Protein 2BUD (pdb70)

CATH classification: 2.30.30.140

Structure (mmCIF, N/CA/C/O backbone):
data_2BUD
#
_entry.id   2BUD
#
_cell.length_a   1.000
_cell.length_b   1.000
_cell.length_c   1.000
_cell.angle_alpha   90.00
_cell.angle_beta   90.00
_cell.angle_gamma   90.00
#
_symmetry.space_group_name_H-M   'P 1'
#
loop_
_atom_site.group_PDB
_atom_site.id
_atom_site.type_symbol
_atom_site.label_atom_id
_atom_site.label_alt_id
_atom_site.label_comp_id
_atom_site.label_asym_id
_atom_site.label_entity_id
_atom_site.label_seq_id
_atom_site.pdbx_PDB_ins_code
_atom_site.Cartn_x
_atom_site.Cartn_y
_atom_site.Cartn_z
_atom_site.occupancy
_atom_site.B_iso_or_equiv
_atom_site.auth_seq_id
_atom_site.auth_comp_id
_atom_site.auth_asym_id
_atom_site.auth_atom_id
_atom_site.pdbx_PDB_model_num
ATOM 1 N N . GLY A 1 1 ? 1.623 -20.108 -0.519 1.00 11.64 363 GLY A N 1
ATOM 2 C CA . GLY A 1 1 ? 0.903 -20.002 -1.820 1.00 11.03 363 GLY A CA 1
ATOM 3 C C . GLY A 1 1 ? -0.093 -21.126 -2.026 1.00 10.23 363 GLY A C 1
ATOM 4 O O . GLY A 1 1 ? -0.168 -21.706 -3.110 1.00 10.21 363 GLY A O 1
ATOM 10 N N . SER A 1 2 ? -0.862 -21.434 -0.984 1.00 9.80 364 SER A N 1
ATOM 11 C CA . SER A 1 2 ? -1.861 -22.495 -1.052 1.00 9.25 364 SER A CA 1
ATOM 12 C C . SER A 1 2 ? -2.717 -22.512 0.210 1.00 8.36 364 SER A C 1
ATOM 13 O O . SER A 1 2 ? -2.194 -22.491 1.324 1.00 8.24 364 SER A O 1
ATOM 21 N N . HIS A 1 3 ? -4.034 -22.549 0.020 1.00 7.98 365 HIS A N 1
ATOM 22 C CA . HIS A 1 3 ? -4.978 -22.566 1.135 1.00 7.35 365 HIS A CA 1
ATOM 23 C C . HIS A 1 3 ? -4.812 -21.329 2.014 1.00 6.30 365 HIS A C 1
ATOM 24 O O . HIS A 1 3 ? -3.818 -21.189 2.726 1.00 6.44 365 HIS A O 1
ATOM 39 N N . MET A 1 4 ? -5.798 -20.439 1.965 1.00 5.51 366 MET A N 1
ATOM 40 C CA . MET A 1 4 ? -5.761 -19.220 2.762 1.00 4.67 366 MET A CA 1
ATOM 41 C C . MET A 1 4 ? -5.985 -19.531 4.237 1.00 4.56 366 MET A C 1
ATOM 42 O O . MET A 1 4 ? -6.929 -20.235 4.597 1.00 4.71 366 MET A O 1
ATOM 56 N N . ASP A 1 5 ? -5.112 -19.000 5.087 1.00 4.67 367 ASP A N 1
ATOM 57 C CA . ASP A 1 5 ? -5.212 -19.215 6.527 1.00 4.80 367 ASP A CA 1
ATOM 58 C C . ASP A 1 5 ? -6.545 -18.690 7.057 1.00 4.50 367 ASP A C 1
ATOM 59 O O . ASP A 1 5 ? -7.116 -17.756 6.494 1.00 4.10 367 ASP A O 1
ATOM 68 N N . PRO A 1 6 ? -7.066 -19.293 8.145 1.00 4.98 368 PRO A N 1
ATOM 69 C CA . PRO A 1 6 ? -8.343 -18.881 8.743 1.00 5.12 368 PRO A CA 1
ATOM 70 C C . PRO A 1 6 ? -8.246 -17.551 9.489 1.00 5.15 368 PRO A C 1
ATOM 71 O O . PRO A 1 6 ? -8.858 -17.374 10.542 1.00 5.66 368 PRO A O 1
ATOM 82 N N . LEU A 1 7 ? -7.477 -16.620 8.933 1.00 4.84 369 LEU A N 1
ATOM 83 C CA . LEU A 1 7 ? -7.295 -15.307 9.532 1.00 5.12 369 LEU A CA 1
ATOM 84 C C . LEU A 1 7 ? -6.569 -14.379 8.569 1.00 4.61 369 LEU A C 1
ATOM 85 O O . LEU A 1 7 ? -6.911 -13.202 8.449 1.00 4.91 369 LEU A O 1
ATOM 101 N N . MET A 1 8 ? -5.567 -14.916 7.882 1.00 4.12 370 MET A N 1
ATOM 102 C CA . MET A 1 8 ? -4.794 -14.135 6.925 1.00 3.87 370 MET A CA 1
ATOM 103 C C . MET A 1 8 ? -5.572 -13.964 5.617 1.00 3.02 370 MET A C 1
ATOM 104 O O . MET A 1 8 ? -4.991 -13.930 4.532 1.00 3.06 370 MET A O 1
ATOM 118 N N . GLN A 1 9 ? -6.893 -13.854 5.732 1.00 2.80 371 GLN A N 1
ATOM 119 C CA . GLN A 1 9 ? -7.756 -13.680 4.569 1.00 2.63 371 GLN A CA 1
ATOM 120 C C . GLN A 1 9 ? -7.768 -12.223 4.122 1.00 2.21 371 GLN A C 1
ATOM 121 O O . GLN A 1 9 ? -8.808 -11.569 4.167 1.00 2.80 371 GLN A O 1
ATOM 135 N N . LYS A 1 10 ? -6.593 -11.734 3.709 1.00 1.82 372 LYS A N 1
ATOM 136 C CA . LYS A 1 10 ? -6.403 -10.350 3.253 1.00 1.77 372 LYS A CA 1
ATOM 137 C C . LYS A 1 10 ? -6.912 -9.327 4.273 1.00 1.50 372 LYS A C 1
ATOM 138 O O . LYS A 1 10 ? -7.964 -9.500 4.886 1.00 1.89 372 LYS A O 1
ATOM 157 N N . ILE A 1 11 ? -6.133 -8.263 4.459 1.00 1.42 373 ILE A N 1
ATOM 158 C CA . ILE A 1 11 ? -6.469 -7.207 5.411 1.00 1.22 373 ILE A CA 1
ATOM 159 C C . ILE A 1 11 ? -7.910 -6.728 5.254 1.00 1.13 373 ILE A C 1
ATOM 160 O O . ILE A 1 11 ? -8.349 -6.387 4.155 1.00 1.20 373 ILE A O 1
ATOM 176 N N . ASP A 1 12 ? -8.632 -6.694 6.372 1.00 1.16 374 ASP A N 1
ATOM 177 C CA . ASP A 1 12 ? -10.019 -6.242 6.380 1.00 1.17 374 ASP A CA 1
ATOM 178 C C . ASP A 1 12 ? -10.094 -4.738 6.618 1.00 1.03 374 ASP A C 1
ATOM 179 O O . ASP A 1 12 ? -9.473 -4.217 7.543 1.00 1.25 374 ASP A O 1
ATOM 188 N N . ILE A 1 13 ? -10.855 -4.045 5.781 1.00 0.84 375 ILE A N 1
ATOM 189 C CA . ILE A 1 13 ? -11.006 -2.602 5.911 1.00 0.76 375 ILE A CA 1
ATOM 190 C C . ILE A 1 13 ? -12.043 -2.245 6.967 1.00 0.76 375 ILE A C 1
ATOM 191 O O . ILE A 1 13 ? -11.834 -1.337 7.769 1.00 0.79 375 ILE A O 1
ATOM 207 N N . SER A 1 14 ? -13.164 -2.959 6.947 1.00 0.79 376 SER A N 1
ATOM 208 C CA . SER A 1 14 ? -14.250 -2.722 7.893 1.00 0.87 376 SER A CA 1
ATOM 209 C C . SER A 1 14 ? -13.821 -3.049 9.318 1.00 0.96 376 SER A C 1
ATOM 210 O O . SER A 1 14 ? -14.221 -4.066 9.885 1.00 1.54 376 SER A O 1
ATOM 218 N N . GLU A 1 15 ? -13.004 -2.172 9.885 1.00 0.93 377 GLU A N 1
ATOM 219 C CA . GLU A 1 15 ? -12.506 -2.341 11.239 1.00 1.03 377 GLU A CA 1
ATOM 220 C C . GLU A 1 15 ? -11.721 -1.109 11.661 1.00 0.87 377 GLU A C 1
ATOM 221 O O . GLU A 1 15 ? -11.631 -0.784 12.845 1.00 0.93 377 GLU A O 1
ATOM 233 N N . ASN A 1 16 ? -11.157 -0.427 10.671 1.00 0.71 378 ASN A N 1
ATOM 234 C CA . ASN A 1 16 ? -10.373 0.780 10.916 1.00 0.61 378 ASN A CA 1
ATOM 235 C C . ASN A 1 16 ? -10.135 1.563 9.623 1.00 0.58 378 ASN A C 1
ATOM 236 O O . ASN A 1 16 ? -8.991 1.816 9.246 1.00 0.59 378 ASN A O 1
ATOM 247 N N . PRO A 1 17 ? -11.214 1.967 8.923 1.00 0.62 379 PRO A N 1
ATOM 248 C CA . PRO A 1 17 ? -11.097 2.728 7.675 1.00 0.65 379 PRO A CA 1
ATOM 249 C C . PRO A 1 17 ? -10.235 3.972 7.855 1.00 0.61 379 PRO A C 1
ATOM 250 O O . PRO A 1 17 ? -9.443 4.326 6.980 1.00 0.62 379 PRO A O 1
ATOM 261 N N . ASP A 1 18 ? -10.394 4.623 9.001 1.00 0.62 380 ASP A N 1
ATOM 262 C CA . ASP A 1 18 ? -9.634 5.824 9.319 1.00 0.64 380 ASP A CA 1
ATOM 263 C C . ASP A 1 18 ? -8.141 5.517 9.410 1.00 0.55 380 ASP A C 1
ATOM 264 O O . ASP A 1 18 ? -7.306 6.362 9.088 1.00 0.55 380 ASP A O 1
ATOM 273 N N . LYS A 1 19 ? -7.815 4.305 9.857 1.00 0.51 381 LYS A N 1
ATOM 274 C CA . LYS A 1 19 ? -6.422 3.888 9.997 1.00 0.47 381 LYS A CA 1
ATOM 275 C C . LYS A 1 19 ? -5.636 4.159 8.718 1.00 0.39 381 LYS A C 1
ATOM 276 O O . LYS A 1 19 ? -6.033 3.738 7.632 1.00 0.37 381 LYS A O 1
ATOM 295 N N . ILE A 1 20 ? -4.514 4.861 8.857 1.00 0.40 382 ILE A N 1
ATOM 296 C CA . ILE A 1 20 ? -3.668 5.184 7.715 1.00 0.35 382 ILE A CA 1
ATOM 297 C C . ILE A 1 20 ? -2.731 4.025 7.392 1.00 0.34 382 ILE A C 1
ATOM 298 O O . ILE A 1 20 ? -2.012 3.541 8.265 1.00 0.41 382 ILE A O 1
ATOM 314 N N . TYR A 1 21 ? -2.732 3.587 6.136 1.00 0.30 383 TYR A N 1
ATOM 315 C CA . TYR A 1 21 ? -1.866 2.491 5.723 1.00 0.30 383 TYR A CA 1
ATOM 316 C C . TYR A 1 21 ? -0.652 3.019 4.968 1.00 0.28 383 TYR A C 1
ATOM 317 O O . TYR A 1 21 ? -0.752 3.984 4.213 1.00 0.25 383 TYR A O 1
ATOM 335 N N . PHE A 1 22 ? 0.493 2.382 5.178 1.00 0.31 384 PHE A N 1
ATOM 336 C CA . PHE A 1 22 ? 1.726 2.789 4.514 1.00 0.30 384 PHE A CA 1
ATOM 337 C C . PHE A 1 22 ? 1.908 2.012 3.215 1.00 0.28 384 PHE A C 1
ATOM 338 O O . PHE A 1 22 ? 1.622 0.816 3.157 1.00 0.33 384 PHE A O 1
ATOM 355 N N . ILE A 1 23 ? 2.377 2.690 2.172 1.00 0.26 385 ILE A N 1
ATOM 356 C CA . ILE A 1 23 ? 2.583 2.042 0.881 1.00 0.27 385 ILE A CA 1
ATOM 357 C C . ILE A 1 23 ? 3.943 2.401 0.298 1.00 0.24 385 ILE A C 1
ATOM 358 O O . ILE A 1 23 ? 4.282 3.576 0.165 1.00 0.30 385 ILE A O 1
ATOM 374 N N . ARG A 1 24 ? 4.711 1.380 -0.058 1.00 0.29 386 ARG A N 1
ATOM 375 C CA . ARG A 1 24 ? 6.030 1.580 -0.640 1.00 0.30 386 ARG A CA 1
ATOM 376 C C . ARG A 1 24 ? 5.912 1.922 -2.120 1.00 0.33 386 ARG A C 1
ATOM 377 O O . ARG A 1 24 ? 5.437 1.108 -2.912 1.00 0.42 386 ARG A O 1
ATOM 398 N N . ARG A 1 25 ? 6.348 3.121 -2.498 1.00 0.41 387 ARG A N 1
ATOM 399 C CA . ARG A 1 25 ? 6.281 3.530 -3.895 1.00 0.51 387 ARG A CA 1
ATOM 400 C C . ARG A 1 25 ? 7.281 2.736 -4.724 1.00 0.49 387 ARG A C 1
ATOM 401 O O . ARG A 1 25 ? 8.267 2.224 -4.196 1.00 0.47 387 ARG A O 1
ATOM 422 N N . GLU A 1 26 ? 7.010 2.617 -6.020 1.00 0.64 388 GLU A N 1
ATOM 423 C CA . GLU A 1 26 ? 7.880 1.862 -6.915 1.00 0.69 388 GLU A CA 1
ATOM 424 C C . GLU A 1 26 ? 9.333 2.300 -6.784 1.00 0.61 388 GLU A C 1
ATOM 425 O O . GLU A 1 26 ? 10.227 1.459 -6.692 1.00 0.63 388 GLU A O 1
ATOM 437 N N . ASP A 1 27 ? 9.570 3.608 -6.755 1.00 0.65 389 ASP A N 1
ATOM 438 C CA . ASP A 1 27 ? 10.930 4.113 -6.611 1.00 0.69 389 ASP A CA 1
ATOM 439 C C . ASP A 1 27 ? 11.539 3.546 -5.337 1.00 0.64 389 ASP A C 1
ATOM 440 O O . ASP A 1 27 ? 12.733 3.250 -5.278 1.00 0.91 389 ASP A O 1
ATOM 449 N N . GLY A 1 28 ? 10.693 3.378 -4.323 1.00 0.55 390 GLY A N 1
ATOM 450 C CA . GLY A 1 28 ? 11.139 2.822 -3.063 1.00 0.53 390 GLY A CA 1
ATOM 451 C C . GLY A 1 28 ? 10.664 3.621 -1.862 1.00 0.55 390 GLY A C 1
ATOM 452 O O . GLY A 1 28 ? 10.351 3.054 -0.816 1.00 1.03 390 GLY A O 1
ATOM 456 N N . THR A 1 29 ? 10.623 4.942 -2.012 1.00 0.57 391 THR A N 1
ATOM 457 C CA . THR A 1 29 ? 10.201 5.830 -0.932 1.00 0.54 391 THR A CA 1
ATOM 458 C C . THR A 1 29 ? 8.778 5.534 -0.466 1.00 0.41 391 THR A C 1
ATOM 459 O O . THR A 1 29 ? 7.810 5.746 -1.198 1.00 0.44 391 THR A O 1
ATOM 470 N N . VAL A 1 30 ? 8.664 5.047 0.767 1.00 0.37 392 VAL A N 1
ATOM 471 C CA . VAL A 1 30 ? 7.368 4.727 1.356 1.00 0.33 392 VAL A CA 1
ATOM 472 C C . VAL A 1 30 ? 6.614 6.003 1.728 1.00 0.32 392 VAL A C 1
ATOM 473 O O . VAL A 1 30 ? 7.214 6.976 2.183 1.00 0.41 392 VAL A O 1
ATOM 486 N N . HIS A 1 31 ? 5.298 5.992 1.532 1.00 0.29 393 HIS A N 1
ATOM 487 C CA . HIS A 1 31 ? 4.467 7.153 1.845 1.00 0.31 393 HIS A CA 1
ATOM 488 C C . HIS A 1 31 ? 3.071 6.729 2.297 1.00 0.27 393 HIS A C 1
ATOM 489 O O . HIS A 1 31 ? 2.517 5.746 1.802 1.00 0.26 393 HIS A O 1
ATOM 504 N N . ARG A 1 32 ? 2.516 7.476 3.248 1.00 0.29 394 ARG A N 1
ATOM 505 C CA . ARG A 1 32 ? 1.189 7.188 3.787 1.00 0.28 394 ARG A CA 1
ATOM 506 C C . ARG A 1 32 ? 0.130 7.136 2.689 1.00 0.26 394 ARG A C 1
ATOM 507 O O . ARG A 1 32 ? 0.283 7.749 1.632 1.00 0.32 394 ARG A O 1
ATOM 528 N N . GLY A 1 33 ? -0.944 6.398 2.958 1.00 0.23 395 GLY A N 1
ATOM 529 C CA . GLY A 1 33 ? -2.027 6.267 2.002 1.00 0.25 395 GLY A CA 1
ATOM 530 C C . GLY A 1 33 ? -3.233 5.559 2.591 1.00 0.23 395 GLY A C 1
ATOM 531 O O . GLY A 1 33 ? -3.102 4.486 3.182 1.00 0.26 395 GLY A O 1
ATOM 535 N N . GLN A 1 34 ? -4.410 6.157 2.434 1.00 0.29 396 GLN A N 1
ATOM 536 C CA . GLN A 1 34 ? -5.636 5.567 2.958 1.00 0.34 396 GLN A CA 1
ATOM 537 C C . GLN A 1 34 ? -6.213 4.556 1.973 1.00 0.35 396 GLN A C 1
ATOM 538 O O . GLN A 1 34 ? -6.410 4.864 0.799 1.00 0.46 396 GLN A O 1
ATOM 552 N N . VAL A 1 35 ? -6.499 3.355 2.457 1.00 0.33 397 VAL A N 1
ATOM 553 C CA . VAL A 1 35 ? -7.065 2.311 1.615 1.00 0.33 397 VAL A CA 1
ATOM 554 C C . VAL A 1 35 ? -8.584 2.261 1.776 1.00 0.33 397 VAL A C 1
ATOM 555 O O . VAL A 1 35 ? -9.100 2.340 2.892 1.00 0.37 397 VAL A O 1
ATOM 568 N N . LEU A 1 36 ? -9.299 2.171 0.655 1.00 0.36 398 LEU A N 1
ATOM 569 C CA . LEU A 1 36 ? -10.760 2.158 0.688 1.00 0.40 398 LEU A CA 1
ATOM 570 C C . LEU A 1 36 ? -11.360 0.890 0.076 1.00 0.41 398 LEU A C 1
ATOM 571 O O . LEU A 1 36 ? -12.310 0.329 0.622 1.00 0.47 398 LEU A O 1
ATOM 587 N N . GLN A 1 37 ? -10.832 0.457 -1.067 1.00 0.39 399 GLN A N 1
ATOM 588 C CA . GLN A 1 37 ? -11.363 -0.728 -1.742 1.00 0.43 399 GLN A CA 1
ATOM 589 C C . GLN A 1 37 ? -10.297 -1.798 -1.953 1.00 0.38 399 GLN A C 1
ATOM 590 O O . GLN A 1 37 ? -9.120 -1.588 -1.665 1.00 0.35 399 GLN A O 1
ATOM 604 N N . SER A 1 38 ? -10.732 -2.948 -2.464 1.00 0.42 400 SER A N 1
ATOM 605 C CA . SER A 1 38 ? -9.836 -4.068 -2.732 1.00 0.41 400 SER A CA 1
ATOM 606 C C . SER A 1 38 ? -10.525 -5.109 -3.613 1.00 0.47 400 SER A C 1
ATOM 607 O O . SER A 1 38 ? -11.731 -5.327 -3.496 1.00 0.54 400 SER A O 1
ATOM 615 N N . ARG A 1 39 ? -9.759 -5.746 -4.496 1.00 0.51 401 ARG A N 1
ATOM 616 C CA . ARG A 1 39 ? -10.311 -6.761 -5.394 1.00 0.60 401 ARG A CA 1
ATOM 617 C C . ARG A 1 39 ? -9.310 -7.896 -5.613 1.00 0.73 401 ARG A C 1
ATOM 618 O O . ARG A 1 39 ? -8.124 -7.656 -5.836 1.00 0.86 401 ARG A O 1
ATOM 639 N N . THR A 1 40 ? -9.795 -9.134 -5.537 1.00 0.82 402 THR A N 1
ATOM 640 C CA . THR A 1 40 ? -8.943 -10.304 -5.718 1.00 0.99 402 THR A CA 1
ATOM 641 C C . THR A 1 40 ? -9.044 -10.875 -7.130 1.00 1.16 402 THR A C 1
ATOM 642 O O . THR A 1 40 ? -9.011 -12.093 -7.316 1.00 1.79 402 THR A O 1
ATOM 653 N N . THR A 1 41 ? -9.149 -9.990 -8.117 1.00 1.43 403 THR A N 1
ATOM 654 C CA . THR A 1 41 ? -9.244 -10.393 -9.522 1.00 1.62 403 THR A CA 1
ATOM 655 C C . THR A 1 41 ? -10.282 -11.510 -9.712 1.00 1.84 403 THR A C 1
ATOM 656 O O . THR A 1 41 ? -11.004 -11.866 -8.780 1.00 1.85 403 THR A O 1
ATOM 667 N N . GLU A 1 42 ? -10.363 -12.050 -10.925 1.00 2.08 404 GLU A N 1
ATOM 668 C CA . GLU A 1 42 ? -11.314 -13.114 -11.232 1.00 2.34 404 GLU A CA 1
ATOM 669 C C . GLU A 1 42 ? -10.946 -14.413 -10.519 1.00 2.30 404 GLU A C 1
ATOM 670 O O . GLU A 1 42 ? -11.815 -15.121 -10.011 1.00 2.37 404 GLU A O 1
ATOM 682 N N . ASN A 1 43 ? -9.652 -14.727 -10.502 1.00 2.26 405 ASN A N 1
ATOM 683 C CA . ASN A 1 43 ? -9.163 -15.950 -9.869 1.00 2.30 405 ASN A CA 1
ATOM 684 C C . ASN A 1 43 ? -9.625 -16.046 -8.415 1.00 2.07 405 ASN A C 1
ATOM 685 O O . ASN A 1 43 ? -10.206 -17.052 -8.008 1.00 2.40 405 ASN A O 1
ATOM 696 N N . ALA A 1 44 ? -9.370 -14.994 -7.644 1.00 1.82 406 ALA A N 1
ATOM 697 C CA . ALA A 1 44 ? -9.768 -14.955 -6.237 1.00 1.67 406 ALA A CA 1
ATOM 698 C C . ALA A 1 44 ? -9.211 -16.147 -5.457 1.00 1.85 406 ALA A C 1
ATOM 699 O O . ALA A 1 44 ? -9.964 -16.936 -4.885 1.00 2.18 406 ALA A O 1
ATOM 706 N N . ALA A 1 45 ? -7.889 -16.262 -5.438 1.00 1.91 407 ALA A N 1
ATOM 707 C CA . ALA A 1 45 ? -7.215 -17.344 -4.729 1.00 2.19 407 ALA A CA 1
ATOM 708 C C . ALA A 1 45 ? -5.745 -17.004 -4.536 1.00 2.37 407 ALA A C 1
ATOM 709 O O . ALA A 1 45 ? -4.937 -17.846 -4.146 1.00 2.77 407 ALA A O 1
ATOM 716 N N . ALA A 1 46 ? -5.422 -15.749 -4.820 1.00 2.15 408 ALA A N 1
ATOM 717 C CA . ALA A 1 46 ? -4.065 -15.235 -4.700 1.00 2.35 408 ALA A CA 1
ATOM 718 C C . ALA A 1 46 ? -4.032 -13.743 -5.041 1.00 2.05 408 ALA A C 1
ATOM 719 O O . ALA A 1 46 ? -3.488 -12.943 -4.280 1.00 1.99 408 ALA A O 1
ATOM 726 N N . PRO A 1 47 ? -4.624 -13.341 -6.189 1.00 1.99 409 PRO A N 1
ATOM 727 C CA . PRO A 1 47 ? -4.662 -11.935 -6.603 1.00 1.80 409 PRO A CA 1
ATOM 728 C C . PRO A 1 47 ? -5.422 -11.062 -5.620 1.00 1.41 409 PRO A C 1
ATOM 729 O O . PRO A 1 47 ? -6.394 -11.503 -5.015 1.00 1.86 409 PRO A O 1
ATOM 740 N N . ASP A 1 48 ? -4.966 -9.820 -5.467 1.00 0.92 410 ASP A N 1
ATOM 741 C CA . ASP A 1 48 ? -5.601 -8.871 -4.559 1.00 0.79 410 ASP A CA 1
ATOM 742 C C . ASP A 1 48 ? -4.897 -7.519 -4.611 1.00 0.68 410 ASP A C 1
ATOM 743 O O . ASP A 1 48 ? -3.687 -7.426 -4.399 1.00 0.93 410 ASP A O 1
ATOM 752 N N . GLU A 1 49 ? -5.667 -6.473 -4.891 1.00 0.54 411 GLU A N 1
ATOM 753 C CA . GLU A 1 49 ? -5.132 -5.117 -4.969 1.00 0.45 411 GLU A CA 1
ATOM 754 C C . GLU A 1 49 ? -5.976 -4.171 -4.124 1.00 0.40 411 GLU A C 1
ATOM 755 O O . GLU A 1 49 ? -7.203 -4.258 -4.125 1.00 0.42 411 GLU A O 1
ATOM 767 N N . TYR A 1 50 ? -5.317 -3.279 -3.395 1.00 0.38 412 TYR A N 1
ATOM 768 C CA . TYR A 1 50 ? -6.019 -2.331 -2.536 1.00 0.35 412 TYR A CA 1
ATOM 769 C C . TYR A 1 50 ? -5.931 -0.908 -3.078 1.00 0.33 412 TYR A C 1
ATOM 770 O O . TYR A 1 50 ? -4.855 -0.436 -3.440 1.00 0.34 412 TYR A O 1
ATOM 788 N N . TYR A 1 51 ? -7.069 -0.221 -3.104 1.00 0.33 413 TYR A N 1
ATOM 789 C CA . TYR A 1 51 ? -7.117 1.159 -3.569 1.00 0.32 413 TYR A CA 1
ATOM 790 C C . TYR A 1 51 ? -6.482 2.068 -2.525 1.00 0.32 413 TYR A C 1
ATOM 791 O O . TYR A 1 51 ? -6.929 2.106 -1.380 1.00 0.40 413 TYR A O 1
ATOM 809 N N . VAL A 1 52 ? -5.435 2.789 -2.908 1.00 0.33 414 VAL A N 1
ATOM 810 C CA . VAL A 1 52 ? -4.752 3.670 -1.969 1.00 0.33 414 VAL A CA 1
ATOM 811 C C . VAL A 1 52 ? -4.926 5.145 -2.317 1.00 0.29 414 VAL A C 1
ATOM 812 O O . VAL A 1 52 ? -4.845 5.542 -3.480 1.00 0.38 414 VAL A O 1
ATOM 825 N N . HIS A 1 53 ? -5.142 5.949 -1.282 1.00 0.33 415 HIS A N 1
ATOM 826 C CA . HIS A 1 53 ? -5.302 7.388 -1.431 1.00 0.32 415 HIS A CA 1
ATOM 827 C C . HIS A 1 53 ? -4.230 8.104 -0.617 1.00 0.32 415 HIS A C 1
ATOM 828 O O . HIS A 1 53 ? -4.434 8.414 0.557 1.00 0.34 415 HIS A O 1
ATOM 843 N N . TYR A 1 54 ? -3.079 8.345 -1.240 1.00 0.37 416 TYR A N 1
ATOM 844 C CA . TYR A 1 54 ? -1.966 9.002 -0.564 1.00 0.40 416 TYR A CA 1
ATOM 845 C C . TYR A 1 54 ? -2.403 10.315 0.075 1.00 0.45 416 TYR A C 1
ATOM 846 O O . TYR A 1 54 ? -2.809 11.251 -0.615 1.00 0.57 416 TYR A O 1
ATOM 864 N N . VAL A 1 55 ? -2.320 10.371 1.401 1.00 0.45 417 VAL A N 1
ATOM 865 C CA . VAL A 1 55 ? -2.707 11.562 2.146 1.00 0.55 417 VAL A CA 1
ATOM 866 C C . VAL A 1 55 ? -1.842 12.757 1.770 1.00 0.66 417 VAL A C 1
ATOM 867 O O . VAL A 1 55 ? -0.615 12.681 1.793 1.00 1.34 417 VAL A O 1
ATOM 880 N N . GLY A 1 56 ? -2.497 13.862 1.440 1.00 0.71 418 GLY A N 1
ATOM 881 C CA . GLY A 1 56 ? -1.783 15.073 1.071 1.00 0.82 418 GLY A CA 1
ATOM 882 C C . GLY A 1 56 ? -1.228 15.038 -0.345 1.00 0.72 418 GLY A C 1
ATOM 883 O O . GLY A 1 56 ? -1.307 16.030 -1.069 1.00 0.76 418 GLY A O 1
ATOM 887 N N . LEU A 1 57 ? -0.658 13.901 -0.737 1.00 0.66 419 LEU A N 1
ATOM 888 C CA . LEU A 1 57 ? -0.080 13.753 -2.072 1.00 0.60 419 LEU A CA 1
ATOM 889 C C . LEU A 1 57 ? -1.123 13.981 -3.164 1.00 0.59 419 LEU A C 1
ATOM 890 O O . LEU A 1 57 ? -2.327 13.915 -2.915 1.00 0.76 419 LEU A O 1
ATOM 906 N N . ASN A 1 58 ? -0.637 14.256 -4.373 1.00 0.61 420 ASN A N 1
ATOM 907 C CA . ASN A 1 58 ? -1.500 14.503 -5.525 1.00 0.63 420 ASN A CA 1
ATOM 908 C C . ASN A 1 58 ? -2.561 13.420 -5.684 1.00 0.56 420 ASN A C 1
ATOM 909 O O . ASN A 1 58 ? -2.292 12.236 -5.480 1.00 0.56 420 ASN A O 1
ATOM 920 N N . ARG A 1 59 ? -3.766 13.839 -6.058 1.00 0.62 421 ARG A N 1
ATOM 921 C CA . ARG A 1 59 ? -4.875 12.914 -6.259 1.00 0.67 421 ARG A CA 1
ATOM 922 C C . ARG A 1 59 ? -4.594 11.976 -7.430 1.00 0.66 421 ARG A C 1
ATOM 923 O O . ARG A 1 59 ? -4.958 10.801 -7.396 1.00 0.69 421 ARG A O 1
ATOM 944 N N . ARG A 1 60 ? -3.942 12.503 -8.464 1.00 0.71 422 ARG A N 1
ATOM 945 C CA . ARG A 1 60 ? -3.608 11.712 -9.644 1.00 0.83 422 ARG A CA 1
ATOM 946 C C . ARG A 1 60 ? -2.807 10.472 -9.252 1.00 0.72 422 ARG A C 1
ATOM 947 O O . ARG A 1 60 ? -2.956 9.407 -9.851 1.00 0.77 422 ARG A O 1
ATOM 968 N N . LEU A 1 61 ? -1.958 10.628 -8.242 1.00 0.65 423 LEU A N 1
ATOM 969 C CA . LEU A 1 61 ? -1.122 9.534 -7.753 1.00 0.62 423 LEU A CA 1
ATOM 970 C C . LEU A 1 61 ? -1.969 8.352 -7.284 1.00 0.52 423 LEU A C 1
ATOM 971 O O . LEU A 1 61 ? -1.572 7.196 -7.429 1.00 0.53 423 LEU A O 1
ATOM 987 N N . ASP A 1 62 ? -3.127 8.655 -6.704 1.00 0.49 424 ASP A N 1
ATOM 988 C CA . ASP A 1 62 ? -4.027 7.625 -6.189 1.00 0.50 424 ASP A CA 1
ATOM 989 C C . ASP A 1 62 ? -4.380 6.592 -7.256 1.00 0.45 424 ASP A C 1
ATOM 990 O O . ASP A 1 62 ? -4.615 6.928 -8.416 1.00 0.49 424 ASP A O 1
ATOM 999 N N . GLY A 1 63 ? -4.423 5.329 -6.838 1.00 0.44 425 GLY A N 1
ATOM 1000 C CA . GLY A 1 63 ? -4.757 4.245 -7.744 1.00 0.50 425 GLY A CA 1
ATOM 1001 C C . GLY A 1 63 ? -4.730 2.898 -7.047 1.00 0.45 425 GLY A C 1
ATOM 1002 O O . GLY A 1 63 ? -4.928 2.819 -5.836 1.00 0.70 425 GLY A O 1
ATOM 1006 N N . TRP A 1 64 ? -4.475 1.838 -7.807 1.00 0.50 426 TRP A N 1
ATOM 1007 C CA . TRP A 1 64 ? -4.415 0.495 -7.241 1.00 0.44 426 TRP A CA 1
ATOM 1008 C C . TRP A 1 64 ? -2.980 0.107 -6.900 1.00 0.45 426 TRP A C 1
ATOM 1009 O O . TRP A 1 64 ? -2.049 0.416 -7.644 1.00 0.57 426 TRP A O 1
ATOM 1030 N N . VAL A 1 65 ? -2.812 -0.570 -5.769 1.00 0.39 427 VAL A N 1
ATOM 1031 C CA . VAL A 1 65 ? -1.494 -1.000 -5.321 1.00 0.46 427 VAL A CA 1
ATOM 1032 C C . VAL A 1 65 ? -1.534 -2.413 -4.751 1.00 0.51 427 VAL A C 1
ATOM 1033 O O . VAL A 1 65 ? -2.446 -2.770 -4.005 1.00 0.70 427 VAL A O 1
ATOM 1046 N N . GLY A 1 66 ? -0.532 -3.209 -5.107 1.00 0.52 428 GLY A N 1
ATOM 1047 C CA . GLY A 1 66 ? -0.457 -4.575 -4.629 1.00 0.65 428 GLY A CA 1
ATOM 1048 C C . GLY A 1 66 ? -0.330 -4.658 -3.121 1.00 0.79 428 GLY A C 1
ATOM 1049 O O . GLY A 1 66 ? 0.228 -3.761 -2.487 1.00 1.72 428 GLY A O 1
ATOM 1053 N N . ARG A 1 67 ? -0.851 -5.738 -2.549 1.00 0.54 429 ARG A N 1
ATOM 1054 C CA . ARG A 1 67 ? -0.802 -5.951 -1.107 1.00 0.54 429 ARG A CA 1
ATOM 1055 C C . ARG A 1 67 ? 0.628 -5.843 -0.578 1.00 0.49 429 ARG A C 1
ATOM 1056 O O . ARG A 1 67 ? 0.857 -5.318 0.511 1.00 0.53 429 ARG A O 1
ATOM 1077 N N . HIS A 1 68 ? 1.585 -6.350 -1.350 1.00 0.49 430 HIS A N 1
ATOM 1078 C CA . HIS A 1 68 ? 2.990 -6.314 -0.953 1.00 0.53 430 HIS A CA 1
ATOM 1079 C C . HIS A 1 68 ? 3.476 -4.890 -0.705 1.00 0.47 430 HIS A C 1
ATOM 1080 O O . HIS A 1 68 ? 4.375 -4.667 0.106 1.00 0.49 430 HIS A O 1
ATOM 1095 N N . ARG A 1 69 ? 2.889 -3.931 -1.410 1.00 0.43 431 ARG A N 1
ATOM 1096 C CA . ARG A 1 69 ? 3.281 -2.533 -1.264 1.00 0.41 431 ARG A CA 1
ATOM 1097 C C . ARG A 1 69 ? 2.683 -1.921 -0.001 1.00 0.37 431 ARG A C 1
ATOM 1098 O O . ARG A 1 69 ? 3.318 -1.099 0.658 1.00 0.57 431 ARG A O 1
ATOM 1119 N N . ILE A 1 70 ? 1.462 -2.322 0.334 1.00 0.39 432 ILE A N 1
ATOM 1120 C CA . ILE A 1 70 ? 0.793 -1.807 1.523 1.00 0.36 432 ILE A CA 1
ATOM 1121 C C . ILE A 1 70 ? 1.110 -2.655 2.750 1.00 0.38 432 ILE A C 1
ATOM 1122 O O . ILE A 1 70 ? 1.161 -3.883 2.675 1.00 0.44 432 ILE A O 1
ATOM 1138 N N . SER A 1 71 ? 1.320 -1.988 3.880 1.00 0.34 433 SER A N 1
ATOM 1139 C CA . SER A 1 71 ? 1.634 -2.667 5.133 1.00 0.38 433 SER A CA 1
ATOM 1140 C C . SER A 1 71 ? 1.366 -1.752 6.322 1.00 0.36 433 SER A C 1
ATOM 1141 O O . SER A 1 71 ? 1.656 -0.557 6.276 1.00 0.34 433 SER A O 1
ATOM 1149 N N . ASP A 1 72 ? 0.805 -2.322 7.382 1.00 0.43 434 ASP A N 1
ATOM 1150 C CA . ASP A 1 72 ? 0.490 -1.559 8.584 1.00 0.48 434 ASP A CA 1
ATOM 1151 C C . ASP A 1 72 ? 1.755 -1.013 9.241 1.00 0.48 434 ASP A C 1
ATOM 1152 O O . ASP A 1 72 ? 1.715 0.005 9.931 1.00 0.74 434 ASP A O 1
ATOM 1161 N N . ASN A 1 73 ? 2.878 -1.693 9.023 1.00 0.43 435 ASN A N 1
ATOM 1162 C CA . ASN A 1 73 ? 4.149 -1.263 9.598 1.00 0.47 435 ASN A CA 1
ATOM 1163 C C . ASN A 1 73 ? 5.079 -0.729 8.512 1.00 0.39 435 ASN A C 1
ATOM 1164 O O . ASN A 1 73 ? 5.221 -1.332 7.448 1.00 0.38 435 ASN A O 1
ATOM 1175 N N . ALA A 1 74 ? 5.697 0.415 8.785 1.00 0.49 436 ALA A N 1
ATOM 1176 C CA . ALA A 1 74 ? 6.601 1.051 7.834 1.00 0.55 436 ALA A CA 1
ATOM 1177 C C . ALA A 1 74 ? 7.935 0.315 7.722 1.00 0.55 436 ALA A C 1
ATOM 1178 O O . ALA A 1 74 ? 8.490 0.190 6.629 1.00 0.54 436 ALA A O 1
ATOM 1185 N N . ASP A 1 75 ? 8.455 -0.151 8.855 1.00 0.65 437 ASP A N 1
ATOM 1186 C CA . ASP A 1 75 ? 9.739 -0.854 8.882 1.00 0.75 437 ASP A CA 1
ATOM 1187 C C . ASP A 1 75 ? 9.801 -1.962 7.832 1.00 0.71 437 ASP A C 1
ATOM 1188 O O . ASP A 1 75 ? 10.826 -2.144 7.175 1.00 0.78 437 ASP A O 1
ATOM 1197 N N . ASP A 1 76 ? 8.704 -2.695 7.674 1.00 0.68 438 ASP A N 1
ATOM 1198 C CA . ASP A 1 76 ? 8.648 -3.778 6.696 1.00 0.73 438 ASP A CA 1
ATOM 1199 C C . ASP A 1 76 ? 8.760 -3.236 5.274 1.00 0.73 438 ASP A C 1
ATOM 1200 O O . ASP A 1 76 ? 9.436 -3.820 4.428 1.00 1.35 438 ASP A O 1
ATOM 1209 N N . LEU A 1 77 ? 8.087 -2.119 5.020 1.00 0.54 439 LEU A N 1
ATOM 1210 C CA . LEU A 1 77 ? 8.101 -1.497 3.702 1.00 0.53 439 LEU A CA 1
ATOM 1211 C C . LEU A 1 77 ? 9.498 -0.998 3.331 1.00 0.61 439 LEU A C 1
ATOM 1212 O O . LEU A 1 77 ? 10.241 -1.686 2.629 1.00 0.86 439 LEU A O 1
ATOM 1228 N N . GLY A 1 78 ? 9.850 0.203 3.792 1.00 0.59 440 GLY A N 1
ATOM 1229 C CA . GLY A 1 78 ? 11.154 0.759 3.479 1.00 0.77 440 GLY A CA 1
ATOM 1230 C C . GLY A 1 78 ? 11.805 1.451 4.662 1.00 0.96 440 GLY A C 1
ATOM 1231 O O . GLY A 1 78 ? 12.520 2.436 4.488 1.00 1.36 440 GLY A O 1
ATOM 1235 N N . GLY A 1 79 ? 11.569 0.923 5.863 1.00 0.93 441 GLY A N 1
ATOM 1236 C CA . GLY A 1 79 ? 12.156 1.491 7.070 1.00 1.24 441 GLY A CA 1
ATOM 1237 C C . GLY A 1 79 ? 12.095 3.006 7.124 1.00 1.14 441 GLY A C 1
ATOM 1238 O O . GLY A 1 79 ? 13.070 3.657 7.496 1.00 1.83 441 GLY A O 1
ATOM 1242 N N . ILE A 1 80 ? 10.946 3.556 6.765 1.00 1.10 442 ILE A N 1
ATOM 1243 C CA . ILE A 1 80 ? 10.734 4.997 6.774 1.00 1.03 442 ILE A CA 1
ATOM 1244 C C . ILE A 1 80 ? 11.520 5.687 5.653 1.00 1.05 442 ILE A C 1
ATOM 1245 O O . ILE A 1 80 ? 12.514 6.375 5.892 1.00 1.39 442 ILE A O 1
ATOM 1261 N N . THR A 1 81 ? 11.035 5.505 4.427 1.00 1.13 443 THR A N 1
ATOM 1262 C CA . THR A 1 81 ? 11.627 6.105 3.238 1.00 1.36 443 THR A CA 1
ATOM 1263 C C . THR A 1 81 ? 13.148 5.981 3.184 1.00 1.47 443 THR A C 1
ATOM 1264 O O . THR A 1 81 ? 13.869 6.977 3.100 1.00 2.20 443 THR A O 1
ATOM 1275 N N . VAL A 1 82 ? 13.625 4.748 3.204 1.00 1.90 444 VAL A N 1
ATOM 1276 C CA . VAL A 1 82 ? 15.037 4.469 3.125 1.00 2.70 444 VAL A CA 1
ATOM 1277 C C . VAL A 1 82 ? 15.267 3.104 2.486 1.00 3.02 444 VAL A C 1
ATOM 1278 O O . VAL A 1 82 ? 14.690 2.104 2.912 1.00 3.60 444 VAL A O 1
ATOM 1291 N N . LEU A 1 83 ? 16.102 3.068 1.455 1.00 3.13 445 LEU A N 1
ATOM 1292 C CA . LEU A 1 83 ? 16.388 1.820 0.759 1.00 3.83 445 LEU A CA 1
ATOM 1293 C C . LEU A 1 83 ? 17.344 0.942 1.564 1.00 4.75 445 LEU A C 1
ATOM 1294 O O . LEU A 1 83 ? 18.427 1.382 1.948 1.00 4.99 445 LEU A O 1
ATOM 1310 N N . PRO A 1 84 ? 16.956 -0.321 1.825 1.00 5.56 446 PRO A N 1
ATOM 1311 C CA . PRO A 1 84 ? 17.787 -1.263 2.583 1.00 6.59 446 PRO A CA 1
ATOM 1312 C C . PRO A 1 84 ? 18.997 -1.732 1.782 1.00 7.07 446 PRO A C 1
ATOM 1313 O O . PRO A 1 84 ? 18.896 -1.978 0.580 1.00 7.26 446 PRO A O 1
ATOM 1324 N N . ALA A 1 85 ? 20.139 -1.853 2.454 1.00 7.52 447 ALA A N 1
ATOM 1325 C CA . ALA A 1 85 ? 21.365 -2.292 1.797 1.00 8.19 447 ALA A CA 1
ATOM 1326 C C . ALA A 1 85 ? 21.155 -3.627 1.083 1.00 8.83 447 ALA A C 1
ATOM 1327 O O . ALA A 1 85 ? 20.667 -4.587 1.680 1.00 9.06 447 ALA A O 1
ATOM 1334 N N . PRO A 1 86 ? 21.517 -3.704 -0.213 1.00 9.38 448 PRO A N 1
ATOM 1335 C CA . PRO A 1 86 ? 21.357 -4.929 -1.006 1.00 10.23 448 PRO A CA 1
ATOM 1336 C C . PRO A 1 86 ? 22.147 -6.103 -0.431 1.00 10.87 448 PRO A C 1
ATOM 1337 O O . PRO A 1 86 ? 23.332 -5.973 -0.124 1.00 11.06 448 PRO A O 1
ATOM 1348 N N . PRO A 1 87 ? 21.500 -7.274 -0.281 1.00 11.41 449 PRO A N 1
ATOM 1349 C CA . PRO A 1 87 ? 22.150 -8.473 0.258 1.00 12.23 449 PRO A CA 1
ATOM 1350 C C . PRO A 1 87 ? 23.267 -8.978 -0.648 1.00 13.10 449 PRO A C 1
ATOM 1351 O O . PRO A 1 87 ? 23.090 -9.092 -1.862 1.00 13.50 449 PRO A O 1
ATOM 1362 N N . LEU A 1 88 ? 24.415 -9.283 -0.052 1.00 13.55 450 LEU A N 1
ATOM 1363 C CA . LEU A 1 88 ? 25.561 -9.782 -0.806 1.00 14.50 450 LEU A CA 1
ATOM 1364 C C . LEU A 1 88 ? 25.422 -11.278 -1.087 1.00 14.96 450 LEU A C 1
ATOM 1365 O O . LEU A 1 88 ? 26.364 -12.046 -0.886 1.00 15.17 450 LEU A O 1
ATOM 1381 N N . ALA A 1 89 ? 24.240 -11.685 -1.549 1.00 15.28 451 ALA A N 1
ATOM 1382 C CA . ALA A 1 89 ? 23.977 -13.089 -1.853 1.00 15.91 451 ALA A CA 1
ATOM 1383 C C . ALA A 1 89 ? 24.206 -13.966 -0.623 1.00 16.47 451 ALA A C 1
ATOM 1384 O O . ALA A 1 89 ? 25.085 -14.828 -0.618 1.00 16.74 451 ALA A O 1
ATOM 1391 N N . PRO A 1 90 ? 23.416 -13.750 0.446 1.00 16.82 452 PRO A N 1
ATOM 1392 C CA . PRO A 1 90 ? 23.542 -14.520 1.688 1.00 17.52 452 PRO A CA 1
ATOM 1393 C C . PRO A 1 90 ? 23.188 -15.991 1.505 1.00 18.21 452 PRO A C 1
ATOM 1394 O O . PRO A 1 90 ? 22.186 -16.327 0.872 1.00 18.53 452 PRO A O 1
ATOM 1405 N N . ASP A 1 91 ? 24.018 -16.863 2.071 1.00 18.57 453 ASP A N 1
ATOM 1406 C CA . ASP A 1 91 ? 23.804 -18.303 1.984 1.00 19.36 453 ASP A CA 1
ATOM 1407 C C . ASP A 1 91 ? 24.786 -19.045 2.886 1.00 19.52 453 ASP A C 1
ATOM 1408 O O . ASP A 1 91 ? 25.995 -18.822 2.818 1.00 19.55 453 ASP A O 1
ATOM 1417 N N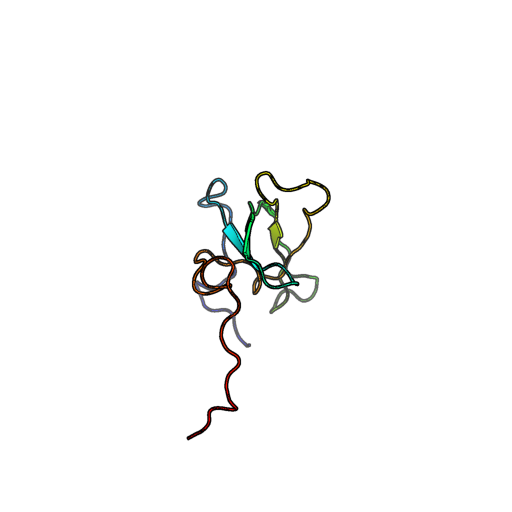 . GLN A 1 92 ? 24.258 -19.924 3.731 1.00 19.77 454 GLN A N 1
ATOM 1418 C CA . GLN A 1 92 ? 25.087 -20.698 4.647 1.00 20.09 454 GLN A CA 1
ATOM 1419 C C . GLN A 1 92 ? 25.927 -21.721 3.889 1.00 20.37 454 GLN A C 1
ATOM 1420 O O . GLN A 1 92 ? 25.336 -22.553 3.169 1.00 20.63 454 GLN A O 1
ATOM 1435 N N . GLY A 1 1 ? -17.794 -7.866 -1.116 1.00 11.64 363 GLY A N 2
ATOM 1436 C CA . GLY A 1 1 ? -16.769 -7.711 -0.046 1.00 11.03 363 GLY A CA 2
ATOM 1437 C C . GLY A 1 1 ? -15.509 -8.504 -0.332 1.00 10.23 363 GLY A C 2
ATOM 1438 O O . GLY A 1 1 ? -14.400 -7.993 -0.174 1.00 10.21 363 GLY A O 2
ATOM 1444 N N . SER A 1 2 ? -15.686 -9.755 -0.754 1.00 9.80 364 SER A N 2
ATOM 1445 C CA . SER A 1 2 ? -14.564 -10.639 -1.069 1.00 9.25 364 SER A CA 2
ATOM 1446 C C . SER A 1 2 ? -13.726 -10.935 0.173 1.00 8.36 364 SER A C 2
ATOM 1447 O O . SER A 1 2 ? -13.351 -10.027 0.915 1.00 8.24 364 SER A O 2
ATOM 1455 N N . HIS A 1 3 ? -13.436 -12.215 0.392 1.00 7.98 365 HIS A N 2
ATOM 1456 C CA . HIS A 1 3 ? -12.644 -12.638 1.543 1.00 7.35 365 HIS A CA 2
ATOM 1457 C C . HIS A 1 3 ? -12.350 -14.135 1.469 1.00 6.30 365 HIS A C 2
ATOM 1458 O O . HIS A 1 3 ? -12.717 -14.898 2.363 1.00 6.44 365 HIS A O 2
ATOM 1473 N N . MET A 1 4 ? -11.690 -14.550 0.391 1.00 5.51 366 MET A N 2
ATOM 1474 C CA . MET A 1 4 ? -11.349 -15.955 0.198 1.00 4.67 366 MET A CA 2
ATOM 1475 C C . MET A 1 4 ? -10.493 -16.469 1.352 1.00 4.56 366 MET A C 2
ATOM 1476 O O . MET A 1 4 ? -9.614 -15.762 1.842 1.00 4.71 366 MET A O 2
ATOM 1490 N N . ASP A 1 5 ? -10.761 -17.704 1.773 1.00 4.67 367 ASP A N 2
ATOM 1491 C CA . ASP A 1 5 ? -10.029 -18.332 2.867 1.00 4.80 367 ASP A CA 2
ATOM 1492 C C . ASP A 1 5 ? -10.188 -17.549 4.173 1.00 4.50 367 ASP A C 2
ATOM 1493 O O . ASP A 1 5 ? -9.823 -16.376 4.253 1.00 4.10 367 ASP A O 2
ATOM 1502 N N . PRO A 1 6 ? -10.737 -18.193 5.221 1.00 4.98 368 PRO A N 2
ATOM 1503 C CA . PRO A 1 6 ? -10.941 -17.554 6.522 1.00 5.12 368 PRO A CA 2
ATOM 1504 C C . PRO A 1 6 ? -9.681 -17.542 7.380 1.00 5.15 368 PRO A C 2
ATOM 1505 O O . PRO A 1 6 ? -9.715 -17.924 8.551 1.00 5.66 368 PRO A O 2
ATOM 1516 N N . LEU A 1 7 ? -8.567 -17.110 6.799 1.00 4.84 369 LEU A N 2
ATOM 1517 C CA . LEU A 1 7 ? -7.305 -17.063 7.523 1.00 5.12 369 LEU A CA 2
ATOM 1518 C C . LEU A 1 7 ? -6.354 -16.029 6.927 1.00 4.61 369 LEU A C 2
ATOM 1519 O O . LEU A 1 7 ? -5.572 -15.409 7.648 1.00 4.91 369 LEU A O 2
ATOM 1535 N N . MET A 1 8 ? -6.419 -15.849 5.611 1.00 4.12 370 MET A N 2
ATOM 1536 C CA . MET A 1 8 ? -5.558 -14.889 4.928 1.00 3.87 370 MET A CA 2
ATOM 1537 C C . MET A 1 8 ? -6.071 -13.459 5.097 1.00 3.02 370 MET A C 2
ATOM 1538 O O . MET A 1 8 ? -6.078 -12.679 4.143 1.00 3.06 370 MET A O 2
ATOM 1552 N N . GLN A 1 9 ? -6.494 -13.117 6.311 1.00 2.80 371 GLN A N 2
ATOM 1553 C CA . GLN A 1 9 ? -6.998 -11.776 6.590 1.00 2.63 371 GLN A CA 2
ATOM 1554 C C . GLN A 1 9 ? -5.955 -10.726 6.219 1.00 2.21 371 GLN A C 2
ATOM 1555 O O . GLN A 1 9 ? -4.776 -10.870 6.544 1.00 2.80 371 GLN A O 2
ATOM 1569 N N . LYS A 1 10 ? -6.391 -9.675 5.529 1.00 1.82 372 LYS A N 2
ATOM 1570 C CA . LYS A 1 10 ? -5.487 -8.608 5.106 1.00 1.77 372 LYS A CA 2
ATOM 1571 C C . LYS A 1 10 ? -6.183 -7.250 5.123 1.00 1.50 372 LYS A C 2
ATOM 1572 O O . LYS A 1 10 ? -7.307 -7.115 4.642 1.00 1.89 372 LYS A O 2
ATOM 1591 N N . ILE A 1 11 ? -5.488 -6.249 5.662 1.00 1.42 373 ILE A N 2
ATOM 1592 C CA . ILE A 1 11 ? -6.001 -4.886 5.742 1.00 1.22 373 ILE A CA 2
ATOM 1593 C C . ILE A 1 11 ? -7.332 -4.806 6.491 1.00 1.13 373 ILE A C 2
ATOM 1594 O O . ILE A 1 11 ? -8.287 -5.514 6.175 1.00 1.20 373 ILE A O 2
ATOM 1610 N N . ASP A 1 12 ? -7.382 -3.926 7.485 1.00 1.16 374 ASP A N 2
ATOM 1611 C CA . ASP A 1 12 ? -8.586 -3.734 8.286 1.00 1.17 374 ASP A CA 2
ATOM 1612 C C . ASP A 1 12 ? -9.270 -2.417 7.917 1.00 1.03 374 ASP A C 2
ATOM 1613 O O . ASP A 1 12 ? -9.272 -1.464 8.696 1.00 1.25 374 ASP A O 2
ATOM 1622 N N . ILE A 1 13 ? -9.830 -2.372 6.711 1.00 0.84 375 ILE A N 2
ATOM 1623 C CA . ILE A 1 13 ? -10.500 -1.175 6.208 1.00 0.76 375 ILE A CA 2
ATOM 1624 C C . ILE A 1 13 ? -11.691 -0.749 7.069 1.00 0.76 375 ILE A C 2
ATOM 1625 O O . ILE A 1 13 ? -11.579 0.162 7.887 1.00 0.79 375 ILE A O 2
ATOM 1641 N N . SER A 1 14 ? -12.836 -1.390 6.844 1.00 0.79 376 SER A N 2
ATOM 1642 C CA . SER A 1 14 ? -14.066 -1.064 7.560 1.00 0.87 376 SER A CA 2
ATOM 1643 C C . SER A 1 14 ? -13.848 -1.013 9.062 1.00 0.96 376 SER A C 2
ATOM 1644 O O . SER A 1 14 ? -14.544 -0.295 9.781 1.00 1.54 376 SER A O 2
ATOM 1652 N N . GLU A 1 15 ? -12.888 -1.785 9.526 1.00 0.93 377 GLU A N 2
ATOM 1653 C CA . GLU A 1 15 ? -12.579 -1.847 10.945 1.00 1.03 377 GLU A CA 2
ATOM 1654 C C . GLU A 1 15 ? -11.930 -0.552 11.424 1.00 0.87 377 GLU A C 2
ATOM 1655 O O . GLU A 1 15 ? -12.196 -0.086 12.532 1.00 0.93 377 GLU A O 2
ATOM 1667 N N . ASN A 1 16 ? -11.073 0.021 10.585 1.00 0.71 378 ASN A N 2
ATOM 1668 C CA . ASN A 1 16 ? -10.380 1.259 10.925 1.00 0.61 378 ASN A CA 2
ATOM 1669 C C . ASN A 1 16 ? -10.158 2.136 9.697 1.00 0.58 378 ASN A C 2
ATOM 1670 O O . ASN A 1 16 ? -9.020 2.364 9.282 1.00 0.59 378 ASN A O 2
ATOM 1681 N N . PRO A 1 17 ? -11.248 2.649 9.102 1.00 0.62 379 PRO A N 2
ATOM 1682 C CA . PRO A 1 17 ? -11.172 3.516 7.920 1.00 0.65 379 PRO A CA 2
ATOM 1683 C C . PRO A 1 17 ? -10.236 4.701 8.133 1.00 0.61 379 PRO A C 2
ATOM 1684 O O . PRO A 1 17 ? -9.479 5.079 7.238 1.00 0.62 379 PRO A O 2
ATOM 1695 N N . ASP A 1 18 ? -10.299 5.283 9.326 1.00 0.62 380 ASP A N 2
ATOM 1696 C CA . ASP A 1 18 ? -9.465 6.430 9.671 1.00 0.64 380 ASP A CA 2
ATOM 1697 C C . ASP A 1 18 ? -7.990 6.049 9.717 1.00 0.55 380 ASP A C 2
ATOM 1698 O O . ASP A 1 18 ? -7.126 6.837 9.330 1.00 0.55 380 ASP A O 2
ATOM 1707 N N . LYS A 1 19 ? -7.707 4.843 10.203 1.00 0.51 381 LYS A N 2
ATOM 1708 C CA . LYS A 1 19 ? -6.333 4.361 10.312 1.00 0.47 381 LYS A CA 2
ATOM 1709 C C . LYS A 1 19 ? -5.587 4.521 8.989 1.00 0.39 381 LYS A C 2
ATOM 1710 O O . LYS A 1 19 ? -6.041 4.051 7.946 1.00 0.37 381 LYS A O 2
ATOM 1729 N N . ILE A 1 20 ? -4.441 5.195 9.044 1.00 0.40 382 ILE A N 2
ATOM 1730 C CA . ILE A 1 20 ? -3.628 5.430 7.857 1.00 0.35 382 ILE A CA 2
ATOM 1731 C C . ILE A 1 20 ? -2.664 4.272 7.601 1.00 0.34 382 ILE A C 2
ATOM 1732 O O . ILE A 1 20 ? -1.975 3.815 8.513 1.00 0.41 382 ILE A O 2
ATOM 1748 N N . TYR A 1 21 ? -2.611 3.812 6.354 1.00 0.30 383 TYR A N 2
ATOM 1749 C CA . TYR A 1 21 ? -1.717 2.718 5.981 1.00 0.30 383 TYR A CA 2
ATOM 1750 C C . TYR A 1 21 ? -0.548 3.246 5.154 1.00 0.28 383 TYR A C 2
ATOM 1751 O O . TYR A 1 21 ? -0.712 4.160 4.352 1.00 0.25 383 TYR A O 2
ATOM 1769 N N . PHE A 1 22 ? 0.631 2.667 5.352 1.00 0.31 384 PHE A N 2
ATOM 1770 C CA . PHE A 1 22 ? 1.818 3.090 4.613 1.00 0.30 384 PHE A CA 2
ATOM 1771 C C . PHE A 1 22 ? 1.995 2.248 3.351 1.00 0.28 384 PHE A C 2
ATOM 1772 O O . PHE A 1 22 ? 1.798 1.034 3.374 1.00 0.33 384 PHE A O 2
ATOM 1789 N N . ILE A 1 23 ? 2.360 2.900 2.247 1.00 0.26 385 ILE A N 2
ATOM 1790 C CA . ILE A 1 23 ? 2.551 2.203 0.979 1.00 0.27 385 ILE A CA 2
ATOM 1791 C C . ILE A 1 23 ? 3.957 2.428 0.430 1.00 0.24 385 ILE A C 2
ATOM 1792 O O . ILE A 1 23 ? 4.462 3.549 0.428 1.00 0.30 385 ILE A O 2
ATOM 1808 N N . ARG A 1 24 ? 4.578 1.352 -0.041 1.00 0.29 386 ARG A N 2
ATOM 1809 C CA . ARG A 1 24 ? 5.923 1.426 -0.601 1.00 0.30 386 ARG A CA 2
ATOM 1810 C C . ARG A 1 24 ? 5.881 1.641 -2.112 1.00 0.33 386 ARG A C 2
ATOM 1811 O O . ARG A 1 24 ? 5.321 0.826 -2.845 1.00 0.42 386 ARG A O 2
ATOM 1832 N N . ARG A 1 25 ? 6.494 2.726 -2.575 1.00 0.41 387 ARG A N 2
ATOM 1833 C CA . ARG A 1 25 ? 6.537 3.021 -4.003 1.00 0.51 387 ARG A CA 2
ATOM 1834 C C . ARG A 1 25 ? 7.615 2.187 -4.686 1.00 0.49 387 ARG A C 2
ATOM 1835 O O . ARG A 1 25 ? 8.561 1.734 -4.040 1.00 0.47 387 ARG A O 2
ATOM 1856 N N . GLU A 1 26 ? 7.464 1.980 -5.991 1.00 0.64 388 GLU A N 2
ATOM 1857 C CA . GLU A 1 26 ? 8.427 1.194 -6.756 1.00 0.69 388 GLU A CA 2
ATOM 1858 C C . GLU A 1 26 ? 9.847 1.692 -6.523 1.00 0.61 388 GLU A C 2
ATOM 1859 O O . GLU A 1 26 ? 10.762 0.901 -6.296 1.00 0.63 388 GLU A O 2
ATOM 1871 N N . ASP A 1 27 ? 10.026 3.008 -6.567 1.00 0.65 389 ASP A N 2
ATOM 1872 C CA . ASP A 1 27 ? 11.335 3.606 -6.345 1.00 0.69 389 ASP A CA 2
ATOM 1873 C C . ASP A 1 27 ? 11.859 3.234 -4.961 1.00 0.64 389 ASP A C 2
ATOM 1874 O O . ASP A 1 27 ? 13.064 3.077 -4.762 1.00 0.91 389 ASP A O 2
ATOM 1883 N N . GLY A 1 28 ? 10.938 3.083 -4.012 1.00 0.55 390 GLY A N 2
ATOM 1884 C CA . GLY A 1 28 ? 11.309 2.719 -2.657 1.00 0.53 390 GLY A CA 2
ATOM 1885 C C . GLY A 1 28 ? 11.058 3.834 -1.658 1.00 0.55 390 GLY A C 2
ATOM 1886 O O . GLY A 1 28 ? 11.841 4.031 -0.728 1.00 1.03 390 GLY A O 2
ATOM 1890 N N . THR A 1 29 ? 9.960 4.561 -1.846 1.00 0.57 391 THR A N 2
ATOM 1891 C CA . THR A 1 29 ? 9.604 5.657 -0.951 1.00 0.54 391 THR A CA 2
ATOM 1892 C C . THR A 1 29 ? 8.240 5.429 -0.310 1.00 0.41 391 THR A C 2
ATOM 1893 O O . THR A 1 29 ? 7.211 5.452 -0.988 1.00 0.44 391 THR A O 2
ATOM 1904 N N . VAL A 1 30 ? 8.240 5.205 1.000 1.00 0.37 392 VAL A N 2
ATOM 1905 C CA . VAL A 1 30 ? 7.007 4.972 1.741 1.00 0.33 392 VAL A CA 2
ATOM 1906 C C . VAL A 1 30 ? 6.165 6.244 1.827 1.00 0.32 392 VAL A C 2
ATOM 1907 O O . VAL A 1 30 ? 6.692 7.336 2.037 1.00 0.41 392 VAL A O 2
ATOM 1920 N N . HIS A 1 31 ? 4.852 6.090 1.664 1.00 0.29 393 HIS A N 2
ATOM 1921 C CA . HIS A 1 31 ? 3.927 7.218 1.721 1.00 0.31 393 HIS A CA 2
ATOM 1922 C C . HIS A 1 31 ? 2.565 6.781 2.250 1.00 0.27 393 HIS A C 2
ATOM 1923 O O . HIS A 1 31 ? 2.064 5.714 1.898 1.00 0.26 393 HIS A O 2
ATOM 1938 N N . ARG A 1 32 ? 1.978 7.612 3.104 1.00 0.29 394 ARG A N 2
ATOM 1939 C CA . ARG A 1 32 ? 0.678 7.321 3.699 1.00 0.28 394 ARG A CA 2
ATOM 1940 C C . ARG A 1 32 ? -0.397 7.102 2.635 1.00 0.26 394 ARG A C 2
ATOM 1941 O O . ARG A 1 32 ? -0.331 7.661 1.541 1.00 0.32 394 ARG A O 2
ATOM 1962 N N . GLY A 1 33 ? -1.382 6.274 2.975 1.00 0.23 395 GLY A N 2
ATOM 1963 C CA . GLY A 1 33 ? -2.468 5.969 2.059 1.00 0.25 395 GLY A CA 2
ATOM 1964 C C . GLY A 1 33 ? -3.523 5.086 2.706 1.00 0.23 395 GLY A C 2
ATOM 1965 O O . GLY A 1 33 ? -3.194 4.092 3.354 1.00 0.26 395 GLY A O 2
ATOM 1969 N N . GLN A 1 34 ? -4.792 5.452 2.542 1.00 0.29 396 GLN A N 2
ATOM 1970 C CA . GLN A 1 34 ? -5.892 4.688 3.130 1.00 0.34 396 GLN A CA 2
ATOM 1971 C C . GLN A 1 34 ? -6.481 3.684 2.139 1.00 0.35 396 GLN A C 2
ATOM 1972 O O . GLN A 1 34 ? -6.825 4.040 1.013 1.00 0.46 396 GLN A O 2
ATOM 1986 N N . VAL A 1 35 ? -6.618 2.433 2.576 1.00 0.33 397 VAL A N 2
ATOM 1987 C CA . VAL A 1 35 ? -7.194 1.387 1.735 1.00 0.33 397 VAL A CA 2
ATOM 1988 C C . VAL A 1 35 ? -8.715 1.399 1.858 1.00 0.33 397 VAL A C 2
ATOM 1989 O O . VAL A 1 35 ? -9.250 1.464 2.965 1.00 0.37 397 VAL A O 2
ATOM 2002 N N . LEU A 1 36 ? -9.413 1.357 0.727 1.00 0.36 398 LEU A N 2
ATOM 2003 C CA . LEU A 1 36 ? -10.873 1.385 0.740 1.00 0.40 398 LEU A CA 2
ATOM 2004 C C . LEU A 1 36 ? -11.489 0.154 0.078 1.00 0.41 398 LEU A C 2
ATOM 2005 O O . LEU A 1 36 ? -12.491 -0.376 0.558 1.00 0.47 398 LEU A O 2
ATOM 2021 N N . GLN A 1 37 ? -10.911 -0.286 -1.037 1.00 0.39 399 GLN A N 2
ATOM 2022 C CA . GLN A 1 37 ? -11.444 -1.438 -1.762 1.00 0.43 399 GLN A CA 2
ATOM 2023 C C . GLN A 1 37 ? -10.344 -2.388 -2.226 1.00 0.38 399 GLN A C 2
ATOM 2024 O O . GLN A 1 37 ? -9.157 -2.127 -2.042 1.00 0.35 399 GLN A O 2
ATOM 2038 N N . SER A 1 38 ? -10.765 -3.496 -2.829 1.00 0.42 400 SER A N 2
ATOM 2039 C CA . SER A 1 38 ? -9.848 -4.510 -3.337 1.00 0.41 400 SER A CA 2
ATOM 2040 C C . SER A 1 38 ? -10.538 -5.344 -4.412 1.00 0.47 400 SER A C 2
ATOM 2041 O O . SER A 1 38 ? -11.721 -5.662 -4.290 1.00 0.54 400 SER A O 2
ATOM 2049 N N . ARG A 1 39 ? -9.811 -5.682 -5.476 1.00 0.51 401 ARG A N 2
ATOM 2050 C CA . ARG A 1 39 ? -10.394 -6.459 -6.567 1.00 0.60 401 ARG A CA 2
ATOM 2051 C C . ARG A 1 39 ? -9.405 -7.471 -7.142 1.00 0.73 401 ARG A C 2
ATOM 2052 O O . ARG A 1 39 ? -8.237 -7.159 -7.368 1.00 0.86 401 ARG A O 2
ATOM 2073 N N . THR A 1 40 ? -9.895 -8.680 -7.397 1.00 0.82 402 THR A N 2
ATOM 2074 C CA . THR A 1 40 ? -9.078 -9.740 -7.975 1.00 0.99 402 THR A CA 2
ATOM 2075 C C . THR A 1 40 ? -8.901 -9.515 -9.471 1.00 1.16 402 THR A C 2
ATOM 2076 O O . THR A 1 40 ? -9.853 -9.165 -10.169 1.00 1.79 402 THR A O 2
ATOM 2087 N N . THR A 1 41 ? -7.686 -9.722 -9.960 1.00 1.43 403 THR A N 2
ATOM 2088 C CA . THR A 1 41 ? -7.395 -9.545 -11.377 1.00 1.62 403 THR A CA 2
ATOM 2089 C C . THR A 1 41 ? -8.219 -10.532 -12.209 1.00 1.84 403 THR A C 2
ATOM 2090 O O . THR A 1 41 ? -9.065 -11.246 -11.671 1.00 1.85 403 THR A O 2
ATOM 2101 N N . GLU A 1 42 ? -7.974 -10.570 -13.517 1.00 2.08 404 GLU A N 2
ATOM 2102 C CA . GLU A 1 42 ? -8.701 -11.473 -14.406 1.00 2.34 404 GLU A CA 2
ATOM 2103 C C . GLU A 1 42 ? -8.729 -12.887 -13.833 1.00 2.30 404 GLU A C 2
ATOM 2104 O O . GLU A 1 42 ? -9.751 -13.571 -13.892 1.00 2.37 404 GLU A O 2
ATOM 2116 N N . ASN A 1 43 ? -7.601 -13.310 -13.271 1.00 2.26 405 ASN A N 2
ATOM 2117 C CA . ASN A 1 43 ? -7.491 -14.637 -12.673 1.00 2.30 405 ASN A CA 2
ATOM 2118 C C . ASN A 1 43 ? -8.096 -14.648 -11.270 1.00 2.07 405 ASN A C 2
ATOM 2119 O O . ASN A 1 43 ? -7.434 -15.032 -10.307 1.00 2.40 405 ASN A O 2
ATOM 2130 N N . ALA A 1 44 ? -9.351 -14.216 -11.158 1.00 1.82 406 ALA A N 2
ATOM 2131 C CA . ALA A 1 44 ? -10.029 -14.174 -9.866 1.00 1.67 406 ALA A CA 2
ATOM 2132 C C . ALA A 1 44 ? -9.926 -15.517 -9.151 1.00 1.85 406 ALA A C 2
ATOM 2133 O O . ALA A 1 44 ? -10.685 -16.445 -9.428 1.00 2.18 406 ALA A O 2
ATOM 2140 N N . ALA A 1 45 ? -8.966 -15.603 -8.236 1.00 1.91 407 ALA A N 2
ATOM 2141 C CA . ALA A 1 45 ? -8.720 -16.818 -7.470 1.00 2.19 407 ALA A CA 2
ATOM 2142 C C . ALA A 1 45 ? -7.605 -16.580 -6.461 1.00 2.37 407 ALA A C 2
ATOM 2143 O O . ALA A 1 45 ? -7.566 -17.192 -5.394 1.00 2.77 407 ALA A O 2
ATOM 2150 N N . ALA A 1 46 ? -6.698 -15.680 -6.825 1.00 2.15 408 ALA A N 2
ATOM 2151 C CA . ALA A 1 46 ? -5.562 -15.336 -5.977 1.00 2.35 408 ALA A CA 2
ATOM 2152 C C . ALA A 1 46 ? -5.193 -13.854 -6.116 1.00 2.05 408 ALA A C 2
ATOM 2153 O O . ALA A 1 46 ? -5.073 -13.151 -5.113 1.00 1.99 408 ALA A O 2
ATOM 2160 N N . PRO A 1 47 ? -5.011 -13.350 -7.359 1.00 1.99 409 PRO A N 2
ATOM 2161 C CA . PRO A 1 47 ? -4.662 -11.942 -7.596 1.00 1.80 409 PRO A CA 2
ATOM 2162 C C . PRO A 1 47 ? -5.656 -10.985 -6.959 1.00 1.41 409 PRO A C 2
ATOM 2163 O O . PRO A 1 47 ? -6.846 -11.277 -6.890 1.00 1.86 409 PRO A O 2
ATOM 2174 N N . ASP A 1 48 ? -5.156 -9.844 -6.490 1.00 0.92 410 ASP A N 2
ATOM 2175 C CA . ASP A 1 48 ? -6.005 -8.844 -5.853 1.00 0.79 410 ASP A CA 2
ATOM 2176 C C . ASP A 1 48 ? -5.229 -7.563 -5.559 1.00 0.68 410 ASP A C 2
ATOM 2177 O O . ASP A 1 48 ? -4.158 -7.592 -4.951 1.00 0.93 410 ASP A O 2
ATOM 2186 N N . GLU A 1 49 ? -5.789 -6.437 -5.996 1.00 0.54 411 GLU A N 2
ATOM 2187 C CA . GLU A 1 49 ? -5.174 -5.130 -5.790 1.00 0.45 411 GLU A CA 2
ATOM 2188 C C . GLU A 1 49 ? -5.968 -4.338 -4.761 1.00 0.40 411 GLU A C 2
ATOM 2189 O O . GLU A 1 49 ? -7.191 -4.448 -4.697 1.00 0.42 411 GLU A O 2
ATOM 2201 N N . TYR A 1 50 ? -5.271 -3.557 -3.944 1.00 0.38 412 TYR A N 2
ATOM 2202 C CA . TYR A 1 50 ? -5.930 -2.775 -2.906 1.00 0.35 412 TYR A CA 2
ATOM 2203 C C . TYR A 1 50 ? -5.914 -1.284 -3.223 1.00 0.33 412 TYR A C 2
ATOM 2204 O O . TYR A 1 50 ? -4.855 -0.687 -3.418 1.00 0.34 412 TYR A O 2
ATOM 2222 N N . TYR A 1 51 ? -7.103 -0.690 -3.248 1.00 0.33 413 TYR A N 2
ATOM 2223 C CA . TYR A 1 51 ? -7.251 0.734 -3.512 1.00 0.32 413 TYR A CA 2
ATOM 2224 C C . TYR A 1 51 ? -6.581 1.526 -2.397 1.00 0.32 413 TYR A C 2
ATOM 2225 O O . TYR A 1 51 ? -6.512 1.059 -1.260 1.00 0.40 413 TYR A O 2
ATOM 2243 N N . VAL A 1 52 ? -6.073 2.711 -2.714 1.00 0.33 414 VAL A N 2
ATOM 2244 C CA . VAL A 1 52 ? -5.401 3.518 -1.707 1.00 0.33 414 VAL A CA 2
ATOM 2245 C C . VAL A 1 52 ? -5.457 5.009 -2.026 1.00 0.29 414 VAL A C 2
ATOM 2246 O O . VAL A 1 52 ? -5.258 5.425 -3.168 1.00 0.38 414 VAL A O 2
ATOM 2259 N N . HIS A 1 53 ? -5.717 5.804 -0.993 1.00 0.33 415 HIS A N 2
ATOM 2260 C CA . HIS A 1 53 ? -5.786 7.253 -1.125 1.00 0.32 415 HIS A CA 2
ATOM 2261 C C . HIS A 1 53 ? -4.713 7.896 -0.255 1.00 0.32 415 HIS A C 2
ATOM 2262 O O . HIS A 1 53 ? -4.818 7.901 0.972 1.00 0.34 415 HIS A O 2
ATOM 2277 N N . TYR A 1 54 ? -3.673 8.425 -0.890 1.00 0.37 416 TYR A N 2
ATOM 2278 C CA . TYR A 1 54 ? -2.576 9.049 -0.161 1.00 0.40 416 TYR A CA 2
ATOM 2279 C C . TYR A 1 54 ? -3.059 10.254 0.637 1.00 0.45 416 TYR A C 2
ATOM 2280 O O . TYR A 1 54 ? -3.723 11.144 0.105 1.00 0.57 416 TYR A O 2
ATOM 2298 N N . VAL A 1 55 ? -2.730 10.257 1.926 1.00 0.45 417 VAL A N 2
ATOM 2299 C CA . VAL A 1 55 ? -3.132 11.329 2.830 1.00 0.55 417 VAL A CA 2
ATOM 2300 C C . VAL A 1 55 ? -2.187 12.520 2.728 1.00 0.66 417 VAL A C 2
ATOM 2301 O O . VAL A 1 55 ? -1.924 13.210 3.713 1.00 1.34 417 VAL A O 2
ATOM 2314 N N . GLY A 1 56 ? -1.684 12.751 1.527 1.00 0.71 418 GLY A N 2
ATOM 2315 C CA . GLY A 1 56 ? -0.772 13.859 1.304 1.00 0.82 418 GLY A CA 2
ATOM 2316 C C . GLY A 1 56 ? -0.368 14.003 -0.149 1.00 0.72 418 GLY A C 2
ATOM 2317 O O . GLY A 1 56 ? -0.419 15.100 -0.708 1.00 0.76 418 GLY A O 2
ATOM 2321 N N . LEU A 1 57 ? 0.032 12.895 -0.764 1.00 0.66 419 LEU A N 2
ATOM 2322 C CA . LEU A 1 57 ? 0.444 12.904 -2.163 1.00 0.60 419 LEU A CA 2
ATOM 2323 C C . LEU A 1 57 ? -0.712 13.313 -3.068 1.00 0.59 419 LEU A C 2
ATOM 2324 O O . LEU A 1 57 ? -1.877 13.079 -2.748 1.00 0.76 419 LEU A O 2
ATOM 2340 N N . ASN A 1 58 ? -0.377 13.936 -4.194 1.00 0.61 420 ASN A N 2
ATOM 2341 C CA . ASN A 1 58 ? -1.379 14.394 -5.151 1.00 0.63 420 ASN A CA 2
ATOM 2342 C C . ASN A 1 58 ? -2.323 13.259 -5.547 1.00 0.56 420 ASN A C 2
ATOM 2343 O O . ASN A 1 58 ? -2.048 12.086 -5.290 1.00 0.56 420 ASN A O 2
ATOM 2354 N N . ARG A 1 59 ? -3.436 13.620 -6.177 1.00 0.62 421 ARG A N 2
ATOM 2355 C CA . ARG A 1 59 ? -4.426 12.643 -6.612 1.00 0.67 421 ARG A CA 2
ATOM 2356 C C . ARG A 1 59 ? -3.837 11.720 -7.667 1.00 0.66 421 ARG A C 2
ATOM 2357 O O . ARG A 1 59 ? -4.257 10.570 -7.808 1.00 0.69 421 ARG A O 2
ATOM 2378 N N . ARG A 1 60 ? -2.859 12.233 -8.402 1.00 0.71 422 ARG A N 2
ATOM 2379 C CA . ARG A 1 60 ? -2.198 11.471 -9.440 1.00 0.83 422 ARG A CA 2
ATOM 2380 C C . ARG A 1 60 ? -1.676 10.146 -8.898 1.00 0.72 422 ARG A C 2
ATOM 2381 O O . ARG A 1 60 ? -1.761 9.115 -9.566 1.00 0.77 422 ARG A O 2
ATOM 2402 N N . LEU A 1 61 ? -1.142 10.180 -7.686 1.00 0.65 423 LEU A N 2
ATOM 2403 C CA . LEU A 1 61 ? -0.612 8.981 -7.055 1.00 0.62 423 LEU A CA 2
ATOM 2404 C C . LEU A 1 61 ? -1.745 8.040 -6.660 1.00 0.52 423 LEU A C 2
ATOM 2405 O O . LEU A 1 61 ? -1.600 6.819 -6.710 1.00 0.53 423 LEU A O 2
ATOM 2421 N N . ASP A 1 62 ? -2.870 8.625 -6.259 1.00 0.49 424 ASP A N 2
ATOM 2422 C CA . ASP A 1 62 ? -4.036 7.853 -5.842 1.00 0.50 424 ASP A CA 2
ATOM 2423 C C . ASP A 1 62 ? -4.444 6.847 -6.912 1.00 0.45 424 ASP A C 2
ATOM 2424 O O . ASP A 1 62 ? -4.565 7.188 -8.089 1.00 0.49 424 ASP A O 2
ATOM 2433 N N . GLY A 1 63 ? -4.659 5.606 -6.489 1.00 0.44 425 GLY A N 2
ATOM 2434 C CA . GLY A 1 63 ? -5.058 4.560 -7.411 1.00 0.50 425 GLY A CA 2
ATOM 2435 C C . GLY A 1 63 ? -5.007 3.186 -6.775 1.00 0.45 425 GLY A C 2
ATOM 2436 O O . GLY A 1 63 ? -5.260 3.041 -5.578 1.00 0.70 425 GLY A O 2
ATOM 2440 N N . TRP A 1 64 ? -4.670 2.177 -7.570 1.00 0.50 426 TRP A N 2
ATOM 2441 C CA . TRP A 1 64 ? -4.579 0.811 -7.071 1.00 0.44 426 TRP A CA 2
ATOM 2442 C C . TRP A 1 64 ? -3.122 0.400 -6.886 1.00 0.45 426 TRP A C 2
ATOM 2443 O O . TRP A 1 64 ? -2.265 0.732 -7.704 1.00 0.57 426 TRP A O 2
ATOM 2464 N N . VAL A 1 65 ? -2.850 -0.320 -5.803 1.00 0.39 427 VAL A N 2
ATOM 2465 C CA . VAL A 1 65 ? -1.497 -0.775 -5.507 1.00 0.46 427 VAL A CA 2
ATOM 2466 C C . VAL A 1 65 ? -1.506 -2.189 -4.936 1.00 0.51 427 VAL A C 2
ATOM 2467 O O . VAL A 1 65 ? -2.417 -2.569 -4.200 1.00 0.70 427 VAL A O 2
ATOM 2480 N N . GLY A 1 66 ? -0.484 -2.962 -5.286 1.00 0.52 428 GLY A N 2
ATOM 2481 C CA . GLY A 1 66 ? -0.383 -4.329 -4.807 1.00 0.65 428 GLY A CA 2
ATOM 2482 C C . GLY A 1 66 ? -0.343 -4.421 -3.293 1.00 0.79 428 GLY A C 2
ATOM 2483 O O . GLY A 1 66 ? 0.167 -3.524 -2.622 1.00 1.72 428 GLY A O 2
ATOM 2487 N N . ARG A 1 67 ? -0.882 -5.515 -2.762 1.00 0.54 429 ARG A N 2
ATOM 2488 C CA . ARG A 1 67 ? -0.912 -5.749 -1.321 1.00 0.54 429 ARG A CA 2
ATOM 2489 C C . ARG A 1 67 ? 0.479 -5.601 -0.705 1.00 0.49 429 ARG A C 2
ATOM 2490 O O . ARG A 1 67 ? 0.629 -5.053 0.387 1.00 0.53 429 ARG A O 2
ATOM 2511 N N . HIS A 1 68 ? 1.490 -6.094 -1.411 1.00 0.49 430 HIS A N 2
ATOM 2512 C CA . HIS A 1 68 ? 2.867 -6.021 -0.933 1.00 0.53 430 HIS A CA 2
ATOM 2513 C C . HIS A 1 68 ? 3.299 -4.583 -0.652 1.00 0.47 430 HIS A C 2
ATOM 2514 O O . HIS A 1 68 ? 4.174 -4.344 0.181 1.00 0.49 430 HIS A O 2
ATOM 2529 N N . ARG A 1 69 ? 2.694 -3.630 -1.352 1.00 0.43 431 ARG A N 2
ATOM 2530 C CA . ARG A 1 69 ? 3.038 -2.224 -1.173 1.00 0.41 431 ARG A CA 2
ATOM 2531 C C . ARG A 1 69 ? 2.391 -1.641 0.083 1.00 0.37 431 ARG A C 2
ATOM 2532 O O . ARG A 1 69 ? 3.011 -0.849 0.791 1.00 0.57 431 ARG A O 2
ATOM 2553 N N . ILE A 1 70 ? 1.151 -2.030 0.362 1.00 0.39 432 ILE A N 2
ATOM 2554 C CA . ILE A 1 70 ? 0.455 -1.524 1.542 1.00 0.36 432 ILE A CA 2
ATOM 2555 C C . ILE A 1 70 ? 0.751 -2.392 2.760 1.00 0.38 432 ILE A C 2
ATOM 2556 O O . ILE A 1 70 ? 0.676 -3.618 2.697 1.00 0.44 432 ILE A O 2
ATOM 2572 N N . SER A 1 71 ? 1.103 -1.741 3.866 1.00 0.34 433 SER A N 2
ATOM 2573 C CA . SER A 1 71 ? 1.432 -2.441 5.103 1.00 0.38 433 SER A CA 2
ATOM 2574 C C . SER A 1 71 ? 1.345 -1.503 6.305 1.00 0.36 433 SER A C 2
ATOM 2575 O O . SER A 1 71 ? 1.743 -0.341 6.228 1.00 0.34 433 SER A O 2
ATOM 2583 N N . ASP A 1 72 ? 0.817 -2.019 7.411 1.00 0.43 434 ASP A N 2
ATOM 2584 C CA . ASP A 1 72 ? 0.669 -1.235 8.635 1.00 0.48 434 ASP A CA 2
ATOM 2585 C C . ASP A 1 72 ? 2.022 -0.740 9.141 1.00 0.48 434 ASP A C 2
ATOM 2586 O O . ASP A 1 72 ? 2.098 0.258 9.858 1.00 0.74 434 ASP A O 2
ATOM 2595 N N . ASN A 1 73 ? 3.087 -1.447 8.771 1.00 0.43 435 ASN A N 2
ATOM 2596 C CA . ASN A 1 73 ? 4.434 -1.080 9.199 1.00 0.47 435 ASN A CA 2
ATOM 2597 C C . ASN A 1 73 ? 5.242 -0.513 8.033 1.00 0.39 435 ASN A C 2
ATOM 2598 O O . ASN A 1 73 ? 5.314 -1.117 6.962 1.00 0.38 435 ASN A O 2
ATOM 2609 N N . ALA A 1 74 ? 5.839 0.656 8.251 1.00 0.49 436 ALA A N 2
ATOM 2610 C CA . ALA A 1 74 ? 6.635 1.323 7.223 1.00 0.55 436 ALA A CA 2
ATOM 2611 C C . ALA A 1 74 ? 8.064 0.790 7.169 1.00 0.55 436 ALA A C 2
ATOM 2612 O O . ALA A 1 74 ? 8.633 0.631 6.089 1.00 0.54 436 ALA A O 2
ATOM 2619 N N . ASP A 1 75 ? 8.646 0.535 8.339 1.00 0.65 437 ASP A N 2
ATOM 2620 C CA . ASP A 1 75 ? 10.017 0.036 8.427 1.00 0.75 437 ASP A CA 2
ATOM 2621 C C . ASP A 1 75 ? 10.246 -1.134 7.473 1.00 0.71 437 ASP A C 2
ATOM 2622 O O . ASP A 1 75 ? 11.293 -1.228 6.832 1.00 0.78 437 ASP A O 2
ATOM 2631 N N . ASP A 1 76 ? 9.260 -2.019 7.382 1.00 0.68 438 ASP A N 2
ATOM 2632 C CA . ASP A 1 76 ? 9.351 -3.181 6.504 1.00 0.73 438 ASP A CA 2
ATOM 2633 C C . ASP A 1 76 ? 9.268 -2.764 5.039 1.00 0.73 438 ASP A C 2
ATOM 2634 O O . ASP A 1 76 ? 9.932 -3.341 4.178 1.00 1.35 438 ASP A O 2
ATOM 2643 N N . LEU A 1 77 ? 8.435 -1.764 4.765 1.00 0.54 439 LEU A N 2
ATOM 2644 C CA . LEU A 1 77 ? 8.242 -1.267 3.407 1.00 0.53 439 LEU A CA 2
ATOM 2645 C C . LEU A 1 77 ? 9.560 -0.806 2.778 1.00 0.61 439 LEU A C 2
ATOM 2646 O O . LEU A 1 77 ? 10.201 -1.564 2.050 1.00 0.86 439 LEU A O 2
ATOM 2662 N N . GLY A 1 78 ? 9.960 0.437 3.052 1.00 0.59 440 GLY A N 2
ATOM 2663 C CA . GLY A 1 78 ? 11.195 0.957 2.487 1.00 0.77 440 GLY A CA 2
ATOM 2664 C C . GLY A 1 78 ? 11.582 2.308 3.058 1.00 0.96 440 GLY A C 2
ATOM 2665 O O . GLY A 1 78 ? 12.047 3.185 2.328 1.00 1.36 440 GLY A O 2
ATOM 2669 N N . GLY A 1 79 ? 11.402 2.475 4.367 1.00 0.93 441 GLY A N 2
ATOM 2670 C CA . GLY A 1 79 ? 11.749 3.731 5.012 1.00 1.24 441 GLY A CA 2
ATOM 2671 C C . GLY A 1 79 ? 10.866 4.883 4.572 1.00 1.14 441 GLY A C 2
ATOM 2672 O O . GLY A 1 79 ? 10.479 4.967 3.407 1.00 1.83 441 GLY A O 2
ATOM 2676 N N . ILE A 1 80 ? 10.553 5.780 5.506 1.00 1.10 442 ILE A N 2
ATOM 2677 C CA . ILE A 1 80 ? 9.719 6.937 5.204 1.00 1.03 442 ILE A CA 2
ATOM 2678 C C . ILE A 1 80 ? 10.448 7.877 4.254 1.00 1.05 442 ILE A C 2
ATOM 2679 O O . ILE A 1 80 ? 11.060 8.856 4.683 1.00 1.39 442 ILE A O 2
ATOM 2695 N N . THR A 1 81 ? 10.388 7.561 2.962 1.00 1.13 443 THR A N 2
ATOM 2696 C CA . THR A 1 81 ? 11.051 8.356 1.943 1.00 1.36 443 THR A CA 2
ATOM 2697 C C . THR A 1 81 ? 12.558 8.350 2.150 1.00 1.47 443 THR A C 2
ATOM 2698 O O . THR A 1 81 ? 13.040 8.541 3.263 1.00 2.20 443 THR A O 2
ATOM 2709 N N . VAL A 1 82 ? 13.281 8.122 1.060 1.00 1.90 444 VAL A N 2
ATOM 2710 C CA . VAL A 1 82 ? 14.737 8.071 1.066 1.00 2.70 444 VAL A CA 2
ATOM 2711 C C . VAL A 1 82 ? 15.262 7.008 2.033 1.00 3.02 444 VAL A C 2
ATOM 2712 O O . VAL A 1 82 ? 14.826 6.909 3.180 1.00 3.60 444 VAL A O 2
ATOM 2725 N N . LEU A 1 83 ? 16.201 6.208 1.552 1.00 3.13 445 LEU A N 2
ATOM 2726 C CA . LEU A 1 83 ? 16.790 5.150 2.363 1.00 3.83 445 LEU A CA 2
ATOM 2727 C C . LEU A 1 83 ? 18.211 4.833 1.899 1.00 4.75 445 LEU A C 2
ATOM 2728 O O . LEU A 1 83 ? 18.489 4.795 0.700 1.00 4.99 445 LEU A O 2
ATOM 2744 N N . PRO A 1 84 ? 19.135 4.607 2.852 1.00 5.56 446 PRO A N 2
ATOM 2745 C CA . PRO A 1 84 ? 20.536 4.298 2.542 1.00 6.59 446 PRO A CA 2
ATOM 2746 C C . PRO A 1 84 ? 20.710 2.925 1.901 1.00 7.07 446 PRO A C 2
ATOM 2747 O O . PRO A 1 84 ? 20.002 1.975 2.237 1.00 7.26 446 PRO A O 2
ATOM 2758 N N . ALA A 1 85 ? 21.662 2.833 0.976 1.00 7.52 447 ALA A N 2
ATOM 2759 C CA . ALA A 1 85 ? 21.945 1.584 0.279 1.00 8.19 447 ALA A CA 2
ATOM 2760 C C . ALA A 1 85 ? 23.240 1.692 -0.522 1.00 8.83 447 ALA A C 2
ATOM 2761 O O . ALA A 1 85 ? 23.505 2.721 -1.146 1.00 9.06 447 ALA A O 2
ATOM 2768 N N . PRO A 1 86 ? 24.070 0.631 -0.518 1.00 9.38 448 PRO A N 2
ATOM 2769 C CA . PRO A 1 86 ? 25.343 0.622 -1.250 1.00 10.23 448 PRO A CA 2
ATOM 2770 C C . PRO A 1 86 ? 25.160 0.982 -2.724 1.00 10.87 448 PRO A C 2
ATOM 2771 O O . PRO A 1 86 ? 24.236 0.495 -3.376 1.00 11.06 448 PRO A O 2
ATOM 2782 N N . PRO A 1 87 ? 26.039 1.843 -3.272 1.00 11.41 449 PRO A N 2
ATOM 2783 C CA . PRO A 1 87 ? 25.955 2.260 -4.677 1.00 12.23 449 PRO A CA 2
ATOM 2784 C C . PRO A 1 87 ? 26.113 1.087 -5.636 1.00 13.10 449 PRO A C 2
ATOM 2785 O O . PRO A 1 87 ? 27.146 0.418 -5.650 1.00 13.50 449 PRO A O 2
ATOM 2796 N N . LEU A 1 88 ? 25.077 0.849 -6.438 1.00 13.55 450 LEU A N 2
ATOM 2797 C CA . LEU A 1 88 ? 25.079 -0.239 -7.408 1.00 14.50 450 LEU A CA 2
ATOM 2798 C C . LEU A 1 88 ? 23.751 -0.268 -8.161 1.00 14.96 450 LEU A C 2
ATOM 2799 O O . LEU A 1 88 ? 23.150 -1.325 -8.354 1.00 15.17 450 LEU A O 2
ATOM 2815 N N . ALA A 1 89 ? 23.293 0.910 -8.575 1.00 15.28 451 ALA A N 2
ATOM 2816 C CA . ALA A 1 89 ? 22.032 1.036 -9.298 1.00 15.91 451 ALA A CA 2
ATOM 2817 C C . ALA A 1 89 ? 21.825 2.469 -9.779 1.00 16.47 451 ALA A C 2
ATOM 2818 O O . ALA A 1 89 ? 22.307 3.415 -9.155 1.00 16.74 451 ALA A O 2
ATOM 2825 N N . PRO A 1 90 ? 21.107 2.654 -10.904 1.00 16.82 452 PRO A N 2
ATOM 2826 C CA . PRO A 1 90 ? 20.848 3.986 -11.462 1.00 17.52 452 PRO A CA 2
ATOM 2827 C C . PRO A 1 90 ? 19.844 4.790 -10.635 1.00 18.21 452 PRO A C 2
ATOM 2828 O O . PRO A 1 90 ? 19.115 5.627 -11.171 1.00 18.53 452 PRO A O 2
ATOM 2839 N N . ASP A 1 91 ? 19.816 4.540 -9.329 1.00 18.57 453 ASP A N 2
ATOM 2840 C CA . ASP A 1 91 ? 18.911 5.248 -8.431 1.00 19.36 453 ASP A CA 2
ATOM 2841 C C . ASP A 1 91 ? 19.419 6.660 -8.160 1.00 19.52 453 ASP A C 2
ATOM 2842 O O . ASP A 1 91 ? 20.625 6.901 -8.149 1.00 19.55 453 ASP A O 2
ATOM 2851 N N . GLN A 1 92 ? 18.489 7.590 -7.949 1.00 19.77 454 GLN A N 2
ATOM 2852 C CA . GLN A 1 92 ? 18.842 8.983 -7.681 1.00 20.09 454 GLN A CA 2
ATOM 2853 C C . GLN A 1 92 ? 19.569 9.600 -8.872 1.00 20.37 454 GLN A C 2
ATOM 2854 O O . GLN A 1 92 ? 18.903 10.270 -9.688 1.00 20.63 454 GLN A O 2
ATOM 2869 N N . GLY A 1 1 ? 10.996 -12.079 -3.858 1.00 11.64 363 GLY A N 3
ATOM 2870 C CA . GLY A 1 1 ? 10.281 -13.027 -2.959 1.00 11.03 363 GLY A CA 3
ATOM 2871 C C . GLY A 1 1 ? 9.049 -12.409 -2.328 1.00 10.23 363 GLY A C 3
ATOM 2872 O O . GLY A 1 1 ? 8.804 -12.582 -1.134 1.00 10.21 363 GLY A O 3
ATOM 2878 N N . SER A 1 2 ? 8.274 -11.688 -3.132 1.00 9.80 364 SER A N 3
ATOM 2879 C CA . SER A 1 2 ? 7.057 -11.041 -2.650 1.00 9.25 364 SER A CA 3
ATOM 2880 C C . SER A 1 2 ? 5.903 -12.039 -2.566 1.00 8.36 364 SER A C 3
ATOM 2881 O O . SER A 1 2 ? 4.789 -11.752 -3.007 1.00 8.24 364 SER A O 3
ATOM 2889 N N . HIS A 1 3 ? 6.178 -13.211 -2.003 1.00 7.98 365 HIS A N 3
ATOM 2890 C CA . HIS A 1 3 ? 5.165 -14.252 -1.866 1.00 7.35 365 HIS A CA 3
ATOM 2891 C C . HIS A 1 3 ? 4.023 -13.792 -0.964 1.00 6.30 365 HIS A C 3
ATOM 2892 O O . HIS A 1 3 ? 4.248 -13.125 0.046 1.00 6.44 365 HIS A O 3
ATOM 2907 N N . MET A 1 4 ? 2.798 -14.157 -1.330 1.00 5.51 366 MET A N 3
ATOM 2908 C CA . MET A 1 4 ? 1.627 -13.787 -0.544 1.00 4.67 366 MET A CA 3
ATOM 2909 C C . MET A 1 4 ? 1.638 -14.509 0.800 1.00 4.56 366 MET A C 3
ATOM 2910 O O . MET A 1 4 ? 1.925 -15.704 0.870 1.00 4.71 366 MET A O 3
ATOM 2924 N N . ASP A 1 5 ? 1.329 -13.778 1.867 1.00 4.67 367 ASP A N 3
ATOM 2925 C CA . ASP A 1 5 ? 1.310 -14.356 3.207 1.00 4.80 367 ASP A CA 3
ATOM 2926 C C . ASP A 1 5 ? 0.260 -15.461 3.311 1.00 4.50 367 ASP A C 3
ATOM 2927 O O . ASP A 1 5 ? -0.923 -15.224 3.073 1.00 4.10 367 ASP A O 3
ATOM 2936 N N . PRO A 1 6 ? 0.678 -16.689 3.677 1.00 4.98 368 PRO A N 3
ATOM 2937 C CA . PRO A 1 6 ? -0.241 -17.822 3.814 1.00 5.12 368 PRO A CA 3
ATOM 2938 C C . PRO A 1 6 ? -1.031 -17.770 5.119 1.00 5.15 368 PRO A C 3
ATOM 2939 O O . PRO A 1 6 ? -1.300 -18.801 5.738 1.00 5.66 368 PRO A O 3
ATOM 2950 N N . LEU A 1 7 ? -1.392 -16.560 5.534 1.00 4.84 369 LEU A N 3
ATOM 2951 C CA . LEU A 1 7 ? -2.137 -16.357 6.760 1.00 5.12 369 LEU A CA 3
ATOM 2952 C C . LEU A 1 7 ? -2.969 -15.077 6.693 1.00 4.61 369 LEU A C 3
ATOM 2953 O O . LEU A 1 7 ? -4.048 -14.997 7.281 1.00 4.91 369 LEU A O 3
ATOM 2969 N N . MET A 1 8 ? -2.460 -14.087 5.967 1.00 4.12 370 MET A N 3
ATOM 2970 C CA . MET A 1 8 ? -3.144 -12.806 5.807 1.00 3.87 370 MET A CA 3
ATOM 2971 C C . MET A 1 8 ? -2.719 -12.141 4.501 1.00 3.02 370 MET A C 3
ATOM 2972 O O . MET A 1 8 ? -2.238 -11.007 4.494 1.00 3.06 370 MET A O 3
ATOM 2986 N N . GLN A 1 9 ? -2.888 -12.864 3.395 1.00 2.80 371 GLN A N 3
ATOM 2987 C CA . GLN A 1 9 ? -2.512 -12.354 2.079 1.00 2.63 371 GLN A CA 3
ATOM 2988 C C . GLN A 1 9 ? -3.509 -11.324 1.565 1.00 2.21 371 GLN A C 3
ATOM 2989 O O . GLN A 1 9 ? -3.697 -11.178 0.358 1.00 2.80 371 GLN A O 3
ATOM 3003 N N . LYS A 1 10 ? -4.121 -10.605 2.493 1.00 1.82 372 LYS A N 3
ATOM 3004 C CA . LYS A 1 10 ? -5.096 -9.564 2.174 1.00 1.77 372 LYS A CA 3
ATOM 3005 C C . LYS A 1 10 ? -5.342 -8.675 3.388 1.00 1.50 372 LYS A C 3
ATOM 3006 O O . LYS A 1 10 ? -5.530 -9.167 4.501 1.00 1.89 372 LYS A O 3
ATOM 3025 N N . ILE A 1 11 ? -5.341 -7.367 3.166 1.00 1.42 373 ILE A N 3
ATOM 3026 C CA . ILE A 1 11 ? -5.566 -6.407 4.240 1.00 1.22 373 ILE A CA 3
ATOM 3027 C C . ILE A 1 11 ? -7.049 -6.304 4.586 1.00 1.13 373 ILE A C 3
ATOM 3028 O O . ILE A 1 11 ? -7.900 -6.251 3.698 1.00 1.20 373 ILE A O 3
ATOM 3044 N N . ASP A 1 12 ? -7.353 -6.274 5.879 1.00 1.16 374 ASP A N 3
ATOM 3045 C CA . ASP A 1 12 ? -8.734 -6.174 6.335 1.00 1.17 374 ASP A CA 3
ATOM 3046 C C . ASP A 1 12 ? -9.156 -4.714 6.481 1.00 1.03 374 ASP A C 3
ATOM 3047 O O . ASP A 1 12 ? -8.463 -3.919 7.117 1.00 1.25 374 ASP A O 3
ATOM 3056 N N . ILE A 1 13 ? -10.298 -4.370 5.892 1.00 0.84 375 ILE A N 3
ATOM 3057 C CA . ILE A 1 13 ? -10.815 -3.006 5.957 1.00 0.76 375 ILE A CA 3
ATOM 3058 C C . ILE A 1 13 ? -11.824 -2.845 7.082 1.00 0.76 375 ILE A C 3
ATOM 3059 O O . ILE A 1 13 ? -11.785 -1.871 7.831 1.00 0.79 375 ILE A O 3
ATOM 3075 N N . SER A 1 14 ? -12.739 -3.802 7.167 1.00 0.79 376 SER A N 3
ATOM 3076 C CA . SER A 1 14 ? -13.792 -3.786 8.175 1.00 0.87 376 SER A CA 3
ATOM 3077 C C . SER A 1 14 ? -13.224 -3.921 9.584 1.00 0.96 376 SER A C 3
ATOM 3078 O O . SER A 1 14 ? -13.361 -4.966 10.223 1.00 1.54 376 SER A O 3
ATOM 3086 N N . GLU A 1 15 ? -12.591 -2.857 10.063 1.00 0.93 377 GLU A N 3
ATOM 3087 C CA . GLU A 1 15 ? -12.005 -2.849 11.394 1.00 1.03 377 GLU A CA 3
ATOM 3088 C C . GLU A 1 15 ? -11.450 -1.471 11.732 1.00 0.87 377 GLU A C 3
ATOM 3089 O O . GLU A 1 15 ? -11.479 -1.045 12.887 1.00 0.93 377 GLU A O 3
ATOM 3101 N N . ASN A 1 16 ? -10.941 -0.782 10.716 1.00 0.71 378 ASN A N 3
ATOM 3102 C CA . ASN A 1 16 ? -10.372 0.549 10.903 1.00 0.61 378 ASN A CA 3
ATOM 3103 C C . ASN A 1 16 ? -10.114 1.243 9.566 1.00 0.58 378 ASN A C 3
ATOM 3104 O O . ASN A 1 16 ? -8.977 1.595 9.253 1.00 0.59 378 ASN A O 3
ATOM 3115 N N . PRO A 1 17 ? -11.168 1.456 8.756 1.00 0.62 379 PRO A N 3
ATOM 3116 C CA . PRO A 1 17 ? -11.035 2.121 7.456 1.00 0.65 379 PRO A CA 3
ATOM 3117 C C . PRO A 1 17 ? -10.324 3.463 7.584 1.00 0.61 379 PRO A C 3
ATOM 3118 O O . PRO A 1 17 ? -9.524 3.842 6.727 1.00 0.62 379 PRO A O 3
ATOM 3129 N N . ASP A 1 18 ? -10.618 4.172 8.670 1.00 0.62 380 ASP A N 3
ATOM 3130 C CA . ASP A 1 18 ? -10.009 5.469 8.932 1.00 0.64 380 ASP A CA 3
ATOM 3131 C C . ASP A 1 18 ? -8.498 5.336 9.103 1.00 0.55 380 ASP A C 3
ATOM 3132 O O . ASP A 1 18 ? -7.742 6.235 8.736 1.00 0.55 380 ASP A O 3
ATOM 3141 N N . LYS A 1 19 ? -8.069 4.208 9.667 1.00 0.51 381 LYS A N 3
ATOM 3142 C CA . LYS A 1 19 ? -6.650 3.952 9.895 1.00 0.47 381 LYS A CA 3
ATOM 3143 C C . LYS A 1 19 ? -5.836 4.169 8.622 1.00 0.39 381 LYS A C 3
ATOM 3144 O O . LYS A 1 19 ? -6.219 3.719 7.542 1.00 0.37 381 LYS A O 3
ATOM 3163 N N . ILE A 1 20 ? -4.712 4.865 8.760 1.00 0.40 382 ILE A N 3
ATOM 3164 C CA . ILE A 1 20 ? -3.836 5.150 7.628 1.00 0.35 382 ILE A CA 3
ATOM 3165 C C . ILE A 1 20 ? -2.903 3.977 7.341 1.00 0.34 382 ILE A C 3
ATOM 3166 O O . ILE A 1 20 ? -2.321 3.401 8.260 1.00 0.41 382 ILE A O 3
ATOM 3182 N N . TYR A 1 21 ? -2.749 3.638 6.063 1.00 0.30 383 TYR A N 3
ATOM 3183 C CA . TYR A 1 21 ? -1.866 2.545 5.671 1.00 0.30 383 TYR A CA 3
ATOM 3184 C C . TYR A 1 21 ? -0.691 3.075 4.859 1.00 0.28 383 TYR A C 3
ATOM 3185 O O . TYR A 1 21 ? -0.839 4.014 4.082 1.00 0.25 383 TYR A O 3
ATOM 3203 N N . PHE A 1 22 ? 0.477 2.473 5.049 1.00 0.31 384 PHE A N 3
ATOM 3204 C CA . PHE A 1 22 ? 1.676 2.894 4.334 1.00 0.30 384 PHE A CA 3
ATOM 3205 C C . PHE A 1 22 ? 1.818 2.129 3.020 1.00 0.28 384 PHE A C 3
ATOM 3206 O O . PHE A 1 22 ? 1.626 0.915 2.977 1.00 0.33 384 PHE A O 3
ATOM 3223 N N . ILE A 1 23 ? 2.149 2.848 1.949 1.00 0.26 385 ILE A N 3
ATOM 3224 C CA . ILE A 1 23 ? 2.309 2.234 0.632 1.00 0.27 385 ILE A CA 3
ATOM 3225 C C . ILE A 1 23 ? 3.731 2.416 0.114 1.00 0.24 385 ILE A C 3
ATOM 3226 O O . ILE A 1 23 ? 4.260 3.527 0.112 1.00 0.30 385 ILE A O 3
ATOM 3242 N N . ARG A 1 24 ? 4.340 1.326 -0.339 1.00 0.29 386 ARG A N 3
ATOM 3243 C CA . ARG A 1 24 ? 5.696 1.384 -0.873 1.00 0.30 386 ARG A CA 3
ATOM 3244 C C . ARG A 1 24 ? 5.675 1.643 -2.376 1.00 0.33 386 ARG A C 3
ATOM 3245 O O . ARG A 1 24 ? 5.102 0.867 -3.140 1.00 0.42 386 ARG A O 3
ATOM 3266 N N . ARG A 1 25 ? 6.318 2.726 -2.796 1.00 0.41 387 ARG A N 3
ATOM 3267 C CA . ARG A 1 25 ? 6.389 3.069 -4.211 1.00 0.51 387 ARG A CA 3
ATOM 3268 C C . ARG A 1 25 ? 7.449 2.226 -4.908 1.00 0.49 387 ARG A C 3
ATOM 3269 O O . ARG A 1 25 ? 8.302 1.628 -4.252 1.00 0.47 387 ARG A O 3
ATOM 3290 N N . GLU A 1 26 ? 7.391 2.173 -6.235 1.00 0.64 388 GLU A N 3
ATOM 3291 C CA . GLU A 1 26 ? 8.353 1.395 -7.007 1.00 0.69 388 GLU A CA 3
ATOM 3292 C C . GLU A 1 26 ? 9.779 1.849 -6.713 1.00 0.61 388 GLU A C 3
ATOM 3293 O O . GLU A 1 26 ? 10.678 1.024 -6.544 1.00 0.63 388 GLU A O 3
ATOM 3305 N N . ASP A 1 27 ? 9.979 3.162 -6.638 1.00 0.65 389 ASP A N 3
ATOM 3306 C CA . ASP A 1 27 ? 11.296 3.715 -6.345 1.00 0.69 389 ASP A CA 3
ATOM 3307 C C . ASP A 1 27 ? 11.775 3.230 -4.981 1.00 0.64 389 ASP A C 3
ATOM 3308 O O . ASP A 1 27 ? 12.961 3.307 -4.657 1.00 0.91 389 ASP A O 3
ATOM 3317 N N . GLY A 1 28 ? 10.832 2.727 -4.191 1.00 0.55 390 GLY A N 3
ATOM 3318 C CA . GLY A 1 28 ? 11.144 2.226 -2.866 1.00 0.53 390 GLY A CA 3
ATOM 3319 C C . GLY A 1 28 ? 11.004 3.289 -1.796 1.00 0.55 390 GLY A C 3
ATOM 3320 O O . GLY A 1 28 ? 11.827 3.376 -0.885 1.00 1.03 390 GLY A O 3
ATOM 3324 N N . THR A 1 29 ? 9.957 4.102 -1.909 1.00 0.57 391 THR A N 3
ATOM 3325 C CA . THR A 1 29 ? 9.709 5.168 -0.946 1.00 0.54 391 THR A CA 3
ATOM 3326 C C . THR A 1 29 ? 8.349 5.007 -0.274 1.00 0.41 391 THR A C 3
ATOM 3327 O O . THR A 1 29 ? 7.308 5.168 -0.910 1.00 0.44 391 THR A O 3
ATOM 3338 N N . VAL A 1 30 ? 8.367 4.690 1.017 1.00 0.37 392 VAL A N 3
ATOM 3339 C CA . VAL A 1 30 ? 7.137 4.512 1.780 1.00 0.33 392 VAL A CA 3
ATOM 3340 C C . VAL A 1 30 ? 6.420 5.845 1.981 1.00 0.32 392 VAL A C 3
ATOM 3341 O O . VAL A 1 30 ? 7.048 6.852 2.306 1.00 0.41 392 VAL A O 3
ATOM 3354 N N . HIS A 1 31 ? 5.104 5.841 1.787 1.00 0.29 393 HIS A N 3
ATOM 3355 C CA . HIS A 1 31 ? 4.299 7.052 1.947 1.00 0.31 393 HIS A CA 3
ATOM 3356 C C . HIS A 1 31 ? 2.883 6.706 2.399 1.00 0.27 393 HIS A C 3
ATOM 3357 O O . HIS A 1 31 ? 2.288 5.740 1.924 1.00 0.26 393 HIS A O 3
ATOM 3372 N N . ARG A 1 32 ? 2.353 7.501 3.325 1.00 0.29 394 ARG A N 3
ATOM 3373 C CA . ARG A 1 32 ? 1.008 7.279 3.851 1.00 0.28 394 ARG A CA 3
ATOM 3374 C C . ARG A 1 32 ? -0.038 7.260 2.741 1.00 0.26 394 ARG A C 3
ATOM 3375 O O . ARG A 1 32 ? 0.099 7.943 1.725 1.00 0.32 394 ARG A O 3
ATOM 3396 N N . GLY A 1 33 ? -1.085 6.470 2.956 1.00 0.23 395 GLY A N 3
ATOM 3397 C CA . GLY A 1 33 ? -2.159 6.354 1.987 1.00 0.25 395 GLY A CA 3
ATOM 3398 C C . GLY A 1 33 ? -3.331 5.564 2.538 1.00 0.23 395 GLY A C 3
ATOM 3399 O O . GLY A 1 33 ? -3.154 4.456 3.048 1.00 0.26 395 GLY A O 3
ATOM 3403 N N . GLN A 1 34 ? -4.529 6.131 2.450 1.00 0.29 396 GLN A N 3
ATOM 3404 C CA . GLN A 1 34 ? -5.720 5.461 2.958 1.00 0.34 396 GLN A CA 3
ATOM 3405 C C . GLN A 1 34 ? -6.249 4.441 1.955 1.00 0.35 396 GLN A C 3
ATOM 3406 O O . GLN A 1 34 ? -6.474 4.761 0.790 1.00 0.46 396 GLN A O 3
ATOM 3420 N N . VAL A 1 35 ? -6.471 3.217 2.419 1.00 0.33 397 VAL A N 3
ATOM 3421 C CA . VAL A 1 35 ? -7.001 2.166 1.563 1.00 0.33 397 VAL A CA 3
ATOM 3422 C C . VAL A 1 35 ? -8.494 1.985 1.831 1.00 0.33 397 VAL A C 3
ATOM 3423 O O . VAL A 1 35 ? -8.914 1.828 2.980 1.00 0.37 397 VAL A O 3
ATOM 3436 N N . LEU A 1 36 ? -9.296 2.062 0.773 1.00 0.36 398 LEU A N 3
ATOM 3437 C CA . LEU A 1 36 ? -10.746 1.958 0.905 1.00 0.40 398 LEU A CA 3
ATOM 3438 C C . LEU A 1 36 ? -11.328 0.796 0.104 1.00 0.41 398 LEU A C 3
ATOM 3439 O O . LEU A 1 36 ? -12.317 0.188 0.515 1.00 0.47 398 LEU A O 3
ATOM 3455 N N . GLN A 1 37 ? -10.737 0.508 -1.051 1.00 0.39 399 GLN A N 3
ATOM 3456 C CA . GLN A 1 37 ? -11.238 -0.564 -1.907 1.00 0.43 399 GLN A CA 3
ATOM 3457 C C . GLN A 1 37 ? -10.197 -1.657 -2.113 1.00 0.38 399 GLN A C 3
ATOM 3458 O O . GLN A 1 37 ? -9.022 -1.482 -1.794 1.00 0.35 399 GLN A O 3
ATOM 3472 N N . SER A 1 38 ? -10.648 -2.790 -2.648 1.00 0.42 400 SER A N 3
ATOM 3473 C CA . SER A 1 38 ? -9.768 -3.925 -2.904 1.00 0.41 400 SER A CA 3
ATOM 3474 C C . SER A 1 38 ? -10.447 -4.939 -3.820 1.00 0.47 400 SER A C 3
ATOM 3475 O O . SER A 1 38 ? -11.673 -5.052 -3.833 1.00 0.54 400 SER A O 3
ATOM 3483 N N . ARG A 1 39 ? -9.646 -5.675 -4.587 1.00 0.51 401 ARG A N 3
ATOM 3484 C CA . ARG A 1 39 ? -10.181 -6.675 -5.504 1.00 0.60 401 ARG A CA 3
ATOM 3485 C C . ARG A 1 39 ? -9.108 -7.681 -5.916 1.00 0.73 401 ARG A C 3
ATOM 3486 O O . ARG A 1 39 ? -7.986 -7.305 -6.257 1.00 0.86 401 ARG A O 3
ATOM 3507 N N . THR A 1 40 ? -9.467 -8.961 -5.893 1.00 0.82 402 THR A N 3
ATOM 3508 C CA . THR A 1 40 ? -8.547 -10.023 -6.275 1.00 0.99 402 THR A CA 3
ATOM 3509 C C . THR A 1 40 ? -8.838 -10.501 -7.693 1.00 1.16 402 THR A C 3
ATOM 3510 O O . THR A 1 40 ? -8.773 -11.696 -7.982 1.00 1.79 402 THR A O 3
ATOM 3521 N N . THR A 1 41 ? -9.159 -9.549 -8.567 1.00 1.43 403 THR A N 3
ATOM 3522 C CA . THR A 1 41 ? -9.472 -9.836 -9.966 1.00 1.62 403 THR A CA 3
ATOM 3523 C C . THR A 1 41 ? -10.462 -11.004 -10.080 1.00 1.84 403 THR A C 3
ATOM 3524 O O . THR A 1 41 ? -10.975 -11.496 -9.074 1.00 1.85 403 THR A O 3
ATOM 3535 N N . GLU A 1 42 ? -10.739 -11.441 -11.304 1.00 2.08 404 GLU A N 3
ATOM 3536 C CA . GLU A 1 42 ? -11.670 -12.543 -11.527 1.00 2.34 404 GLU A CA 3
ATOM 3537 C C . GLU A 1 42 ? -11.009 -13.887 -11.227 1.00 2.30 404 GLU A C 3
ATOM 3538 O O . GLU A 1 42 ? -11.629 -14.779 -10.649 1.00 2.37 404 GLU A O 3
ATOM 3550 N N . ASN A 1 43 ? -9.749 -14.023 -11.634 1.00 2.26 405 ASN A N 3
ATOM 3551 C CA . ASN A 1 43 ? -8.999 -15.258 -11.421 1.00 2.30 405 ASN A CA 3
ATOM 3552 C C . ASN A 1 43 ? -8.919 -15.609 -9.936 1.00 2.07 405 ASN A C 3
ATOM 3553 O O . ASN A 1 43 ? -9.221 -16.736 -9.539 1.00 2.40 405 ASN A O 3
ATOM 3564 N N . ALA A 1 44 ? -8.496 -14.643 -9.124 1.00 1.82 406 ALA A N 3
ATOM 3565 C CA . ALA A 1 44 ? -8.356 -14.838 -7.694 1.00 1.67 406 ALA A CA 3
ATOM 3566 C C . ALA A 1 44 ? -7.265 -15.848 -7.404 1.00 1.85 406 ALA A C 3
ATOM 3567 O O . ALA A 1 44 ? -6.574 -16.313 -8.311 1.00 2.18 406 ALA A O 3
ATOM 3574 N N . ALA A 1 45 ? -7.118 -16.180 -6.136 1.00 1.91 407 ALA A N 3
ATOM 3575 C CA . ALA A 1 45 ? -6.116 -17.133 -5.705 1.00 2.19 407 ALA A CA 3
ATOM 3576 C C . ALA A 1 45 ? -4.698 -16.651 -6.008 1.00 2.37 407 ALA A C 3
ATOM 3577 O O . ALA A 1 45 ? -3.738 -17.413 -5.891 1.00 2.77 407 ALA A O 3
ATOM 3584 N N . ALA A 1 46 ? -4.571 -15.380 -6.385 1.00 2.15 408 ALA A N 3
ATOM 3585 C CA . ALA A 1 46 ? -3.266 -14.800 -6.690 1.00 2.35 408 ALA A CA 3
ATOM 3586 C C . ALA A 1 46 ? -3.353 -13.276 -6.825 1.00 2.05 408 ALA A C 3
ATOM 3587 O O . ALA A 1 46 ? -2.632 -12.550 -6.139 1.00 1.99 408 ALA A O 3
ATOM 3594 N N . PRO A 1 47 ? -4.242 -12.761 -7.701 1.00 1.99 409 PRO A N 3
ATOM 3595 C CA . PRO A 1 47 ? -4.409 -11.315 -7.897 1.00 1.80 409 PRO A CA 3
ATOM 3596 C C . PRO A 1 47 ? -5.011 -10.631 -6.679 1.00 1.41 409 PRO A C 3
ATOM 3597 O O . PRO A 1 47 ? -5.798 -11.226 -5.949 1.00 1.86 409 PRO A O 3
ATOM 3608 N N . ASP A 1 48 ? -4.627 -9.374 -6.469 1.00 0.92 410 ASP A N 3
ATOM 3609 C CA . ASP A 1 48 ? -5.122 -8.590 -5.341 1.00 0.79 410 ASP A CA 3
ATOM 3610 C C . ASP A 1 48 ? -4.602 -7.156 -5.412 1.00 0.68 410 ASP A C 3
ATOM 3611 O O . ASP A 1 48 ? -3.413 -6.928 -5.632 1.00 0.93 410 ASP A O 3
ATOM 3620 N N . GLU A 1 49 ? -5.503 -6.194 -5.230 1.00 0.54 411 GLU A N 3
ATOM 3621 C CA . GLU A 1 49 ? -5.137 -4.779 -5.280 1.00 0.45 411 GLU A CA 3
ATOM 3622 C C . GLU A 1 49 ? -6.057 -3.941 -4.403 1.00 0.40 411 GLU A C 3
ATOM 3623 O O . GLU A 1 49 ? -7.269 -4.138 -4.395 1.00 0.42 411 GLU A O 3
ATOM 3635 N N . TYR A 1 50 ? -5.467 -3.004 -3.664 1.00 0.38 412 TYR A N 3
ATOM 3636 C CA . TYR A 1 50 ? -6.234 -2.135 -2.778 1.00 0.35 412 TYR A CA 3
ATOM 3637 C C . TYR A 1 50 ? -6.130 -0.668 -3.195 1.00 0.33 412 TYR A C 3
ATOM 3638 O O . TYR A 1 50 ? -5.034 -0.136 -3.372 1.00 0.34 412 TYR A O 3
ATOM 3656 N N . TYR A 1 51 ? -7.285 -0.017 -3.331 1.00 0.33 413 TYR A N 3
ATOM 3657 C CA . TYR A 1 51 ? -7.341 1.394 -3.704 1.00 0.32 413 TYR A CA 3
ATOM 3658 C C . TYR A 1 51 ? -6.696 2.245 -2.619 1.00 0.32 413 TYR A C 3
ATOM 3659 O O . TYR A 1 51 ? -6.929 2.019 -1.436 1.00 0.40 413 TYR A O 3
ATOM 3677 N N . VAL A 1 52 ? -5.875 3.213 -3.013 1.00 0.33 414 VAL A N 3
ATOM 3678 C CA . VAL A 1 52 ? -5.198 4.058 -2.037 1.00 0.33 414 VAL A CA 3
ATOM 3679 C C . VAL A 1 52 ? -5.364 5.546 -2.327 1.00 0.29 414 VAL A C 3
ATOM 3680 O O . VAL A 1 52 ? -5.281 5.990 -3.472 1.00 0.38 414 VAL A O 3
ATOM 3693 N N . HIS A 1 53 ? -5.570 6.309 -1.257 1.00 0.33 415 HIS A N 3
ATOM 3694 C CA . HIS A 1 53 ? -5.716 7.754 -1.341 1.00 0.32 415 HIS A CA 3
ATOM 3695 C C . HIS A 1 53 ? -4.625 8.416 -0.507 1.00 0.32 415 HIS A C 3
ATOM 3696 O O . HIS A 1 53 ? -4.804 8.666 0.685 1.00 0.34 415 HIS A O 3
ATOM 3711 N N . TYR A 1 54 ? -3.487 8.672 -1.140 1.00 0.37 416 TYR A N 3
ATOM 3712 C CA . TYR A 1 54 ? -2.349 9.279 -0.459 1.00 0.40 416 TYR A CA 3
ATOM 3713 C C . TYR A 1 54 ? -2.742 10.586 0.222 1.00 0.45 416 TYR A C 3
ATOM 3714 O O . TYR A 1 54 ? -3.126 11.552 -0.436 1.00 0.57 416 TYR A O 3
ATOM 3732 N N . VAL A 1 55 ? -2.646 10.599 1.550 1.00 0.45 417 VAL A N 3
ATOM 3733 C CA . VAL A 1 55 ? -2.994 11.778 2.334 1.00 0.55 417 VAL A CA 3
ATOM 3734 C C . VAL A 1 55 ? -2.107 12.960 1.975 1.00 0.66 417 VAL A C 3
ATOM 3735 O O . VAL A 1 55 ? -0.883 12.870 2.025 1.00 1.34 417 VAL A O 3
ATOM 3748 N N . GLY A 1 56 ? -2.741 14.070 1.624 1.00 0.71 418 GLY A N 3
ATOM 3749 C CA . GLY A 1 56 ? -2.007 15.272 1.264 1.00 0.82 418 GLY A CA 3
ATOM 3750 C C . GLY A 1 56 ? -1.407 15.209 -0.131 1.00 0.72 418 GLY A C 3
ATOM 3751 O O . GLY A 1 56 ? -1.475 16.182 -0.882 1.00 0.76 418 GLY A O 3
ATOM 3755 N N . LEU A 1 57 ? -0.815 14.068 -0.479 1.00 0.66 419 LEU A N 3
ATOM 3756 C CA . LEU A 1 57 ? -0.198 13.890 -1.789 1.00 0.60 419 LEU A CA 3
ATOM 3757 C C . LEU A 1 57 ? -1.215 14.073 -2.913 1.00 0.59 419 LEU A C 3
ATOM 3758 O O . LEU A 1 57 ? -2.411 13.845 -2.729 1.00 0.76 419 LEU A O 3
ATOM 3774 N N . ASN A 1 58 ? -0.721 14.502 -4.074 1.00 0.61 420 ASN A N 3
ATOM 3775 C CA . ASN A 1 58 ? -1.566 14.741 -5.242 1.00 0.63 420 ASN A CA 3
ATOM 3776 C C . ASN A 1 58 ? -2.474 13.549 -5.540 1.00 0.56 420 ASN A C 3
ATOM 3777 O O . ASN A 1 58 ? -2.086 12.394 -5.359 1.00 0.56 420 ASN A O 3
ATOM 3788 N N . ARG A 1 59 ? -3.686 13.850 -5.998 1.00 0.62 421 ARG A N 3
ATOM 3789 C CA . ARG A 1 59 ? -4.672 12.824 -6.329 1.00 0.67 421 ARG A CA 3
ATOM 3790 C C . ARG A 1 59 ? -4.146 11.868 -7.397 1.00 0.66 421 ARG A C 3
ATOM 3791 O O . ARG A 1 59 ? -4.462 10.680 -7.387 1.00 0.69 421 ARG A O 3
ATOM 3812 N N . ARG A 1 60 ? -3.357 12.399 -8.327 1.00 0.71 422 ARG A N 3
ATOM 3813 C CA . ARG A 1 60 ? -2.798 11.597 -9.413 1.00 0.83 422 ARG A CA 3
ATOM 3814 C C . ARG A 1 60 ? -2.102 10.341 -8.886 1.00 0.72 422 ARG A C 3
ATOM 3815 O O . ARG A 1 60 ? -2.175 9.278 -9.502 1.00 0.77 422 ARG A O 3
ATOM 3836 N N . LEU A 1 61 ? -1.434 10.468 -7.742 1.00 0.65 423 LEU A N 3
ATOM 3837 C CA . LEU A 1 61 ? -0.733 9.337 -7.134 1.00 0.62 423 LEU A CA 3
ATOM 3838 C C . LEU A 1 61 ? -1.704 8.209 -6.789 1.00 0.52 423 LEU A C 3
ATOM 3839 O O . LEU A 1 61 ? -1.350 7.032 -6.866 1.00 0.53 423 LEU A O 3
ATOM 3855 N N . ASP A 1 62 ? -2.924 8.579 -6.407 1.00 0.49 424 ASP A N 3
ATOM 3856 C CA . ASP A 1 62 ? -3.950 7.601 -6.048 1.00 0.50 424 ASP A CA 3
ATOM 3857 C C . ASP A 1 62 ? -4.061 6.509 -7.107 1.00 0.45 424 ASP A C 3
ATOM 3858 O O . ASP A 1 62 ? -4.020 6.789 -8.305 1.00 0.49 424 ASP A O 3
ATOM 3867 N N . GLY A 1 63 ? -4.203 5.266 -6.658 1.00 0.44 425 GLY A N 3
ATOM 3868 C CA . GLY A 1 63 ? -4.317 4.154 -7.583 1.00 0.50 425 GLY A CA 3
ATOM 3869 C C . GLY A 1 63 ? -4.564 2.833 -6.882 1.00 0.45 425 GLY A C 3
ATOM 3870 O O . GLY A 1 63 ? -5.358 2.757 -5.945 1.00 0.70 425 GLY A O 3
ATOM 3874 N N . TRP A 1 64 ? -3.884 1.787 -7.343 1.00 0.50 426 TRP A N 3
ATOM 3875 C CA . TRP A 1 64 ? -4.034 0.457 -6.761 1.00 0.44 426 TRP A CA 3
ATOM 3876 C C . TRP A 1 64 ? -2.674 -0.158 -6.452 1.00 0.45 426 TRP A C 3
ATOM 3877 O O . TRP A 1 64 ? -1.716 0.006 -7.208 1.00 0.57 426 TRP A O 3
ATOM 3898 N N . VAL A 1 65 ? -2.601 -0.856 -5.326 1.00 0.39 427 VAL A N 3
ATOM 3899 C CA . VAL A 1 65 ? -1.366 -1.491 -4.888 1.00 0.46 427 VAL A CA 3
ATOM 3900 C C . VAL A 1 65 ? -1.451 -3.004 -5.037 1.00 0.51 427 VAL A C 3
ATOM 3901 O O . VAL A 1 65 ? -2.539 -3.571 -5.036 1.00 0.70 427 VAL A O 3
ATOM 3914 N N . GLY A 1 66 ? -0.300 -3.659 -5.138 1.00 0.52 428 GLY A N 3
ATOM 3915 C CA . GLY A 1 66 ? -0.286 -5.106 -5.252 1.00 0.65 428 GLY A CA 3
ATOM 3916 C C . GLY A 1 66 ? -0.489 -5.773 -3.902 1.00 0.79 428 GLY A C 3
ATOM 3917 O O . GLY A 1 66 ? 0.095 -6.821 -3.628 1.00 1.72 428 GLY A O 3
ATOM 3921 N N . ARG A 1 67 ? -1.317 -5.146 -3.060 1.00 0.54 429 ARG A N 3
ATOM 3922 C CA . ARG A 1 67 ? -1.615 -5.644 -1.716 1.00 0.54 429 ARG A CA 3
ATOM 3923 C C . ARG A 1 67 ? -0.366 -5.595 -0.833 1.00 0.49 429 ARG A C 3
ATOM 3924 O O . ARG A 1 67 ? -0.265 -4.755 0.062 1.00 0.53 429 ARG A O 3
ATOM 3945 N N . HIS A 1 68 ? 0.575 -6.504 -1.083 1.00 0.49 430 HIS A N 3
ATOM 3946 C CA . HIS A 1 68 ? 1.810 -6.570 -0.306 1.00 0.53 430 HIS A CA 3
ATOM 3947 C C . HIS A 1 68 ? 2.517 -5.213 -0.252 1.00 0.47 430 HIS A C 3
ATOM 3948 O O . HIS A 1 68 ? 3.362 -4.984 0.613 1.00 0.49 430 HIS A O 3
ATOM 3963 N N . ARG A 1 69 ? 2.165 -4.315 -1.171 1.00 0.43 431 ARG A N 3
ATOM 3964 C CA . ARG A 1 69 ? 2.770 -2.984 -1.206 1.00 0.41 431 ARG A CA 3
ATOM 3965 C C . ARG A 1 69 ? 2.152 -2.073 -0.148 1.00 0.37 431 ARG A C 3
ATOM 3966 O O . ARG A 1 69 ? 2.113 -0.854 -0.316 1.00 0.57 431 ARG A O 3
ATOM 3987 N N . ILE A 1 70 ? 1.679 -2.668 0.944 1.00 0.39 432 ILE A N 3
ATOM 3988 C CA . ILE A 1 70 ? 1.071 -1.910 2.030 1.00 0.36 432 ILE A CA 3
ATOM 3989 C C . ILE A 1 70 ? 1.277 -2.610 3.368 1.00 0.38 432 ILE A C 3
ATOM 3990 O O . ILE A 1 70 ? 1.157 -3.832 3.466 1.00 0.44 432 ILE A O 3
ATOM 4006 N N . SER A 1 71 ? 1.581 -1.826 4.398 1.00 0.34 433 SER A N 3
ATOM 4007 C CA . SER A 1 71 ? 1.800 -2.361 5.738 1.00 0.38 433 SER A CA 3
ATOM 4008 C C . SER A 1 71 ? 1.739 -1.251 6.780 1.00 0.36 433 SER A C 3
ATOM 4009 O O . SER A 1 71 ? 2.228 -0.144 6.552 1.00 0.34 433 SER A O 3
ATOM 4017 N N . ASP A 1 72 ? 1.133 -1.557 7.921 1.00 0.43 434 ASP A N 3
ATOM 4018 C CA . ASP A 1 72 ? 1.002 -0.592 9.005 1.00 0.48 434 ASP A CA 3
ATOM 4019 C C . ASP A 1 72 ? 2.364 -0.038 9.422 1.00 0.48 434 ASP A C 3
ATOM 4020 O O . ASP A 1 72 ? 2.454 1.061 9.968 1.00 0.74 434 ASP A O 3
ATOM 4029 N N . ASN A 1 73 ? 3.422 -0.803 9.160 1.00 0.43 435 ASN A N 3
ATOM 4030 C CA . ASN A 1 73 ? 4.773 -0.376 9.510 1.00 0.47 435 ASN A CA 3
ATOM 4031 C C . ASN A 1 73 ? 5.575 -0.016 8.261 1.00 0.39 435 ASN A C 3
ATOM 4032 O O . ASN A 1 73 ? 5.623 -0.776 7.296 1.00 0.38 435 ASN A O 3
ATOM 4043 N N . ALA A 1 74 ? 6.193 1.162 8.290 1.00 0.49 436 ALA A N 3
ATOM 4044 C CA . ALA A 1 74 ? 6.988 1.645 7.166 1.00 0.55 436 ALA A CA 3
ATOM 4045 C C . ALA A 1 74 ? 8.324 0.914 7.066 1.00 0.55 436 ALA A C 3
ATOM 4046 O O . ALA A 1 74 ? 8.856 0.732 5.973 1.00 0.54 436 ALA A O 3
ATOM 4053 N N . ASP A 1 75 ? 8.860 0.514 8.215 1.00 0.65 437 ASP A N 3
ATOM 4054 C CA . ASP A 1 75 ? 10.142 -0.188 8.275 1.00 0.75 437 ASP A CA 3
ATOM 4055 C C . ASP A 1 75 ? 10.240 -1.279 7.210 1.00 0.71 437 ASP A C 3
ATOM 4056 O O . ASP A 1 75 ? 10.904 -1.101 6.188 1.00 0.78 437 ASP A O 3
ATOM 4065 N N . ASP A 1 76 ? 9.588 -2.408 7.465 1.00 0.68 438 ASP A N 3
ATOM 4066 C CA . ASP A 1 76 ? 9.606 -3.539 6.539 1.00 0.73 438 ASP A CA 3
ATOM 4067 C C . ASP A 1 76 ? 9.331 -3.100 5.101 1.00 0.73 438 ASP A C 3
ATOM 4068 O O . ASP A 1 76 ? 9.928 -3.625 4.161 1.00 1.35 438 ASP A O 3
ATOM 4077 N N . LEU A 1 77 ? 8.419 -2.147 4.932 1.00 0.54 439 LEU A N 3
ATOM 4078 C CA . LEU A 1 77 ? 8.065 -1.658 3.602 1.00 0.53 439 LEU A CA 3
ATOM 4079 C C . LEU A 1 77 ? 9.261 -1.036 2.888 1.00 0.61 439 LEU A C 3
ATOM 4080 O O . LEU A 1 77 ? 9.468 -1.267 1.699 1.00 0.86 439 LEU A O 3
ATOM 4096 N N . GLY A 1 78 ? 10.049 -0.251 3.613 1.00 0.59 440 GLY A N 3
ATOM 4097 C CA . GLY A 1 78 ? 11.208 0.380 3.012 1.00 0.77 440 GLY A CA 3
ATOM 4098 C C . GLY A 1 78 ? 11.774 1.504 3.860 1.00 0.96 440 GLY A C 3
ATOM 4099 O O . GLY A 1 78 ? 12.475 2.377 3.349 1.00 1.36 440 GLY A O 3
ATOM 4103 N N . GLY A 1 79 ? 11.473 1.485 5.157 1.00 0.93 441 GLY A N 3
ATOM 4104 C CA . GLY A 1 79 ? 11.969 2.520 6.048 1.00 1.24 441 GLY A CA 3
ATOM 4105 C C . GLY A 1 79 ? 11.422 3.894 5.703 1.00 1.14 441 GLY A C 3
ATOM 4106 O O . GLY A 1 79 ? 11.069 4.154 4.555 1.00 1.83 441 GLY A O 3
ATOM 4110 N N . ILE A 1 80 ? 11.353 4.773 6.700 1.00 1.10 442 ILE A N 3
ATOM 4111 C CA . ILE A 1 80 ? 10.850 6.129 6.493 1.00 1.03 442 ILE A CA 3
ATOM 4112 C C . ILE A 1 80 ? 11.680 6.850 5.433 1.00 1.05 442 ILE A C 3
ATOM 4113 O O . ILE A 1 80 ? 12.621 7.573 5.758 1.00 1.39 442 ILE A O 3
ATOM 4129 N N . THR A 1 81 ? 11.329 6.626 4.164 1.00 1.13 443 THR A N 3
ATOM 4130 C CA . THR A 1 81 ? 12.035 7.225 3.028 1.00 1.36 443 THR A CA 3
ATOM 4131 C C . THR A 1 81 ? 13.542 7.141 3.205 1.00 1.47 443 THR A C 3
ATOM 4132 O O . THR A 1 81 ? 14.293 8.035 2.810 1.00 2.20 443 THR A O 3
ATOM 4143 N N . VAL A 1 82 ? 13.964 6.041 3.798 1.00 1.90 444 VAL A N 3
ATOM 4144 C CA . VAL A 1 82 ? 15.379 5.779 4.048 1.00 2.70 444 VAL A CA 3
ATOM 4145 C C . VAL A 1 82 ? 15.958 4.843 2.986 1.00 3.02 444 VAL A C 3
ATOM 4146 O O . VAL A 1 82 ? 16.351 3.714 3.284 1.00 3.60 444 VAL A O 3
ATOM 4159 N N . LEU A 1 83 ? 16.004 5.312 1.744 1.00 3.13 445 LEU A N 3
ATOM 4160 C CA . LEU A 1 83 ? 16.535 4.506 0.650 1.00 3.83 445 LEU A CA 3
ATOM 4161 C C . LEU A 1 83 ? 18.025 4.229 0.851 1.00 4.75 445 LEU A C 3
ATOM 4162 O O . LEU A 1 83 ? 18.787 5.127 1.211 1.00 4.99 445 LEU A O 3
ATOM 4178 N N . PRO A 1 84 ? 18.458 2.975 0.623 1.00 5.56 446 PRO A N 3
ATOM 4179 C CA . PRO A 1 84 ? 19.863 2.578 0.784 1.00 6.59 446 PRO A CA 3
ATOM 4180 C C . PRO A 1 84 ? 20.802 3.355 -0.131 1.00 7.07 446 PRO A C 3
ATOM 4181 O O . PRO A 1 84 ? 20.499 3.580 -1.303 1.00 7.26 446 PRO A O 3
ATOM 4192 N N . ALA A 1 85 ? 21.947 3.758 0.416 1.00 7.52 447 ALA A N 3
ATOM 4193 C CA . ALA A 1 85 ? 22.943 4.508 -0.342 1.00 8.19 447 ALA A CA 3
ATOM 4194 C C . ALA A 1 85 ? 24.229 4.673 0.466 1.00 8.83 447 ALA A C 3
ATOM 4195 O O . ALA A 1 85 ? 24.188 5.049 1.638 1.00 9.06 447 ALA A O 3
ATOM 4202 N N . PRO A 1 86 ? 25.394 4.392 -0.149 1.00 9.38 448 PRO A N 3
ATOM 4203 C CA . PRO A 1 86 ? 26.690 4.509 0.528 1.00 10.23 448 PRO A CA 3
ATOM 4204 C C . PRO A 1 86 ? 27.076 5.960 0.809 1.00 10.87 448 PRO A C 3
ATOM 4205 O O . PRO A 1 86 ? 26.973 6.821 -0.065 1.00 11.06 448 PRO A O 3
ATOM 4216 N N . PRO A 1 87 ? 27.529 6.252 2.044 1.00 11.41 449 PRO A N 3
ATOM 4217 C CA . PRO A 1 87 ? 27.934 7.605 2.442 1.00 12.23 449 PRO A CA 3
ATOM 4218 C C . PRO A 1 87 ? 29.113 8.120 1.623 1.00 13.10 449 PRO A C 3
ATOM 4219 O O . PRO A 1 87 ? 30.042 7.370 1.322 1.00 13.50 449 PRO A O 3
ATOM 4230 N N . LEU A 1 88 ? 29.067 9.402 1.267 1.00 13.55 450 LEU A N 3
ATOM 4231 C CA . LEU A 1 88 ? 30.133 10.019 0.484 1.00 14.50 450 LEU A CA 3
ATOM 4232 C C . LEU A 1 88 ? 30.284 9.330 -0.870 1.00 14.96 450 LEU A C 3
ATOM 4233 O O . LEU A 1 88 ? 31.334 8.766 -1.178 1.00 15.17 450 LEU A O 3
ATOM 4249 N N . ALA A 1 89 ? 29.225 9.381 -1.673 1.00 15.28 451 ALA A N 3
ATOM 4250 C CA . ALA A 1 89 ? 29.235 8.761 -2.993 1.00 15.91 451 ALA A CA 3
ATOM 4251 C C . ALA A 1 89 ? 28.355 9.537 -3.971 1.00 16.47 451 ALA A C 3
ATOM 4252 O O . ALA A 1 89 ? 27.238 9.930 -3.634 1.00 16.74 451 ALA A O 3
ATOM 4259 N N . PRO A 1 90 ? 28.849 9.769 -5.201 1.00 16.82 452 PRO A N 3
ATOM 4260 C CA . PRO A 1 90 ? 28.101 10.504 -6.229 1.00 17.52 452 PRO A CA 3
ATOM 4261 C C . PRO A 1 90 ? 26.827 9.778 -6.650 1.00 18.21 452 PRO A C 3
ATOM 4262 O O . PRO A 1 90 ? 26.840 8.569 -6.882 1.00 18.53 452 PRO A O 3
ATOM 4273 N N . ASP A 1 91 ? 25.732 10.531 -6.748 1.00 18.57 453 ASP A N 3
ATOM 4274 C CA . ASP A 1 91 ? 24.436 9.977 -7.141 1.00 19.36 453 ASP A CA 3
ATOM 4275 C C . ASP A 1 91 ? 23.925 8.973 -6.111 1.00 19.52 453 ASP A C 3
ATOM 4276 O O . ASP A 1 91 ? 24.675 8.127 -5.624 1.00 19.55 453 ASP A O 3
ATOM 4285 N N . GLN A 1 92 ? 22.640 9.074 -5.783 1.00 19.77 454 GLN A N 3
ATOM 4286 C CA . GLN A 1 92 ? 22.024 8.177 -4.810 1.00 20.09 454 GLN A CA 3
ATOM 4287 C C . GLN A 1 92 ? 22.104 6.727 -5.279 1.00 20.37 454 GLN A C 3
ATOM 4288 O O . GLN A 1 92 ? 21.697 6.456 -6.429 1.00 20.63 454 GLN A O 3
ATOM 4303 N N . GLY A 1 1 ? 4.539 -22.596 1.481 1.00 11.64 363 GLY A N 4
ATOM 4304 C CA . GLY A 1 1 ? 3.451 -22.748 2.486 1.00 11.03 363 GLY A CA 4
ATOM 4305 C C . GLY A 1 1 ? 2.198 -21.982 2.105 1.00 10.23 363 GLY A C 4
ATOM 4306 O O . GLY A 1 1 ? 1.086 -22.499 2.229 1.00 10.21 363 GLY A O 4
ATOM 4312 N N . SER A 1 2 ? 2.380 -20.747 1.644 1.00 9.80 364 SER A N 4
ATOM 4313 C CA . SER A 1 2 ? 1.259 -19.900 1.244 1.00 9.25 364 SER A CA 4
ATOM 4314 C C . SER A 1 2 ? 0.285 -19.708 2.407 1.00 8.36 364 SER A C 4
ATOM 4315 O O . SER A 1 2 ? 0.708 -19.581 3.556 1.00 8.24 364 SER A O 4
ATOM 4323 N N . HIS A 1 3 ? -1.016 -19.689 2.103 1.00 7.98 365 HIS A N 4
ATOM 4324 C CA . HIS A 1 3 ? -2.048 -19.514 3.124 1.00 7.35 365 HIS A CA 4
ATOM 4325 C C . HIS A 1 3 ? -1.943 -18.133 3.773 1.00 6.30 365 HIS A C 4
ATOM 4326 O O . HIS A 1 3 ? -0.847 -17.643 4.041 1.00 6.44 365 HIS A O 4
ATOM 4341 N N . MET A 1 4 ? -3.091 -17.507 4.022 1.00 5.51 366 MET A N 4
ATOM 4342 C CA . MET A 1 4 ? -3.120 -16.183 4.636 1.00 4.67 366 MET A CA 4
ATOM 4343 C C . MET A 1 4 ? -4.343 -16.014 5.535 1.00 4.56 366 MET A C 4
ATOM 4344 O O . MET A 1 4 ? -5.134 -15.085 5.361 1.00 4.71 366 MET A O 4
ATOM 4358 N N . ASP A 1 5 ? -4.472 -16.915 6.508 1.00 4.67 367 ASP A N 4
ATOM 4359 C CA . ASP A 1 5 ? -5.570 -16.890 7.467 1.00 4.80 367 ASP A CA 4
ATOM 4360 C C . ASP A 1 5 ? -6.931 -17.068 6.795 1.00 4.50 367 ASP A C 4
ATOM 4361 O O . ASP A 1 5 ? -7.309 -16.295 5.914 1.00 4.10 367 ASP A O 4
ATOM 4370 N N . PRO A 1 6 ? -7.696 -18.095 7.217 1.00 4.98 368 PRO A N 4
ATOM 4371 C CA . PRO A 1 6 ? -9.021 -18.376 6.670 1.00 5.12 368 PRO A CA 4
ATOM 4372 C C . PRO A 1 6 ? -10.115 -17.560 7.355 1.00 5.15 368 PRO A C 4
ATOM 4373 O O . PRO A 1 6 ? -11.134 -18.104 7.781 1.00 5.66 368 PRO A O 4
ATOM 4384 N N . LEU A 1 7 ? -9.893 -16.255 7.463 1.00 4.84 369 LEU A N 4
ATOM 4385 C CA . LEU A 1 7 ? -10.856 -15.367 8.104 1.00 5.12 369 LEU A CA 4
ATOM 4386 C C . LEU A 1 7 ? -10.645 -13.927 7.653 1.00 4.61 369 LEU A C 4
ATOM 4387 O O . LEU A 1 7 ? -11.570 -13.279 7.162 1.00 4.91 369 LEU A O 4
ATOM 4403 N N . MET A 1 8 ? -9.425 -13.434 7.818 1.00 4.12 370 MET A N 4
ATOM 4404 C CA . MET A 1 8 ? -9.093 -12.074 7.420 1.00 3.87 370 MET A CA 4
ATOM 4405 C C . MET A 1 8 ? -8.781 -12.021 5.927 1.00 3.02 370 MET A C 4
ATOM 4406 O O . MET A 1 8 ? -7.694 -11.607 5.520 1.00 3.06 370 MET A O 4
ATOM 4420 N N . GLN A 1 9 ? -9.739 -12.464 5.117 1.00 2.80 371 GLN A N 4
ATOM 4421 C CA . GLN A 1 9 ? -9.574 -12.487 3.667 1.00 2.63 371 GLN A CA 4
ATOM 4422 C C . GLN A 1 9 ? -9.076 -11.143 3.146 1.00 2.21 371 GLN A C 4
ATOM 4423 O O . GLN A 1 9 ? -9.730 -10.115 3.320 1.00 2.80 371 GLN A O 4
ATOM 4437 N N . LYS A 1 10 ? -7.910 -11.177 2.502 1.00 1.82 372 LYS A N 4
ATOM 4438 C CA . LYS A 1 10 ? -7.275 -9.987 1.933 1.00 1.77 372 LYS A CA 4
ATOM 4439 C C . LYS A 1 10 ? -7.520 -8.734 2.768 1.00 1.50 372 LYS A C 4
ATOM 4440 O O . LYS A 1 10 ? -8.010 -7.727 2.259 1.00 1.89 372 LYS A O 4
ATOM 4459 N N . ILE A 1 11 ? -7.133 -8.798 4.038 1.00 1.42 373 ILE A N 4
ATOM 4460 C CA . ILE A 1 11 ? -7.262 -7.667 4.960 1.00 1.22 373 ILE A CA 4
ATOM 4461 C C . ILE A 1 11 ? -8.673 -7.076 5.001 1.00 1.13 373 ILE A C 4
ATOM 4462 O O . ILE A 1 11 ? -9.225 -6.670 3.979 1.00 1.20 373 ILE A O 4
ATOM 4478 N N . ASP A 1 12 ? -9.232 -6.984 6.203 1.00 1.16 374 ASP A N 4
ATOM 4479 C CA . ASP A 1 12 ? -10.553 -6.394 6.382 1.00 1.17 374 ASP A CA 4
ATOM 4480 C C . ASP A 1 12 ? -10.408 -4.893 6.620 1.00 1.03 374 ASP A C 4
ATOM 4481 O O . ASP A 1 12 ? -9.606 -4.467 7.450 1.00 1.25 374 ASP A O 4
ATOM 4490 N N . ILE A 1 13 ? -11.160 -4.093 5.873 1.00 0.84 375 ILE A N 4
ATOM 4491 C CA . ILE A 1 13 ? -11.078 -2.641 6.001 1.00 0.76 375 ILE A CA 4
ATOM 4492 C C . ILE A 1 13 ? -11.955 -2.101 7.125 1.00 0.76 375 ILE A C 4
ATOM 4493 O O . ILE A 1 13 ? -11.551 -1.190 7.849 1.00 0.79 375 ILE A O 4
ATOM 4509 N N . SER A 1 14 ? -13.157 -2.648 7.255 1.00 0.79 376 SER A N 4
ATOM 4510 C CA . SER A 1 14 ? -14.097 -2.206 8.284 1.00 0.87 376 SER A CA 4
ATOM 4511 C C . SER A 1 14 ? -13.430 -2.150 9.653 1.00 0.96 376 SER A C 4
ATOM 4512 O O . SER A 1 14 ? -13.931 -1.509 10.577 1.00 1.54 376 SER A O 4
ATOM 4520 N N . GLU A 1 15 ? -12.300 -2.827 9.764 1.00 0.93 377 GLU A N 4
ATOM 4521 C CA . GLU A 1 15 ? -11.539 -2.877 11.002 1.00 1.03 377 GLU A CA 4
ATOM 4522 C C . GLU A 1 15 ? -11.174 -1.478 11.491 1.00 0.87 377 GLU A C 4
ATOM 4523 O O . GLU A 1 15 ? -11.273 -1.181 12.682 1.00 0.93 377 GLU A O 4
ATOM 4535 N N . ASN A 1 16 ? -10.736 -0.630 10.565 1.00 0.71 378 ASN A N 4
ATOM 4536 C CA . ASN A 1 16 ? -10.333 0.734 10.899 1.00 0.61 378 ASN A CA 4
ATOM 4537 C C . ASN A 1 16 ? -10.081 1.564 9.642 1.00 0.58 378 ASN A C 4
ATOM 4538 O O . ASN A 1 16 ? -8.941 1.924 9.347 1.00 0.59 378 ASN A O 4
ATOM 4549 N N . PRO A 1 17 ? -11.144 1.884 8.882 1.00 0.62 379 PRO A N 4
ATOM 4550 C CA . PRO A 1 17 ? -11.023 2.680 7.656 1.00 0.65 379 PRO A CA 4
ATOM 4551 C C . PRO A 1 17 ? -10.239 3.969 7.885 1.00 0.61 379 PRO A C 4
ATOM 4552 O O . PRO A 1 17 ? -9.429 4.372 7.049 1.00 0.62 379 PRO A O 4
ATOM 4563 N N . ASP A 1 18 ? -10.483 4.607 9.027 1.00 0.62 380 ASP A N 4
ATOM 4564 C CA . ASP A 1 18 ? -9.799 5.848 9.376 1.00 0.64 380 ASP A CA 4
ATOM 4565 C C . ASP A 1 18 ? -8.290 5.632 9.458 1.00 0.55 380 ASP A C 4
ATOM 4566 O O . ASP A 1 18 ? -7.508 6.507 9.085 1.00 0.55 380 ASP A O 4
ATOM 4575 N N . LYS A 1 19 ? -7.890 4.461 9.950 1.00 0.51 381 LYS A N 4
ATOM 4576 C CA . LYS A 1 19 ? -6.476 4.125 10.083 1.00 0.47 381 LYS A CA 4
ATOM 4577 C C . LYS A 1 19 ? -5.726 4.338 8.770 1.00 0.39 381 LYS A C 4
ATOM 4578 O O . LYS A 1 19 ? -6.177 3.910 7.708 1.00 0.37 381 LYS A O 4
ATOM 4597 N N . ILE A 1 20 ? -4.576 5.001 8.856 1.00 0.40 382 ILE A N 4
ATOM 4598 C CA . ILE A 1 20 ? -3.754 5.274 7.682 1.00 0.35 382 ILE A CA 4
ATOM 4599 C C . ILE A 1 20 ? -2.812 4.109 7.390 1.00 0.34 382 ILE A C 4
ATOM 4600 O O . ILE A 1 20 ? -2.123 3.622 8.286 1.00 0.41 382 ILE A O 4
ATOM 4616 N N . TYR A 1 21 ? -2.776 3.674 6.133 1.00 0.30 383 TYR A N 4
ATOM 4617 C CA . TYR A 1 21 ? -1.901 2.574 5.738 1.00 0.30 383 TYR A CA 4
ATOM 4618 C C . TYR A 1 21 ? -0.704 3.097 4.953 1.00 0.28 383 TYR A C 4
ATOM 4619 O O . TYR A 1 21 ? -0.829 4.034 4.169 1.00 0.25 383 TYR A O 4
ATOM 4637 N N . PHE A 1 22 ? 0.453 2.482 5.164 1.00 0.31 384 PHE A N 4
ATOM 4638 C CA . PHE A 1 22 ? 1.672 2.886 4.470 1.00 0.30 384 PHE A CA 4
ATOM 4639 C C . PHE A 1 22 ? 1.855 2.070 3.194 1.00 0.28 384 PHE A C 4
ATOM 4640 O O . PHE A 1 22 ? 1.585 0.869 3.176 1.00 0.33 384 PHE A O 4
ATOM 4657 N N . ILE A 1 23 ? 2.309 2.724 2.128 1.00 0.26 385 ILE A N 4
ATOM 4658 C CA . ILE A 1 23 ? 2.515 2.041 0.855 1.00 0.27 385 ILE A CA 4
ATOM 4659 C C . ILE A 1 23 ? 3.876 2.392 0.259 1.00 0.24 385 ILE A C 4
ATOM 4660 O O . ILE A 1 23 ? 4.220 3.567 0.123 1.00 0.30 385 ILE A O 4
ATOM 4676 N N . ARG A 1 24 ? 4.644 1.367 -0.098 1.00 0.29 386 ARG A N 4
ATOM 4677 C CA . ARG A 1 24 ? 5.964 1.568 -0.686 1.00 0.30 386 ARG A CA 4
ATOM 4678 C C . ARG A 1 24 ? 5.861 1.758 -2.197 1.00 0.33 386 ARG A C 4
ATOM 4679 O O . ARG A 1 24 ? 5.360 0.886 -2.909 1.00 0.42 386 ARG A O 4
ATOM 4700 N N . ARG A 1 25 ? 6.347 2.895 -2.682 1.00 0.41 387 ARG A N 4
ATOM 4701 C CA . ARG A 1 25 ? 6.319 3.193 -4.110 1.00 0.51 387 ARG A CA 4
ATOM 4702 C C . ARG A 1 25 ? 7.347 2.349 -4.856 1.00 0.49 387 ARG A C 4
ATOM 4703 O O . ARG A 1 25 ? 8.294 1.839 -4.257 1.00 0.47 387 ARG A O 4
ATOM 4724 N N . GLU A 1 26 ? 7.151 2.192 -6.163 1.00 0.64 388 GLU A N 4
ATOM 4725 C CA . GLU A 1 26 ? 8.060 1.396 -6.982 1.00 0.69 388 GLU A CA 4
ATOM 4726 C C . GLU A 1 26 ? 9.497 1.881 -6.846 1.00 0.61 388 GLU A C 4
ATOM 4727 O O . GLU A 1 26 ? 10.413 1.077 -6.666 1.00 0.63 388 GLU A O 4
ATOM 4739 N N . ASP A 1 27 ? 9.694 3.195 -6.911 1.00 0.65 389 ASP A N 4
ATOM 4740 C CA . ASP A 1 27 ? 11.030 3.760 -6.771 1.00 0.69 389 ASP A CA 4
ATOM 4741 C C . ASP A 1 27 ? 11.616 3.338 -5.430 1.00 0.64 389 ASP A C 4
ATOM 4742 O O . ASP A 1 27 ? 12.829 3.188 -5.283 1.00 0.91 389 ASP A O 4
ATOM 4751 N N . GLY A 1 28 ? 10.728 3.124 -4.464 1.00 0.55 390 GLY A N 4
ATOM 4752 C CA . GLY A 1 28 ? 11.140 2.690 -3.145 1.00 0.53 390 GLY A CA 4
ATOM 4753 C C . GLY A 1 28 ? 10.941 3.749 -2.076 1.00 0.55 390 GLY A C 4
ATOM 4754 O O . GLY A 1 28 ? 11.756 3.874 -1.162 1.00 1.03 390 GLY A O 4
ATOM 4758 N N . THR A 1 29 ? 9.853 4.507 -2.183 1.00 0.57 391 THR A N 4
ATOM 4759 C CA . THR A 1 29 ? 9.555 5.551 -1.207 1.00 0.54 391 THR A CA 4
ATOM 4760 C C . THR A 1 29 ? 8.205 5.322 -0.536 1.00 0.41 391 THR A C 4
ATOM 4761 O O . THR A 1 29 ? 7.157 5.452 -1.166 1.00 0.44 391 THR A O 4
ATOM 4772 N N . VAL A 1 30 ? 8.242 4.990 0.751 1.00 0.37 392 VAL A N 4
ATOM 4773 C CA . VAL A 1 30 ? 7.024 4.750 1.516 1.00 0.33 392 VAL A CA 4
ATOM 4774 C C . VAL A 1 30 ? 6.269 6.053 1.766 1.00 0.32 392 VAL A C 4
ATOM 4775 O O . VAL A 1 30 ? 6.872 7.079 2.084 1.00 0.41 392 VAL A O 4
ATOM 4788 N N . HIS A 1 31 ? 4.948 6.002 1.623 1.00 0.29 393 HIS A N 4
ATOM 4789 C CA . HIS A 1 31 ? 4.102 7.173 1.834 1.00 0.31 393 HIS A CA 4
ATOM 4790 C C . HIS A 1 31 ? 2.716 6.764 2.319 1.00 0.27 393 HIS A C 4
ATOM 4791 O O . HIS A 1 31 ? 2.147 5.780 1.849 1.00 0.26 393 HIS A O 4
ATOM 4806 N N . ARG A 1 32 ? 2.185 7.530 3.268 1.00 0.29 394 ARG A N 4
ATOM 4807 C CA . ARG A 1 32 ? 0.869 7.257 3.831 1.00 0.28 394 ARG A CA 4
ATOM 4808 C C . ARG A 1 32 ? -0.204 7.216 2.748 1.00 0.26 394 ARG A C 4
ATOM 4809 O O . ARG A 1 32 ? -0.119 7.924 1.743 1.00 0.32 394 ARG A O 4
ATOM 4830 N N . GLY A 1 33 ? -1.213 6.378 2.964 1.00 0.23 395 GLY A N 4
ATOM 4831 C CA . GLY A 1 33 ? -2.295 6.245 2.009 1.00 0.25 395 GLY A CA 4
ATOM 4832 C C . GLY A 1 33 ? -3.497 5.533 2.599 1.00 0.23 395 GLY A C 4
ATOM 4833 O O . GLY A 1 33 ? -3.367 4.451 3.172 1.00 0.26 395 GLY A O 4
ATOM 4837 N N . GLN A 1 34 ? -4.671 6.144 2.464 1.00 0.29 396 GLN A N 4
ATOM 4838 C CA . GLN A 1 34 ? -5.900 5.561 2.992 1.00 0.34 396 GLN A CA 4
ATOM 4839 C C . GLN A 1 34 ? -6.493 4.539 2.028 1.00 0.35 396 GLN A C 4
ATOM 4840 O O . GLN A 1 34 ? -7.010 4.899 0.971 1.00 0.46 396 GLN A O 4
ATOM 4854 N N . VAL A 1 35 ? -6.436 3.267 2.410 1.00 0.33 397 VAL A N 4
ATOM 4855 C CA . VAL A 1 35 ? -6.992 2.200 1.588 1.00 0.33 397 VAL A CA 4
ATOM 4856 C C . VAL A 1 35 ? -8.511 2.142 1.764 1.00 0.33 397 VAL A C 4
ATOM 4857 O O . VAL A 1 35 ? -9.016 2.246 2.883 1.00 0.37 397 VAL A O 4
ATOM 4870 N N . LEU A 1 36 ? -9.240 2.015 0.656 1.00 0.36 398 LEU A N 4
ATOM 4871 C CA . LEU A 1 36 ? -10.701 1.988 0.709 1.00 0.40 398 LEU A CA 4
ATOM 4872 C C . LEU A 1 36 ? -11.290 0.695 0.146 1.00 0.41 398 LEU A C 4
ATOM 4873 O O . LEU A 1 36 ? -12.350 0.252 0.590 1.00 0.47 398 LEU A O 4
ATOM 4889 N N . GLN A 1 37 ? -10.625 0.101 -0.842 1.00 0.39 399 GLN A N 4
ATOM 4890 C CA . GLN A 1 37 ? -11.131 -1.126 -1.457 1.00 0.43 399 GLN A CA 4
ATOM 4891 C C . GLN A 1 37 ? -10.010 -2.117 -1.758 1.00 0.38 399 GLN A C 4
ATOM 4892 O O . GLN A 1 37 ? -8.831 -1.820 -1.566 1.00 0.35 399 GLN A O 4
ATOM 4906 N N . SER A 1 38 ? -10.399 -3.301 -2.230 1.00 0.42 400 SER A N 4
ATOM 4907 C CA . SER A 1 38 ? -9.446 -4.355 -2.565 1.00 0.41 400 SER A CA 4
ATOM 4908 C C . SER A 1 38 ? -10.119 -5.441 -3.402 1.00 0.47 400 SER A C 4
ATOM 4909 O O . SER A 1 38 ? -11.317 -5.684 -3.261 1.00 0.54 400 SER A O 4
ATOM 4917 N N . ARG A 1 39 ? -9.350 -6.086 -4.281 1.00 0.51 401 ARG A N 4
ATOM 4918 C CA . ARG A 1 39 ? -9.899 -7.134 -5.137 1.00 0.60 401 ARG A CA 4
ATOM 4919 C C . ARG A 1 39 ? -8.813 -8.078 -5.651 1.00 0.73 401 ARG A C 4
ATOM 4920 O O . ARG A 1 39 ? -7.736 -7.645 -6.058 1.00 0.86 401 ARG A O 4
ATOM 4941 N N . THR A 1 40 ? -9.121 -9.371 -5.656 1.00 0.82 402 THR A N 4
ATOM 4942 C CA . THR A 1 40 ? -8.193 -10.380 -6.154 1.00 0.99 402 THR A CA 4
ATOM 4943 C C . THR A 1 40 ? -8.151 -10.353 -7.675 1.00 1.16 402 THR A C 4
ATOM 4944 O O . THR A 1 40 ? -9.185 -10.205 -8.329 1.00 1.79 402 THR A O 4
ATOM 4955 N N . THR A 1 41 ? -6.958 -10.498 -8.237 1.00 1.43 403 THR A N 4
ATOM 4956 C CA . THR A 1 41 ? -6.795 -10.491 -9.685 1.00 1.62 403 THR A CA 4
ATOM 4957 C C . THR A 1 41 ? -7.570 -11.655 -10.312 1.00 1.84 403 THR A C 4
ATOM 4958 O O . THR A 1 41 ? -8.298 -12.366 -9.620 1.00 1.85 403 THR A O 4
ATOM 4969 N N . GLU A 1 42 ? -7.420 -11.843 -11.619 1.00 2.08 404 GLU A N 4
ATOM 4970 C CA . GLU A 1 42 ? -8.116 -12.914 -12.326 1.00 2.34 404 GLU A CA 4
ATOM 4971 C C . GLU A 1 42 ? -7.847 -14.274 -11.689 1.00 2.30 404 GLU A C 4
ATOM 4972 O O . GLU A 1 42 ? -8.768 -15.065 -11.485 1.00 2.37 404 GLU A O 4
ATOM 4984 N N . ASN A 1 43 ? -6.583 -14.543 -11.381 1.00 2.26 405 ASN A N 4
ATOM 4985 C CA . ASN A 1 43 ? -6.200 -15.814 -10.771 1.00 2.30 405 ASN A CA 4
ATOM 4986 C C . ASN A 1 43 ? -6.911 -16.012 -9.436 1.00 2.07 405 ASN A C 4
ATOM 4987 O O . ASN A 1 43 ? -7.461 -17.081 -9.168 1.00 2.40 405 ASN A O 4
ATOM 4998 N N . ALA A 1 44 ? -6.888 -14.975 -8.603 1.00 1.82 406 ALA A N 4
ATOM 4999 C CA . ALA A 1 44 ? -7.515 -15.013 -7.297 1.00 1.67 406 ALA A CA 4
ATOM 5000 C C . ALA A 1 44 ? -6.846 -16.041 -6.407 1.00 1.85 406 ALA A C 4
ATOM 5001 O O . ALA A 1 44 ? -5.866 -16.678 -6.795 1.00 2.18 406 ALA A O 4
ATOM 5008 N N . ALA A 1 45 ? -7.386 -16.193 -5.214 1.00 1.91 407 ALA A N 4
ATOM 5009 C CA . ALA A 1 45 ? -6.865 -17.135 -4.246 1.00 2.19 407 ALA A CA 4
ATOM 5010 C C . ALA A 1 45 ? -5.442 -16.789 -3.815 1.00 2.37 407 ALA A C 4
ATOM 5011 O O . ALA A 1 45 ? -4.778 -17.585 -3.151 1.00 2.77 407 ALA A O 4
ATOM 5018 N N . ALA A 1 46 ? -4.982 -15.596 -4.184 1.00 2.15 408 ALA A N 4
ATOM 5019 C CA . ALA A 1 46 ? -3.639 -15.151 -3.822 1.00 2.35 408 ALA A CA 4
ATOM 5020 C C . ALA A 1 46 ? -3.422 -13.673 -4.161 1.00 2.05 408 ALA A C 4
ATOM 5021 O O . ALA A 1 46 ? -3.026 -12.892 -3.296 1.00 1.99 408 ALA A O 4
ATOM 5028 N N . PRO A 1 47 ? -3.683 -13.258 -5.418 1.00 1.99 409 PRO A N 4
ATOM 5029 C CA . PRO A 1 47 ? -3.512 -11.863 -5.833 1.00 1.80 409 PRO A CA 4
ATOM 5030 C C . PRO A 1 47 ? -4.581 -10.959 -5.246 1.00 1.41 409 PRO A C 4
ATOM 5031 O O . PRO A 1 47 ? -5.699 -11.395 -4.994 1.00 1.86 409 PRO A O 4
ATOM 5042 N N . ASP A 1 48 ? -4.224 -9.700 -5.017 1.00 0.92 410 ASP A N 4
ATOM 5043 C CA . ASP A 1 48 ? -5.158 -8.739 -4.448 1.00 0.79 410 ASP A CA 4
ATOM 5044 C C . ASP A 1 48 ? -4.600 -7.318 -4.500 1.00 0.68 410 ASP A C 4
ATOM 5045 O O . ASP A 1 48 ? -3.500 -7.049 -4.019 1.00 0.93 410 ASP A O 4
ATOM 5054 N N . GLU A 1 49 ? -5.382 -6.417 -5.088 1.00 0.54 411 GLU A N 4
ATOM 5055 C CA . GLU A 1 49 ? -4.999 -5.016 -5.219 1.00 0.45 411 GLU A CA 4
ATOM 5056 C C . GLU A 1 49 ? -5.858 -4.145 -4.309 1.00 0.40 411 GLU A C 4
ATOM 5057 O O . GLU A 1 49 ? -7.073 -4.315 -4.253 1.00 0.42 411 GLU A O 4
ATOM 5069 N N . TYR A 1 50 ? -5.225 -3.219 -3.593 1.00 0.38 412 TYR A N 4
ATOM 5070 C CA . TYR A 1 50 ? -5.953 -2.340 -2.682 1.00 0.35 412 TYR A CA 4
ATOM 5071 C C . TYR A 1 50 ? -5.934 -0.890 -3.155 1.00 0.33 412 TYR A C 4
ATOM 5072 O O . TYR A 1 50 ? -4.874 -0.328 -3.424 1.00 0.34 412 TYR A O 4
ATOM 5090 N N . TYR A 1 51 ? -7.114 -0.284 -3.212 1.00 0.33 413 TYR A N 4
ATOM 5091 C CA . TYR A 1 51 ? -7.239 1.112 -3.604 1.00 0.32 413 TYR A CA 4
ATOM 5092 C C . TYR A 1 51 ? -6.645 1.986 -2.510 1.00 0.32 413 TYR A C 4
ATOM 5093 O O . TYR A 1 51 ? -6.972 1.809 -1.340 1.00 0.40 413 TYR A O 4
ATOM 5111 N N . VAL A 1 52 ? -5.766 2.913 -2.870 1.00 0.33 414 VAL A N 4
ATOM 5112 C CA . VAL A 1 52 ? -5.146 3.763 -1.862 1.00 0.33 414 VAL A CA 4
ATOM 5113 C C . VAL A 1 52 ? -5.199 5.245 -2.224 1.00 0.29 414 VAL A C 4
ATOM 5114 O O . VAL A 1 52 ? -4.938 5.638 -3.362 1.00 0.38 414 VAL A O 4
ATOM 5127 N N . HIS A 1 53 ? -5.525 6.057 -1.223 1.00 0.33 415 HIS A N 4
ATOM 5128 C CA . HIS A 1 53 ? -5.607 7.503 -1.379 1.00 0.32 415 HIS A CA 4
ATOM 5129 C C . HIS A 1 53 ? -4.529 8.171 -0.530 1.00 0.32 415 HIS A C 4
ATOM 5130 O O . HIS A 1 53 ? -4.755 8.484 0.639 1.00 0.34 415 HIS A O 4
ATOM 5145 N N . TYR A 1 54 ? -3.353 8.370 -1.117 1.00 0.37 416 TYR A N 4
ATOM 5146 C CA . TYR A 1 54 ? -2.237 8.982 -0.403 1.00 0.40 416 TYR A CA 4
ATOM 5147 C C . TYR A 1 54 ? -2.638 10.321 0.204 1.00 0.45 416 TYR A C 4
ATOM 5148 O O . TYR A 1 54 ? -3.173 11.192 -0.484 1.00 0.57 416 TYR A O 4
ATOM 5166 N N . VAL A 1 55 ? -2.376 10.476 1.499 1.00 0.45 417 VAL A N 4
ATOM 5167 C CA . VAL A 1 55 ? -2.709 11.705 2.209 1.00 0.55 417 VAL A CA 4
ATOM 5168 C C . VAL A 1 55 ? -1.787 12.847 1.800 1.00 0.66 417 VAL A C 4
ATOM 5169 O O . VAL A 1 55 ? -0.565 12.719 1.847 1.00 1.34 417 VAL A O 4
ATOM 5182 N N . GLY A 1 56 ? -2.386 13.967 1.416 1.00 0.71 418 GLY A N 4
ATOM 5183 C CA . GLY A 1 56 ? -1.609 15.128 1.016 1.00 0.82 418 GLY A CA 4
ATOM 5184 C C . GLY A 1 56 ? -1.031 15.010 -0.386 1.00 0.72 418 GLY A C 4
ATOM 5185 O O . GLY A 1 56 ? -0.959 16.001 -1.114 1.00 0.76 418 GLY A O 4
ATOM 5189 N N . LEU A 1 57 ? -0.607 13.806 -0.764 1.00 0.66 419 LEU A N 4
ATOM 5190 C CA . LEU A 1 57 ? -0.022 13.579 -2.084 1.00 0.60 419 LEU A CA 4
ATOM 5191 C C . LEU A 1 57 ? -0.993 13.940 -3.204 1.00 0.59 419 LEU A C 4
ATOM 5192 O O . LEU A 1 57 ? -2.205 14.015 -2.999 1.00 0.76 419 LEU A O 4
ATOM 5208 N N . ASN A 1 58 ? -0.431 14.169 -4.389 1.00 0.61 420 ASN A N 4
ATOM 5209 C CA . ASN A 1 58 ? -1.210 14.532 -5.570 1.00 0.63 420 ASN A CA 4
ATOM 5210 C C . ASN A 1 58 ? -2.369 13.565 -5.805 1.00 0.56 420 ASN A C 4
ATOM 5211 O O . ASN A 1 58 ? -2.230 12.354 -5.626 1.00 0.56 420 ASN A O 4
ATOM 5222 N N . ARG A 1 59 ? -3.509 14.116 -6.211 1.00 0.62 421 ARG A N 4
ATOM 5223 C CA . ARG A 1 59 ? -4.702 13.319 -6.482 1.00 0.67 421 ARG A CA 4
ATOM 5224 C C . ARG A 1 59 ? -4.434 12.305 -7.591 1.00 0.66 421 ARG A C 4
ATOM 5225 O O . ARG A 1 59 ? -4.914 11.174 -7.539 1.00 0.69 421 ARG A O 4
ATOM 5246 N N . ARG A 1 60 ? -3.668 12.722 -8.594 1.00 0.71 422 ARG A N 4
ATOM 5247 C CA . ARG A 1 60 ? -3.333 11.855 -9.719 1.00 0.83 422 ARG A CA 4
ATOM 5248 C C . ARG A 1 60 ? -2.582 10.612 -9.247 1.00 0.72 422 ARG A C 4
ATOM 5249 O O . ARG A 1 60 ? -2.795 9.514 -9.762 1.00 0.77 422 ARG A O 4
ATOM 5270 N N . LEU A 1 61 ? -1.703 10.797 -8.267 1.00 0.65 423 LEU A N 4
ATOM 5271 C CA . LEU A 1 61 ? -0.915 9.700 -7.718 1.00 0.62 423 LEU A CA 4
ATOM 5272 C C . LEU A 1 61 ? -1.818 8.582 -7.205 1.00 0.52 423 LEU A C 4
ATOM 5273 O O . LEU A 1 61 ? -1.444 7.408 -7.229 1.00 0.53 423 LEU A O 4
ATOM 5289 N N . ASP A 1 62 ? -3.001 8.961 -6.733 1.00 0.49 424 ASP A N 4
ATOM 5290 C CA . ASP A 1 62 ? -3.966 8.003 -6.202 1.00 0.50 424 ASP A CA 4
ATOM 5291 C C . ASP A 1 62 ? -4.221 6.870 -7.193 1.00 0.45 424 ASP A C 4
ATOM 5292 O O . ASP A 1 62 ? -4.412 7.106 -8.387 1.00 0.49 424 ASP A O 4
ATOM 5301 N N . GLY A 1 63 ? -4.222 5.641 -6.687 1.00 0.44 425 GLY A N 4
ATOM 5302 C CA . GLY A 1 63 ? -4.451 4.483 -7.533 1.00 0.50 425 GLY A CA 4
ATOM 5303 C C . GLY A 1 63 ? -4.339 3.178 -6.768 1.00 0.45 425 GLY A C 4
ATOM 5304 O O . GLY A 1 63 ? -4.019 3.176 -5.581 1.00 0.70 425 GLY A O 4
ATOM 5308 N N . TRP A 1 64 ? -4.604 2.066 -7.447 1.00 0.50 426 TRP A N 4
ATOM 5309 C CA . TRP A 1 64 ? -4.527 0.753 -6.817 1.00 0.44 426 TRP A CA 4
ATOM 5310 C C . TRP A 1 64 ? -3.077 0.322 -6.628 1.00 0.45 426 TRP A C 4
ATOM 5311 O O . TRP A 1 64 ? -2.229 0.555 -7.489 1.00 0.57 426 TRP A O 4
ATOM 5332 N N . VAL A 1 65 ? -2.800 -0.301 -5.488 1.00 0.39 427 VAL A N 4
ATOM 5333 C CA . VAL A 1 65 ? -1.454 -0.760 -5.168 1.00 0.46 427 VAL A CA 4
ATOM 5334 C C . VAL A 1 65 ? -1.466 -2.191 -4.640 1.00 0.51 427 VAL A C 4
ATOM 5335 O O . VAL A 1 65 ? -2.332 -2.565 -3.850 1.00 0.70 427 VAL A O 4
ATOM 5348 N N . GLY A 1 66 ? -0.495 -2.984 -5.081 1.00 0.52 428 GLY A N 4
ATOM 5349 C CA . GLY A 1 66 ? -0.405 -4.366 -4.643 1.00 0.65 428 GLY A CA 4
ATOM 5350 C C . GLY A 1 66 ? -0.197 -4.485 -3.147 1.00 0.79 428 GLY A C 4
ATOM 5351 O O . GLY A 1 66 ? 0.435 -3.625 -2.532 1.00 1.72 428 GLY A O 4
ATOM 5355 N N . ARG A 1 67 ? -0.738 -5.549 -2.559 1.00 0.54 429 ARG A N 4
ATOM 5356 C CA . ARG A 1 67 ? -0.617 -5.782 -1.123 1.00 0.54 429 ARG A CA 4
ATOM 5357 C C . ARG A 1 67 ? 0.836 -5.699 -0.656 1.00 0.49 429 ARG A C 4
ATOM 5358 O O . ARG A 1 67 ? 1.118 -5.161 0.414 1.00 0.53 429 ARG A O 4
ATOM 5379 N N . HIS A 1 68 ? 1.754 -6.237 -1.453 1.00 0.49 430 HIS A N 4
ATOM 5380 C CA . HIS A 1 68 ? 3.173 -6.223 -1.099 1.00 0.53 430 HIS A CA 4
ATOM 5381 C C . HIS A 1 68 ? 3.654 -4.811 -0.775 1.00 0.47 430 HIS A C 4
ATOM 5382 O O . HIS A 1 68 ? 4.564 -4.626 0.032 1.00 0.49 430 HIS A O 4
ATOM 5397 N N . ARG A 1 69 ? 3.044 -3.824 -1.417 1.00 0.43 431 ARG A N 4
ATOM 5398 C CA . ARG A 1 69 ? 3.416 -2.431 -1.207 1.00 0.41 431 ARG A CA 4
ATOM 5399 C C . ARG A 1 69 ? 2.805 -1.874 0.078 1.00 0.37 431 ARG A C 4
ATOM 5400 O O . ARG A 1 69 ? 3.417 -1.050 0.756 1.00 0.57 431 ARG A O 4
ATOM 5421 N N . ILE A 1 70 ? 1.594 -2.315 0.406 1.00 0.39 432 ILE A N 4
ATOM 5422 C CA . ILE A 1 70 ? 0.911 -1.842 1.606 1.00 0.36 432 ILE A CA 4
ATOM 5423 C C . ILE A 1 70 ? 1.249 -2.690 2.828 1.00 0.38 432 ILE A C 4
ATOM 5424 O O . ILE A 1 70 ? 1.348 -3.914 2.744 1.00 0.44 432 ILE A O 4
ATOM 5440 N N . SER A 1 71 ? 1.417 -2.021 3.965 1.00 0.34 433 SER A N 4
ATOM 5441 C CA . SER A 1 71 ? 1.738 -2.690 5.221 1.00 0.38 433 SER A CA 4
ATOM 5442 C C . SER A 1 71 ? 1.390 -1.794 6.405 1.00 0.36 433 SER A C 4
ATOM 5443 O O . SER A 1 71 ? 1.610 -0.583 6.365 1.00 0.34 433 SER A O 4
ATOM 5451 N N . ASP A 1 72 ? 0.841 -2.396 7.456 1.00 0.43 434 ASP A N 4
ATOM 5452 C CA . ASP A 1 72 ? 0.452 -1.655 8.655 1.00 0.48 434 ASP A CA 4
ATOM 5453 C C . ASP A 1 72 ? 1.670 -1.173 9.444 1.00 0.48 434 ASP A C 4
ATOM 5454 O O . ASP A 1 72 ? 1.551 -0.803 10.613 1.00 0.74 434 ASP A O 4
ATOM 5463 N N . ASN A 1 73 ? 2.838 -1.175 8.806 1.00 0.43 435 ASN A N 4
ATOM 5464 C CA . ASN A 1 73 ? 4.065 -0.734 9.460 1.00 0.47 435 ASN A CA 4
ATOM 5465 C C . ASN A 1 73 ? 5.153 -0.425 8.434 1.00 0.39 435 ASN A C 4
ATOM 5466 O O . ASN A 1 73 ? 5.358 -1.178 7.481 1.00 0.38 435 ASN A O 4
ATOM 5477 N N . ALA A 1 74 ? 5.839 0.695 8.636 1.00 0.49 436 ALA A N 4
ATOM 5478 C CA . ALA A 1 74 ? 6.903 1.124 7.734 1.00 0.55 436 ALA A CA 4
ATOM 5479 C C . ALA A 1 74 ? 8.082 0.157 7.755 1.00 0.55 436 ALA A C 4
ATOM 5480 O O . ALA A 1 74 ? 8.769 -0.017 6.748 1.00 0.54 436 ALA A O 4
ATOM 5487 N N . ASP A 1 75 ? 8.319 -0.458 8.910 1.00 0.65 437 ASP A N 4
ATOM 5488 C CA . ASP A 1 75 ? 9.426 -1.398 9.071 1.00 0.75 437 ASP A CA 4
ATOM 5489 C C . ASP A 1 75 ? 9.440 -2.439 7.955 1.00 0.71 437 ASP A C 4
ATOM 5490 O O . ASP A 1 75 ? 10.502 -2.796 7.441 1.00 0.78 437 ASP A O 4
ATOM 5499 N N . ASP A 1 76 ? 8.261 -2.925 7.585 1.00 0.68 438 ASP A N 4
ATOM 5500 C CA . ASP A 1 76 ? 8.146 -3.926 6.529 1.00 0.73 438 ASP A CA 4
ATOM 5501 C C . ASP A 1 76 ? 7.804 -3.278 5.190 1.00 0.73 438 ASP A C 4
ATOM 5502 O O . ASP A 1 76 ? 6.880 -3.709 4.500 1.00 1.35 438 ASP A O 4
ATOM 5511 N N . LEU A 1 77 ? 8.555 -2.239 4.826 1.00 0.54 439 LEU A N 4
ATOM 5512 C CA . LEU A 1 77 ? 8.325 -1.533 3.569 1.00 0.53 439 LEU A CA 4
ATOM 5513 C C . LEU A 1 77 ? 9.628 -0.975 3.000 1.00 0.61 439 LEU A C 4
ATOM 5514 O O . LEU A 1 77 ? 10.263 -1.606 2.154 1.00 0.86 439 LEU A O 4
ATOM 5530 N N . GLY A 1 78 ? 10.022 0.208 3.464 1.00 0.59 440 GLY A N 4
ATOM 5531 C CA . GLY A 1 78 ? 11.246 0.820 2.981 1.00 0.77 440 GLY A CA 4
ATOM 5532 C C . GLY A 1 78 ? 11.637 2.048 3.776 1.00 0.96 440 GLY A C 4
ATOM 5533 O O . GLY A 1 78 ? 12.248 2.972 3.237 1.00 1.36 440 GLY A O 4
ATOM 5537 N N . GLY A 1 79 ? 11.289 2.060 5.061 1.00 0.93 441 GLY A N 4
ATOM 5538 C CA . GLY A 1 79 ? 11.620 3.191 5.909 1.00 1.24 441 GLY A CA 4
ATOM 5539 C C . GLY A 1 79 ? 10.929 4.468 5.471 1.00 1.14 441 GLY A C 4
ATOM 5540 O O . GLY A 1 79 ? 10.636 4.644 4.290 1.00 1.83 441 GLY A O 4
ATOM 5544 N N . ILE A 1 80 ? 10.671 5.360 6.423 1.00 1.10 442 ILE A N 4
ATOM 5545 C CA . ILE A 1 80 ? 10.019 6.629 6.124 1.00 1.03 442 ILE A CA 4
ATOM 5546 C C . ILE A 1 80 ? 10.902 7.482 5.213 1.00 1.05 442 ILE A C 4
ATOM 5547 O O . ILE A 1 80 ? 11.591 8.392 5.678 1.00 1.39 442 ILE A O 4
ATOM 5563 N N . THR A 1 81 ? 10.882 7.159 3.918 1.00 1.13 443 THR A N 4
ATOM 5564 C CA . THR A 1 81 ? 11.679 7.861 2.911 1.00 1.36 443 THR A CA 4
ATOM 5565 C C . THR A 1 81 ? 13.067 8.178 3.418 1.00 1.47 443 THR A C 4
ATOM 5566 O O . THR A 1 81 ? 13.596 9.274 3.230 1.00 2.20 443 THR A O 4
ATOM 5577 N N . VAL A 1 82 ? 13.644 7.185 4.051 1.00 1.90 444 VAL A N 4
ATOM 5578 C CA . VAL A 1 82 ? 14.976 7.288 4.600 1.00 2.70 444 VAL A CA 4
ATOM 5579 C C . VAL A 1 82 ? 16.016 6.754 3.626 1.00 3.02 444 VAL A C 4
ATOM 5580 O O . VAL A 1 82 ? 16.877 5.950 3.986 1.00 3.60 444 VAL A O 4
ATOM 5593 N N . LEU A 1 83 ? 15.924 7.212 2.388 1.00 3.13 445 LEU A N 4
ATOM 5594 C CA . LEU A 1 83 ? 16.852 6.792 1.344 1.00 3.83 445 LEU A CA 4
ATOM 5595 C C . LEU A 1 83 ? 17.992 7.795 1.158 1.00 4.75 445 LEU A C 4
ATOM 5596 O O . LEU A 1 83 ? 17.793 9.004 1.275 1.00 4.99 445 LEU A O 4
ATOM 5612 N N . PRO A 1 84 ? 19.210 7.301 0.867 1.00 5.56 446 PRO A N 4
ATOM 5613 C CA . PRO A 1 84 ? 20.382 8.158 0.661 1.00 6.59 446 PRO A CA 4
ATOM 5614 C C . PRO A 1 84 ? 20.227 9.046 -0.569 1.00 7.07 446 PRO A C 4
ATOM 5615 O O . PRO A 1 84 ? 19.582 8.658 -1.544 1.00 7.26 446 PRO A O 4
ATOM 5626 N N . ALA A 1 85 ? 20.815 10.238 -0.513 1.00 7.52 447 ALA A N 4
ATOM 5627 C CA . ALA A 1 85 ? 20.738 11.184 -1.622 1.00 8.19 447 ALA A CA 4
ATOM 5628 C C . ALA A 1 85 ? 21.092 10.510 -2.947 1.00 8.83 447 ALA A C 4
ATOM 5629 O O . ALA A 1 85 ? 22.084 9.787 -3.037 1.00 9.06 447 ALA A O 4
ATOM 5636 N N . PRO A 1 86 ? 20.277 10.733 -3.995 1.00 9.38 448 PRO A N 4
ATOM 5637 C CA . PRO A 1 86 ? 20.506 10.137 -5.316 1.00 10.23 448 PRO A CA 4
ATOM 5638 C C . PRO A 1 86 ? 21.871 10.502 -5.892 1.00 10.87 448 PRO A C 4
ATOM 5639 O O . PRO A 1 86 ? 22.291 11.659 -5.831 1.00 11.06 448 PRO A O 4
ATOM 5650 N N . PRO A 1 87 ? 22.588 9.516 -6.463 1.00 11.41 449 PRO A N 4
ATOM 5651 C CA . PRO A 1 87 ? 23.913 9.738 -7.052 1.00 12.23 449 PRO A CA 4
ATOM 5652 C C . PRO A 1 87 ? 23.884 10.780 -8.166 1.00 13.10 449 PRO A C 4
ATOM 5653 O O . PRO A 1 87 ? 22.978 10.782 -9.000 1.00 13.50 449 PRO A O 4
ATOM 5664 N N . LEU A 1 88 ? 24.886 11.659 -8.171 1.00 13.55 450 LEU A N 4
ATOM 5665 C CA . LEU A 1 88 ? 24.992 12.712 -9.180 1.00 14.50 450 LEU A CA 4
ATOM 5666 C C . LEU A 1 88 ? 23.837 13.705 -9.076 1.00 14.96 450 LEU A C 4
ATOM 5667 O O . LEU A 1 88 ? 22.701 13.331 -8.784 1.00 15.17 450 LEU A O 4
ATOM 5683 N N . ALA A 1 89 ? 24.140 14.977 -9.321 1.00 15.28 451 ALA A N 4
ATOM 5684 C CA . ALA A 1 89 ? 23.136 16.030 -9.262 1.00 15.91 451 ALA A CA 4
ATOM 5685 C C . ALA A 1 89 ? 23.633 17.298 -9.957 1.00 16.47 451 ALA A C 4
ATOM 5686 O O . ALA A 1 89 ? 24.717 17.798 -9.652 1.00 16.74 451 ALA A O 4
ATOM 5693 N N . PRO A 1 90 ? 22.843 17.838 -10.905 1.00 16.82 452 PRO A N 4
ATOM 5694 C CA . PRO A 1 90 ? 23.208 19.051 -11.644 1.00 17.52 452 PRO A CA 4
ATOM 5695 C C . PRO A 1 90 ? 23.286 20.283 -10.748 1.00 18.21 452 PRO A C 4
ATOM 5696 O O . PRO A 1 90 ? 22.433 20.486 -9.883 1.00 18.53 452 PRO A O 4
ATOM 5707 N N . ASP A 1 91 ? 24.316 21.102 -10.968 1.00 18.57 453 ASP A N 4
ATOM 5708 C CA . ASP A 1 91 ? 24.522 22.324 -10.192 1.00 19.36 453 ASP A CA 4
ATOM 5709 C C . ASP A 1 91 ? 24.815 22.013 -8.725 1.00 19.52 453 ASP A C 4
ATOM 5710 O O . ASP A 1 91 ? 24.155 21.173 -8.112 1.00 19.55 453 ASP A O 4
ATOM 5719 N N . GLN A 1 92 ? 25.810 22.701 -8.170 1.00 19.77 454 GLN A N 4
ATOM 5720 C CA . GLN A 1 92 ? 26.198 22.508 -6.776 1.00 20.09 454 GLN A CA 4
ATOM 5721 C C . GLN A 1 92 ? 26.561 21.050 -6.505 1.00 20.37 454 GLN A C 4
ATOM 5722 O O . GLN A 1 92 ? 25.708 20.321 -5.952 1.00 20.63 454 GLN A O 4
ATOM 5737 N N . GLY A 1 1 ? -14.851 -14.712 6.311 1.00 11.64 363 GLY A N 5
ATOM 5738 C CA . GLY A 1 1 ? -13.810 -15.729 6.623 1.00 11.03 363 GLY A CA 5
ATOM 5739 C C . GLY A 1 1 ? -13.314 -16.450 5.385 1.00 10.23 363 GLY A C 5
ATOM 5740 O O . GLY A 1 1 ? -13.181 -17.675 5.383 1.00 10.21 363 GLY A O 5
ATOM 5746 N N . SER A 1 2 ? -13.040 -15.688 4.330 1.00 9.80 364 SER A N 5
ATOM 5747 C CA . SER A 1 2 ? -12.554 -16.259 3.080 1.00 9.25 364 SER A CA 5
ATOM 5748 C C . SER A 1 2 ? -11.217 -16.962 3.287 1.00 8.36 364 SER A C 5
ATOM 5749 O O . SER A 1 2 ? -10.982 -18.040 2.740 1.00 8.24 364 SER A O 5
ATOM 5757 N N . HIS A 1 3 ? -10.346 -16.340 4.083 1.00 7.98 365 HIS A N 5
ATOM 5758 C CA . HIS A 1 3 ? -9.025 -16.895 4.375 1.00 7.35 365 HIS A CA 5
ATOM 5759 C C . HIS A 1 3 ? -8.154 -16.942 3.122 1.00 6.30 365 HIS A C 5
ATOM 5760 O O . HIS A 1 3 ? -8.623 -17.281 2.035 1.00 6.44 365 HIS A O 5
ATOM 5775 N N . MET A 1 4 ? -6.881 -16.599 3.287 1.00 5.51 366 MET A N 5
ATOM 5776 C CA . MET A 1 4 ? -5.937 -16.601 2.177 1.00 4.67 366 MET A CA 5
ATOM 5777 C C . MET A 1 4 ? -4.504 -16.499 2.691 1.00 4.56 366 MET A C 5
ATOM 5778 O O . MET A 1 4 ? -4.181 -15.606 3.474 1.00 4.71 366 MET A O 5
ATOM 5792 N N . ASP A 1 5 ? -3.654 -17.420 2.238 1.00 4.67 367 ASP A N 5
ATOM 5793 C CA . ASP A 1 5 ? -2.252 -17.454 2.637 1.00 4.80 367 ASP A CA 5
ATOM 5794 C C . ASP A 1 5 ? -2.102 -17.621 4.151 1.00 4.50 367 ASP A C 5
ATOM 5795 O O . ASP A 1 5 ? -2.558 -16.784 4.928 1.00 4.10 367 ASP A O 5
ATOM 5804 N N . PRO A 1 6 ? -1.450 -18.715 4.592 1.00 4.98 368 PRO A N 5
ATOM 5805 C CA . PRO A 1 6 ? -1.242 -18.988 6.016 1.00 5.12 368 PRO A CA 5
ATOM 5806 C C . PRO A 1 6 ? -0.086 -18.187 6.608 1.00 5.15 368 PRO A C 5
ATOM 5807 O O . PRO A 1 6 ? 0.713 -18.717 7.382 1.00 5.66 368 PRO A O 5
ATOM 5818 N N . LEU A 1 7 ? 0.007 -16.911 6.241 1.00 4.84 369 LEU A N 5
ATOM 5819 C CA . LEU A 1 7 ? 1.074 -16.053 6.740 1.00 5.12 369 LEU A CA 5
ATOM 5820 C C . LEU A 1 7 ? 0.825 -14.594 6.375 1.00 4.61 369 LEU A C 5
ATOM 5821 O O . LEU A 1 7 ? 1.313 -13.685 7.048 1.00 4.91 369 LEU A O 5
ATOM 5837 N N . MET A 1 8 ? 0.080 -14.374 5.297 1.00 4.12 370 MET A N 5
ATOM 5838 C CA . MET A 1 8 ? -0.211 -13.023 4.838 1.00 3.87 370 MET A CA 5
ATOM 5839 C C . MET A 1 8 ? -1.687 -12.866 4.474 1.00 3.02 370 MET A C 5
ATOM 5840 O O . MET A 1 8 ? -2.028 -12.598 3.322 1.00 3.06 370 MET A O 5
ATOM 5854 N N . GLN A 1 9 ? -2.560 -13.032 5.463 1.00 2.80 371 GLN A N 5
ATOM 5855 C CA . GLN A 1 9 ? -3.995 -12.901 5.237 1.00 2.63 371 GLN A CA 5
ATOM 5856 C C . GLN A 1 9 ? -4.328 -11.505 4.721 1.00 2.21 371 GLN A C 5
ATOM 5857 O O . GLN A 1 9 ? -3.790 -10.510 5.208 1.00 2.80 371 GLN A O 5
ATOM 5871 N N . LYS A 1 10 ? -5.210 -11.443 3.727 1.00 1.82 372 LYS A N 5
ATOM 5872 C CA . LYS A 1 10 ? -5.613 -10.172 3.133 1.00 1.77 372 LYS A CA 5
ATOM 5873 C C . LYS A 1 10 ? -6.017 -9.159 4.202 1.00 1.50 372 LYS A C 5
ATOM 5874 O O . LYS A 1 10 ? -6.811 -9.461 5.094 1.00 1.89 372 LYS A O 5
ATOM 5893 N N . ILE A 1 11 ? -5.456 -7.955 4.105 1.00 1.42 373 ILE A N 5
ATOM 5894 C CA . ILE A 1 11 ? -5.743 -6.888 5.059 1.00 1.22 373 ILE A CA 5
ATOM 5895 C C . ILE A 1 11 ? -7.182 -6.396 4.934 1.00 1.13 373 ILE A C 5
ATOM 5896 O O . ILE A 1 11 ? -7.638 -6.050 3.843 1.00 1.20 373 ILE A O 5
ATOM 5912 N N . ASP A 1 12 ? -7.887 -6.354 6.061 1.00 1.16 374 ASP A N 5
ATOM 5913 C CA . ASP A 1 12 ? -9.266 -5.890 6.089 1.00 1.17 374 ASP A CA 5
ATOM 5914 C C . ASP A 1 12 ? -9.323 -4.404 6.430 1.00 1.03 374 ASP A C 5
ATOM 5915 O O . ASP A 1 12 ? -8.694 -3.959 7.388 1.00 1.25 374 ASP A O 5
ATOM 5924 N N . ILE A 1 13 ? -10.065 -3.638 5.638 1.00 0.84 375 ILE A N 5
ATOM 5925 C CA . ILE A 1 13 ? -10.185 -2.204 5.863 1.00 0.76 375 ILE A CA 5
ATOM 5926 C C . ILE A 1 13 ? -11.325 -1.866 6.816 1.00 0.76 375 ILE A C 5
ATOM 5927 O O . ILE A 1 13 ? -11.197 -0.981 7.660 1.00 0.79 375 ILE A O 5
ATOM 5943 N N . SER A 1 14 ? -12.446 -2.554 6.649 1.00 0.79 376 SER A N 5
ATOM 5944 C CA . SER A 1 14 ? -13.629 -2.316 7.468 1.00 0.87 376 SER A CA 5
ATOM 5945 C C . SER A 1 14 ? -13.292 -2.249 8.953 1.00 0.96 376 SER A C 5
ATOM 5946 O O . SER A 1 14 ? -14.005 -1.616 9.732 1.00 1.54 376 SER A O 5
ATOM 5954 N N . GLU A 1 15 ? -12.216 -2.911 9.337 1.00 0.93 377 GLU A N 5
ATOM 5955 C CA . GLU A 1 15 ? -11.794 -2.936 10.732 1.00 1.03 377 GLU A CA 5
ATOM 5956 C C . GLU A 1 15 ? -11.322 -1.564 11.209 1.00 0.87 377 GLU A C 5
ATOM 5957 O O . GLU A 1 15 ? -11.590 -1.170 12.343 1.00 0.93 377 GLU A O 5
ATOM 5969 N N . ASN A 1 16 ? -10.609 -0.843 10.347 1.00 0.71 378 ASN A N 5
ATOM 5970 C CA . ASN A 1 16 ? -10.096 0.478 10.702 1.00 0.61 378 ASN A CA 5
ATOM 5971 C C . ASN A 1 16 ? -9.939 1.380 9.481 1.00 0.58 378 ASN A C 5
ATOM 5972 O O . ASN A 1 16 ? -8.823 1.736 9.099 1.00 0.59 378 ASN A O 5
ATOM 5983 N N . PRO A 1 17 ? -11.062 1.768 8.855 1.00 0.62 379 PRO A N 5
ATOM 5984 C CA . PRO A 1 17 ? -11.052 2.644 7.677 1.00 0.65 379 PRO A CA 5
ATOM 5985 C C . PRO A 1 17 ? -10.235 3.915 7.903 1.00 0.61 379 PRO A C 5
ATOM 5986 O O . PRO A 1 17 ? -9.501 4.360 7.020 1.00 0.62 379 PRO A O 5
ATOM 5997 N N . ASP A 1 18 ? -10.374 4.493 9.093 1.00 0.62 380 ASP A N 5
ATOM 5998 C CA . ASP A 1 18 ? -9.658 5.717 9.446 1.00 0.64 380 ASP A CA 5
ATOM 5999 C C . ASP A 1 18 ? -8.155 5.473 9.540 1.00 0.55 380 ASP A C 5
ATOM 6000 O O . ASP A 1 18 ? -7.355 6.322 9.147 1.00 0.55 380 ASP A O 5
ATOM 6009 N N . LYS A 1 19 ? -7.782 4.313 10.073 1.00 0.51 381 LYS A N 5
ATOM 6010 C CA . LYS A 1 19 ? -6.376 3.950 10.234 1.00 0.47 381 LYS A CA 5
ATOM 6011 C C . LYS A 1 19 ? -5.598 4.182 8.942 1.00 0.39 381 LYS A C 5
ATOM 6012 O O . LYS A 1 19 ? -5.987 3.706 7.876 1.00 0.37 381 LYS A O 5
ATOM 6031 N N . ILE A 1 20 ? -4.501 4.926 9.048 1.00 0.40 382 ILE A N 5
ATOM 6032 C CA . ILE A 1 20 ? -3.665 5.234 7.893 1.00 0.35 382 ILE A CA 5
ATOM 6033 C C . ILE A 1 20 ? -2.636 4.133 7.648 1.00 0.34 382 ILE A C 5
ATOM 6034 O O . ILE A 1 20 ? -1.878 3.770 8.546 1.00 0.41 382 ILE A O 5
ATOM 6050 N N . TYR A 1 21 ? -2.607 3.615 6.423 1.00 0.30 383 TYR A N 5
ATOM 6051 C CA . TYR A 1 21 ? -1.660 2.565 6.060 1.00 0.30 383 TYR A CA 5
ATOM 6052 C C . TYR A 1 21 ? -0.542 3.141 5.199 1.00 0.28 383 TYR A C 5
ATOM 6053 O O . TYR A 1 21 ? -0.781 4.028 4.386 1.00 0.25 383 TYR A O 5
ATOM 6071 N N . PHE A 1 22 ? 0.675 2.636 5.374 1.00 0.31 384 PHE A N 5
ATOM 6072 C CA . PHE A 1 22 ? 1.807 3.117 4.588 1.00 0.30 384 PHE A CA 5
ATOM 6073 C C . PHE A 1 22 ? 1.952 2.304 3.305 1.00 0.28 384 PHE A C 5
ATOM 6074 O O . PHE A 1 22 ? 1.821 1.081 3.319 1.00 0.33 384 PHE A O 5
ATOM 6091 N N . ILE A 1 23 ? 2.216 2.992 2.197 1.00 0.26 385 ILE A N 5
ATOM 6092 C CA . ILE A 1 23 ? 2.368 2.326 0.908 1.00 0.27 385 ILE A CA 5
ATOM 6093 C C . ILE A 1 23 ? 3.724 2.632 0.286 1.00 0.24 385 ILE A C 5
ATOM 6094 O O . ILE A 1 23 ? 4.087 3.793 0.104 1.00 0.30 385 ILE A O 5
ATOM 6110 N N . ARG A 1 24 ? 4.460 1.581 -0.055 1.00 0.29 386 ARG A N 5
ATOM 6111 C CA . ARG A 1 24 ? 5.767 1.736 -0.678 1.00 0.30 386 ARG A CA 5
ATOM 6112 C C . ARG A 1 24 ? 5.615 1.933 -2.181 1.00 0.33 386 ARG A C 5
ATOM 6113 O O . ARG A 1 24 ? 5.132 1.043 -2.882 1.00 0.42 386 ARG A O 5
ATOM 6134 N N . ARG A 1 25 ? 6.031 3.093 -2.678 1.00 0.41 387 ARG A N 5
ATOM 6135 C CA . ARG A 1 25 ? 5.934 3.375 -4.105 1.00 0.51 387 ARG A CA 5
ATOM 6136 C C . ARG A 1 25 ? 6.949 2.549 -4.888 1.00 0.49 387 ARG A C 5
ATOM 6137 O O . ARG A 1 25 ? 7.885 1.994 -4.311 1.00 0.47 387 ARG A O 5
ATOM 6158 N N . GLU A 1 26 ? 6.750 2.460 -6.201 1.00 0.64 388 GLU A N 5
ATOM 6159 C CA . GLU A 1 26 ? 7.640 1.688 -7.063 1.00 0.69 388 GLU A CA 5
ATOM 6160 C C . GLU A 1 26 ? 9.103 2.048 -6.811 1.00 0.61 388 GLU A C 5
ATOM 6161 O O . GLU A 1 26 ? 9.971 1.174 -6.803 1.00 0.63 388 GLU A O 5
ATOM 6173 N N . ASP A 1 27 ? 9.370 3.334 -6.606 1.00 0.65 389 ASP A N 5
ATOM 6174 C CA . ASP A 1 27 ? 10.729 3.795 -6.351 1.00 0.69 389 ASP A CA 5
ATOM 6175 C C . ASP A 1 27 ? 11.255 3.257 -5.021 1.00 0.64 389 ASP A C 5
ATOM 6176 O O . ASP A 1 27 ? 12.441 2.956 -4.892 1.00 0.91 389 ASP A O 5
ATOM 6185 N N . GLY A 1 28 ? 10.367 3.135 -4.037 1.00 0.55 390 GLY A N 5
ATOM 6186 C CA . GLY A 1 28 ? 10.767 2.631 -2.735 1.00 0.53 390 GLY A CA 5
ATOM 6187 C C . GLY A 1 28 ? 10.313 3.528 -1.600 1.00 0.55 390 GLY A C 5
ATOM 6188 O O . GLY A 1 28 ? 10.048 3.056 -0.493 1.00 1.03 390 GLY A O 5
ATOM 6192 N N . THR A 1 29 ? 10.238 4.825 -1.875 1.00 0.57 391 THR A N 5
ATOM 6193 C CA . THR A 1 29 ? 9.829 5.806 -0.878 1.00 0.54 391 THR A CA 5
ATOM 6194 C C . THR A 1 29 ? 8.429 5.528 -0.338 1.00 0.41 391 THR A C 5
ATOM 6195 O O . THR A 1 29 ? 7.435 5.635 -1.060 1.00 0.44 391 THR A O 5
ATOM 6206 N N . VAL A 1 30 ? 8.368 5.171 0.941 1.00 0.37 392 VAL A N 5
ATOM 6207 C CA . VAL A 1 30 ? 7.103 4.882 1.606 1.00 0.33 392 VAL A CA 5
ATOM 6208 C C . VAL A 1 30 ? 6.295 6.161 1.820 1.00 0.32 392 VAL A C 5
ATOM 6209 O O . VAL A 1 30 ? 6.855 7.211 2.142 1.00 0.41 392 VAL A O 5
ATOM 6222 N N . HIS A 1 31 ? 4.980 6.068 1.645 1.00 0.29 393 HIS A N 5
ATOM 6223 C CA . HIS A 1 31 ? 4.093 7.216 1.823 1.00 0.31 393 HIS A CA 5
ATOM 6224 C C . HIS A 1 31 ? 2.721 6.769 2.318 1.00 0.27 393 HIS A C 5
ATOM 6225 O O . HIS A 1 31 ? 2.154 5.803 1.810 1.00 0.26 393 HIS A O 5
ATOM 6240 N N . ARG A 1 32 ? 2.196 7.477 3.318 1.00 0.29 394 ARG A N 5
ATOM 6241 C CA . ARG A 1 32 ? 0.893 7.150 3.890 1.00 0.28 394 ARG A CA 5
ATOM 6242 C C . ARG A 1 32 ? -0.189 7.089 2.817 1.00 0.26 394 ARG A C 5
ATOM 6243 O O . ARG A 1 32 ? -0.089 7.741 1.778 1.00 0.32 394 ARG A O 5
ATOM 6264 N N . GLY A 1 33 ? -1.221 6.296 3.085 1.00 0.23 395 GLY A N 5
ATOM 6265 C CA . GLY A 1 33 ? -2.318 6.145 2.147 1.00 0.25 395 GLY A CA 5
ATOM 6266 C C . GLY A 1 33 ? -3.498 5.419 2.762 1.00 0.23 395 GLY A C 5
ATOM 6267 O O . GLY A 1 33 ? -3.326 4.415 3.455 1.00 0.26 395 GLY A O 5
ATOM 6271 N N . GLN A 1 34 ? -4.698 5.933 2.520 1.00 0.29 396 GLN A N 5
ATOM 6272 C CA . GLN A 1 34 ? -5.910 5.332 3.064 1.00 0.34 396 GLN A CA 5
ATOM 6273 C C . GLN A 1 34 ? -6.454 4.236 2.154 1.00 0.35 396 GLN A C 5
ATOM 6274 O O . GLN A 1 34 ? -6.980 4.518 1.076 1.00 0.46 396 GLN A O 5
ATOM 6288 N N . VAL A 1 35 ? -6.361 2.987 2.604 1.00 0.33 397 VAL A N 5
ATOM 6289 C CA . VAL A 1 35 ? -6.885 1.866 1.833 1.00 0.33 397 VAL A CA 5
ATOM 6290 C C . VAL A 1 35 ? -8.398 1.819 2.003 1.00 0.33 397 VAL A C 5
ATOM 6291 O O . VAL A 1 35 ? -8.897 1.869 3.126 1.00 0.37 397 VAL A O 5
ATOM 6304 N N . LEU A 1 36 ? -9.129 1.773 0.896 1.00 0.36 398 LEU A N 5
ATOM 6305 C CA . LEU A 1 36 ? -10.586 1.776 0.962 1.00 0.40 398 LEU A CA 5
ATOM 6306 C C . LEU A 1 36 ? -11.216 0.542 0.316 1.00 0.41 398 LEU A C 5
ATOM 6307 O O . LEU A 1 36 ? -12.221 0.028 0.806 1.00 0.47 398 LEU A O 5
ATOM 6323 N N . GLN A 1 37 ? -10.646 0.086 -0.795 1.00 0.39 399 GLN A N 5
ATOM 6324 C CA . GLN A 1 37 ? -11.192 -1.070 -1.503 1.00 0.43 399 GLN A CA 5
ATOM 6325 C C . GLN A 1 37 ? -10.106 -2.066 -1.896 1.00 0.38 399 GLN A C 5
ATOM 6326 O O . GLN A 1 37 ? -8.919 -1.833 -1.670 1.00 0.35 399 GLN A O 5
ATOM 6340 N N . SER A 1 38 ? -10.532 -3.182 -2.482 1.00 0.42 400 SER A N 5
ATOM 6341 C CA . SER A 1 38 ? -9.615 -4.232 -2.914 1.00 0.41 400 SER A CA 5
ATOM 6342 C C . SER A 1 38 ? -10.301 -5.156 -3.920 1.00 0.47 400 SER A C 5
ATOM 6343 O O . SER A 1 38 ? -11.513 -5.360 -3.856 1.00 0.54 400 SER A O 5
ATOM 6351 N N . ARG A 1 39 ? -9.526 -5.699 -4.859 1.00 0.51 401 ARG A N 5
ATOM 6352 C CA . ARG A 1 39 ? -10.082 -6.582 -5.883 1.00 0.60 401 ARG A CA 5
ATOM 6353 C C . ARG A 1 39 ? -8.995 -7.426 -6.546 1.00 0.73 401 ARG A C 5
ATOM 6354 O O . ARG A 1 39 ? -7.911 -6.931 -6.855 1.00 0.86 401 ARG A O 5
ATOM 6375 N N . THR A 1 40 ? -9.303 -8.695 -6.790 1.00 0.82 402 THR A N 5
ATOM 6376 C CA . THR A 1 40 ? -8.364 -9.590 -7.450 1.00 0.99 402 THR A CA 5
ATOM 6377 C C . THR A 1 40 ? -8.272 -9.243 -8.937 1.00 1.16 402 THR A C 5
ATOM 6378 O O . THR A 1 40 ? -8.013 -8.093 -9.292 1.00 1.79 402 THR A O 5
ATOM 6389 N N . THR A 1 41 ? -8.497 -10.227 -9.806 1.00 1.43 403 THR A N 5
ATOM 6390 C CA . THR A 1 41 ? -8.445 -10.003 -11.247 1.00 1.62 403 THR A CA 5
ATOM 6391 C C . THR A 1 41 ? -9.113 -11.169 -11.976 1.00 1.84 403 THR A C 5
ATOM 6392 O O . THR A 1 41 ? -9.704 -12.042 -11.339 1.00 1.85 403 THR A O 5
ATOM 6403 N N . GLU A 1 42 ? -9.029 -11.177 -13.304 1.00 2.08 404 GLU A N 5
ATOM 6404 C CA . GLU A 1 42 ? -9.637 -12.234 -14.108 1.00 2.34 404 GLU A CA 5
ATOM 6405 C C . GLU A 1 42 ? -9.328 -13.615 -13.533 1.00 2.30 404 GLU A C 5
ATOM 6406 O O . GLU A 1 42 ? -10.209 -14.472 -13.448 1.00 2.37 404 GLU A O 5
ATOM 6418 N N . ASN A 1 43 ? -8.076 -13.826 -13.138 1.00 2.26 405 ASN A N 5
ATOM 6419 C CA . ASN A 1 43 ? -7.663 -15.105 -12.569 1.00 2.30 405 ASN A CA 5
ATOM 6420 C C . ASN A 1 43 ? -8.320 -15.331 -11.210 1.00 2.07 405 ASN A C 5
ATOM 6421 O O . ASN A 1 43 ? -8.945 -16.365 -10.976 1.00 2.40 405 ASN A O 5
ATOM 6432 N N . ALA A 1 44 ? -8.175 -14.350 -10.321 1.00 1.82 406 ALA A N 5
ATOM 6433 C CA . ALA A 1 44 ? -8.755 -14.426 -8.983 1.00 1.67 406 ALA A CA 5
ATOM 6434 C C . ALA A 1 44 ? -8.336 -15.703 -8.259 1.00 1.85 406 ALA A C 5
ATOM 6435 O O . ALA A 1 44 ? -9.176 -16.467 -7.781 1.00 2.18 406 ALA A O 5
ATOM 6442 N N . ALA A 1 45 ? -7.030 -15.919 -8.179 1.00 1.91 407 ALA A N 5
ATOM 6443 C CA . ALA A 1 45 ? -6.472 -17.089 -7.512 1.00 2.19 407 ALA A CA 5
ATOM 6444 C C . ALA A 1 45 ? -5.120 -16.742 -6.912 1.00 2.37 407 ALA A C 5
ATOM 6445 O O . ALA A 1 45 ? -4.368 -17.613 -6.472 1.00 2.77 407 ALA A O 5
ATOM 6452 N N . ALA A 1 46 ? -4.831 -15.447 -6.912 1.00 2.15 408 ALA A N 5
ATOM 6453 C CA . ALA A 1 46 ? -3.583 -14.910 -6.389 1.00 2.35 408 ALA A CA 5
ATOM 6454 C C . ALA A 1 46 ? -3.569 -13.387 -6.525 1.00 2.05 408 ALA A C 5
ATOM 6455 O O . ALA A 1 46 ? -3.246 -12.679 -5.571 1.00 1.99 408 ALA A O 5
ATOM 6462 N N . PRO A 1 47 ? -3.927 -12.856 -7.716 1.00 1.99 409 PRO A N 5
ATOM 6463 C CA . PRO A 1 47 ? -3.957 -11.410 -7.957 1.00 1.80 409 PRO A CA 5
ATOM 6464 C C . PRO A 1 47 ? -4.871 -10.676 -6.990 1.00 1.41 409 PRO A C 5
ATOM 6465 O O . PRO A 1 47 ? -5.894 -11.205 -6.564 1.00 1.86 409 PRO A O 5
ATOM 6476 N N . ASP A 1 48 ? -4.489 -9.449 -6.651 1.00 0.92 410 ASP A N 5
ATOM 6477 C CA . ASP A 1 48 ? -5.266 -8.623 -5.738 1.00 0.79 410 ASP A CA 5
ATOM 6478 C C . ASP A 1 48 ? -4.667 -7.223 -5.640 1.00 0.68 410 ASP A C 5
ATOM 6479 O O . ASP A 1 48 ? -3.449 -7.059 -5.579 1.00 0.93 410 ASP A O 5
ATOM 6488 N N . GLU A 1 49 ? -5.535 -6.216 -5.636 1.00 0.54 411 GLU A N 5
ATOM 6489 C CA . GLU A 1 49 ? -5.100 -4.827 -5.555 1.00 0.45 411 GLU A CA 5
ATOM 6490 C C . GLU A 1 49 ? -5.983 -4.051 -4.590 1.00 0.40 411 GLU A C 5
ATOM 6491 O O . GLU A 1 49 ? -7.205 -4.170 -4.626 1.00 0.42 411 GLU A O 5
ATOM 6503 N N . TYR A 1 50 ? -5.361 -3.263 -3.723 1.00 0.38 412 TYR A N 5
ATOM 6504 C CA . TYR A 1 50 ? -6.105 -2.483 -2.745 1.00 0.35 412 TYR A CA 5
ATOM 6505 C C . TYR A 1 50 ? -6.052 -0.993 -3.062 1.00 0.33 412 TYR A C 5
ATOM 6506 O O . TYR A 1 50 ? -4.973 -0.412 -3.189 1.00 0.34 412 TYR A O 5
ATOM 6524 N N . TYR A 1 51 ? -7.226 -0.377 -3.163 1.00 0.33 413 TYR A N 5
ATOM 6525 C CA . TYR A 1 51 ? -7.323 1.048 -3.437 1.00 0.32 413 TYR A CA 5
ATOM 6526 C C . TYR A 1 51 ? -6.612 1.826 -2.340 1.00 0.32 413 TYR A C 5
ATOM 6527 O O . TYR A 1 51 ? -6.592 1.397 -1.187 1.00 0.40 413 TYR A O 5
ATOM 6545 N N . VAL A 1 52 ? -6.019 2.959 -2.694 1.00 0.33 414 VAL A N 5
ATOM 6546 C CA . VAL A 1 52 ? -5.306 3.761 -1.713 1.00 0.33 414 VAL A CA 5
ATOM 6547 C C . VAL A 1 52 ? -5.263 5.232 -2.100 1.00 0.29 414 VAL A C 5
ATOM 6548 O O . VAL A 1 52 ? -4.976 5.583 -3.245 1.00 0.38 414 VAL A O 5
ATOM 6561 N N . HIS A 1 53 ? -5.542 6.087 -1.124 1.00 0.33 415 HIS A N 5
ATOM 6562 C CA . HIS A 1 53 ? -5.530 7.527 -1.329 1.00 0.32 415 HIS A CA 5
ATOM 6563 C C . HIS A 1 53 ? -4.511 8.175 -0.399 1.00 0.32 415 HIS A C 5
ATOM 6564 O O . HIS A 1 53 ? -4.772 8.346 0.791 1.00 0.34 415 HIS A O 5
ATOM 6579 N N . TYR A 1 54 ? -3.346 8.526 -0.940 1.00 0.37 416 TYR A N 5
ATOM 6580 C CA . TYR A 1 54 ? -2.299 9.141 -0.141 1.00 0.40 416 TYR A CA 5
ATOM 6581 C C . TYR A 1 54 ? -2.788 10.446 0.474 1.00 0.45 416 TYR A C 5
ATOM 6582 O O . TYR A 1 54 ? -3.340 11.303 -0.217 1.00 0.57 416 TYR A O 5
ATOM 6600 N N . VAL A 1 55 ? -2.593 10.580 1.780 1.00 0.45 417 VAL A N 5
ATOM 6601 C CA . VAL A 1 55 ? -3.023 11.769 2.504 1.00 0.55 417 VAL A CA 5
ATOM 6602 C C . VAL A 1 55 ? -2.035 12.912 2.317 1.00 0.66 417 VAL A C 5
ATOM 6603 O O . VAL A 1 55 ? -1.768 13.678 3.244 1.00 1.34 417 VAL A O 5
ATOM 6616 N N . GLY A 1 56 ? -1.492 13.019 1.115 1.00 0.71 418 GLY A N 5
ATOM 6617 C CA . GLY A 1 56 ? -0.533 14.075 0.836 1.00 0.82 418 GLY A CA 5
ATOM 6618 C C . GLY A 1 56 ? -0.085 14.130 -0.613 1.00 0.72 418 GLY A C 5
ATOM 6619 O O . GLY A 1 56 ? 0.158 15.215 -1.144 1.00 0.76 418 GLY A O 5
ATOM 6623 N N . LEU A 1 57 ? 0.053 12.972 -1.251 1.00 0.66 419 LEU A N 5
ATOM 6624 C CA . LEU A 1 57 ? 0.506 12.924 -2.640 1.00 0.60 419 LEU A CA 5
ATOM 6625 C C . LEU A 1 57 ? -0.460 13.621 -3.593 1.00 0.59 419 LEU A C 5
ATOM 6626 O O . LEU A 1 57 ? -1.369 14.341 -3.181 1.00 0.76 419 LEU A O 5
ATOM 6642 N N . ASN A 1 58 ? -0.231 13.386 -4.881 1.00 0.61 420 ASN A N 5
ATOM 6643 C CA . ASN A 1 58 ? -1.035 13.961 -5.950 1.00 0.63 420 ASN A CA 5
ATOM 6644 C C . ASN A 1 58 ? -2.321 13.166 -6.156 1.00 0.56 420 ASN A C 5
ATOM 6645 O O . ASN A 1 58 ? -2.354 11.955 -5.930 1.00 0.56 420 ASN A O 5
ATOM 6656 N N . ARG A 1 59 ? -3.376 13.847 -6.595 1.00 0.62 421 ARG A N 5
ATOM 6657 C CA . ARG A 1 59 ? -4.660 13.196 -6.840 1.00 0.67 421 ARG A CA 5
ATOM 6658 C C . ARG A 1 59 ? -4.517 12.092 -7.886 1.00 0.66 421 ARG A C 5
ATOM 6659 O O . ARG A 1 59 ? -5.099 11.016 -7.753 1.00 0.69 421 ARG A O 5
ATOM 6680 N N . ARG A 1 60 ? -3.734 12.370 -8.926 1.00 0.71 422 ARG A N 5
ATOM 6681 C CA . ARG A 1 60 ? -3.507 11.405 -9.998 1.00 0.83 422 ARG A CA 5
ATOM 6682 C C . ARG A 1 60 ? -2.674 10.227 -9.501 1.00 0.72 422 ARG A C 5
ATOM 6683 O O . ARG A 1 60 ? -2.871 9.089 -9.928 1.00 0.77 422 ARG A O 5
ATOM 6704 N N . LEU A 1 61 ? -1.744 10.515 -8.596 1.00 0.65 423 LEU A N 5
ATOM 6705 C CA . LEU A 1 61 ? -0.874 9.505 -8.027 1.00 0.62 423 LEU A CA 5
ATOM 6706 C C . LEU A 1 61 ? -1.681 8.382 -7.380 1.00 0.52 423 LEU A C 5
ATOM 6707 O O . LEU A 1 61 ? -1.285 7.217 -7.420 1.00 0.53 423 LEU A O 5
ATOM 6723 N N . ASP A 1 62 ? -2.815 8.743 -6.790 1.00 0.49 424 ASP A N 5
ATOM 6724 C CA . ASP A 1 62 ? -3.683 7.768 -6.138 1.00 0.50 424 ASP A CA 5
ATOM 6725 C C . ASP A 1 62 ? -4.140 6.702 -7.130 1.00 0.45 424 ASP A C 5
ATOM 6726 O O . ASP A 1 62 ? -4.491 7.011 -8.269 1.00 0.49 424 ASP A O 5
ATOM 6735 N N . GLY A 1 63 ? -4.136 5.445 -6.693 1.00 0.44 425 GLY A N 5
ATOM 6736 C CA . GLY A 1 63 ? -4.554 4.358 -7.562 1.00 0.50 425 GLY A CA 5
ATOM 6737 C C . GLY A 1 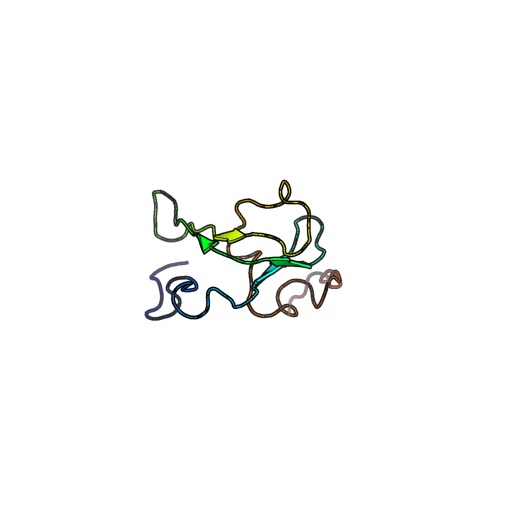63 ? -4.699 3.043 -6.823 1.00 0.45 425 GLY A C 5
ATOM 6738 O O . GLY A 1 63 ? -5.185 3.010 -5.693 1.00 0.70 425 GLY A O 5
ATOM 6742 N N . TRP A 1 64 ? -4.280 1.953 -7.463 1.00 0.50 426 TRP A N 5
ATOM 6743 C CA . TRP A 1 64 ? -4.371 0.631 -6.856 1.00 0.44 426 TRP A CA 5
ATOM 6744 C C . TRP A 1 64 ? -2.987 0.000 -6.720 1.00 0.45 426 TRP A C 5
ATOM 6745 O O . TRP A 1 64 ? -2.176 0.049 -7.645 1.00 0.57 426 TRP A O 5
ATOM 6766 N N . VAL A 1 65 ? -2.722 -0.578 -5.551 1.00 0.39 427 VAL A N 5
ATOM 6767 C CA . VAL A 1 65 ? -1.433 -1.206 -5.272 1.00 0.46 427 VAL A CA 5
ATOM 6768 C C . VAL A 1 65 ? -1.548 -2.725 -5.200 1.00 0.51 427 VAL A C 5
ATOM 6769 O O . VAL A 1 65 ? -2.618 -3.266 -4.923 1.00 0.70 427 VAL A O 5
ATOM 6782 N N . GLY A 1 66 ? -0.434 -3.406 -5.461 1.00 0.52 428 GLY A N 5
ATOM 6783 C CA . GLY A 1 66 ? -0.418 -4.859 -5.436 1.00 0.65 428 GLY A CA 5
ATOM 6784 C C . GLY A 1 66 ? -0.461 -5.454 -4.034 1.00 0.79 428 GLY A C 5
ATOM 6785 O O . GLY A 1 66 ? -0.016 -6.583 -3.832 1.00 1.72 428 GLY A O 5
ATOM 6789 N N . ARG A 1 67 ? -1.013 -4.702 -3.079 1.00 0.54 429 ARG A N 5
ATOM 6790 C CA . ARG A 1 67 ? -1.135 -5.155 -1.686 1.00 0.54 429 ARG A CA 5
ATOM 6791 C C . ARG A 1 67 ? 0.213 -5.202 -0.960 1.00 0.49 429 ARG A C 5
ATOM 6792 O O . ARG A 1 67 ? 0.324 -4.732 0.172 1.00 0.53 429 ARG A O 5
ATOM 6813 N N . HIS A 1 68 ? 1.232 -5.768 -1.602 1.00 0.49 430 HIS A N 5
ATOM 6814 C CA . HIS A 1 68 ? 2.555 -5.867 -0.992 1.00 0.53 430 HIS A CA 5
ATOM 6815 C C . HIS A 1 68 ? 3.094 -4.487 -0.635 1.00 0.47 430 HIS A C 5
ATOM 6816 O O . HIS A 1 68 ? 4.003 -4.355 0.185 1.00 0.49 430 HIS A O 5
ATOM 6831 N N . ARG A 1 69 ? 2.532 -3.466 -1.268 1.00 0.43 431 ARG A N 5
ATOM 6832 C CA . ARG A 1 69 ? 2.951 -2.092 -1.038 1.00 0.41 431 ARG A CA 5
ATOM 6833 C C . ARG A 1 69 ? 2.360 -1.536 0.260 1.00 0.37 431 ARG A C 5
ATOM 6834 O O . ARG A 1 69 ? 2.972 -0.692 0.914 1.00 0.57 431 ARG A O 5
ATOM 6855 N N . ILE A 1 70 ? 1.175 -2.015 0.636 1.00 0.39 432 ILE A N 5
ATOM 6856 C CA . ILE A 1 70 ? 0.524 -1.555 1.862 1.00 0.36 432 ILE A CA 5
ATOM 6857 C C . ILE A 1 70 ? 0.973 -2.390 3.058 1.00 0.38 432 ILE A C 5
ATOM 6858 O O . ILE A 1 70 ? 1.075 -3.614 2.969 1.00 0.44 432 ILE A O 5
ATOM 6874 N N . SER A 1 71 ? 1.241 -1.718 4.175 1.00 0.34 433 SER A N 5
ATOM 6875 C CA . SER A 1 71 ? 1.683 -2.394 5.391 1.00 0.38 433 SER A CA 5
ATOM 6876 C C . SER A 1 71 ? 1.456 -1.518 6.619 1.00 0.36 433 SER A C 5
ATOM 6877 O O . SER A 1 71 ? 1.678 -0.308 6.581 1.00 0.34 433 SER A O 5
ATOM 6885 N N . ASP A 1 72 ? 1.013 -2.140 7.707 1.00 0.43 434 ASP A N 5
ATOM 6886 C CA . ASP A 1 72 ? 0.753 -1.427 8.953 1.00 0.48 434 ASP A CA 5
ATOM 6887 C C . ASP A 1 72 ? 2.048 -0.940 9.599 1.00 0.48 434 ASP A C 5
ATOM 6888 O O . ASP A 1 72 ? 2.041 0.005 10.389 1.00 0.74 434 ASP A O 5
ATOM 6897 N N . ASN A 1 73 ? 3.159 -1.596 9.269 1.00 0.43 435 ASN A N 5
ATOM 6898 C CA . ASN A 1 73 ? 4.457 -1.230 9.831 1.00 0.47 435 ASN A CA 5
ATOM 6899 C C . ASN A 1 73 ? 5.341 -0.560 8.783 1.00 0.39 435 ASN A C 5
ATOM 6900 O O . ASN A 1 73 ? 5.455 -1.037 7.654 1.00 0.38 435 ASN A O 5
ATOM 6911 N N . ALA A 1 74 ? 5.962 0.551 9.168 1.00 0.49 436 ALA A N 5
ATOM 6912 C CA . ALA A 1 74 ? 6.836 1.298 8.271 1.00 0.55 436 ALA A CA 5
ATOM 6913 C C . ALA A 1 74 ? 8.103 0.511 7.946 1.00 0.55 436 ALA A C 5
ATOM 6914 O O . ALA A 1 74 ? 8.536 0.463 6.795 1.00 0.54 436 ALA A O 5
ATOM 6921 N N . ASP A 1 75 ? 8.695 -0.098 8.970 1.00 0.65 437 ASP A N 5
ATOM 6922 C CA . ASP A 1 75 ? 9.918 -0.878 8.797 1.00 0.75 437 ASP A CA 5
ATOM 6923 C C . ASP A 1 75 ? 9.734 -1.955 7.732 1.00 0.71 437 ASP A C 5
ATOM 6924 O O . ASP A 1 75 ? 10.634 -2.210 6.932 1.00 0.78 437 ASP A O 5
ATOM 6933 N N . ASP A 1 76 ? 8.562 -2.583 7.730 1.00 0.68 438 ASP A N 5
ATOM 6934 C CA . ASP A 1 76 ? 8.252 -3.631 6.763 1.00 0.73 438 ASP A CA 5
ATOM 6935 C C . ASP A 1 76 ? 7.867 -3.031 5.412 1.00 0.73 438 ASP A C 5
ATOM 6936 O O . ASP A 1 76 ? 6.830 -3.375 4.843 1.00 1.35 438 ASP A O 5
ATOM 6945 N N . LEU A 1 77 ? 8.706 -2.130 4.907 1.00 0.54 439 LEU A N 5
ATOM 6946 C CA . LEU A 1 77 ? 8.448 -1.475 3.629 1.00 0.53 439 LEU A CA 5
ATOM 6947 C C . LEU A 1 77 ? 9.755 -1.103 2.927 1.00 0.61 439 LEU A C 5
ATOM 6948 O O . LEU A 1 77 ? 10.330 -1.918 2.205 1.00 0.86 439 LEU A O 5
ATOM 6964 N N . GLY A 1 78 ? 10.222 0.126 3.138 1.00 0.59 440 GLY A N 5
ATOM 6965 C CA . GLY A 1 78 ? 11.456 0.566 2.511 1.00 0.77 440 GLY A CA 5
ATOM 6966 C C . GLY A 1 78 ? 11.859 1.967 2.929 1.00 0.96 440 GLY A C 5
ATOM 6967 O O . GLY A 1 78 ? 12.189 2.802 2.087 1.00 1.36 440 GLY A O 5
ATOM 6971 N N . GLY A 1 79 ? 11.834 2.223 4.234 1.00 0.93 441 GLY A N 5
ATOM 6972 C CA . GLY A 1 79 ? 12.206 3.531 4.743 1.00 1.24 441 GLY A CA 5
ATOM 6973 C C . GLY A 1 79 ? 11.189 4.604 4.408 1.00 1.14 441 GLY A C 5
ATOM 6974 O O . GLY A 1 79 ? 10.760 4.725 3.260 1.00 1.83 441 GLY A O 5
ATOM 6978 N N . ILE A 1 80 ? 10.813 5.391 5.410 1.00 1.10 442 ILE A N 5
ATOM 6979 C CA . ILE A 1 80 ? 9.853 6.467 5.215 1.00 1.03 442 ILE A CA 5
ATOM 6980 C C . ILE A 1 80 ? 10.452 7.554 4.335 1.00 1.05 442 ILE A C 5
ATOM 6981 O O . ILE A 1 80 ? 11.333 8.294 4.772 1.00 1.39 442 ILE A O 5
ATOM 6997 N N . THR A 1 81 ? 9.967 7.639 3.098 1.00 1.13 443 THR A N 5
ATOM 6998 C CA . THR A 1 81 ? 10.441 8.629 2.131 1.00 1.36 443 THR A CA 5
ATOM 6999 C C . THR A 1 81 ? 11.948 8.809 2.202 1.00 1.47 443 THR A C 5
ATOM 7000 O O . THR A 1 81 ? 12.471 9.922 2.118 1.00 2.20 443 THR A O 5
ATOM 7011 N N . VAL A 1 82 ? 12.633 7.693 2.348 1.00 1.90 444 VAL A N 5
ATOM 7012 C CA . VAL A 1 82 ? 14.090 7.680 2.425 1.00 2.70 444 VAL A CA 5
ATOM 7013 C C . VAL A 1 82 ? 14.663 6.427 1.772 1.00 3.02 444 VAL A C 5
ATOM 7014 O O . VAL A 1 82 ? 14.211 5.312 2.033 1.00 3.60 444 VAL A O 5
ATOM 7027 N N . LEU A 1 83 ? 15.664 6.626 0.923 1.00 3.13 445 LEU A N 5
ATOM 7028 C CA . LEU A 1 83 ? 16.319 5.525 0.223 1.00 3.83 445 LEU A CA 5
ATOM 7029 C C . LEU A 1 83 ? 17.805 5.825 0.027 1.00 4.75 445 LEU A C 5
ATOM 7030 O O . LEU A 1 83 ? 18.179 6.956 -0.283 1.00 4.99 445 LEU A O 5
ATOM 7046 N N . PRO A 1 84 ? 18.674 4.813 0.213 1.00 5.56 446 PRO A N 5
ATOM 7047 C CA . PRO A 1 84 ? 20.125 4.980 0.062 1.00 6.59 446 PRO A CA 5
ATOM 7048 C C . PRO A 1 84 ? 20.510 5.581 -1.286 1.00 7.07 446 PRO A C 5
ATOM 7049 O O . PRO A 1 84 ? 20.049 5.129 -2.334 1.00 7.26 446 PRO A O 5
ATOM 7060 N N . ALA A 1 85 ? 21.361 6.603 -1.247 1.00 7.52 447 ALA A N 5
ATOM 7061 C CA . ALA A 1 85 ? 21.817 7.274 -2.459 1.00 8.19 447 ALA A CA 5
ATOM 7062 C C . ALA A 1 85 ? 22.705 6.355 -3.296 1.00 8.83 447 ALA A C 5
ATOM 7063 O O . ALA A 1 85 ? 23.471 5.560 -2.751 1.00 9.06 447 ALA A O 5
ATOM 7070 N N . PRO A 1 86 ? 22.617 6.452 -4.637 1.00 9.38 448 PRO A N 5
ATOM 7071 C CA . PRO A 1 86 ? 23.421 5.623 -5.540 1.00 10.23 448 PRO A CA 5
ATOM 7072 C C . PRO A 1 86 ? 24.915 5.717 -5.233 1.00 10.87 448 PRO A C 5
ATOM 7073 O O . PRO A 1 86 ? 25.449 6.811 -5.045 1.00 11.06 448 PRO A O 5
ATOM 7084 N N . PRO A 1 87 ? 25.612 4.567 -5.175 1.00 11.41 449 PRO A N 5
ATOM 7085 C CA . PRO A 1 87 ? 27.049 4.532 -4.885 1.00 12.23 449 PRO A CA 5
ATOM 7086 C C . PRO A 1 87 ? 27.886 5.152 -5.999 1.00 13.10 449 PRO A C 5
ATOM 7087 O O . PRO A 1 87 ? 27.715 4.820 -7.173 1.00 13.50 449 PRO A O 5
ATOM 7098 N N . LEU A 1 88 ? 28.795 6.045 -5.614 1.00 13.55 450 LEU A N 5
ATOM 7099 C CA . LEU A 1 88 ? 29.681 6.720 -6.562 1.00 14.50 450 LEU A CA 5
ATOM 7100 C C . LEU A 1 88 ? 28.895 7.574 -7.558 1.00 14.96 450 LEU A C 5
ATOM 7101 O O . LEU A 1 88 ? 27.978 7.092 -8.221 1.00 15.17 450 LEU A O 5
ATOM 7117 N N . ALA A 1 89 ? 29.279 8.845 -7.664 1.00 15.28 451 ALA A N 5
ATOM 7118 C CA . ALA A 1 89 ? 28.632 9.775 -8.584 1.00 15.91 451 ALA A CA 5
ATOM 7119 C C . ALA A 1 89 ? 27.117 9.813 -8.381 1.00 16.47 451 ALA A C 5
ATOM 7120 O O . ALA A 1 89 ? 26.378 9.077 -9.034 1.00 16.74 451 ALA A O 5
ATOM 7127 N N . PRO A 1 90 ? 26.628 10.681 -7.475 1.00 16.82 452 PRO A N 5
ATOM 7128 C CA . PRO A 1 90 ? 25.192 10.811 -7.203 1.00 17.52 452 PRO A CA 5
ATOM 7129 C C . PRO A 1 90 ? 24.441 11.462 -8.360 1.00 18.21 452 PRO A C 5
ATOM 7130 O O . PRO A 1 90 ? 24.843 12.514 -8.858 1.00 18.53 452 PRO A O 5
ATOM 7141 N N . ASP A 1 91 ? 23.346 10.834 -8.779 1.00 18.57 453 ASP A N 5
ATOM 7142 C CA . ASP A 1 91 ? 22.533 11.352 -9.877 1.00 19.36 453 ASP A CA 5
ATOM 7143 C C . ASP A 1 91 ? 21.284 10.501 -10.077 1.00 19.52 453 ASP A C 5
ATOM 7144 O O . ASP A 1 91 ? 21.337 9.274 -9.989 1.00 19.55 453 ASP A O 5
ATOM 7153 N N . GLN A 1 92 ? 20.160 11.160 -10.347 1.00 19.77 454 GLN A N 5
ATOM 7154 C CA . GLN A 1 92 ? 18.896 10.466 -10.559 1.00 20.09 454 GLN A CA 5
ATOM 7155 C C . GLN A 1 92 ? 18.994 9.506 -11.740 1.00 20.37 454 GLN A C 5
ATOM 7156 O O . GLN A 1 92 ? 19.162 8.292 -11.503 1.00 20.63 454 GLN A O 5
ATOM 7171 N N . GLY A 1 1 ? -0.219 -24.396 -0.762 1.00 11.64 363 GLY A N 6
ATOM 7172 C CA . GLY A 1 1 ? -0.458 -23.022 -0.241 1.00 11.03 363 GLY A CA 6
ATOM 7173 C C . GLY A 1 1 ? -1.693 -22.941 0.634 1.00 10.23 363 GLY A C 6
ATOM 7174 O O . GLY A 1 1 ? -2.748 -23.465 0.279 1.00 10.21 363 GLY A O 6
ATOM 7180 N N . SER A 1 2 ? -1.561 -22.284 1.781 1.00 9.80 364 SER A N 6
ATOM 7181 C CA . SER A 1 2 ? -2.675 -22.138 2.711 1.00 9.25 364 SER A CA 6
ATOM 7182 C C . SER A 1 2 ? -3.797 -21.311 2.090 1.00 8.36 364 SER A C 6
ATOM 7183 O O . SER A 1 2 ? -3.573 -20.197 1.618 1.00 8.24 364 SER A O 6
ATOM 7191 N N . HIS A 1 3 ? -5.007 -21.864 2.100 1.00 7.98 365 HIS A N 6
ATOM 7192 C CA . HIS A 1 3 ? -6.166 -21.176 1.543 1.00 7.35 365 HIS A CA 6
ATOM 7193 C C . HIS A 1 3 ? -6.604 -20.032 2.451 1.00 6.30 365 HIS A C 6
ATOM 7194 O O . HIS A 1 3 ? -6.594 -20.162 3.676 1.00 6.44 365 HIS A O 6
ATOM 7209 N N . MET A 1 4 ? -6.984 -18.912 1.848 1.00 5.51 366 MET A N 6
ATOM 7210 C CA . MET A 1 4 ? -7.423 -17.752 2.613 1.00 4.67 366 MET A CA 6
ATOM 7211 C C . MET A 1 4 ? -8.690 -18.077 3.398 1.00 4.56 366 MET A C 6
ATOM 7212 O O . MET A 1 4 ? -9.725 -18.406 2.818 1.00 4.71 366 MET A O 6
ATOM 7226 N N . ASP A 1 5 ? -8.597 -17.985 4.720 1.00 4.67 367 ASP A N 6
ATOM 7227 C CA . ASP A 1 5 ? -9.730 -18.271 5.592 1.00 4.80 367 ASP A CA 6
ATOM 7228 C C . ASP A 1 5 ? -10.737 -17.122 5.583 1.00 4.50 367 ASP A C 6
ATOM 7229 O O . ASP A 1 5 ? -10.352 -15.953 5.609 1.00 4.10 367 ASP A O 6
ATOM 7238 N N . PRO A 1 6 ? -12.045 -17.441 5.551 1.00 4.98 368 PRO A N 6
ATOM 7239 C CA . PRO A 1 6 ? -13.103 -16.429 5.547 1.00 5.12 368 PRO A CA 6
ATOM 7240 C C . PRO A 1 6 ? -13.315 -15.807 6.924 1.00 5.15 368 PRO A C 6
ATOM 7241 O O . PRO A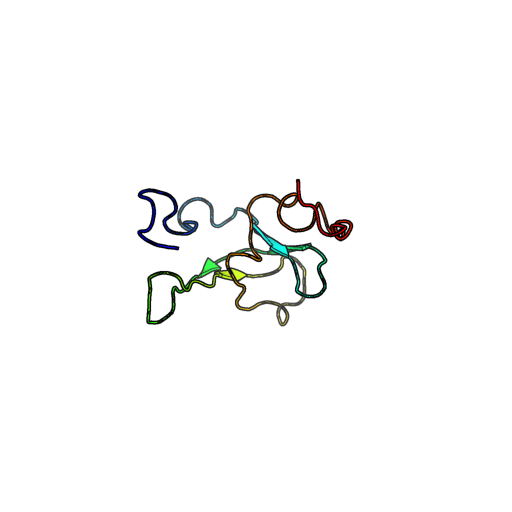 1 6 ? -14.445 -15.537 7.327 1.00 5.66 368 PRO A O 6
ATOM 7252 N N . LEU A 1 7 ? -12.220 -15.593 7.646 1.00 4.84 369 LEU A N 6
ATOM 7253 C CA . LEU A 1 7 ? -12.281 -15.019 8.976 1.00 5.12 369 LEU A CA 6
ATOM 7254 C C . LEU A 1 7 ? -10.997 -14.267 9.307 1.00 4.61 369 LEU A C 6
ATOM 7255 O O . LEU A 1 7 ? -10.617 -14.140 10.471 1.00 4.91 369 LEU A O 6
ATOM 7271 N N . MET A 1 8 ? -10.338 -13.765 8.269 1.00 4.12 370 MET A N 6
ATOM 7272 C CA . MET A 1 8 ? -9.096 -13.024 8.437 1.00 3.87 370 MET A CA 6
ATOM 7273 C C . MET A 1 8 ? -8.684 -12.377 7.119 1.00 3.02 370 MET A C 6
ATOM 7274 O O . MET A 1 8 ? -7.542 -12.508 6.677 1.00 3.06 370 MET A O 6
ATOM 7288 N N . GLN A 1 9 ? -9.627 -11.681 6.490 1.00 2.80 371 GLN A N 6
ATOM 7289 C CA . GLN A 1 9 ? -9.370 -11.016 5.219 1.00 2.63 371 GLN A CA 6
ATOM 7290 C C . GLN A 1 9 ? -8.166 -10.089 5.330 1.00 2.21 371 GLN A C 6
ATOM 7291 O O . GLN A 1 9 ? -8.054 -9.314 6.281 1.00 2.80 371 GLN A O 6
ATOM 7305 N N . LYS A 1 10 ? -7.265 -10.176 4.355 1.00 1.82 372 LYS A N 6
ATOM 7306 C CA . LYS A 1 10 ? -6.067 -9.347 4.347 1.00 1.77 372 LYS A CA 6
ATOM 7307 C C . LYS A 1 10 ? -6.427 -7.865 4.400 1.00 1.50 372 LYS A C 6
ATOM 7308 O O . LYS A 1 10 ? -7.295 -7.400 3.661 1.00 1.89 372 LYS A O 6
ATOM 7327 N N . ILE A 1 11 ? -5.749 -7.135 5.281 1.00 1.42 373 ILE A N 6
ATOM 7328 C CA . ILE A 1 11 ? -5.982 -5.706 5.448 1.00 1.22 373 ILE A CA 6
ATOM 7329 C C . ILE A 1 11 ? -7.433 -5.412 5.817 1.00 1.13 373 ILE A C 6
ATOM 7330 O O . ILE A 1 11 ? -8.312 -5.392 4.955 1.00 1.20 373 ILE A O 6
ATOM 7346 N N . ASP A 1 12 ? -7.673 -5.165 7.099 1.00 1.16 374 ASP A N 6
ATOM 7347 C CA . ASP A 1 12 ? -8.993 -4.852 7.582 1.00 1.17 374 ASP A CA 6
ATOM 7348 C C . ASP A 1 12 ? -9.230 -3.348 7.513 1.00 1.03 374 ASP A C 6
ATOM 7349 O O . ASP A 1 12 ? -8.401 -2.564 7.975 1.00 1.25 374 ASP A O 6
ATOM 7358 N N . ILE A 1 13 ? -10.349 -2.945 6.924 1.00 0.84 375 ILE A N 6
ATOM 7359 C CA . ILE A 1 13 ? -10.662 -1.527 6.787 1.00 0.76 375 ILE A CA 6
ATOM 7360 C C . ILE A 1 13 ? -11.974 -1.163 7.465 1.00 0.76 375 ILE A C 6
ATOM 7361 O O . ILE A 1 13 ? -12.072 -0.133 8.127 1.00 0.79 375 ILE A O 6
ATOM 7377 N N . SER A 1 14 ? -12.983 -2.003 7.280 1.00 0.79 376 SER A N 6
ATOM 7378 C CA . SER A 1 14 ? -14.298 -1.758 7.864 1.00 0.87 376 SER A CA 6
ATOM 7379 C C . SER A 1 14 ? -14.187 -1.415 9.342 1.00 0.96 376 SER A C 6
ATOM 7380 O O . SER A 1 14 ? -15.006 -0.672 9.885 1.00 1.54 376 SER A O 6
ATOM 7388 N N . GLU A 1 15 ? -13.171 -1.964 9.984 1.00 0.93 377 GLU A N 6
ATOM 7389 C CA . GLU A 1 15 ? -12.942 -1.726 11.403 1.00 1.03 377 GLU A CA 6
ATOM 7390 C C . GLU A 1 15 ? -12.262 -0.381 11.650 1.00 0.87 377 GLU A C 6
ATOM 7391 O O . GLU A 1 15 ? -12.550 0.293 12.640 1.00 0.93 377 GLU A O 6
ATOM 7403 N N . ASN A 1 16 ? -11.354 0.001 10.758 1.00 0.71 378 ASN A N 6
ATOM 7404 C CA . ASN A 1 16 ? -10.631 1.262 10.898 1.00 0.61 378 ASN A CA 6
ATOM 7405 C C . ASN A 1 16 ? -10.324 1.883 9.538 1.00 0.58 378 ASN A C 6
ATOM 7406 O O . ASN A 1 16 ? -9.175 1.904 9.095 1.00 0.59 378 ASN A O 6
ATOM 7417 N N . PRO A 1 17 ? -11.351 2.413 8.861 1.00 0.62 379 PRO A N 6
ATOM 7418 C CA . PRO A 1 17 ? -11.177 3.044 7.555 1.00 0.65 379 PRO A CA 6
ATOM 7419 C C . PRO A 1 17 ? -10.291 4.277 7.651 1.00 0.61 379 PRO A C 6
ATOM 7420 O O . PRO A 1 17 ? -9.490 4.557 6.759 1.00 0.62 379 PRO A O 6
ATOM 7431 N N . ASP A 1 18 ? -10.437 5.001 8.755 1.00 0.62 380 ASP A N 6
ATOM 7432 C CA . ASP A 1 18 ? -9.651 6.202 9.003 1.00 0.64 380 ASP A CA 6
ATOM 7433 C C . ASP A 1 18 ? -8.169 5.862 9.140 1.00 0.55 380 ASP A C 6
ATOM 7434 O O . ASP A 1 18 ? -7.304 6.671 8.800 1.00 0.55 380 ASP A O 6
ATOM 7443 N N . LYS A 1 19 ? -7.888 4.666 9.653 1.00 0.51 381 LYS A N 6
ATOM 7444 C CA . LYS A 1 19 ? -6.515 4.213 9.853 1.00 0.47 381 LYS A CA 6
ATOM 7445 C C . LYS A 1 19 ? -5.671 4.418 8.596 1.00 0.39 381 LYS A C 6
ATOM 7446 O O . LYS A 1 19 ? -6.073 4.044 7.495 1.00 0.37 381 LYS A O 6
ATOM 7465 N N . ILE A 1 20 ? -4.499 5.022 8.778 1.00 0.40 382 ILE A N 6
ATOM 7466 C CA . ILE A 1 20 ? -3.586 5.289 7.671 1.00 0.35 382 ILE A CA 6
ATOM 7467 C C . ILE A 1 20 ? -2.642 4.109 7.439 1.00 0.34 382 ILE A C 6
ATOM 7468 O O . ILE A 1 20 ? -2.087 3.555 8.388 1.00 0.41 382 ILE A O 6
ATOM 7484 N N . TYR A 1 21 ? -2.457 3.735 6.175 1.00 0.30 383 TYR A N 6
ATOM 7485 C CA . TYR A 1 21 ? -1.571 2.627 5.829 1.00 0.30 383 TYR A CA 6
ATOM 7486 C C . TYR A 1 21 ? -0.411 3.113 4.969 1.00 0.28 383 TYR A C 6
ATOM 7487 O O . TYR A 1 21 ? -0.579 3.999 4.136 1.00 0.25 383 TYR A O 6
ATOM 7505 N N . PHE A 1 22 ? 0.765 2.531 5.173 1.00 0.31 384 PHE A N 6
ATOM 7506 C CA . PHE A 1 22 ? 1.946 2.917 4.405 1.00 0.30 384 PHE A CA 6
ATOM 7507 C C . PHE A 1 22 ? 2.063 2.095 3.126 1.00 0.28 384 PHE A C 6
ATOM 7508 O O . PHE A 1 22 ? 1.683 0.925 3.091 1.00 0.33 384 PHE A O 6
ATOM 7525 N N . ILE A 1 23 ? 2.595 2.714 2.074 1.00 0.26 385 ILE A N 6
ATOM 7526 C CA . ILE A 1 23 ? 2.766 2.036 0.794 1.00 0.27 385 ILE A CA 6
ATOM 7527 C C . ILE A 1 23 ? 4.170 2.262 0.247 1.00 0.24 385 ILE A C 6
ATOM 7528 O O . ILE A 1 23 ? 4.655 3.393 0.208 1.00 0.30 385 ILE A O 6
ATOM 7544 N N . ARG A 1 24 ? 4.816 1.183 -0.175 1.00 0.29 386 ARG A N 6
ATOM 7545 C CA . ARG A 1 24 ? 6.164 1.266 -0.720 1.00 0.30 386 ARG A CA 6
ATOM 7546 C C . ARG A 1 24 ? 6.138 1.612 -2.208 1.00 0.33 386 ARG A C 6
ATOM 7547 O O . ARG A 1 24 ? 5.531 0.901 -3.008 1.00 0.42 386 ARG A O 6
ATOM 7568 N N . ARG A 1 25 ? 6.818 2.696 -2.573 1.00 0.41 387 ARG A N 6
ATOM 7569 C CA . ARG A 1 25 ? 6.888 3.117 -3.969 1.00 0.51 387 ARG A CA 6
ATOM 7570 C C . ARG A 1 25 ? 7.990 2.358 -4.700 1.00 0.49 387 ARG A C 6
ATOM 7571 O O . ARG A 1 25 ? 8.819 1.701 -4.072 1.00 0.47 387 ARG A O 6
ATOM 7592 N N . GLU A 1 26 ? 7.993 2.448 -6.028 1.00 0.64 388 GLU A N 6
ATOM 7593 C CA . GLU A 1 26 ? 8.998 1.763 -6.835 1.00 0.69 388 GLU A CA 6
ATOM 7594 C C . GLU A 1 26 ? 10.406 2.206 -6.450 1.00 0.61 388 GLU A C 6
ATOM 7595 O O . GLU A 1 26 ? 11.313 1.381 -6.330 1.00 0.63 388 GLU A O 6
ATOM 7607 N N . ASP A 1 27 ? 10.585 3.508 -6.244 1.00 0.65 389 ASP A N 6
ATOM 7608 C CA . ASP A 1 27 ? 11.885 4.048 -5.859 1.00 0.69 389 ASP A CA 6
ATOM 7609 C C . ASP A 1 27 ? 12.238 3.632 -4.433 1.00 0.64 389 ASP A C 6
ATOM 7610 O O . ASP A 1 27 ? 13.256 4.054 -3.884 1.00 0.91 389 ASP A O 6
ATOM 7619 N N . GLY A 1 28 ? 11.390 2.793 -3.846 1.00 0.55 390 GLY A N 6
ATOM 7620 C CA . GLY A 1 28 ? 11.615 2.318 -2.494 1.00 0.53 390 GLY A CA 6
ATOM 7621 C C . GLY A 1 28 ? 11.409 3.396 -1.446 1.00 0.55 390 GLY A C 6
ATOM 7622 O O . GLY A 1 28 ? 12.191 3.507 -0.502 1.00 1.03 390 GLY A O 6
ATOM 7626 N N . THR A 1 29 ? 10.352 4.187 -1.608 1.00 0.57 391 THR A N 6
ATOM 7627 C CA . THR A 1 29 ? 10.046 5.254 -0.660 1.00 0.54 391 THR A CA 6
ATOM 7628 C C . THR A 1 29 ? 8.668 5.060 -0.040 1.00 0.41 391 THR A C 6
ATOM 7629 O O . THR A 1 29 ? 7.646 5.180 -0.717 1.00 0.44 391 THR A O 6
ATOM 7640 N N . VAL A 1 30 ? 8.650 4.752 1.251 1.00 0.37 392 VAL A N 6
ATOM 7641 C CA . VAL A 1 30 ? 7.403 4.533 1.974 1.00 0.33 392 VAL A CA 6
ATOM 7642 C C . VAL A 1 30 ? 6.627 5.837 2.150 1.00 0.32 392 VAL A C 6
ATOM 7643 O O . VAL A 1 30 ? 7.200 6.867 2.504 1.00 0.41 392 VAL A O 6
ATOM 7656 N N . HIS A 1 31 ? 5.320 5.782 1.904 1.00 0.29 393 HIS A N 6
ATOM 7657 C CA . HIS A 1 31 ? 4.459 6.957 2.036 1.00 0.31 393 HIS A CA 6
ATOM 7658 C C . HIS A 1 31 ? 3.047 6.549 2.447 1.00 0.27 393 HIS A C 6
ATOM 7659 O O . HIS A 1 31 ? 2.521 5.543 1.974 1.00 0.26 393 HIS A O 6
ATOM 7674 N N . ARG A 1 32 ? 2.448 7.330 3.341 1.00 0.29 394 ARG A N 6
ATOM 7675 C CA . ARG A 1 32 ? 1.102 7.043 3.831 1.00 0.28 394 ARG A CA 6
ATOM 7676 C C . ARG A 1 32 ? 0.091 6.935 2.696 1.00 0.26 394 ARG A C 6
ATOM 7677 O O . ARG A 1 32 ? 0.299 7.459 1.602 1.00 0.32 394 ARG A O 6
ATOM 7698 N N . GLY A 1 33 ? -1.008 6.245 2.983 1.00 0.23 395 GLY A N 6
ATOM 7699 C CA . GLY A 1 33 ? -2.066 6.054 2.009 1.00 0.25 395 GLY A CA 6
ATOM 7700 C C . GLY A 1 33 ? -3.223 5.263 2.594 1.00 0.23 395 GLY A C 6
ATOM 7701 O O . GLY A 1 33 ? -3.025 4.178 3.142 1.00 0.26 395 GLY A O 6
ATOM 7705 N N . GLN A 1 34 ? -4.431 5.809 2.493 1.00 0.29 396 GLN A N 6
ATOM 7706 C CA . GLN A 1 34 ? -5.615 5.145 3.032 1.00 0.34 396 GLN A CA 6
ATOM 7707 C C . GLN A 1 34 ? -6.175 4.109 2.061 1.00 0.35 396 GLN A C 6
ATOM 7708 O O . GLN A 1 34 ? -6.418 4.407 0.892 1.00 0.46 396 GLN A O 6
ATOM 7722 N N . VAL A 1 35 ? -6.406 2.895 2.559 1.00 0.33 397 VAL A N 6
ATOM 7723 C CA . VAL A 1 35 ? -6.970 1.829 1.738 1.00 0.33 397 VAL A CA 6
ATOM 7724 C C . VAL A 1 35 ? -8.493 1.882 1.810 1.00 0.33 397 VAL A C 6
ATOM 7725 O O . VAL A 1 35 ? -9.059 2.054 2.890 1.00 0.37 397 VAL A O 6
ATOM 7738 N N . LEU A 1 36 ? -9.155 1.765 0.663 1.00 0.36 398 LEU A N 6
ATOM 7739 C CA . LEU A 1 36 ? -10.613 1.838 0.624 1.00 0.40 398 LEU A CA 6
ATOM 7740 C C . LEU A 1 36 ? -11.249 0.566 0.066 1.00 0.41 398 LEU A C 6
ATOM 7741 O O . LEU A 1 36 ? -12.304 0.139 0.538 1.00 0.47 398 LEU A O 6
ATOM 7757 N N . GLN A 1 37 ? -10.627 -0.026 -0.949 1.00 0.39 399 GLN A N 6
ATOM 7758 C CA . GLN A 1 37 ? -11.169 -1.234 -1.568 1.00 0.43 399 GLN A CA 6
ATOM 7759 C C . GLN A 1 37 ? -10.067 -2.220 -1.948 1.00 0.38 399 GLN A C 6
ATOM 7760 O O . GLN A 1 37 ? -8.882 -1.938 -1.789 1.00 0.35 399 GLN A O 6
ATOM 7774 N N . SER A 1 38 ? -10.482 -3.383 -2.445 1.00 0.42 400 SER A N 6
ATOM 7775 C CA . SER A 1 38 ? -9.550 -4.431 -2.851 1.00 0.41 400 SER A CA 6
ATOM 7776 C C . SER A 1 38 ? -10.201 -5.341 -3.892 1.00 0.47 400 SER A C 6
ATOM 7777 O O . SER A 1 38 ? -11.420 -5.513 -3.895 1.00 0.54 400 SER A O 6
ATOM 7785 N N . ARG A 1 39 ? -9.393 -5.908 -4.791 1.00 0.51 401 ARG A N 6
ATOM 7786 C CA . ARG A 1 39 ? -9.927 -6.775 -5.838 1.00 0.60 401 ARG A CA 6
ATOM 7787 C C . ARG A 1 39 ? -8.934 -7.862 -6.252 1.00 0.73 401 ARG A C 6
ATOM 7788 O O . ARG A 1 39 ? -7.757 -7.596 -6.479 1.00 0.86 401 ARG A O 6
ATOM 7809 N N . THR A 1 40 ? -9.435 -9.087 -6.376 1.00 0.82 402 THR A N 6
ATOM 7810 C CA . THR A 1 40 ? -8.618 -10.217 -6.796 1.00 0.99 402 THR A CA 6
ATOM 7811 C C . THR A 1 40 ? -8.723 -10.406 -8.304 1.00 1.16 402 THR A C 6
ATOM 7812 O O . THR A 1 40 ? -9.808 -10.297 -8.873 1.00 1.79 402 THR A O 6
ATOM 7823 N N . THR A 1 41 ? -7.597 -10.684 -8.949 1.00 1.43 403 THR A N 6
ATOM 7824 C CA . THR A 1 41 ? -7.578 -10.882 -10.394 1.00 1.62 403 THR A CA 6
ATOM 7825 C C . THR A 1 41 ? -8.456 -12.077 -10.783 1.00 1.84 403 THR A C 6
ATOM 7826 O O . THR A 1 41 ? -9.138 -12.655 -9.936 1.00 1.85 403 THR A O 6
ATOM 7837 N N . GLU A 1 42 ? -8.443 -12.439 -12.063 1.00 2.08 404 GLU A N 6
ATOM 7838 C CA . GLU A 1 42 ? -9.244 -13.554 -12.558 1.00 2.34 404 GLU A CA 6
ATOM 7839 C C . GLU A 1 42 ? -8.982 -14.830 -11.762 1.00 2.30 404 GLU A C 6
ATOM 7840 O O . GLU A 1 42 ? -9.905 -15.598 -11.488 1.00 2.37 404 GLU A O 6
ATOM 7852 N N . ASN A 1 43 ? -7.722 -15.054 -11.401 1.00 2.26 405 ASN A N 6
ATOM 7853 C CA . ASN A 1 43 ? -7.348 -16.244 -10.642 1.00 2.30 405 ASN A CA 6
ATOM 7854 C C . ASN A 1 43 ? -8.138 -16.332 -9.339 1.00 2.07 405 ASN A C 6
ATOM 7855 O O . ASN A 1 43 ? -8.719 -17.371 -9.025 1.00 2.40 405 ASN A O 6
ATOM 7866 N N . ALA A 1 44 ? -8.159 -15.232 -8.588 1.00 1.82 406 ALA A N 6
ATOM 7867 C CA . ALA A 1 44 ? -8.883 -15.179 -7.320 1.00 1.67 406 ALA A CA 6
ATOM 7868 C C . ALA A 1 44 ? -8.458 -16.308 -6.386 1.00 1.85 406 ALA A C 6
ATOM 7869 O O . ALA A 1 44 ? -9.291 -17.058 -5.877 1.00 2.18 406 ALA A O 6
ATOM 7876 N N . ALA A 1 45 ? -7.154 -16.416 -6.165 1.00 1.91 407 ALA A N 6
ATOM 7877 C CA . ALA A 1 45 ? -6.599 -17.444 -5.292 1.00 2.19 407 ALA A CA 6
ATOM 7878 C C . ALA A 1 45 ? -5.240 -17.008 -4.768 1.00 2.37 407 ALA A C 6
ATOM 7879 O O . ALA A 1 45 ? -4.501 -17.797 -4.177 1.00 2.77 407 ALA A O 6
ATOM 7886 N N . ALA A 1 46 ? -4.927 -15.739 -4.999 1.00 2.15 408 ALA A N 6
ATOM 7887 C CA . ALA A 1 46 ? -3.665 -15.151 -4.572 1.00 2.35 408 ALA A CA 6
ATOM 7888 C C . ALA A 1 46 ? -3.612 -13.666 -4.940 1.00 2.05 408 ALA A C 6
ATOM 7889 O O . ALA A 1 46 ? -3.272 -12.832 -4.104 1.00 1.99 408 ALA A O 6
ATOM 7896 N N . PRO A 1 47 ? -3.952 -13.311 -6.200 1.00 1.99 409 PRO A N 6
ATOM 7897 C CA . PRO A 1 47 ? -3.943 -11.917 -6.658 1.00 1.80 409 PRO A CA 6
ATOM 7898 C C . PRO A 1 47 ? -4.953 -11.057 -5.916 1.00 1.41 409 PRO A C 6
ATOM 7899 O O . PRO A 1 47 ? -6.067 -11.494 -5.640 1.00 1.86 409 PRO A O 6
ATOM 7910 N N . ASP A 1 48 ? -4.552 -9.831 -5.598 1.00 0.92 410 ASP A N 6
ATOM 7911 C CA . ASP A 1 48 ? -5.418 -8.900 -4.886 1.00 0.79 410 ASP A CA 6
ATOM 7912 C C . ASP A 1 48 ? -4.771 -7.521 -4.783 1.00 0.68 410 ASP A C 6
ATOM 7913 O O . ASP A 1 48 ? -3.670 -7.376 -4.252 1.00 0.93 410 ASP A O 6
ATOM 7922 N N . GLU A 1 49 ? -5.469 -6.511 -5.294 1.00 0.54 411 GLU A N 6
ATOM 7923 C CA . GLU A 1 49 ? -4.978 -5.140 -5.264 1.00 0.45 411 GLU A CA 6
ATOM 7924 C C . GLU A 1 49 ? -5.859 -4.277 -4.369 1.00 0.40 411 GLU A C 6
ATOM 7925 O O . GLU A 1 49 ? -7.083 -4.341 -4.450 1.00 0.42 411 GLU A O 6
ATOM 7937 N N . TYR A 1 50 ? -5.234 -3.473 -3.515 1.00 0.38 412 TYR A N 6
ATOM 7938 C CA . TYR A 1 50 ? -5.974 -2.607 -2.605 1.00 0.35 412 TYR A CA 6
ATOM 7939 C C . TYR A 1 50 ? -5.843 -1.139 -2.997 1.00 0.33 412 TYR A C 6
ATOM 7940 O O . TYR A 1 50 ? -4.737 -0.612 -3.107 1.00 0.34 412 TYR A O 6
ATOM 7958 N N . TYR A 1 51 ? -6.984 -0.481 -3.182 1.00 0.33 413 TYR A N 6
ATOM 7959 C CA . TYR A 1 51 ? -7.007 0.932 -3.539 1.00 0.32 413 TYR A CA 6
ATOM 7960 C C . TYR A 1 51 ? -6.341 1.761 -2.450 1.00 0.32 413 TYR A C 6
ATOM 7961 O O . TYR A 1 51 ? -6.523 1.492 -1.263 1.00 0.40 413 TYR A O 6
ATOM 7979 N N . VAL A 1 52 ? -5.564 2.763 -2.849 1.00 0.33 414 VAL A N 6
ATOM 7980 C CA . VAL A 1 52 ? -4.881 3.607 -1.877 1.00 0.33 414 VAL A CA 6
ATOM 7981 C C . VAL A 1 52 ? -5.021 5.088 -2.211 1.00 0.29 414 VAL A C 6
ATOM 7982 O O . VAL A 1 52 ? -4.900 5.496 -3.367 1.00 0.38 414 VAL A O 6
ATOM 7995 N N . HIS A 1 53 ? -5.266 5.886 -1.178 1.00 0.33 415 HIS A N 6
ATOM 7996 C CA . HIS A 1 53 ? -5.411 7.326 -1.325 1.00 0.32 415 HIS A CA 6
ATOM 7997 C C . HIS A 1 53 ? -4.347 8.041 -0.501 1.00 0.32 415 HIS A C 6
ATOM 7998 O O . HIS A 1 53 ? -4.509 8.235 0.704 1.00 0.34 415 HIS A O 6
ATOM 8013 N N . TYR A 1 54 ? -3.255 8.415 -1.155 1.00 0.37 416 TYR A N 6
ATOM 8014 C CA . TYR A 1 54 ? -2.157 9.093 -0.479 1.00 0.40 416 TYR A CA 6
ATOM 8015 C C . TYR A 1 54 ? -2.629 10.392 0.163 1.00 0.45 416 TYR A C 6
ATOM 8016 O O . TYR A 1 54 ? -3.199 11.257 -0.503 1.00 0.57 416 TYR A O 6
ATOM 8034 N N . VAL A 1 55 ? -2.390 10.517 1.466 1.00 0.45 417 VAL A N 6
ATOM 8035 C CA . VAL A 1 55 ? -2.794 11.706 2.207 1.00 0.55 417 VAL A CA 6
ATOM 8036 C C . VAL A 1 55 ? -1.962 12.917 1.810 1.00 0.66 417 VAL A C 6
ATOM 8037 O O . VAL A 1 55 ? -0.734 12.872 1.821 1.00 1.34 417 VAL A O 6
ATOM 8050 N N . GLY A 1 56 ? -2.646 14.003 1.473 1.00 0.71 418 GLY A N 6
ATOM 8051 C CA . GLY A 1 56 ? -1.962 15.225 1.084 1.00 0.82 418 GLY A CA 6
ATOM 8052 C C . GLY A 1 56 ? -1.438 15.186 -0.341 1.00 0.72 418 GLY A C 6
ATOM 8053 O O . GLY A 1 56 ? -1.522 16.179 -1.064 1.00 0.76 418 GLY A O 6
ATOM 8057 N N . LEU A 1 57 ? -0.891 14.042 -0.745 1.00 0.66 419 LEU A N 6
ATOM 8058 C CA . LEU A 1 57 ? -0.348 13.884 -2.089 1.00 0.60 419 LEU A CA 6
ATOM 8059 C C . LEU A 1 57 ? -1.417 14.126 -3.150 1.00 0.59 419 LEU A C 6
ATOM 8060 O O . LEU A 1 57 ? -2.611 13.955 -2.898 1.00 0.76 419 LEU A O 6
ATOM 8076 N N . ASN A 1 58 ? -0.972 14.539 -4.335 1.00 0.61 420 ASN A N 6
ATOM 8077 C CA . ASN A 1 58 ? -1.869 14.829 -5.452 1.00 0.63 420 ASN A CA 6
ATOM 8078 C C . ASN A 1 58 ? -2.872 13.700 -5.694 1.00 0.56 420 ASN A C 6
ATOM 8079 O O . ASN A 1 58 ? -2.550 12.520 -5.557 1.00 0.56 420 ASN A O 6
ATOM 8090 N N . ARG A 1 59 ? -4.098 14.088 -6.044 1.00 0.62 421 ARG A N 6
ATOM 8091 C CA . ARG A 1 59 ? -5.178 13.137 -6.302 1.00 0.67 421 ARG A CA 6
ATOM 8092 C C . ARG A 1 59 ? -4.846 12.196 -7.456 1.00 0.66 421 ARG A C 6
ATOM 8093 O O . ARG A 1 59 ? -5.211 11.021 -7.427 1.00 0.69 421 ARG A O 6
ATOM 8114 N N . ARG A 1 60 ? -4.167 12.713 -8.476 1.00 0.71 422 ARG A N 6
ATOM 8115 C CA . ARG A 1 60 ? -3.806 11.903 -9.637 1.00 0.83 422 ARG A CA 6
ATOM 8116 C C . ARG A 1 60 ? -3.062 10.640 -9.206 1.00 0.72 422 ARG A C 6
ATOM 8117 O O . ARG A 1 60 ? -3.132 9.606 -9.872 1.00 0.77 422 ARG A O 6
ATOM 8138 N N . LEU A 1 61 ? -2.358 10.733 -8.083 1.00 0.65 423 LEU A N 6
ATOM 8139 C CA . LEU A 1 61 ? -1.604 9.609 -7.542 1.00 0.62 423 LEU A CA 6
ATOM 8140 C C . LEU A 1 61 ? -2.527 8.455 -7.159 1.00 0.52 423 LEU A C 6
ATOM 8141 O O . LEU A 1 61 ? -2.147 7.288 -7.258 1.00 0.53 423 LEU A O 6
ATOM 8157 N N . ASP A 1 62 ? -3.735 8.793 -6.707 1.00 0.49 424 ASP A N 6
ATOM 8158 C CA . ASP A 1 62 ? -4.717 7.794 -6.291 1.00 0.50 424 ASP A CA 6
ATOM 8159 C C . ASP A 1 62 ? -4.800 6.645 -7.291 1.00 0.45 424 ASP A C 6
ATOM 8160 O O . ASP A 1 62 ? -4.862 6.860 -8.502 1.00 0.49 424 ASP A O 6
ATOM 8169 N N . GLY A 1 63 ? -4.793 5.422 -6.769 1.00 0.44 425 GLY A N 6
ATOM 8170 C CA . GLY A 1 63 ? -4.860 4.246 -7.615 1.00 0.50 425 GLY A CA 6
ATOM 8171 C C . GLY A 1 63 ? -4.701 2.965 -6.822 1.00 0.45 425 GLY A C 6
ATOM 8172 O O . GLY A 1 63 ? -4.100 2.966 -5.747 1.00 0.70 425 GLY A O 6
ATOM 8176 N N . TRP A 1 64 ? -5.242 1.867 -7.343 1.00 0.50 426 TRP A N 6
ATOM 8177 C CA . TRP A 1 64 ? -5.146 0.583 -6.662 1.00 0.44 426 TRP A CA 6
ATOM 8178 C C . TRP A 1 64 ? -3.704 0.084 -6.674 1.00 0.45 426 TRP A C 6
ATOM 8179 O O . TRP A 1 64 ? -3.031 0.125 -7.704 1.00 0.57 426 TRP A O 6
ATOM 8200 N N . VAL A 1 65 ? -3.236 -0.382 -5.521 1.00 0.39 427 VAL A N 6
ATOM 8201 C CA . VAL A 1 65 ? -1.872 -0.882 -5.394 1.00 0.46 427 VAL A CA 6
ATOM 8202 C C . VAL A 1 65 ? -1.851 -2.284 -4.795 1.00 0.51 427 VAL A C 6
ATOM 8203 O O . VAL A 1 65 ? -2.646 -2.603 -3.912 1.00 0.70 427 VAL A O 6
ATOM 8216 N N . GLY A 1 66 ? -0.934 -3.112 -5.283 1.00 0.52 428 GLY A N 6
ATOM 8217 C CA . GLY A 1 66 ? -0.817 -4.473 -4.791 1.00 0.65 428 GLY A CA 6
ATOM 8218 C C . GLY A 1 66 ? -0.701 -4.547 -3.279 1.00 0.79 428 GLY A C 6
ATOM 8219 O O . GLY A 1 66 ? -0.135 -3.656 -2.647 1.00 1.72 428 GLY A O 6
ATOM 8223 N N . ARG A 1 67 ? -1.242 -5.618 -2.706 1.00 0.54 429 ARG A N 6
ATOM 8224 C CA . ARG A 1 67 ? -1.209 -5.832 -1.260 1.00 0.54 429 ARG A CA 6
ATOM 8225 C C . ARG A 1 67 ? 0.212 -5.707 -0.709 1.00 0.49 429 ARG A C 6
ATOM 8226 O O . ARG A 1 67 ? 0.425 -5.112 0.347 1.00 0.53 429 ARG A O 6
ATOM 8247 N N . HIS A 1 68 ? 1.178 -6.270 -1.426 1.00 0.49 430 HIS A N 6
ATOM 8248 C CA . HIS A 1 68 ? 2.574 -6.220 -1.001 1.00 0.53 430 HIS A CA 6
ATOM 8249 C C . HIS A 1 68 ? 3.058 -4.787 -0.798 1.00 0.47 430 HIS A C 6
ATOM 8250 O O . HIS A 1 68 ? 3.992 -4.544 -0.034 1.00 0.49 430 HIS A O 6
ATOM 8265 N N . ARG A 1 69 ? 2.433 -3.842 -1.492 1.00 0.43 431 ARG A N 6
ATOM 8266 C CA . ARG A 1 69 ? 2.823 -2.442 -1.386 1.00 0.41 431 ARG A CA 6
ATOM 8267 C C . ARG A 1 69 ? 2.285 -1.805 -0.104 1.00 0.37 431 ARG A C 6
ATOM 8268 O O . ARG A 1 69 ? 2.986 -1.034 0.549 1.00 0.57 431 ARG A O 6
ATOM 8289 N N . ILE A 1 70 ? 1.045 -2.127 0.259 1.00 0.39 432 ILE A N 6
ATOM 8290 C CA . ILE A 1 70 ? 0.445 -1.572 1.470 1.00 0.36 432 ILE A CA 6
ATOM 8291 C C . ILE A 1 70 ? 0.752 -2.447 2.681 1.00 0.38 432 ILE A C 6
ATOM 8292 O O . ILE A 1 70 ? 0.678 -3.673 2.610 1.00 0.44 432 ILE A O 6
ATOM 8308 N N . SER A 1 71 ? 1.105 -1.803 3.790 1.00 0.34 433 SER A N 6
ATOM 8309 C CA . SER A 1 71 ? 1.436 -2.511 5.022 1.00 0.38 433 SER A CA 6
ATOM 8310 C C . SER A 1 71 ? 1.354 -1.574 6.222 1.00 0.36 433 SER A C 6
ATOM 8311 O O . SER A 1 71 ? 1.765 -0.416 6.148 1.00 0.34 433 SER A O 6
ATOM 8319 N N . ASP A 1 72 ? 0.818 -2.083 7.328 1.00 0.43 434 ASP A N 6
ATOM 8320 C CA . ASP A 1 72 ? 0.680 -1.294 8.548 1.00 0.48 434 ASP A CA 6
ATOM 8321 C C . ASP A 1 72 ? 2.018 -1.160 9.273 1.00 0.48 434 ASP A C 6
ATOM 8322 O O . ASP A 1 72 ? 2.061 -0.794 10.447 1.00 0.74 434 ASP A O 6
ATOM 8331 N N . ASN A 1 73 ? 3.106 -1.457 8.567 1.00 0.43 435 ASN A N 6
ATOM 8332 C CA . ASN A 1 73 ? 4.443 -1.367 9.143 1.00 0.47 435 ASN A CA 6
ATOM 8333 C C . ASN A 1 73 ? 5.399 -0.668 8.182 1.00 0.39 435 ASN A C 6
ATOM 8334 O O . ASN A 1 73 ? 5.670 -1.165 7.090 1.00 0.38 435 ASN A O 6
ATOM 8345 N N . ALA A 1 74 ? 5.901 0.489 8.598 1.00 0.49 436 ALA A N 6
ATOM 8346 C CA . ALA A 1 74 ? 6.824 1.267 7.779 1.00 0.55 436 ALA A CA 6
ATOM 8347 C C . ALA A 1 74 ? 8.126 0.512 7.529 1.00 0.55 436 ALA A C 6
ATOM 8348 O O . ALA A 1 74 ? 8.644 0.508 6.411 1.00 0.54 436 ALA A O 6
ATOM 8355 N N . ASP A 1 75 ? 8.654 -0.117 8.575 1.00 0.65 437 ASP A N 6
ATOM 8356 C CA . ASP A 1 75 ? 9.903 -0.868 8.466 1.00 0.75 437 ASP A CA 6
ATOM 8357 C C . ASP A 1 75 ? 9.803 -1.949 7.394 1.00 0.71 437 ASP A C 6
ATOM 8358 O O . ASP A 1 75 ? 10.744 -2.165 6.630 1.00 0.78 437 ASP A O 6
ATOM 8367 N N . ASP A 1 76 ? 8.659 -2.623 7.341 1.00 0.68 438 ASP A N 6
ATOM 8368 C CA . ASP A 1 76 ? 8.439 -3.678 6.358 1.00 0.73 438 ASP A CA 6
ATOM 8369 C C . ASP A 1 76 ? 7.992 -3.094 5.018 1.00 0.73 438 ASP A C 6
ATOM 8370 O O . ASP A 1 76 ? 7.054 -3.594 4.397 1.00 1.35 438 ASP A O 6
ATOM 8379 N N . LEU A 1 77 ? 8.671 -2.036 4.582 1.00 0.54 439 LEU A N 6
ATOM 8380 C CA . LEU A 1 77 ? 8.344 -1.381 3.318 1.00 0.53 439 LEU A CA 6
ATOM 8381 C C . LEU A 1 77 ? 9.560 -0.660 2.745 1.00 0.61 439 LEU A C 6
ATOM 8382 O O . LEU A 1 77 ? 9.812 -0.707 1.543 1.00 0.86 439 LEU A O 6
ATOM 8398 N N . GLY A 1 78 ? 10.312 0.006 3.613 1.00 0.59 440 GLY A N 6
ATOM 8399 C CA . GLY A 1 78 ? 11.491 0.728 3.171 1.00 0.77 440 GLY A CA 6
ATOM 8400 C C . GLY A 1 78 ? 11.889 1.819 4.142 1.00 0.96 440 GLY A C 6
ATOM 8401 O O . GLY A 1 78 ? 12.263 2.919 3.732 1.00 1.36 440 GLY A O 6
ATOM 8405 N N . GLY A 1 79 ? 11.804 1.519 5.435 1.00 0.93 441 GLY A N 6
ATOM 8406 C CA . GLY A 1 79 ? 12.155 2.498 6.445 1.00 1.24 441 GLY A CA 6
ATOM 8407 C C . GLY A 1 79 ? 11.255 3.717 6.395 1.00 1.14 441 GLY A C 6
ATOM 8408 O O . GLY A 1 79 ? 10.030 3.592 6.389 1.00 1.83 441 GLY A O 6
ATOM 8412 N N . ILE A 1 80 ? 11.864 4.896 6.352 1.00 1.10 442 ILE A N 6
ATOM 8413 C CA . ILE A 1 80 ? 11.114 6.145 6.296 1.00 1.03 442 ILE A CA 6
ATOM 8414 C C . ILE A 1 80 ? 11.570 6.988 5.108 1.00 1.05 442 ILE A C 6
ATOM 8415 O O . ILE A 1 80 ? 12.236 8.011 5.272 1.00 1.39 442 ILE A O 6
ATOM 8431 N N . THR A 1 81 ? 11.206 6.538 3.911 1.00 1.13 443 THR A N 6
ATOM 8432 C CA . THR A 1 81 ? 11.565 7.226 2.685 1.00 1.36 443 THR A CA 6
ATOM 8433 C C . THR A 1 81 ? 13.072 7.485 2.631 1.00 1.47 443 THR A C 6
ATOM 8434 O O . THR A 1 81 ? 13.524 8.582 2.302 1.00 2.20 443 THR A O 6
ATOM 8445 N N . VAL A 1 82 ? 13.847 6.456 2.963 1.00 1.90 444 VAL A N 6
ATOM 8446 C CA . VAL A 1 82 ? 15.305 6.553 2.959 1.00 2.70 444 VAL A CA 6
ATOM 8447 C C . VAL A 1 82 ? 15.943 5.198 2.664 1.00 3.02 444 VAL A C 6
ATOM 8448 O O . VAL A 1 82 ? 15.736 4.231 3.398 1.00 3.60 444 VAL A O 6
ATOM 8461 N N . LEU A 1 83 ? 16.733 5.140 1.596 1.00 3.13 445 LEU A N 6
ATOM 8462 C CA . LEU A 1 83 ? 17.417 3.909 1.214 1.00 3.83 445 LEU A CA 6
ATOM 8463 C C . LEU A 1 83 ? 18.804 3.846 1.851 1.00 4.75 445 LEU A C 6
ATOM 8464 O O . LEU A 1 83 ? 19.573 4.804 1.771 1.00 4.99 445 LEU A O 6
ATOM 8480 N N . PRO A 1 84 ? 19.145 2.715 2.496 1.00 5.56 446 PRO A N 6
ATOM 8481 C CA . PRO A 1 84 ? 20.449 2.542 3.145 1.00 6.59 446 PRO A CA 6
ATOM 8482 C C . PRO A 1 84 ? 21.593 2.485 2.140 1.00 7.07 446 PRO A C 6
ATOM 8483 O O . PRO A 1 84 ? 21.566 1.689 1.200 1.00 7.26 446 PRO A O 6
ATOM 8494 N N . ALA A 1 85 ? 22.600 3.329 2.350 1.00 7.52 447 ALA A N 6
ATOM 8495 C CA . ALA A 1 85 ? 23.763 3.375 1.468 1.00 8.19 447 ALA A CA 6
ATOM 8496 C C . ALA A 1 85 ? 23.351 3.571 0.009 1.00 8.83 447 ALA A C 6
ATOM 8497 O O . ALA A 1 85 ? 23.572 2.696 -0.829 1.00 9.06 447 ALA A O 6
ATOM 8504 N N . PRO A 1 86 ? 22.742 4.726 -0.316 1.00 9.38 448 PRO A N 6
ATOM 8505 C CA . PRO A 1 86 ? 22.304 5.023 -1.682 1.00 10.23 448 PRO A CA 6
ATOM 8506 C C . PRO A 1 86 ? 23.480 5.278 -2.624 1.00 10.87 448 PRO A C 6
ATOM 8507 O O . PRO A 1 86 ? 24.376 6.062 -2.309 1.00 11.06 448 PRO A O 6
ATOM 8518 N N . PRO A 1 87 ? 23.496 4.613 -3.795 1.00 11.41 449 PRO A N 6
ATOM 8519 C CA . PRO A 1 87 ? 24.569 4.767 -4.780 1.00 12.23 449 PRO A CA 6
ATOM 8520 C C . PRO A 1 87 ? 24.442 6.053 -5.593 1.00 13.10 449 PRO A C 6
ATOM 8521 O O . PRO A 1 87 ? 24.431 6.021 -6.823 1.00 13.50 449 PRO A O 6
ATOM 8532 N N . LEU A 1 88 ? 24.342 7.183 -4.899 1.00 13.55 450 LEU A N 6
ATOM 8533 C CA . LEU A 1 88 ? 24.213 8.472 -5.559 1.00 14.50 450 LEU A CA 6
ATOM 8534 C C . LEU A 1 88 ? 24.480 9.613 -4.581 1.00 14.96 450 LEU A C 6
ATOM 8535 O O . LEU A 1 88 ? 23.838 9.713 -3.535 1.00 15.17 450 LEU A O 6
ATOM 8551 N N . ALA A 1 89 ? 25.430 10.475 -4.936 1.00 15.28 451 ALA A N 6
ATOM 8552 C CA . ALA A 1 89 ? 25.786 11.615 -4.099 1.00 15.91 451 ALA A CA 6
ATOM 8553 C C . ALA A 1 89 ? 24.747 12.728 -4.216 1.00 16.47 451 ALA A C 6
ATOM 8554 O O . ALA A 1 89 ? 24.215 12.972 -5.298 1.00 16.74 451 ALA A O 6
ATOM 8561 N N . PRO A 1 90 ? 24.441 13.417 -3.101 1.00 16.82 452 PRO A N 6
ATOM 8562 C CA . PRO A 1 90 ? 23.455 14.507 -3.087 1.00 17.52 452 PRO A CA 6
ATOM 8563 C C . PRO A 1 90 ? 23.847 15.667 -4.002 1.00 18.21 452 PRO A C 6
ATOM 8564 O O . PRO A 1 90 ? 24.455 15.466 -5.054 1.00 18.53 452 PRO A O 6
ATOM 8575 N N . ASP A 1 91 ? 23.491 16.885 -3.596 1.00 18.57 453 ASP A N 6
ATOM 8576 C CA . ASP A 1 91 ? 23.802 18.075 -4.378 1.00 19.36 453 ASP A CA 6
ATOM 8577 C C . ASP A 1 91 ? 25.307 18.218 -4.584 1.00 19.52 453 ASP A C 6
ATOM 8578 O O . ASP A 1 91 ? 25.769 18.440 -5.703 1.00 19.55 453 ASP A O 6
ATOM 8587 N N . GLN A 1 92 ? 26.064 18.089 -3.496 1.00 19.77 454 GLN A N 6
ATOM 8588 C CA . GLN A 1 92 ? 27.518 18.205 -3.552 1.00 20.09 454 GLN A CA 6
ATOM 8589 C C . GLN A 1 92 ? 27.938 19.552 -4.137 1.00 20.37 454 GLN A C 6
ATOM 8590 O O . GLN A 1 92 ? 28.108 20.508 -3.352 1.00 20.63 454 GLN A O 6
ATOM 8605 N N . GLY A 1 1 ? -11.293 -27.217 -2.624 1.00 11.64 363 GLY A N 7
ATOM 8606 C CA . GLY A 1 1 ? -11.723 -26.038 -3.424 1.00 11.03 363 GLY A CA 7
ATOM 8607 C C . GLY A 1 1 ? -12.249 -24.911 -2.557 1.00 10.23 363 GLY A C 7
ATOM 8608 O O . GLY A 1 1 ? -13.290 -24.326 -2.854 1.00 10.21 363 GLY A O 7
ATOM 8614 N N . SER A 1 2 ? -11.527 -24.608 -1.481 1.00 9.80 364 SER A N 7
ATOM 8615 C CA . SER A 1 2 ? -11.928 -23.545 -0.567 1.00 9.25 364 SER A CA 7
ATOM 8616 C C . SER A 1 2 ? -11.967 -22.198 -1.281 1.00 8.36 364 SER A C 7
ATOM 8617 O O . SER A 1 2 ? -11.018 -21.822 -1.968 1.00 8.24 364 SER A O 7
ATOM 8625 N N . HIS A 1 3 ? -13.073 -21.480 -1.115 1.00 7.98 365 HIS A N 7
ATOM 8626 C CA . HIS A 1 3 ? -13.240 -20.174 -1.744 1.00 7.35 365 HIS A CA 7
ATOM 8627 C C . HIS A 1 3 ? -12.538 -19.079 -0.944 1.00 6.30 365 HIS A C 7
ATOM 8628 O O . HIS A 1 3 ? -13.037 -17.959 -0.843 1.00 6.44 365 HIS A O 7
ATOM 8643 N N . MET A 1 4 ? -11.374 -19.411 -0.386 1.00 5.51 366 MET A N 7
ATOM 8644 C CA . MET A 1 4 ? -10.591 -18.460 0.402 1.00 4.67 366 MET A CA 7
ATOM 8645 C C . MET A 1 4 ? -11.356 -18.023 1.652 1.00 4.56 366 MET A C 7
ATOM 8646 O O . MET A 1 4 ? -12.583 -17.929 1.641 1.00 4.71 366 MET A O 7
ATOM 8660 N N . ASP A 1 5 ? -10.623 -17.773 2.733 1.00 4.67 367 ASP A N 7
ATOM 8661 C CA . ASP A 1 5 ? -11.232 -17.361 3.995 1.00 4.80 367 ASP A CA 7
ATOM 8662 C C . ASP A 1 5 ? -12.186 -16.183 3.793 1.00 4.50 367 ASP A C 7
ATOM 8663 O O . ASP A 1 5 ? -11.805 -15.156 3.232 1.00 4.10 367 ASP A O 7
ATOM 8672 N N . PRO A 1 6 ? -13.447 -16.320 4.249 1.00 4.98 368 PRO A N 7
ATOM 8673 C CA . PRO A 1 6 ? -14.457 -15.264 4.115 1.00 5.12 368 PRO A CA 7
ATOM 8674 C C . PRO A 1 6 ? -14.290 -14.153 5.144 1.00 5.15 368 PRO A C 7
ATOM 8675 O O . PRO A 1 6 ? -15.275 -13.615 5.652 1.00 5.66 368 PRO A O 7
ATOM 8686 N N . LEU A 1 7 ? -13.043 -13.813 5.442 1.00 4.84 369 LEU A N 7
ATOM 8687 C CA . LEU A 1 7 ? -12.743 -12.766 6.410 1.00 5.12 369 LEU A CA 7
ATOM 8688 C C . LEU A 1 7 ? -11.239 -12.561 6.521 1.00 4.61 369 LEU A C 7
ATOM 8689 O O . LEU A 1 7 ? -10.746 -11.440 6.399 1.00 4.91 369 LEU A O 7
ATOM 8705 N N . MET A 1 8 ? -10.512 -13.651 6.738 1.00 4.12 370 MET A N 7
ATOM 8706 C CA . MET A 1 8 ? -9.062 -13.585 6.845 1.00 3.87 370 MET A CA 7
ATOM 8707 C C . MET A 1 8 ? -8.438 -13.583 5.450 1.00 3.02 370 MET A C 7
ATOM 8708 O O . MET A 1 8 ? -7.357 -14.131 5.234 1.00 3.06 370 MET A O 7
ATOM 8722 N N . GLN A 1 9 ? -9.138 -12.962 4.503 1.00 2.80 371 GLN A N 7
ATOM 8723 C CA . GLN A 1 9 ? -8.669 -12.881 3.126 1.00 2.63 371 GLN A CA 7
ATOM 8724 C C . GLN A 1 9 ? -7.638 -11.768 2.962 1.00 2.21 371 GLN A C 7
ATOM 8725 O O . GLN A 1 9 ? -7.727 -10.954 2.042 1.00 2.80 371 GLN A O 7
ATOM 8739 N N . LYS A 1 10 ? -6.653 -11.755 3.858 1.00 1.82 372 LYS A N 7
ATOM 8740 C CA . LYS A 1 10 ? -5.583 -10.769 3.835 1.00 1.77 372 LYS A CA 7
ATOM 8741 C C . LYS A 1 10 ? -6.116 -9.344 3.980 1.00 1.50 372 LYS A C 7
ATOM 8742 O O . LYS A 1 10 ? -6.825 -8.846 3.110 1.00 1.89 372 LYS A O 7
ATOM 8761 N N . ILE A 1 11 ? -5.734 -8.694 5.078 1.00 1.42 373 ILE A N 7
ATOM 8762 C CA . ILE A 1 11 ? -6.130 -7.316 5.359 1.00 1.22 373 ILE A CA 7
ATOM 8763 C C . ILE A 1 11 ? -7.647 -7.113 5.344 1.00 1.13 373 ILE A C 7
ATOM 8764 O O . ILE A 1 11 ? -8.361 -7.654 4.502 1.00 1.20 373 ILE A O 7
ATOM 8780 N N . ASP A 1 12 ? -8.125 -6.303 6.283 1.00 1.16 374 ASP A N 7
ATOM 8781 C CA . ASP A 1 12 ? -9.544 -5.989 6.386 1.00 1.17 374 ASP A CA 7
ATOM 8782 C C . ASP A 1 12 ? -9.725 -4.509 6.704 1.00 1.03 374 ASP A C 7
ATOM 8783 O O . ASP A 1 12 ? -9.053 -3.968 7.581 1.00 1.25 374 ASP A O 7
ATOM 8792 N N . ILE A 1 13 ? -10.617 -3.852 5.974 1.00 0.84 375 ILE A N 7
ATOM 8793 C CA . ILE A 1 13 ? -10.863 -2.429 6.175 1.00 0.76 375 ILE A CA 7
ATOM 8794 C C . ILE A 1 13 ? -11.741 -2.166 7.390 1.00 0.76 375 ILE A C 7
ATOM 8795 O O . ILE A 1 13 ? -11.504 -1.220 8.141 1.00 0.79 375 ILE A O 7
ATOM 8811 N N . SER A 1 14 ? -12.762 -2.996 7.567 1.00 0.79 376 SER A N 7
ATOM 8812 C CA . SER A 1 14 ? -13.688 -2.849 8.686 1.00 0.87 376 SER A CA 7
ATOM 8813 C C . SER A 1 14 ? -12.933 -2.661 9.992 1.00 0.96 376 SER A C 7
ATOM 8814 O O . SER A 1 14 ? -13.465 -2.131 10.967 1.00 1.54 376 SER A O 7
ATOM 8822 N N . GLU A 1 15 ? -11.686 -3.099 9.989 1.00 0.93 377 GLU A N 7
ATOM 8823 C CA . GLU A 1 15 ? -10.819 -2.991 11.152 1.00 1.03 377 GLU A CA 7
ATOM 8824 C C . GLU A 1 15 ? -10.671 -1.539 11.588 1.00 0.87 377 GLU A C 7
ATOM 8825 O O . GLU A 1 15 ? -10.797 -1.221 12.770 1.00 0.93 377 GLU A O 7
ATOM 8837 N N . ASN A 1 16 ? -10.398 -0.669 10.620 1.00 0.71 378 ASN A N 7
ATOM 8838 C CA . ASN A 1 16 ? -10.218 0.756 10.886 1.00 0.61 378 ASN A CA 7
ATOM 8839 C C . ASN A 1 16 ? -10.277 1.573 9.596 1.00 0.58 378 ASN A C 7
ATOM 8840 O O . ASN A 1 16 ? -9.379 1.489 8.757 1.00 0.59 378 ASN A O 7
ATOM 8851 N N . PRO A 1 17 ? -11.337 2.383 9.424 1.00 0.62 379 PRO A N 7
ATOM 8852 C CA . PRO A 1 17 ? -11.513 3.223 8.237 1.00 0.65 379 PRO A CA 7
ATOM 8853 C C . PRO A 1 17 ? -10.581 4.432 8.242 1.00 0.61 379 PRO A C 7
ATOM 8854 O O . PRO A 1 17 ? -10.021 4.803 7.209 1.00 0.62 379 PRO A O 7
ATOM 8865 N N . ASP A 1 18 ? -10.429 5.046 9.412 1.00 0.62 380 ASP A N 7
ATOM 8866 C CA . ASP A 1 18 ? -9.578 6.221 9.566 1.00 0.64 380 ASP A CA 7
ATOM 8867 C C . ASP A 1 18 ? -8.098 5.850 9.555 1.00 0.55 380 ASP A C 7
ATOM 8868 O O . ASP A 1 18 ? -7.259 6.632 9.106 1.00 0.55 380 ASP A O 7
ATOM 8877 N N . LYS A 1 19 ? -7.783 4.662 10.068 1.00 0.51 381 LYS A N 7
ATOM 8878 C CA . LYS A 1 19 ? -6.401 4.192 10.134 1.00 0.47 381 LYS A CA 7
ATOM 8879 C C . LYS A 1 19 ? -5.669 4.417 8.815 1.00 0.39 381 LYS A C 7
ATOM 8880 O O . LYS A 1 19 ? -6.156 4.042 7.748 1.00 0.37 381 LYS A O 7
ATOM 8899 N N . ILE A 1 20 ? -4.493 5.032 8.901 1.00 0.40 382 ILE A N 7
ATOM 8900 C CA . ILE A 1 20 ? -3.681 5.315 7.723 1.00 0.35 382 ILE A CA 7
ATOM 8901 C C . ILE A 1 20 ? -2.764 4.141 7.387 1.00 0.34 382 ILE A C 7
ATOM 8902 O O . ILE A 1 20 ? -1.992 3.687 8.233 1.00 0.41 382 ILE A O 7
ATOM 8918 N N . TYR A 1 21 ? -2.837 3.667 6.147 1.00 0.30 383 TYR A N 7
ATOM 8919 C CA . TYR A 1 21 ? -1.993 2.561 5.706 1.00 0.30 383 TYR A CA 7
ATOM 8920 C C . TYR A 1 21 ? -0.798 3.094 4.921 1.00 0.28 383 TYR A C 7
ATOM 8921 O O . TYR A 1 21 ? -0.922 4.069 4.182 1.00 0.25 383 TYR A O 7
ATOM 8939 N N . PHE A 1 22 ? 0.360 2.463 5.089 1.00 0.31 384 PHE A N 7
ATOM 8940 C CA . PHE A 1 22 ? 1.569 2.898 4.393 1.00 0.30 384 PHE A CA 7
ATOM 8941 C C . PHE A 1 22 ? 1.749 2.151 3.077 1.00 0.28 384 PHE A C 7
ATOM 8942 O O . PHE A 1 22 ? 1.565 0.935 3.009 1.00 0.33 384 PHE A O 7
ATOM 8959 N N . ILE A 1 23 ? 2.110 2.889 2.030 1.00 0.26 385 ILE A N 7
ATOM 8960 C CA . ILE A 1 23 ? 2.317 2.304 0.711 1.00 0.27 385 ILE A CA 7
ATOM 8961 C C . ILE A 1 23 ? 3.772 2.454 0.275 1.00 0.24 385 ILE A C 7
ATOM 8962 O O . ILE A 1 23 ? 4.336 3.546 0.328 1.00 0.30 385 ILE A O 7
ATOM 8978 N N . ARG A 1 24 ? 4.374 1.351 -0.156 1.00 0.29 386 ARG A N 7
ATOM 8979 C CA . ARG A 1 24 ? 5.762 1.360 -0.600 1.00 0.30 386 ARG A CA 7
ATOM 8980 C C . ARG A 1 24 ? 5.829 1.466 -2.123 1.00 0.33 386 ARG A C 7
ATOM 8981 O O . ARG A 1 24 ? 5.472 0.525 -2.834 1.00 0.42 386 ARG A O 7
ATOM 9002 N N . ARG A 1 25 ? 6.285 2.614 -2.619 1.00 0.41 387 ARG A N 7
ATOM 9003 C CA . ARG A 1 25 ? 6.394 2.832 -4.059 1.00 0.51 387 ARG A CA 7
ATOM 9004 C C . ARG A 1 25 ? 7.623 2.130 -4.626 1.00 0.49 387 ARG A C 7
ATOM 9005 O O . ARG A 1 25 ? 8.557 1.815 -3.893 1.00 0.47 387 ARG A O 7
ATOM 9026 N N . GLU A 1 26 ? 7.612 1.877 -5.932 1.00 0.64 388 GLU A N 7
ATOM 9027 C CA . GLU A 1 26 ? 8.726 1.201 -6.594 1.00 0.69 388 GLU A CA 7
ATOM 9028 C C . GLU A 1 26 ? 10.050 1.909 -6.321 1.00 0.61 388 GLU A C 7
ATOM 9029 O O . GLU A 1 26 ? 11.068 1.261 -6.077 1.00 0.63 388 GLU A O 7
ATOM 9041 N N . ASP A 1 27 ? 10.033 3.240 -6.358 1.00 0.65 389 ASP A N 7
ATOM 9042 C CA . ASP A 1 27 ? 11.238 4.026 -6.109 1.00 0.69 389 ASP A CA 7
ATOM 9043 C C . ASP A 1 27 ? 11.782 3.755 -4.708 1.00 0.64 389 ASP A C 7
ATOM 9044 O O . ASP A 1 27 ? 12.888 4.173 -4.367 1.00 0.91 389 ASP A O 7
ATOM 9053 N N . GLY A 1 28 ? 10.991 3.051 -3.903 1.00 0.55 390 GLY A N 7
ATOM 9054 C CA . GLY A 1 28 ? 11.391 2.728 -2.549 1.00 0.53 390 GLY A CA 7
ATOM 9055 C C . GLY A 1 28 ? 11.093 3.850 -1.575 1.00 0.55 390 GLY A C 7
ATOM 9056 O O . GLY A 1 28 ? 11.855 4.087 -0.638 1.00 1.03 390 GLY A O 7
ATOM 9060 N N . THR A 1 29 ? 9.977 4.536 -1.797 1.00 0.57 391 THR A N 7
ATOM 9061 C CA . THR A 1 29 ? 9.571 5.634 -0.930 1.00 0.54 391 THR A CA 7
ATOM 9062 C C . THR A 1 29 ? 8.201 5.372 -0.316 1.00 0.41 391 THR A C 7
ATOM 9063 O O . THR A 1 29 ? 7.187 5.365 -1.017 1.00 0.44 391 THR A O 7
ATOM 9074 N N . VAL A 1 30 ? 8.177 5.155 0.994 1.00 0.37 392 VAL A N 7
ATOM 9075 C CA . VAL A 1 30 ? 6.930 4.899 1.700 1.00 0.33 392 VAL A CA 7
ATOM 9076 C C . VAL A 1 30 ? 6.117 6.181 1.831 1.00 0.32 392 VAL A C 7
ATOM 9077 O O . VAL A 1 30 ? 6.652 7.231 2.187 1.00 0.41 392 VAL A O 7
ATOM 9090 N N . HIS A 1 31 ? 4.826 6.092 1.544 1.00 0.29 393 HIS A N 7
ATOM 9091 C CA . HIS A 1 31 ? 3.944 7.248 1.630 1.00 0.31 393 HIS A CA 7
ATOM 9092 C C . HIS A 1 31 ? 2.576 6.844 2.158 1.00 0.27 393 HIS A C 7
ATOM 9093 O O . HIS A 1 31 ? 2.013 5.831 1.746 1.00 0.26 393 HIS A O 7
ATOM 9108 N N . ARG A 1 32 ? 2.049 7.644 3.078 1.00 0.29 394 ARG A N 7
ATOM 9109 C CA . ARG A 1 32 ? 0.748 7.375 3.674 1.00 0.28 394 ARG A CA 7
ATOM 9110 C C . ARG A 1 32 ? -0.336 7.267 2.610 1.00 0.26 394 ARG A C 7
ATOM 9111 O O . ARG A 1 32 ? -0.287 7.941 1.583 1.00 0.32 394 ARG A O 7
ATOM 9132 N N . GLY A 1 33 ? -1.313 6.406 2.871 1.00 0.23 395 GLY A N 7
ATOM 9133 C CA . GLY A 1 33 ? -2.403 6.206 1.939 1.00 0.25 395 GLY A CA 7
ATOM 9134 C C . GLY A 1 33 ? -3.578 5.496 2.581 1.00 0.23 395 GLY A C 7
ATOM 9135 O O . GLY A 1 33 ? -3.408 4.461 3.226 1.00 0.26 395 GLY A O 7
ATOM 9139 N N . GLN A 1 34 ? -4.770 6.055 2.413 1.00 0.29 396 GLN A N 7
ATOM 9140 C CA . GLN A 1 34 ? -5.972 5.468 2.989 1.00 0.34 396 GLN A CA 7
ATOM 9141 C C . GLN A 1 34 ? -6.601 4.449 2.044 1.00 0.35 396 GLN A C 7
ATOM 9142 O O . GLN A 1 34 ? -7.243 4.816 1.060 1.00 0.46 396 GLN A O 7
ATOM 9156 N N . VAL A 1 35 ? -6.434 3.167 2.361 1.00 0.33 397 VAL A N 7
ATOM 9157 C CA . VAL A 1 35 ? -7.010 2.102 1.549 1.00 0.33 397 VAL A CA 7
ATOM 9158 C C . VAL A 1 35 ? -8.529 2.077 1.722 1.00 0.33 397 VAL A C 7
ATOM 9159 O O . VAL A 1 35 ? -9.036 2.110 2.844 1.00 0.37 397 VAL A O 7
ATOM 9172 N N . LEU A 1 36 ? -9.253 2.062 0.603 1.00 0.36 398 LEU A N 7
ATOM 9173 C CA . LEU A 1 36 ? -10.712 2.079 0.643 1.00 0.40 398 LEU A CA 7
ATOM 9174 C C . LEU A 1 36 ? -11.334 0.864 -0.041 1.00 0.41 398 LEU A C 7
ATOM 9175 O O . LEU A 1 36 ? -12.391 0.390 0.374 1.00 0.47 398 LEU A O 7
ATOM 9191 N N . GLN A 1 37 ? -10.700 0.376 -1.104 1.00 0.39 399 GLN A N 7
ATOM 9192 C CA . GLN A 1 37 ? -11.238 -0.766 -1.842 1.00 0.43 399 GLN A CA 7
ATOM 9193 C C . GLN A 1 37 ? -10.192 -1.858 -2.043 1.00 0.38 399 GLN A C 7
ATOM 9194 O O . GLN A 1 37 ? -9.029 -1.696 -1.680 1.00 0.35 399 GLN A O 7
ATOM 9208 N N . SER A 1 38 ? -10.629 -2.974 -2.625 1.00 0.42 400 SER A N 7
ATOM 9209 C CA . SER A 1 38 ? -9.747 -4.106 -2.886 1.00 0.41 400 SER A CA 7
ATOM 9210 C C . SER A 1 38 ? -10.411 -5.097 -3.843 1.00 0.47 400 SER A C 7
ATOM 9211 O O . SER A 1 38 ? -11.634 -5.243 -3.843 1.00 0.54 400 SER A O 7
ATOM 9219 N N . ARG A 1 39 ? -9.605 -5.776 -4.655 1.00 0.51 401 ARG A N 7
ATOM 9220 C CA . ARG A 1 39 ? -10.130 -6.748 -5.611 1.00 0.60 401 ARG A CA 7
ATOM 9221 C C . ARG A 1 39 ? -9.068 -7.783 -5.976 1.00 0.73 401 ARG A C 7
ATOM 9222 O O . ARG A 1 39 ? -7.925 -7.437 -6.258 1.00 0.86 401 ARG A O 7
ATOM 9243 N N . THR A 1 40 ? -9.455 -9.053 -5.986 1.00 0.82 402 THR A N 7
ATOM 9244 C CA . THR A 1 40 ? -8.530 -10.123 -6.335 1.00 0.99 402 THR A CA 7
ATOM 9245 C C . THR A 1 40 ? -8.231 -10.106 -7.837 1.00 1.16 402 THR A C 7
ATOM 9246 O O . THR A 1 40 ? -7.936 -9.051 -8.398 1.00 1.79 402 THR A O 7
ATOM 9257 N N . THR A 1 41 ? -8.302 -11.265 -8.490 1.00 1.43 403 THR A N 7
ATOM 9258 C CA . THR A 1 41 ? -8.030 -11.355 -9.918 1.00 1.62 403 THR A CA 7
ATOM 9259 C C . THR A 1 41 ? -8.587 -12.667 -10.471 1.00 1.84 403 THR A C 7
ATOM 9260 O O . THR A 1 41 ? -9.270 -13.399 -9.755 1.00 1.85 403 THR A O 7
ATOM 9271 N N . GLU A 1 42 ? -8.302 -12.956 -11.739 1.00 2.08 404 GLU A N 7
ATOM 9272 C CA . GLU A 1 42 ? -8.781 -14.179 -12.377 1.00 2.34 404 GLU A CA 7
ATOM 9273 C C . GLU A 1 42 ? -8.598 -15.387 -11.461 1.00 2.30 404 GLU A C 7
ATOM 9274 O O . GLU A 1 42 ? -9.456 -16.267 -11.401 1.00 2.37 404 GLU A O 7
ATOM 9286 N N . ASN A 1 43 ? -7.478 -15.418 -10.746 1.00 2.26 405 ASN A N 7
ATOM 9287 C CA . ASN A 1 43 ? -7.186 -16.515 -9.829 1.00 2.30 405 ASN A CA 7
ATOM 9288 C C . ASN A 1 43 ? -8.184 -16.533 -8.672 1.00 2.07 405 ASN A C 7
ATOM 9289 O O . ASN A 1 43 ? -8.818 -17.554 -8.402 1.00 2.40 405 ASN A O 7
ATOM 9300 N N . ALA A 1 44 ? -8.325 -15.391 -7.999 1.00 1.82 406 ALA A N 7
ATOM 9301 C CA . ALA A 1 44 ? -9.253 -15.261 -6.878 1.00 1.67 406 ALA A CA 7
ATOM 9302 C C . ALA A 1 44 ? -9.000 -16.318 -5.803 1.00 1.85 406 ALA A C 7
ATOM 9303 O O . ALA A 1 44 ? -9.869 -17.141 -5.510 1.00 2.18 406 ALA A O 7
ATOM 9310 N N . ALA A 1 45 ? -7.810 -16.282 -5.214 1.00 1.91 407 ALA A N 7
ATOM 9311 C CA . ALA A 1 45 ? -7.439 -17.228 -4.166 1.00 2.19 407 ALA A CA 7
ATOM 9312 C C . ALA A 1 45 ? -6.199 -16.748 -3.421 1.00 2.37 407 ALA A C 7
ATOM 9313 O O . ALA A 1 45 ? -5.692 -17.429 -2.529 1.00 2.77 407 ALA A O 7
ATOM 9320 N N . ALA A 1 46 ? -5.725 -15.566 -3.800 1.00 2.15 408 ALA A N 7
ATOM 9321 C CA . ALA A 1 46 ? -4.546 -14.966 -3.185 1.00 2.35 408 ALA A CA 7
ATOM 9322 C C . ALA A 1 46 ? -4.294 -13.563 -3.744 1.00 2.05 408 ALA A C 7
ATOM 9323 O O . ALA A 1 46 ? -4.120 -12.613 -2.981 1.00 1.99 408 ALA A O 7
ATOM 9330 N N . PRO A 1 47 ? -4.280 -13.404 -5.086 1.00 1.99 409 PRO A N 7
ATOM 9331 C CA . PRO A 1 47 ? -4.058 -12.100 -5.719 1.00 1.80 409 PRO A CA 7
ATOM 9332 C C . PRO A 1 47 ? -5.134 -11.099 -5.352 1.00 1.41 409 PRO A C 7
ATOM 9333 O O . PRO A 1 47 ? -6.296 -11.463 -5.220 1.00 1.86 409 PRO A O 7
ATOM 9344 N N . ASP A 1 48 ? -4.736 -9.839 -5.179 1.00 0.92 410 ASP A N 7
ATOM 9345 C CA . ASP A 1 48 ? -5.677 -8.785 -4.818 1.00 0.79 410 ASP A CA 7
ATOM 9346 C C . ASP A 1 48 ? -4.991 -7.426 -4.679 1.00 0.68 410 ASP A C 7
ATOM 9347 O O . ASP A 1 48 ? -3.969 -7.293 -4.007 1.00 0.93 410 ASP A O 7
ATOM 9356 N N . GLU A 1 49 ? -5.587 -6.416 -5.308 1.00 0.54 411 GLU A N 7
ATOM 9357 C CA . GLU A 1 49 ? -5.078 -5.051 -5.257 1.00 0.45 411 GLU A CA 7
ATOM 9358 C C . GLU A 1 49 ? -6.017 -4.195 -4.419 1.00 0.40 411 GLU A C 7
ATOM 9359 O O . GLU A 1 49 ? -7.235 -4.294 -4.552 1.00 0.42 411 GLU A O 7
ATOM 9371 N N . TYR A 1 50 ? -5.457 -3.370 -3.545 1.00 0.38 412 TYR A N 7
ATOM 9372 C CA . TYR A 1 50 ? -6.275 -2.529 -2.679 1.00 0.35 412 TYR A CA 7
ATOM 9373 C C . TYR A 1 50 ? -6.185 -1.058 -3.076 1.00 0.33 412 TYR A C 7
ATOM 9374 O O . TYR A 1 50 ? -5.099 -0.492 -3.159 1.00 0.34 412 TYR A O 7
ATOM 9392 N N . TYR A 1 51 ? -7.342 -0.442 -3.297 1.00 0.33 413 TYR A N 7
ATOM 9393 C CA . TYR A 1 51 ? -7.408 0.971 -3.657 1.00 0.32 413 TYR A CA 7
ATOM 9394 C C . TYR A 1 51 ? -6.840 1.814 -2.527 1.00 0.32 413 TYR A C 7
ATOM 9395 O O . TYR A 1 51 ? -7.143 1.568 -1.364 1.00 0.40 413 TYR A O 7
ATOM 9413 N N . VAL A 1 52 ? -6.017 2.805 -2.855 1.00 0.33 414 VAL A N 7
ATOM 9414 C CA . VAL A 1 52 ? -5.426 3.646 -1.823 1.00 0.33 414 VAL A CA 7
ATOM 9415 C C . VAL A 1 52 ? -5.377 5.118 -2.224 1.00 0.29 414 VAL A C 7
ATOM 9416 O O . VAL A 1 52 ? -5.036 5.462 -3.355 1.00 0.38 414 VAL A O 7
ATOM 9429 N N . HIS A 1 53 ? -5.712 5.978 -1.265 1.00 0.33 415 HIS A N 7
ATOM 9430 C CA . HIS A 1 53 ? -5.706 7.421 -1.470 1.00 0.32 415 HIS A CA 7
ATOM 9431 C C . HIS A 1 53 ? -4.599 8.057 -0.632 1.00 0.32 415 HIS A C 7
ATOM 9432 O O . HIS A 1 53 ? -4.777 8.297 0.562 1.00 0.34 415 HIS A O 7
ATOM 9447 N N . TYR A 1 54 ? -3.451 8.313 -1.256 1.00 0.37 416 TYR A N 7
ATOM 9448 C CA . TYR A 1 54 ? -2.316 8.903 -0.550 1.00 0.40 416 TYR A CA 7
ATOM 9449 C C . TYR A 1 54 ? -2.698 10.234 0.090 1.00 0.45 416 TYR A C 7
ATOM 9450 O O . TYR A 1 54 ? -3.218 11.128 -0.577 1.00 0.57 416 TYR A O 7
ATOM 9468 N N . VAL A 1 55 ? -2.431 10.356 1.388 1.00 0.45 417 VAL A N 7
ATOM 9469 C CA . VAL A 1 55 ? -2.741 11.579 2.120 1.00 0.55 417 VAL A CA 7
ATOM 9470 C C . VAL A 1 55 ? -1.794 12.705 1.729 1.00 0.66 417 VAL A C 7
ATOM 9471 O O . VAL A 1 55 ? -0.576 12.537 1.741 1.00 1.34 417 VAL A O 7
ATOM 9484 N N . GLY A 1 56 ? -2.365 13.855 1.391 1.00 0.71 418 GLY A N 7
ATOM 9485 C CA . GLY A 1 56 ? -1.560 15.000 1.003 1.00 0.82 418 GLY A CA 7
ATOM 9486 C C . GLY A 1 56 ? -1.030 14.896 -0.417 1.00 0.72 418 GLY A C 7
ATOM 9487 O O . GLY A 1 56 ? -1.059 15.873 -1.166 1.00 0.76 418 GLY A O 7
ATOM 9491 N N . LEU A 1 57 ? -0.546 13.713 -0.791 1.00 0.66 419 LEU A N 7
ATOM 9492 C CA . LEU A 1 57 ? -0.011 13.493 -2.130 1.00 0.60 419 LEU A CA 7
ATOM 9493 C C . LEU A 1 57 ? -1.069 13.754 -3.196 1.00 0.59 419 LEU A C 7
ATOM 9494 O O . LEU A 1 57 ? -2.269 13.666 -2.931 1.00 0.76 419 LEU A O 7
ATOM 9510 N N . ASN A 1 58 ? -0.609 14.081 -4.400 1.00 0.61 420 ASN A N 7
ATOM 9511 C CA . ASN A 1 58 ? -1.497 14.362 -5.521 1.00 0.63 420 ASN A CA 7
ATOM 9512 C C . ASN A 1 58 ? -2.518 13.237 -5.698 1.00 0.56 420 ASN A C 7
ATOM 9513 O O . ASN A 1 58 ? -2.187 12.061 -5.551 1.00 0.56 420 ASN A O 7
ATOM 9524 N N . ARG A 1 59 ? -3.755 13.606 -6.016 1.00 0.62 421 ARG A N 7
ATOM 9525 C CA . ARG A 1 59 ? -4.819 12.625 -6.214 1.00 0.67 421 ARG A CA 7
ATOM 9526 C C . ARG A 1 59 ? -4.483 11.707 -7.383 1.00 0.66 421 ARG A C 7
ATOM 9527 O O . ARG A 1 59 ? -4.757 10.508 -7.347 1.00 0.69 421 ARG A O 7
ATOM 9548 N N . ARG A 1 60 ? -3.877 12.288 -8.410 1.00 0.71 422 ARG A N 7
ATOM 9549 C CA . ARG A 1 60 ? -3.478 11.550 -9.592 1.00 0.83 422 ARG A CA 7
ATOM 9550 C C . ARG A 1 60 ? -2.577 10.377 -9.217 1.00 0.72 422 ARG A C 7
ATOM 9551 O O . ARG A 1 60 ? -2.703 9.280 -9.765 1.00 0.77 422 ARG A O 7
ATOM 9572 N N . LEU A 1 61 ? -1.677 10.616 -8.270 1.00 0.65 423 LEU A N 7
ATOM 9573 C CA . LEU A 1 61 ? -0.757 9.587 -7.800 1.00 0.62 423 LEU A CA 7
ATOM 9574 C C . LEU A 1 61 ? -1.523 8.434 -7.164 1.00 0.52 423 LEU A C 7
ATOM 9575 O O . LEU A 1 61 ? -1.129 7.273 -7.272 1.00 0.53 423 LEU A O 7
ATOM 9591 N N . ASP A 1 62 ? -2.614 8.774 -6.489 1.00 0.49 424 ASP A N 7
ATOM 9592 C CA . ASP A 1 62 ? -3.444 7.786 -5.810 1.00 0.50 424 ASP A CA 7
ATOM 9593 C C . ASP A 1 62 ? -4.099 6.827 -6.799 1.00 0.45 424 ASP A C 7
ATOM 9594 O O . ASP A 1 62 ? -4.584 7.236 -7.854 1.00 0.49 424 ASP A O 7
ATOM 9603 N N . GLY A 1 63 ? -4.112 5.548 -6.439 1.00 0.44 425 GLY A N 7
ATOM 9604 C CA . GLY A 1 63 ? -4.712 4.534 -7.286 1.00 0.50 425 GLY A CA 7
ATOM 9605 C C . GLY A 1 63 ? -4.655 3.160 -6.650 1.00 0.45 425 GLY A C 7
ATOM 9606 O O . GLY A 1 63 ? -4.649 3.040 -5.426 1.00 0.70 425 GLY A O 7
ATOM 9610 N N . TRP A 1 64 ? -4.606 2.119 -7.475 1.00 0.50 426 TRP A N 7
ATOM 9611 C CA . TRP A 1 64 ? -4.543 0.755 -6.966 1.00 0.44 426 TRP A CA 7
ATOM 9612 C C . TRP A 1 64 ? -3.108 0.373 -6.620 1.00 0.45 426 TRP A C 7
ATOM 9613 O O . TRP A 1 64 ? -2.174 0.688 -7.359 1.00 0.57 426 TRP A O 7
ATOM 9634 N N . VAL A 1 65 ? -2.942 -0.291 -5.482 1.00 0.39 427 VAL A N 7
ATOM 9635 C CA . VAL A 1 65 ? -1.623 -0.702 -5.014 1.00 0.46 427 VAL A CA 7
ATOM 9636 C C . VAL A 1 65 ? -1.577 -2.192 -4.693 1.00 0.51 427 VAL A C 7
ATOM 9637 O O . VAL A 1 65 ? -2.516 -2.748 -4.123 1.00 0.70 427 VAL A O 7
ATOM 9650 N N . GLY A 1 66 ? -0.468 -2.827 -5.061 1.00 0.52 428 GLY A N 7
ATOM 9651 C CA . GLY A 1 66 ? -0.294 -4.243 -4.805 1.00 0.65 428 GLY A CA 7
ATOM 9652 C C . GLY A 1 66 ? -0.235 -4.564 -3.324 1.00 0.79 428 GLY A C 7
ATOM 9653 O O . GLY A 1 66 ? 0.256 -3.764 -2.527 1.00 1.72 428 GLY A O 7
ATOM 9657 N N . ARG A 1 67 ? -0.736 -5.739 -2.962 1.00 0.54 429 ARG A N 7
ATOM 9658 C CA . ARG A 1 67 ? -0.747 -6.187 -1.572 1.00 0.54 429 ARG A CA 7
ATOM 9659 C C . ARG A 1 67 ? 0.646 -6.100 -0.948 1.00 0.49 429 ARG A C 7
ATOM 9660 O O . ARG A 1 67 ? 0.792 -5.740 0.221 1.00 0.53 429 ARG A O 7
ATOM 9681 N N . HIS A 1 68 ? 1.661 -6.447 -1.732 1.00 0.49 430 HIS A N 7
ATOM 9682 C CA . HIS A 1 68 ? 3.045 -6.426 -1.265 1.00 0.53 430 HIS A CA 7
ATOM 9683 C C . HIS A 1 68 ? 3.524 -5.015 -0.921 1.00 0.47 430 HIS A C 7
ATOM 9684 O O . HIS A 1 68 ? 4.417 -4.844 -0.089 1.00 0.49 430 HIS A O 7
ATOM 9699 N N . ARG A 1 69 ? 2.951 -4.007 -1.573 1.00 0.43 431 ARG A N 7
ATOM 9700 C CA . ARG A 1 69 ? 3.355 -2.622 -1.334 1.00 0.41 431 ARG A CA 7
ATOM 9701 C C . ARG A 1 69 ? 2.748 -2.057 -0.048 1.00 0.37 431 ARG A C 7
ATOM 9702 O O . ARG A 1 69 ? 3.343 -1.191 0.591 1.00 0.57 431 ARG A O 7
ATOM 9723 N N . ILE A 1 70 ? 1.564 -2.536 0.329 1.00 0.39 432 ILE A N 7
ATOM 9724 C CA . ILE A 1 70 ? 0.904 -2.044 1.538 1.00 0.36 432 ILE A CA 7
ATOM 9725 C C . ILE A 1 70 ? 1.338 -2.822 2.777 1.00 0.38 432 ILE A C 7
ATOM 9726 O O . ILE A 1 70 ? 1.486 -4.044 2.740 1.00 0.44 432 ILE A O 7
ATOM 9742 N N . SER A 1 71 ? 1.527 -2.094 3.874 1.00 0.34 433 SER A N 7
ATOM 9743 C CA . SER A 1 71 ? 1.934 -2.689 5.143 1.00 0.38 433 SER A CA 7
ATOM 9744 C C . SER A 1 71 ? 1.636 -1.733 6.295 1.00 0.36 433 SER A C 7
ATOM 9745 O O . SER A 1 71 ? 1.833 -0.524 6.177 1.00 0.34 433 SER A O 7
ATOM 9753 N N . ASP A 1 72 ? 1.151 -2.284 7.403 1.00 0.43 434 ASP A N 7
ATOM 9754 C CA . ASP A 1 72 ? 0.812 -1.483 8.577 1.00 0.48 434 ASP A CA 7
ATOM 9755 C C . ASP A 1 72 ? 2.059 -1.020 9.332 1.00 0.48 434 ASP A C 7
ATOM 9756 O O . ASP A 1 72 ? 1.968 -0.605 10.488 1.00 0.74 434 ASP A O 7
ATOM 9765 N N . ASN A 1 73 ? 3.218 -1.090 8.683 1.00 0.43 435 ASN A N 7
ATOM 9766 C CA . ASN A 1 73 ? 4.465 -0.672 9.316 1.00 0.47 435 ASN A CA 7
ATOM 9767 C C . ASN A 1 73 ? 5.539 -0.366 8.277 1.00 0.39 435 ASN A C 7
ATOM 9768 O O . ASN A 1 73 ? 5.716 -1.107 7.309 1.00 0.38 435 ASN A O 7
ATOM 9779 N N . ALA A 1 74 ? 6.251 0.736 8.491 1.00 0.49 436 ALA A N 7
ATOM 9780 C CA . ALA A 1 74 ? 7.313 1.162 7.585 1.00 0.55 436 ALA A CA 7
ATOM 9781 C C . ALA A 1 74 ? 8.474 0.173 7.577 1.00 0.55 436 ALA A C 7
ATOM 9782 O O . ALA A 1 74 ? 9.147 0.006 6.560 1.00 0.54 436 ALA A O 7
ATOM 9789 N N . ASP A 1 75 ? 8.709 -0.470 8.719 1.00 0.65 437 ASP A N 7
ATOM 9790 C CA . ASP A 1 75 ? 9.798 -1.436 8.847 1.00 0.75 437 ASP A CA 7
ATOM 9791 C C . ASP A 1 75 ? 9.779 -2.446 7.703 1.00 0.71 437 ASP A C 7
ATOM 9792 O O . ASP A 1 75 ? 10.825 -2.799 7.158 1.00 0.78 437 ASP A O 7
ATOM 9801 N N . ASP A 1 76 ? 8.585 -2.899 7.335 1.00 0.68 438 ASP A N 7
ATOM 9802 C CA . ASP A 1 76 ? 8.434 -3.858 6.247 1.00 0.73 438 ASP A CA 7
ATOM 9803 C C . ASP A 1 76 ? 8.062 -3.146 4.950 1.00 0.73 438 ASP A C 7
ATOM 9804 O O . ASP A 1 76 ? 7.193 -3.604 4.208 1.00 1.35 438 ASP A O 7
ATOM 9813 N N . LEU A 1 77 ? 8.726 -2.023 4.687 1.00 0.54 439 LEU A N 7
ATOM 9814 C CA . LEU A 1 77 ? 8.463 -1.237 3.484 1.00 0.53 439 LEU A CA 7
ATOM 9815 C C . LEU A 1 77 ? 9.719 -0.492 3.031 1.00 0.61 439 LEU A C 7
ATOM 9816 O O . LEU A 1 77 ? 10.451 -0.964 2.161 1.00 0.86 439 LEU A O 7
ATOM 9832 N N . GLY A 1 78 ? 9.962 0.676 3.624 1.00 0.59 440 GLY A N 7
ATOM 9833 C CA . GLY A 1 78 ? 11.124 1.469 3.269 1.00 0.77 440 GLY A CA 7
ATOM 9834 C C . GLY A 1 78 ? 11.283 2.680 4.167 1.00 0.96 440 GLY A C 7
ATOM 9835 O O . GLY A 1 78 ? 11.608 3.771 3.697 1.00 1.36 440 GLY A O 7
ATOM 9839 N N . GLY A 1 79 ? 11.048 2.487 5.462 1.00 0.93 441 GLY A N 7
ATOM 9840 C CA . GLY A 1 79 ? 11.166 3.577 6.410 1.00 1.24 441 GLY A CA 7
ATOM 9841 C C . GLY A 1 79 ? 10.201 4.708 6.115 1.00 1.14 441 GLY A C 7
ATOM 9842 O O . GLY A 1 79 ? 9.044 4.470 5.768 1.00 1.83 441 GLY A O 7
ATOM 9846 N N . ILE A 1 80 ? 10.680 5.940 6.247 1.00 1.10 442 ILE A N 7
ATOM 9847 C CA . ILE A 1 80 ? 9.857 7.115 5.987 1.00 1.03 442 ILE A CA 7
ATOM 9848 C C . ILE A 1 80 ? 10.466 7.952 4.866 1.00 1.05 442 ILE A C 7
ATOM 9849 O O . ILE A 1 80 ? 10.830 9.112 5.061 1.00 1.39 442 ILE A O 7
ATOM 9865 N N . THR A 1 81 ? 10.573 7.341 3.691 1.00 1.13 443 THR A N 7
ATOM 9866 C CA . THR A 1 81 ? 11.131 7.996 2.521 1.00 1.36 443 THR A CA 7
ATOM 9867 C C . THR A 1 81 ? 12.459 8.683 2.860 1.00 1.47 443 THR A C 7
ATOM 9868 O O . THR A 1 81 ? 12.701 9.831 2.486 1.00 2.20 443 THR A O 7
ATOM 9879 N N . VAL A 1 82 ? 13.316 7.967 3.580 1.00 1.90 444 VAL A N 7
ATOM 9880 C CA . VAL A 1 82 ? 14.617 8.499 3.973 1.00 2.70 444 VAL A CA 7
ATOM 9881 C C . VAL A 1 82 ? 15.702 8.049 2.999 1.00 3.02 444 VAL A C 7
ATOM 9882 O O . VAL A 1 82 ? 16.738 7.514 3.396 1.00 3.60 444 VAL A O 7
ATOM 9895 N N . LEU A 1 83 ? 15.445 8.268 1.720 1.00 3.13 445 LEU A N 7
ATOM 9896 C CA . LEU A 1 83 ? 16.384 7.889 0.670 1.00 3.83 445 LEU A CA 7
ATOM 9897 C C . LEU A 1 83 ? 17.464 8.954 0.483 1.00 4.75 445 LEU A C 7
ATOM 9898 O O . LEU A 1 83 ? 17.168 10.148 0.441 1.00 4.99 445 LEU A O 7
ATOM 9914 N N . PRO A 1 84 ? 18.739 8.532 0.363 1.00 5.56 446 PRO A N 7
ATOM 9915 C CA . PRO A 1 84 ? 19.862 9.456 0.175 1.00 6.59 446 PRO A CA 7
ATOM 9916 C C . PRO A 1 84 ? 19.881 10.071 -1.220 1.00 7.07 446 PRO A C 7
ATOM 9917 O O . PRO A 1 84 ? 19.659 9.381 -2.216 1.00 7.26 446 PRO A O 7
ATOM 9928 N N . ALA A 1 85 ? 20.152 11.372 -1.286 1.00 7.52 447 ALA A N 7
ATOM 9929 C CA . ALA A 1 85 ? 20.206 12.081 -2.560 1.00 8.19 447 ALA A CA 7
ATOM 9930 C C . ALA A 1 85 ? 20.770 13.489 -2.380 1.00 8.83 447 ALA A C 7
ATOM 9931 O O . ALA A 1 85 ? 20.252 14.275 -1.586 1.00 9.06 447 ALA A O 7
ATOM 9938 N N . PRO A 1 86 ? 21.846 13.827 -3.115 1.00 9.38 448 PRO A N 7
ATOM 9939 C CA . PRO A 1 86 ? 22.479 15.148 -3.029 1.00 10.23 448 PRO A CA 7
ATOM 9940 C C . PRO A 1 86 ? 21.580 16.257 -3.574 1.00 10.87 448 PRO A C 7
ATOM 9941 O O . PRO A 1 86 ? 21.063 16.152 -4.686 1.00 11.06 448 PRO A O 7
ATOM 9952 N N . PRO A 1 87 ? 21.381 17.338 -2.796 1.00 11.41 449 PRO A N 7
ATOM 9953 C CA . PRO A 1 87 ? 20.542 18.465 -3.208 1.00 12.23 449 PRO A CA 7
ATOM 9954 C C . PRO A 1 87 ? 21.263 19.411 -4.165 1.00 13.10 449 PRO A C 7
ATOM 9955 O O . PRO A 1 87 ? 21.278 20.625 -3.960 1.00 13.50 449 PRO A O 7
ATOM 9966 N N . LEU A 1 88 ? 21.857 18.846 -5.210 1.00 13.55 450 LEU A N 7
ATOM 9967 C CA . LEU A 1 88 ? 22.581 19.635 -6.202 1.00 14.50 450 LEU A CA 7
ATOM 9968 C C . LEU A 1 88 ? 22.972 18.782 -7.403 1.00 14.96 450 LEU A C 7
ATOM 9969 O O . LEU A 1 88 ? 23.423 17.646 -7.252 1.00 15.17 450 LEU A O 7
ATOM 9985 N N . ALA A 1 89 ? 22.801 19.341 -8.598 1.00 15.28 451 ALA A N 7
ATOM 9986 C CA . ALA A 1 89 ? 23.138 18.638 -9.829 1.00 15.91 451 ALA A CA 7
ATOM 9987 C C . ALA A 1 89 ? 24.639 18.362 -9.909 1.00 16.47 451 ALA A C 7
ATOM 9988 O O . ALA A 1 89 ? 25.453 19.225 -9.576 1.00 16.74 451 ALA A O 7
ATOM 9995 N N . PRO A 1 90 ? 25.029 17.152 -10.355 1.00 16.82 452 PRO A N 7
ATOM 9996 C CA . PRO A 1 90 ? 26.440 16.771 -10.478 1.00 17.52 452 PRO A CA 7
ATOM 9997 C C . PRO A 1 90 ? 27.190 17.638 -11.484 1.00 18.21 452 PRO A C 7
ATOM 9998 O O . PRO A 1 90 ? 26.662 17.969 -12.547 1.00 18.53 452 PRO A O 7
ATOM 10009 N N . ASP A 1 91 ? 28.422 18.003 -11.141 1.00 18.57 453 ASP A N 7
ATOM 10010 C CA . ASP A 1 91 ? 29.248 18.834 -12.013 1.00 19.36 453 ASP A CA 7
ATOM 10011 C C . ASP A 1 91 ? 30.682 18.916 -11.496 1.00 19.52 453 ASP A C 7
ATOM 10012 O O . ASP A 1 91 ? 30.914 19.069 -10.296 1.00 19.55 453 ASP A O 7
ATOM 10021 N N . GLN A 1 92 ? 31.641 18.811 -12.411 1.00 19.77 454 GLN A N 7
ATOM 10022 C CA . GLN A 1 92 ? 33.053 18.872 -12.048 1.00 20.09 454 GLN A CA 7
ATOM 10023 C C . GLN A 1 92 ? 33.398 20.229 -11.444 1.00 20.37 454 GLN A C 7
ATOM 10024 O O . GLN A 1 92 ? 32.873 21.247 -11.939 1.00 20.63 454 GLN A O 7
ATOM 10039 N N . GLY A 1 1 ? -8.377 -22.397 -7.039 1.00 11.64 363 GLY A N 8
ATOM 10040 C CA . GLY A 1 1 ? -7.795 -23.708 -6.638 1.00 11.03 363 GLY A CA 8
ATOM 10041 C C . GLY A 1 1 ? -8.656 -24.437 -5.627 1.00 10.23 363 GLY A C 8
ATOM 10042 O O . GLY A 1 1 ? -9.872 -24.532 -5.791 1.00 10.21 363 GLY A O 8
ATOM 10048 N N . SER A 1 2 ? -8.023 -24.952 -4.577 1.00 9.80 364 SER A N 8
ATOM 10049 C CA . SER A 1 2 ? -8.738 -25.676 -3.533 1.00 9.25 364 SER A CA 8
ATOM 10050 C C . SER A 1 2 ? -9.758 -24.774 -2.844 1.00 8.36 364 SER A C 8
ATOM 10051 O O . SER A 1 2 ? -10.923 -25.143 -2.692 1.00 8.24 364 SER A O 8
ATOM 10059 N N . HIS A 1 3 ? -9.309 -23.591 -2.432 1.00 7.98 365 HIS A N 8
ATOM 10060 C CA . HIS A 1 3 ? -10.176 -22.629 -1.760 1.00 7.35 365 HIS A CA 8
ATOM 10061 C C . HIS A 1 3 ? -9.431 -21.326 -1.479 1.00 6.30 365 HIS A C 8
ATOM 10062 O O . HIS A 1 3 ? -9.631 -20.700 -0.437 1.00 6.44 365 HIS A O 8
ATOM 10077 N N . MET A 1 4 ? -8.576 -20.925 -2.420 1.00 5.51 366 MET A N 8
ATOM 10078 C CA . MET A 1 4 ? -7.795 -19.696 -2.289 1.00 4.67 366 MET A CA 8
ATOM 10079 C C . MET A 1 4 ? -6.805 -19.806 -1.129 1.00 4.56 366 MET A C 8
ATOM 10080 O O . MET A 1 4 ? -7.116 -20.382 -0.087 1.00 4.71 366 MET A O 8
ATOM 10094 N N . ASP A 1 5 ? -5.607 -19.258 -1.325 1.00 4.67 367 ASP A N 8
ATOM 10095 C CA . ASP A 1 5 ? -4.561 -19.296 -0.306 1.00 4.80 367 ASP A CA 8
ATOM 10096 C C . ASP A 1 5 ? -5.105 -18.884 1.065 1.00 4.50 367 ASP A C 8
ATOM 10097 O O . ASP A 1 5 ? -5.755 -17.847 1.197 1.00 4.10 367 ASP A O 8
ATOM 10106 N N . PRO A 1 6 ? -4.855 -19.705 2.104 1.00 4.98 368 PRO A N 8
ATOM 10107 C CA . PRO A 1 6 ? -5.330 -19.435 3.464 1.00 5.12 368 PRO A CA 8
ATOM 10108 C C . PRO A 1 6 ? -4.437 -18.470 4.243 1.00 5.15 368 PRO A C 8
ATOM 10109 O O . PRO A 1 6 ? -4.113 -18.717 5.405 1.00 5.66 368 PRO A O 8
ATOM 10120 N N . LEU A 1 7 ? -4.044 -17.369 3.609 1.00 4.84 369 LEU A N 8
ATOM 10121 C CA . LEU A 1 7 ? -3.196 -16.380 4.262 1.00 5.12 369 LEU A CA 8
ATOM 10122 C C . LEU A 1 7 ? -3.261 -15.038 3.541 1.00 4.61 369 LEU A C 8
ATOM 10123 O O . LEU A 1 7 ? -3.054 -13.987 4.150 1.00 4.91 369 LEU A O 8
ATOM 10139 N N . MET A 1 8 ? -3.541 -15.078 2.241 1.00 4.12 370 MET A N 8
ATOM 10140 C CA . MET A 1 8 ? -3.627 -13.860 1.439 1.00 3.87 370 MET A CA 8
ATOM 10141 C C . MET A 1 8 ? -4.933 -13.107 1.718 1.00 3.02 370 MET A C 8
ATOM 10142 O O . MET A 1 8 ? -5.488 -12.450 0.837 1.00 3.06 370 MET A O 8
ATOM 10156 N N . GLN A 1 9 ? -5.413 -13.201 2.954 1.00 2.80 371 GLN A N 8
ATOM 10157 C CA . GLN A 1 9 ? -6.637 -12.530 3.362 1.00 2.63 371 GLN A CA 8
ATOM 10158 C C . GLN A 1 9 ? -6.314 -11.413 4.341 1.00 2.21 371 GLN A C 8
ATOM 10159 O O . GLN A 1 9 ? -7.002 -11.221 5.344 1.00 2.80 371 GLN A O 8
ATOM 10173 N N . LYS A 1 10 ? -5.243 -10.697 4.046 1.00 1.82 372 LYS A N 8
ATOM 10174 C CA . LYS A 1 10 ? -4.779 -9.608 4.891 1.00 1.77 372 LYS A CA 8
ATOM 10175 C C . LYS A 1 10 ? -5.606 -8.342 4.694 1.00 1.50 372 LYS A C 8
ATOM 10176 O O . LYS A 1 10 ? -6.387 -8.235 3.748 1.00 1.89 372 LYS A O 8
ATOM 10195 N N . ILE A 1 11 ? -5.426 -7.390 5.610 1.00 1.42 373 ILE A N 8
ATOM 10196 C CA . ILE A 1 11 ? -6.141 -6.120 5.579 1.00 1.22 373 ILE A CA 8
ATOM 10197 C C . ILE A 1 11 ? -7.628 -6.304 5.871 1.00 1.13 373 ILE A C 8
ATOM 10198 O O . ILE A 1 11 ? -8.271 -7.220 5.357 1.00 1.20 373 ILE A O 8
ATOM 10214 N N . ASP A 1 12 ? -8.160 -5.414 6.703 1.00 1.16 374 ASP A N 8
ATOM 10215 C CA . ASP A 1 12 ? -9.567 -5.443 7.082 1.00 1.17 374 ASP A CA 8
ATOM 10216 C C . ASP A 1 12 ? -10.054 -4.029 7.379 1.00 1.03 374 ASP A C 8
ATOM 10217 O O . ASP A 1 12 ? -10.330 -3.682 8.524 1.00 1.25 374 ASP A O 8
ATOM 10226 N N . ILE A 1 13 ? -10.137 -3.221 6.331 1.00 0.84 375 ILE A N 8
ATOM 10227 C CA . ILE A 1 13 ? -10.570 -1.829 6.440 1.00 0.76 375 ILE A CA 8
ATOM 10228 C C . ILE A 1 13 ? -11.809 -1.672 7.314 1.00 0.76 375 ILE A C 8
ATOM 10229 O O . ILE A 1 13 ? -11.960 -0.672 8.017 1.00 0.79 375 ILE A O 8
ATOM 10245 N N . SER A 1 14 ? -12.704 -2.647 7.239 1.00 0.79 376 SER A N 8
ATOM 10246 C CA . SER A 1 14 ? -13.950 -2.611 7.996 1.00 0.87 376 SER A CA 8
ATOM 10247 C C . SER A 1 14 ? -13.736 -2.206 9.449 1.00 0.96 376 SER A C 8
ATOM 10248 O O . SER A 1 14 ? -14.573 -1.525 10.043 1.00 1.54 376 SER A O 8
ATOM 10256 N N . GLU A 1 15 ? -12.625 -2.637 10.020 1.00 0.93 377 GLU A N 8
ATOM 10257 C CA . GLU A 1 15 ? -12.320 -2.330 11.415 1.00 1.03 377 GLU A CA 8
ATOM 10258 C C . GLU A 1 15 ? -11.774 -0.913 11.586 1.00 0.87 377 GLU A C 8
ATOM 10259 O O . GLU A 1 15 ? -12.069 -0.250 12.580 1.00 0.93 377 GLU A O 8
ATOM 10271 N N . ASN A 1 16 ? -10.970 -0.454 10.630 1.00 0.71 378 ASN A N 8
ATOM 10272 C CA . ASN A 1 16 ? -10.388 0.884 10.718 1.00 0.61 378 ASN A CA 8
ATOM 10273 C C . ASN A 1 16 ? -10.245 1.546 9.350 1.00 0.58 378 ASN A C 8
ATOM 10274 O O . ASN A 1 16 ? -9.176 1.516 8.740 1.00 0.59 378 ASN A O 8
ATOM 10285 N N . PRO A 1 17 ? -11.331 2.165 8.860 1.00 0.62 379 PRO A N 8
ATOM 10286 C CA . PRO A 1 17 ? -11.343 2.853 7.562 1.00 0.65 379 PRO A CA 8
ATOM 10287 C C . PRO A 1 17 ? -10.398 4.053 7.517 1.00 0.61 379 PRO A C 8
ATOM 10288 O O . PRO A 1 17 ? -9.722 4.285 6.515 1.00 0.62 379 PRO A O 8
ATOM 10299 N N . ASP A 1 18 ? -10.372 4.823 8.602 1.00 0.62 380 ASP A N 8
ATOM 10300 C CA . ASP A 1 18 ? -9.527 6.014 8.684 1.00 0.64 380 ASP A CA 8
ATOM 10301 C C . ASP A 1 18 ? -8.055 5.663 8.884 1.00 0.55 380 ASP A C 8
ATOM 10302 O O . ASP A 1 18 ? -7.175 6.394 8.429 1.00 0.55 380 ASP A O 8
ATOM 10311 N N . LYS A 1 19 ? -7.795 4.556 9.581 1.00 0.51 381 LYS A N 8
ATOM 10312 C CA . LYS A 1 19 ? -6.423 4.125 9.854 1.00 0.47 381 LYS A CA 8
ATOM 10313 C C . LYS A 1 19 ? -5.531 4.315 8.631 1.00 0.39 381 LYS A C 8
ATOM 10314 O O . LYS A 1 19 ? -5.879 3.908 7.523 1.00 0.37 381 LYS A O 8
ATOM 10333 N N . ILE A 1 20 ? -4.388 4.958 8.846 1.00 0.40 382 ILE A N 8
ATOM 10334 C CA . ILE A 1 20 ? -3.443 5.233 7.771 1.00 0.35 382 ILE A CA 8
ATOM 10335 C C . ILE A 1 20 ? -2.535 4.039 7.490 1.00 0.34 382 ILE A C 8
ATOM 10336 O O . ILE A 1 20 ? -1.956 3.456 8.407 1.00 0.41 382 ILE A O 8
ATOM 10352 N N . TYR A 1 21 ? -2.395 3.700 6.211 1.00 0.30 383 TYR A N 8
ATOM 10353 C CA . TYR A 1 21 ? -1.534 2.598 5.795 1.00 0.30 383 TYR A CA 8
ATOM 10354 C C . TYR A 1 21 ? -0.354 3.140 4.999 1.00 0.28 383 TYR A C 8
ATOM 10355 O O . TYR A 1 21 ? -0.499 4.099 4.245 1.00 0.25 383 TYR A O 8
ATOM 10373 N N . PHE A 1 22 ? 0.814 2.536 5.171 1.00 0.31 384 PHE A N 8
ATOM 10374 C CA . PHE A 1 22 ? 2.007 2.983 4.463 1.00 0.30 384 PHE A CA 8
ATOM 10375 C C . PHE A 1 22 ? 2.203 2.196 3.167 1.00 0.28 384 PHE A C 8
ATOM 10376 O O . PHE A 1 22 ? 2.150 0.966 3.165 1.00 0.33 384 PHE A O 8
ATOM 10393 N N . ILE A 1 23 ? 2.425 2.915 2.065 1.00 0.26 385 ILE A N 8
ATOM 10394 C CA . ILE A 1 23 ? 2.620 2.281 0.761 1.00 0.27 385 ILE A CA 8
ATOM 10395 C C . ILE A 1 23 ? 4.011 2.580 0.212 1.00 0.24 385 ILE A C 8
ATOM 10396 O O . ILE A 1 23 ? 4.440 3.730 0.186 1.00 0.30 385 ILE A O 8
ATOM 10412 N N . ARG A 1 24 ? 4.709 1.543 -0.234 1.00 0.29 386 ARG A N 8
ATOM 10413 C CA . ARG A 1 24 ? 6.049 1.709 -0.786 1.00 0.30 386 ARG A CA 8
ATOM 10414 C C . ARG A 1 24 ? 5.989 2.083 -2.263 1.00 0.33 386 ARG A C 8
ATOM 10415 O O . ARG A 1 24 ? 5.399 1.362 -3.068 1.00 0.42 386 ARG A O 8
ATOM 10436 N N . ARG A 1 25 ? 6.612 3.204 -2.623 1.00 0.41 387 ARG A N 8
ATOM 10437 C CA . ARG A 1 25 ? 6.627 3.645 -4.013 1.00 0.51 387 ARG A CA 8
ATOM 10438 C C . ARG A 1 25 ? 7.559 2.770 -4.845 1.00 0.49 387 ARG A C 8
ATOM 10439 O O . ARG A 1 25 ? 8.103 1.782 -4.352 1.00 0.47 387 ARG A O 8
ATOM 10460 N N . GLU A 1 26 ? 7.737 3.138 -6.110 1.00 0.64 388 GLU A N 8
ATOM 10461 C CA . GLU A 1 26 ? 8.603 2.385 -7.010 1.00 0.69 388 GLU A CA 8
ATOM 10462 C C . GLU A 1 26 ? 10.063 2.491 -6.586 1.00 0.61 388 GLU A C 8
ATOM 10463 O O . GLU A 1 26 ? 10.787 1.496 -6.560 1.00 0.63 388 GLU A O 8
ATOM 10475 N N . ASP A 1 27 ? 10.494 3.708 -6.264 1.00 0.65 389 ASP A N 8
ATOM 10476 C CA . ASP A 1 27 ? 11.874 3.944 -5.852 1.00 0.69 389 ASP A CA 8
ATOM 10477 C C . ASP A 1 27 ? 12.160 3.364 -4.467 1.00 0.64 389 ASP A C 8
ATOM 10478 O O . ASP A 1 27 ? 13.256 2.867 -4.212 1.00 0.91 389 ASP A O 8
ATOM 10487 N N . GLY A 1 28 ? 11.174 3.430 -3.574 1.00 0.55 390 GLY A N 8
ATOM 10488 C CA . GLY A 1 28 ? 11.360 2.905 -2.232 1.00 0.53 390 GLY A CA 8
ATOM 10489 C C . GLY A 1 28 ? 10.707 3.767 -1.169 1.00 0.55 390 GLY A C 8
ATOM 10490 O O . GLY A 1 28 ? 10.241 3.260 -0.149 1.00 1.03 390 GLY A O 8
ATOM 10494 N N . THR A 1 29 ? 10.684 5.076 -1.405 1.00 0.57 391 THR A N 8
ATOM 10495 C CA . THR A 1 29 ? 10.098 6.017 -0.457 1.00 0.54 391 THR A CA 8
ATOM 10496 C C . THR A 1 29 ? 8.629 5.709 -0.196 1.00 0.41 391 THR A C 8
ATOM 10497 O O . THR A 1 29 ? 7.782 5.830 -1.083 1.00 0.44 391 THR A O 8
ATOM 10508 N N . VAL A 1 30 ? 8.346 5.291 1.031 1.00 0.37 392 VAL A N 8
ATOM 10509 C CA . VAL A 1 30 ? 6.992 4.943 1.439 1.00 0.33 392 VAL A CA 8
ATOM 10510 C C . VAL A 1 30 ? 6.154 6.184 1.748 1.00 0.32 392 VAL A C 8
ATOM 10511 O O . VAL A 1 30 ? 6.579 7.063 2.499 1.00 0.41 392 VAL A O 8
ATOM 10524 N N . HIS A 1 31 ? 4.952 6.233 1.178 1.00 0.29 393 HIS A N 8
ATOM 10525 C CA . HIS A 1 31 ? 4.033 7.346 1.398 1.00 0.31 393 HIS A CA 8
ATOM 10526 C C . HIS A 1 31 ? 2.706 6.838 1.958 1.00 0.27 393 HIS A C 8
ATOM 10527 O O . HIS A 1 31 ? 2.193 5.808 1.524 1.00 0.26 393 HIS A O 8
ATOM 10542 N N . ARG A 1 32 ? 2.165 7.562 2.932 1.00 0.29 394 ARG A N 8
ATOM 10543 C CA . ARG A 1 32 ? 0.905 7.184 3.565 1.00 0.28 394 ARG A CA 8
ATOM 10544 C C . ARG A 1 32 ? -0.238 7.096 2.556 1.00 0.26 394 ARG A C 8
ATOM 10545 O O . ARG A 1 32 ? -0.218 7.749 1.513 1.00 0.32 394 ARG A O 8
ATOM 10566 N N . GLY A 1 33 ? -1.231 6.272 2.885 1.00 0.23 395 GLY A N 8
ATOM 10567 C CA . GLY A 1 33 ? -2.382 6.080 2.019 1.00 0.25 395 GLY A CA 8
ATOM 10568 C C . GLY A 1 33 ? -3.439 5.203 2.670 1.00 0.23 395 GLY A C 8
ATOM 10569 O O . GLY A 1 33 ? -3.119 4.149 3.220 1.00 0.26 395 GLY A O 8
ATOM 10573 N N . GLN A 1 34 ? -4.696 5.638 2.622 1.00 0.29 396 GLN A N 8
ATOM 10574 C CA . GLN A 1 34 ? -5.789 4.876 3.224 1.00 0.34 396 GLN A CA 8
ATOM 10575 C C . GLN A 1 34 ? -6.426 3.914 2.224 1.00 0.35 396 GLN A C 8
ATOM 10576 O O . GLN A 1 34 ? -6.802 4.310 1.121 1.00 0.46 396 GLN A O 8
ATOM 10590 N N . VAL A 1 35 ? -6.570 2.653 2.628 1.00 0.33 397 VAL A N 8
ATOM 10591 C CA . VAL A 1 35 ? -7.189 1.644 1.775 1.00 0.33 397 VAL A CA 8
ATOM 10592 C C . VAL A 1 35 ? -8.707 1.700 1.925 1.00 0.33 397 VAL A C 8
ATOM 10593 O O . VAL A 1 35 ? -9.217 1.824 3.039 1.00 0.37 397 VAL A O 8
ATOM 10606 N N . LEU A 1 36 ? -9.429 1.628 0.810 1.00 0.36 398 LEU A N 8
ATOM 10607 C CA . LEU A 1 36 ? -10.888 1.693 0.853 1.00 0.40 398 LEU A CA 8
ATOM 10608 C C . LEU A 1 36 ? -11.537 0.438 0.272 1.00 0.41 398 LEU A C 8
ATOM 10609 O O . LEU A 1 36 ? -12.468 -0.112 0.859 1.00 0.47 398 LEU A O 8
ATOM 10625 N N . GLN A 1 37 ? -11.059 0.000 -0.889 1.00 0.39 399 GLN A N 8
ATOM 10626 C CA . GLN A 1 37 ? -11.621 -1.179 -1.543 1.00 0.43 399 GLN A CA 8
ATOM 10627 C C . GLN A 1 37 ? -10.550 -2.220 -1.853 1.00 0.38 399 GLN A C 8
ATOM 10628 O O . GLN A 1 37 ? -9.361 -1.997 -1.630 1.00 0.35 399 GLN A O 8
ATOM 10642 N N . SER A 1 38 ? -10.996 -3.364 -2.370 1.00 0.42 400 SER A N 8
ATOM 10643 C CA . SER A 1 38 ? -10.100 -4.461 -2.720 1.00 0.41 400 SER A CA 8
ATOM 10644 C C . SER A 1 38 ? -10.823 -5.474 -3.604 1.00 0.47 400 SER A C 8
ATOM 10645 O O . SER A 1 38 ? -12.022 -5.701 -3.442 1.00 0.54 400 SER A O 8
ATOM 10653 N N . ARG A 1 39 ? -10.097 -6.078 -4.543 1.00 0.51 401 ARG A N 8
ATOM 10654 C CA . ARG A 1 39 ? -10.695 -7.057 -5.445 1.00 0.60 401 ARG A CA 8
ATOM 10655 C C . ARG A 1 39 ? -9.708 -8.165 -5.803 1.00 0.73 401 ARG A C 8
ATOM 10656 O O . ARG A 1 39 ? -8.541 -7.906 -6.092 1.00 0.86 401 ARG A O 8
ATOM 10677 N N . THR A 1 40 ? -10.196 -9.401 -5.791 1.00 0.82 402 THR A N 8
ATOM 10678 C CA . THR A 1 40 ? -9.374 -10.554 -6.126 1.00 0.99 402 THR A CA 8
ATOM 10679 C C . THR A 1 40 ? -9.660 -11.037 -7.544 1.00 1.16 402 THR A C 8
ATOM 10680 O O . THR A 1 40 ? -9.665 -12.238 -7.809 1.00 1.79 402 THR A O 8
ATOM 10691 N N . THR A 1 41 ? -9.897 -10.090 -8.451 1.00 1.43 403 THR A N 8
ATOM 10692 C CA . THR A 1 41 ? -10.190 -10.407 -9.848 1.00 1.62 403 THR A CA 8
ATOM 10693 C C . THR A 1 41 ? -11.283 -11.482 -9.942 1.00 1.84 403 THR A C 8
ATOM 10694 O O . THR A 1 41 ? -11.879 -11.859 -8.932 1.00 1.85 403 THR A O 8
ATOM 10705 N N . GLU A 1 42 ? -11.554 -11.966 -11.150 1.00 2.08 404 GLU A N 8
ATOM 10706 C CA . GLU A 1 42 ? -12.577 -12.986 -11.351 1.00 2.34 404 GLU A CA 8
ATOM 10707 C C . GLU A 1 42 ? -12.192 -14.294 -10.668 1.00 2.30 404 GLU A C 8
ATOM 10708 O O . GLU A 1 42 ? -13.035 -14.963 -10.068 1.00 2.37 404 GLU A O 8
ATOM 10720 N N . ASN A 1 43 ? -10.917 -14.656 -10.768 1.00 2.26 405 ASN A N 8
ATOM 10721 C CA . ASN A 1 43 ? -10.419 -15.887 -10.163 1.00 2.30 405 ASN A CA 8
ATOM 10722 C C . ASN A 1 43 ? -10.681 -15.934 -8.666 1.00 2.07 405 ASN A C 8
ATOM 10723 O O . ASN A 1 43 ? -11.267 -16.890 -8.158 1.00 2.40 405 ASN A O 8
ATOM 10734 N N . ALA A 1 44 ? -10.216 -14.909 -7.958 1.00 1.82 406 ALA A N 8
ATOM 10735 C CA . ALA A 1 44 ? -10.372 -14.848 -6.512 1.00 1.67 406 ALA A CA 8
ATOM 10736 C C . ALA A 1 44 ? -9.774 -16.096 -5.875 1.00 1.85 406 ALA A C 8
ATOM 10737 O O . ALA A 1 44 ? -10.342 -16.679 -4.951 1.00 2.18 406 ALA A O 8
ATOM 10744 N N . ALA A 1 45 ? -8.619 -16.494 -6.395 1.00 1.91 407 ALA A N 8
ATOM 10745 C CA . ALA A 1 45 ? -7.909 -17.671 -5.915 1.00 2.19 407 ALA A CA 8
ATOM 10746 C C . ALA A 1 45 ? -6.414 -17.393 -5.864 1.00 2.37 407 ALA A C 8
ATOM 10747 O O . ALA A 1 45 ? -5.601 -18.298 -5.670 1.00 2.77 407 ALA A O 8
ATOM 10754 N N . ALA A 1 46 ? -6.073 -16.124 -6.047 1.00 2.15 408 ALA A N 8
ATOM 10755 C CA . ALA A 1 46 ? -4.690 -15.666 -6.042 1.00 2.35 408 ALA A CA 8
ATOM 10756 C C . ALA A 1 46 ? -4.634 -14.155 -6.277 1.00 2.05 408 ALA A C 8
ATOM 10757 O O . ALA A 1 46 ? -3.986 -13.430 -5.522 1.00 1.99 408 ALA A O 8
ATOM 10764 N N . PRO A 1 47 ? -5.327 -13.652 -7.325 1.00 1.99 409 PRO A N 8
ATOM 10765 C CA . PRO A 1 47 ? -5.356 -12.219 -7.634 1.00 1.80 409 PRO A CA 8
ATOM 10766 C C . PRO A 1 47 ? -5.927 -11.398 -6.490 1.00 1.41 409 PRO A C 8
ATOM 10767 O O . PRO A 1 47 ? -6.793 -11.868 -5.757 1.00 1.86 409 PRO A O 8
ATOM 10778 N N . ASP A 1 48 ? -5.429 -10.174 -6.338 1.00 0.92 410 ASP A N 8
ATOM 10779 C CA . ASP A 1 48 ? -5.886 -9.284 -5.276 1.00 0.79 410 ASP A CA 8
ATOM 10780 C C . ASP A 1 48 ? -5.209 -7.920 -5.377 1.00 0.68 410 ASP A C 8
ATOM 10781 O O . ASP A 1 48 ? -3.997 -7.827 -5.568 1.00 0.93 410 ASP A O 8
ATOM 10790 N N . GLU A 1 49 ? -6.007 -6.866 -5.237 1.00 0.54 411 GLU A N 8
ATOM 10791 C CA . GLU A 1 49 ? -5.504 -5.498 -5.301 1.00 0.45 411 GLU A CA 8
ATOM 10792 C C . GLU A 1 49 ? -6.295 -4.607 -4.352 1.00 0.40 411 GLU A C 8
ATOM 10793 O O . GLU A 1 49 ? -7.522 -4.679 -4.302 1.00 0.42 411 GLU A O 8
ATOM 10805 N N . TYR A 1 50 ? -5.589 -3.783 -3.584 1.00 0.38 412 TYR A N 8
ATOM 10806 C CA . TYR A 1 50 ? -6.240 -2.899 -2.625 1.00 0.35 412 TYR A CA 8
ATOM 10807 C C . TYR A 1 50 ? -6.096 -1.433 -3.020 1.00 0.33 412 TYR A C 8
ATOM 10808 O O . TYR A 1 50 ? -4.992 -0.950 -3.270 1.00 0.34 412 TYR A O 8
ATOM 10826 N N . TYR A 1 51 ? -7.222 -0.725 -3.049 1.00 0.33 413 TYR A N 8
ATOM 10827 C CA . TYR A 1 51 ? -7.234 0.695 -3.385 1.00 0.32 413 TYR A CA 8
ATOM 10828 C C . TYR A 1 51 ? -6.541 1.491 -2.285 1.00 0.32 413 TYR A C 8
ATOM 10829 O O . TYR A 1 51 ? -6.549 1.084 -1.126 1.00 0.40 413 TYR A O 8
ATOM 10847 N N . VAL A 1 52 ? -5.933 2.614 -2.645 1.00 0.33 414 VAL A N 8
ATOM 10848 C CA . VAL A 1 52 ? -5.236 3.433 -1.661 1.00 0.33 414 VAL A CA 8
ATOM 10849 C C . VAL A 1 52 ? -5.294 4.917 -2.006 1.00 0.29 414 VAL A C 8
ATOM 10850 O O . VAL A 1 52 ? -5.124 5.310 -3.160 1.00 0.38 414 VAL A O 8
ATOM 10863 N N . HIS A 1 53 ? -5.527 5.733 -0.984 1.00 0.33 415 HIS A N 8
ATOM 10864 C CA . HIS A 1 53 ? -5.602 7.178 -1.146 1.00 0.32 415 HIS A CA 8
ATOM 10865 C C . HIS A 1 53 ? -4.470 7.856 -0.381 1.00 0.32 415 HIS A C 8
ATOM 10866 O O . HIS A 1 53 ? -4.542 8.013 0.838 1.00 0.34 415 HIS A O 8
ATOM 10881 N N . TYR A 1 54 ? -3.425 8.254 -1.100 1.00 0.37 416 TYR A N 8
ATOM 10882 C CA . TYR A 1 54 ? -2.283 8.910 -0.476 1.00 0.40 416 TYR A CA 8
ATOM 10883 C C . TYR A 1 54 ? -2.700 10.237 0.145 1.00 0.45 416 TYR A C 8
ATOM 10884 O O . TYR A 1 54 ? -3.258 11.102 -0.531 1.00 0.57 416 TYR A O 8
ATOM 10902 N N . VAL A 1 55 ? -2.425 10.390 1.437 1.00 0.45 417 VAL A N 8
ATOM 10903 C CA . VAL A 1 55 ? -2.773 11.612 2.149 1.00 0.55 417 VAL A CA 8
ATOM 10904 C C . VAL A 1 55 ? -1.826 12.744 1.783 1.00 0.66 417 VAL A C 8
ATOM 10905 O O . VAL A 1 55 ? -0.607 12.594 1.850 1.00 1.34 417 VAL A O 8
ATOM 10918 N N . GLY A 1 56 ? -2.400 13.876 1.398 1.00 0.71 418 GLY A N 8
ATOM 10919 C CA . GLY A 1 56 ? -1.599 15.028 1.021 1.00 0.82 418 GLY A CA 8
ATOM 10920 C C . GLY A 1 56 ? -0.994 14.899 -0.367 1.00 0.72 418 GLY A C 8
ATOM 10921 O O . GLY A 1 56 ? -0.956 15.869 -1.124 1.00 0.76 418 GLY A O 8
ATOM 10925 N N . LEU A 1 57 ? -0.512 13.702 -0.698 1.00 0.66 419 LEU A N 8
ATOM 10926 C CA . LEU A 1 57 ? 0.104 13.446 -1.993 1.00 0.60 419 LEU A CA 8
ATOM 10927 C C . LEU A 1 57 ? -0.856 13.722 -3.147 1.00 0.59 419 LEU A C 8
ATOM 10928 O O . LEU A 1 57 ? -2.075 13.717 -2.978 1.00 0.76 419 LEU A O 8
ATOM 10944 N N . ASN A 1 58 ? -0.276 13.968 -4.317 1.00 0.61 420 ASN A N 8
ATOM 10945 C CA . ASN A 1 58 ? -1.037 14.258 -5.528 1.00 0.63 420 ASN A CA 8
ATOM 10946 C C . ASN A 1 58 ? -2.097 13.195 -5.799 1.00 0.56 420 ASN A C 8
ATOM 10947 O O . ASN A 1 58 ? -1.900 12.016 -5.504 1.00 0.56 420 ASN A O 8
ATOM 10958 N N . ARG A 1 59 ? -3.216 13.623 -6.380 1.00 0.62 421 ARG A N 8
ATOM 10959 C CA . ARG A 1 59 ? -4.305 12.712 -6.713 1.00 0.67 421 ARG A CA 8
ATOM 10960 C C . ARG A 1 59 ? -3.836 11.659 -7.712 1.00 0.66 421 ARG A C 8
ATOM 10961 O O . ARG A 1 59 ? -4.223 10.494 -7.628 1.00 0.69 421 ARG A O 8
ATOM 10982 N N . ARG A 1 60 ? -2.997 12.083 -8.654 1.00 0.71 422 ARG A N 8
ATOM 10983 C CA . ARG A 1 60 ? -2.463 11.183 -9.672 1.00 0.83 422 ARG A CA 8
ATOM 10984 C C . ARG A 1 60 ? -1.798 9.986 -9.009 1.00 0.72 422 ARG A C 8
ATOM 10985 O O . ARG A 1 60 ? -1.926 8.850 -9.466 1.00 0.77 422 ARG A O 8
ATOM 11006 N N . LEU A 1 61 ? -1.101 10.262 -7.915 1.00 0.65 423 LEU A N 8
ATOM 11007 C CA . LEU A 1 61 ? -0.418 9.229 -7.151 1.00 0.62 423 LEU A CA 8
ATOM 11008 C C . LEU A 1 61 ? -1.428 8.244 -6.571 1.00 0.52 423 LEU A C 8
ATOM 11009 O O . LEU A 1 61 ? -1.164 7.045 -6.473 1.00 0.53 423 LEU A O 8
ATOM 11025 N N . ASP A 1 62 ? -2.586 8.771 -6.185 1.00 0.49 424 ASP A N 8
ATOM 11026 C CA . ASP A 1 62 ? -3.652 7.964 -5.606 1.00 0.50 424 ASP A CA 8
ATOM 11027 C C . ASP A 1 62 ? -4.215 6.977 -6.625 1.00 0.45 424 ASP A C 8
ATOM 11028 O O . ASP A 1 62 ? -4.510 7.342 -7.762 1.00 0.49 424 ASP A O 8
ATOM 11037 N N . GLY A 1 63 ? -4.371 5.727 -6.201 1.00 0.44 425 GLY A N 8
ATOM 11038 C CA . GLY A 1 63 ? -4.909 4.703 -7.079 1.00 0.50 425 GLY A CA 8
ATOM 11039 C C . GLY A 1 63 ? -4.866 3.326 -6.446 1.00 0.45 425 GLY A C 8
ATOM 11040 O O . GLY A 1 63 ? -4.892 3.200 -5.223 1.00 0.70 425 GLY A O 8
ATOM 11044 N N . TRP A 1 64 ? -4.792 2.292 -7.276 1.00 0.50 426 TRP A N 8
ATOM 11045 C CA . TRP A 1 64 ? -4.736 0.922 -6.781 1.00 0.44 426 TRP A CA 8
ATOM 11046 C C . TRP A 1 64 ? -3.297 0.428 -6.706 1.00 0.45 426 TRP A C 8
ATOM 11047 O O . TRP A 1 64 ? -2.486 0.709 -7.589 1.00 0.57 426 TRP A O 8
ATOM 11068 N N . VAL A 1 65 ? -2.986 -0.303 -5.640 1.00 0.39 427 VAL A N 8
ATOM 11069 C CA . VAL A 1 65 ? -1.642 -0.831 -5.439 1.00 0.46 427 VAL A CA 8
ATOM 11070 C C . VAL A 1 65 ? -1.689 -2.221 -4.810 1.00 0.51 427 VAL A C 8
ATOM 11071 O O . VAL A 1 65 ? -2.555 -2.511 -3.985 1.00 0.70 427 VAL A O 8
ATOM 11084 N N . GLY A 1 66 ? -0.752 -3.074 -5.208 1.00 0.52 428 GLY A N 8
ATOM 11085 C CA . GLY A 1 66 ? -0.699 -4.422 -4.675 1.00 0.65 428 GLY A CA 8
ATOM 11086 C C . GLY A 1 66 ? -0.538 -4.442 -3.167 1.00 0.79 428 GLY A C 8
ATOM 11087 O O . GLY A 1 66 ? 0.036 -3.522 -2.585 1.00 1.72 428 GLY A O 8
ATOM 11091 N N . ARG A 1 67 ? -1.054 -5.493 -2.536 1.00 0.54 429 ARG A N 8
ATOM 11092 C CA . ARG A 1 67 ? -0.977 -5.642 -1.086 1.00 0.54 429 ARG A CA 8
ATOM 11093 C C . ARG A 1 67 ? 0.454 -5.469 -0.573 1.00 0.49 429 ARG A C 8
ATOM 11094 O O . ARG A 1 67 ? 0.672 -4.859 0.474 1.00 0.53 429 ARG A O 8
ATOM 11115 N N . HIS A 1 68 ? 1.424 -6.011 -1.303 1.00 0.49 430 HIS A N 8
ATOM 11116 C CA . HIS A 1 68 ? 2.825 -5.917 -0.900 1.00 0.53 430 HIS A CA 8
ATOM 11117 C C . HIS A 1 68 ? 3.224 -4.473 -0.601 1.00 0.47 430 HIS A C 8
ATOM 11118 O O . HIS A 1 68 ? 4.092 -4.222 0.236 1.00 0.49 430 HIS A O 8
ATOM 11133 N N . ARG A 1 69 ? 2.595 -3.532 -1.294 1.00 0.43 431 ARG A N 8
ATOM 11134 C CA . ARG A 1 69 ? 2.894 -2.117 -1.105 1.00 0.41 431 ARG A CA 8
ATOM 11135 C C . ARG A 1 69 ? 2.196 -1.545 0.128 1.00 0.37 431 ARG A C 8
ATOM 11136 O O . ARG A 1 69 ? 2.774 -0.732 0.843 1.00 0.57 431 ARG A O 8
ATOM 11157 N N . ILE A 1 70 ? 0.959 -1.962 0.380 1.00 0.39 432 ILE A N 8
ATOM 11158 C CA . ILE A 1 70 ? 0.225 -1.459 1.539 1.00 0.36 432 ILE A CA 8
ATOM 11159 C C . ILE A 1 70 ? 0.511 -2.311 2.771 1.00 0.38 432 ILE A C 8
ATOM 11160 O O . ILE A 1 70 ? 0.470 -3.538 2.715 1.00 0.44 432 ILE A O 8
ATOM 11176 N N . SER A 1 71 ? 0.816 -1.641 3.881 1.00 0.34 433 SER A N 8
ATOM 11177 C CA . SER A 1 71 ? 1.130 -2.324 5.132 1.00 0.38 433 SER A CA 8
ATOM 11178 C C . SER A 1 71 ? 1.041 -1.369 6.318 1.00 0.36 433 SER A C 8
ATOM 11179 O O . SER A 1 71 ? 1.404 -0.197 6.214 1.00 0.34 433 SER A O 8
ATOM 11187 N N . ASP A 1 72 ? 0.563 -1.881 7.448 1.00 0.43 434 ASP A N 8
ATOM 11188 C CA . ASP A 1 72 ? 0.431 -1.081 8.661 1.00 0.48 434 ASP A CA 8
ATOM 11189 C C . ASP A 1 72 ? 1.793 -0.825 9.306 1.00 0.48 434 ASP A C 8
ATOM 11190 O O . ASP A 1 72 ? 1.872 -0.440 10.474 1.00 0.74 434 ASP A O 8
ATOM 11199 N N . ASN A 1 73 ? 2.862 -1.041 8.543 1.00 0.43 435 ASN A N 8
ATOM 11200 C CA . ASN A 1 73 ? 4.217 -0.833 9.044 1.00 0.47 435 ASN A CA 8
ATOM 11201 C C . ASN A 1 73 ? 5.164 -0.474 7.902 1.00 0.39 435 ASN A C 8
ATOM 11202 O O . ASN A 1 73 ? 5.159 -1.113 6.851 1.00 0.38 435 ASN A O 8
ATOM 11213 N N . ALA A 1 74 ? 5.961 0.570 8.114 1.00 0.49 436 ALA A N 8
ATOM 11214 C CA . ALA A 1 74 ? 6.904 1.044 7.103 1.00 0.55 436 ALA A CA 8
ATOM 11215 C C . ALA A 1 74 ? 8.173 0.198 7.044 1.00 0.55 436 ALA A C 8
ATOM 11216 O O . ALA A 1 74 ? 8.750 0.014 5.972 1.00 0.54 436 ALA A O 8
ATOM 11223 N N . ASP A 1 75 ? 8.619 -0.294 8.197 1.00 0.65 437 ASP A N 8
ATOM 11224 C CA . ASP A 1 75 ? 9.838 -1.101 8.268 1.00 0.75 437 ASP A CA 8
ATOM 11225 C C . ASP A 1 75 ? 9.837 -2.210 7.218 1.00 0.71 437 ASP A C 8
ATOM 11226 O O . ASP A 1 75 ? 10.862 -2.487 6.597 1.00 0.78 437 ASP A O 8
ATOM 11235 N N . ASP A 1 76 ? 8.682 -2.836 7.022 1.00 0.68 438 ASP A N 8
ATOM 11236 C CA . ASP A 1 76 ? 8.547 -3.911 6.043 1.00 0.73 438 ASP A CA 8
ATOM 11237 C C . ASP A 1 76 ? 8.811 -3.404 4.634 1.00 0.73 438 ASP A C 8
ATOM 11238 O O . ASP A 1 76 ? 9.326 -4.132 3.785 1.00 1.35 438 ASP A O 8
ATOM 11247 N N . LEU A 1 77 ? 8.435 -2.161 4.389 1.00 0.54 439 LEU A N 8
ATOM 11248 C CA . LEU A 1 77 ? 8.602 -1.553 3.080 1.00 0.53 439 LEU A CA 8
ATOM 11249 C C . LEU A 1 77 ? 9.991 -0.945 2.889 1.00 0.61 439 LEU A C 8
ATOM 11250 O O . LEU A 1 77 ? 10.889 -1.592 2.351 1.00 0.86 439 LEU A O 8
ATOM 11266 N N . GLY A 1 78 ? 10.159 0.307 3.315 1.00 0.59 440 GLY A N 8
ATOM 11267 C CA . GLY A 1 78 ? 11.440 0.974 3.156 1.00 0.77 440 GLY A CA 8
ATOM 11268 C C . GLY A 1 78 ? 11.543 2.260 3.954 1.00 0.96 440 GLY A C 8
ATOM 11269 O O . GLY A 1 78 ? 11.876 3.312 3.408 1.00 1.36 440 GLY A O 8
ATOM 11273 N N . GLY A 1 79 ? 11.261 2.175 5.250 1.00 0.93 441 GLY A N 8
ATOM 11274 C CA . GLY A 1 79 ? 11.334 3.346 6.106 1.00 1.24 441 GLY A CA 8
ATOM 11275 C C . GLY A 1 79 ? 10.218 4.330 5.846 1.00 1.14 441 GLY A C 8
ATOM 11276 O O . GLY A 1 79 ? 9.111 3.944 5.467 1.00 1.83 441 GLY A O 8
ATOM 11280 N N . ILE A 1 80 ? 10.514 5.610 6.042 1.00 1.10 442 ILE A N 8
ATOM 11281 C CA . ILE A 1 80 ? 9.535 6.662 5.820 1.00 1.03 442 ILE A CA 8
ATOM 11282 C C . ILE A 1 80 ? 10.009 7.606 4.725 1.00 1.05 442 ILE A C 8
ATOM 11283 O O . ILE A 1 80 ? 10.943 8.380 4.931 1.00 1.39 442 ILE A O 8
ATOM 11299 N N . THR A 1 81 ? 9.352 7.533 3.569 1.00 1.13 443 THR A N 8
ATOM 11300 C CA . THR A 1 81 ? 9.679 8.376 2.418 1.00 1.36 443 THR A CA 8
ATOM 11301 C C . THR A 1 81 ? 11.179 8.585 2.270 1.00 1.47 443 THR A C 8
ATOM 11302 O O . THR A 1 81 ? 11.644 9.670 1.921 1.00 2.20 443 THR A O 8
ATOM 11313 N N . VAL A 1 82 ? 11.919 7.526 2.528 1.00 1.90 444 VAL A N 8
ATOM 11314 C CA . VAL A 1 82 ? 13.378 7.552 2.427 1.00 2.70 444 VAL A CA 8
ATOM 11315 C C . VAL A 1 82 ? 13.931 6.185 2.033 1.00 3.02 444 VAL A C 8
ATOM 11316 O O . VAL A 1 82 ? 13.709 5.192 2.728 1.00 3.60 444 VAL A O 8
ATOM 11329 N N . LEU A 1 83 ? 14.663 6.154 0.921 1.00 3.13 445 LEU A N 8
ATOM 11330 C CA . LEU A 1 83 ? 15.273 4.923 0.417 1.00 3.83 445 LEU A CA 8
ATOM 11331 C C . LEU A 1 83 ? 15.949 5.180 -0.931 1.00 4.75 445 LEU A C 8
ATOM 11332 O O . LEU A 1 83 ? 15.492 4.694 -1.968 1.00 4.99 445 LEU A O 8
ATOM 11348 N N . PRO A 1 84 ? 17.043 5.964 -0.935 1.00 5.56 446 PRO A N 8
ATOM 11349 C CA . PRO A 1 84 ? 17.776 6.300 -2.162 1.00 6.59 446 PRO A CA 8
ATOM 11350 C C . PRO A 1 84 ? 18.165 5.070 -2.977 1.00 7.07 446 PRO A C 8
ATOM 11351 O O . PRO A 1 84 ? 18.641 4.073 -2.433 1.00 7.26 446 PRO A O 8
ATOM 11362 N N . ALA A 1 85 ? 17.959 5.158 -4.289 1.00 7.52 447 ALA A N 8
ATOM 11363 C CA . ALA A 1 85 ? 18.284 4.067 -5.201 1.00 8.19 447 ALA A CA 8
ATOM 11364 C C . ALA A 1 85 ? 18.100 4.507 -6.652 1.00 8.83 447 ALA A C 8
ATOM 11365 O O . ALA A 1 85 ? 17.104 5.149 -6.989 1.00 9.06 447 ALA A O 8
ATOM 11372 N N . PRO A 1 86 ? 19.060 4.173 -7.535 1.00 9.38 448 PRO A N 8
ATOM 11373 C CA . PRO A 1 86 ? 18.990 4.547 -8.952 1.00 10.23 448 PRO A CA 8
ATOM 11374 C C . PRO A 1 86 ? 17.693 4.079 -9.609 1.00 10.87 448 PRO A C 8
ATOM 11375 O O . PRO A 1 86 ? 17.256 2.948 -9.397 1.00 11.06 448 PRO A O 8
ATOM 11386 N N . PRO A 1 87 ? 17.056 4.945 -10.421 1.00 11.41 449 PRO A N 8
ATOM 11387 C CA . PRO A 1 87 ? 15.804 4.608 -11.106 1.00 12.23 449 PRO A CA 8
ATOM 11388 C C . PRO A 1 87 ? 15.973 3.445 -12.078 1.00 13.10 449 PRO A C 8
ATOM 11389 O O . PRO A 1 87 ? 16.909 3.425 -12.878 1.00 13.50 449 PRO A O 8
ATOM 11400 N N . LEU A 1 88 ? 15.065 2.478 -12.000 1.00 13.55 450 LEU A N 8
ATOM 11401 C CA . LEU A 1 88 ? 15.118 1.310 -12.872 1.00 14.50 450 LEU A CA 8
ATOM 11402 C C . LEU A 1 88 ? 14.977 1.718 -14.336 1.00 14.96 450 LEU A C 8
ATOM 11403 O O . LEU A 1 88 ? 14.078 2.476 -14.698 1.00 15.17 450 LEU A O 8
ATOM 11419 N N . ALA A 1 89 ? 15.874 1.207 -15.173 1.00 15.28 451 ALA A N 8
ATOM 11420 C CA . ALA A 1 89 ? 15.851 1.515 -16.598 1.00 15.91 451 ALA A CA 8
ATOM 11421 C C . ALA A 1 89 ? 14.660 0.848 -17.282 1.00 16.47 451 ALA A C 8
ATOM 11422 O O . ALA A 1 89 ? 14.419 -0.344 -17.094 1.00 16.74 451 ALA A O 8
ATOM 11429 N N . PRO A 1 90 ? 13.896 1.608 -18.087 1.00 16.82 452 PRO A N 8
ATOM 11430 C CA . PRO A 1 90 ? 12.728 1.073 -18.797 1.00 17.52 452 PRO A CA 8
ATOM 11431 C C . PRO A 1 90 ? 13.098 -0.085 -19.714 1.00 18.21 452 PRO A C 8
ATOM 11432 O O . PRO A 1 90 ? 14.039 0.018 -20.501 1.00 18.53 452 PRO A O 8
ATOM 11443 N N . ASP A 1 91 ? 12.345 -1.183 -19.604 1.00 18.57 453 ASP A N 8
ATOM 11444 C CA . ASP A 1 91 ? 12.572 -2.381 -20.417 1.00 19.36 453 ASP A CA 8
ATOM 11445 C C . ASP A 1 91 ? 13.809 -3.150 -19.949 1.00 19.52 453 ASP A C 8
ATOM 11446 O O . ASP A 1 91 ? 13.767 -4.371 -19.804 1.00 19.55 453 ASP A O 8
ATOM 11455 N N . GLN A 1 92 ? 14.906 -2.432 -19.715 1.00 19.77 454 GLN A N 8
ATOM 11456 C CA . GLN A 1 92 ? 16.151 -3.048 -19.266 1.00 20.09 454 GLN A CA 8
ATOM 11457 C C . GLN A 1 92 ? 16.609 -4.107 -20.268 1.00 20.37 454 GLN A C 8
ATOM 11458 O O . GLN A 1 92 ? 16.310 -5.300 -20.046 1.00 20.63 454 GLN A O 8
ATOM 11473 N N . GLY A 1 1 ? 4.628 -21.035 -5.011 1.00 11.64 363 GLY A N 9
ATOM 11474 C CA . GLY A 1 1 ? 3.752 -20.839 -3.823 1.00 11.03 363 GLY A CA 9
ATOM 11475 C C . GLY A 1 1 ? 2.365 -20.361 -4.201 1.00 10.23 363 GLY A C 9
ATOM 11476 O O . GLY A 1 1 ? 2.216 -19.473 -5.042 1.00 10.21 363 GLY A O 9
ATOM 11482 N N . SER A 1 2 ? 1.346 -20.951 -3.581 1.00 9.80 364 SER A N 9
ATOM 11483 C CA . SER A 1 2 ? -0.039 -20.581 -3.856 1.00 9.25 364 SER A CA 9
ATOM 11484 C C . SER A 1 2 ? -0.956 -21.024 -2.720 1.00 8.36 364 SER A C 9
ATOM 11485 O O . SER A 1 2 ? -2.058 -21.522 -2.956 1.00 8.24 364 SER A O 9
ATOM 11493 N N . HIS A 1 3 ? -0.494 -20.838 -1.488 1.00 7.98 365 HIS A N 9
ATOM 11494 C CA . HIS A 1 3 ? -1.271 -21.212 -0.312 1.00 7.35 365 HIS A CA 9
ATOM 11495 C C . HIS A 1 3 ? -2.501 -20.323 -0.178 1.00 6.30 365 HIS A C 9
ATOM 11496 O O . HIS A 1 3 ? -3.517 -20.725 0.390 1.00 6.44 365 HIS A O 9
ATOM 11511 N N . MET A 1 4 ? -2.389 -19.113 -0.711 1.00 5.51 366 MET A N 9
ATOM 11512 C CA . MET A 1 4 ? -3.476 -18.135 -0.672 1.00 4.67 366 MET A CA 9
ATOM 11513 C C . MET A 1 4 ? -3.769 -17.687 0.758 1.00 4.56 366 MET A C 9
ATOM 11514 O O . MET A 1 4 ? -4.919 -17.706 1.200 1.00 4.71 366 MET A O 9
ATOM 11528 N N . ASP A 1 5 ? -2.720 -17.272 1.470 1.00 4.67 367 ASP A N 9
ATOM 11529 C CA . ASP A 1 5 ? -2.850 -16.801 2.843 1.00 4.80 367 ASP A CA 9
ATOM 11530 C C . ASP A 1 5 ? -3.381 -17.895 3.771 1.00 4.50 367 ASP A C 9
ATOM 11531 O O . ASP A 1 5 ? -4.071 -18.814 3.332 1.00 4.10 367 ASP A O 9
ATOM 11540 N N . PRO A 1 6 ? -3.058 -17.809 5.078 1.00 4.98 368 PRO A N 9
ATOM 11541 C CA . PRO A 1 6 ? -3.506 -18.794 6.070 1.00 5.12 368 PRO A CA 9
ATOM 11542 C C . PRO A 1 6 ? -5.000 -19.040 6.006 1.00 5.15 368 PRO A C 9
ATOM 11543 O O . PRO A 1 6 ? -5.505 -20.067 6.462 1.00 5.66 368 PRO A O 9
ATOM 11554 N N . LEU A 1 7 ? -5.681 -18.082 5.421 1.00 4.84 369 LEU A N 9
ATOM 11555 C CA . LEU A 1 7 ? -7.129 -18.124 5.246 1.00 5.12 369 LEU A CA 9
ATOM 11556 C C . LEU A 1 7 ? -7.607 -16.849 4.561 1.00 4.61 369 LEU A C 9
ATOM 11557 O O . LEU A 1 7 ? -8.300 -16.897 3.544 1.00 4.91 369 LEU A O 9
ATOM 11573 N N . MET A 1 8 ? -7.217 -15.713 5.121 1.00 4.12 370 MET A N 9
ATOM 11574 C CA . MET A 1 8 ? -7.584 -14.420 4.568 1.00 3.87 370 MET A CA 9
ATOM 11575 C C . MET A 1 8 ? -6.805 -13.317 5.282 1.00 3.02 370 MET A C 9
ATOM 11576 O O . MET A 1 8 ? -7.301 -12.208 5.479 1.00 3.06 370 MET A O 9
ATOM 11590 N N . GLN A 1 9 ? -5.579 -13.644 5.679 1.00 2.80 371 GLN A N 9
ATOM 11591 C CA . GLN A 1 9 ? -4.725 -12.696 6.383 1.00 2.63 371 GLN A CA 9
ATOM 11592 C C . GLN A 1 9 ? -4.244 -11.591 5.445 1.00 2.21 371 GLN A C 9
ATOM 11593 O O . GLN A 1 9 ? -3.371 -11.817 4.608 1.00 2.80 371 GLN A O 9
ATOM 11607 N N . LYS A 1 10 ? -4.812 -10.395 5.603 1.00 1.82 372 LYS A N 9
ATOM 11608 C CA . LYS A 1 10 ? -4.444 -9.242 4.779 1.00 1.77 372 LYS A CA 9
ATOM 11609 C C . LYS A 1 10 ? -4.848 -7.935 5.456 1.00 1.50 372 LYS A C 9
ATOM 11610 O O . LYS A 1 10 ? -5.390 -7.936 6.561 1.00 1.89 372 LYS A O 9
ATOM 11629 N N . ILE A 1 11 ? -4.568 -6.820 4.786 1.00 1.42 373 ILE A N 9
ATOM 11630 C CA . ILE A 1 11 ? -4.889 -5.499 5.316 1.00 1.22 373 ILE A CA 9
ATOM 11631 C C . ILE A 1 11 ? -6.386 -5.334 5.565 1.00 1.13 373 ILE A C 9
ATOM 11632 O O . ILE A 1 11 ? -7.209 -5.634 4.700 1.00 1.20 373 ILE A O 9
ATOM 11648 N N . ASP A 1 12 ? -6.725 -4.843 6.753 1.00 1.16 374 ASP A N 9
ATOM 11649 C CA . ASP A 1 12 ? -8.114 -4.615 7.130 1.00 1.17 374 ASP A CA 9
ATOM 11650 C C . ASP A 1 12 ? -8.547 -3.203 6.742 1.00 1.03 374 ASP A C 9
ATOM 11651 O O . ASP A 1 12 ? -7.769 -2.257 6.865 1.00 1.25 374 ASP A O 9
ATOM 11660 N N . ILE A 1 13 ? -9.781 -3.064 6.263 1.00 0.84 375 ILE A N 9
ATOM 11661 C CA . ILE A 1 13 ? -10.291 -1.760 5.848 1.00 0.76 375 ILE A CA 9
ATOM 11662 C C . ILE A 1 13 ? -11.399 -1.245 6.769 1.00 0.76 375 ILE A C 9
ATOM 11663 O O . ILE A 1 13 ? -11.157 -0.401 7.629 1.00 0.79 375 ILE A O 9
ATOM 11679 N N . SER A 1 14 ? -12.617 -1.744 6.561 1.00 0.79 376 SER A N 9
ATOM 11680 C CA . SER A 1 14 ? -13.772 -1.324 7.355 1.00 0.87 376 SER A CA 9
ATOM 11681 C C . SER A 1 14 ? -13.482 -1.453 8.839 1.00 0.96 376 SER A C 9
ATOM 11682 O O . SER A 1 14 ? -14.111 -0.804 9.675 1.00 1.54 376 SER A O 9
ATOM 11690 N N . GLU A 1 15 ? -12.523 -2.303 9.145 1.00 0.93 377 GLU A N 9
ATOM 11691 C CA . GLU A 1 15 ? -12.112 -2.558 10.513 1.00 1.03 377 GLU A CA 9
ATOM 11692 C C . GLU A 1 15 ? -11.555 -1.295 11.165 1.00 0.87 377 GLU A C 9
ATOM 11693 O O . GLU A 1 15 ? -11.803 -1.028 12.341 1.00 0.93 377 GLU A O 9
ATOM 11705 N N . ASN A 1 16 ? -10.794 -0.525 10.391 1.00 0.71 378 ASN A N 9
ATOM 11706 C CA . ASN A 1 16 ? -10.191 0.708 10.885 1.00 0.61 378 ASN A CA 9
ATOM 11707 C C . ASN A 1 16 ? -9.902 1.678 9.738 1.00 0.58 378 ASN A C 9
ATOM 11708 O O . ASN A 1 16 ? -8.745 1.995 9.460 1.00 0.59 378 ASN A O 9
ATOM 11719 N N . PRO A 1 17 ? -10.957 2.159 9.049 1.00 0.62 379 PRO A N 9
ATOM 11720 C CA . PRO A 1 17 ? -10.806 3.093 7.927 1.00 0.65 379 PRO A CA 9
ATOM 11721 C C . PRO A 1 17 ? -9.939 4.295 8.288 1.00 0.61 379 PRO A C 9
ATOM 11722 O O . PRO A 1 17 ? -9.120 4.746 7.487 1.00 0.62 379 PRO A O 9
ATOM 11733 N N . ASP A 1 18 ? -10.124 4.806 9.502 1.00 0.62 380 ASP A N 9
ATOM 11734 C CA . ASP A 1 18 ? -9.359 5.952 9.978 1.00 0.64 380 ASP A CA 9
ATOM 11735 C C . ASP A 1 18 ? -7.864 5.644 9.987 1.00 0.55 380 ASP A C 9
ATOM 11736 O O . ASP A 1 18 ? -7.040 6.512 9.699 1.00 0.55 380 ASP A O 9
ATOM 11745 N N . LYS A 1 19 ? -7.525 4.404 10.327 1.00 0.51 381 LYS A N 9
ATOM 11746 C CA . LYS A 1 19 ? -6.130 3.976 10.382 1.00 0.47 381 LYS A CA 9
ATOM 11747 C C . LYS A 1 19 ? -5.412 4.248 9.061 1.00 0.39 381 LYS A C 9
ATOM 11748 O O . LYS A 1 19 ? -5.900 3.886 7.993 1.00 0.37 381 LYS A O 9
ATOM 11767 N N . ILE A 1 20 ? -4.246 4.885 9.148 1.00 0.40 382 ILE A N 9
ATOM 11768 C CA . ILE A 1 20 ? -3.451 5.203 7.964 1.00 0.35 382 ILE A CA 9
ATOM 11769 C C . ILE A 1 20 ? -2.525 4.042 7.609 1.00 0.34 382 ILE A C 9
ATOM 11770 O O . ILE A 1 20 ? -1.897 3.451 8.487 1.00 0.41 382 ILE A O 9
ATOM 11786 N N . TYR A 1 21 ? -2.441 3.718 6.320 1.00 0.30 383 TYR A N 9
ATOM 11787 C CA . TYR A 1 21 ? -1.586 2.625 5.869 1.00 0.30 383 TYR A CA 9
ATOM 11788 C C . TYR A 1 21 ? -0.398 3.159 5.077 1.00 0.28 383 TYR A C 9
ATOM 11789 O O . TYR A 1 21 ? -0.521 4.136 4.343 1.00 0.25 383 TYR A O 9
ATOM 11807 N N . PHE A 1 22 ? 0.753 2.514 5.232 1.00 0.31 384 PHE A N 9
ATOM 11808 C CA . PHE A 1 22 ? 1.960 2.932 4.528 1.00 0.30 384 PHE A CA 9
ATOM 11809 C C . PHE A 1 22 ? 2.108 2.180 3.208 1.00 0.28 384 PHE A C 9
ATOM 11810 O O . PHE A 1 22 ? 1.962 0.959 3.159 1.00 0.33 384 PHE A O 9
ATOM 11827 N N . ILE A 1 23 ? 2.398 2.918 2.138 1.00 0.26 385 ILE A N 9
ATOM 11828 C CA . ILE A 1 23 ? 2.564 2.320 0.816 1.00 0.27 385 ILE A CA 9
ATOM 11829 C C . ILE A 1 23 ? 4.004 2.459 0.329 1.00 0.24 385 ILE A C 9
ATOM 11830 O O . ILE A 1 23 ? 4.534 3.565 0.238 1.00 0.30 385 ILE A O 9
ATOM 11846 N N . ARG A 1 24 ? 4.627 1.330 0.009 1.00 0.29 386 ARG A N 9
ATOM 11847 C CA . ARG A 1 24 ? 6.002 1.328 -0.477 1.00 0.30 386 ARG A CA 9
ATOM 11848 C C . ARG A 1 24 ? 6.024 1.388 -2.002 1.00 0.33 386 ARG A C 9
ATOM 11849 O O . ARG A 1 24 ? 5.654 0.425 -2.676 1.00 0.42 386 ARG A O 9
ATOM 11870 N N . ARG A 1 25 ? 6.463 2.523 -2.541 1.00 0.41 387 ARG A N 9
ATOM 11871 C CA . ARG A 1 25 ? 6.535 2.705 -3.988 1.00 0.51 387 ARG A CA 9
ATOM 11872 C C . ARG A 1 25 ? 7.697 1.912 -4.578 1.00 0.49 387 ARG A C 9
ATOM 11873 O O . ARG A 1 25 ? 8.679 1.634 -3.893 1.00 0.47 387 ARG A O 9
ATOM 11894 N N . GLU A 1 26 ? 7.571 1.542 -5.849 1.00 0.64 388 GLU A N 9
ATOM 11895 C CA . GLU A 1 26 ? 8.603 0.768 -6.532 1.00 0.69 388 GLU A CA 9
ATOM 11896 C C . GLU A 1 26 ? 9.969 1.442 -6.437 1.00 0.61 388 GLU A C 9
ATOM 11897 O O . GLU A 1 26 ? 10.979 0.775 -6.215 1.00 0.63 388 GLU A O 9
ATOM 11909 N N . ASP A 1 27 ? 10.001 2.765 -6.592 1.00 0.65 389 ASP A N 9
ATOM 11910 C CA . ASP A 1 27 ? 11.257 3.506 -6.509 1.00 0.69 389 ASP A CA 9
ATOM 11911 C C . ASP A 1 27 ? 11.822 3.452 -5.088 1.00 0.64 389 ASP A C 9
ATOM 11912 O O . ASP A 1 27 ? 12.838 4.076 -4.784 1.00 0.91 389 ASP A O 9
ATOM 11921 N N . GLY A 1 28 ? 11.156 2.677 -4.236 1.00 0.55 390 GLY A N 9
ATOM 11922 C CA . GLY A 1 28 ? 11.586 2.508 -2.862 1.00 0.53 390 GLY A CA 9
ATOM 11923 C C . GLY A 1 28 ? 11.292 3.708 -1.978 1.00 0.55 390 GLY A C 9
ATOM 11924 O O . GLY A 1 28 ? 12.067 4.019 -1.074 1.00 1.03 390 GLY A O 9
ATOM 11928 N N . THR A 1 29 ? 10.168 4.375 -2.222 1.00 0.57 391 THR A N 9
ATOM 11929 C CA . THR A 1 29 ? 9.784 5.531 -1.417 1.00 0.54 391 THR A CA 9
ATOM 11930 C C . THR A 1 29 ? 8.426 5.317 -0.758 1.00 0.41 391 THR A C 9
ATOM 11931 O O . THR A 1 29 ? 7.395 5.289 -1.430 1.00 0.44 391 THR A O 9
ATOM 11942 N N . VAL A 1 30 ? 8.435 5.165 0.562 1.00 0.37 392 VAL A N 9
ATOM 11943 C CA . VAL A 1 30 ? 7.208 4.948 1.320 1.00 0.33 392 VAL A CA 9
ATOM 11944 C C . VAL A 1 30 ? 6.388 6.231 1.431 1.00 0.32 392 VAL A C 9
ATOM 11945 O O . VAL A 1 30 ? 6.936 7.317 1.619 1.00 0.41 392 VAL A O 9
ATOM 11958 N N . HIS A 1 31 ? 5.069 6.090 1.323 1.00 0.29 393 HIS A N 9
ATOM 11959 C CA . HIS A 1 31 ? 4.157 7.225 1.418 1.00 0.31 393 HIS A CA 9
ATOM 11960 C C . HIS A 1 31 ? 2.807 6.779 1.977 1.00 0.27 393 HIS A C 9
ATOM 11961 O O . HIS A 1 31 ? 2.280 5.736 1.590 1.00 0.26 393 HIS A O 9
ATOM 11976 N N . ARG A 1 32 ? 2.257 7.569 2.896 1.00 0.29 394 ARG A N 9
ATOM 11977 C CA . ARG A 1 32 ? 0.974 7.250 3.521 1.00 0.28 394 ARG A CA 9
ATOM 11978 C C . ARG A 1 32 ? -0.138 7.076 2.489 1.00 0.26 394 ARG A C 9
ATOM 11979 O O . ARG A 1 32 ? -0.089 7.648 1.400 1.00 0.32 394 ARG A O 9
ATOM 12000 N N . GLY A 1 33 ? -1.138 6.274 2.851 1.00 0.23 395 GLY A N 9
ATOM 12001 C CA . GLY A 1 33 ? -2.261 6.016 1.967 1.00 0.25 395 GLY A CA 9
ATOM 12002 C C . GLY A 1 33 ? -3.351 5.206 2.649 1.00 0.23 395 GLY A C 9
ATOM 12003 O O . GLY A 1 33 ? -3.062 4.225 3.336 1.00 0.26 395 GLY A O 9
ATOM 12007 N N . GLN A 1 34 ? -4.603 5.619 2.471 1.00 0.29 396 GLN A N 9
ATOM 12008 C CA . GLN A 1 34 ? -5.732 4.923 3.086 1.00 0.34 396 GLN A CA 9
ATOM 12009 C C . GLN A 1 34 ? -6.359 3.915 2.124 1.00 0.35 396 GLN A C 9
ATOM 12010 O O . GLN A 1 34 ? -6.686 4.251 0.987 1.00 0.46 396 GLN A O 9
ATOM 12024 N N . VAL A 1 35 ? -6.539 2.682 2.594 1.00 0.33 397 VAL A N 9
ATOM 12025 C CA . VAL A 1 35 ? -7.144 1.635 1.776 1.00 0.33 397 VAL A CA 9
ATOM 12026 C C . VAL A 1 35 ? -8.661 1.642 1.943 1.00 0.33 397 VAL A C 9
ATOM 12027 O O . VAL A 1 35 ? -9.166 1.632 3.066 1.00 0.37 397 VAL A O 9
ATOM 12040 N N . LEU A 1 36 ? -9.384 1.671 0.829 1.00 0.36 398 LEU A N 9
ATOM 12041 C CA . LEU A 1 36 ? -10.843 1.692 0.875 1.00 0.40 398 LEU A CA 9
ATOM 12042 C C . LEU A 1 36 ? -11.458 0.504 0.139 1.00 0.41 398 LEU A C 9
ATOM 12043 O O . LEU A 1 36 ? -12.455 -0.064 0.586 1.00 0.47 398 LEU A O 9
ATOM 12059 N N . GLN A 1 37 ? -10.878 0.148 -1.004 1.00 0.39 399 GLN A N 9
ATOM 12060 C CA . GLN A 1 37 ? -11.399 -0.953 -1.811 1.00 0.43 399 GLN A CA 9
ATOM 12061 C C . GLN A 1 37 ? -10.317 -1.979 -2.143 1.00 0.38 399 GLN A C 9
ATOM 12062 O O . GLN A 1 37 ? -9.145 -1.796 -1.813 1.00 0.35 399 GLN A O 9
ATOM 12076 N N . SER A 1 38 ? -10.731 -3.058 -2.801 1.00 0.42 400 SER A N 9
ATOM 12077 C CA . SER A 1 38 ? -9.822 -4.129 -3.197 1.00 0.41 400 SER A CA 9
ATOM 12078 C C . SER A 1 38 ? -10.494 -5.036 -4.226 1.00 0.47 400 SER A C 9
ATOM 12079 O O . SER A 1 38 ? -11.715 -5.198 -4.209 1.00 0.54 400 SER A O 9
ATOM 12087 N N . ARG A 1 39 ? -9.705 -5.615 -5.132 1.00 0.51 401 ARG A N 9
ATOM 12088 C CA . ARG A 1 39 ? -10.264 -6.485 -6.165 1.00 0.60 401 ARG A CA 9
ATOM 12089 C C . ARG A 1 39 ? -9.191 -7.351 -6.830 1.00 0.73 401 ARG A C 9
ATOM 12090 O O . ARG A 1 39 ? -8.124 -6.866 -7.198 1.00 0.86 401 ARG A O 9
ATOM 12111 N N . THR A 1 40 ? -9.505 -8.629 -7.014 1.00 0.82 402 THR A N 9
ATOM 12112 C CA . THR A 1 40 ? -8.595 -9.557 -7.675 1.00 0.99 402 THR A CA 9
ATOM 12113 C C . THR A 1 40 ? -8.589 -9.293 -9.174 1.00 1.16 402 THR A C 9
ATOM 12114 O O . THR A 1 40 ? -9.637 -9.030 -9.766 1.00 1.79 402 THR A O 9
ATOM 12125 N N . THR A 1 41 ? -7.416 -9.359 -9.787 1.00 1.43 403 THR A N 9
ATOM 12126 C CA . THR A 1 41 ? -7.296 -9.122 -11.219 1.00 1.62 403 THR A CA 9
ATOM 12127 C C . THR A 1 41 ? -8.118 -10.154 -11.999 1.00 1.84 403 THR A C 9
ATOM 12128 O O . THR A 1 41 ? -8.838 -10.958 -11.405 1.00 1.85 403 THR A O 9
ATOM 12139 N N . GLU A 1 42 ? -8.018 -10.125 -13.325 1.00 2.08 404 GLU A N 9
ATOM 12140 C CA . GLU A 1 42 ? -8.762 -11.052 -14.174 1.00 2.34 404 GLU A CA 9
ATOM 12141 C C . GLU A 1 42 ? -8.588 -12.498 -13.720 1.00 2.30 404 GLU A C 9
ATOM 12142 O O . GLU A 1 42 ? -9.544 -13.276 -13.730 1.00 2.37 404 GLU A O 9
ATOM 12154 N N . ASN A 1 43 ? -7.370 -12.859 -13.327 1.00 2.26 405 ASN A N 9
ATOM 12155 C CA . ASN A 1 43 ? -7.087 -14.219 -12.877 1.00 2.30 405 ASN A CA 9
ATOM 12156 C C . ASN A 1 43 ? -7.994 -14.604 -11.712 1.00 2.07 405 ASN A C 9
ATOM 12157 O O . ASN A 1 43 ? -8.619 -15.665 -11.724 1.00 2.40 405 ASN A O 9
ATOM 12168 N N . ALA A 1 44 ? -8.065 -13.731 -10.711 1.00 1.82 406 ALA A N 9
ATOM 12169 C CA . ALA A 1 44 ? -8.901 -13.969 -9.538 1.00 1.67 406 ALA A CA 9
ATOM 12170 C C . ALA A 1 44 ? -8.581 -15.313 -8.887 1.00 1.85 406 ALA A C 9
ATOM 12171 O O . ALA A 1 44 ? -9.464 -16.149 -8.697 1.00 2.18 406 ALA A O 9
ATOM 12178 N N . ALA A 1 45 ? -7.314 -15.507 -8.547 1.00 1.91 407 ALA A N 9
ATOM 12179 C CA . ALA A 1 45 ? -6.865 -16.741 -7.914 1.00 2.19 407 ALA A CA 9
ATOM 12180 C C . ALA A 1 45 ? -5.555 -16.506 -7.178 1.00 2.37 407 ALA A C 9
ATOM 12181 O O . ALA A 1 45 ? -4.902 -17.445 -6.720 1.00 2.77 407 ALA A O 9
ATOM 12188 N N . ALA A 1 46 ? -5.189 -15.235 -7.075 1.00 2.15 408 ALA A N 9
ATOM 12189 C CA . ALA A 1 46 ? -3.965 -14.817 -6.406 1.00 2.35 408 ALA A CA 9
ATOM 12190 C C . ALA A 1 46 ? -3.821 -13.296 -6.470 1.00 2.05 408 ALA A C 9
ATOM 12191 O O . ALA A 1 46 ? -3.561 -12.650 -5.454 1.00 1.99 408 ALA A O 9
ATOM 12198 N N . PRO A 1 47 ? -3.993 -12.695 -7.670 1.00 1.99 409 PRO A N 9
ATOM 12199 C CA . PRO A 1 47 ? -3.888 -11.246 -7.848 1.00 1.80 409 PRO A CA 9
ATOM 12200 C C . PRO A 1 47 ? -4.975 -10.490 -7.109 1.00 1.41 409 PRO A C 9
ATOM 12201 O O . PRO A 1 47 ? -6.105 -10.956 -7.007 1.00 1.86 409 PRO A O 9
ATOM 12212 N N . ASP A 1 48 ? -4.617 -9.320 -6.596 1.00 0.92 410 ASP A N 9
ATOM 12213 C CA . ASP A 1 48 ? -5.555 -8.484 -5.863 1.00 0.79 410 ASP A CA 9
ATOM 12214 C C . ASP A 1 48 ? -4.960 -7.102 -5.616 1.00 0.68 410 ASP A C 9
ATOM 12215 O O . ASP A 1 48 ? -3.830 -6.972 -5.143 1.00 0.93 410 ASP A O 9
ATOM 12224 N N . GLU A 1 49 ? -5.723 -6.072 -5.956 1.00 0.54 411 GLU A N 9
ATOM 12225 C CA . GLU A 1 49 ? -5.276 -4.698 -5.786 1.00 0.45 411 GLU A CA 9
ATOM 12226 C C . GLU A 1 49 ? -6.149 -3.967 -4.778 1.00 0.40 411 GLU A C 9
ATOM 12227 O O . GLU A 1 49 ? -7.373 -4.057 -4.826 1.00 0.42 411 GLU A O 9
ATOM 12239 N N . TYR A 1 50 ? -5.514 -3.237 -3.869 1.00 0.38 412 TYR A N 9
ATOM 12240 C CA . TYR A 1 50 ? -6.241 -2.487 -2.855 1.00 0.35 412 TYR A CA 9
ATOM 12241 C C . TYR A 1 50 ? -6.150 -0.991 -3.126 1.00 0.33 412 TYR A C 9
ATOM 12242 O O . TYR A 1 50 ? -5.056 -0.432 -3.215 1.00 0.34 412 TYR A O 9
ATOM 12260 N N . TYR A 1 51 ? -7.306 -0.348 -3.249 1.00 0.33 413 TYR A N 9
ATOM 12261 C CA . TYR A 1 51 ? -7.365 1.086 -3.501 1.00 0.32 413 TYR A CA 9
ATOM 12262 C C . TYR A 1 51 ? -6.601 1.842 -2.421 1.00 0.32 413 TYR A C 9
ATOM 12263 O O . TYR A 1 51 ? -6.617 1.450 -1.255 1.00 0.40 413 TYR A O 9
ATOM 12281 N N . VAL A 1 52 ? -5.923 2.916 -2.811 1.00 0.33 414 VAL A N 9
ATOM 12282 C CA . VAL A 1 52 ? -5.148 3.701 -1.857 1.00 0.33 414 VAL A CA 9
ATOM 12283 C C . VAL A 1 52 ? -5.345 5.199 -2.063 1.00 0.29 414 VAL A C 9
ATOM 12284 O O . VAL A 1 52 ? -5.340 5.693 -3.191 1.00 0.38 414 VAL A O 9
ATOM 12297 N N . HIS A 1 53 ? -5.504 5.916 -0.955 1.00 0.33 415 HIS A N 9
ATOM 12298 C CA . HIS A 1 53 ? -5.688 7.361 -0.986 1.00 0.32 415 HIS A CA 9
ATOM 12299 C C . HIS A 1 53 ? -4.533 8.052 -0.266 1.00 0.32 415 HIS A C 9
ATOM 12300 O O . HIS A 1 53 ? -4.586 8.270 0.945 1.00 0.34 415 HIS A O 9
ATOM 12315 N N . TYR A 1 54 ? -3.487 8.384 -1.016 1.00 0.37 416 TYR A N 9
ATOM 12316 C CA . TYR A 1 54 ? -2.317 9.038 -0.443 1.00 0.40 416 TYR A CA 9
ATOM 12317 C C . TYR A 1 54 ? -2.701 10.367 0.196 1.00 0.45 416 TYR A C 9
ATOM 12318 O O . TYR A 1 54 ? -3.140 11.293 -0.485 1.00 0.57 416 TYR A O 9
ATOM 12336 N N . VAL A 1 55 ? -2.533 10.451 1.514 1.00 0.45 417 VAL A N 9
ATOM 12337 C CA . VAL A 1 55 ? -2.864 11.665 2.249 1.00 0.55 417 VAL A CA 9
ATOM 12338 C C . VAL A 1 55 ? -1.983 12.826 1.810 1.00 0.66 417 VAL A C 9
ATOM 12339 O O . VAL A 1 55 ? -0.762 12.700 1.738 1.00 1.34 417 VAL A O 9
ATOM 12352 N N . GLY A 1 56 ? -2.616 13.956 1.520 1.00 0.71 418 GLY A N 9
ATOM 12353 C CA . GLY A 1 56 ? -1.882 15.132 1.088 1.00 0.82 418 GLY A CA 9
ATOM 12354 C C . GLY A 1 56 ? -1.483 15.065 -0.375 1.00 0.72 418 GLY A C 9
ATOM 12355 O O . GLY A 1 56 ? -1.649 16.036 -1.113 1.00 0.76 418 GLY A O 9
ATOM 12359 N N . LEU A 1 57 ? -0.958 13.916 -0.797 1.00 0.66 419 LEU A N 9
ATOM 12360 C CA . LEU A 1 57 ? -0.538 13.727 -2.181 1.00 0.60 419 LEU A CA 9
ATOM 12361 C C . LEU A 1 57 ? -1.716 13.876 -3.138 1.00 0.59 419 LEU A C 9
ATOM 12362 O O . LEU A 1 57 ? -2.839 13.478 -2.827 1.00 0.76 419 LEU A O 9
ATOM 12378 N N . ASN A 1 58 ? -1.447 14.459 -4.303 1.00 0.61 420 ASN A N 9
ATOM 12379 C CA . ASN A 1 58 ? -2.473 14.674 -5.320 1.00 0.63 420 ASN A CA 9
ATOM 12380 C C . ASN A 1 58 ? -3.155 13.363 -5.707 1.00 0.56 420 ASN A C 9
ATOM 12381 O O . ASN A 1 58 ? -2.627 12.278 -5.460 1.00 0.56 420 ASN A O 9
ATOM 12392 N N . ARG A 1 59 ? -4.332 13.475 -6.318 1.00 0.62 421 ARG A N 9
ATOM 12393 C CA . ARG A 1 59 ? -5.097 12.308 -6.746 1.00 0.67 421 ARG A CA 9
ATOM 12394 C C . ARG A 1 59 ? -4.301 11.475 -7.742 1.00 0.66 421 ARG A C 9
ATOM 12395 O O . ARG A 1 59 ? -4.471 10.260 -7.830 1.00 0.69 421 ARG A O 9
ATOM 12416 N N . ARG A 1 60 ? -3.431 12.145 -8.488 1.00 0.71 422 ARG A N 9
ATOM 12417 C CA . ARG A 1 60 ? -2.600 11.491 -9.478 1.00 0.83 422 ARG A CA 9
ATOM 12418 C C . ARG A 1 60 ? -1.826 10.328 -8.870 1.00 0.72 422 ARG A C 9
ATOM 12419 O O . ARG A 1 60 ? -1.675 9.276 -9.493 1.00 0.77 422 ARG A O 9
ATOM 12440 N N . LEU A 1 61 ? -1.344 10.519 -7.651 1.00 0.65 423 LEU A N 9
ATOM 12441 C CA . LEU A 1 61 ? -0.594 9.480 -6.961 1.00 0.62 423 LEU A CA 9
ATOM 12442 C C . LEU A 1 61 ? -1.512 8.326 -6.573 1.00 0.52 423 LEU A C 9
ATOM 12443 O O . LEU A 1 61 ? -1.110 7.162 -6.597 1.00 0.53 423 LEU A O 9
ATOM 12459 N N . ASP A 1 62 ? -2.747 8.663 -6.215 1.00 0.49 424 ASP A N 9
ATOM 12460 C CA . ASP A 1 62 ? -3.736 7.667 -5.818 1.00 0.50 424 ASP A CA 9
ATOM 12461 C C . ASP A 1 62 ? -4.007 6.681 -6.950 1.00 0.45 424 ASP A C 9
ATOM 12462 O O . ASP A 1 62 ? -4.115 7.069 -8.114 1.00 0.49 424 ASP A O 9
ATOM 12471 N N . GLY A 1 63 ? -4.119 5.403 -6.599 1.00 0.44 425 GLY A N 9
ATOM 12472 C CA . GLY A 1 63 ? -4.380 4.378 -7.593 1.00 0.50 425 GLY A CA 9
ATOM 12473 C C . GLY A 1 63 ? -4.632 3.018 -6.971 1.00 0.45 425 GLY A C 9
ATOM 12474 O O . GLY A 1 63 ? -5.332 2.911 -5.963 1.00 0.70 425 GLY A O 9
ATOM 12478 N N . TRP A 1 64 ? -4.061 1.977 -7.572 1.00 0.50 426 TRP A N 9
ATOM 12479 C CA . TRP A 1 64 ? -4.229 0.618 -7.069 1.00 0.44 426 TRP A CA 9
ATOM 12480 C C . TRP A 1 64 ? -2.877 -0.075 -6.908 1.00 0.45 426 TRP A C 9
ATOM 12481 O O . TRP A 1 64 ? -2.035 -0.031 -7.804 1.00 0.57 426 TRP A O 9
ATOM 12502 N N . VAL A 1 65 ? -2.680 -0.713 -5.757 1.00 0.39 427 VAL A N 9
ATOM 12503 C CA . VAL A 1 65 ? -1.435 -1.419 -5.469 1.00 0.46 427 VAL A CA 9
ATOM 12504 C C . VAL A 1 65 ? -1.678 -2.917 -5.319 1.00 0.51 427 VAL A C 9
ATOM 12505 O O . VAL A 1 65 ? -2.759 -3.339 -4.912 1.00 0.70 427 VAL A O 9
ATOM 12518 N N . GLY A 1 66 ? -0.670 -3.718 -5.659 1.00 0.52 428 GLY A N 9
ATOM 12519 C CA . GLY A 1 66 ? -0.802 -5.163 -5.563 1.00 0.65 428 GLY A CA 9
ATOM 12520 C C . GLY A 1 66 ? -0.752 -5.688 -4.135 1.00 0.79 428 GLY A C 9
ATOM 12521 O O . GLY A 1 66 ? -0.281 -6.801 -3.905 1.00 1.72 428 GLY A O 9
ATOM 12525 N N . ARG A 1 67 ? -1.259 -4.895 -3.185 1.00 0.54 429 ARG A N 9
ATOM 12526 C CA . ARG A 1 67 ? -1.294 -5.279 -1.768 1.00 0.54 429 ARG A CA 9
ATOM 12527 C C . ARG A 1 67 ? 0.093 -5.268 -1.118 1.00 0.49 429 ARG A C 9
ATOM 12528 O O . ARG A 1 67 ? 0.255 -4.759 -0.009 1.00 0.53 429 ARG A O 9
ATOM 12549 N N . HIS A 1 68 ? 1.083 -5.837 -1.796 1.00 0.49 430 HIS A N 9
ATOM 12550 C CA . HIS A 1 68 ? 2.442 -5.899 -1.264 1.00 0.53 430 HIS A CA 9
ATOM 12551 C C . HIS A 1 68 ? 2.965 -4.515 -0.878 1.00 0.47 430 HIS A C 9
ATOM 12552 O O . HIS A 1 68 ? 3.879 -4.398 -0.060 1.00 0.49 430 HIS A O 9
ATOM 12567 N N . ARG A 1 69 ? 2.391 -3.476 -1.470 1.00 0.43 431 ARG A N 9
ATOM 12568 C CA . ARG A 1 69 ? 2.811 -2.105 -1.189 1.00 0.41 431 ARG A CA 9
ATOM 12569 C C . ARG A 1 69 ? 2.224 -1.576 0.122 1.00 0.37 431 ARG A C 9
ATOM 12570 O O . ARG A 1 69 ? 2.849 -0.762 0.798 1.00 0.57 431 ARG A O 9
ATOM 12591 N N . ILE A 1 70 ? 1.024 -2.029 0.479 1.00 0.39 432 ILE A N 9
ATOM 12592 C CA . ILE A 1 70 ? 0.382 -1.571 1.711 1.00 0.36 432 ILE A CA 9
ATOM 12593 C C . ILE A 1 70 ? 0.801 -2.423 2.905 1.00 0.38 432 ILE A C 9
ATOM 12594 O O . ILE A 1 70 ? 0.869 -3.649 2.813 1.00 0.44 432 ILE A O 9
ATOM 12610 N N . SER A 1 71 ? 1.085 -1.759 4.025 1.00 0.34 433 SER A N 9
ATOM 12611 C CA . SER A 1 71 ? 1.505 -2.445 5.244 1.00 0.38 433 SER A CA 9
ATOM 12612 C C . SER A 1 71 ? 1.263 -1.572 6.472 1.00 0.36 433 SER A C 9
ATOM 12613 O O . SER A 1 71 ? 1.468 -0.358 6.436 1.00 0.34 433 SER A O 9
ATOM 12621 N N . ASP A 1 72 ? 0.817 -2.201 7.556 1.00 0.43 434 ASP A N 9
ATOM 12622 C CA . ASP A 1 72 ? 0.534 -1.492 8.801 1.00 0.48 434 ASP A CA 9
ATOM 12623 C C . ASP A 1 72 ? 1.813 -1.098 9.542 1.00 0.48 434 ASP A C 9
ATOM 12624 O O . ASP A 1 72 ? 1.771 -0.780 10.731 1.00 0.74 434 ASP A O 9
ATOM 12633 N N . ASN A 1 73 ? 2.947 -1.119 8.845 1.00 0.43 435 ASN A N 9
ATOM 12634 C CA . ASN A 1 73 ? 4.221 -0.759 9.464 1.00 0.47 435 ASN A CA 9
ATOM 12635 C C . ASN A 1 73 ? 5.227 -0.279 8.419 1.00 0.39 435 ASN A C 9
ATOM 12636 O O . ASN A 1 73 ? 5.412 -0.912 7.380 1.00 0.38 435 ASN A O 9
ATOM 12647 N N . ALA A 1 74 ? 5.867 0.853 8.706 1.00 0.49 436 ALA A N 9
ATOM 12648 C CA . ALA A 1 74 ? 6.848 1.442 7.799 1.00 0.55 436 ALA A CA 9
ATOM 12649 C C . ALA A 1 74 ? 8.162 0.664 7.787 1.00 0.55 436 ALA A C 9
ATOM 12650 O O . ALA A 1 74 ? 8.766 0.474 6.731 1.00 0.54 436 ALA A O 9
ATOM 12657 N N . ASP A 1 75 ? 8.608 0.233 8.965 1.00 0.65 437 ASP A N 9
ATOM 12658 C CA . ASP A 1 75 ? 9.863 -0.507 9.087 1.00 0.75 437 ASP A CA 9
ATOM 12659 C C . ASP A 1 75 ? 9.937 -1.648 8.076 1.00 0.71 437 ASP A C 9
ATOM 12660 O O . ASP A 1 75 ? 10.987 -1.893 7.482 1.00 0.78 437 ASP A O 9
ATOM 12669 N N . ASP A 1 76 ? 8.819 -2.339 7.880 1.00 0.68 438 ASP A N 9
ATOM 12670 C CA . ASP A 1 76 ? 8.768 -3.447 6.933 1.00 0.73 438 ASP A CA 9
ATOM 12671 C C . ASP A 1 76 ? 8.979 -2.954 5.505 1.00 0.73 438 ASP A C 9
ATOM 12672 O O . ASP A 1 76 ? 9.727 -3.556 4.734 1.00 1.35 438 ASP A O 9
ATOM 12681 N N . LEU A 1 77 ? 8.314 -1.854 5.158 1.00 0.54 439 LEU A N 9
ATOM 12682 C CA . LEU A 1 77 ? 8.425 -1.281 3.821 1.00 0.53 439 LEU A CA 9
ATOM 12683 C C . LEU A 1 77 ? 9.856 -0.823 3.533 1.00 0.61 439 LEU A C 9
ATOM 12684 O O . LEU A 1 77 ? 10.633 -1.550 2.913 1.00 0.86 439 LEU A O 9
ATOM 12700 N N . GLY A 1 78 ? 10.203 0.385 3.980 1.00 0.59 440 GLY A N 9
ATOM 12701 C CA . GLY A 1 78 ? 11.540 0.900 3.748 1.00 0.77 440 GLY A CA 9
ATOM 12702 C C . GLY A 1 78 ? 11.931 1.988 4.732 1.00 0.96 440 GLY A C 9
ATOM 12703 O O . GLY A 1 78 ? 12.687 2.896 4.388 1.00 1.36 440 GLY A O 9
ATOM 12707 N N . GLY A 1 79 ? 11.419 1.891 5.959 1.00 0.93 441 GLY A N 9
ATOM 12708 C CA . GLY A 1 79 ? 11.734 2.878 6.981 1.00 1.24 441 GLY A CA 9
ATOM 12709 C C . GLY A 1 79 ? 11.559 4.297 6.489 1.00 1.14 441 GLY A C 9
ATOM 12710 O O . GLY A 1 79 ? 12.377 5.169 6.780 1.00 1.83 441 GLY A O 9
ATOM 12714 N N . ILE A 1 80 ? 10.492 4.516 5.734 1.00 1.10 442 ILE A N 9
ATOM 12715 C CA . ILE A 1 80 ? 10.190 5.820 5.173 1.00 1.03 442 ILE A CA 9
ATOM 12716 C C . ILE A 1 80 ? 11.353 6.307 4.321 1.00 1.05 442 ILE A C 9
ATOM 12717 O O . ILE A 1 80 ? 12.365 6.758 4.853 1.00 1.39 442 ILE A O 9
ATOM 12733 N N . THR A 1 81 ? 11.205 6.200 2.997 1.00 1.13 443 THR A N 9
ATOM 12734 C CA . THR A 1 81 ? 12.255 6.617 2.066 1.00 1.36 443 THR A CA 9
ATOM 12735 C C . THR A 1 81 ? 13.628 6.190 2.578 1.00 1.47 443 THR A C 9
ATOM 12736 O O . THR A 1 81 ? 13.765 5.144 3.214 1.00 2.20 443 THR A O 9
ATOM 12747 N N . VAL A 1 82 ? 14.631 7.007 2.317 1.00 1.90 444 VAL A N 9
ATOM 12748 C CA . VAL A 1 82 ? 15.983 6.744 2.762 1.00 2.70 444 VAL A CA 9
ATOM 12749 C C . VAL A 1 82 ? 16.511 5.416 2.224 1.00 3.02 444 VAL A C 9
ATOM 12750 O O . VAL A 1 82 ? 16.800 4.498 2.992 1.00 3.60 444 VAL A O 9
ATOM 12763 N N . LEU A 1 83 ? 16.643 5.319 0.907 1.00 3.13 445 LEU A N 9
ATOM 12764 C CA . LEU A 1 83 ? 17.146 4.098 0.285 1.00 3.83 445 LEU A CA 9
ATOM 12765 C C . LEU A 1 83 ? 18.150 4.416 -0.823 1.00 4.75 445 LEU A C 9
ATOM 12766 O O . LEU A 1 83 ? 17.887 5.249 -1.691 1.00 4.99 445 LEU A O 9
ATOM 12782 N N . PRO A 1 84 ? 19.322 3.751 -0.805 1.00 5.56 446 PRO A N 9
ATOM 12783 C CA . PRO A 1 84 ? 20.373 3.964 -1.809 1.00 6.59 446 PRO A CA 9
ATOM 12784 C C . PRO A 1 84 ? 19.996 3.410 -3.180 1.00 7.07 446 PRO A C 9
ATOM 12785 O O . PRO A 1 84 ? 19.316 2.388 -3.283 1.00 7.26 446 PRO A O 9
ATOM 12796 N N . ALA A 1 85 ? 20.447 4.093 -4.230 1.00 7.52 447 ALA A N 9
ATOM 12797 C CA . ALA A 1 85 ? 20.166 3.678 -5.600 1.00 8.19 447 ALA A CA 9
ATOM 12798 C C . ALA A 1 85 ? 20.591 2.229 -5.836 1.00 8.83 447 ALA A C 9
ATOM 12799 O O . ALA A 1 85 ? 21.597 1.775 -5.291 1.00 9.06 447 ALA A O 9
ATOM 12806 N N . PRO A 1 86 ? 19.823 1.479 -6.650 1.00 9.38 448 PRO A N 9
ATOM 12807 C CA . PRO A 1 86 ? 20.126 0.075 -6.950 1.00 10.23 448 PRO A CA 9
ATOM 12808 C C . PRO A 1 86 ? 21.554 -0.116 -7.459 1.00 10.87 448 PRO A C 9
ATOM 12809 O O . PRO A 1 86 ? 22.036 0.663 -8.281 1.00 11.06 448 PRO A O 9
ATOM 12820 N N . PRO A 1 87 ? 22.255 -1.159 -6.973 1.00 11.41 449 PRO A N 9
ATOM 12821 C CA . PRO A 1 87 ? 23.637 -1.444 -7.384 1.00 12.23 449 PRO A CA 9
ATOM 12822 C C . PRO A 1 87 ? 23.751 -1.713 -8.879 1.00 13.10 449 PRO A C 9
ATOM 12823 O O . PRO A 1 87 ? 22.939 -2.439 -9.453 1.00 13.50 449 PRO A O 9
ATOM 12834 N N . LEU A 1 88 ? 24.767 -1.124 -9.504 1.00 13.55 450 LEU A N 9
ATOM 12835 C CA . LEU A 1 88 ? 24.989 -1.302 -10.936 1.00 14.50 450 LEU A CA 9
ATOM 12836 C C . LEU A 1 88 ? 25.645 -2.650 -11.241 1.00 14.96 450 LEU A C 9
ATOM 12837 O O . LEU A 1 88 ? 26.432 -2.772 -12.181 1.00 15.17 450 LEU A O 9
ATOM 12853 N N . ALA A 1 89 ? 25.306 -3.662 -10.447 1.00 15.28 451 ALA A N 9
ATOM 12854 C CA . ALA A 1 89 ? 25.855 -5.001 -10.636 1.00 15.91 451 ALA A CA 9
ATOM 12855 C C . ALA A 1 89 ? 25.437 -5.582 -11.986 1.00 16.47 451 ALA A C 9
ATOM 12856 O O . ALA A 1 89 ? 24.283 -5.450 -12.394 1.00 16.74 451 ALA A O 9
ATOM 12863 N N . PRO A 1 90 ? 26.372 -6.238 -12.697 1.00 16.82 452 PRO A N 9
ATOM 12864 C CA . PRO A 1 90 ? 26.090 -6.843 -14.004 1.00 17.52 452 PRO A CA 9
ATOM 12865 C C . PRO A 1 90 ? 25.042 -7.948 -13.914 1.00 18.21 452 PRO A C 9
ATOM 12866 O O . PRO A 1 90 ? 25.055 -8.750 -12.981 1.00 18.53 452 PRO A O 9
ATOM 12877 N N . ASP A 1 91 ? 24.139 -7.977 -14.894 1.00 18.57 453 ASP A N 9
ATOM 12878 C CA . ASP A 1 91 ? 23.075 -8.978 -14.942 1.00 19.36 453 ASP A CA 9
ATOM 12879 C C . ASP A 1 91 ? 22.097 -8.799 -13.784 1.00 19.52 453 ASP A C 9
ATOM 12880 O O . ASP A 1 91 ? 22.501 -8.617 -12.636 1.00 19.55 453 ASP A O 9
ATOM 12889 N N . GLN A 1 92 ? 20.806 -8.851 -14.097 1.00 19.77 454 GLN A N 9
ATOM 12890 C CA . GLN A 1 92 ? 19.766 -8.694 -13.088 1.00 20.09 454 GLN A CA 9
ATOM 12891 C C . GLN A 1 92 ? 19.855 -9.798 -12.039 1.00 20.37 454 GLN A C 9
ATOM 12892 O O . GLN A 1 92 ? 19.987 -10.977 -12.430 1.00 20.63 454 GLN A O 9
ATOM 12907 N N . GLY A 1 1 ? -16.074 -6.390 3.127 1.00 11.64 363 GLY A N 10
ATOM 12908 C CA . GLY A 1 1 ? -15.000 -5.394 2.859 1.00 11.03 363 GLY A CA 10
ATOM 12909 C C . GLY A 1 1 ? -13.646 -6.044 2.650 1.00 10.23 363 GLY A C 10
ATOM 12910 O O . GLY A 1 1 ? -12.909 -5.679 1.736 1.00 10.21 363 GLY A O 10
ATOM 12916 N N . SER A 1 2 ? -13.323 -7.012 3.504 1.00 9.80 364 SER A N 10
ATOM 12917 C CA . SER A 1 2 ? -12.052 -7.722 3.417 1.00 9.25 364 SER A CA 10
ATOM 12918 C C . SER A 1 2 ? -11.987 -8.572 2.145 1.00 8.36 364 SER A C 10
ATOM 12919 O O . SER A 1 2 ? -12.165 -8.059 1.041 1.00 8.24 364 SER A O 10
ATOM 12927 N N . HIS A 1 3 ? -11.727 -9.869 2.303 1.00 7.98 365 HIS A N 10
ATOM 12928 C CA . HIS A 1 3 ? -11.638 -10.772 1.162 1.00 7.35 365 HIS A CA 10
ATOM 12929 C C . HIS A 1 3 ? -11.799 -12.227 1.620 1.00 6.30 365 HIS A C 10
ATOM 12930 O O . HIS A 1 3 ? -12.453 -12.488 2.631 1.00 6.44 365 HIS A O 10
ATOM 12945 N N . MET A 1 4 ? -11.217 -13.172 0.881 1.00 5.51 366 MET A N 10
ATOM 12946 C CA . MET A 1 4 ? -11.313 -14.587 1.232 1.00 4.67 366 MET A CA 10
ATOM 12947 C C . MET A 1 4 ? -10.355 -14.941 2.367 1.00 4.56 366 MET A C 10
ATOM 12948 O O . MET A 1 4 ? -9.638 -15.942 2.301 1.00 4.71 366 MET A O 10
ATOM 12962 N N . ASP A 1 5 ? -10.345 -14.117 3.410 1.00 4.67 367 ASP A N 10
ATOM 12963 C CA . ASP A 1 5 ? -9.473 -14.345 4.556 1.00 4.80 367 ASP A CA 10
ATOM 12964 C C . ASP A 1 5 ? -9.814 -15.656 5.267 1.00 4.50 367 ASP A C 10
ATOM 12965 O O . ASP A 1 5 ? -10.909 -15.815 5.804 1.00 4.10 367 ASP A O 10
ATOM 12974 N N . PRO A 1 6 ? -8.871 -16.619 5.273 1.00 4.98 368 PRO A N 10
ATOM 12975 C CA . PRO A 1 6 ? -9.067 -17.925 5.914 1.00 5.12 368 PRO A CA 10
ATOM 12976 C C . PRO A 1 6 ? -9.568 -17.818 7.343 1.00 5.15 368 PRO A C 10
ATOM 12977 O O . PRO A 1 6 ? -10.148 -18.756 7.892 1.00 5.66 368 PRO A O 10
ATOM 12988 N N . LEU A 1 7 ? -9.338 -16.667 7.923 1.00 4.84 369 LEU A N 10
ATOM 12989 C CA . LEU A 1 7 ? -9.749 -16.380 9.289 1.00 5.12 369 LEU A CA 10
ATOM 12990 C C . LEU A 1 7 ? -9.523 -14.908 9.611 1.00 4.61 369 LEU A C 10
ATOM 12991 O O . LEU A 1 7 ? -10.352 -14.266 10.258 1.00 4.91 369 LEU A O 10
ATOM 13007 N N . MET A 1 8 ? -8.395 -14.386 9.141 1.00 4.12 370 MET A N 10
ATOM 13008 C CA . MET A 1 8 ? -8.028 -12.997 9.350 1.00 3.87 370 MET A CA 10
ATOM 13009 C C . MET A 1 8 ? -6.666 -12.728 8.713 1.00 3.02 370 MET A C 10
ATOM 13010 O O . MET A 1 8 ? -5.842 -11.995 9.258 1.00 3.06 370 MET A O 10
ATOM 13024 N N . GLN A 1 9 ? -6.435 -13.338 7.555 1.00 2.80 371 GLN A N 10
ATOM 13025 C CA . GLN A 1 9 ? -5.173 -13.172 6.844 1.00 2.63 371 GLN A CA 10
ATOM 13026 C C . GLN A 1 9 ? -5.130 -11.834 6.110 1.00 2.21 371 GLN A C 10
ATOM 13027 O O . GLN A 1 9 ? -6.136 -11.390 5.555 1.00 2.80 371 GLN A O 10
ATOM 13041 N N . LYS A 1 10 ? -3.955 -11.205 6.107 1.00 1.82 372 LYS A N 10
ATOM 13042 C CA . LYS A 1 10 ? -3.756 -9.924 5.441 1.00 1.77 372 LYS A CA 10
ATOM 13043 C C . LYS A 1 10 ? -4.616 -8.824 6.067 1.00 1.50 372 LYS A C 10
ATOM 13044 O O . LYS A 1 10 ? -5.738 -9.070 6.508 1.00 1.89 372 LYS A O 10
ATOM 13063 N N . ILE A 1 11 ? -4.068 -7.611 6.112 1.00 1.42 373 ILE A N 10
ATOM 13064 C CA . ILE A 1 11 ? -4.764 -6.463 6.692 1.00 1.22 373 ILE A CA 10
ATOM 13065 C C . ILE A 1 11 ? -6.175 -6.312 6.131 1.00 1.13 373 ILE A C 10
ATOM 13066 O O . ILE A 1 11 ? -6.374 -6.291 4.917 1.00 1.20 373 ILE A O 10
ATOM 13082 N N . ASP A 1 12 ? -7.147 -6.182 7.031 1.00 1.16 374 ASP A N 10
ATOM 13083 C CA . ASP A 1 12 ? -8.538 -6.005 6.638 1.00 1.17 374 ASP A CA 10
ATOM 13084 C C . ASP A 1 12 ? -8.903 -4.523 6.659 1.00 1.03 374 ASP A C 10
ATOM 13085 O O . ASP A 1 12 ? -8.645 -3.828 7.643 1.00 1.25 374 ASP A O 10
ATOM 13094 N N . ILE A 1 13 ? -9.494 -4.043 5.571 1.00 0.84 375 ILE A N 10
ATOM 13095 C CA . ILE A 1 13 ? -9.881 -2.641 5.473 1.00 0.76 375 ILE A CA 10
ATOM 13096 C C . ILE A 1 13 ? -11.017 -2.300 6.424 1.00 0.76 375 ILE A C 10
ATOM 13097 O O . ILE A 1 13 ? -10.986 -1.270 7.094 1.00 0.79 375 ILE A O 10
ATOM 13113 N N . SER A 1 14 ? -12.023 -3.166 6.453 1.00 0.79 376 SER A N 10
ATOM 13114 C CA . SER A 1 14 ? -13.192 -2.973 7.304 1.00 0.87 376 SER A CA 10
ATOM 13115 C C . SER A 1 14 ? -12.831 -3.160 8.771 1.00 0.96 376 SER A C 10
ATOM 13116 O O . SER A 1 14 ? -13.338 -4.061 9.440 1.00 1.54 376 SER A O 10
ATOM 13124 N N . GLU A 1 15 ? -11.941 -2.307 9.258 1.00 0.93 377 GLU A N 10
ATOM 13125 C CA . GLU A 1 15 ? -11.483 -2.365 10.634 1.00 1.03 377 GLU A CA 10
ATOM 13126 C C . GLU A 1 15 ? -11.169 -0.965 11.137 1.00 0.87 377 GLU A C 10
ATOM 13127 O O . GLU A 1 15 ? -11.350 -0.653 12.314 1.00 0.93 377 GLU A O 10
ATOM 13139 N N . ASN A 1 16 ? -10.684 -0.133 10.223 1.00 0.71 378 ASN A N 10
ATOM 13140 C CA . ASN A 1 16 ? -10.319 1.241 10.543 1.00 0.61 378 ASN A CA 10
ATOM 13141 C C . ASN A 1 16 ? -9.955 2.019 9.278 1.00 0.58 378 ASN A C 10
ATOM 13142 O O . ASN A 1 16 ? -8.806 2.422 9.100 1.00 0.59 378 ASN A O 10
ATOM 13153 N N . PRO A 1 17 ? -10.932 2.239 8.377 1.00 0.62 379 PRO A N 10
ATOM 13154 C CA . PRO A 1 17 ? -10.701 2.973 7.130 1.00 0.65 379 PRO A CA 10
ATOM 13155 C C . PRO A 1 17 ? -10.003 4.307 7.377 1.00 0.61 379 PRO A C 10
ATOM 13156 O O . PRO A 1 17 ? -9.134 4.717 6.607 1.00 0.62 379 PRO A O 10
ATOM 13167 N N . ASP A 1 18 ? -10.383 4.973 8.463 1.00 0.62 380 ASP A N 10
ATOM 13168 C CA . ASP A 1 18 ? -9.790 6.254 8.826 1.00 0.64 380 ASP A CA 10
ATOM 13169 C C . ASP A 1 18 ? -8.297 6.097 9.095 1.00 0.55 380 ASP A C 10
ATOM 13170 O O . ASP A 1 18 ? -7.501 6.975 8.760 1.00 0.55 380 ASP A O 10
ATOM 13179 N N . LYS A 1 19 ? -7.928 4.970 9.701 1.00 0.51 381 LYS A N 10
ATOM 13180 C CA . LYS A 1 19 ? -6.531 4.687 10.015 1.00 0.47 381 LYS A CA 10
ATOM 13181 C C . LYS A 1 19 ? -5.651 4.862 8.781 1.00 0.39 381 LYS A C 10
ATOM 13182 O O . LYS A 1 19 ? -6.041 4.500 7.672 1.00 0.37 381 LYS A O 10
ATOM 13201 N N . ILE A 1 20 ? -4.466 5.428 8.982 1.00 0.40 382 ILE A N 10
ATOM 13202 C CA . ILE A 1 20 ? -3.532 5.660 7.887 1.00 0.35 382 ILE A CA 10
ATOM 13203 C C . ILE A 1 20 ? -2.660 4.433 7.624 1.00 0.34 382 ILE A C 10
ATOM 13204 O O . ILE A 1 20 ? -2.042 3.891 8.540 1.00 0.41 382 ILE A O 10
ATOM 13220 N N . TYR A 1 21 ? -2.608 4.010 6.363 1.00 0.30 383 TYR A N 10
ATOM 13221 C CA . TYR A 1 21 ? -1.803 2.857 5.968 1.00 0.30 383 TYR A CA 10
ATOM 13222 C C . TYR A 1 21 ? -0.547 3.313 5.233 1.00 0.28 383 TYR A C 10
ATOM 13223 O O . TYR A 1 21 ? -0.575 4.294 4.495 1.00 0.25 383 TYR A O 10
ATOM 13241 N N . PHE A 1 22 ? 0.551 2.596 5.438 1.00 0.31 384 PHE A N 10
ATOM 13242 C CA . PHE A 1 22 ? 1.816 2.929 4.786 1.00 0.30 384 PHE A CA 10
ATOM 13243 C C . PHE A 1 22 ? 1.942 2.198 3.450 1.00 0.28 384 PHE A C 10
ATOM 13244 O O . PHE A 1 22 ? 1.683 0.998 3.366 1.00 0.33 384 PHE A O 10
ATOM 13261 N N . ILE A 1 23 ? 2.344 2.923 2.402 1.00 0.26 385 ILE A N 10
ATOM 13262 C CA . ILE A 1 23 ? 2.501 2.320 1.079 1.00 0.27 385 ILE A CA 10
ATOM 13263 C C . ILE A 1 23 ? 3.868 2.640 0.488 1.00 0.24 385 ILE A C 10
ATOM 13264 O O . ILE A 1 23 ? 4.277 3.798 0.439 1.00 0.30 385 ILE A O 10
ATOM 13280 N N . ARG A 1 24 ? 4.568 1.607 0.036 1.00 0.29 386 ARG A N 10
ATOM 13281 C CA . ARG A 1 24 ? 5.889 1.782 -0.554 1.00 0.30 386 ARG A CA 10
ATOM 13282 C C . ARG A 1 24 ? 5.800 1.940 -2.068 1.00 0.33 386 ARG A C 10
ATOM 13283 O O . ARG A 1 24 ? 5.278 1.067 -2.761 1.00 0.42 386 ARG A O 10
ATOM 13304 N N . ARG A 1 25 ? 6.333 3.047 -2.579 1.00 0.41 387 ARG A N 10
ATOM 13305 C CA . ARG A 1 25 ? 6.328 3.294 -4.014 1.00 0.51 387 ARG A CA 10
ATOM 13306 C C . ARG A 1 25 ? 7.301 2.353 -4.712 1.00 0.49 387 ARG A C 10
ATOM 13307 O O . ARG A 1 25 ? 8.220 1.826 -4.085 1.00 0.47 387 ARG A O 10
ATOM 13328 N N . GLU A 1 26 ? 7.092 2.140 -6.007 1.00 0.64 388 GLU A N 10
ATOM 13329 C CA . GLU A 1 26 ? 7.953 1.255 -6.784 1.00 0.69 388 GLU A CA 10
ATOM 13330 C C . GLU A 1 26 ? 9.424 1.594 -6.559 1.00 0.61 388 GLU A C 10
ATOM 13331 O O . GLU A 1 26 ? 10.279 0.709 -6.530 1.00 0.63 388 GLU A O 10
ATOM 13343 N N . ASP A 1 27 ? 9.710 2.883 -6.397 1.00 0.65 389 ASP A N 10
ATOM 13344 C CA . ASP A 1 27 ? 11.076 3.340 -6.171 1.00 0.69 389 ASP A CA 10
ATOM 13345 C C . ASP A 1 27 ? 11.570 2.973 -4.770 1.00 0.64 389 ASP A C 10
ATOM 13346 O O . ASP A 1 27 ? 12.743 2.645 -4.590 1.00 0.91 389 ASP A O 10
ATOM 13355 N N . GLY A 1 28 ? 10.677 3.024 -3.782 1.00 0.55 390 GLY A N 10
ATOM 13356 C CA . GLY A 1 28 ? 11.066 2.688 -2.420 1.00 0.53 390 GLY A CA 10
ATOM 13357 C C . GLY A 1 28 ? 10.521 3.658 -1.388 1.00 0.55 390 GLY A C 10
ATOM 13358 O O . GLY A 1 28 ? 10.196 3.263 -0.267 1.00 1.03 390 GLY A O 10
ATOM 13362 N N . THR A 1 29 ? 10.440 4.932 -1.760 1.00 0.57 391 THR A N 10
ATOM 13363 C CA . THR A 1 29 ? 9.955 5.970 -0.857 1.00 0.54 391 THR A CA 10
ATOM 13364 C C . THR A 1 29 ? 8.538 5.691 -0.366 1.00 0.41 391 THR A C 10
ATOM 13365 O O . THR A 1 29 ? 7.575 5.731 -1.134 1.00 0.44 391 THR A O 10
ATOM 13376 N N . VAL A 1 30 ? 8.433 5.411 0.929 1.00 0.37 392 VAL A N 10
ATOM 13377 C CA . VAL A 1 30 ? 7.151 5.127 1.563 1.00 0.33 392 VAL A CA 10
ATOM 13378 C C . VAL A 1 30 ? 6.308 6.394 1.698 1.00 0.32 392 VAL A C 10
ATOM 13379 O O . VAL A 1 30 ? 6.838 7.481 1.931 1.00 0.41 392 VAL A O 10
ATOM 13392 N N . HIS A 1 31 ? 4.993 6.242 1.556 1.00 0.29 393 HIS A N 10
ATOM 13393 C CA . HIS A 1 31 ? 4.066 7.366 1.664 1.00 0.31 393 HIS A CA 10
ATOM 13394 C C . HIS A 1 31 ? 2.705 6.904 2.181 1.00 0.27 393 HIS A C 10
ATOM 13395 O O . HIS A 1 31 ? 2.212 5.841 1.803 1.00 0.26 393 HIS A O 10
ATOM 13410 N N . ARG A 1 32 ? 2.114 7.709 3.057 1.00 0.29 394 ARG A N 10
ATOM 13411 C CA . ARG A 1 32 ? 0.815 7.397 3.650 1.00 0.28 394 ARG A CA 10
ATOM 13412 C C . ARG A 1 32 ? -0.283 7.261 2.595 1.00 0.26 394 ARG A C 10
ATOM 13413 O O . ARG A 1 32 ? -0.224 7.877 1.532 1.00 0.32 394 ARG A O 10
ATOM 13434 N N . GLY A 1 33 ? -1.284 6.440 2.913 1.00 0.23 395 GLY A N 10
ATOM 13435 C CA . GLY A 1 33 ? -2.399 6.211 2.007 1.00 0.25 395 GLY A CA 10
ATOM 13436 C C . GLY A 1 33 ? -3.527 5.447 2.681 1.00 0.23 395 GLY A C 10
ATOM 13437 O O . GLY A 1 33 ? -3.283 4.474 3.395 1.00 0.26 395 GLY A O 10
ATOM 13441 N N . GLN A 1 34 ? -4.762 5.899 2.473 1.00 0.29 396 GLN A N 10
ATOM 13442 C CA . GLN A 1 34 ? -5.929 5.263 3.086 1.00 0.34 396 GLN A CA 10
ATOM 13443 C C . GLN A 1 34 ? -6.545 4.189 2.186 1.00 0.35 396 GLN A C 10
ATOM 13444 O O . GLN A 1 34 ? -7.128 4.500 1.147 1.00 0.46 396 GLN A O 10
ATOM 13458 N N . VAL A 1 35 ? -6.431 2.928 2.602 1.00 0.33 397 VAL A N 10
ATOM 13459 C CA . VAL A 1 35 ? -6.999 1.816 1.839 1.00 0.33 397 VAL A CA 10
ATOM 13460 C C . VAL A 1 35 ? -8.512 1.753 2.037 1.00 0.33 397 VAL A C 10
ATOM 13461 O O . VAL A 1 35 ? -8.998 1.847 3.164 1.00 0.37 397 VAL A O 10
ATOM 13474 N N . LEU A 1 36 ? -9.254 1.612 0.941 1.00 0.36 398 LEU A N 10
ATOM 13475 C CA . LEU A 1 36 ? -10.712 1.559 1.020 1.00 0.40 398 LEU A CA 10
ATOM 13476 C C . LEU A 1 36 ? -11.289 0.264 0.443 1.00 0.41 398 LEU A C 10
ATOM 13477 O O . LEU A 1 36 ? -12.214 -0.314 1.014 1.00 0.47 398 LEU A O 10
ATOM 13493 N N . GLN A 1 37 ? -10.766 -0.174 -0.701 1.00 0.39 399 GLN A N 10
ATOM 13494 C CA . GLN A 1 37 ? -11.273 -1.382 -1.356 1.00 0.43 399 GLN A CA 10
ATOM 13495 C C . GLN A 1 37 ? -10.154 -2.361 -1.708 1.00 0.38 399 GLN A C 10
ATOM 13496 O O . GLN A 1 37 ? -8.976 -2.089 -1.485 1.00 0.35 399 GLN A O 10
ATOM 13510 N N . SER A 1 38 ? -10.549 -3.508 -2.260 1.00 0.42 400 SER A N 10
ATOM 13511 C CA . SER A 1 38 ? -9.610 -4.554 -2.657 1.00 0.41 400 SER A CA 10
ATOM 13512 C C . SER A 1 38 ? -10.204 -5.388 -3.793 1.00 0.47 400 SER A C 10
ATOM 13513 O O . SER A 1 38 ? -11.422 -5.415 -3.968 1.00 0.54 400 SER A O 10
ATOM 13521 N N . ARG A 1 39 ? -9.351 -6.054 -4.574 1.00 0.51 401 ARG A N 10
ATOM 13522 C CA . ARG A 1 39 ? -9.839 -6.860 -5.693 1.00 0.60 401 ARG A CA 10
ATOM 13523 C C . ARG A 1 39 ? -8.877 -7.995 -6.053 1.00 0.73 401 ARG A C 10
ATOM 13524 O O . ARG A 1 39 ? -7.667 -7.801 -6.126 1.00 0.86 401 ARG A O 10
ATOM 13545 N N . THR A 1 40 ? -9.437 -9.173 -6.307 1.00 0.82 402 THR A N 10
ATOM 13546 C CA . THR A 1 40 ? -8.648 -10.337 -6.697 1.00 0.99 402 THR A CA 10
ATOM 13547 C C . THR A 1 40 ? -8.639 -10.477 -8.214 1.00 1.16 402 THR A C 10
ATOM 13548 O O . THR A 1 40 ? -9.674 -10.326 -8.864 1.00 1.79 402 THR A O 10
ATOM 13559 N N . THR A 1 41 ? -7.470 -10.758 -8.775 1.00 1.43 403 THR A N 10
ATOM 13560 C CA . THR A 1 41 ? -7.336 -10.912 -10.218 1.00 1.62 403 THR A CA 10
ATOM 13561 C C . THR A 1 41 ? -8.175 -12.095 -10.715 1.00 1.84 403 THR A C 10
ATOM 13562 O O . THR A 1 41 ? -8.925 -12.698 -9.947 1.00 1.85 403 THR A O 10
ATOM 13573 N N . GLU A 1 42 ? -8.053 -12.415 -12.001 1.00 2.08 404 GLU A N 10
ATOM 13574 C CA . GLU A 1 42 ? -8.806 -13.513 -12.602 1.00 2.34 404 GLU A CA 10
ATOM 13575 C C . GLU A 1 42 ? -8.624 -14.815 -11.825 1.00 2.30 404 GLU A C 10
ATOM 13576 O O . GLU A 1 42 ? -9.574 -15.578 -11.649 1.00 2.37 404 GLU A O 10
ATOM 13588 N N . ASN A 1 43 ? -7.400 -15.068 -11.372 1.00 2.26 405 ASN A N 10
ATOM 13589 C CA . ASN A 1 43 ? -7.099 -16.283 -10.623 1.00 2.30 405 ASN A CA 10
ATOM 13590 C C . ASN A 1 43 ? -8.006 -16.411 -9.400 1.00 2.07 405 ASN A C 10
ATOM 13591 O O . ASN A 1 43 ? -8.637 -17.448 -9.191 1.00 2.40 405 ASN A O 10
ATOM 13602 N N . ALA A 1 44 ? -8.072 -15.348 -8.604 1.00 1.82 406 ALA A N 10
ATOM 13603 C CA . ALA A 1 44 ? -8.908 -15.326 -7.405 1.00 1.67 406 ALA A CA 10
ATOM 13604 C C . ALA A 1 44 ? -8.617 -16.511 -6.486 1.00 1.85 406 ALA A C 10
ATOM 13605 O O . ALA A 1 44 ? -9.515 -17.275 -6.130 1.00 2.18 406 ALA A O 10
ATOM 13612 N N . ALA A 1 45 ? -7.356 -16.643 -6.099 1.00 1.91 407 ALA A N 10
ATOM 13613 C CA . ALA A 1 45 ? -6.919 -17.717 -5.211 1.00 2.19 407 ALA A CA 10
ATOM 13614 C C . ALA A 1 45 ? -5.588 -17.341 -4.578 1.00 2.37 407 ALA A C 10
ATOM 13615 O O . ALA A 1 45 ? -4.921 -18.162 -3.948 1.00 2.77 407 ALA A O 10
ATOM 13622 N N . ALA A 1 46 ? -5.224 -16.078 -4.765 1.00 2.15 408 ALA A N 10
ATOM 13623 C CA . ALA A 1 46 ? -3.984 -15.522 -4.242 1.00 2.35 408 ALA A CA 10
ATOM 13624 C C . ALA A 1 46 ? -3.877 -14.038 -4.601 1.00 2.05 408 ALA A C 10
ATOM 13625 O O . ALA A 1 46 ? -3.579 -13.211 -3.741 1.00 1.99 408 ALA A O 10
ATOM 13632 N N . PRO A 1 47 ? -4.122 -13.674 -5.882 1.00 1.99 409 PRO A N 10
ATOM 13633 C CA . PRO A 1 47 ? -4.056 -12.279 -6.338 1.00 1.80 409 PRO A CA 10
ATOM 13634 C C . PRO A 1 47 ? -5.052 -11.381 -5.624 1.00 1.41 409 PRO A C 10
ATOM 13635 O O . PRO A 1 47 ? -6.200 -11.762 -5.407 1.00 1.86 409 PRO A O 10
ATOM 13646 N N . ASP A 1 48 ? -4.600 -10.182 -5.264 1.00 0.92 410 ASP A N 10
ATOM 13647 C CA . ASP A 1 48 ? -5.449 -9.219 -4.574 1.00 0.79 410 ASP A CA 10
ATOM 13648 C C . ASP A 1 48 ? -4.742 -7.872 -4.422 1.00 0.68 410 ASP A C 10
ATOM 13649 O O . ASP A 1 48 ? -3.654 -7.789 -3.852 1.00 0.93 410 ASP A O 10
ATOM 13658 N N . GLU A 1 49 ? -5.379 -6.824 -4.934 1.00 0.54 411 GLU A N 10
ATOM 13659 C CA . GLU A 1 49 ? -4.837 -5.473 -4.861 1.00 0.45 411 GLU A CA 10
ATOM 13660 C C . GLU A 1 49 ? -5.697 -4.608 -3.951 1.00 0.40 411 GLU A C 10
ATOM 13661 O O . GLU A 1 49 ? -6.918 -4.741 -3.934 1.00 0.42 411 GLU A O 10
ATOM 13673 N N . TYR A 1 50 ? -5.058 -3.732 -3.184 1.00 0.38 412 TYR A N 10
ATOM 13674 C CA . TYR A 1 50 ? -5.784 -2.868 -2.264 1.00 0.35 412 TYR A CA 10
ATOM 13675 C C . TYR A 1 50 ? -5.784 -1.416 -2.731 1.00 0.33 412 TYR A C 10
ATOM 13676 O O . TYR A 1 50 ? -4.729 -0.812 -2.925 1.00 0.34 412 TYR A O 10
ATOM 13694 N N . TYR A 1 51 ? -6.981 -0.856 -2.874 1.00 0.33 413 TYR A N 10
ATOM 13695 C CA . TYR A 1 51 ? -7.141 0.533 -3.279 1.00 0.32 413 TYR A CA 10
ATOM 13696 C C . TYR A 1 51 ? -6.509 1.441 -2.233 1.00 0.32 413 TYR A C 10
ATOM 13697 O O . TYR A 1 51 ? -6.459 1.087 -1.056 1.00 0.40 413 TYR A O 10
ATOM 13715 N N . VAL A 1 52 ? -6.015 2.597 -2.651 1.00 0.33 414 VAL A N 10
ATOM 13716 C CA . VAL A 1 52 ? -5.383 3.513 -1.714 1.00 0.33 414 VAL A CA 10
ATOM 13717 C C . VAL A 1 52 ? -5.521 4.968 -2.149 1.00 0.29 414 VAL A C 10
ATOM 13718 O O . VAL A 1 52 ? -5.259 5.319 -3.300 1.00 0.38 414 VAL A O 10
ATOM 13731 N N . HIS A 1 53 ? -5.926 5.807 -1.202 1.00 0.33 415 HIS A N 10
ATOM 13732 C CA . HIS A 1 53 ? -6.093 7.233 -1.447 1.00 0.32 415 HIS A CA 10
ATOM 13733 C C . HIS A 1 53 ? -5.022 8.010 -0.692 1.00 0.32 415 HIS A C 10
ATOM 13734 O O . HIS A 1 53 ? -5.209 8.367 0.472 1.00 0.34 415 HIS A O 10
ATOM 13749 N N . TYR A 1 54 ? -3.892 8.251 -1.351 1.00 0.37 416 TYR A N 10
ATOM 13750 C CA . TYR A 1 54 ? -2.784 8.968 -0.726 1.00 0.40 416 TYR A CA 10
ATOM 13751 C C . TYR A 1 54 ? -3.246 10.298 -0.142 1.00 0.45 416 TYR A C 10
ATOM 13752 O O . TYR A 1 54 ? -4.001 11.040 -0.770 1.00 0.57 416 TYR A O 10
ATOM 13770 N N . VAL A 1 55 ? -2.786 10.579 1.072 1.00 0.45 417 VAL A N 10
ATOM 13771 C CA . VAL A 1 55 ? -3.137 11.807 1.778 1.00 0.55 417 VAL A CA 10
ATOM 13772 C C . VAL A 1 55 ? -2.616 13.049 1.037 1.00 0.66 417 VAL A C 10
ATOM 13773 O O . VAL A 1 55 ? -2.946 13.260 -0.130 1.00 1.34 417 VAL A O 10
ATOM 13786 N N . GLY A 1 56 ? -1.831 13.873 1.723 1.00 0.71 418 GLY A N 10
ATOM 13787 C CA . GLY A 1 56 ? -1.292 15.094 1.140 1.00 0.82 418 GLY A CA 10
ATOM 13788 C C . GLY A 1 56 ? -0.845 14.951 -0.306 1.00 0.72 418 GLY A C 10
ATOM 13789 O O . GLY A 1 56 ? -0.885 15.921 -1.063 1.00 0.76 418 GLY A O 10
ATOM 13793 N N . LEU A 1 57 ? -0.416 13.754 -0.695 1.00 0.66 419 LEU A N 10
ATOM 13794 C CA . LEU A 1 57 ? 0.038 13.522 -2.063 1.00 0.60 419 LEU A CA 10
ATOM 13795 C C . LEU A 1 57 ? -1.067 13.840 -3.066 1.00 0.59 419 LEU A C 10
ATOM 13796 O O . LEU A 1 57 ? -2.242 13.565 -2.818 1.00 0.76 419 LEU A O 10
ATOM 13812 N N . ASN A 1 58 ? -0.679 14.435 -4.191 1.00 0.61 420 ASN A N 10
ATOM 13813 C CA . ASN A 1 58 ? -1.629 14.812 -5.232 1.00 0.63 420 ASN A CA 10
ATOM 13814 C C . ASN A 1 58 ? -2.456 13.613 -5.688 1.00 0.56 420 ASN A C 10
ATOM 13815 O O . ASN A 1 58 ? -2.036 12.463 -5.555 1.00 0.56 420 ASN A O 10
ATOM 13826 N N . ARG A 1 59 ? -3.643 13.898 -6.208 1.00 0.62 421 ARG A N 10
ATOM 13827 C CA . ARG A 1 59 ? -4.562 12.864 -6.675 1.00 0.67 421 ARG A CA 10
ATOM 13828 C C . ARG A 1 59 ? -3.900 11.912 -7.675 1.00 0.66 421 ARG A C 10
ATOM 13829 O O . ARG A 1 59 ? -4.282 10.745 -7.770 1.00 0.69 421 ARG A O 10
ATOM 13850 N N . ARG A 1 60 ? -2.926 12.415 -8.431 1.00 0.71 422 ARG A N 10
ATOM 13851 C CA . ARG A 1 60 ? -2.237 11.600 -9.433 1.00 0.83 422 ARG A CA 10
ATOM 13852 C C . ARG A 1 60 ? -1.700 10.303 -8.841 1.00 0.72 422 ARG A C 10
ATOM 13853 O O . ARG A 1 60 ? -1.775 9.248 -9.472 1.00 0.77 422 ARG A O 10
ATOM 13874 N N . LEU A 1 61 ? -1.153 10.383 -7.635 1.00 0.65 423 LEU A N 10
ATOM 13875 C CA . LEU A 1 61 ? -0.600 9.208 -6.979 1.00 0.62 423 LEU A CA 10
ATOM 13876 C C . LEU A 1 61 ? -1.707 8.256 -6.537 1.00 0.52 423 LEU A C 10
ATOM 13877 O O . LEU A 1 61 ? -1.534 7.036 -6.559 1.00 0.53 423 LEU A O 10
ATOM 13893 N N . ASP A 1 62 ? -2.837 8.820 -6.125 1.00 0.49 424 ASP A N 10
ATOM 13894 C CA . ASP A 1 62 ? -3.969 8.025 -5.662 1.00 0.50 424 ASP A CA 10
ATOM 13895 C C . ASP A 1 62 ? -4.430 7.036 -6.730 1.00 0.45 424 ASP A C 10
ATOM 13896 O O . ASP A 1 62 ? -4.643 7.404 -7.885 1.00 0.49 424 ASP A O 10
ATOM 13905 N N . GLY A 1 63 ? -4.587 5.779 -6.325 1.00 0.44 425 GLY A N 10
ATOM 13906 C CA . GLY A 1 63 ? -5.027 4.743 -7.241 1.00 0.50 425 GLY A CA 10
ATOM 13907 C C . GLY A 1 63 ? -4.919 3.360 -6.629 1.00 0.45 425 GLY A C 10
ATOM 13908 O O . GLY A 1 63 ? -5.110 3.191 -5.426 1.00 0.70 425 GLY A O 10
ATOM 13912 N N . TRP A 1 64 ? -4.601 2.368 -7.456 1.00 0.50 426 TRP A N 10
ATOM 13913 C CA . TRP A 1 64 ? -4.458 0.998 -6.981 1.00 0.44 426 TRP A CA 10
ATOM 13914 C C . TRP A 1 64 ? -2.988 0.637 -6.792 1.00 0.45 426 TRP A C 10
ATOM 13915 O O . TRP A 1 64 ? -2.137 1.015 -7.598 1.00 0.57 426 TRP A O 10
ATOM 13936 N N . VAL A 1 65 ? -2.698 -0.095 -5.721 1.00 0.39 427 VAL A N 10
ATOM 13937 C CA . VAL A 1 65 ? -1.331 -0.508 -5.421 1.00 0.46 427 VAL A CA 10
ATOM 13938 C C . VAL A 1 65 ? -1.296 -1.939 -4.897 1.00 0.51 427 VAL A C 10
ATOM 13939 O O . VAL A 1 65 ? -2.214 -2.384 -4.207 1.00 0.70 427 VAL A O 10
ATOM 13952 N N . GLY A 1 66 ? -0.233 -2.656 -5.239 1.00 0.52 428 GLY A N 10
ATOM 13953 C CA . GLY A 1 66 ? -0.089 -4.034 -4.810 1.00 0.65 428 GLY A CA 10
ATOM 13954 C C . GLY A 1 66 ? -0.073 -4.196 -3.301 1.00 0.79 428 GLY A C 10
ATOM 13955 O O . GLY A 1 66 ? 0.410 -3.325 -2.577 1.00 1.72 428 GLY A O 10
ATOM 13959 N N . ARG A 1 67 ? -0.602 -5.325 -2.839 1.00 0.54 429 ARG A N 10
ATOM 13960 C CA . ARG A 1 67 ? -0.659 -5.644 -1.413 1.00 0.54 429 ARG A CA 10
ATOM 13961 C C . ARG A 1 67 ? 0.706 -5.480 -0.741 1.00 0.49 429 ARG A C 10
ATOM 13962 O O . ARG A 1 67 ? 0.792 -5.016 0.397 1.00 0.53 429 ARG A O 10
ATOM 13983 N N . HIS A 1 68 ? 1.764 -5.873 -1.443 1.00 0.49 430 HIS A N 10
ATOM 13984 C CA . HIS A 1 68 ? 3.121 -5.779 -0.906 1.00 0.53 430 HIS A CA 10
ATOM 13985 C C . HIS A 1 68 ? 3.486 -4.350 -0.516 1.00 0.47 430 HIS A C 10
ATOM 13986 O O . HIS A 1 68 ? 4.313 -4.132 0.369 1.00 0.49 430 HIS A O 10
ATOM 14001 N N . ARG A 1 69 ? 2.889 -3.381 -1.197 1.00 0.43 431 ARG A N 10
ATOM 14002 C CA . ARG A 1 69 ? 3.179 -1.977 -0.936 1.00 0.41 431 ARG A CA 10
ATOM 14003 C C . ARG A 1 69 ? 2.461 -1.467 0.312 1.00 0.37 431 ARG A C 10
ATOM 14004 O O . ARG A 1 69 ? 3.026 -0.684 1.077 1.00 0.57 431 ARG A O 10
ATOM 14025 N N . ILE A 1 70 ? 1.222 -1.903 0.522 1.00 0.39 432 ILE A N 10
ATOM 14026 C CA . ILE A 1 70 ? 0.459 -1.467 1.688 1.00 0.36 432 ILE A CA 10
ATOM 14027 C C . ILE A 1 70 ? 0.726 -2.375 2.883 1.00 0.38 432 ILE A C 10
ATOM 14028 O O . ILE A 1 70 ? 0.716 -3.599 2.761 1.00 0.44 432 ILE A O 10
ATOM 14044 N N . SER A 1 71 ? 0.976 -1.756 4.035 1.00 0.34 433 SER A N 10
ATOM 14045 C CA . SER A 1 71 ? 1.267 -2.491 5.263 1.00 0.38 433 SER A CA 10
ATOM 14046 C C . SER A 1 71 ? 1.151 -1.579 6.481 1.00 0.36 433 SER A C 10
ATOM 14047 O O . SER A 1 71 ? 1.466 -0.391 6.411 1.00 0.34 433 SER A O 10
ATOM 14055 N N . ASP A 1 72 ? 0.695 -2.143 7.595 1.00 0.43 434 ASP A N 10
ATOM 14056 C CA . ASP A 1 72 ? 0.531 -1.383 8.833 1.00 0.48 434 ASP A CA 10
ATOM 14057 C C . ASP A 1 72 ? 1.879 -1.022 9.465 1.00 0.48 434 ASP A C 10
ATOM 14058 O O . ASP A 1 72 ? 1.939 -0.651 10.637 1.00 0.74 434 ASP A O 10
ATOM 14067 N N . ASN A 1 73 ? 2.954 -1.123 8.686 1.00 0.43 435 ASN A N 10
ATOM 14068 C CA . ASN A 1 73 ? 4.289 -0.798 9.180 1.00 0.47 435 ASN A CA 10
ATOM 14069 C C . ASN A 1 73 ? 5.282 -0.656 8.028 1.00 0.39 435 ASN A C 10
ATOM 14070 O O . ASN A 1 73 ? 5.316 -1.481 7.116 1.00 0.38 435 ASN A O 10
ATOM 14081 N N . ALA A 1 74 ? 6.080 0.406 8.078 1.00 0.49 436 ALA A N 10
ATOM 14082 C CA . ALA A 1 74 ? 7.072 0.678 7.042 1.00 0.55 436 ALA A CA 10
ATOM 14083 C C . ALA A 1 74 ? 8.206 -0.343 7.056 1.00 0.55 436 ALA A C 10
ATOM 14084 O O . ALA A 1 74 ? 9.000 -0.408 6.117 1.00 0.54 436 ALA A O 10
ATOM 14091 N N . ASP A 1 75 ? 8.287 -1.129 8.125 1.00 0.65 437 ASP A N 10
ATOM 14092 C CA . ASP A 1 75 ? 9.336 -2.137 8.258 1.00 0.75 437 ASP A CA 10
ATOM 14093 C C . ASP A 1 75 ? 9.346 -3.091 7.064 1.00 0.71 437 ASP A C 10
ATOM 14094 O O . ASP A 1 75 ? 10.409 -3.461 6.564 1.00 0.78 437 ASP A O 10
ATOM 14103 N N . ASP A 1 76 ? 8.160 -3.486 6.613 1.00 0.68 438 ASP A N 10
ATOM 14104 C CA . ASP A 1 76 ? 8.033 -4.399 5.479 1.00 0.73 438 ASP A CA 10
ATOM 14105 C C . ASP A 1 76 ? 8.163 -3.663 4.154 1.00 0.73 438 ASP A C 10
ATOM 14106 O O . ASP A 1 76 ? 8.199 -4.282 3.091 1.00 1.35 438 ASP A O 10
ATOM 14115 N N . LEU A 1 77 ? 8.231 -2.342 4.222 1.00 0.54 439 LEU A N 10
ATOM 14116 C CA . LEU A 1 77 ? 8.352 -1.525 3.024 1.00 0.53 439 LEU A CA 10
ATOM 14117 C C . LEU A 1 77 ? 9.805 -1.150 2.744 1.00 0.61 439 LEU A C 10
ATOM 14118 O O . LEU A 1 77 ? 10.533 -1.897 2.089 1.00 0.86 439 LEU A O 10
ATOM 14134 N N . GLY A 1 78 ? 10.222 0.014 3.238 1.00 0.59 440 GLY A N 10
ATOM 14135 C CA . GLY A 1 78 ? 11.584 0.468 3.021 1.00 0.77 440 GLY A CA 10
ATOM 14136 C C . GLY A 1 78 ? 11.918 1.707 3.829 1.00 0.96 440 GLY A C 10
ATOM 14137 O O . GLY A 1 78 ? 12.620 2.595 3.350 1.00 1.36 440 GLY A O 10
ATOM 14141 N N . GLY A 1 79 ? 11.414 1.764 5.059 1.00 0.93 441 GLY A N 10
ATOM 14142 C CA . GLY A 1 79 ? 11.672 2.907 5.918 1.00 1.24 441 GLY A CA 10
ATOM 14143 C C . GLY A 1 79 ? 11.026 4.176 5.414 1.00 1.14 441 GLY A C 10
ATOM 14144 O O . GLY A 1 79 ? 11.051 4.465 4.217 1.00 1.83 441 GLY A O 10
ATOM 14148 N N . ILE A 1 80 ? 10.465 4.950 6.332 1.00 1.10 442 ILE A N 10
ATOM 14149 C CA . ILE A 1 80 ? 9.839 6.204 5.977 1.00 1.03 442 ILE A CA 10
ATOM 14150 C C . ILE A 1 80 ? 10.888 7.142 5.422 1.00 1.05 442 ILE A C 10
ATOM 14151 O O . ILE A 1 80 ? 11.912 7.378 6.062 1.00 1.39 442 ILE A O 10
ATOM 14167 N N . THR A 1 81 ? 10.629 7.655 4.227 1.00 1.13 443 THR A N 10
ATOM 14168 C CA . THR A 1 81 ? 11.544 8.566 3.556 1.00 1.36 443 THR A CA 10
ATOM 14169 C C . THR A 1 81 ? 13.000 8.120 3.705 1.00 1.47 443 THR A C 10
ATOM 14170 O O . THR A 1 81 ? 13.282 6.931 3.852 1.00 2.20 443 THR A O 10
ATOM 14181 N N . VAL A 1 82 ? 13.908 9.089 3.662 1.00 1.90 444 VAL A N 10
ATOM 14182 C CA . VAL A 1 82 ? 15.338 8.849 3.793 1.00 2.70 444 VAL A CA 10
ATOM 14183 C C . VAL A 1 82 ? 15.808 7.661 2.950 1.00 3.02 444 VAL A C 10
ATOM 14184 O O . VAL A 1 82 ? 16.388 6.699 3.456 1.00 3.60 444 VAL A O 10
ATOM 14197 N N . LEU A 1 83 ? 15.564 7.751 1.647 1.00 3.13 445 LEU A N 10
ATOM 14198 C CA . LEU A 1 83 ? 15.966 6.703 0.714 1.00 3.83 445 LEU A CA 10
ATOM 14199 C C . LEU A 1 83 ? 16.634 7.309 -0.518 1.00 4.75 445 LEU A C 10
ATOM 14200 O O . LEU A 1 83 ? 16.220 8.364 -0.998 1.00 4.99 445 LEU A O 10
ATOM 14216 N N . PRO A 1 84 ? 17.689 6.655 -1.041 1.00 5.56 446 PRO A N 10
ATOM 14217 C CA . PRO A 1 84 ? 18.419 7.140 -2.217 1.00 6.59 446 PRO A CA 10
ATOM 14218 C C . PRO A 1 84 ? 17.663 6.907 -3.522 1.00 7.07 446 PRO A C 10
ATOM 14219 O O . PRO A 1 84 ? 18.238 6.446 -4.508 1.00 7.26 446 PRO A O 10
ATOM 14230 N N . ALA A 1 85 ? 16.374 7.231 -3.524 1.00 7.52 447 ALA A N 10
ATOM 14231 C CA . ALA A 1 85 ? 15.546 7.059 -4.711 1.00 8.19 447 ALA A CA 10
ATOM 14232 C C . ALA A 1 85 ? 16.063 7.922 -5.861 1.00 8.83 447 ALA A C 10
ATOM 14233 O O . ALA A 1 85 ? 16.395 9.092 -5.664 1.00 9.06 447 ALA A O 10
ATOM 14240 N N . PRO A 1 86 ? 16.138 7.362 -7.082 1.00 9.38 448 PRO A N 10
ATOM 14241 C CA . PRO A 1 86 ? 16.618 8.099 -8.255 1.00 10.23 448 PRO A CA 10
ATOM 14242 C C . PRO A 1 86 ? 15.702 9.269 -8.610 1.00 10.87 448 PRO A C 10
ATOM 14243 O O . PRO A 1 86 ? 14.487 9.102 -8.713 1.00 11.06 448 PRO A O 10
ATOM 14254 N N . PRO A 1 87 ? 16.271 10.474 -8.801 1.00 11.41 449 PRO A N 10
ATOM 14255 C CA . PRO A 1 87 ? 15.488 11.667 -9.143 1.00 12.23 449 PRO A CA 10
ATOM 14256 C C . PRO A 1 87 ? 14.881 11.581 -10.539 1.00 13.10 449 PRO A C 10
ATOM 14257 O O . PRO A 1 87 ? 15.591 11.377 -11.523 1.00 13.50 449 PRO A O 10
ATOM 14268 N N . LEU A 1 88 ? 13.564 11.741 -10.615 1.00 13.55 450 LEU A N 10
ATOM 14269 C CA . LEU A 1 88 ? 12.857 11.685 -11.889 1.00 14.50 450 LEU A CA 10
ATOM 14270 C C . LEU A 1 88 ? 12.808 13.060 -12.549 1.00 14.96 450 LEU A C 10
ATOM 14271 O O . LEU A 1 88 ? 12.547 14.066 -11.889 1.00 15.17 450 LEU A O 10
ATOM 14287 N N . ALA A 1 89 ? 13.055 13.094 -13.854 1.00 15.28 451 ALA A N 10
ATOM 14288 C CA . ALA A 1 89 ? 13.033 14.343 -14.606 1.00 15.91 451 ALA A CA 10
ATOM 14289 C C . ALA A 1 89 ? 11.651 14.992 -14.541 1.00 16.47 451 ALA A C 10
ATOM 14290 O O . ALA A 1 89 ? 10.633 14.311 -14.664 1.00 16.74 451 ALA A O 10
ATOM 14297 N N . PRO A 1 90 ? 11.593 16.323 -14.349 1.00 16.82 452 PRO A N 10
ATOM 14298 C CA . PRO A 1 90 ? 10.322 17.052 -14.271 1.00 17.52 452 PRO A CA 10
ATOM 14299 C C . PRO A 1 90 ? 9.511 16.937 -15.557 1.00 18.21 452 PRO A C 10
ATOM 14300 O O . PRO A 1 90 ? 10.032 17.152 -16.652 1.00 18.53 452 PRO A O 10
ATOM 14311 N N . ASP A 1 91 ? 8.231 16.598 -15.415 1.00 18.57 453 ASP A N 10
ATOM 14312 C CA . ASP A 1 91 ? 7.340 16.452 -16.564 1.00 19.36 453 ASP A CA 10
ATOM 14313 C C . ASP A 1 91 ? 5.911 16.154 -16.114 1.00 19.52 453 ASP A C 10
ATOM 14314 O O . ASP A 1 91 ? 5.245 15.280 -16.669 1.00 19.55 453 ASP A O 10
ATOM 14323 N N . GLN A 1 92 ? 5.446 16.890 -15.109 1.00 19.77 454 GLN A N 10
ATOM 14324 C CA . GLN A 1 92 ? 4.095 16.707 -14.588 1.00 20.09 454 GLN A CA 10
ATOM 14325 C C . GLN A 1 92 ? 3.054 16.964 -15.673 1.00 20.37 454 GLN A C 10
ATOM 14326 O O . GLN A 1 92 ? 1.946 16.395 -15.576 1.00 20.63 454 GLN A O 10
ATOM 14341 N N . GLY A 1 1 ? 5.325 -11.965 7.531 1.00 11.64 363 GLY A N 11
ATOM 14342 C CA . GLY A 1 1 ? 5.331 -13.300 6.871 1.00 11.03 363 GLY A CA 11
ATOM 14343 C C . GLY A 1 1 ? 5.082 -13.211 5.379 1.00 10.23 363 GLY A C 11
ATOM 14344 O O . GLY A 1 1 ? 5.622 -12.333 4.706 1.00 10.21 363 GLY A O 11
ATOM 14350 N N . SER A 1 2 ? 4.258 -14.120 4.863 1.00 9.80 364 SER A N 11
ATOM 14351 C CA . SER A 1 2 ? 3.934 -14.146 3.440 1.00 9.25 364 SER A CA 11
ATOM 14352 C C . SER A 1 2 ? 2.700 -15.005 3.180 1.00 8.36 364 SER A C 11
ATOM 14353 O O . SER A 1 2 ? 1.802 -14.610 2.436 1.00 8.24 364 SER A O 11
ATOM 14361 N N . HIS A 1 3 ? 2.664 -16.182 3.798 1.00 7.98 365 HIS A N 11
ATOM 14362 C CA . HIS A 1 3 ? 1.542 -17.099 3.634 1.00 7.35 365 HIS A CA 11
ATOM 14363 C C . HIS A 1 3 ? 0.251 -16.472 4.149 1.00 6.30 365 HIS A C 11
ATOM 14364 O O . HIS A 1 3 ? 0.245 -15.806 5.185 1.00 6.44 365 HIS A O 11
ATOM 14379 N N . MET A 1 4 ? -0.840 -16.688 3.424 1.00 5.51 366 MET A N 11
ATOM 14380 C CA . MET A 1 4 ? -2.131 -16.142 3.821 1.00 4.67 366 MET A CA 11
ATOM 14381 C C . MET A 1 4 ? -2.615 -16.803 5.106 1.00 4.56 366 MET A C 11
ATOM 14382 O O . MET A 1 4 ? -2.660 -18.031 5.204 1.00 4.71 366 MET A O 11
ATOM 14396 N N . ASP A 1 5 ? -2.976 -15.987 6.089 1.00 4.67 367 ASP A N 11
ATOM 14397 C CA . ASP A 1 5 ? -3.458 -16.499 7.365 1.00 4.80 367 ASP A CA 11
ATOM 14398 C C . ASP A 1 5 ? -4.792 -17.219 7.190 1.00 4.50 367 ASP A C 11
ATOM 14399 O O . ASP A 1 5 ? -5.675 -16.732 6.485 1.00 4.10 367 ASP A O 11
ATOM 14408 N N . PRO A 1 6 ? -4.959 -18.393 7.828 1.00 4.98 368 PRO A N 11
ATOM 14409 C CA . PRO A 1 6 ? -6.199 -19.172 7.733 1.00 5.12 368 PRO A CA 11
ATOM 14410 C C . PRO A 1 6 ? -7.336 -18.557 8.546 1.00 5.15 368 PRO A C 11
ATOM 14411 O O . PRO A 1 6 ? -8.132 -19.271 9.155 1.00 5.66 368 PRO A O 11
ATOM 14422 N N . LEU A 1 7 ? -7.396 -17.229 8.558 1.00 4.84 369 LEU A N 11
ATOM 14423 C CA . LEU A 1 7 ? -8.415 -16.513 9.299 1.00 5.12 369 LEU A CA 11
ATOM 14424 C C . LEU A 1 7 ? -8.519 -15.062 8.834 1.00 4.61 369 LEU A C 11
ATOM 14425 O O . LEU A 1 7 ? -9.317 -14.287 9.364 1.00 4.91 369 LEU A O 11
ATOM 14441 N N . MET A 1 8 ? -7.702 -14.703 7.847 1.00 4.12 370 MET A N 11
ATOM 14442 C CA . MET A 1 8 ? -7.691 -13.344 7.315 1.00 3.87 370 MET A CA 11
ATOM 14443 C C . MET A 1 8 ? -6.763 -13.244 6.105 1.00 3.02 370 MET A C 11
ATOM 14444 O O . MET A 1 8 ? -5.727 -12.579 6.158 1.00 3.06 370 MET A O 11
ATOM 14458 N N . GLN A 1 9 ? -7.134 -13.915 5.017 1.00 2.80 371 GLN A N 11
ATOM 14459 C CA . GLN A 1 9 ? -6.328 -13.902 3.799 1.00 2.63 371 GLN A CA 11
ATOM 14460 C C . GLN A 1 9 ? -6.522 -12.603 3.024 1.00 2.21 371 GLN A C 11
ATOM 14461 O O . GLN A 1 9 ? -6.512 -12.592 1.792 1.00 2.80 371 GLN A O 11
ATOM 14475 N N . LYS A 1 10 ? -6.691 -11.512 3.764 1.00 1.82 372 LYS A N 11
ATOM 14476 C CA . LYS A 1 10 ? -6.888 -10.192 3.185 1.00 1.77 372 LYS A CA 11
ATOM 14477 C C . LYS A 1 10 ? -7.118 -9.161 4.286 1.00 1.50 372 LYS A C 11
ATOM 14478 O O . LYS A 1 10 ? -7.783 -9.447 5.283 1.00 1.89 372 LYS A O 11
ATOM 14497 N N . ILE A 1 11 ? -6.565 -7.967 4.109 1.00 1.42 373 ILE A N 11
ATOM 14498 C CA . ILE A 1 11 ? -6.723 -6.909 5.099 1.00 1.22 373 ILE A CA 11
ATOM 14499 C C . ILE A 1 11 ? -8.193 -6.539 5.265 1.00 1.13 373 ILE A C 11
ATOM 14500 O O . ILE A 1 11 ? -8.898 -6.300 4.284 1.00 1.20 373 ILE A O 11
ATOM 14516 N N . ASP A 1 12 ? -8.649 -6.497 6.512 1.00 1.16 374 ASP A N 11
ATOM 14517 C CA . ASP A 1 12 ? -10.016 -6.166 6.820 1.00 1.17 374 ASP A CA 11
ATOM 14518 C C . ASP A 1 12 ? -10.188 -4.659 6.975 1.00 1.03 374 ASP A C 11
ATOM 14519 O O . ASP A 1 12 ? -10.405 -4.161 8.078 1.00 1.25 374 ASP A O 11
ATOM 14528 N N . ILE A 1 13 ? -10.079 -3.944 5.860 1.00 0.84 375 ILE A N 11
ATOM 14529 C CA . ILE A 1 13 ? -10.211 -2.488 5.852 1.00 0.76 375 ILE A CA 11
ATOM 14530 C C . ILE A 1 13 ? -11.412 -2.027 6.666 1.00 0.76 375 ILE A C 11
ATOM 14531 O O . ILE A 1 13 ? -11.321 -1.067 7.429 1.00 0.79 375 ILE A O 11
ATOM 14547 N N . SER A 1 14 ? -12.532 -2.712 6.479 1.00 0.79 376 SER A N 11
ATOM 14548 C CA . SER A 1 14 ? -13.772 -2.386 7.174 1.00 0.87 376 SER A CA 11
ATOM 14549 C C . SER A 1 14 ? -13.631 -2.560 8.685 1.00 0.96 376 SER A C 11
ATOM 14550 O O . SER A 1 14 ? -14.160 -3.510 9.263 1.00 1.54 376 SER A O 11
ATOM 14558 N N . GLU A 1 15 ? -12.920 -1.632 9.318 1.00 0.93 377 GLU A N 11
ATOM 14559 C CA . GLU A 1 15 ? -12.711 -1.673 10.759 1.00 1.03 377 GLU A CA 11
ATOM 14560 C C . GLU A 1 15 ? -11.992 -0.416 11.229 1.00 0.87 377 GLU A C 11
ATOM 14561 O O . GLU A 1 15 ? -12.200 0.051 12.350 1.00 0.93 377 GLU A O 11
ATOM 14573 N N . ASN A 1 16 ? -11.139 0.125 10.366 1.00 0.71 378 ASN A N 11
ATOM 14574 C CA . ASN A 1 16 ? -10.382 1.327 10.694 1.00 0.61 378 ASN A CA 11
ATOM 14575 C C . ASN A 1 16 ? -10.014 2.121 9.439 1.00 0.58 378 ASN A C 11
ATOM 14576 O O . ASN A 1 16 ? -8.837 2.367 9.177 1.00 0.59 378 ASN A O 11
ATOM 14587 N N . PRO A 1 17 ? -11.017 2.542 8.644 1.00 0.62 379 PRO A N 11
ATOM 14588 C CA . PRO A 1 17 ? -10.776 3.317 7.424 1.00 0.65 379 PRO A CA 11
ATOM 14589 C C . PRO A 1 17 ? -9.914 4.543 7.702 1.00 0.61 379 PRO A C 11
ATOM 14590 O O . PRO A 1 17 ? -9.056 4.911 6.899 1.00 0.62 379 PRO A O 11
ATOM 14601 N N . ASP A 1 18 ? -10.146 5.161 8.855 1.00 0.62 380 ASP A N 11
ATOM 14602 C CA . ASP A 1 18 ? -9.394 6.340 9.262 1.00 0.64 380 ASP A CA 11
ATOM 14603 C C . ASP A 1 18 ? -7.913 6.009 9.413 1.00 0.55 380 ASP A C 11
ATOM 14604 O O . ASP A 1 18 ? -7.050 6.843 9.138 1.00 0.55 380 ASP A O 11
ATOM 14613 N N . LYS A 1 19 ? -7.626 4.786 9.858 1.00 0.51 381 LYS A N 11
ATOM 14614 C CA . LYS A 1 19 ? -6.248 4.346 10.050 1.00 0.47 381 LYS A CA 11
ATOM 14615 C C . LYS A 1 19 ? -5.430 4.556 8.778 1.00 0.39 381 LYS A C 11
ATOM 14616 O O . LYS A 1 19 ? -5.782 4.058 7.709 1.00 0.37 381 LYS A O 11
ATOM 14635 N N . ILE A 1 20 ? -4.340 5.308 8.904 1.00 0.40 382 ILE A N 11
ATOM 14636 C CA . ILE A 1 20 ? -3.468 5.603 7.771 1.00 0.35 382 ILE A CA 11
ATOM 14637 C C . ILE A 1 20 ? -2.445 4.490 7.551 1.00 0.34 382 ILE A C 11
ATOM 14638 O O . ILE A 1 20 ? -1.738 4.095 8.478 1.00 0.41 382 ILE A O 11
ATOM 14654 N N . TYR A 1 21 ? -2.356 4.002 6.315 1.00 0.30 383 TYR A N 11
ATOM 14655 C CA . TYR A 1 21 ? -1.399 2.951 5.977 1.00 0.30 383 TYR A CA 11
ATOM 14656 C C . TYR A 1 21 ? -0.256 3.530 5.154 1.00 0.28 383 TYR A C 11
ATOM 14657 O O . TYR A 1 21 ? -0.472 4.406 4.323 1.00 0.25 383 TYR A O 11
ATOM 14675 N N . PHE A 1 22 ? 0.958 3.037 5.373 1.00 0.31 384 PHE A N 11
ATOM 14676 C CA . PHE A 1 22 ? 2.109 3.525 4.622 1.00 0.30 384 PHE A CA 11
ATOM 14677 C C . PHE A 1 22 ? 2.295 2.702 3.348 1.00 0.28 384 PHE A C 11
ATOM 14678 O O . PHE A 1 22 ? 2.122 1.479 3.357 1.00 0.33 384 PHE A O 11
ATOM 14695 N N . ILE A 1 23 ? 2.627 3.381 2.251 1.00 0.26 385 ILE A N 11
ATOM 14696 C CA . ILE A 1 23 ? 2.816 2.717 0.964 1.00 0.27 385 ILE A CA 11
ATOM 14697 C C . ILE A 1 23 ? 4.260 2.821 0.478 1.00 0.24 385 ILE A C 11
ATOM 14698 O O . ILE A 1 23 ? 4.833 3.909 0.424 1.00 0.30 385 ILE A O 11
ATOM 14714 N N . ARG A 1 24 ? 4.830 1.679 0.104 1.00 0.29 386 ARG A N 11
ATOM 14715 C CA . ARG A 1 24 ? 6.196 1.623 -0.406 1.00 0.30 386 ARG A CA 11
ATOM 14716 C C . ARG A 1 24 ? 6.203 1.838 -1.917 1.00 0.33 386 ARG A C 11
ATOM 14717 O O . ARG A 1 24 ? 6.101 0.880 -2.684 1.00 0.42 386 ARG A O 11
ATOM 14738 N N . ARG A 1 25 ? 6.319 3.092 -2.343 1.00 0.41 387 ARG A N 11
ATOM 14739 C CA . ARG A 1 25 ? 6.333 3.410 -3.767 1.00 0.51 387 ARG A CA 11
ATOM 14740 C C . ARG A 1 25 ? 7.436 2.638 -4.484 1.00 0.49 387 ARG A C 11
ATOM 14741 O O . ARG A 1 25 ? 8.433 2.254 -3.874 1.00 0.47 387 ARG A O 11
ATOM 14762 N N . GLU A 1 26 ? 7.239 2.397 -5.780 1.00 0.64 388 GLU A N 11
ATOM 14763 C CA . GLU A 1 26 ? 8.211 1.655 -6.578 1.00 0.69 388 GLU A CA 11
ATOM 14764 C C . GLU A 1 26 ? 9.592 2.297 -6.507 1.00 0.61 388 GLU A C 11
ATOM 14765 O O . GLU A 1 26 ? 10.594 1.605 -6.325 1.00 0.63 388 GLU A O 11
ATOM 14777 N N . ASP A 1 27 ? 9.644 3.621 -6.634 1.00 0.65 389 ASP A N 11
ATOM 14778 C CA . ASP A 1 27 ? 10.912 4.339 -6.560 1.00 0.69 389 ASP A CA 11
ATOM 14779 C C . ASP A 1 27 ? 11.584 4.061 -5.220 1.00 0.64 389 ASP A C 11
ATOM 14780 O O . ASP A 1 27 ? 12.773 4.325 -5.034 1.00 0.91 389 ASP A O 11
ATOM 14789 N N . GLY A 1 28 ? 10.799 3.517 -4.296 1.00 0.55 390 GLY A N 11
ATOM 14790 C CA . GLY A 1 28 ? 11.294 3.187 -2.976 1.00 0.53 390 GLY A CA 11
ATOM 14791 C C . GLY A 1 28 ? 11.103 4.317 -1.984 1.00 0.55 390 GLY A C 11
ATOM 14792 O O . GLY A 1 28 ? 11.975 4.576 -1.154 1.00 1.03 390 GLY A O 11
ATOM 14796 N N . THR A 1 29 ? 9.955 4.987 -2.068 1.00 0.57 391 THR A N 11
ATOM 14797 C CA . THR A 1 29 ? 9.642 6.088 -1.164 1.00 0.54 391 THR A CA 11
ATOM 14798 C C . THR A 1 29 ? 8.349 5.814 -0.398 1.00 0.41 391 THR A C 11
ATOM 14799 O O . THR A 1 29 ? 7.263 5.828 -0.977 1.00 0.44 391 THR A O 11
ATOM 14810 N N . VAL A 1 30 ? 8.467 5.568 0.907 1.00 0.37 392 VAL A N 11
ATOM 14811 C CA . VAL A 1 30 ? 7.299 5.299 1.737 1.00 0.33 392 VAL A CA 11
ATOM 14812 C C . VAL A 1 30 ? 6.479 6.570 1.926 1.00 0.32 392 VAL A C 11
ATOM 14813 O O . VAL A 1 30 ? 7.024 7.626 2.248 1.00 0.41 392 VAL A O 11
ATOM 14826 N N . HIS A 1 31 ? 5.170 6.462 1.737 1.00 0.29 393 HIS A N 11
ATOM 14827 C CA . HIS A 1 31 ? 4.276 7.602 1.896 1.00 0.31 393 HIS A CA 11
ATOM 14828 C C . HIS A 1 31 ? 2.888 7.139 2.322 1.00 0.27 393 HIS A C 11
ATOM 14829 O O . HIS A 1 31 ? 2.353 6.171 1.785 1.00 0.26 393 HIS A O 11
ATOM 14844 N N . ARG A 1 32 ? 2.320 7.835 3.300 1.00 0.29 394 ARG A N 11
ATOM 14845 C CA . ARG A 1 32 ? 1.002 7.499 3.821 1.00 0.28 394 ARG A CA 11
ATOM 14846 C C . ARG A 1 32 ? -0.045 7.398 2.715 1.00 0.26 394 ARG A C 11
ATOM 14847 O O . ARG A 1 32 ? 0.062 8.043 1.671 1.00 0.32 394 ARG A O 11
ATOM 14868 N N . GLY A 1 33 ? -1.055 6.573 2.966 1.00 0.23 395 GLY A N 11
ATOM 14869 C CA . GLY A 1 33 ? -2.130 6.362 2.015 1.00 0.25 395 GLY A CA 11
ATOM 14870 C C . GLY A 1 33 ? -3.268 5.570 2.632 1.00 0.23 395 GLY A C 11
ATOM 14871 O O . GLY A 1 33 ? -3.038 4.543 3.273 1.00 0.26 395 GLY A O 11
ATOM 14875 N N . GLN A 1 34 ? -4.492 6.054 2.460 1.00 0.29 396 GLN A N 11
ATOM 14876 C CA . GLN A 1 34 ? -5.659 5.383 3.026 1.00 0.34 396 GLN A CA 11
ATOM 14877 C C . GLN A 1 34 ? -6.204 4.310 2.088 1.00 0.35 396 GLN A C 11
ATOM 14878 O O . GLN A 1 34 ? -6.468 4.574 0.915 1.00 0.46 396 GLN A O 11
ATOM 14892 N N . VAL A 1 35 ? -6.400 3.105 2.617 1.00 0.33 397 VAL A N 11
ATOM 14893 C CA . VAL A 1 35 ? -6.945 2.008 1.826 1.00 0.33 397 VAL A CA 11
ATOM 14894 C C . VAL A 1 35 ? -8.466 2.015 1.928 1.00 0.33 397 VAL A C 11
ATOM 14895 O O . VAL A 1 35 ? -9.017 2.157 3.020 1.00 0.37 397 VAL A O 11
ATOM 14908 N N . LEU A 1 36 ? -9.143 1.893 0.792 1.00 0.36 398 LEU A N 11
ATOM 14909 C CA . LEU A 1 36 ? -10.602 1.925 0.781 1.00 0.40 398 LEU A CA 11
ATOM 14910 C C . LEU A 1 36 ? -11.211 0.643 0.215 1.00 0.41 398 LEU A C 11
ATOM 14911 O O . LEU A 1 36 ? -12.256 0.192 0.685 1.00 0.47 398 LEU A O 11
ATOM 14927 N N . GLN A 1 37 ? -10.578 0.070 -0.805 1.00 0.39 399 GLN A N 11
ATOM 14928 C CA . GLN A 1 37 ? -11.101 -1.143 -1.428 1.00 0.43 399 GLN A CA 11
ATOM 14929 C C . GLN A 1 37 ? -9.995 -2.136 -1.770 1.00 0.38 399 GLN A C 11
ATOM 14930 O O . GLN A 1 37 ? -8.810 -1.857 -1.585 1.00 0.35 399 GLN A O 11
ATOM 14944 N N . SER A 1 38 ? -10.403 -3.303 -2.265 1.00 0.42 400 SER A N 11
ATOM 14945 C CA . SER A 1 38 ? -9.468 -4.360 -2.637 1.00 0.41 400 SER A CA 11
ATOM 14946 C C . SER A 1 38 ? -10.160 -5.393 -3.525 1.00 0.47 400 SER A C 11
ATOM 14947 O O . SER A 1 38 ? -11.367 -5.611 -3.408 1.00 0.54 400 SER A O 11
ATOM 14955 N N . ARG A 1 39 ? -9.399 -6.018 -4.422 1.00 0.51 401 ARG A N 11
ATOM 14956 C CA . ARG A 1 39 ? -9.962 -7.012 -5.333 1.00 0.60 401 ARG A CA 11
ATOM 14957 C C . ARG A 1 39 ? -8.885 -7.955 -5.868 1.00 0.73 401 ARG A C 11
ATOM 14958 O O . ARG A 1 39 ? -7.802 -7.520 -6.258 1.00 0.86 401 ARG A O 11
ATOM 14979 N N . THR A 1 40 ? -9.198 -9.244 -5.909 1.00 0.82 402 THR A N 11
ATOM 14980 C CA . THR A 1 40 ? -8.269 -10.238 -6.428 1.00 0.99 402 THR A CA 11
ATOM 14981 C C . THR A 1 40 ? -8.266 -10.202 -7.958 1.00 1.16 402 THR A C 11
ATOM 14982 O O . THR A 1 40 ? -8.106 -9.135 -8.551 1.00 1.79 402 THR A O 11
ATOM 14993 N N . THR A 1 41 ? -8.452 -11.355 -8.600 1.00 1.43 403 THR A N 11
ATOM 14994 C CA . THR A 1 41 ? -8.475 -11.421 -10.058 1.00 1.62 403 THR A CA 11
ATOM 14995 C C . THR A 1 41 ? -9.067 -12.753 -10.517 1.00 1.84 403 THR A C 11
ATOM 14996 O O . THR A 1 41 ? -9.562 -13.529 -9.699 1.00 1.85 403 THR A O 11
ATOM 15007 N N . GLU A 1 42 ? -9.025 -13.007 -11.824 1.00 2.08 404 GLU A N 11
ATOM 15008 C CA . GLU A 1 42 ? -9.569 -14.242 -12.389 1.00 2.34 404 GLU A CA 11
ATOM 15009 C C . GLU A 1 42 ? -9.157 -15.464 -11.570 1.00 2.30 404 GLU A C 11
ATOM 15010 O O . GLU A 1 42 ? -9.981 -16.331 -11.278 1.00 2.37 404 GLU A O 11
ATOM 15022 N N . ASN A 1 43 ? -7.879 -15.530 -11.202 1.00 2.26 405 ASN A N 11
ATOM 15023 C CA . ASN A 1 43 ? -7.371 -16.653 -10.420 1.00 2.30 405 ASN A CA 11
ATOM 15024 C C . ASN A 1 43 ? -7.980 -16.663 -9.019 1.00 2.07 405 ASN A C 11
ATOM 15025 O O . ASN A 1 43 ? -8.508 -17.681 -8.571 1.00 2.40 405 ASN A O 11
ATOM 15036 N N . ALA A 1 44 ? -7.903 -15.523 -8.337 1.00 1.82 406 ALA A N 11
ATOM 15037 C CA . ALA A 1 44 ? -8.447 -15.392 -6.988 1.00 1.67 406 ALA A CA 11
ATOM 15038 C C . ALA A 1 44 ? -7.916 -16.484 -6.063 1.00 1.85 406 ALA A C 11
ATOM 15039 O O . ALA A 1 44 ? -8.682 -17.190 -5.406 1.00 2.18 406 ALA A O 11
ATOM 15046 N N . ALA A 1 45 ? -6.597 -16.607 -6.017 1.00 1.91 407 ALA A N 11
ATOM 15047 C CA . ALA A 1 45 ? -5.935 -17.599 -5.176 1.00 2.19 407 ALA A CA 11
ATOM 15048 C C . ALA A 1 45 ? -4.567 -17.085 -4.758 1.00 2.37 407 ALA A C 11
ATOM 15049 O O . ALA A 1 45 ? -3.742 -17.821 -4.215 1.00 2.77 407 ALA A O 11
ATOM 15056 N N . ALA A 1 46 ? -4.351 -15.806 -5.032 1.00 2.15 408 ALA A N 11
ATOM 15057 C CA . ALA A 1 46 ? -3.103 -15.128 -4.717 1.00 2.35 408 ALA A CA 11
ATOM 15058 C C . ALA A 1 46 ? -3.188 -13.657 -5.125 1.00 2.05 408 ALA A C 11
ATOM 15059 O O . ALA A 1 46 ? -2.842 -12.771 -4.343 1.00 1.99 408 ALA A O 11
ATOM 15066 N N . PRO A 1 47 ? -3.664 -13.368 -6.361 1.00 1.99 409 PRO A N 11
ATOM 15067 C CA . PRO A 1 47 ? -3.799 -11.994 -6.850 1.00 1.80 409 PRO A CA 11
ATOM 15068 C C . PRO A 1 47 ? -4.709 -11.152 -5.971 1.00 1.41 409 PRO A C 11
ATOM 15069 O O . PRO A 1 47 ? -5.702 -11.643 -5.441 1.00 1.86 409 PRO A O 11
ATOM 15080 N N . ASP A 1 48 ? -4.354 -9.880 -5.822 1.00 0.92 410 ASP A N 11
ATOM 15081 C CA . ASP A 1 48 ? -5.128 -8.954 -5.007 1.00 0.79 410 ASP A CA 11
ATOM 15082 C C . ASP A 1 48 ? -4.547 -7.546 -5.087 1.00 0.68 410 ASP A C 11
ATOM 15083 O O . ASP A 1 48 ? -3.332 -7.357 -5.017 1.00 0.93 410 ASP A O 11
ATOM 15092 N N . GLU A 1 49 ? -5.423 -6.559 -5.235 1.00 0.54 411 GLU A N 11
ATOM 15093 C CA . GLU A 1 49 ? -5.005 -5.167 -5.324 1.00 0.45 411 GLU A CA 11
ATOM 15094 C C . GLU A 1 49 ? -5.824 -4.307 -4.373 1.00 0.40 411 GLU A C 11
ATOM 15095 O O . GLU A 1 49 ? -7.045 -4.438 -4.303 1.00 0.42 411 GLU A O 11
ATOM 15107 N N . TYR A 1 50 ? -5.148 -3.435 -3.634 1.00 0.38 412 TYR A N 11
ATOM 15108 C CA . TYR A 1 50 ? -5.824 -2.569 -2.677 1.00 0.35 412 TYR A CA 11
ATOM 15109 C C . TYR A 1 50 ? -5.767 -1.107 -3.103 1.00 0.33 412 TYR A C 11
ATOM 15110 O O . TYR A 1 50 ? -4.692 -0.565 -3.360 1.00 0.34 412 TYR A O 11
ATOM 15128 N N . TYR A 1 51 ? -6.931 -0.468 -3.148 1.00 0.33 413 TYR A N 11
ATOM 15129 C CA . TYR A 1 51 ? -7.016 0.939 -3.509 1.00 0.32 413 TYR A CA 11
ATOM 15130 C C . TYR A 1 51 ? -6.306 1.776 -2.455 1.00 0.32 413 TYR A C 11
ATOM 15131 O O . TYR A 1 51 ? -6.337 1.439 -1.271 1.00 0.40 413 TYR A O 11
ATOM 15149 N N . VAL A 1 52 ? -5.660 2.856 -2.872 1.00 0.33 414 VAL A N 11
ATOM 15150 C CA . VAL A 1 52 ? -4.949 3.698 -1.923 1.00 0.33 414 VAL A CA 11
ATOM 15151 C C . VAL A 1 52 ? -5.029 5.179 -2.278 1.00 0.29 414 VAL A C 11
ATOM 15152 O O . VAL A 1 52 ? -4.739 5.586 -3.403 1.00 0.38 414 VAL A O 11
ATOM 15165 N N . HIS A 1 53 ? -5.403 5.974 -1.282 1.00 0.33 415 HIS A N 11
ATOM 15166 C CA . HIS A 1 53 ? -5.504 7.416 -1.430 1.00 0.32 415 HIS A CA 11
ATOM 15167 C C . HIS A 1 53 ? -4.420 8.080 -0.594 1.00 0.32 415 HIS A C 11
ATOM 15168 O O . HIS A 1 53 ? -4.628 8.386 0.582 1.00 0.34 415 HIS A O 11
ATOM 15183 N N . TYR A 1 54 ? -3.254 8.277 -1.199 1.00 0.37 416 TYR A N 11
ATOM 15184 C CA . TYR A 1 54 ? -2.127 8.881 -0.503 1.00 0.40 416 TYR A CA 11
ATOM 15185 C C . TYR A 1 54 ? -2.530 10.199 0.144 1.00 0.45 416 TYR A C 11
ATOM 15186 O O . TYR A 1 54 ? -2.881 11.159 -0.542 1.00 0.57 416 TYR A O 11
ATOM 15204 N N . VAL A 1 55 ? -2.477 10.233 1.471 1.00 0.45 417 VAL A N 11
ATOM 15205 C CA . VAL A 1 55 ? -2.838 11.429 2.218 1.00 0.55 417 VAL A CA 11
ATOM 15206 C C . VAL A 1 55 ? -1.908 12.584 1.875 1.00 0.66 417 VAL A C 11
ATOM 15207 O O . VAL A 1 55 ? -0.686 12.438 1.894 1.00 1.34 417 VAL A O 11
ATOM 15220 N N . GLY A 1 56 ? -2.498 13.729 1.559 1.00 0.71 418 GLY A N 11
ATOM 15221 C CA . GLY A 1 56 ? -1.715 14.902 1.207 1.00 0.82 418 GLY A CA 11
ATOM 15222 C C . GLY A 1 56 ? -1.216 14.868 -0.228 1.00 0.72 418 GLY A C 11
ATOM 15223 O O . GLY A 1 56 ? -1.259 15.880 -0.928 1.00 0.76 418 GLY A O 11
ATOM 15227 N N . LEU A 1 57 ? -0.740 13.704 -0.668 1.00 0.66 419 LEU A N 11
ATOM 15228 C CA . LEU A 1 57 ? -0.228 13.536 -2.022 1.00 0.60 419 LEU A CA 11
ATOM 15229 C C . LEU A 1 57 ? -1.293 13.848 -3.070 1.00 0.59 419 LEU A C 11
ATOM 15230 O O . LEU A 1 57 ? -2.491 13.824 -2.782 1.00 0.76 419 LEU A O 11
ATOM 15246 N N . ASN A 1 58 ? -0.840 14.139 -4.287 1.00 0.61 420 ASN A N 11
ATOM 15247 C CA . ASN A 1 58 ? -1.735 14.459 -5.395 1.00 0.63 420 ASN A CA 11
ATOM 15248 C C . ASN A 1 58 ? -2.785 13.369 -5.595 1.00 0.56 420 ASN A C 11
ATOM 15249 O O . ASN A 1 58 ? -2.500 12.182 -5.437 1.00 0.56 420 ASN A O 11
ATOM 15260 N N . ARG A 1 59 ? -3.999 13.785 -5.943 1.00 0.62 421 ARG A N 11
ATOM 15261 C CA . ARG A 1 59 ? -5.099 12.852 -6.170 1.00 0.67 421 ARG A CA 11
ATOM 15262 C C . ARG A 1 59 ? -4.777 11.885 -7.307 1.00 0.66 421 ARG A C 11
ATOM 15263 O O . ARG A 1 59 ? -5.146 10.713 -7.259 1.00 0.69 421 ARG A O 11
ATOM 15284 N N . ARG A 1 60 ? -4.089 12.385 -8.331 1.00 0.71 422 ARG A N 11
ATOM 15285 C CA . ARG A 1 60 ? -3.721 11.563 -9.481 1.00 0.83 422 ARG A CA 11
ATOM 15286 C C . ARG A 1 60 ? -2.924 10.336 -9.044 1.00 0.72 422 ARG A C 11
ATOM 15287 O O . ARG A 1 60 ? -3.010 9.275 -9.662 1.00 0.77 422 ARG A O 11
ATOM 15308 N N . LEU A 1 61 ? -2.149 10.493 -7.975 1.00 0.65 423 LEU A N 11
ATOM 15309 C CA . LEU A 1 61 ? -1.332 9.413 -7.444 1.00 0.62 423 LEU A CA 11
ATOM 15310 C C . LEU A 1 61 ? -2.180 8.187 -7.109 1.00 0.52 423 LEU A C 11
ATOM 15311 O O . LEU A 1 61 ? -1.698 7.055 -7.170 1.00 0.53 423 LEU A O 11
ATOM 15327 N N . ASP A 1 62 ? -3.439 8.423 -6.748 1.00 0.49 424 ASP A N 11
ATOM 15328 C CA . ASP A 1 62 ? -4.358 7.343 -6.395 1.00 0.50 424 ASP A CA 11
ATOM 15329 C C . ASP A 1 62 ? -4.360 6.235 -7.443 1.00 0.45 424 ASP A C 11
ATOM 15330 O O . ASP A 1 62 ? -4.317 6.497 -8.645 1.00 0.49 424 ASP A O 11
ATOM 15339 N N . GLY A 1 63 ? -4.420 4.993 -6.969 1.00 0.44 425 GLY A N 11
ATOM 15340 C CA . GLY A 1 63 ? -4.438 3.849 -7.861 1.00 0.50 425 GLY A CA 11
ATOM 15341 C C . GLY A 1 63 ? -4.635 2.546 -7.113 1.00 0.45 425 GLY A C 11
ATOM 15342 O O . GLY A 1 63 ? -5.276 2.520 -6.061 1.00 0.70 425 GLY A O 11
ATOM 15346 N N . TRP A 1 64 ? -4.080 1.463 -7.648 1.00 0.50 426 TRP A N 11
ATOM 15347 C CA . TRP A 1 64 ? -4.201 0.156 -7.012 1.00 0.44 426 TRP A CA 11
ATOM 15348 C C . TRP A 1 64 ? -2.829 -0.487 -6.829 1.00 0.45 426 TRP A C 11
ATOM 15349 O O . TRP A 1 64 ? -2.009 -0.501 -7.748 1.00 0.57 426 TRP A O 11
ATOM 15370 N N . VAL A 1 65 ? -2.586 -1.009 -5.630 1.00 0.39 427 VAL A N 11
ATOM 15371 C CA . VAL A 1 65 ? -1.312 -1.646 -5.309 1.00 0.46 427 VAL A CA 11
ATOM 15372 C C . VAL A 1 65 ? -1.475 -3.155 -5.166 1.00 0.51 427 VAL A C 11
ATOM 15373 O O . VAL A 1 65 ? -2.549 -3.638 -4.817 1.00 0.70 427 VAL A O 11
ATOM 15386 N N . GLY A 1 66 ? -0.402 -3.894 -5.422 1.00 0.52 428 GLY A N 11
ATOM 15387 C CA . GLY A 1 66 ? -0.457 -5.339 -5.295 1.00 0.65 428 GLY A CA 11
ATOM 15388 C C . GLY A 1 66 ? -0.401 -5.797 -3.847 1.00 0.79 428 GLY A C 11
ATOM 15389 O O . GLY A 1 66 ? 0.094 -6.887 -3.559 1.00 1.72 428 GLY A O 11
ATOM 15393 N N . ARG A 1 67 ? -0.919 -4.960 -2.940 1.00 0.54 429 ARG A N 11
ATOM 15394 C CA . ARG A 1 67 ? -0.943 -5.263 -1.505 1.00 0.54 429 ARG A CA 11
ATOM 15395 C C . ARG A 1 67 ? 0.450 -5.180 -0.873 1.00 0.49 429 ARG A C 11
ATOM 15396 O O . ARG A 1 67 ? 0.591 -4.736 0.266 1.00 0.53 429 ARG A O 11
ATOM 15417 N N . HIS A 1 68 ? 1.471 -5.613 -1.605 1.00 0.49 430 HIS A N 11
ATOM 15418 C CA . HIS A 1 68 ? 2.841 -5.588 -1.099 1.00 0.53 430 HIS A CA 11
ATOM 15419 C C . HIS A 1 68 ? 3.280 -4.173 -0.726 1.00 0.47 430 HIS A C 11
ATOM 15420 O O . HIS A 1 68 ? 4.146 -3.993 0.131 1.00 0.49 430 HIS A O 11
ATOM 15435 N N . ARG A 1 69 ? 2.693 -3.174 -1.379 1.00 0.43 431 ARG A N 11
ATOM 15436 C CA . ARG A 1 69 ? 3.047 -1.782 -1.116 1.00 0.41 431 ARG A CA 11
ATOM 15437 C C . ARG A 1 69 ? 2.391 -1.257 0.160 1.00 0.37 431 ARG A C 11
ATOM 15438 O O . ARG A 1 69 ? 3.008 -0.505 0.909 1.00 0.57 431 ARG A O 11
ATOM 15459 N N . ILE A 1 70 ? 1.146 -1.651 0.410 1.00 0.39 432 ILE A N 11
ATOM 15460 C CA . ILE A 1 70 ? 0.446 -1.203 1.611 1.00 0.36 432 ILE A CA 11
ATOM 15461 C C . ILE A 1 70 ? 0.724 -2.150 2.771 1.00 0.38 432 ILE A C 11
ATOM 15462 O O . ILE A 1 70 ? 0.621 -3.368 2.627 1.00 0.44 432 ILE A O 11
ATOM 15478 N N . SER A 1 71 ? 1.086 -1.588 3.922 1.00 0.34 433 SER A N 11
ATOM 15479 C CA . SER A 1 71 ? 1.386 -2.402 5.096 1.00 0.38 433 SER A CA 11
ATOM 15480 C C . SER A 1 71 ? 1.173 -1.624 6.388 1.00 0.36 433 SER A C 11
ATOM 15481 O O . SER A 1 71 ? 1.523 -0.448 6.485 1.00 0.34 433 SER A O 11
ATOM 15489 N N . ASP A 1 72 ? 0.606 -2.299 7.385 1.00 0.43 434 ASP A N 11
ATOM 15490 C CA . ASP A 1 72 ? 0.354 -1.686 8.683 1.00 0.48 434 ASP A CA 11
ATOM 15491 C C . ASP A 1 72 ? 1.670 -1.335 9.368 1.00 0.48 434 ASP A C 11
ATOM 15492 O O . ASP A 1 72 ? 1.727 -0.432 10.203 1.00 0.74 434 ASP A O 11
ATOM 15501 N N . ASN A 1 73 ? 2.725 -2.058 9.002 1.00 0.43 435 ASN A N 11
ATOM 15502 C CA . ASN A 1 73 ? 4.047 -1.827 9.572 1.00 0.47 435 ASN A CA 11
ATOM 15503 C C . ASN A 1 73 ? 4.965 -1.187 8.536 1.00 0.39 435 ASN A C 11
ATOM 15504 O O . ASN A 1 73 ? 5.005 -1.608 7.380 1.00 0.38 435 ASN A O 11
ATOM 15515 N N . ALA A 1 74 ? 5.685 -0.155 8.955 1.00 0.49 436 ALA A N 11
ATOM 15516 C CA . ALA A 1 74 ? 6.589 0.566 8.067 1.00 0.55 436 ALA A CA 11
ATOM 15517 C C . ALA A 1 74 ? 7.803 -0.272 7.671 1.00 0.55 436 ALA A C 11
ATOM 15518 O O . ALA A 1 74 ? 8.217 -0.263 6.512 1.00 0.54 436 ALA A O 11
ATOM 15525 N N . ASP A 1 75 ? 8.383 -0.978 8.636 1.00 0.65 437 ASP A N 11
ATOM 15526 C CA . ASP A 1 75 ? 9.563 -1.800 8.376 1.00 0.75 437 ASP A CA 11
ATOM 15527 C C . ASP A 1 75 ? 9.296 -2.838 7.288 1.00 0.71 437 ASP A C 11
ATOM 15528 O O . ASP A 1 75 ? 10.149 -3.079 6.433 1.00 0.78 437 ASP A O 11
ATOM 15537 N N . ASP A 1 76 ? 8.113 -3.444 7.318 1.00 0.68 438 ASP A N 11
ATOM 15538 C CA . ASP A 1 76 ? 7.747 -4.448 6.321 1.00 0.73 438 ASP A CA 11
ATOM 15539 C C . ASP A 1 76 ? 7.864 -3.871 4.916 1.00 0.73 438 ASP A C 11
ATOM 15540 O O . ASP A 1 76 ? 8.238 -4.569 3.973 1.00 1.35 438 ASP A O 11
ATOM 15549 N N . LEU A 1 77 ? 7.544 -2.588 4.790 1.00 0.54 439 LEU A N 11
ATOM 15550 C CA . LEU A 1 77 ? 7.612 -1.894 3.511 1.00 0.53 439 LEU A CA 11
ATOM 15551 C C . LEU A 1 77 ? 9.016 -1.973 2.914 1.00 0.61 439 LEU A C 11
ATOM 15552 O O . LEU A 1 77 ? 9.293 -2.822 2.065 1.00 0.86 439 LEU A O 11
ATOM 15568 N N . GLY A 1 78 ? 9.898 -1.080 3.357 1.00 0.59 440 GLY A N 11
ATOM 15569 C CA . GLY A 1 78 ? 11.254 -1.057 2.853 1.00 0.77 440 GLY A CA 11
ATOM 15570 C C . GLY A 1 78 ? 12.157 -0.163 3.682 1.00 0.96 440 GLY A C 11
ATOM 15571 O O . GLY A 1 78 ? 13.367 -0.380 3.752 1.00 1.36 440 GLY A O 11
ATOM 15575 N N . GLY A 1 79 ? 11.560 0.852 4.304 1.00 0.93 441 GLY A N 11
ATOM 15576 C CA . GLY A 1 79 ? 12.320 1.784 5.120 1.00 1.24 441 GLY A CA 11
ATOM 15577 C C . GLY A 1 79 ? 11.646 3.139 5.217 1.00 1.14 441 GLY A C 11
ATOM 15578 O O . GLY A 1 79 ? 11.060 3.607 4.243 1.00 1.83 441 GLY A O 11
ATOM 15582 N N . ILE A 1 80 ? 11.732 3.771 6.387 1.00 1.10 442 ILE A N 11
ATOM 15583 C CA . ILE A 1 80 ? 11.128 5.083 6.601 1.00 1.03 442 ILE A CA 11
ATOM 15584 C C . ILE A 1 80 ? 11.757 6.129 5.681 1.00 1.05 442 ILE A C 11
ATOM 15585 O O . ILE A 1 80 ? 12.598 6.923 6.105 1.00 1.39 442 ILE A O 11
ATOM 15601 N N . THR A 1 81 ? 11.346 6.120 4.419 1.00 1.13 443 THR A N 11
ATOM 15602 C CA . THR A 1 81 ? 11.866 7.063 3.443 1.00 1.36 443 THR A CA 11
ATOM 15603 C C . THR A 1 81 ? 10.936 8.260 3.316 1.00 1.47 443 THR A C 11
ATOM 15604 O O . THR A 1 81 ? 10.454 8.585 2.230 1.00 2.20 443 THR A O 11
ATOM 15615 N N . VAL A 1 82 ? 10.670 8.899 4.444 1.00 1.90 444 VAL A N 11
ATOM 15616 C CA . VAL A 1 82 ? 9.789 10.046 4.483 1.00 2.70 444 VAL A CA 11
ATOM 15617 C C . VAL A 1 82 ? 10.560 11.349 4.266 1.00 3.02 444 VAL A C 11
ATOM 15618 O O . VAL A 1 82 ? 11.445 11.694 5.049 1.00 3.60 444 VAL A O 11
ATOM 15631 N N . LEU A 1 83 ? 10.213 12.069 3.204 1.00 3.13 445 LEU A N 11
ATOM 15632 C CA . LEU A 1 83 ? 10.860 13.332 2.885 1.00 3.83 445 LEU A CA 11
ATOM 15633 C C . LEU A 1 83 ? 9.916 14.276 2.132 1.00 4.75 445 LEU A C 11
ATOM 15634 O O . LEU A 1 83 ? 10.220 14.718 1.024 1.00 4.99 445 LEU A O 11
ATOM 15650 N N . PRO A 1 84 ? 8.758 14.605 2.735 1.00 5.56 446 PRO A N 11
ATOM 15651 C CA . PRO A 1 84 ? 7.770 15.505 2.128 1.00 6.59 446 PRO A CA 11
ATOM 15652 C C . PRO A 1 84 ? 8.281 16.938 2.039 1.00 7.07 446 PRO A C 11
ATOM 15653 O O . PRO A 1 84 ? 9.102 17.362 2.853 1.00 7.26 446 PRO A O 11
ATOM 15664 N N . ALA A 1 85 ? 7.791 17.679 1.047 1.00 7.52 447 ALA A N 11
ATOM 15665 C CA . ALA A 1 85 ? 8.199 19.068 0.857 1.00 8.19 447 ALA A CA 11
ATOM 15666 C C . ALA A 1 85 ? 8.098 19.849 2.166 1.00 8.83 447 ALA A C 11
ATOM 15667 O O . ALA A 1 85 ? 7.143 19.681 2.923 1.00 9.06 447 ALA A O 11
ATOM 15674 N N . PRO A 1 86 ? 9.093 20.708 2.458 1.00 9.38 448 PRO A N 11
ATOM 15675 C CA . PRO A 1 86 ? 9.110 21.503 3.692 1.00 10.23 448 PRO A CA 11
ATOM 15676 C C . PRO A 1 86 ? 7.867 22.378 3.844 1.00 10.87 448 PRO A C 11
ATOM 15677 O O . PRO A 1 86 ? 7.630 23.277 3.037 1.00 11.06 448 PRO A O 11
ATOM 15688 N N . PRO A 1 87 ? 7.056 22.127 4.889 1.00 11.41 449 PRO A N 11
ATOM 15689 C CA . PRO A 1 87 ? 5.842 22.887 5.156 1.00 12.23 449 PRO A CA 11
ATOM 15690 C C . PRO A 1 87 ? 6.113 24.135 5.986 1.00 13.10 449 PRO A C 11
ATOM 15691 O O . PRO A 1 87 ? 7.245 24.615 6.056 1.00 13.50 449 PRO A O 11
ATOM 15702 N N . LEU A 1 88 ? 5.066 24.651 6.618 1.00 13.55 450 LEU A N 11
ATOM 15703 C CA . LEU A 1 88 ? 5.183 25.839 7.456 1.00 14.50 450 LEU A CA 11
ATOM 15704 C C . LEU A 1 88 ? 5.618 25.460 8.870 1.00 14.96 450 LEU A C 11
ATOM 15705 O O . LEU A 1 88 ? 5.013 25.892 9.852 1.00 15.17 450 LEU A O 11
ATOM 15721 N N . ALA A 1 89 ? 6.667 24.643 8.959 1.00 15.28 451 ALA A N 11
ATOM 15722 C CA . ALA A 1 89 ? 7.194 24.185 10.242 1.00 15.91 451 ALA A CA 11
ATOM 15723 C C . ALA A 1 89 ? 6.198 23.265 10.953 1.00 16.47 451 ALA A C 11
ATOM 15724 O O . ALA A 1 89 ? 5.023 23.600 11.095 1.00 16.74 451 ALA A O 11
ATOM 15731 N N . PRO A 1 90 ? 6.660 22.084 11.407 1.00 16.82 452 PRO A N 11
ATOM 15732 C CA . PRO A 1 90 ? 5.804 21.112 12.100 1.00 17.52 452 PRO A CA 11
ATOM 15733 C C . PRO A 1 90 ? 5.377 21.581 13.489 1.00 18.21 452 PRO A C 11
ATOM 15734 O O . PRO A 1 90 ? 6.181 22.130 14.241 1.00 18.53 452 PRO A O 11
ATOM 15745 N N . ASP A 1 91 ? 4.105 21.348 13.819 1.00 18.57 453 ASP A N 11
ATOM 15746 C CA . ASP A 1 91 ? 3.551 21.730 15.119 1.00 19.36 453 ASP A CA 11
ATOM 15747 C C . ASP A 1 91 ? 3.556 23.245 15.308 1.00 19.52 453 ASP A C 11
ATOM 15748 O O . ASP A 1 91 ? 4.536 23.920 14.993 1.00 19.55 453 ASP A O 11
ATOM 15757 N N . GLN A 1 92 ? 2.450 23.770 15.831 1.00 19.77 454 GLN A N 11
ATOM 15758 C CA . GLN A 1 92 ? 2.315 25.204 16.073 1.00 20.09 454 GLN A CA 11
ATOM 15759 C C . GLN A 1 92 ? 2.512 25.998 14.784 1.00 20.37 454 GLN A C 11
ATOM 15760 O O . GLN A 1 92 ? 3.655 26.435 14.527 1.00 20.63 454 GLN A O 11
ATOM 15775 N N . GLY A 1 1 ? -17.808 -18.037 0.684 1.00 11.64 363 GLY A N 12
ATOM 15776 C CA . GLY A 1 1 ? -16.436 -17.468 0.575 1.00 11.03 363 GLY A CA 12
ATOM 15777 C C . GLY A 1 1 ? -15.483 -18.391 -0.157 1.00 10.23 363 GLY A C 12
ATOM 15778 O O . GLY A 1 1 ? -15.837 -18.972 -1.183 1.00 10.21 363 GLY A O 12
ATOM 15784 N N . SER A 1 2 ? -14.271 -18.530 0.375 1.00 9.80 364 SER A N 12
ATOM 15785 C CA . SER A 1 2 ? -13.259 -19.391 -0.230 1.00 9.25 364 SER A CA 12
ATOM 15786 C C . SER A 1 2 ? -12.019 -19.468 0.654 1.00 8.36 364 SER A C 12
ATOM 15787 O O . SER A 1 2 ? -11.488 -18.445 1.086 1.00 8.24 364 SER A O 12
ATOM 15795 N N . HIS A 1 3 ? -11.562 -20.687 0.920 1.00 7.98 365 HIS A N 12
ATOM 15796 C CA . HIS A 1 3 ? -10.383 -20.896 1.753 1.00 7.35 365 HIS A CA 12
ATOM 15797 C C . HIS A 1 3 ? -9.117 -20.470 1.017 1.00 6.30 365 HIS A C 12
ATOM 15798 O O . HIS A 1 3 ? -8.914 -20.827 -0.144 1.00 6.44 365 HIS A O 12
ATOM 15813 N N . MET A 1 4 ? -8.269 -19.708 1.701 1.00 5.51 366 MET A N 12
ATOM 15814 C CA . MET A 1 4 ? -7.018 -19.231 1.118 1.00 4.67 366 MET A CA 12
ATOM 15815 C C . MET A 1 4 ? -6.187 -18.495 2.164 1.00 4.56 366 MET A C 12
ATOM 15816 O O . MET A 1 4 ? -6.669 -17.558 2.801 1.00 4.71 366 MET A O 12
ATOM 15830 N N . ASP A 1 5 ? -4.937 -18.923 2.331 1.00 4.67 367 ASP A N 12
ATOM 15831 C CA . ASP A 1 5 ? -4.038 -18.306 3.294 1.00 4.80 367 ASP A CA 12
ATOM 15832 C C . ASP A 1 5 ? -4.703 -18.182 4.664 1.00 4.50 367 ASP A C 12
ATOM 15833 O O . ASP A 1 5 ? -5.172 -17.107 5.040 1.00 4.10 367 ASP A O 12
ATOM 15842 N N . PRO A 1 6 ? -4.766 -19.293 5.425 1.00 4.98 368 PRO A N 12
ATOM 15843 C CA . PRO A 1 6 ? -5.388 -19.310 6.755 1.00 5.12 368 PRO A CA 12
ATOM 15844 C C . PRO A 1 6 ? -4.539 -18.614 7.818 1.00 5.15 368 PRO A C 12
ATOM 15845 O O . PRO A 1 6 ? -4.444 -19.081 8.954 1.00 5.66 368 PRO A O 12
ATOM 15856 N N . LEU A 1 7 ? -3.930 -17.494 7.445 1.00 4.84 369 LEU A N 12
ATOM 15857 C CA . LEU A 1 7 ? -3.097 -16.729 8.361 1.00 5.12 369 LEU A CA 12
ATOM 15858 C C . LEU A 1 7 ? -2.761 -15.366 7.763 1.00 4.61 369 LEU A C 12
ATOM 15859 O O . LEU A 1 7 ? -2.789 -14.349 8.458 1.00 4.91 369 LEU A O 12
ATOM 15875 N N . MET A 1 8 ? -2.453 -15.354 6.470 1.00 4.12 370 MET A N 12
ATOM 15876 C CA . MET A 1 8 ? -2.123 -14.119 5.770 1.00 3.87 370 MET A CA 12
ATOM 15877 C C . MET A 1 8 ? -3.384 -13.500 5.168 1.00 3.02 370 MET A C 12
ATOM 15878 O O . MET A 1 8 ? -3.403 -13.090 4.007 1.00 3.06 370 MET A O 12
ATOM 15892 N N . GLN A 1 9 ? -4.447 -13.448 5.967 1.00 2.80 371 GLN A N 12
ATOM 15893 C CA . GLN A 1 9 ? -5.714 -12.891 5.513 1.00 2.63 371 GLN A CA 12
ATOM 15894 C C . GLN A 1 9 ? -5.573 -11.416 5.157 1.00 2.21 371 GLN A C 12
ATOM 15895 O O . GLN A 1 9 ? -4.862 -10.666 5.826 1.00 2.80 371 GLN A O 12
ATOM 15909 N N . LYS A 1 10 ? -6.260 -11.016 4.096 1.00 1.82 372 LYS A N 12
ATOM 15910 C CA . LYS A 1 10 ? -6.233 -9.637 3.625 1.00 1.77 372 LYS A CA 12
ATOM 15911 C C . LYS A 1 10 ? -6.636 -8.662 4.728 1.00 1.50 372 LYS A C 12
ATOM 15912 O O . LYS A 1 10 ? -7.543 -8.939 5.514 1.00 1.89 372 LYS A O 12
ATOM 15931 N N . ILE A 1 11 ? -5.960 -7.516 4.777 1.00 1.42 373 ILE A N 12
ATOM 15932 C CA . ILE A 1 11 ? -6.255 -6.496 5.780 1.00 1.22 373 ILE A CA 12
ATOM 15933 C C . ILE A 1 11 ? -7.699 -6.023 5.661 1.00 1.13 373 ILE A C 12
ATOM 15934 O O . ILE A 1 11 ? -8.175 -5.727 4.565 1.00 1.20 373 ILE A O 12
ATOM 15950 N N . ASP A 1 12 ? -8.388 -5.949 6.793 1.00 1.16 374 ASP A N 12
ATOM 15951 C CA . ASP A 1 12 ? -9.757 -5.514 6.820 1.00 1.17 374 ASP A CA 12
ATOM 15952 C C . ASP A 1 12 ? -9.839 -3.999 6.974 1.00 1.03 374 ASP A C 12
ATOM 15953 O O . ASP A 1 12 ? -9.224 -3.422 7.871 1.00 1.25 374 ASP A O 12
ATOM 15962 N N . ILE A 1 13 ? -10.606 -3.363 6.098 1.00 0.84 375 ILE A N 12
ATOM 15963 C CA . ILE A 1 13 ? -10.773 -1.917 6.140 1.00 0.76 375 ILE A CA 12
ATOM 15964 C C . ILE A 1 13 ? -11.978 -1.534 6.987 1.00 0.76 375 ILE A C 12
ATOM 15965 O O . ILE A 1 13 ? -11.975 -0.495 7.648 1.00 0.79 375 ILE A O 12
ATOM 15981 N N . SER A 1 14 ? -13.007 -2.376 6.953 1.00 0.79 376 SER A N 12
ATOM 15982 C CA . SER A 1 14 ? -14.230 -2.138 7.713 1.00 0.87 376 SER A CA 12
ATOM 15983 C C . SER A 1 14 ? -13.999 -2.354 9.204 1.00 0.96 376 SER A C 12
ATOM 15984 O O . SER A 1 14 ? -14.599 -3.236 9.820 1.00 1.54 376 SER A O 12
ATOM 15992 N N . GLU A 1 15 ? -13.118 -1.544 9.772 1.00 0.93 377 GLU A N 12
ATOM 15993 C CA . GLU A 1 15 ? -12.787 -1.630 11.183 1.00 1.03 377 GLU A CA 12
ATOM 15994 C C . GLU A 1 15 ? -11.985 -0.411 11.600 1.00 0.87 377 GLU A C 12
ATOM 15995 O O . GLU A 1 15 ? -12.010 0.003 12.759 1.00 0.93 377 GLU A O 12
ATOM 16007 N N . ASN A 1 16 ? -11.279 0.162 10.634 1.00 0.71 378 ASN A N 12
ATOM 16008 C CA . ASN A 1 16 ? -10.460 1.346 10.877 1.00 0.61 378 ASN A CA 12
ATOM 16009 C C . ASN A 1 16 ? -10.223 2.135 9.594 1.00 0.58 378 ASN A C 12
ATOM 16010 O O . ASN A 1 16 ? -9.086 2.291 9.147 1.00 0.59 378 ASN A O 12
ATOM 16021 N N . PRO A 1 17 ? -11.306 2.647 8.987 1.00 0.62 379 PRO A N 12
ATOM 16022 C CA . PRO A 1 17 ? -11.232 3.434 7.750 1.00 0.65 379 PRO A CA 12
ATOM 16023 C C . PRO A 1 17 ? -10.249 4.597 7.847 1.00 0.61 379 PRO A C 12
ATOM 16024 O O . PRO A 1 17 ? -9.514 4.881 6.902 1.00 0.62 379 PRO A O 12
ATOM 16035 N N . ASP A 1 18 ? -10.253 5.277 8.992 1.00 0.62 380 ASP A N 12
ATOM 16036 C CA . ASP A 1 18 ? -9.372 6.420 9.210 1.00 0.64 380 ASP A CA 12
ATOM 16037 C C . ASP A 1 18 ? -7.913 5.994 9.336 1.00 0.55 380 ASP A C 12
ATOM 16038 O O . ASP A 1 18 ? -7.011 6.733 8.943 1.00 0.55 380 ASP A O 12
ATOM 16047 N N . LYS A 1 19 ? -7.687 4.805 9.897 1.00 0.51 381 LYS A N 12
ATOM 16048 C CA . LYS A 1 19 ? -6.332 4.289 10.084 1.00 0.47 381 LYS A CA 12
ATOM 16049 C C . LYS A 1 19 ? -5.487 4.507 8.832 1.00 0.39 381 LYS A C 12
ATOM 16050 O O . LYS A 1 19 ? -5.885 4.137 7.728 1.00 0.37 381 LYS A O 12
ATOM 16069 N N . ILE A 1 20 ? -4.326 5.127 9.017 1.00 0.40 382 ILE A N 12
ATOM 16070 C CA . ILE A 1 20 ? -3.423 5.417 7.909 1.00 0.35 382 ILE A CA 12
ATOM 16071 C C . ILE A 1 20 ? -2.488 4.241 7.629 1.00 0.34 382 ILE A C 12
ATOM 16072 O O . ILE A 1 20 ? -1.799 3.757 8.527 1.00 0.41 382 ILE A O 12
ATOM 16088 N N . TYR A 1 21 ? -2.456 3.798 6.374 1.00 0.30 383 TYR A N 12
ATOM 16089 C CA . TYR A 1 21 ? -1.589 2.692 5.973 1.00 0.30 383 TYR A CA 12
ATOM 16090 C C . TYR A 1 21 ? -0.430 3.216 5.134 1.00 0.28 383 TYR A C 12
ATOM 16091 O O . TYR A 1 21 ? -0.597 4.151 4.355 1.00 0.25 383 TYR A O 12
ATOM 16109 N N . PHE A 1 22 ? 0.743 2.617 5.295 1.00 0.31 384 PHE A N 12
ATOM 16110 C CA . PHE A 1 22 ? 1.916 3.045 4.543 1.00 0.30 384 PHE A CA 12
ATOM 16111 C C . PHE A 1 22 ? 2.042 2.259 3.239 1.00 0.28 384 PHE A C 12
ATOM 16112 O O . PHE A 1 22 ? 1.825 1.047 3.214 1.00 0.33 384 PHE A O 12
ATOM 16129 N N . ILE A 1 23 ? 2.391 2.955 2.158 1.00 0.26 385 ILE A N 12
ATOM 16130 C CA . ILE A 1 23 ? 2.541 2.312 0.855 1.00 0.27 385 ILE A CA 12
ATOM 16131 C C . ILE A 1 23 ? 3.953 2.512 0.309 1.00 0.24 385 ILE A C 12
ATOM 16132 O O . ILE A 1 23 ? 4.439 3.639 0.218 1.00 0.30 385 ILE A O 12
ATOM 16148 N N . ARG A 1 24 ? 4.603 1.413 -0.060 1.00 0.29 386 ARG A N 12
ATOM 16149 C CA . ARG A 1 24 ? 5.958 1.470 -0.603 1.00 0.30 386 ARG A CA 12
ATOM 16150 C C . ARG A 1 24 ? 5.934 1.579 -2.123 1.00 0.33 386 ARG A C 12
ATOM 16151 O O . ARG A 1 24 ? 5.378 0.719 -2.805 1.00 0.42 386 ARG A O 12
ATOM 16172 N N . ARG A 1 25 ? 6.551 2.631 -2.653 1.00 0.41 387 ARG A N 12
ATOM 16173 C CA . ARG A 1 25 ? 6.606 2.829 -4.097 1.00 0.51 387 ARG A CA 12
ATOM 16174 C C . ARG A 1 25 ? 7.747 2.024 -4.708 1.00 0.49 387 ARG A C 12
ATOM 16175 O O . ARG A 1 25 ? 8.561 1.442 -3.991 1.00 0.47 387 ARG A O 12
ATOM 16196 N N . GLU A 1 26 ? 7.799 1.996 -6.036 1.00 0.64 388 GLU A N 12
ATOM 16197 C CA . GLU A 1 26 ? 8.839 1.262 -6.751 1.00 0.69 388 GLU A CA 12
ATOM 16198 C C . GLU A 1 26 ? 10.224 1.667 -6.268 1.00 0.61 388 GLU A C 12
ATOM 16199 O O . GLU A 1 26 ? 10.894 0.893 -5.584 1.00 0.63 388 GLU A O 12
ATOM 16211 N N . ASP A 1 27 ? 10.647 2.880 -6.625 1.00 0.65 389 ASP A N 12
ATOM 16212 C CA . ASP A 1 27 ? 11.954 3.392 -6.220 1.00 0.69 389 ASP A CA 12
ATOM 16213 C C . ASP A 1 27 ? 12.249 3.021 -4.770 1.00 0.64 389 ASP A C 12
ATOM 16214 O O . ASP A 1 27 ? 13.399 2.792 -4.394 1.00 0.91 389 ASP A O 12
ATOM 16223 N N . GLY A 1 28 ? 11.191 2.940 -3.966 1.00 0.55 390 GLY A N 12
ATOM 16224 C CA . GLY A 1 28 ? 11.337 2.571 -2.574 1.00 0.53 390 GLY A CA 12
ATOM 16225 C C . GLY A 1 28 ? 11.044 3.716 -1.624 1.00 0.55 390 GLY A C 12
ATOM 16226 O O . GLY A 1 28 ? 11.723 3.877 -0.610 1.00 1.03 390 GLY A O 12
ATOM 16230 N N . THR A 1 29 ? 10.026 4.507 -1.946 1.00 0.57 391 THR A N 12
ATOM 16231 C CA . THR A 1 29 ? 9.642 5.634 -1.105 1.00 0.54 391 THR A CA 12
ATOM 16232 C C . THR A 1 29 ? 8.263 5.415 -0.496 1.00 0.41 391 THR A C 12
ATOM 16233 O O . THR A 1 29 ? 7.252 5.421 -1.199 1.00 0.44 391 THR A O 12
ATOM 16244 N N . VAL A 1 30 ? 8.237 5.213 0.815 1.00 0.37 392 VAL A N 12
ATOM 16245 C CA . VAL A 1 30 ? 6.992 4.983 1.533 1.00 0.33 392 VAL A CA 12
ATOM 16246 C C . VAL A 1 30 ? 6.169 6.264 1.645 1.00 0.32 392 VAL A C 12
ATOM 16247 O O . VAL A 1 30 ? 6.712 7.347 1.862 1.00 0.41 392 VAL A O 12
ATOM 16260 N N . HIS A 1 31 ? 4.854 6.125 1.499 1.00 0.29 393 HIS A N 12
ATOM 16261 C CA . HIS A 1 31 ? 3.938 7.259 1.583 1.00 0.31 393 HIS A CA 12
ATOM 16262 C C . HIS A 1 31 ? 2.595 6.817 2.155 1.00 0.27 393 HIS A C 12
ATOM 16263 O O . HIS A 1 31 ? 2.052 5.787 1.757 1.00 0.26 393 HIS A O 12
ATOM 16278 N N . ARG A 1 32 ? 2.072 7.593 3.097 1.00 0.29 394 ARG A N 12
ATOM 16279 C CA . ARG A 1 32 ? 0.800 7.276 3.737 1.00 0.28 394 ARG A CA 12
ATOM 16280 C C . ARG A 1 32 ? -0.338 7.175 2.725 1.00 0.26 394 ARG A C 12
ATOM 16281 O O . ARG A 1 32 ? -0.322 7.831 1.683 1.00 0.32 394 ARG A O 12
ATOM 16302 N N . GLY A 1 33 ? -1.323 6.342 3.048 1.00 0.23 395 GLY A N 12
ATOM 16303 C CA . GLY A 1 33 ? -2.465 6.148 2.175 1.00 0.25 395 GLY A CA 12
ATOM 16304 C C . GLY A 1 33 ? -3.544 5.294 2.820 1.00 0.23 395 GLY A C 12
ATOM 16305 O O . GLY A 1 33 ? -3.252 4.235 3.379 1.00 0.26 395 GLY A O 12
ATOM 16309 N N . GLN A 1 34 ? -4.790 5.754 2.748 1.00 0.29 396 GLN A N 12
ATOM 16310 C CA . GLN A 1 34 ? -5.915 5.026 3.332 1.00 0.34 396 GLN A CA 12
ATOM 16311 C C . GLN A 1 34 ? -6.560 4.082 2.320 1.00 0.35 396 GLN A C 12
ATOM 16312 O O . GLN A 1 34 ? -7.193 4.528 1.362 1.00 0.46 396 GLN A O 12
ATOM 16326 N N . VAL A 1 35 ? -6.412 2.780 2.548 1.00 0.33 397 VAL A N 12
ATOM 16327 C CA . VAL A 1 35 ? -6.999 1.782 1.658 1.00 0.33 397 VAL A CA 12
ATOM 16328 C C . VAL A 1 35 ? -8.521 1.846 1.737 1.00 0.33 397 VAL A C 12
ATOM 16329 O O . VAL A 1 35 ? -9.088 1.926 2.828 1.00 0.37 397 VAL A O 12
ATOM 16342 N N . LEU A 1 36 ? -9.183 1.828 0.584 1.00 0.36 398 LEU A N 12
ATOM 16343 C CA . LEU A 1 36 ? -10.639 1.901 0.547 1.00 0.40 398 LEU A CA 12
ATOM 16344 C C . LEU A 1 36 ? -11.255 0.663 -0.099 1.00 0.41 398 LEU A C 12
ATOM 16345 O O . LEU A 1 36 ? -12.243 0.122 0.399 1.00 0.47 398 LEU A O 12
ATOM 16361 N N . GLN A 1 37 ? -10.683 0.229 -1.216 1.00 0.39 399 GLN A N 12
ATOM 16362 C CA . GLN A 1 37 ? -11.197 -0.936 -1.931 1.00 0.43 399 GLN A CA 12
ATOM 16363 C C . GLN A 1 37 ? -10.118 -1.995 -2.130 1.00 0.38 399 GLN A C 12
ATOM 16364 O O . GLN A 1 37 ? -8.951 -1.779 -1.806 1.00 0.35 399 GLN A O 12
ATOM 16378 N N . SER A 1 38 ? -10.525 -3.142 -2.669 1.00 0.42 400 SER A N 12
ATOM 16379 C CA . SER A 1 38 ? -9.606 -4.248 -2.921 1.00 0.41 400 SER A CA 12
ATOM 16380 C C . SER A 1 38 ? -10.254 -5.277 -3.845 1.00 0.47 400 SER A C 12
ATOM 16381 O O . SER A 1 38 ? -11.463 -5.506 -3.777 1.00 0.54 400 SER A O 12
ATOM 16389 N N . ARG A 1 39 ? -9.452 -5.893 -4.711 1.00 0.51 401 ARG A N 12
ATOM 16390 C CA . ARG A 1 39 ? -9.967 -6.889 -5.645 1.00 0.60 401 ARG A CA 12
ATOM 16391 C C . ARG A 1 39 ? -8.866 -7.835 -6.115 1.00 0.73 401 ARG A C 12
ATOM 16392 O O . ARG A 1 39 ? -7.769 -7.404 -6.472 1.00 0.86 401 ARG A O 12
ATOM 16413 N N . THR A 1 40 ? -9.175 -9.127 -6.125 1.00 0.82 402 THR A N 12
ATOM 16414 C CA . THR A 1 40 ? -8.226 -10.141 -6.566 1.00 0.99 402 THR A CA 12
ATOM 16415 C C . THR A 1 40 ? -8.285 -10.325 -8.077 1.00 1.16 402 THR A C 12
ATOM 16416 O O . THR A 1 40 ? -8.180 -11.444 -8.575 1.00 1.79 402 THR A O 12
ATOM 16427 N N . THR A 1 41 ? -8.454 -9.222 -8.805 1.00 1.43 403 THR A N 12
ATOM 16428 C CA . THR A 1 41 ? -8.530 -9.270 -10.263 1.00 1.62 403 THR A CA 12
ATOM 16429 C C . THR A 1 41 ? -9.574 -10.302 -10.707 1.00 1.84 403 THR A C 12
ATOM 16430 O O . THR A 1 41 ? -10.299 -10.851 -9.876 1.00 1.85 403 THR A O 12
ATOM 16441 N N . GLU A 1 42 ? -9.659 -10.564 -12.009 1.00 2.08 404 GLU A N 12
ATOM 16442 C CA . GLU A 1 42 ? -10.624 -11.533 -12.524 1.00 2.34 404 GLU A CA 12
ATOM 16443 C C . GLU A 1 42 ? -10.455 -12.882 -11.829 1.00 2.30 404 GLU A C 12
ATOM 16444 O O . GLU A 1 42 ? -11.425 -13.467 -11.347 1.00 2.37 404 GLU A O 12
ATOM 16456 N N . ASN A 1 43 ? -9.215 -13.366 -11.773 1.00 2.26 405 ASN A N 12
ATOM 16457 C CA . ASN A 1 43 ? -8.921 -14.642 -11.126 1.00 2.30 405 ASN A CA 12
ATOM 16458 C C . ASN A 1 43 ? -8.672 -14.446 -9.634 1.00 2.07 405 ASN A C 12
ATOM 16459 O O . ASN A 1 43 ? -7.703 -13.803 -9.241 1.00 2.40 405 ASN A O 12
ATOM 16470 N N . ALA A 1 44 ? -9.546 -15.008 -8.808 1.00 1.82 406 ALA A N 12
ATOM 16471 C CA . ALA A 1 44 ? -9.409 -14.891 -7.359 1.00 1.67 406 ALA A CA 12
ATOM 16472 C C . ALA A 1 44 ? -8.678 -16.094 -6.773 1.00 1.85 406 ALA A C 12
ATOM 16473 O O . ALA A 1 44 ? -9.160 -16.730 -5.834 1.00 2.18 406 ALA A O 12
ATOM 16480 N N . ALA A 1 45 ? -7.515 -16.404 -7.335 1.00 1.91 407 ALA A N 12
ATOM 16481 C CA . ALA A 1 45 ? -6.718 -17.534 -6.872 1.00 2.19 407 ALA A CA 12
ATOM 16482 C C . ALA A 1 45 ? -5.304 -17.099 -6.508 1.00 2.37 407 ALA A C 12
ATOM 16483 O O . ALA A 1 45 ? -4.543 -17.858 -5.909 1.00 2.77 407 ALA A O 12
ATOM 16490 N N . ALA A 1 46 ? -4.961 -15.875 -6.883 1.00 2.15 408 ALA A N 12
ATOM 16491 C CA . ALA A 1 46 ? -3.638 -15.327 -6.609 1.00 2.35 408 ALA A CA 12
ATOM 16492 C C . ALA A 1 46 ? -3.638 -13.802 -6.728 1.00 2.05 408 ALA A C 12
ATOM 16493 O O . ALA A 1 46 ? -3.175 -13.109 -5.821 1.00 1.99 408 ALA A O 12
ATOM 16500 N N . PRO A 1 47 ? -4.162 -13.250 -7.844 1.00 1.99 409 PRO A N 12
ATOM 16501 C CA . PRO A 1 47 ? -4.218 -11.800 -8.054 1.00 1.80 409 PRO A CA 12
ATOM 16502 C C . PRO A 1 47 ? -4.819 -11.059 -6.867 1.00 1.41 409 PRO A C 12
ATOM 16503 O O . PRO A 1 47 ? -5.624 -11.615 -6.128 1.00 1.86 409 PRO A O 12
ATOM 16514 N N . ASP A 1 48 ? -4.410 -9.804 -6.692 1.00 0.92 410 ASP A N 12
ATOM 16515 C CA . ASP A 1 48 ? -4.902 -8.980 -5.591 1.00 0.79 410 ASP A CA 12
ATOM 16516 C C . ASP A 1 48 ? -4.356 -7.556 -5.682 1.00 0.68 410 ASP A C 12
ATOM 16517 O O . ASP A 1 48 ? -3.177 -7.347 -5.967 1.00 0.93 410 ASP A O 12
ATOM 16526 N N . GLU A 1 49 ? -5.228 -6.582 -5.436 1.00 0.54 411 GLU A N 12
ATOM 16527 C CA . GLU A 1 49 ? -4.849 -5.172 -5.484 1.00 0.45 411 GLU A CA 12
ATOM 16528 C C . GLU A 1 49 ? -5.699 -4.358 -4.517 1.00 0.40 411 GLU A C 12
ATOM 16529 O O . GLU A 1 49 ? -6.913 -4.544 -4.436 1.00 0.42 411 GLU A O 12
ATOM 16541 N N . TYR A 1 50 ? -5.057 -3.461 -3.775 1.00 0.38 412 TYR A N 12
ATOM 16542 C CA . TYR A 1 50 ? -5.763 -2.630 -2.806 1.00 0.35 412 TYR A CA 12
ATOM 16543 C C . TYR A 1 50 ? -5.697 -1.151 -3.188 1.00 0.33 412 TYR A C 12
ATOM 16544 O O . TYR A 1 50 ? -4.617 -0.602 -3.390 1.00 0.34 412 TYR A O 12
ATOM 16562 N N . TYR A 1 51 ? -6.862 -0.512 -3.267 1.00 0.33 413 TYR A N 12
ATOM 16563 C CA . TYR A 1 51 ? -6.942 0.906 -3.607 1.00 0.32 413 TYR A CA 12
ATOM 16564 C C . TYR A 1 51 ? -6.303 1.751 -2.509 1.00 0.32 413 TYR A C 12
ATOM 16565 O O . TYR A 1 51 ? -6.413 1.424 -1.328 1.00 0.40 413 TYR A O 12
ATOM 16583 N N . VAL A 1 52 ? -5.618 2.826 -2.896 1.00 0.33 414 VAL A N 12
ATOM 16584 C CA . VAL A 1 52 ? -4.953 3.684 -1.921 1.00 0.33 414 VAL A CA 12
ATOM 16585 C C . VAL A 1 52 ? -5.316 5.152 -2.092 1.00 0.29 414 VAL A C 12
ATOM 16586 O O . VAL A 1 52 ? -5.337 5.674 -3.207 1.00 0.38 414 VAL A O 12
ATOM 16599 N N . HIS A 1 53 ? -5.566 5.820 -0.970 1.00 0.33 415 HIS A N 12
ATOM 16600 C CA . HIS A 1 53 ? -5.886 7.239 -0.981 1.00 0.32 415 HIS A CA 12
ATOM 16601 C C . HIS A 1 53 ? -4.868 8.008 -0.147 1.00 0.32 415 HIS A C 12
ATOM 16602 O O . HIS A 1 53 ? -5.048 8.189 1.058 1.00 0.34 415 HIS A O 12
ATOM 16617 N N . TYR A 1 54 ? -3.794 8.447 -0.794 1.00 0.37 416 TYR A N 12
ATOM 16618 C CA . TYR A 1 54 ? -2.735 9.184 -0.111 1.00 0.40 416 TYR A CA 12
ATOM 16619 C C . TYR A 1 54 ? -3.288 10.423 0.589 1.00 0.45 416 TYR A C 12
ATOM 16620 O O . TYR A 1 54 ? -4.008 11.222 -0.011 1.00 0.57 416 TYR A O 12
ATOM 16638 N N . VAL A 1 55 ? -2.949 10.565 1.867 1.00 0.45 417 VAL A N 12
ATOM 16639 C CA . VAL A 1 55 ? -3.409 11.696 2.671 1.00 0.55 417 VAL A CA 12
ATOM 16640 C C . VAL A 1 55 ? -2.531 12.921 2.454 1.00 0.66 417 VAL A C 12
ATOM 16641 O O . VAL A 1 55 ? -2.302 13.710 3.370 1.00 1.34 417 VAL A O 12
ATOM 16654 N N . GLY A 1 56 ? -2.043 13.073 1.233 1.00 0.71 418 GLY A N 12
ATOM 16655 C CA . GLY A 1 56 ? -1.192 14.207 0.916 1.00 0.82 418 GLY A CA 12
ATOM 16656 C C . GLY A 1 56 ? -0.759 14.238 -0.536 1.00 0.72 418 GLY A C 12
ATOM 16657 O O . GLY A 1 56 ? -0.732 15.301 -1.158 1.00 0.76 418 GLY A O 12
ATOM 16661 N N . LEU A 1 57 ? -0.413 13.076 -1.076 1.00 0.66 419 LEU A N 12
ATOM 16662 C CA . LEU A 1 57 ? 0.028 12.972 -2.458 1.00 0.60 419 LEU A CA 12
ATOM 16663 C C . LEU A 1 57 ? -1.052 13.459 -3.416 1.00 0.59 419 LEU A C 12
ATOM 16664 O O . LEU A 1 57 ? -2.236 13.478 -3.076 1.00 0.76 419 LEU A O 12
ATOM 16680 N N . ASN A 1 58 ? -0.632 13.863 -4.613 1.00 0.61 420 ASN A N 12
ATOM 16681 C CA . ASN A 1 58 ? -1.527 14.359 -5.627 1.00 0.63 420 ASN A CA 12
ATOM 16682 C C . ASN A 1 58 ? -2.713 13.422 -5.843 1.00 0.56 420 ASN A C 12
ATOM 16683 O O . ASN A 1 58 ? -2.579 12.203 -5.754 1.00 0.56 420 ASN A O 12
ATOM 16694 N N . ARG A 1 59 ? -3.873 14.009 -6.124 1.00 0.62 421 ARG A N 12
ATOM 16695 C CA . ARG A 1 59 ? -5.091 13.238 -6.352 1.00 0.67 421 ARG A CA 12
ATOM 16696 C C . ARG A 1 59 ? -4.900 12.231 -7.483 1.00 0.66 421 ARG A C 12
ATOM 16697 O O . ARG A 1 59 ? -5.381 11.101 -7.404 1.00 0.69 421 ARG A O 12
ATOM 16718 N N . ARG A 1 60 ? -4.192 12.643 -8.531 1.00 0.71 422 ARG A N 12
ATOM 16719 C CA . ARG A 1 60 ? -3.938 11.768 -9.671 1.00 0.83 422 ARG A CA 12
ATOM 16720 C C . ARG A 1 60 ? -3.130 10.547 -9.244 1.00 0.72 422 ARG A C 12
ATOM 16721 O O . ARG A 1 60 ? -3.285 9.460 -9.801 1.00 0.77 422 ARG A O 12
ATOM 16742 N N . LEU A 1 61 ? -2.267 10.738 -8.249 1.00 0.65 423 LEU A N 12
ATOM 16743 C CA . LEU A 1 61 ? -1.433 9.663 -7.738 1.00 0.62 423 LEU A CA 12
ATOM 16744 C C . LEU A 1 61 ? -2.285 8.534 -7.162 1.00 0.52 423 LEU A C 12
ATOM 16745 O O . LEU A 1 61 ? -1.903 7.365 -7.230 1.00 0.53 423 LEU A O 12
ATOM 16761 N N . ASP A 1 62 ? -3.439 8.893 -6.599 1.00 0.49 424 ASP A N 12
ATOM 16762 C CA . ASP A 1 62 ? -4.350 7.908 -6.015 1.00 0.50 424 ASP A CA 12
ATOM 16763 C C . ASP A 1 62 ? -4.569 6.748 -6.979 1.00 0.45 424 ASP A C 12
ATOM 16764 O O . ASP A 1 62 ? -4.883 6.954 -8.152 1.00 0.49 424 ASP A O 12
ATOM 16773 N N . GLY A 1 63 ? -4.393 5.529 -6.483 1.00 0.44 425 GLY A N 12
ATOM 16774 C CA . GLY A 1 63 ? -4.566 4.360 -7.323 1.00 0.50 425 GLY A CA 12
ATOM 16775 C C . GLY A 1 63 ? -4.370 3.066 -6.562 1.00 0.45 425 GLY A C 12
ATOM 16776 O O . GLY A 1 63 ? -3.847 3.065 -5.447 1.00 0.70 425 GLY A O 12
ATOM 16780 N N . TRP A 1 64 ? -4.794 1.962 -7.165 1.00 0.50 426 TRP A N 12
ATOM 16781 C CA . TRP A 1 64 ? -4.662 0.654 -6.538 1.00 0.44 426 TRP A CA 12
ATOM 16782 C C . TRP A 1 64 ? -3.212 0.182 -6.587 1.00 0.45 426 TRP A C 12
ATOM 16783 O O . TRP A 1 64 ? -2.587 0.179 -7.647 1.00 0.57 426 TRP A O 12
ATOM 16804 N N . VAL A 1 65 ? -2.680 -0.216 -5.435 1.00 0.39 427 VAL A N 12
ATOM 16805 C CA . VAL A 1 65 ? -1.304 -0.692 -5.353 1.00 0.46 427 VAL A CA 12
ATOM 16806 C C . VAL A 1 65 ? -1.257 -2.129 -4.845 1.00 0.51 427 VAL A C 12
ATOM 16807 O O . VAL A 1 65 ? -2.147 -2.568 -4.115 1.00 0.70 427 VAL A O 12
ATOM 16820 N N . GLY A 1 66 ? -0.216 -2.855 -5.234 1.00 0.52 428 GLY A N 12
ATOM 16821 C CA . GLY A 1 66 ? -0.068 -4.233 -4.810 1.00 0.65 428 GLY A CA 12
ATOM 16822 C C . GLY A 1 66 ? -0.061 -4.387 -3.299 1.00 0.79 428 GLY A C 12
ATOM 16823 O O . GLY A 1 66 ? 0.388 -3.496 -2.578 1.00 1.72 428 GLY A O 12
ATOM 16827 N N . ARG A 1 67 ? -0.567 -5.523 -2.831 1.00 0.54 429 ARG A N 12
ATOM 16828 C CA . ARG A 1 67 ? -0.634 -5.825 -1.402 1.00 0.54 429 ARG A CA 12
ATOM 16829 C C . ARG A 1 67 ? 0.714 -5.601 -0.708 1.00 0.49 429 ARG A C 12
ATOM 16830 O O . ARG A 1 67 ? 0.766 -5.065 0.400 1.00 0.53 429 ARG A O 12
ATOM 16851 N N . HIS A 1 68 ? 1.792 -6.023 -1.357 1.00 0.49 430 HIS A N 12
ATOM 16852 C CA . HIS A 1 68 ? 3.134 -5.882 -0.795 1.00 0.53 430 HIS A CA 12
ATOM 16853 C C . HIS A 1 68 ? 3.453 -4.439 -0.413 1.00 0.47 430 HIS A C 12
ATOM 16854 O O . HIS A 1 68 ? 4.265 -4.192 0.479 1.00 0.49 430 HIS A O 12
ATOM 16869 N N . ARG A 1 69 ? 2.841 -3.492 -1.109 1.00 0.43 431 ARG A N 12
ATOM 16870 C CA . ARG A 1 69 ? 3.094 -2.080 -0.858 1.00 0.41 431 ARG A CA 12
ATOM 16871 C C . ARG A 1 69 ? 2.350 -1.559 0.374 1.00 0.37 431 ARG A C 12
ATOM 16872 O O . ARG A 1 69 ? 2.894 -0.753 1.127 1.00 0.57 431 ARG A O 12
ATOM 16893 N N . ILE A 1 70 ? 1.116 -2.012 0.590 1.00 0.39 432 ILE A N 12
ATOM 16894 C CA . ILE A 1 70 ? 0.349 -1.559 1.750 1.00 0.36 432 ILE A CA 12
ATOM 16895 C C . ILE A 1 70 ? 0.618 -2.444 2.963 1.00 0.38 432 ILE A C 12
ATOM 16896 O O . ILE A 1 70 ? 0.557 -3.670 2.877 1.00 0.44 432 ILE A O 12
ATOM 16912 N N . SER A 1 71 ? 0.917 -1.805 4.093 1.00 0.34 433 SER A N 12
ATOM 16913 C CA . SER A 1 71 ? 1.207 -2.516 5.336 1.00 0.38 433 SER A CA 12
ATOM 16914 C C . SER A 1 71 ? 1.226 -1.556 6.522 1.00 0.36 433 SER A C 12
ATOM 16915 O O . SER A 1 71 ? 1.720 -0.434 6.418 1.00 0.34 433 SER A O 12
ATOM 16923 N N . ASP A 1 72 ? 0.680 -2.008 7.647 1.00 0.43 434 ASP A N 12
ATOM 16924 C CA . ASP A 1 72 ? 0.629 -1.193 8.858 1.00 0.48 434 ASP A CA 12
ATOM 16925 C C . ASP A 1 72 ? 2.031 -0.928 9.408 1.00 0.48 434 ASP A C 12
ATOM 16926 O O . ASP A 1 72 ? 2.220 -0.041 10.241 1.00 0.74 434 ASP A O 12
ATOM 16935 N N . ASN A 1 73 ? 3.010 -1.700 8.938 1.00 0.43 435 ASN A N 12
ATOM 16936 C CA . ASN A 1 73 ? 4.393 -1.539 9.387 1.00 0.47 435 ASN A CA 12
ATOM 16937 C C . ASN A 1 73 ? 5.255 -0.930 8.284 1.00 0.39 435 ASN A C 12
ATOM 16938 O O . ASN A 1 73 ? 5.228 -1.382 7.141 1.00 0.38 435 ASN A O 12
ATOM 16949 N N . ALA A 1 74 ? 6.013 0.104 8.638 1.00 0.49 436 ALA A N 12
ATOM 16950 C CA . ALA A 1 74 ? 6.883 0.790 7.688 1.00 0.55 436 ALA A CA 12
ATOM 16951 C C . ALA A 1 74 ? 8.131 -0.027 7.361 1.00 0.55 436 ALA A C 12
ATOM 16952 O O . ALA A 1 74 ? 8.633 0.017 6.238 1.00 0.54 436 ALA A O 12
ATOM 16959 N N . ASP A 1 75 ? 8.638 -0.756 8.352 1.00 0.65 437 ASP A N 12
ATOM 16960 C CA . ASP A 1 75 ? 9.839 -1.570 8.174 1.00 0.75 437 ASP A CA 12
ATOM 16961 C C . ASP A 1 75 ? 9.702 -2.525 6.989 1.00 0.71 437 ASP A C 12
ATOM 16962 O O . ASP A 1 75 ? 10.648 -2.721 6.226 1.00 0.78 437 ASP A O 12
ATOM 16971 N N . ASP A 1 76 ? 8.521 -3.116 6.841 1.00 0.68 438 ASP A N 12
ATOM 16972 C CA . ASP A 1 76 ? 8.261 -4.052 5.751 1.00 0.73 438 ASP A CA 12
ATOM 16973 C C . ASP A 1 76 ? 8.350 -3.364 4.396 1.00 0.73 438 ASP A C 12
ATOM 16974 O O . ASP A 1 76 ? 8.538 -4.016 3.370 1.00 1.35 438 ASP A O 12
ATOM 16983 N N . LEU A 1 77 ? 8.202 -2.049 4.400 1.00 0.54 439 LEU A N 12
ATOM 16984 C CA . LEU A 1 77 ? 8.256 -1.276 3.169 1.00 0.53 439 LEU A CA 12
ATOM 16985 C C . LEU A 1 77 ? 9.657 -0.735 2.897 1.00 0.61 439 LEU A C 12
ATOM 16986 O O . LEU A 1 77 ? 10.459 -1.373 2.215 1.00 0.86 439 LEU A O 12
ATOM 17002 N N . GLY A 1 78 ? 9.938 0.450 3.427 1.00 0.59 440 GLY A N 12
ATOM 17003 C CA . GLY A 1 78 ? 11.233 1.071 3.225 1.00 0.77 440 GLY A CA 12
ATOM 17004 C C . GLY A 1 78 ? 11.481 2.206 4.199 1.00 0.96 440 GLY A C 12
ATOM 17005 O O . GLY A 1 78 ? 11.857 3.306 3.796 1.00 1.36 440 GLY A O 12
ATOM 17009 N N . GLY A 1 79 ? 11.262 1.938 5.483 1.00 0.93 441 GLY A N 12
ATOM 17010 C CA . GLY A 1 79 ? 11.461 2.958 6.494 1.00 1.24 441 GLY A CA 12
ATOM 17011 C C . GLY A 1 79 ? 10.429 4.063 6.409 1.00 1.14 441 GLY A C 12
ATOM 17012 O O . GLY A 1 79 ? 9.227 3.796 6.359 1.00 1.83 441 GLY A O 12
ATOM 17016 N N . ILE A 1 80 ? 10.897 5.305 6.391 1.00 1.10 442 ILE A N 12
ATOM 17017 C CA . ILE A 1 80 ? 10.008 6.458 6.309 1.00 1.03 442 ILE A CA 12
ATOM 17018 C C . ILE A 1 80 ? 10.439 7.391 5.180 1.00 1.05 442 ILE A C 12
ATOM 17019 O O . ILE A 1 80 ? 10.868 8.520 5.423 1.00 1.39 442 ILE A O 12
ATOM 17035 N N . THR A 1 81 ? 10.331 6.895 3.945 1.00 1.13 443 THR A N 12
ATOM 17036 C CA . THR A 1 81 ? 10.707 7.658 2.755 1.00 1.36 443 THR A CA 12
ATOM 17037 C C . THR A 1 81 ? 11.972 8.466 2.987 1.00 1.47 443 THR A C 12
ATOM 17038 O O . THR A 1 81 ? 12.025 9.672 2.742 1.00 2.20 443 THR A O 12
ATOM 17049 N N . VAL A 1 82 ? 12.984 7.776 3.468 1.00 1.90 444 VAL A N 12
ATOM 17050 C CA . VAL A 1 82 ? 14.274 8.389 3.758 1.00 2.70 444 VAL A CA 12
ATOM 17051 C C . VAL A 1 82 ? 15.417 7.408 3.487 1.00 3.02 444 VAL A C 12
ATOM 17052 O O . VAL A 1 82 ? 16.191 7.057 4.378 1.00 3.60 444 VAL A O 12
ATOM 17065 N N . LEU A 1 83 ? 15.508 6.968 2.234 1.00 3.13 445 LEU A N 12
ATOM 17066 C CA . LEU A 1 83 ? 16.543 6.027 1.816 1.00 3.83 445 LEU A CA 12
ATOM 17067 C C . LEU A 1 83 ? 17.928 6.504 2.252 1.00 4.75 445 LEU A C 12
ATOM 17068 O O . LEU A 1 83 ? 18.191 7.706 2.298 1.00 4.99 445 LEU A O 12
ATOM 17084 N N . PRO A 1 84 ? 18.832 5.561 2.587 1.00 5.56 446 PRO A N 12
ATOM 17085 C CA . PRO A 1 84 ? 20.193 5.887 3.028 1.00 6.59 446 PRO A CA 12
ATOM 17086 C C . PRO A 1 84 ? 20.875 6.902 2.118 1.00 7.07 446 PRO A C 12
ATOM 17087 O O . PRO A 1 84 ? 20.699 6.879 0.899 1.00 7.26 446 PRO A O 12
ATOM 17098 N N . ALA A 1 85 ? 21.652 7.797 2.721 1.00 7.52 447 ALA A N 12
ATOM 17099 C CA . ALA A 1 85 ? 22.360 8.827 1.972 1.00 8.19 447 ALA A CA 12
ATOM 17100 C C . ALA A 1 85 ? 23.561 9.348 2.761 1.00 8.83 447 ALA A C 12
ATOM 17101 O O . ALA A 1 85 ? 23.476 9.551 3.973 1.00 9.06 447 ALA A O 12
ATOM 17108 N N . PRO A 1 86 ? 24.702 9.566 2.081 1.00 9.38 448 PRO A N 12
ATOM 17109 C CA . PRO A 1 86 ? 25.926 10.058 2.726 1.00 10.23 448 PRO A CA 12
ATOM 17110 C C . PRO A 1 86 ? 25.726 11.406 3.420 1.00 10.87 448 PRO A C 12
ATOM 17111 O O . PRO A 1 86 ? 25.177 12.340 2.834 1.00 11.06 448 PRO A O 12
ATOM 17122 N N . PRO A 1 87 ? 26.180 11.529 4.684 1.00 11.41 449 PRO A N 12
ATOM 17123 C CA . PRO A 1 87 ? 26.056 12.772 5.456 1.00 12.23 449 PRO A CA 12
ATOM 17124 C C . PRO A 1 87 ? 26.896 13.902 4.869 1.00 13.10 449 PRO A C 12
ATOM 17125 O O . PRO A 1 87 ? 27.986 13.668 4.345 1.00 13.50 449 PRO A O 12
ATOM 17136 N N . LEU A 1 88 ? 26.380 15.125 4.957 1.00 13.55 450 LEU A N 12
ATOM 17137 C CA . LEU A 1 88 ? 27.081 16.292 4.431 1.00 14.50 450 LEU A CA 12
ATOM 17138 C C . LEU A 1 88 ? 28.497 16.386 4.994 1.00 14.96 450 LEU A C 12
ATOM 17139 O O . LEU A 1 88 ? 28.751 15.989 6.132 1.00 15.17 450 LEU A O 12
ATOM 17155 N N . ALA A 1 89 ? 29.414 16.905 4.178 1.00 15.28 451 ALA A N 12
ATOM 17156 C CA . ALA A 1 89 ? 30.814 17.052 4.569 1.00 15.91 451 ALA A CA 12
ATOM 17157 C C . ALA A 1 89 ? 31.474 15.691 4.793 1.00 16.47 451 ALA A C 12
ATOM 17158 O O . ALA A 1 89 ? 30.945 14.845 5.513 1.00 16.74 451 ALA A O 12
ATOM 17165 N N . PRO A 1 90 ? 32.648 15.460 4.174 1.00 16.82 452 PRO A N 12
ATOM 17166 C CA . PRO A 1 90 ? 33.374 14.194 4.310 1.00 17.52 452 PRO A CA 12
ATOM 17167 C C . PRO A 1 90 ? 33.921 13.983 5.718 1.00 18.21 452 PRO A C 12
ATOM 17168 O O . PRO A 1 90 ? 34.527 14.884 6.300 1.00 18.53 452 PRO A O 12
ATOM 17179 N N . ASP A 1 91 ? 33.709 12.784 6.254 1.00 18.57 453 ASP A N 12
ATOM 17180 C CA . ASP A 1 91 ? 34.183 12.440 7.591 1.00 19.36 453 ASP A CA 12
ATOM 17181 C C . ASP A 1 91 ? 33.919 10.968 7.891 1.00 19.52 453 ASP A C 12
ATOM 17182 O O . ASP A 1 91 ? 32.789 10.494 7.771 1.00 19.55 453 ASP A O 12
ATOM 17191 N N . GLN A 1 92 ? 34.967 10.251 8.282 1.00 19.77 454 GLN A N 12
ATOM 17192 C CA . GLN A 1 92 ? 34.847 8.833 8.599 1.00 20.09 454 GLN A CA 12
ATOM 17193 C C . GLN A 1 92 ? 34.064 8.630 9.893 1.00 20.37 454 GLN A C 12
ATOM 17194 O O . GLN A 1 92 ? 34.677 8.733 10.978 1.00 20.63 454 GLN A O 12
ATOM 17209 N N . GLY A 1 1 ? -11.732 -18.396 4.483 1.00 11.64 363 GLY A N 13
ATOM 17210 C CA . GLY A 1 1 ? -11.709 -18.915 3.089 1.00 11.03 363 GLY A CA 13
ATOM 17211 C C . GLY A 1 1 ? -11.720 -17.805 2.058 1.00 10.23 363 GLY A C 13
ATOM 17212 O O . GLY A 1 1 ? -12.491 -17.845 1.100 1.00 10.21 363 GLY A O 13
ATOM 17218 N N . SER A 1 2 ? -10.859 -16.809 2.256 1.00 9.80 364 SER A N 13
ATOM 17219 C CA . SER A 1 2 ? -10.769 -15.677 1.341 1.00 9.25 364 SER A CA 13
ATOM 17220 C C . SER A 1 2 ? -9.428 -14.966 1.490 1.00 8.36 364 SER A C 13
ATOM 17221 O O . SER A 1 2 ? -9.364 -13.736 1.536 1.00 8.24 364 SER A O 13
ATOM 17229 N N . HIS A 1 3 ? -8.357 -15.751 1.560 1.00 7.98 365 HIS A N 13
ATOM 17230 C CA . HIS A 1 3 ? -7.011 -15.207 1.698 1.00 7.35 365 HIS A CA 13
ATOM 17231 C C . HIS A 1 3 ? -5.967 -16.304 1.502 1.00 6.30 365 HIS A C 13
ATOM 17232 O O . HIS A 1 3 ? -6.136 -17.427 1.975 1.00 6.44 365 HIS A O 13
ATOM 17247 N N . MET A 1 4 ? -4.897 -15.972 0.787 1.00 5.51 366 MET A N 13
ATOM 17248 C CA . MET A 1 4 ? -3.832 -16.931 0.513 1.00 4.67 366 MET A CA 13
ATOM 17249 C C . MET A 1 4 ? -3.123 -17.360 1.794 1.00 4.56 366 MET A C 13
ATOM 17250 O O . MET A 1 4 ? -2.693 -16.523 2.586 1.00 4.71 366 MET A O 13
ATOM 17264 N N . ASP A 1 5 ? -2.991 -18.675 1.969 1.00 4.67 367 ASP A N 13
ATOM 17265 C CA . ASP A 1 5 ? -2.323 -19.251 3.131 1.00 4.80 367 ASP A CA 13
ATOM 17266 C C . ASP A 1 5 ? -2.983 -18.829 4.447 1.00 4.50 367 ASP A C 13
ATOM 17267 O O . ASP A 1 5 ? -3.155 -17.640 4.715 1.00 4.10 367 ASP A O 13
ATOM 17276 N N . PRO A 1 6 ? -3.354 -19.807 5.295 1.00 4.98 368 PRO A N 13
ATOM 17277 C CA . PRO A 1 6 ? -3.986 -19.533 6.587 1.00 5.12 368 PRO A CA 13
ATOM 17278 C C . PRO A 1 6 ? -2.978 -19.104 7.649 1.00 5.15 368 PRO A C 13
ATOM 17279 O O . PRO A 1 6 ? -3.065 -19.521 8.804 1.00 5.66 368 PRO A O 13
ATOM 17290 N N . LEU A 1 7 ? -2.016 -18.280 7.249 1.00 4.84 369 LEU A N 13
ATOM 17291 C CA . LEU A 1 7 ? -0.989 -17.808 8.162 1.00 5.12 369 LEU A CA 13
ATOM 17292 C C . LEU A 1 7 ? -0.480 -16.431 7.756 1.00 4.61 369 LEU A C 13
ATOM 17293 O O . LEU A 1 7 ? 0.657 -16.061 8.056 1.00 4.91 369 LEU A O 13
ATOM 17309 N N . MET A 1 8 ? -1.330 -15.679 7.069 1.00 4.12 370 MET A N 13
ATOM 17310 C CA . MET A 1 8 ? -0.981 -14.346 6.610 1.00 3.87 370 MET A CA 13
ATOM 17311 C C . MET A 1 8 ? -2.201 -13.652 6.008 1.00 3.02 370 MET A C 13
ATOM 17312 O O . MET A 1 8 ? -2.262 -13.399 4.804 1.00 3.06 370 MET A O 13
ATOM 17326 N N . GLN A 1 9 ? -3.179 -13.362 6.858 1.00 2.80 371 GLN A N 13
ATOM 17327 C CA . GLN A 1 9 ? -4.404 -12.710 6.416 1.00 2.63 371 GLN A CA 13
ATOM 17328 C C . GLN A 1 9 ? -4.105 -11.361 5.767 1.00 2.21 371 GLN A C 13
ATOM 17329 O O . GLN A 1 9 ? -3.447 -10.506 6.359 1.00 2.80 371 GLN A O 13
ATOM 17343 N N . LYS A 1 10 ? -4.603 -11.181 4.548 1.00 1.82 372 LYS A N 13
ATOM 17344 C CA . LYS A 1 10 ? -4.405 -9.940 3.807 1.00 1.77 372 LYS A CA 13
ATOM 17345 C C . LYS A 1 10 ? -4.982 -8.752 4.570 1.00 1.50 372 LYS A C 13
ATOM 17346 O O . LYS A 1 10 ? -5.926 -8.901 5.348 1.00 1.89 372 LYS A O 13
ATOM 17365 N N . ILE A 1 11 ? -4.396 -7.575 4.354 1.00 1.42 373 ILE A N 13
ATOM 17366 C CA . ILE A 1 11 ? -4.831 -6.353 5.028 1.00 1.22 373 ILE A CA 13
ATOM 17367 C C . ILE A 1 11 ? -6.350 -6.198 5.004 1.00 1.13 373 ILE A C 13
ATOM 17368 O O . ILE A 1 11 ? -6.976 -6.272 3.947 1.00 1.20 373 ILE A O 13
ATOM 17384 N N . ASP A 1 12 ? -6.928 -5.962 6.177 1.00 1.16 374 ASP A N 13
ATOM 17385 C CA . ASP A 1 12 ? -8.367 -5.770 6.297 1.00 1.17 374 ASP A CA 13
ATOM 17386 C C . ASP A 1 12 ? -8.684 -4.286 6.454 1.00 1.03 374 ASP A C 13
ATOM 17387 O O . ASP A 1 12 ? -8.068 -3.598 7.267 1.00 1.25 374 ASP A O 13
ATOM 17396 N N . ILE A 1 13 ? -9.628 -3.794 5.663 1.00 0.84 375 ILE A N 13
ATOM 17397 C CA . ILE A 1 13 ? -10.001 -2.385 5.711 1.00 0.76 375 ILE A CA 13
ATOM 17398 C C . ILE A 1 13 ? -10.964 -2.077 6.852 1.00 0.76 375 ILE A C 13
ATOM 17399 O O . ILE A 1 13 ? -10.827 -1.058 7.528 1.00 0.79 375 ILE A O 13
ATOM 17415 N N . SER A 1 14 ? -11.942 -2.954 7.048 1.00 0.79 376 SER A N 13
ATOM 17416 C CA . SER A 1 14 ? -12.942 -2.772 8.098 1.00 0.87 376 SER A CA 13
ATOM 17417 C C . SER A 1 14 ? -12.291 -2.422 9.426 1.00 0.96 376 SER A C 13
ATOM 17418 O O . SER A 1 14 ? -12.919 -1.835 10.308 1.00 1.54 376 SER A O 13
ATOM 17426 N N . GLU A 1 15 ? -11.029 -2.788 9.552 1.00 0.93 377 GLU A N 13
ATOM 17427 C CA . GLU A 1 15 ? -10.265 -2.526 10.761 1.00 1.03 377 GLU A CA 13
ATOM 17428 C C . GLU A 1 15 ? -10.292 -1.046 11.117 1.00 0.87 377 GLU A C 13
ATOM 17429 O O . GLU A 1 15 ? -10.535 -0.681 12.266 1.00 0.93 377 GLU A O 13
ATOM 17441 N N . ASN A 1 16 ? -10.035 -0.205 10.119 1.00 0.71 378 ASN A N 13
ATOM 17442 C CA . ASN A 1 16 ? -10.015 1.242 10.309 1.00 0.61 378 ASN A CA 13
ATOM 17443 C C . ASN A 1 16 ? -10.014 1.970 8.966 1.00 0.58 378 ASN A C 13
ATOM 17444 O O . ASN A 1 16 ? -9.045 1.891 8.208 1.00 0.59 378 ASN A O 13
ATOM 17455 N N . PRO A 1 17 ? -11.105 2.688 8.648 1.00 0.62 379 PRO A N 13
ATOM 17456 C CA . PRO A 1 17 ? -11.229 3.430 7.390 1.00 0.65 379 PRO A CA 13
ATOM 17457 C C . PRO A 1 17 ? -10.333 4.666 7.344 1.00 0.61 379 PRO A C 13
ATOM 17458 O O . PRO A 1 17 ? -9.732 4.970 6.314 1.00 0.62 379 PRO A O 13
ATOM 17469 N N . ASP A 1 18 ? -10.261 5.384 8.463 1.00 0.62 380 ASP A N 13
ATOM 17470 C CA . ASP A 1 18 ? -9.453 6.599 8.547 1.00 0.64 380 ASP A CA 13
ATOM 17471 C C . ASP A 1 18 ? -7.975 6.292 8.784 1.00 0.55 380 ASP A C 13
ATOM 17472 O O . ASP A 1 18 ? -7.106 7.022 8.306 1.00 0.55 380 ASP A O 13
ATOM 17481 N N . LYS A 1 19 ? -7.695 5.231 9.539 1.00 0.51 381 LYS A N 13
ATOM 17482 C CA . LYS A 1 19 ? -6.316 4.854 9.852 1.00 0.47 381 LYS A CA 13
ATOM 17483 C C . LYS A 1 19 ? -5.427 4.918 8.615 1.00 0.39 381 LYS A C 13
ATOM 17484 O O . LYS A 1 19 ? -5.727 4.304 7.592 1.00 0.37 381 LYS A O 13
ATOM 17503 N N . ILE A 1 20 ? -4.341 5.675 8.714 1.00 0.40 382 ILE A N 13
ATOM 17504 C CA . ILE A 1 20 ? -3.410 5.832 7.609 1.00 0.35 382 ILE A CA 13
ATOM 17505 C C . ILE A 1 20 ? -2.488 4.617 7.463 1.00 0.34 382 ILE A C 13
ATOM 17506 O O . ILE A 1 20 ? -1.873 4.176 8.434 1.00 0.41 382 ILE A O 13
ATOM 17522 N N . TYR A 1 21 ? -2.374 4.103 6.239 1.00 0.30 383 TYR A N 13
ATOM 17523 C CA . TYR A 1 21 ? -1.498 2.965 5.956 1.00 0.30 383 TYR A CA 13
ATOM 17524 C C . TYR A 1 21 ? -0.324 3.419 5.095 1.00 0.28 383 TYR A C 13
ATOM 17525 O O . TYR A 1 21 ? -0.485 4.276 4.235 1.00 0.25 383 TYR A O 13
ATOM 17543 N N . PHE A 1 22 ? 0.852 2.847 5.319 1.00 0.31 384 PHE A N 13
ATOM 17544 C CA . PHE A 1 22 ? 2.028 3.220 4.536 1.00 0.30 384 PHE A CA 13
ATOM 17545 C C . PHE A 1 22 ? 2.150 2.348 3.286 1.00 0.28 384 PHE A C 13
ATOM 17546 O O . PHE A 1 22 ? 1.990 1.129 3.350 1.00 0.33 384 PHE A O 13
ATOM 17563 N N . ILE A 1 23 ? 2.429 2.984 2.148 1.00 0.26 385 ILE A N 13
ATOM 17564 C CA . ILE A 1 23 ? 2.567 2.271 0.880 1.00 0.27 385 ILE A CA 13
ATOM 17565 C C . ILE A 1 23 ? 3.961 2.464 0.297 1.00 0.24 385 ILE A C 13
ATOM 17566 O O . ILE A 1 23 ? 4.466 3.585 0.237 1.00 0.30 385 ILE A O 13
ATOM 17582 N N . ARG A 1 24 ? 4.582 1.372 -0.136 1.00 0.29 386 ARG A N 13
ATOM 17583 C CA . ARG A 1 24 ? 5.918 1.442 -0.714 1.00 0.30 386 ARG A CA 13
ATOM 17584 C C . ARG A 1 24 ? 5.846 1.560 -2.233 1.00 0.33 386 ARG A C 13
ATOM 17585 O O . ARG A 1 24 ? 5.382 0.644 -2.913 1.00 0.42 386 ARG A O 13
ATOM 17606 N N . ARG A 1 25 ? 6.315 2.685 -2.764 1.00 0.41 387 ARG A N 13
ATOM 17607 C CA . ARG A 1 25 ? 6.310 2.906 -4.206 1.00 0.51 387 ARG A CA 13
ATOM 17608 C C . ARG A 1 25 ? 7.433 2.119 -4.872 1.00 0.49 387 ARG A C 13
ATOM 17609 O O . ARG A 1 25 ? 8.417 1.764 -4.224 1.00 0.47 387 ARG A O 13
ATOM 17630 N N . GLU A 1 26 ? 7.279 1.839 -6.165 1.00 0.64 388 GLU A N 13
ATOM 17631 C CA . GLU A 1 26 ? 8.285 1.085 -6.908 1.00 0.69 388 GLU A CA 13
ATOM 17632 C C . GLU A 1 26 ? 9.660 1.723 -6.770 1.00 0.61 388 GLU A C 13
ATOM 17633 O O . GLU A 1 26 ? 10.649 1.031 -6.524 1.00 0.63 388 GLU A O 13
ATOM 17645 N N . ASP A 1 27 ? 9.717 3.043 -6.908 1.00 0.65 389 ASP A N 13
ATOM 17646 C CA . ASP A 1 27 ? 10.974 3.765 -6.775 1.00 0.69 389 ASP A CA 13
ATOM 17647 C C . ASP A 1 27 ? 11.613 3.436 -5.430 1.00 0.64 389 ASP A C 13
ATOM 17648 O O . ASP A 1 27 ? 12.835 3.472 -5.277 1.00 0.91 389 ASP A O 13
ATOM 17657 N N . GLY A 1 28 ? 10.764 3.093 -4.465 1.00 0.55 390 GLY A N 13
ATOM 17658 C CA . GLY A 1 28 ? 11.231 2.733 -3.141 1.00 0.53 390 GLY A CA 13
ATOM 17659 C C . GLY A 1 28 ? 11.036 3.837 -2.118 1.00 0.55 390 GLY A C 13
ATOM 17660 O O . GLY A 1 28 ? 11.885 4.043 -1.253 1.00 1.03 390 GLY A O 13
ATOM 17664 N N . THR A 1 29 ? 9.912 4.542 -2.210 1.00 0.57 391 THR A N 13
ATOM 17665 C CA . THR A 1 29 ? 9.608 5.622 -1.275 1.00 0.54 391 THR A CA 13
ATOM 17666 C C . THR A 1 29 ? 8.303 5.365 -0.532 1.00 0.41 391 THR A C 13
ATOM 17667 O O . THR A 1 29 ? 7.225 5.392 -1.125 1.00 0.44 391 THR A O 13
ATOM 17678 N N . VAL A 1 30 ? 8.408 5.123 0.770 1.00 0.37 392 VAL A N 13
ATOM 17679 C CA . VAL A 1 30 ? 7.233 4.875 1.593 1.00 0.33 392 VAL A CA 13
ATOM 17680 C C . VAL A 1 30 ? 6.409 6.150 1.739 1.00 0.32 392 VAL A C 13
ATOM 17681 O O . VAL A 1 30 ? 6.950 7.217 2.031 1.00 0.41 392 VAL A O 13
ATOM 17694 N N . HIS A 1 31 ? 5.103 6.036 1.530 1.00 0.29 393 HIS A N 13
ATOM 17695 C CA . HIS A 1 31 ? 4.211 7.185 1.632 1.00 0.31 393 HIS A CA 13
ATOM 17696 C C . HIS A 1 31 ? 2.841 6.775 2.163 1.00 0.27 393 HIS A C 13
ATOM 17697 O O . HIS A 1 31 ? 2.274 5.768 1.743 1.00 0.26 393 HIS A O 13
ATOM 17712 N N . ARG A 1 32 ? 2.321 7.570 3.091 1.00 0.29 394 ARG A N 13
ATOM 17713 C CA . ARG A 1 32 ? 1.019 7.311 3.697 1.00 0.28 394 ARG A CA 13
ATOM 17714 C C . ARG A 1 32 ? -0.077 7.148 2.644 1.00 0.26 394 ARG A C 13
ATOM 17715 O O . ARG A 1 32 ? 0.029 7.669 1.536 1.00 0.32 394 ARG A O 13
ATOM 17736 N N . GLY A 1 33 ? -1.123 6.402 3.006 1.00 0.23 395 GLY A N 13
ATOM 17737 C CA . GLY A 1 33 ? -2.232 6.153 2.097 1.00 0.25 395 GLY A CA 13
ATOM 17738 C C . GLY A 1 33 ? -3.312 5.286 2.731 1.00 0.23 395 GLY A C 13
ATOM 17739 O O . GLY A 1 33 ? -3.010 4.241 3.308 1.00 0.26 395 GLY A O 13
ATOM 17743 N N . GLN A 1 34 ? -4.569 5.717 2.632 1.00 0.29 396 GLN A N 13
ATOM 17744 C CA . GLN A 1 34 ? -5.687 4.967 3.210 1.00 0.34 396 GLN A CA 13
ATOM 17745 C C . GLN A 1 34 ? -6.300 3.992 2.204 1.00 0.35 396 GLN A C 13
ATOM 17746 O O . GLN A 1 34 ? -6.557 4.350 1.057 1.00 0.46 396 GLN A O 13
ATOM 17760 N N . VAL A 1 35 ? -6.542 2.761 2.650 1.00 0.33 397 VAL A N 13
ATOM 17761 C CA . VAL A 1 35 ? -7.137 1.734 1.796 1.00 0.33 397 VAL A CA 13
ATOM 17762 C C . VAL A 1 35 ? -8.663 1.804 1.849 1.00 0.33 397 VAL A C 13
ATOM 17763 O O . VAL A 1 35 ? -9.246 1.907 2.929 1.00 0.37 397 VAL A O 13
ATOM 17776 N N . LEU A 1 36 ? -9.307 1.758 0.686 1.00 0.36 398 LEU A N 13
ATOM 17777 C CA . LEU A 1 36 ? -10.767 1.828 0.623 1.00 0.40 398 LEU A CA 13
ATOM 17778 C C . LEU A 1 36 ? -11.373 0.596 -0.051 1.00 0.41 398 LEU A C 13
ATOM 17779 O O . LEU A 1 36 ? -12.343 0.023 0.444 1.00 0.47 398 LEU A O 13
ATOM 17795 N N . GLN A 1 37 ? -10.807 0.207 -1.190 1.00 0.39 399 GLN A N 13
ATOM 17796 C CA . GLN A 1 37 ? -11.306 -0.943 -1.944 1.00 0.43 399 GLN A CA 13
ATOM 17797 C C . GLN A 1 37 ? -10.196 -1.943 -2.244 1.00 0.38 399 GLN A C 13
ATOM 17798 O O . GLN A 1 37 ? -9.034 -1.716 -1.911 1.00 0.35 399 GLN A O 13
ATOM 17812 N N . SER A 1 38 ? -10.572 -3.054 -2.871 1.00 0.42 400 SER A N 13
ATOM 17813 C CA . SER A 1 38 ? -9.618 -4.100 -3.222 1.00 0.41 400 SER A CA 13
ATOM 17814 C C . SER A 1 38 ? -10.197 -5.032 -4.285 1.00 0.47 400 SER A C 13
ATOM 17815 O O . SER A 1 38 ? -11.374 -5.385 -4.240 1.00 0.54 400 SER A O 13
ATOM 17823 N N . ARG A 1 39 ? -9.356 -5.421 -5.241 1.00 0.51 401 ARG A N 13
ATOM 17824 C CA . ARG A 1 39 ? -9.774 -6.306 -6.324 1.00 0.60 401 ARG A CA 13
ATOM 17825 C C . ARG A 1 39 ? -8.617 -7.189 -6.783 1.00 0.73 401 ARG A C 13
ATOM 17826 O O . ARG A 1 39 ? -7.480 -6.733 -6.897 1.00 0.86 401 ARG A O 13
ATOM 17847 N N . THR A 1 40 ? -8.913 -8.458 -7.040 1.00 0.82 402 THR A N 13
ATOM 17848 C CA . THR A 1 40 ? -7.901 -9.406 -7.488 1.00 0.99 402 THR A CA 13
ATOM 17849 C C . THR A 1 40 ? -8.041 -9.653 -8.990 1.00 1.16 402 THR A C 13
ATOM 17850 O O . THR A 1 40 ? -7.944 -10.785 -9.459 1.00 1.79 402 THR A O 13
ATOM 17861 N N . THR A 1 41 ? -8.274 -8.574 -9.734 1.00 1.43 403 THR A N 13
ATOM 17862 C CA . THR A 1 41 ? -8.439 -8.649 -11.185 1.00 1.62 403 THR A CA 13
ATOM 17863 C C . THR A 1 41 ? -9.481 -9.713 -11.557 1.00 1.84 403 THR A C 13
ATOM 17864 O O . THR A 1 41 ? -10.145 -10.273 -10.683 1.00 1.85 403 THR A O 13
ATOM 17875 N N . GLU A 1 42 ? -9.630 -9.984 -12.850 1.00 2.08 404 GLU A N 13
ATOM 17876 C CA . GLU A 1 42 ? -10.593 -10.973 -13.320 1.00 2.34 404 GLU A CA 13
ATOM 17877 C C . GLU A 1 42 ? -10.227 -12.363 -12.815 1.00 2.30 404 GLU A C 13
ATOM 17878 O O . GLU A 1 42 ? -11.099 -13.163 -12.479 1.00 2.37 404 GLU A O 13
ATOM 17890 N N . ASN A 1 43 ? -8.928 -12.639 -12.766 1.00 2.26 405 ASN A N 13
ATOM 17891 C CA . ASN A 1 43 ? -8.430 -13.927 -12.304 1.00 2.30 405 ASN A CA 13
ATOM 17892 C C . ASN A 1 43 ? -8.934 -14.249 -10.899 1.00 2.07 405 ASN A C 13
ATOM 17893 O O . ASN A 1 43 ? -9.481 -15.326 -10.660 1.00 2.40 405 ASN A O 13
ATOM 17904 N N . ALA A 1 44 ? -8.739 -13.313 -9.976 1.00 1.82 406 ALA A N 13
ATOM 17905 C CA . ALA A 1 44 ? -9.165 -13.496 -8.593 1.00 1.67 406 ALA A CA 13
ATOM 17906 C C . ALA A 1 44 ? -8.550 -14.757 -7.998 1.00 1.85 406 ALA A C 13
ATOM 17907 O O . ALA A 1 44 ? -9.259 -15.648 -7.528 1.00 2.18 406 ALA A O 13
ATOM 17914 N N . ALA A 1 45 ? -7.223 -14.828 -8.032 1.00 1.91 407 ALA A N 13
ATOM 17915 C CA . ALA A 1 45 ? -6.499 -15.982 -7.511 1.00 2.19 407 ALA A CA 13
ATOM 17916 C C . ALA A 1 45 ? -5.037 -15.642 -7.260 1.00 2.37 407 ALA A C 13
ATOM 17917 O O . ALA A 1 45 ? -4.270 -16.467 -6.763 1.00 2.77 407 ALA A O 13
ATOM 17924 N N . ALA A 1 46 ? -4.660 -14.423 -7.620 1.00 2.15 408 ALA A N 13
ATOM 17925 C CA . ALA A 1 46 ? -3.288 -13.961 -7.456 1.00 2.35 408 ALA A CA 13
ATOM 17926 C C . ALA A 1 46 ? -3.166 -12.455 -7.702 1.00 2.05 408 ALA A C 13
ATOM 17927 O O . ALA A 1 46 ? -2.479 -11.764 -6.950 1.00 1.99 408 ALA A O 13
ATOM 17934 N N . PRO A 1 47 ? -3.804 -11.922 -8.775 1.00 1.99 409 PRO A N 13
ATOM 17935 C CA . PRO A 1 47 ? -3.737 -10.493 -9.113 1.00 1.80 409 PRO A CA 13
ATOM 17936 C C . PRO A 1 47 ? -4.482 -9.591 -8.133 1.00 1.41 409 PRO A C 13
ATOM 17937 O O . PRO A 1 47 ? -5.237 -8.710 -8.543 1.00 1.86 409 PRO A O 13
ATOM 17948 N N . ASP A 1 48 ? -4.251 -9.800 -6.842 1.00 0.92 410 ASP A N 13
ATOM 17949 C CA . ASP A 1 48 ? -4.886 -8.995 -5.809 1.00 0.79 410 ASP A CA 13
ATOM 17950 C C . ASP A 1 48 ? -4.357 -7.565 -5.832 1.00 0.68 410 ASP A C 13
ATOM 17951 O O . ASP A 1 48 ? -3.178 -7.331 -6.099 1.00 0.93 410 ASP A O 13
ATOM 17960 N N . GLU A 1 49 ? -5.241 -6.612 -5.556 1.00 0.54 411 GLU A N 13
ATOM 17961 C CA . GLU A 1 49 ? -4.879 -5.199 -5.548 1.00 0.45 411 GLU A CA 13
ATOM 17962 C C . GLU A 1 49 ? -5.722 -4.440 -4.531 1.00 0.40 411 GLU A C 13
ATOM 17963 O O . GLU A 1 49 ? -6.880 -4.780 -4.302 1.00 0.42 411 GLU A O 13
ATOM 17975 N N . TYR A 1 50 ? -5.139 -3.419 -3.914 1.00 0.38 412 TYR A N 13
ATOM 17976 C CA . TYR A 1 50 ? -5.856 -2.631 -2.917 1.00 0.35 412 TYR A CA 13
ATOM 17977 C C . TYR A 1 50 ? -5.804 -1.141 -3.233 1.00 0.33 412 TYR A C 13
ATOM 17978 O O . TYR A 1 50 ? -4.727 -0.562 -3.376 1.00 0.34 412 TYR A O 13
ATOM 17996 N N . TYR A 1 51 ? -6.979 -0.521 -3.313 1.00 0.33 413 TYR A N 13
ATOM 17997 C CA . TYR A 1 51 ? -7.078 0.908 -3.579 1.00 0.32 413 TYR A CA 13
ATOM 17998 C C . TYR A 1 51 ? -6.431 1.673 -2.432 1.00 0.32 413 TYR A C 13
ATOM 17999 O O . TYR A 1 51 ? -6.426 1.196 -1.297 1.00 0.40 413 TYR A O 13
ATOM 18017 N N . VAL A 1 52 ? -5.876 2.845 -2.711 1.00 0.33 414 VAL A N 13
ATOM 18018 C CA . VAL A 1 52 ? -5.231 3.614 -1.658 1.00 0.33 414 VAL A CA 13
ATOM 18019 C C . VAL A 1 52 ? -5.109 5.097 -1.992 1.00 0.29 414 VAL A C 13
ATOM 18020 O O . VAL A 1 52 ? -4.673 5.477 -3.080 1.00 0.38 414 VAL A O 13
ATOM 18033 N N . HIS A 1 53 ? -5.474 5.924 -1.019 1.00 0.33 415 HIS A N 13
ATOM 18034 C CA . HIS A 1 53 ? -5.393 7.371 -1.149 1.00 0.32 415 HIS A CA 13
ATOM 18035 C C . HIS A 1 53 ? -4.208 7.880 -0.340 1.00 0.32 415 HIS A C 13
ATOM 18036 O O . HIS A 1 53 ? -4.264 7.910 0.888 1.00 0.34 415 HIS A O 13
ATOM 18051 N N . TYR A 1 54 ? -3.133 8.274 -1.018 1.00 0.37 416 TYR A N 13
ATOM 18052 C CA . TYR A 1 54 ? -1.959 8.759 -0.328 1.00 0.40 416 TYR A CA 13
ATOM 18053 C C . TYR A 1 54 ? -2.301 10.010 0.458 1.00 0.45 416 TYR A C 13
ATOM 18054 O O . TYR A 1 54 ? -2.415 11.105 -0.092 1.00 0.57 416 TYR A O 13
ATOM 18072 N N . VAL A 1 55 ? -2.492 9.811 1.754 1.00 0.45 417 VAL A N 13
ATOM 18073 C CA . VAL A 1 55 ? -2.857 10.878 2.667 1.00 0.55 417 VAL A CA 13
ATOM 18074 C C . VAL A 1 55 ? -1.964 12.097 2.495 1.00 0.66 417 VAL A C 13
ATOM 18075 O O . VAL A 1 55 ? -0.740 12.013 2.597 1.00 1.34 417 VAL A O 13
ATOM 18088 N N . GLY A 1 56 ? -2.601 13.231 2.232 1.00 0.71 418 GLY A N 13
ATOM 18089 C CA . GLY A 1 56 ? -1.875 14.474 2.042 1.00 0.82 418 GLY A CA 13
ATOM 18090 C C . GLY A 1 56 ? -1.334 14.648 0.632 1.00 0.72 418 GLY A C 13
ATOM 18091 O O . GLY A 1 56 ? -1.245 15.771 0.136 1.00 0.76 418 GLY A O 13
ATOM 18095 N N . LEU A 1 57 ? -0.951 13.546 -0.012 1.00 0.66 419 LEU A N 13
ATOM 18096 C CA . LEU A 1 57 ? -0.393 13.609 -1.363 1.00 0.60 419 LEU A CA 13
ATOM 18097 C C . LEU A 1 57 ? -1.428 14.030 -2.402 1.00 0.59 419 LEU A C 13
ATOM 18098 O O . LEU A 1 57 ? -2.560 14.385 -2.073 1.00 0.76 419 LEU A O 13
ATOM 18114 N N . ASN A 1 58 ? -1.010 13.975 -3.667 1.00 0.61 420 ASN A N 13
ATOM 18115 C CA . ASN A 1 58 ? -1.864 14.334 -4.794 1.00 0.63 420 ASN A CA 13
ATOM 18116 C C . ASN A 1 58 ? -2.904 13.251 -5.060 1.00 0.56 420 ASN A C 13
ATOM 18117 O O . ASN A 1 58 ? -2.639 12.063 -4.878 1.00 0.56 420 ASN A O 13
ATOM 18128 N N . ARG A 1 59 ? -4.090 13.669 -5.495 1.00 0.62 421 ARG A N 13
ATOM 18129 C CA . ARG A 1 59 ? -5.170 12.734 -5.787 1.00 0.67 421 ARG A CA 13
ATOM 18130 C C . ARG A 1 59 ? -4.816 11.825 -6.963 1.00 0.66 421 ARG A C 13
ATOM 18131 O O . ARG A 1 59 ? -5.130 10.635 -6.953 1.00 0.69 421 ARG A O 13
ATOM 18152 N N . ARG A 1 60 ? -4.164 12.389 -7.977 1.00 0.71 422 ARG A N 13
ATOM 18153 C CA . ARG A 1 60 ? -3.776 11.618 -9.155 1.00 0.83 422 ARG A CA 13
ATOM 18154 C C . ARG A 1 60 ? -2.899 10.429 -8.770 1.00 0.72 422 ARG A C 13
ATOM 18155 O O . ARG A 1 60 ? -2.986 9.360 -9.376 1.00 0.77 422 ARG A O 13
ATOM 18176 N N . LEU A 1 61 ? -2.054 10.623 -7.762 1.00 0.65 423 LEU A N 13
ATOM 18177 C CA . LEU A 1 61 ? -1.158 9.569 -7.294 1.00 0.62 423 LEU A CA 13
ATOM 18178 C C . LEU A 1 61 ? -1.938 8.323 -6.886 1.00 0.52 423 LEU A C 13
ATOM 18179 O O . LEU A 1 61 ? -1.459 7.200 -7.043 1.00 0.53 423 LEU A O 13
ATOM 18195 N N . ASP A 1 62 ? -3.135 8.534 -6.345 1.00 0.49 424 ASP A N 13
ATOM 18196 C CA . ASP A 1 62 ? -3.981 7.433 -5.893 1.00 0.50 424 ASP A CA 13
ATOM 18197 C C . ASP A 1 62 ? -4.185 6.390 -6.988 1.00 0.45 424 ASP A C 13
ATOM 18198 O O . ASP A 1 62 ? -4.331 6.725 -8.164 1.00 0.49 424 ASP A O 13
ATOM 18207 N N . GLY A 1 63 ? -4.200 5.123 -6.581 1.00 0.44 425 GLY A N 13
ATOM 18208 C CA . GLY A 1 63 ? -4.391 4.033 -7.520 1.00 0.50 425 GLY A CA 13
ATOM 18209 C C . GLY A 1 63 ? -4.570 2.702 -6.815 1.00 0.45 425 GLY A C 13
ATOM 18210 O O . GLY A 1 63 ? -5.203 2.634 -5.761 1.00 0.70 425 GLY A O 13
ATOM 18214 N N . TRP A 1 64 ? -4.007 1.641 -7.387 1.00 0.50 426 TRP A N 13
ATOM 18215 C CA . TRP A 1 64 ? -4.110 0.313 -6.789 1.00 0.44 426 TRP A CA 13
ATOM 18216 C C . TRP A 1 64 ? -2.726 -0.286 -6.564 1.00 0.45 426 TRP A C 13
ATOM 18217 O O . TRP A 1 64 ? -1.835 -0.159 -7.405 1.00 0.57 426 TRP A O 13
ATOM 18238 N N . VAL A 1 65 ? -2.548 -0.921 -5.409 1.00 0.39 427 VAL A N 13
ATOM 18239 C CA . VAL A 1 65 ? -1.269 -1.523 -5.046 1.00 0.46 427 VAL A CA 13
ATOM 18240 C C . VAL A 1 65 ? -1.330 -3.045 -5.076 1.00 0.51 427 VAL A C 13
ATOM 18241 O O . VAL A 1 65 ? -2.405 -3.636 -4.982 1.00 0.70 427 VAL A O 13
ATOM 18254 N N . GLY A 1 66 ? -0.165 -3.671 -5.200 1.00 0.52 428 GLY A N 13
ATOM 18255 C CA . GLY A 1 66 ? -0.098 -5.118 -5.232 1.00 0.65 428 GLY A CA 13
ATOM 18256 C C . GLY A 1 66 ? -0.140 -5.746 -3.847 1.00 0.79 428 GLY A C 13
ATOM 18257 O O . GLY A 1 66 ? 0.569 -6.718 -3.588 1.00 1.72 428 GLY A O 13
ATOM 18261 N N . ARG A 1 67 ? -0.980 -5.196 -2.961 1.00 0.54 429 ARG A N 13
ATOM 18262 C CA . ARG A 1 67 ? -1.125 -5.714 -1.595 1.00 0.54 429 ARG A CA 13
ATOM 18263 C C . ARG A 1 67 ? 0.126 -5.480 -0.744 1.00 0.49 429 ARG A C 13
ATOM 18264 O O . ARG A 1 67 ? 0.113 -4.660 0.173 1.00 0.53 429 ARG A O 13
ATOM 18285 N N . HIS A 1 68 ? 1.185 -6.231 -1.031 1.00 0.49 430 HIS A N 13
ATOM 18286 C CA . HIS A 1 68 ? 2.442 -6.144 -0.283 1.00 0.53 430 HIS A CA 13
ATOM 18287 C C . HIS A 1 68 ? 2.916 -4.701 -0.071 1.00 0.47 430 HIS A C 13
ATOM 18288 O O . HIS A 1 68 ? 3.786 -4.451 0.764 1.00 0.49 430 HIS A O 13
ATOM 18303 N N . ARG A 1 69 ? 2.360 -3.758 -0.824 1.00 0.43 431 ARG A N 13
ATOM 18304 C CA . ARG A 1 69 ? 2.754 -2.356 -0.698 1.00 0.41 431 ARG A CA 13
ATOM 18305 C C . ARG A 1 69 ? 2.111 -1.695 0.521 1.00 0.37 431 ARG A C 13
ATOM 18306 O O . ARG A 1 69 ? 2.729 -0.850 1.168 1.00 0.57 431 ARG A O 13
ATOM 18327 N N . ILE A 1 70 ? 0.876 -2.075 0.836 1.00 0.39 432 ILE A N 13
ATOM 18328 C CA . ILE A 1 70 ? 0.177 -1.503 1.985 1.00 0.36 432 ILE A CA 13
ATOM 18329 C C . ILE A 1 70 ? 0.472 -2.291 3.257 1.00 0.38 432 ILE A C 13
ATOM 18330 O O . ILE A 1 70 ? 0.394 -3.520 3.271 1.00 0.44 432 ILE A O 13
ATOM 18346 N N . SER A 1 71 ? 0.808 -1.568 4.323 1.00 0.34 433 SER A N 13
ATOM 18347 C CA . SER A 1 71 ? 1.119 -2.184 5.609 1.00 0.38 433 SER A CA 13
ATOM 18348 C C . SER A 1 71 ? 1.131 -1.140 6.720 1.00 0.36 433 SER A C 13
ATOM 18349 O O . SER A 1 71 ? 1.632 -0.030 6.538 1.00 0.34 433 SER A O 13
ATOM 18357 N N . ASP A 1 72 ? 0.580 -1.507 7.874 1.00 0.43 434 ASP A N 13
ATOM 18358 C CA . ASP A 1 72 ? 0.530 -0.607 9.020 1.00 0.48 434 ASP A CA 13
ATOM 18359 C C . ASP A 1 72 ? 1.936 -0.230 9.485 1.00 0.48 434 ASP A C 13
ATOM 18360 O O . ASP A 1 72 ? 2.129 0.809 10.119 1.00 0.74 434 ASP A O 13
ATOM 18369 N N . ASN A 1 73 ? 2.915 -1.072 9.161 1.00 0.43 435 ASN A N 13
ATOM 18370 C CA . ASN A 1 73 ? 4.302 -0.814 9.544 1.00 0.47 435 ASN A CA 13
ATOM 18371 C C . ASN A 1 73 ? 5.141 -0.429 8.327 1.00 0.39 435 ASN A C 13
ATOM 18372 O O . ASN A 1 73 ? 5.092 -1.090 7.291 1.00 0.38 435 ASN A O 13
ATOM 18383 N N . ALA A 1 74 ? 5.903 0.651 8.466 1.00 0.49 436 ALA A N 13
ATOM 18384 C CA . ALA A 1 74 ? 6.753 1.142 7.386 1.00 0.55 436 ALA A CA 13
ATOM 18385 C C . ALA A 1 74 ? 8.008 0.288 7.215 1.00 0.55 436 ALA A C 13
ATOM 18386 O O . ALA A 1 74 ? 8.526 0.152 6.107 1.00 0.54 436 ALA A O 13
ATOM 18393 N N . ASP A 1 75 ? 8.502 -0.269 8.320 1.00 0.65 437 ASP A N 13
ATOM 18394 C CA . ASP A 1 75 ? 9.707 -1.097 8.291 1.00 0.75 437 ASP A CA 13
ATOM 18395 C C . ASP A 1 75 ? 9.596 -2.209 7.250 1.00 0.71 437 ASP A C 13
ATOM 18396 O O . ASP A 1 75 ? 10.559 -2.509 6.544 1.00 0.78 437 ASP A O 13
ATOM 18405 N N . ASP A 1 76 ? 8.416 -2.813 7.161 1.00 0.68 438 ASP A N 13
ATOM 18406 C CA . ASP A 1 76 ? 8.171 -3.890 6.208 1.00 0.73 438 ASP A CA 13
ATOM 18407 C C . ASP A 1 76 ? 8.342 -3.404 4.777 1.00 0.73 438 ASP A C 13
ATOM 18408 O O . ASP A 1 76 ? 8.586 -4.193 3.865 1.00 1.35 438 ASP A O 13
ATOM 18417 N N . LEU A 1 77 ? 8.189 -2.104 4.588 1.00 0.54 439 LEU A N 13
ATOM 18418 C CA . LEU A 1 77 ? 8.302 -1.506 3.268 1.00 0.53 439 LEU A CA 13
ATOM 18419 C C . LEU A 1 77 ? 9.723 -1.039 2.963 1.00 0.61 439 LEU A C 13
ATOM 18420 O O . LEU A 1 77 ? 10.495 -1.757 2.327 1.00 0.86 439 LEU A O 13
ATOM 18436 N N . GLY A 1 78 ? 10.060 0.170 3.404 1.00 0.59 440 GLY A N 13
ATOM 18437 C CA . GLY A 1 78 ? 11.384 0.705 3.145 1.00 0.77 440 GLY A CA 13
ATOM 18438 C C . GLY A 1 78 ? 11.775 1.810 4.107 1.00 0.96 440 GLY A C 13
ATOM 18439 O O . GLY A 1 78 ? 12.099 2.920 3.687 1.00 1.36 440 GLY A O 13
ATOM 18443 N N . GLY A 1 79 ? 11.751 1.504 5.401 1.00 0.93 441 GLY A N 13
ATOM 18444 C CA . GLY A 1 79 ? 12.117 2.490 6.401 1.00 1.24 441 GLY A CA 13
ATOM 18445 C C . GLY A 1 79 ? 11.138 3.644 6.475 1.00 1.14 441 GLY A C 13
ATOM 18446 O O . GLY A 1 79 ? 9.930 3.439 6.590 1.00 1.83 441 GLY A O 13
ATOM 18450 N N . ILE A 1 80 ? 11.666 4.863 6.415 1.00 1.10 442 ILE A N 13
ATOM 18451 C CA . ILE A 1 80 ? 10.842 6.063 6.485 1.00 1.03 442 ILE A CA 13
ATOM 18452 C C . ILE A 1 80 ? 11.286 7.090 5.447 1.00 1.05 442 ILE A C 13
ATOM 18453 O O . ILE A 1 80 ? 12.476 7.213 5.163 1.00 1.39 442 ILE A O 13
ATOM 18469 N N . THR A 1 81 ? 10.311 7.814 4.893 1.00 1.13 443 THR A N 13
ATOM 18470 C CA . THR A 1 81 ? 10.554 8.848 3.882 1.00 1.36 443 THR A CA 13
ATOM 18471 C C . THR A 1 81 ? 11.434 8.356 2.743 1.00 1.47 443 THR A C 13
ATOM 18472 O O . THR A 1 81 ? 11.856 7.202 2.711 1.00 2.20 443 THR A O 13
ATOM 18483 N N . VAL A 1 82 ? 11.678 9.248 1.795 1.00 1.90 444 VAL A N 13
ATOM 18484 C CA . VAL A 1 82 ? 12.476 8.938 0.628 1.00 2.70 444 VAL A CA 13
ATOM 18485 C C . VAL A 1 82 ? 13.874 8.449 0.998 1.00 3.02 444 VAL A C 13
ATOM 18486 O O . VAL A 1 82 ? 14.573 9.061 1.807 1.00 3.60 444 VAL A O 13
ATOM 18499 N N . LEU A 1 83 ? 14.270 7.342 0.383 1.00 3.13 445 LEU A N 13
ATOM 18500 C CA . LEU A 1 83 ? 15.583 6.751 0.618 1.00 3.83 445 LEU A CA 13
ATOM 18501 C C . LEU A 1 83 ? 16.095 6.062 -0.653 1.00 4.75 445 LEU A C 13
ATOM 18502 O O . LEU A 1 83 ? 16.337 4.855 -0.669 1.00 4.99 445 LEU A O 13
ATOM 18518 N N . PRO A 1 84 ? 16.262 6.832 -1.743 1.00 5.56 446 PRO A N 13
ATOM 18519 C CA . PRO A 1 84 ? 16.735 6.302 -3.020 1.00 6.59 446 PRO A CA 13
ATOM 18520 C C . PRO A 1 84 ? 18.253 6.161 -3.082 1.00 7.07 446 PRO A C 13
ATOM 18521 O O . PRO A 1 84 ? 18.986 7.074 -2.704 1.00 7.26 446 PRO A O 13
ATOM 18532 N N . ALA A 1 85 ? 18.709 5.010 -3.574 1.00 7.52 447 ALA A N 13
ATOM 18533 C CA . ALA A 1 85 ? 20.137 4.726 -3.710 1.00 8.19 447 ALA A CA 13
ATOM 18534 C C . ALA A 1 85 ? 20.844 4.696 -2.353 1.00 8.83 447 ALA A C 13
ATOM 18535 O O . ALA A 1 85 ? 20.706 5.618 -1.549 1.00 9.06 447 ALA A O 13
ATOM 18542 N N . PRO A 1 86 ? 21.627 3.633 -2.087 1.00 9.38 448 PRO A N 13
ATOM 18543 C CA . PRO A 1 86 ? 22.368 3.489 -0.829 1.00 10.23 448 PRO A CA 13
ATOM 18544 C C . PRO A 1 86 ? 23.542 4.463 -0.738 1.00 10.87 448 PRO A C 13
ATOM 18545 O O . PRO A 1 86 ? 24.168 4.783 -1.749 1.00 11.06 448 PRO A O 13
ATOM 18556 N N . PRO A 1 87 ? 23.859 4.950 0.475 1.00 11.41 449 PRO A N 13
ATOM 18557 C CA . PRO A 1 87 ? 24.967 5.891 0.682 1.00 12.23 449 PRO A CA 13
ATOM 18558 C C . PRO A 1 87 ? 26.316 5.283 0.313 1.00 13.10 449 PRO A C 13
ATOM 18559 O O . PRO A 1 87 ? 26.615 4.144 0.674 1.00 13.50 449 PRO A O 13
ATOM 18570 N N . LEU A 1 88 ? 27.126 6.053 -0.409 1.00 13.55 450 LEU A N 13
ATOM 18571 C CA . LEU A 1 88 ? 28.442 5.601 -0.831 1.00 14.50 450 LEU A CA 13
ATOM 18572 C C . LEU A 1 88 ? 29.201 6.742 -1.504 1.00 14.96 450 LEU A C 13
ATOM 18573 O O . LEU A 1 88 ? 28.609 7.561 -2.207 1.00 15.17 450 LEU A O 13
ATOM 18589 N N . ALA A 1 89 ? 30.511 6.790 -1.275 1.00 15.28 451 ALA A N 13
ATOM 18590 C CA . ALA A 1 89 ? 31.363 7.830 -1.846 1.00 15.91 451 ALA A CA 13
ATOM 18591 C C . ALA A 1 89 ? 31.077 8.037 -3.333 1.00 16.47 451 ALA A C 13
ATOM 18592 O O . ALA A 1 89 ? 30.782 7.085 -4.055 1.00 16.74 451 ALA A O 13
ATOM 18599 N N . PRO A 1 90 ? 31.151 9.296 -3.809 1.00 16.82 452 PRO A N 13
ATOM 18600 C CA . PRO A 1 90 ? 30.891 9.636 -5.215 1.00 17.52 452 PRO A CA 13
ATOM 18601 C C . PRO A 1 90 ? 32.028 9.227 -6.150 1.00 18.21 452 PRO A C 13
ATOM 18602 O O . PRO A 1 90 ? 32.410 9.987 -7.041 1.00 18.53 452 PRO A O 13
ATOM 18613 N N . ASP A 1 91 ? 32.563 8.029 -5.949 1.00 18.57 453 ASP A N 13
ATOM 18614 C CA . ASP A 1 91 ? 33.652 7.529 -6.783 1.00 19.36 453 ASP A CA 13
ATOM 18615 C C . ASP A 1 91 ? 33.117 6.790 -8.009 1.00 19.52 453 ASP A C 13
ATOM 18616 O O . ASP A 1 91 ? 33.647 6.939 -9.110 1.00 19.55 453 ASP A O 13
ATOM 18625 N N . GLN A 1 92 ? 32.075 5.987 -7.806 1.00 19.77 454 GLN A N 13
ATOM 18626 C CA . GLN A 1 92 ? 31.476 5.212 -8.893 1.00 20.09 454 GLN A CA 13
ATOM 18627 C C . GLN A 1 92 ? 32.503 4.275 -9.522 1.00 20.37 454 GLN A C 13
ATOM 18628 O O . GLN A 1 92 ? 33.503 3.955 -8.845 1.00 20.63 454 GLN A O 13
ATOM 18643 N N . GLY A 1 1 ? 4.185 -16.409 -0.670 1.00 11.64 363 GLY A N 14
ATOM 18644 C CA . GLY A 1 1 ? 3.471 -16.637 0.616 1.00 11.03 363 GLY A CA 14
ATOM 18645 C C . GLY A 1 1 ? 2.163 -15.876 0.694 1.00 10.23 363 GLY A C 14
ATOM 18646 O O . GLY A 1 1 ? 1.397 -15.848 -0.270 1.00 10.21 363 GLY A O 14
ATOM 18652 N N . SER A 1 2 ? 1.908 -15.258 1.844 1.00 9.80 364 SER A N 14
ATOM 18653 C CA . SER A 1 2 ? 0.684 -14.490 2.052 1.00 9.25 364 SER A CA 14
ATOM 18654 C C . SER A 1 2 ? -0.550 -15.353 1.805 1.00 8.36 364 SER A C 14
ATOM 18655 O O . SER A 1 2 ? -1.496 -14.926 1.140 1.00 8.24 364 SER A O 14
ATOM 18663 N N . HIS A 1 3 ? -0.534 -16.568 2.344 1.00 7.98 365 HIS A N 14
ATOM 18664 C CA . HIS A 1 3 ? -1.653 -17.492 2.183 1.00 7.35 365 HIS A CA 14
ATOM 18665 C C . HIS A 1 3 ? -2.934 -16.883 2.745 1.00 6.30 365 HIS A C 14
ATOM 18666 O O . HIS A 1 3 ? -2.926 -16.280 3.819 1.00 6.44 365 HIS A O 14
ATOM 18681 N N . MET A 1 4 ? -4.031 -17.035 2.008 1.00 5.51 366 MET A N 14
ATOM 18682 C CA . MET A 1 4 ? -5.317 -16.487 2.429 1.00 4.67 366 MET A CA 14
ATOM 18683 C C . MET A 1 4 ? -5.744 -17.052 3.780 1.00 4.56 366 MET A C 14
ATOM 18684 O O . MET A 1 4 ? -5.879 -18.264 3.948 1.00 4.71 366 MET A O 14
ATOM 18698 N N . ASP A 1 5 ? -5.956 -16.157 4.741 1.00 4.67 367 ASP A N 14
ATOM 18699 C CA . ASP A 1 5 ? -6.366 -16.546 6.086 1.00 4.80 367 ASP A CA 14
ATOM 18700 C C . ASP A 1 5 ? -7.860 -16.862 6.139 1.00 4.50 367 ASP A C 14
ATOM 18701 O O . ASP A 1 5 ? -8.670 -16.164 5.529 1.00 4.10 367 ASP A O 14
ATOM 18710 N N . PRO A 1 6 ? -8.247 -17.923 6.872 1.00 4.98 368 PRO A N 14
ATOM 18711 C CA . PRO A 1 6 ? -9.648 -18.324 7.003 1.00 5.12 368 PRO A CA 14
ATOM 18712 C C . PRO A 1 6 ? -10.409 -17.476 8.022 1.00 5.15 368 PRO A C 14
ATOM 18713 O O . PRO A 1 6 ? -11.195 -17.996 8.814 1.00 5.66 368 PRO A O 14
ATOM 18724 N N . LEU A 1 7 ? -10.172 -16.168 7.988 1.00 4.84 369 LEU A N 14
ATOM 18725 C CA . LEU A 1 7 ? -10.831 -15.238 8.898 1.00 5.12 369 LEU A CA 14
ATOM 18726 C C . LEU A 1 7 ? -10.520 -13.802 8.488 1.00 4.61 369 LEU A C 14
ATOM 18727 O O . LEU A 1 7 ? -11.420 -12.972 8.360 1.00 4.91 369 LEU A O 14
ATOM 18743 N N . MET A 1 8 ? -9.239 -13.525 8.273 1.00 4.12 370 MET A N 14
ATOM 18744 C CA . MET A 1 8 ? -8.798 -12.198 7.861 1.00 3.87 370 MET A CA 14
ATOM 18745 C C . MET A 1 8 ? -8.484 -12.184 6.368 1.00 3.02 370 MET A C 14
ATOM 18746 O O . MET A 1 8 ? -7.348 -11.931 5.963 1.00 3.06 370 MET A O 14
ATOM 18760 N N . GLN A 1 9 ? -9.495 -12.473 5.550 1.00 2.80 371 GLN A N 14
ATOM 18761 C CA . GLN A 1 9 ? -9.323 -12.505 4.101 1.00 2.63 371 GLN A CA 14
ATOM 18762 C C . GLN A 1 9 ? -8.680 -11.219 3.597 1.00 2.21 371 GLN A C 14
ATOM 18763 O O . GLN A 1 9 ? -9.340 -10.183 3.490 1.00 2.80 371 GLN A O 14
ATOM 18777 N N . LYS A 1 10 ? -7.393 -11.304 3.274 1.00 1.82 372 LYS A N 14
ATOM 18778 C CA . LYS A 1 10 ? -6.641 -10.166 2.763 1.00 1.77 372 LYS A CA 14
ATOM 18779 C C . LYS A 1 10 ? -6.928 -8.894 3.557 1.00 1.50 372 LYS A C 14
ATOM 18780 O O . LYS A 1 10 ? -7.377 -7.891 3.000 1.00 1.89 372 LYS A O 14
ATOM 18799 N N . ILE A 1 11 ? -6.652 -8.944 4.859 1.00 1.42 373 ILE A N 14
ATOM 18800 C CA . ILE A 1 11 ? -6.862 -7.805 5.744 1.00 1.22 373 ILE A CA 14
ATOM 18801 C C . ILE A 1 11 ? -8.336 -7.411 5.826 1.00 1.13 373 ILE A C 14
ATOM 18802 O O . ILE A 1 11 ? -9.014 -7.265 4.809 1.00 1.20 373 ILE A O 14
ATOM 18818 N N . ASP A 1 12 ? -8.822 -7.238 7.051 1.00 1.16 374 ASP A N 14
ATOM 18819 C CA . ASP A 1 12 ? -10.209 -6.858 7.286 1.00 1.17 374 ASP A CA 14
ATOM 18820 C C . ASP A 1 12 ? -10.361 -5.340 7.313 1.00 1.03 374 ASP A C 14
ATOM 18821 O O . ASP A 1 12 ? -10.472 -4.740 8.381 1.00 1.25 374 ASP A O 14
ATOM 18830 N N . ILE A 1 13 ? -10.358 -4.725 6.134 1.00 0.84 375 ILE A N 14
ATOM 18831 C CA . ILE A 1 13 ? -10.491 -3.276 6.023 1.00 0.76 375 ILE A CA 14
ATOM 18832 C C . ILE A 1 13 ? -11.650 -2.752 6.862 1.00 0.76 375 ILE A C 14
ATOM 18833 O O . ILE A 1 13 ? -11.541 -1.705 7.499 1.00 0.79 375 ILE A O 14
ATOM 18849 N N . SER A 1 14 ? -12.759 -3.479 6.840 1.00 0.79 376 SER A N 14
ATOM 18850 C CA . SER A 1 14 ? -13.951 -3.089 7.585 1.00 0.87 376 SER A CA 14
ATOM 18851 C C . SER A 1 14 ? -13.709 -3.117 9.090 1.00 0.96 376 SER A C 14
ATOM 18852 O O . SER A 1 14 ? -14.155 -4.031 9.787 1.00 1.54 376 SER A O 14
ATOM 18860 N N . GLU A 1 15 ? -13.007 -2.105 9.582 1.00 0.93 377 GLU A N 14
ATOM 18861 C CA . GLU A 1 15 ? -12.703 -1.991 10.999 1.00 1.03 377 GLU A CA 14
ATOM 18862 C C . GLU A 1 15 ? -12.004 -0.673 11.282 1.00 0.87 377 GLU A C 14
ATOM 18863 O O . GLU A 1 15 ? -12.087 -0.136 12.387 1.00 0.93 377 GLU A O 14
ATOM 18875 N N . ASN A 1 16 ? -11.304 -0.165 10.275 1.00 0.71 378 ASN A N 14
ATOM 18876 C CA . ASN A 1 16 ? -10.573 1.091 10.414 1.00 0.61 378 ASN A CA 14
ATOM 18877 C C . ASN A 1 16 ? -10.342 1.776 9.071 1.00 0.58 378 ASN A C 14
ATOM 18878 O O . ASN A 1 16 ? -9.201 1.977 8.652 1.00 0.59 378 ASN A O 14
ATOM 18889 N N . PRO A 1 17 ? -11.428 2.157 8.383 1.00 0.62 379 PRO A N 14
ATOM 18890 C CA . PRO A 1 17 ? -11.348 2.839 7.085 1.00 0.65 379 PRO A CA 14
ATOM 18891 C C . PRO A 1 17 ? -10.453 4.078 7.128 1.00 0.61 379 PRO A C 14
ATOM 18892 O O . PRO A 1 17 ? -9.690 4.340 6.198 1.00 0.62 379 PRO A O 14
ATOM 18903 N N . ASP A 1 18 ? -10.564 4.842 8.213 1.00 0.62 380 ASP A N 14
ATOM 18904 C CA . ASP A 1 18 ? -9.780 6.063 8.386 1.00 0.64 380 ASP A CA 14
ATOM 18905 C C . ASP A 1 18 ? -8.306 5.757 8.637 1.00 0.55 380 ASP A C 14
ATOM 18906 O O . ASP A 1 18 ? -7.432 6.514 8.210 1.00 0.55 380 ASP A O 14
ATOM 18915 N N . LYS A 1 19 ? -8.038 4.656 9.337 1.00 0.51 381 LYS A N 14
ATOM 18916 C CA . LYS A 1 19 ? -6.666 4.259 9.654 1.00 0.47 381 LYS A CA 14
ATOM 18917 C C . LYS A 1 19 ? -5.753 4.434 8.446 1.00 0.39 381 LYS A C 14
ATOM 18918 O O . LYS A 1 19 ? -6.066 3.983 7.345 1.00 0.37 381 LYS A O 14
ATOM 18937 N N . ILE A 1 20 ? -4.628 5.104 8.663 1.00 0.40 382 ILE A N 14
ATOM 18938 C CA . ILE A 1 20 ? -3.669 5.354 7.596 1.00 0.35 382 ILE A CA 14
ATOM 18939 C C . ILE A 1 20 ? -2.767 4.147 7.363 1.00 0.34 382 ILE A C 14
ATOM 18940 O O . ILE A 1 20 ? -2.078 3.692 8.277 1.00 0.41 382 ILE A O 14
ATOM 18956 N N . TYR A 1 21 ? -2.755 3.646 6.132 1.00 0.30 383 TYR A N 14
ATOM 18957 C CA . TYR A 1 21 ? -1.910 2.509 5.784 1.00 0.30 383 TYR A CA 14
ATOM 18958 C C . TYR A 1 21 ? -0.674 2.991 5.033 1.00 0.28 383 TYR A C 14
ATOM 18959 O O . TYR A 1 21 ? -0.749 3.934 4.249 1.00 0.25 383 TYR A O 14
ATOM 18977 N N . PHE A 1 22 ? 0.460 2.349 5.282 1.00 0.31 384 PHE A N 14
ATOM 18978 C CA . PHE A 1 22 ? 1.710 2.726 4.627 1.00 0.30 384 PHE A CA 14
ATOM 18979 C C . PHE A 1 22 ? 1.890 1.958 3.319 1.00 0.28 384 PHE A C 14
ATOM 18980 O O . PHE A 1 22 ? 1.594 0.766 3.248 1.00 0.33 384 PHE A O 14
ATOM 18997 N N . ILE A 1 23 ? 2.374 2.645 2.284 1.00 0.26 385 ILE A N 14
ATOM 18998 C CA . ILE A 1 23 ? 2.581 2.012 0.984 1.00 0.27 385 ILE A CA 14
ATOM 18999 C C . ILE A 1 23 ? 3.966 2.333 0.429 1.00 0.24 385 ILE A C 14
ATOM 19000 O O . ILE A 1 23 ? 4.393 3.487 0.435 1.00 0.30 385 ILE A O 14
ATOM 19016 N N . ARG A 1 24 ? 4.658 1.308 -0.060 1.00 0.29 386 ARG A N 14
ATOM 19017 C CA . ARG A 1 24 ? 5.989 1.489 -0.630 1.00 0.30 386 ARG A CA 14
ATOM 19018 C C . ARG A 1 24 ? 5.898 1.767 -2.128 1.00 0.33 386 ARG A C 14
ATOM 19019 O O . ARG A 1 24 ? 5.362 0.956 -2.885 1.00 0.42 386 ARG A O 14
ATOM 19040 N N . ARG A 1 25 ? 6.431 2.908 -2.554 1.00 0.41 387 ARG A N 14
ATOM 19041 C CA . ARG A 1 25 ? 6.414 3.276 -3.968 1.00 0.51 387 ARG A CA 14
ATOM 19042 C C . ARG A 1 25 ? 7.435 2.455 -4.747 1.00 0.49 387 ARG A C 14
ATOM 19043 O O . ARG A 1 25 ? 8.323 1.835 -4.160 1.00 0.47 387 ARG A O 14
ATOM 19064 N N . GLU A 1 26 ? 7.303 2.451 -6.069 1.00 0.64 388 GLU A N 14
ATOM 19065 C CA . GLU A 1 26 ? 8.217 1.701 -6.925 1.00 0.69 388 GLU A CA 14
ATOM 19066 C C . GLU A 1 26 ? 9.645 2.208 -6.768 1.00 0.61 388 GLU A C 14
ATOM 19067 O O . GLU A 1 26 ? 10.581 1.419 -6.630 1.00 0.63 388 GLU A O 14
ATOM 19079 N N . ASP A 1 27 ? 9.807 3.528 -6.774 1.00 0.65 389 ASP A N 14
ATOM 19080 C CA . ASP A 1 27 ? 11.122 4.135 -6.614 1.00 0.69 389 ASP A CA 14
ATOM 19081 C C . ASP A 1 27 ? 11.711 3.757 -5.260 1.00 0.64 389 ASP A C 14
ATOM 19082 O O . ASP A 1 27 ? 12.899 3.955 -5.005 1.00 0.91 389 ASP A O 14
ATOM 19091 N N . GLY A 1 28 ? 10.859 3.207 -4.401 1.00 0.55 390 GLY A N 14
ATOM 19092 C CA . GLY A 1 28 ? 11.284 2.796 -3.078 1.00 0.53 390 GLY A CA 14
ATOM 19093 C C . GLY A 1 28 ? 11.118 3.895 -2.047 1.00 0.55 390 GLY A C 14
ATOM 19094 O O . GLY A 1 28 ? 11.989 4.099 -1.200 1.00 1.03 390 GLY A O 14
ATOM 19098 N N . THR A 1 29 ? 9.996 4.603 -2.120 1.00 0.57 391 THR A N 14
ATOM 19099 C CA . THR A 1 29 ? 9.710 5.687 -1.188 1.00 0.54 391 THR A CA 14
ATOM 19100 C C . THR A 1 29 ? 8.413 5.437 -0.427 1.00 0.41 391 THR A C 14
ATOM 19101 O O . THR A 1 29 ? 7.330 5.454 -1.010 1.00 0.44 391 THR A O 14
ATOM 19112 N N . VAL A 1 30 ? 8.528 5.209 0.878 1.00 0.37 392 VAL A N 14
ATOM 19113 C CA . VAL A 1 30 ? 7.358 4.958 1.711 1.00 0.33 392 VAL A CA 14
ATOM 19114 C C . VAL A 1 30 ? 6.505 6.216 1.836 1.00 0.32 392 VAL A C 14
ATOM 19115 O O . VAL A 1 30 ? 7.024 7.308 2.070 1.00 0.41 392 VAL A O 14
ATOM 19128 N N . HIS A 1 31 ? 5.195 6.055 1.673 1.00 0.29 393 HIS A N 14
ATOM 19129 C CA . HIS A 1 31 ? 4.265 7.177 1.759 1.00 0.31 393 HIS A CA 14
ATOM 19130 C C . HIS A 1 31 ? 2.903 6.720 2.276 1.00 0.27 393 HIS A C 14
ATOM 19131 O O . HIS A 1 31 ? 2.394 5.672 1.877 1.00 0.26 393 HIS A O 14
ATOM 19146 N N . ARG A 1 32 ? 2.322 7.515 3.171 1.00 0.29 394 ARG A N 14
ATOM 19147 C CA . ARG A 1 32 ? 1.021 7.201 3.755 1.00 0.28 394 ARG A CA 14
ATOM 19148 C C . ARG A 1 32 ? -0.066 7.120 2.689 1.00 0.26 394 ARG A C 14
ATOM 19149 O O . ARG A 1 32 ? 0.024 7.758 1.640 1.00 0.32 394 ARG A O 14
ATOM 19170 N N . GLY A 1 33 ? -1.096 6.326 2.972 1.00 0.23 395 GLY A N 14
ATOM 19171 C CA . GLY A 1 33 ? -2.195 6.165 2.038 1.00 0.25 395 GLY A CA 14
ATOM 19172 C C . GLY A 1 33 ? -3.356 5.397 2.642 1.00 0.23 395 GLY A C 14
ATOM 19173 O O . GLY A 1 33 ? -3.175 4.290 3.150 1.00 0.26 395 GLY A O 14
ATOM 19177 N N . GLN A 1 34 ? -4.552 5.978 2.586 1.00 0.29 396 GLN A N 14
ATOM 19178 C CA . GLN A 1 34 ? -5.740 5.329 3.132 1.00 0.34 396 GLN A CA 14
ATOM 19179 C C . GLN A 1 34 ? -6.277 4.262 2.188 1.00 0.35 396 GLN A C 14
ATOM 19180 O O . GLN A 1 34 ? -6.489 4.519 1.007 1.00 0.46 396 GLN A O 14
ATOM 19194 N N . VAL A 1 35 ? -6.523 3.073 2.724 1.00 0.33 397 VAL A N 14
ATOM 19195 C CA . VAL A 1 35 ? -7.069 1.980 1.934 1.00 0.33 397 VAL A CA 14
ATOM 19196 C C . VAL A 1 35 ? -8.576 1.885 2.163 1.00 0.33 397 VAL A C 14
ATOM 19197 O O . VAL A 1 35 ? -9.039 1.859 3.304 1.00 0.37 397 VAL A O 14
ATOM 19210 N N . LEU A 1 36 ? -9.339 1.893 1.076 1.00 0.36 398 LEU A N 14
ATOM 19211 C CA . LEU A 1 36 ? -10.790 1.868 1.167 1.00 0.40 398 LEU A CA 14
ATOM 19212 C C . LEU A 1 36 ? -11.391 0.591 0.584 1.00 0.41 398 LEU A C 14
ATOM 19213 O O . LEU A 1 36 ? -12.264 -0.026 1.196 1.00 0.47 398 LEU A O 14
ATOM 19229 N N . GLN A 1 37 ? -10.943 0.208 -0.607 1.00 0.39 399 GLN A N 14
ATOM 19230 C CA . GLN A 1 37 ? -11.467 -0.984 -1.270 1.00 0.43 399 GLN A CA 14
ATOM 19231 C C . GLN A 1 37 ? -10.350 -1.928 -1.699 1.00 0.38 399 GLN A C 14
ATOM 19232 O O . GLN A 1 37 ? -9.169 -1.626 -1.536 1.00 0.35 399 GLN A O 14
ATOM 19246 N N . SER A 1 38 ? -10.741 -3.077 -2.246 1.00 0.42 400 SER A N 14
ATOM 19247 C CA . SER A 1 38 ? -9.782 -4.076 -2.701 1.00 0.41 400 SER A CA 14
ATOM 19248 C C . SER A 1 38 ? -10.457 -5.114 -3.596 1.00 0.47 400 SER A C 14
ATOM 19249 O O . SER A 1 38 ? -11.596 -5.513 -3.348 1.00 0.54 400 SER A O 14
ATOM 19257 N N . ARG A 1 39 ? -9.748 -5.548 -4.636 1.00 0.51 401 ARG A N 14
ATOM 19258 C CA . ARG A 1 39 ? -10.279 -6.539 -5.568 1.00 0.60 401 ARG A CA 14
ATOM 19259 C C . ARG A 1 39 ? -9.182 -7.496 -6.023 1.00 0.73 401 ARG A C 14
ATOM 19260 O O . ARG A 1 39 ? -8.073 -7.075 -6.349 1.00 0.86 401 ARG A O 14
ATOM 19281 N N . THR A 1 40 ? -9.497 -8.786 -6.037 1.00 0.82 402 THR A N 14
ATOM 19282 C CA . THR A 1 40 ? -8.539 -9.805 -6.447 1.00 0.99 402 THR A CA 14
ATOM 19283 C C . THR A 1 40 ? -8.462 -9.945 -7.963 1.00 1.16 402 THR A C 14
ATOM 19284 O O . THR A 1 40 ? -8.358 -11.056 -8.479 1.00 1.79 402 THR A O 14
ATOM 19295 N N . THR A 1 41 ? -8.504 -8.820 -8.675 1.00 1.43 403 THR A N 14
ATOM 19296 C CA . THR A 1 41 ? -8.432 -8.835 -10.135 1.00 1.62 403 THR A CA 14
ATOM 19297 C C . THR A 1 41 ? -9.450 -9.826 -10.713 1.00 1.84 403 THR A C 14
ATOM 19298 O O . THR A 1 41 ? -10.271 -10.377 -9.978 1.00 1.85 403 THR A O 14
ATOM 19309 N N . GLU A 1 42 ? -9.401 -10.052 -12.023 1.00 2.08 404 GLU A N 14
ATOM 19310 C CA . GLU A 1 42 ? -10.322 -10.982 -12.664 1.00 2.34 404 GLU A CA 14
ATOM 19311 C C . GLU A 1 42 ? -10.219 -12.363 -12.021 1.00 2.30 404 GLU A C 14
ATOM 19312 O O . GLU A 1 42 ? -11.227 -12.956 -11.638 1.00 2.37 404 GLU A O 14
ATOM 19324 N N . ASN A 1 43 ? -8.991 -12.864 -11.892 1.00 2.26 405 ASN A N 14
ATOM 19325 C CA . ASN A 1 43 ? -8.755 -14.169 -11.280 1.00 2.30 405 ASN A CA 14
ATOM 19326 C C . ASN A 1 43 ? -8.703 -14.048 -9.761 1.00 2.07 405 ASN A C 14
ATOM 19327 O O . ASN A 1 43 ? -7.833 -13.372 -9.218 1.00 2.40 405 ASN A O 14
ATOM 19338 N N . ALA A 1 44 ? -9.628 -14.710 -9.077 1.00 1.82 406 ALA A N 14
ATOM 19339 C CA . ALA A 1 44 ? -9.668 -14.667 -7.620 1.00 1.67 406 ALA A CA 14
ATOM 19340 C C . ALA A 1 44 ? -9.071 -15.932 -7.011 1.00 1.85 406 ALA A C 14
ATOM 19341 O O . ALA A 1 44 ? -9.794 -16.815 -6.550 1.00 2.18 406 ALA A O 14
ATOM 19348 N N . ALA A 1 45 ? -7.744 -16.009 -7.018 1.00 1.91 407 ALA A N 14
ATOM 19349 C CA . ALA A 1 45 ? -7.037 -17.160 -6.469 1.00 2.19 407 ALA A CA 14
ATOM 19350 C C . ALA A 1 45 ? -5.587 -16.806 -6.168 1.00 2.37 407 ALA A C 14
ATOM 19351 O O . ALA A 1 45 ? -4.770 -17.678 -5.873 1.00 2.77 407 ALA A O 14
ATOM 19358 N N . ALA A 1 46 ? -5.283 -15.514 -6.245 1.00 2.15 408 ALA A N 14
ATOM 19359 C CA . ALA A 1 46 ? -3.939 -15.012 -5.987 1.00 2.35 408 ALA A CA 14
ATOM 19360 C C . ALA A 1 46 ? -3.892 -13.487 -6.113 1.00 2.05 408 ALA A C 14
ATOM 19361 O O . ALA A 1 46 ? -3.412 -12.802 -5.210 1.00 1.99 408 ALA A O 14
ATOM 19368 N N . PRO A 1 47 ? -4.391 -12.930 -7.239 1.00 1.99 409 PRO A N 14
ATOM 19369 C CA . PRO A 1 47 ? -4.399 -11.481 -7.470 1.00 1.80 409 PRO A CA 14
ATOM 19370 C C . PRO A 1 47 ? -5.128 -10.710 -6.383 1.00 1.41 409 PRO A C 14
ATOM 19371 O O . PRO A 1 47 ? -6.009 -11.246 -5.716 1.00 1.86 409 PRO A O 14
ATOM 19382 N N . ASP A 1 48 ? -4.746 -9.446 -6.212 1.00 0.92 410 ASP A N 14
ATOM 19383 C CA . ASP A 1 48 ? -5.355 -8.580 -5.208 1.00 0.79 410 ASP A CA 14
ATOM 19384 C C . ASP A 1 48 ? -4.751 -7.177 -5.253 1.00 0.68 410 ASP A C 14
ATOM 19385 O O . ASP A 1 48 ? -3.531 -7.011 -5.254 1.00 0.93 410 ASP A O 14
ATOM 19394 N N . GLU A 1 49 ? -5.621 -6.172 -5.284 1.00 0.54 411 GLU A N 14
ATOM 19395 C CA . GLU A 1 49 ? -5.195 -4.776 -5.322 1.00 0.45 411 GLU A CA 14
ATOM 19396 C C . GLU A 1 49 ? -6.045 -3.948 -4.369 1.00 0.40 411 GLU A C 14
ATOM 19397 O O . GLU A 1 49 ? -7.264 -4.106 -4.318 1.00 0.42 411 GLU A O 14
ATOM 19409 N N . TYR A 1 50 ? -5.398 -3.082 -3.596 1.00 0.38 412 TYR A N 14
ATOM 19410 C CA . TYR A 1 50 ? -6.106 -2.257 -2.626 1.00 0.35 412 TYR A CA 14
ATOM 19411 C C . TYR A 1 50 ? -6.107 -0.783 -3.025 1.00 0.33 412 TYR A C 14
ATOM 19412 O O . TYR A 1 50 ? -5.059 -0.206 -3.309 1.00 0.34 412 TYR A O 14
ATOM 19430 N N . TYR A 1 51 ? -7.290 -0.172 -3.005 1.00 0.33 413 TYR A N 14
ATOM 19431 C CA . TYR A 1 51 ? -7.425 1.244 -3.321 1.00 0.32 413 TYR A CA 14
ATOM 19432 C C . TYR A 1 51 ? -6.693 2.049 -2.256 1.00 0.32 413 TYR A C 14
ATOM 19433 O O . TYR A 1 51 ? -6.721 1.678 -1.086 1.00 0.40 413 TYR A O 14
ATOM 19451 N N . VAL A 1 52 ? -6.021 3.127 -2.639 1.00 0.33 414 VAL A N 14
ATOM 19452 C CA . VAL A 1 52 ? -5.281 3.905 -1.655 1.00 0.33 414 VAL A CA 14
ATOM 19453 C C . VAL A 1 52 ? -5.229 5.400 -1.970 1.00 0.29 414 VAL A C 14
ATOM 19454 O O . VAL A 1 52 ? -4.553 5.834 -2.904 1.00 0.38 414 VAL A O 14
ATOM 19467 N N . HIS A 1 53 ? -5.924 6.185 -1.147 1.00 0.33 415 HIS A N 14
ATOM 19468 C CA . HIS A 1 53 ? -5.939 7.634 -1.291 1.00 0.32 415 HIS A CA 14
ATOM 19469 C C . HIS A 1 53 ? -4.749 8.229 -0.542 1.00 0.32 415 HIS A C 14
ATOM 19470 O O . HIS A 1 53 ? -4.843 8.516 0.653 1.00 0.34 415 HIS A O 14
ATOM 19485 N N . TYR A 1 54 ? -3.626 8.389 -1.236 1.00 0.37 416 TYR A N 14
ATOM 19486 C CA . TYR A 1 54 ? -2.417 8.925 -0.616 1.00 0.40 416 TYR A CA 14
ATOM 19487 C C . TYR A 1 54 ? -2.693 10.248 0.088 1.00 0.45 416 TYR A C 14
ATOM 19488 O O . TYR A 1 54 ? -3.262 11.171 -0.495 1.00 0.57 416 TYR A O 14
ATOM 19506 N N . VAL A 1 55 ? -2.278 10.329 1.350 1.00 0.45 417 VAL A N 14
ATOM 19507 C CA . VAL A 1 55 ? -2.472 11.534 2.145 1.00 0.55 417 VAL A CA 14
ATOM 19508 C C . VAL A 1 55 ? -1.529 12.643 1.701 1.00 0.66 417 VAL A C 14
ATOM 19509 O O . VAL A 1 55 ? -0.317 12.446 1.619 1.00 1.34 417 VAL A O 14
ATOM 19522 N N . GLY A 1 56 ? -2.094 13.811 1.426 1.00 0.71 418 GLY A N 14
ATOM 19523 C CA . GLY A 1 56 ? -1.294 14.947 0.996 1.00 0.82 418 GLY A CA 14
ATOM 19524 C C . GLY A 1 56 ? -0.870 14.858 -0.461 1.00 0.72 418 GLY A C 14
ATOM 19525 O O . GLY A 1 56 ? -0.959 15.842 -1.197 1.00 0.76 418 GLY A O 14
ATOM 19529 N N . LEU A 1 57 ? -0.408 13.682 -0.879 1.00 0.66 419 LEU A N 14
ATOM 19530 C CA . LEU A 1 57 ? 0.031 13.475 -2.256 1.00 0.60 419 LEU A CA 14
ATOM 19531 C C . LEU A 1 57 ? -1.101 13.743 -3.242 1.00 0.59 419 LEU A C 14
ATOM 19532 O O . LEU A 1 57 ? -2.274 13.538 -2.928 1.00 0.76 419 LEU A O 14
ATOM 19548 N N . ASN A 1 58 ? -0.737 14.211 -4.433 1.00 0.61 420 ASN A N 14
ATOM 19549 C CA . ASN A 1 58 ? -1.688 14.521 -5.471 1.00 0.63 420 ASN A CA 14
ATOM 19550 C C . ASN A 1 58 ? -2.594 13.334 -5.782 1.00 0.56 420 ASN A C 14
ATOM 19551 O O . ASN A 1 58 ? -2.142 12.191 -5.854 1.00 0.56 420 ASN A O 14
ATOM 19562 N N . ARG A 1 59 ? -3.880 13.622 -5.958 1.00 0.62 421 ARG A N 14
ATOM 19563 C CA . ARG A 1 59 ? -4.871 12.595 -6.256 1.00 0.67 421 ARG A CA 14
ATOM 19564 C C . ARG A 1 59 ? -4.459 11.758 -7.468 1.00 0.66 421 ARG A C 14
ATOM 19565 O O . ARG A 1 59 ? -4.770 10.570 -7.541 1.00 0.69 421 ARG A O 14
ATOM 19586 N N . ARG A 1 60 ? -3.763 12.382 -8.416 1.00 0.71 422 ARG A N 14
ATOM 19587 C CA . ARG A 1 60 ? -3.321 11.682 -9.619 1.00 0.83 422 ARG A CA 14
ATOM 19588 C C . ARG A 1 60 ? -2.516 10.437 -9.249 1.00 0.72 422 ARG A C 14
ATOM 19589 O O . ARG A 1 60 ? -2.651 9.389 -9.880 1.00 0.77 422 ARG A O 14
ATOM 19610 N N . LEU A 1 61 ? -1.694 10.555 -8.210 1.00 0.65 423 LEU A N 14
ATOM 19611 C CA . LEU A 1 61 ? -0.882 9.436 -7.740 1.00 0.62 423 LEU A CA 14
ATOM 19612 C C . LEU A 1 61 ? -1.770 8.323 -7.193 1.00 0.52 423 LEU A C 14
ATOM 19613 O O . LEU A 1 61 ? -1.461 7.139 -7.331 1.00 0.53 423 LEU A O 14
ATOM 19629 N N . ASP A 1 62 ? -2.868 8.722 -6.559 1.00 0.49 424 ASP A N 14
ATOM 19630 C CA . ASP A 1 62 ? -3.811 7.778 -5.968 1.00 0.50 424 ASP A CA 14
ATOM 19631 C C . ASP A 1 62 ? -4.298 6.757 -6.990 1.00 0.45 424 ASP A C 14
ATOM 19632 O O . ASP A 1 62 ? -4.589 7.096 -8.138 1.00 0.49 424 ASP A O 14
ATOM 19641 N N . GLY A 1 63 ? -4.387 5.504 -6.556 1.00 0.44 425 GLY A N 14
ATOM 19642 C CA . GLY A 1 63 ? -4.842 4.438 -7.427 1.00 0.50 425 GLY A CA 14
ATOM 19643 C C . GLY A 1 63 ? -4.875 3.100 -6.715 1.00 0.45 425 GLY A C 14
ATOM 19644 O O . GLY A 1 63 ? -5.226 3.027 -5.538 1.00 0.70 425 GLY A O 14
ATOM 19648 N N . TRP A 1 64 ? -4.500 2.041 -7.423 1.00 0.50 426 TRP A N 14
ATOM 19649 C CA . TRP A 1 64 ? -4.483 0.704 -6.841 1.00 0.44 426 TRP A CA 14
ATOM 19650 C C . TRP A 1 64 ? -3.052 0.252 -6.571 1.00 0.45 426 TRP A C 14
ATOM 19651 O O . TRP A 1 64 ? -2.145 0.520 -7.360 1.00 0.57 426 TRP A O 14
ATOM 19672 N N . VAL A 1 65 ? -2.854 -0.414 -5.439 1.00 0.39 427 VAL A N 14
ATOM 19673 C CA . VAL A 1 65 ? -1.529 -0.884 -5.047 1.00 0.46 427 VAL A CA 14
ATOM 19674 C C . VAL A 1 65 ? -1.553 -2.336 -4.586 1.00 0.51 427 VAL A C 14
ATOM 19675 O O . VAL A 1 65 ? -2.487 -2.772 -3.912 1.00 0.70 427 VAL A O 14
ATOM 19688 N N . GLY A 1 66 ? -0.511 -3.076 -4.948 1.00 0.52 428 GLY A N 14
ATOM 19689 C CA . GLY A 1 66 ? -0.413 -4.471 -4.560 1.00 0.65 428 GLY A CA 14
ATOM 19690 C C . GLY A 1 66 ? -0.283 -4.649 -3.059 1.00 0.79 428 GLY A C 14
ATOM 19691 O O . GLY A 1 66 ? 0.245 -3.779 -2.367 1.00 1.72 428 GLY A O 14
ATOM 19695 N N . ARG A 1 67 ? -0.771 -5.781 -2.560 1.00 0.54 429 ARG A N 14
ATOM 19696 C CA . ARG A 1 67 ? -0.715 -6.089 -1.131 1.00 0.54 429 ARG A CA 14
ATOM 19697 C C . ARG A 1 67 ? 0.704 -5.928 -0.584 1.00 0.49 429 ARG A C 14
ATOM 19698 O O . ARG A 1 67 ? 0.897 -5.462 0.539 1.00 0.53 429 ARG A O 14
ATOM 19719 N N . HIS A 1 68 ? 1.688 -6.324 -1.383 1.00 0.49 430 HIS A N 14
ATOM 19720 C CA . HIS A 1 68 ? 3.092 -6.238 -0.984 1.00 0.53 430 HIS A CA 14
ATOM 19721 C C . HIS A 1 68 ? 3.526 -4.805 -0.684 1.00 0.47 430 HIS A C 14
ATOM 19722 O O . HIS A 1 68 ? 4.432 -4.583 0.121 1.00 0.49 430 HIS A O 14
ATOM 19737 N N . ARG A 1 69 ? 2.894 -3.838 -1.336 1.00 0.43 431 ARG A N 14
ATOM 19738 C CA . ARG A 1 69 ? 3.243 -2.435 -1.135 1.00 0.41 431 ARG A CA 14
ATOM 19739 C C . ARG A 1 69 ? 2.649 -1.890 0.161 1.00 0.37 431 ARG A C 14
ATOM 19740 O O . ARG A 1 69 ? 3.265 -1.061 0.831 1.00 0.57 431 ARG A O 14
ATOM 19761 N N . ILE A 1 70 ? 1.451 -2.346 0.508 1.00 0.39 432 ILE A N 14
ATOM 19762 C CA . ILE A 1 70 ? 0.787 -1.882 1.722 1.00 0.36 432 ILE A CA 14
ATOM 19763 C C . ILE A 1 70 ? 1.164 -2.726 2.933 1.00 0.38 432 ILE A C 14
ATOM 19764 O O . ILE A 1 70 ? 1.262 -3.951 2.850 1.00 0.44 432 ILE A O 14
ATOM 19780 N N . SER A 1 71 ? 1.363 -2.051 4.062 1.00 0.34 433 SER A N 14
ATOM 19781 C CA . SER A 1 71 ? 1.720 -2.713 5.313 1.00 0.38 433 SER A CA 14
ATOM 19782 C C . SER A 1 71 ? 1.484 -1.776 6.495 1.00 0.36 433 SER A C 14
ATOM 19783 O O . SER A 1 71 ? 1.775 -0.583 6.419 1.00 0.34 433 SER A O 14
ATOM 19791 N N . ASP A 1 72 ? 0.951 -2.323 7.583 1.00 0.43 434 ASP A N 14
ATOM 19792 C CA . ASP A 1 72 ? 0.670 -1.534 8.780 1.00 0.48 434 ASP A CA 14
ATOM 19793 C C . ASP A 1 72 ? 1.950 -1.226 9.557 1.00 0.48 434 ASP A C 14
ATOM 19794 O O . ASP A 1 72 ? 1.899 -0.841 10.725 1.00 0.74 434 ASP A O 14
ATOM 19803 N N . ASN A 1 73 ? 3.096 -1.396 8.901 1.00 0.43 435 ASN A N 14
ATOM 19804 C CA . ASN A 1 73 ? 4.387 -1.133 9.529 1.00 0.47 435 ASN A CA 14
ATOM 19805 C C . ASN A 1 73 ? 5.395 -0.633 8.500 1.00 0.39 435 ASN A C 14
ATOM 19806 O O . ASN A 1 73 ? 5.550 -1.222 7.428 1.00 0.38 435 ASN A O 14
ATOM 19817 N N . ALA A 1 74 ? 6.069 0.464 8.829 1.00 0.49 436 ALA A N 14
ATOM 19818 C CA . ALA A 1 74 ? 7.057 1.062 7.937 1.00 0.55 436 ALA A CA 14
ATOM 19819 C C . ALA A 1 74 ? 8.307 0.197 7.811 1.00 0.55 436 ALA A C 14
ATOM 19820 O O . ALA A 1 74 ? 8.895 0.100 6.734 1.00 0.54 436 ALA A O 14
ATOM 19827 N N . ASP A 1 75 ? 8.715 -0.418 8.918 1.00 0.65 437 ASP A N 14
ATOM 19828 C CA . ASP A 1 75 ? 9.907 -1.263 8.930 1.00 0.75 437 ASP A CA 14
ATOM 19829 C C . ASP A 1 75 ? 9.872 -2.284 7.795 1.00 0.71 437 ASP A C 14
ATOM 19830 O O . ASP A 1 75 ? 10.888 -2.538 7.147 1.00 0.78 437 ASP A O 14
ATOM 19839 N N . ASP A 1 76 ? 8.699 -2.859 7.557 1.00 0.68 438 ASP A N 14
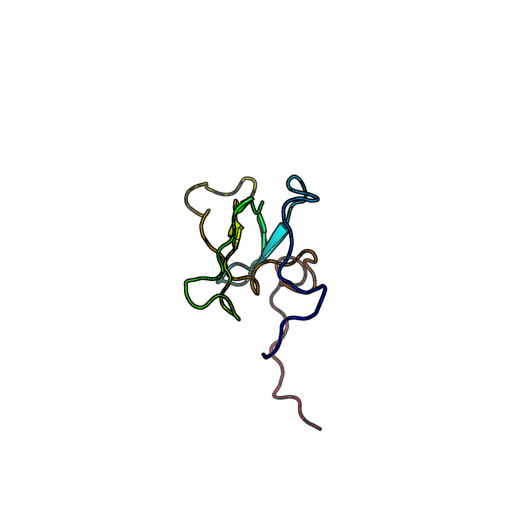ATOM 19840 C CA . ASP A 1 76 ? 8.534 -3.847 6.496 1.00 0.73 438 ASP A CA 14
ATOM 19841 C C . ASP A 1 76 ? 8.145 -3.177 5.180 1.00 0.73 438 ASP A C 14
ATOM 19842 O O . ASP A 1 76 ? 7.189 -3.592 4.524 1.00 1.35 438 ASP A O 14
ATOM 19851 N N . LEU A 1 77 ? 8.886 -2.138 4.800 1.00 0.54 439 LEU A N 14
ATOM 19852 C CA . LEU A 1 77 ? 8.607 -1.415 3.563 1.00 0.53 439 LEU A CA 14
ATOM 19853 C C . LEU A 1 77 ? 9.891 -0.913 2.905 1.00 0.61 439 LEU A C 14
ATOM 19854 O O . LEU A 1 77 ? 10.435 -1.571 2.019 1.00 0.86 439 LEU A O 14
ATOM 19870 N N . GLY A 1 78 ? 10.372 0.254 3.334 1.00 0.59 440 GLY A N 14
ATOM 19871 C CA . GLY A 1 78 ? 11.584 0.806 2.757 1.00 0.77 440 GLY A CA 14
ATOM 19872 C C . GLY A 1 78 ? 12.144 1.969 3.554 1.00 0.96 440 GLY A C 14
ATOM 19873 O O . GLY A 1 78 ? 12.609 2.953 2.977 1.00 1.36 440 GLY A O 14
ATOM 19877 N N . GLY A 1 79 ? 12.109 1.856 4.878 1.00 0.93 441 GLY A N 14
ATOM 19878 C CA . GLY A 1 79 ? 12.627 2.914 5.728 1.00 1.24 441 GLY A CA 14
ATOM 19879 C C . GLY A 1 79 ? 11.832 4.200 5.619 1.00 1.14 441 GLY A C 14
ATOM 19880 O O . GLY A 1 79 ? 11.356 4.554 4.542 1.00 1.83 441 GLY A O 14
ATOM 19884 N N . ILE A 1 80 ? 11.696 4.905 6.738 1.00 1.10 442 ILE A N 14
ATOM 19885 C CA . ILE A 1 80 ? 10.964 6.165 6.761 1.00 1.03 442 ILE A CA 14
ATOM 19886 C C . ILE A 1 80 ? 11.594 7.165 5.798 1.00 1.05 442 ILE A C 14
ATOM 19887 O O . ILE A 1 80 ? 12.497 7.912 6.176 1.00 1.39 442 ILE A O 14
ATOM 19903 N N . THR A 1 81 ? 11.114 7.162 4.552 1.00 1.13 443 THR A N 14
ATOM 19904 C CA . THR A 1 81 ? 11.618 8.057 3.509 1.00 1.36 443 THR A CA 14
ATOM 19905 C C . THR A 1 81 ? 13.129 8.213 3.586 1.00 1.47 443 THR A C 14
ATOM 19906 O O . THR A 1 81 ? 13.673 9.311 3.451 1.00 2.20 443 THR A O 14
ATOM 19917 N N . VAL A 1 82 ? 13.793 7.095 3.813 1.00 1.90 444 VAL A N 14
ATOM 19918 C CA . VAL A 1 82 ? 15.249 7.071 3.925 1.00 2.70 444 VAL A CA 14
ATOM 19919 C C . VAL A 1 82 ? 15.920 6.844 2.571 1.00 3.02 444 VAL A C 14
ATOM 19920 O O . VAL A 1 82 ? 16.782 5.977 2.425 1.00 3.60 444 VAL A O 14
ATOM 19933 N N . LEU A 1 83 ? 15.524 7.638 1.587 1.00 3.13 445 LEU A N 14
ATOM 19934 C CA . LEU A 1 83 ? 16.091 7.539 0.248 1.00 3.83 445 LEU A CA 14
ATOM 19935 C C . LEU A 1 83 ? 16.977 8.745 -0.067 1.00 4.75 445 LEU A C 14
ATOM 19936 O O . LEU A 1 83 ? 16.719 9.856 0.396 1.00 4.99 445 LEU A O 14
ATOM 19952 N N . PRO A 1 84 ? 18.048 8.536 -0.858 1.00 5.56 446 PRO A N 14
ATOM 19953 C CA . PRO A 1 84 ? 18.983 9.604 -1.233 1.00 6.59 446 PRO A CA 14
ATOM 19954 C C . PRO A 1 84 ? 18.278 10.828 -1.812 1.00 7.07 446 PRO A C 14
ATOM 19955 O O . PRO A 1 84 ? 17.235 10.711 -2.455 1.00 7.26 446 PRO A O 14
ATOM 19966 N N . ALA A 1 85 ? 18.859 12.002 -1.577 1.00 7.52 447 ALA A N 14
ATOM 19967 C CA . ALA A 1 85 ? 18.295 13.254 -2.068 1.00 8.19 447 ALA A CA 14
ATOM 19968 C C . ALA A 1 85 ? 19.368 14.337 -2.158 1.00 8.83 447 ALA A C 14
ATOM 19969 O O . ALA A 1 85 ? 20.258 14.407 -1.310 1.00 9.06 447 ALA A O 14
ATOM 19976 N N . PRO A 1 86 ? 19.307 15.192 -3.198 1.00 9.38 448 PRO A N 14
ATOM 19977 C CA . PRO A 1 86 ? 20.287 16.268 -3.402 1.00 10.23 448 PRO A CA 14
ATOM 19978 C C . PRO A 1 86 ? 20.536 17.093 -2.140 1.00 10.87 448 PRO A C 14
ATOM 19979 O O . PRO A 1 86 ? 19.595 17.562 -1.498 1.00 11.06 448 PRO A O 14
ATOM 19990 N N . PRO A 1 87 ? 21.818 17.280 -1.769 1.00 11.41 449 PRO A N 14
ATOM 19991 C CA . PRO A 1 87 ? 22.200 18.051 -0.581 1.00 12.23 449 PRO A CA 14
ATOM 19992 C C . PRO A 1 87 ? 22.079 19.557 -0.796 1.00 13.10 449 PRO A C 14
ATOM 19993 O O . PRO A 1 87 ? 22.221 20.045 -1.917 1.00 13.50 449 PRO A O 14
ATOM 20004 N N . LEU A 1 88 ? 21.822 20.286 0.291 1.00 13.55 450 LEU A N 14
ATOM 20005 C CA . LEU A 1 88 ? 21.687 21.741 0.236 1.00 14.50 450 LEU A CA 14
ATOM 20006 C C . LEU A 1 88 ? 20.465 22.159 -0.575 1.00 14.96 450 LEU A C 14
ATOM 20007 O O . LEU A 1 88 ? 20.069 21.482 -1.525 1.00 15.17 450 LEU A O 14
ATOM 20023 N N . ALA A 1 89 ? 19.869 23.282 -0.186 1.00 15.28 451 ALA A N 14
ATOM 20024 C CA . ALA A 1 89 ? 18.690 23.802 -0.867 1.00 15.91 451 ALA A CA 14
ATOM 20025 C C . ALA A 1 89 ? 18.536 25.300 -0.614 1.00 16.47 451 ALA A C 14
ATOM 20026 O O . ALA A 1 89 ? 18.742 25.772 0.505 1.00 16.74 451 ALA A O 14
ATOM 20033 N N . PRO A 1 90 ? 18.176 26.072 -1.657 1.00 16.82 452 PRO A N 14
ATOM 20034 C CA . PRO A 1 90 ? 18.003 27.524 -1.542 1.00 17.52 452 PRO A CA 14
ATOM 20035 C C . PRO A 1 90 ? 16.691 27.914 -0.863 1.00 18.21 452 PRO A C 14
ATOM 20036 O O . PRO A 1 90 ? 16.020 28.855 -1.287 1.00 18.53 452 PRO A O 14
ATOM 20047 N N . ASP A 1 91 ? 16.332 27.191 0.194 1.00 18.57 453 ASP A N 14
ATOM 20048 C CA . ASP A 1 91 ? 15.104 27.468 0.932 1.00 19.36 453 ASP A CA 14
ATOM 20049 C C . ASP A 1 91 ? 15.256 28.741 1.771 1.00 19.52 453 ASP A C 14
ATOM 20050 O O . ASP A 1 91 ? 15.813 29.734 1.301 1.00 19.55 453 ASP A O 14
ATOM 20059 N N . GLN A 1 92 ? 14.764 28.710 3.012 1.00 19.77 454 GLN A N 14
ATOM 20060 C CA . GLN A 1 92 ? 14.856 29.861 3.906 1.00 20.09 454 GLN A CA 14
ATOM 20061 C C . GLN A 1 92 ? 14.196 31.090 3.283 1.00 20.37 454 GLN A C 14
ATOM 20062 O O . GLN A 1 92 ? 12.968 31.248 3.449 1.00 20.63 454 GLN A O 14
ATOM 20077 N N . GLY A 1 1 ? 3.242 -11.596 1.915 1.00 11.64 363 GLY A N 15
ATOM 20078 C CA . GLY A 1 1 ? 2.769 -11.566 0.502 1.00 11.03 363 GLY A CA 15
ATOM 20079 C C . GLY A 1 1 ? 2.662 -12.952 -0.103 1.00 10.23 363 GLY A C 15
ATOM 20080 O O . GLY A 1 1 ? 1.682 -13.266 -0.781 1.00 10.21 363 GLY A O 15
ATOM 20086 N N . SER A 1 2 ? 3.671 -13.782 0.141 1.00 9.80 364 SER A N 15
ATOM 20087 C CA . SER A 1 2 ? 3.689 -15.143 -0.384 1.00 9.25 364 SER A CA 15
ATOM 20088 C C . SER A 1 2 ? 2.498 -15.941 0.136 1.00 8.36 364 SER A C 15
ATOM 20089 O O . SER A 1 2 ? 1.808 -16.616 -0.630 1.00 8.24 364 SER A O 15
ATOM 20097 N N . HIS A 1 3 ? 2.261 -15.856 1.442 1.00 7.98 365 HIS A N 15
ATOM 20098 C CA . HIS A 1 3 ? 1.152 -16.566 2.068 1.00 7.35 365 HIS A CA 15
ATOM 20099 C C . HIS A 1 3 ? -0.181 -15.932 1.644 1.00 6.30 365 HIS A C 15
ATOM 20100 O O . HIS A 1 3 ? -0.423 -15.741 0.453 1.00 6.44 365 HIS A O 15
ATOM 20115 N N . MET A 1 4 ? -1.041 -15.606 2.609 1.00 5.51 366 MET A N 15
ATOM 20116 C CA . MET A 1 4 ? -2.332 -14.998 2.308 1.00 4.67 366 MET A CA 15
ATOM 20117 C C . MET A 1 4 ? -3.012 -14.561 3.601 1.00 4.56 366 MET A C 15
ATOM 20118 O O . MET A 1 4 ? -4.195 -14.825 3.816 1.00 4.71 366 MET A O 15
ATOM 20132 N N . ASP A 1 5 ? -2.243 -13.895 4.462 1.00 4.67 367 ASP A N 15
ATOM 20133 C CA . ASP A 1 5 ? -2.738 -13.411 5.745 1.00 4.80 367 ASP A CA 15
ATOM 20134 C C . ASP A 1 5 ? -3.495 -14.504 6.497 1.00 4.50 367 ASP A C 15
ATOM 20135 O O . ASP A 1 5 ? -4.719 -14.591 6.409 1.00 4.10 367 ASP A O 15
ATOM 20144 N N . PRO A 1 6 ? -2.774 -15.358 7.248 1.00 4.98 368 PRO A N 15
ATOM 20145 C CA . PRO A 1 6 ? -3.387 -16.445 8.018 1.00 5.12 368 PRO A CA 15
ATOM 20146 C C . PRO A 1 6 ? -4.078 -15.941 9.283 1.00 5.15 368 PRO A C 15
ATOM 20147 O O . PRO A 1 6 ? -3.855 -16.466 10.375 1.00 5.66 368 PRO A O 15
ATOM 20158 N N . LEU A 1 7 ? -4.910 -14.916 9.130 1.00 4.84 369 LEU A N 15
ATOM 20159 C CA . LEU A 1 7 ? -5.627 -14.334 10.254 1.00 5.12 369 LEU A CA 15
ATOM 20160 C C . LEU A 1 7 ? -6.808 -13.503 9.761 1.00 4.61 369 LEU A C 15
ATOM 20161 O O . LEU A 1 7 ? -7.766 -13.268 10.500 1.00 4.91 369 LEU A O 15
ATOM 20177 N N . MET A 1 8 ? -6.732 -13.060 8.508 1.00 4.12 370 MET A N 15
ATOM 20178 C CA . MET A 1 8 ? -7.792 -12.252 7.918 1.00 3.87 370 MET A CA 15
ATOM 20179 C C . MET A 1 8 ? -7.758 -12.317 6.398 1.00 3.02 370 MET A C 15
ATOM 20180 O O . MET A 1 8 ? -8.409 -11.525 5.715 1.00 3.06 370 MET A O 15
ATOM 20194 N N . GLN A 1 9 ? -7.003 -13.280 5.890 1.00 2.80 371 GLN A N 15
ATOM 20195 C CA . GLN A 1 9 ? -6.854 -13.506 4.452 1.00 2.63 371 GLN A CA 15
ATOM 20196 C C . GLN A 1 9 ? -6.844 -12.205 3.655 1.00 2.21 371 GLN A C 15
ATOM 20197 O O . GLN A 1 9 ? -7.303 -12.178 2.514 1.00 2.80 371 GLN A O 15
ATOM 20211 N N . LYS A 1 10 ? -6.297 -11.153 4.281 1.00 1.82 372 LYS A N 15
ATOM 20212 C CA . LYS A 1 10 ? -6.175 -9.806 3.701 1.00 1.77 372 LYS A CA 15
ATOM 20213 C C . LYS A 1 10 ? -6.493 -8.743 4.748 1.00 1.50 372 LYS A C 15
ATOM 20214 O O . LYS A 1 10 ? -7.365 -8.940 5.595 1.00 1.89 372 LYS A O 15
ATOM 20233 N N . ILE A 1 11 ? -5.797 -7.611 4.681 1.00 1.42 373 ILE A N 15
ATOM 20234 C CA . ILE A 1 11 ? -6.033 -6.523 5.623 1.00 1.22 373 ILE A CA 15
ATOM 20235 C C . ILE A 1 11 ? -7.476 -6.040 5.524 1.00 1.13 373 ILE A C 15
ATOM 20236 O O . ILE A 1 11 ? -7.964 -5.737 4.434 1.00 1.20 373 ILE A O 15
ATOM 20252 N N . ASP A 1 12 ? -8.156 -5.973 6.663 1.00 1.16 374 ASP A N 15
ATOM 20253 C CA . ASP A 1 12 ? -9.544 -5.531 6.692 1.00 1.17 374 ASP A CA 15
ATOM 20254 C C . ASP A 1 12 ? -9.640 -4.021 6.869 1.00 1.03 374 ASP A C 15
ATOM 20255 O O . ASP A 1 12 ? -9.033 -3.451 7.777 1.00 1.25 374 ASP A O 15
ATOM 20264 N N . ILE A 1 13 ? -10.417 -3.380 6.002 1.00 0.84 375 ILE A N 15
ATOM 20265 C CA . ILE A 1 13 ? -10.608 -1.938 6.068 1.00 0.76 375 ILE A CA 15
ATOM 20266 C C . ILE A 1 13 ? -11.713 -1.583 7.054 1.00 0.76 375 ILE A C 15
ATOM 20267 O O . ILE A 1 13 ? -11.608 -0.603 7.788 1.00 0.79 375 ILE A O 15
ATOM 20283 N N . SER A 1 14 ? -12.771 -2.389 7.051 1.00 0.79 376 SER A N 15
ATOM 20284 C CA . SER A 1 14 ? -13.912 -2.176 7.938 1.00 0.87 376 SER A CA 15
ATOM 20285 C C . SER A 1 14 ? -13.519 -2.386 9.393 1.00 0.96 376 SER A C 15
ATOM 20286 O O . SER A 1 14 ? -13.884 -3.385 10.014 1.00 1.54 376 SER A O 15
ATOM 20294 N N . GLU A 1 15 ? -12.769 -1.433 9.925 1.00 0.93 377 GLU A N 15
ATOM 20295 C CA . GLU A 1 15 ? -12.305 -1.486 11.300 1.00 1.03 377 GLU A CA 15
ATOM 20296 C C . GLU A 1 15 ? -11.589 -0.191 11.648 1.00 0.87 377 GLU A C 15
ATOM 20297 O O . GLU A 1 15 ? -11.571 0.238 12.801 1.00 0.93 377 GLU A O 15
ATOM 20309 N N . ASN A 1 16 ? -11.005 0.424 10.627 1.00 0.71 378 ASN A N 15
ATOM 20310 C CA . ASN A 1 16 ? -10.281 1.682 10.793 1.00 0.61 378 ASN A CA 15
ATOM 20311 C C . ASN A 1 16 ? -9.876 2.266 9.438 1.00 0.58 378 ASN A C 15
ATOM 20312 O O . ASN A 1 16 ? -8.695 2.494 9.183 1.00 0.59 378 ASN A O 15
ATOM 20323 N N . PRO A 1 17 ? -10.855 2.518 8.544 1.00 0.62 379 PRO A N 15
ATOM 20324 C CA . PRO A 1 17 ? -10.579 3.080 7.216 1.00 0.65 379 PRO A CA 15
ATOM 20325 C C . PRO A 1 17 ? -9.752 4.355 7.300 1.00 0.61 379 PRO A C 15
ATOM 20326 O O . PRO A 1 17 ? -8.851 4.580 6.492 1.00 0.62 379 PRO A O 15
ATOM 20337 N N . ASP A 1 18 ? -10.065 5.187 8.289 1.00 0.62 380 ASP A N 15
ATOM 20338 C CA . ASP A 1 18 ? -9.351 6.441 8.490 1.00 0.64 380 ASP A CA 15
ATOM 20339 C C . ASP A 1 18 ? -7.881 6.185 8.804 1.00 0.55 380 ASP A C 15
ATOM 20340 O O . ASP A 1 18 ? -7.013 6.970 8.425 1.00 0.55 380 ASP A O 15
ATOM 20349 N N . LYS A 1 19 ? -7.612 5.084 9.507 1.00 0.51 381 LYS A N 15
ATOM 20350 C CA . LYS A 1 19 ? -6.246 4.728 9.877 1.00 0.47 381 LYS A CA 15
ATOM 20351 C C . LYS A 1 19 ? -5.320 4.801 8.666 1.00 0.39 381 LYS A C 15
ATOM 20352 O O . LYS A 1 19 ? -5.545 4.133 7.661 1.00 0.37 381 LYS A O 15
ATOM 20371 N N . ILE A 1 20 ? -4.290 5.634 8.768 1.00 0.40 382 ILE A N 15
ATOM 20372 C CA . ILE A 1 20 ? -3.336 5.817 7.687 1.00 0.35 382 ILE A CA 15
ATOM 20373 C C . ILE A 1 20 ? -2.456 4.582 7.484 1.00 0.34 382 ILE A C 15
ATOM 20374 O O . ILE A 1 20 ? -1.851 4.078 8.431 1.00 0.41 382 ILE A O 15
ATOM 20390 N N . TYR A 1 21 ? -2.370 4.117 6.238 1.00 0.30 383 TYR A N 15
ATOM 20391 C CA . TYR A 1 21 ? -1.540 2.960 5.903 1.00 0.30 383 TYR A CA 15
ATOM 20392 C C . TYR A 1 21 ? -0.330 3.398 5.087 1.00 0.28 383 TYR A C 15
ATOM 20393 O O . TYR A 1 21 ? -0.423 4.315 4.275 1.00 0.25 383 TYR A O 15
ATOM 20411 N N . PHE A 1 22 ? 0.802 2.741 5.300 1.00 0.31 384 PHE A N 15
ATOM 20412 C CA . PHE A 1 22 ? 2.020 3.072 4.567 1.00 0.30 384 PHE A CA 15
ATOM 20413 C C . PHE A 1 22 ? 2.067 2.336 3.227 1.00 0.28 384 PHE A C 15
ATOM 20414 O O . PHE A 1 22 ? 1.897 1.119 3.172 1.00 0.33 384 PHE A O 15
ATOM 20431 N N . ILE A 1 23 ? 2.300 3.086 2.151 1.00 0.26 385 ILE A N 15
ATOM 20432 C CA . ILE A 1 23 ? 2.376 2.512 0.806 1.00 0.27 385 ILE A CA 15
ATOM 20433 C C . ILE A 1 23 ? 3.792 2.629 0.250 1.00 0.24 385 ILE A C 15
ATOM 20434 O O . ILE A 1 23 ? 4.381 3.709 0.251 1.00 0.30 385 ILE A O 15
ATOM 20450 N N . ARG A 1 24 ? 4.336 1.512 -0.218 1.00 0.29 386 ARG A N 15
ATOM 20451 C CA . ARG A 1 24 ? 5.687 1.499 -0.766 1.00 0.30 386 ARG A CA 15
ATOM 20452 C C . ARG A 1 24 ? 5.667 1.578 -2.288 1.00 0.33 386 ARG A C 15
ATOM 20453 O O . ARG A 1 24 ? 5.102 0.713 -2.958 1.00 0.42 386 ARG A O 15
ATOM 20474 N N . ARG A 1 25 ? 6.298 2.615 -2.827 1.00 0.41 387 ARG A N 15
ATOM 20475 C CA . ARG A 1 25 ? 6.369 2.798 -4.270 1.00 0.51 387 ARG A CA 15
ATOM 20476 C C . ARG A 1 25 ? 7.506 1.974 -4.858 1.00 0.49 387 ARG A C 15
ATOM 20477 O O . ARG A 1 25 ? 8.448 1.612 -4.153 1.00 0.47 387 ARG A O 15
ATOM 20498 N N . GLU A 1 26 ? 7.409 1.672 -6.148 1.00 0.64 388 GLU A N 15
ATOM 20499 C CA . GLU A 1 26 ? 8.430 0.884 -6.828 1.00 0.69 388 GLU A CA 15
ATOM 20500 C C . GLU A 1 26 ? 9.813 1.518 -6.677 1.00 0.61 388 GLU A C 15
ATOM 20501 O O . GLU A 1 26 ? 10.809 0.818 -6.492 1.00 0.63 388 GLU A O 15
ATOM 20513 N N . ASP A 1 27 ? 9.869 2.846 -6.761 1.00 0.65 389 ASP A N 15
ATOM 20514 C CA . ASP A 1 27 ? 11.132 3.572 -6.640 1.00 0.69 389 ASP A CA 15
ATOM 20515 C C . ASP A 1 27 ? 11.660 3.553 -5.203 1.00 0.64 389 ASP A C 15
ATOM 20516 O O . ASP A 1 27 ? 12.671 4.188 -4.897 1.00 0.91 389 ASP A O 15
ATOM 20525 N N . GLY A 1 28 ? 10.982 2.810 -4.332 1.00 0.55 390 GLY A N 15
ATOM 20526 C CA . GLY A 1 28 ? 11.407 2.706 -2.945 1.00 0.53 390 GLY A CA 15
ATOM 20527 C C . GLY A 1 28 ? 11.122 3.951 -2.122 1.00 0.55 390 GLY A C 15
ATOM 20528 O O . GLY A 1 28 ? 11.969 4.389 -1.344 1.00 1.03 390 GLY A O 15
ATOM 20532 N N . THR A 1 29 ? 9.927 4.512 -2.277 1.00 0.57 391 THR A N 15
ATOM 20533 C CA . THR A 1 29 ? 9.538 5.700 -1.522 1.00 0.54 391 THR A CA 15
ATOM 20534 C C . THR A 1 29 ? 8.271 5.458 -0.706 1.00 0.41 391 THR A C 15
ATOM 20535 O O . THR A 1 29 ? 7.183 5.310 -1.266 1.00 0.44 391 THR A O 15
ATOM 20546 N N . VAL A 1 30 ? 8.409 5.434 0.619 1.00 0.37 392 VAL A N 15
ATOM 20547 C CA . VAL A 1 30 ? 7.264 5.228 1.500 1.00 0.33 392 VAL A CA 15
ATOM 20548 C C . VAL A 1 30 ? 6.341 6.441 1.465 1.00 0.32 392 VAL A C 15
ATOM 20549 O O . VAL A 1 30 ? 6.802 7.581 1.521 1.00 0.41 392 VAL A O 15
ATOM 20562 N N . HIS A 1 31 ? 5.039 6.191 1.376 1.00 0.29 393 HIS A N 15
ATOM 20563 C CA . HIS A 1 31 ? 4.058 7.268 1.338 1.00 0.31 393 HIS A CA 15
ATOM 20564 C C . HIS A 1 31 ? 2.723 6.815 1.926 1.00 0.27 393 HIS A C 15
ATOM 20565 O O . HIS A 1 31 ? 2.221 5.743 1.595 1.00 0.26 393 HIS A O 15
ATOM 20580 N N . ARG A 1 32 ? 2.156 7.642 2.797 1.00 0.29 394 ARG A N 15
ATOM 20581 C CA . ARG A 1 32 ? 0.879 7.337 3.442 1.00 0.28 394 ARG A CA 15
ATOM 20582 C C . ARG A 1 32 ? -0.245 7.138 2.424 1.00 0.26 394 ARG A C 15
ATOM 20583 O O . ARG A 1 32 ? -0.201 7.678 1.319 1.00 0.32 394 ARG A O 15
ATOM 20604 N N . GLY A 1 33 ? -1.251 6.350 2.815 1.00 0.23 395 GLY A N 15
ATOM 20605 C CA . GLY A 1 33 ? -2.382 6.074 1.942 1.00 0.25 395 GLY A CA 15
ATOM 20606 C C . GLY A 1 33 ? -3.461 5.245 2.629 1.00 0.23 395 GLY A C 15
ATOM 20607 O O . GLY A 1 33 ? -3.160 4.235 3.266 1.00 0.26 395 GLY A O 15
ATOM 20611 N N . GLN A 1 34 ? -4.718 5.673 2.501 1.00 0.29 396 GLN A N 15
ATOM 20612 C CA . GLN A 1 34 ? -5.845 4.967 3.117 1.00 0.34 396 GLN A CA 15
ATOM 20613 C C . GLN A 1 34 ? -6.524 4.016 2.133 1.00 0.35 396 GLN A C 15
ATOM 20614 O O . GLN A 1 34 ? -7.161 4.454 1.176 1.00 0.46 396 GLN A O 15
ATOM 20628 N N . VAL A 1 35 ? -6.400 2.715 2.380 1.00 0.33 397 VAL A N 15
ATOM 20629 C CA . VAL A 1 35 ? -7.023 1.715 1.515 1.00 0.33 397 VAL A CA 15
ATOM 20630 C C . VAL A 1 35 ? -8.543 1.856 1.555 1.00 0.33 397 VAL A C 15
ATOM 20631 O O . VAL A 1 35 ? -9.125 2.040 2.625 1.00 0.37 397 VAL A O 15
ATOM 20644 N N . LEU A 1 36 ? -9.183 1.784 0.392 1.00 0.36 398 LEU A N 15
ATOM 20645 C CA . LEU A 1 36 ? -10.634 1.923 0.316 1.00 0.40 398 LEU A CA 15
ATOM 20646 C C . LEU A 1 36 ? -11.301 0.685 -0.281 1.00 0.41 398 LEU A C 15
ATOM 20647 O O . LEU A 1 36 ? -12.378 0.282 0.157 1.00 0.47 398 LEU A O 15
ATOM 20663 N N . GLN A 1 37 ? -10.671 0.094 -1.293 1.00 0.39 399 GLN A N 15
ATOM 20664 C CA . GLN A 1 37 ? -11.232 -1.085 -1.951 1.00 0.43 399 GLN A CA 15
ATOM 20665 C C . GLN A 1 37 ? -10.151 -2.110 -2.284 1.00 0.38 399 GLN A C 15
ATOM 20666 O O . GLN A 1 37 ? -8.966 -1.879 -2.055 1.00 0.35 399 GLN A O 15
ATOM 20680 N N . SER A 1 38 ? -10.582 -3.250 -2.820 1.00 0.42 400 SER A N 15
ATOM 20681 C CA . SER A 1 38 ? -9.668 -4.326 -3.190 1.00 0.41 400 SER A CA 15
ATOM 20682 C C . SER A 1 38 ? -10.364 -5.312 -4.127 1.00 0.47 400 SER A C 15
ATOM 20683 O O . SER A 1 38 ? -11.584 -5.470 -4.072 1.00 0.54 400 SER A O 15
ATOM 20691 N N . ARG A 1 39 ? -9.592 -5.962 -4.997 1.00 0.51 401 ARG A N 15
ATOM 20692 C CA . ARG A 1 39 ? -10.160 -6.912 -5.948 1.00 0.60 401 ARG A CA 15
ATOM 20693 C C . ARG A 1 39 ? -9.125 -7.935 -6.418 1.00 0.73 401 ARG A C 15
ATOM 20694 O O . ARG A 1 39 ? -8.005 -7.579 -6.778 1.00 0.86 401 ARG A O 15
ATOM 20715 N N . THR A 1 40 ? -9.523 -9.203 -6.441 1.00 0.82 402 THR A N 15
ATOM 20716 C CA . THR A 1 40 ? -8.649 -10.277 -6.900 1.00 0.99 402 THR A CA 15
ATOM 20717 C C . THR A 1 40 ? -8.595 -10.300 -8.420 1.00 1.16 402 THR A C 15
ATOM 20718 O O . THR A 1 40 ? -9.619 -10.152 -9.088 1.00 1.79 402 THR A O 15
ATOM 20729 N N . THR A 1 41 ? -7.399 -10.477 -8.962 1.00 1.43 403 THR A N 15
ATOM 20730 C CA . THR A 1 41 ? -7.215 -10.510 -10.405 1.00 1.62 403 THR A CA 15
ATOM 20731 C C . THR A 1 41 ? -7.954 -11.703 -11.020 1.00 1.84 403 THR A C 15
ATOM 20732 O O . THR A 1 41 ? -8.688 -12.409 -10.330 1.00 1.85 403 THR A O 15
ATOM 20743 N N . GLU A 1 42 ? -7.770 -11.909 -12.322 1.00 2.08 404 GLU A N 15
ATOM 20744 C CA . GLU A 1 42 ? -8.429 -12.998 -13.042 1.00 2.34 404 GLU A CA 15
ATOM 20745 C C . GLU A 1 42 ? -8.289 -14.340 -12.323 1.00 2.30 404 GLU A C 15
ATOM 20746 O O . GLU A 1 42 ? -9.250 -15.107 -12.243 1.00 2.37 404 GLU A O 15
ATOM 20758 N N . ASN A 1 43 ? -7.093 -14.627 -11.819 1.00 2.26 405 ASN A N 15
ATOM 20759 C CA . ASN A 1 43 ? -6.840 -15.890 -11.126 1.00 2.30 405 ASN A CA 15
ATOM 20760 C C . ASN A 1 43 ? -7.811 -16.094 -9.963 1.00 2.07 405 ASN A C 15
ATOM 20761 O O . ASN A 1 43 ? -8.429 -17.152 -9.841 1.00 2.40 405 ASN A O 15
ATOM 20772 N N . ALA A 1 44 ? -7.944 -15.076 -9.116 1.00 1.82 406 ALA A N 15
ATOM 20773 C CA . ALA A 1 44 ? -8.845 -15.143 -7.966 1.00 1.67 406 ALA A CA 15
ATOM 20774 C C . ALA A 1 44 ? -8.506 -16.322 -7.056 1.00 1.85 406 ALA A C 15
ATOM 20775 O O . ALA A 1 44 ? -9.338 -17.199 -6.819 1.00 2.18 406 ALA A O 15
ATOM 20782 N N . ALA A 1 45 ? -7.280 -16.331 -6.549 1.00 1.91 407 ALA A N 15
ATOM 20783 C CA . ALA A 1 45 ? -6.814 -17.389 -5.660 1.00 2.19 407 ALA A CA 15
ATOM 20784 C C . ALA A 1 45 ? -5.692 -16.871 -4.772 1.00 2.37 407 ALA A C 15
ATOM 20785 O O . ALA A 1 45 ? -5.176 -17.583 -3.911 1.00 2.77 407 ALA A O 15
ATOM 20792 N N . ALA A 1 46 ? -5.333 -15.615 -5.003 1.00 2.15 408 ALA A N 15
ATOM 20793 C CA . ALA A 1 46 ? -4.278 -14.943 -4.258 1.00 2.35 408 ALA A CA 15
ATOM 20794 C C . ALA A 1 46 ? -4.133 -13.498 -4.736 1.00 2.05 408 ALA A C 15
ATOM 20795 O O . ALA A 1 46 ? -4.112 -12.573 -3.923 1.00 1.99 408 ALA A O 15
ATOM 20802 N N . PRO A 1 47 ? -4.040 -13.276 -6.069 1.00 1.99 409 PRO A N 15
ATOM 20803 C CA . PRO A 1 47 ? -3.912 -11.932 -6.634 1.00 1.80 409 PRO A CA 15
ATOM 20804 C C . PRO A 1 47 ? -5.020 -11.008 -6.175 1.00 1.41 409 PRO A C 15
ATOM 20805 O O . PRO A 1 47 ? -6.169 -11.422 -6.052 1.00 1.86 409 PRO A O 15
ATOM 20816 N N . ASP A 1 48 ? -4.660 -9.756 -5.921 1.00 0.92 410 ASP A N 15
ATOM 20817 C CA . ASP A 1 48 ? -5.619 -8.761 -5.472 1.00 0.79 410 ASP A CA 15
ATOM 20818 C C . ASP A 1 48 ? -4.961 -7.393 -5.323 1.00 0.68 410 ASP A C 15
ATOM 20819 O O . ASP A 1 48 ? -3.898 -7.263 -4.717 1.00 0.93 410 ASP A O 15
ATOM 20828 N N . GLU A 1 49 ? -5.610 -6.374 -5.875 1.00 0.54 411 GLU A N 15
ATOM 20829 C CA . GLU A 1 49 ? -5.105 -5.011 -5.799 1.00 0.45 411 GLU A CA 15
ATOM 20830 C C . GLU A 1 49 ? -5.975 -4.198 -4.853 1.00 0.40 411 GLU A C 15
ATOM 20831 O O . GLU A 1 49 ? -7.200 -4.294 -4.890 1.00 0.42 411 GLU A O 15
ATOM 20843 N N . TYR A 1 50 ? -5.340 -3.419 -3.988 1.00 0.38 412 TYR A N 15
ATOM 20844 C CA . TYR A 1 50 ? -6.071 -2.623 -3.016 1.00 0.35 412 TYR A CA 15
ATOM 20845 C C . TYR A 1 50 ? -6.016 -1.137 -3.348 1.00 0.33 412 TYR A C 15
ATOM 20846 O O . TYR A 1 50 ? -4.941 -0.539 -3.394 1.00 0.34 412 TYR A O 15
ATOM 20864 N N . TYR A 1 51 ? -7.189 -0.546 -3.548 1.00 0.33 413 TYR A N 15
ATOM 20865 C CA . TYR A 1 51 ? -7.291 0.875 -3.843 1.00 0.32 413 TYR A CA 15
ATOM 20866 C C . TYR A 1 51 ? -6.713 1.663 -2.678 1.00 0.32 413 TYR A C 15
ATOM 20867 O O . TYR A 1 51 ? -6.948 1.317 -1.521 1.00 0.40 413 TYR A O 15
ATOM 20885 N N . VAL A 1 52 ? -5.940 2.702 -2.966 1.00 0.33 414 VAL A N 15
ATOM 20886 C CA . VAL A 1 52 ? -5.336 3.479 -1.895 1.00 0.33 414 VAL A CA 15
ATOM 20887 C C . VAL A 1 52 ? -5.414 4.983 -2.136 1.00 0.29 414 VAL A C 15
ATOM 20888 O O . VAL A 1 52 ? -5.041 5.485 -3.196 1.00 0.38 414 VAL A O 15
ATOM 20901 N N . HIS A 1 53 ? -5.879 5.690 -1.111 1.00 0.33 415 HIS A N 15
ATOM 20902 C CA . HIS A 1 53 ? -5.991 7.142 -1.147 1.00 0.32 415 HIS A CA 15
ATOM 20903 C C . HIS A 1 53 ? -4.835 7.748 -0.365 1.00 0.32 415 HIS A C 15
ATOM 20904 O O . HIS A 1 53 ? -4.944 7.960 0.842 1.00 0.34 415 HIS A O 15
ATOM 20919 N N . TYR A 1 54 ? -3.722 8.002 -1.046 1.00 0.37 416 TYR A N 15
ATOM 20920 C CA . TYR A 1 54 ? -2.547 8.554 -0.385 1.00 0.40 416 TYR A CA 15
ATOM 20921 C C . TYR A 1 54 ? -2.925 9.719 0.516 1.00 0.45 416 TYR A C 15
ATOM 20922 O O . TYR A 1 54 ? -3.546 10.690 0.082 1.00 0.57 416 TYR A O 15
ATOM 20940 N N . VAL A 1 55 ? -2.553 9.595 1.783 1.00 0.45 417 VAL A N 15
ATOM 20941 C CA . VAL A 1 55 ? -2.849 10.611 2.780 1.00 0.55 417 VAL A CA 15
ATOM 20942 C C . VAL A 1 55 ? -1.950 11.822 2.607 1.00 0.66 417 VAL A C 15
ATOM 20943 O O . VAL A 1 55 ? -0.726 11.705 2.579 1.00 1.34 417 VAL A O 15
ATOM 20956 N N . GLY A 1 56 ? -2.574 12.985 2.481 1.00 0.71 418 GLY A N 15
ATOM 20957 C CA . GLY A 1 56 ? -1.826 14.214 2.295 1.00 0.82 418 GLY A CA 15
ATOM 20958 C C . GLY A 1 56 ? -1.368 14.398 0.857 1.00 0.72 418 GLY A C 15
ATOM 20959 O O . GLY A 1 56 ? -1.456 15.496 0.307 1.00 0.76 418 GLY A O 15
ATOM 20963 N N . LEU A 1 57 ? -0.877 13.320 0.247 1.00 0.66 419 LEU A N 15
ATOM 20964 C CA . LEU A 1 57 ? -0.404 13.365 -1.134 1.00 0.60 419 LEU A CA 15
ATOM 20965 C C . LEU A 1 57 ? -1.543 13.661 -2.104 1.00 0.59 419 LEU A C 15
ATOM 20966 O O . LEU A 1 57 ? -2.702 13.339 -1.837 1.00 0.76 419 LEU A O 15
ATOM 20982 N N . ASN A 1 58 ? -1.200 14.279 -3.229 1.00 0.61 420 ASN A N 15
ATOM 20983 C CA . ASN A 1 58 ? -2.180 14.628 -4.252 1.00 0.63 420 ASN A CA 15
ATOM 20984 C C . ASN A 1 58 ? -2.926 13.391 -4.748 1.00 0.56 420 ASN A C 15
ATOM 20985 O O . ASN A 1 58 ? -2.459 12.263 -4.586 1.00 0.56 420 ASN A O 15
ATOM 20996 N N . ARG A 1 59 ? -4.088 13.614 -5.353 1.00 0.62 421 ARG A N 15
ATOM 20997 C CA . ARG A 1 59 ? -4.911 12.530 -5.878 1.00 0.67 421 ARG A CA 15
ATOM 20998 C C . ARG A 1 59 ? -4.168 11.782 -6.977 1.00 0.66 421 ARG A C 15
ATOM 20999 O O . ARG A 1 59 ? -4.415 10.603 -7.226 1.00 0.69 421 ARG A O 15
ATOM 21020 N N . ARG A 1 60 ? -3.257 12.491 -7.628 1.00 0.71 422 ARG A N 15
ATOM 21021 C CA . ARG A 1 60 ? -2.458 11.939 -8.703 1.00 0.83 422 ARG A CA 15
ATOM 21022 C C . ARG A 1 60 ? -1.768 10.642 -8.289 1.00 0.72 422 ARG A C 15
ATOM 21023 O O . ARG A 1 60 ? -1.620 9.722 -9.094 1.00 0.77 422 ARG A O 15
ATOM 21044 N N . LEU A 1 61 ? -1.342 10.580 -7.036 1.00 0.65 423 LEU A N 15
ATOM 21045 C CA . LEU A 1 61 ? -0.660 9.402 -6.516 1.00 0.62 423 LEU A CA 15
ATOM 21046 C C . LEU A 1 61 ? -1.608 8.209 -6.400 1.00 0.52 423 LEU A C 15
ATOM 21047 O O . LEU A 1 61 ? -1.200 7.063 -6.592 1.00 0.53 423 LEU A O 15
ATOM 21063 N N . ASP A 1 62 ? -2.867 8.488 -6.071 1.00 0.49 424 ASP A N 15
ATOM 21064 C CA . ASP A 1 62 ? -3.881 7.446 -5.909 1.00 0.50 424 ASP A CA 15
ATOM 21065 C C . ASP A 1 62 ? -3.848 6.428 -7.048 1.00 0.45 424 ASP A C 15
ATOM 21066 O O . ASP A 1 62 ? -3.662 6.781 -8.212 1.00 0.49 424 ASP A O 15
ATOM 21075 N N . GLY A 1 63 ? -4.039 5.159 -6.691 1.00 0.44 425 GLY A N 15
ATOM 21076 C CA . GLY A 1 63 ? -4.037 4.092 -7.677 1.00 0.50 425 GLY A CA 15
ATOM 21077 C C . GLY A 1 63 ? -4.317 2.735 -7.054 1.00 0.45 425 GLY A C 15
ATOM 21078 O O . GLY A 1 63 ? -5.127 2.625 -6.131 1.00 0.70 425 GLY A O 15
ATOM 21082 N N . TRP A 1 64 ? -3.642 1.702 -7.553 1.00 0.50 426 TRP A N 15
ATOM 21083 C CA . TRP A 1 64 ? -3.821 0.349 -7.037 1.00 0.44 426 TRP A CA 15
ATOM 21084 C C . TRP A 1 64 ? -2.473 -0.292 -6.716 1.00 0.45 426 TRP A C 15
ATOM 21085 O O . TRP A 1 64 ? -1.508 -0.148 -7.468 1.00 0.57 426 TRP A O 15
ATOM 21106 N N . VAL A 1 65 ? -2.415 -0.992 -5.587 1.00 0.39 427 VAL A N 15
ATOM 21107 C CA . VAL A 1 65 ? -1.191 -1.652 -5.147 1.00 0.46 427 VAL A CA 15
ATOM 21108 C C . VAL A 1 65 ? -1.430 -3.136 -4.878 1.00 0.51 427 VAL A C 15
ATOM 21109 O O . VAL A 1 65 ? -2.533 -3.538 -4.512 1.00 0.70 427 VAL A O 15
ATOM 21122 N N . GLY A 1 66 ? -0.397 -3.948 -5.086 1.00 0.52 428 GLY A N 15
ATOM 21123 C CA . GLY A 1 66 ? -0.522 -5.381 -4.884 1.00 0.65 428 GLY A CA 15
ATOM 21124 C C . GLY A 1 66 ? -0.498 -5.817 -3.425 1.00 0.79 428 GLY A C 15
ATOM 21125 O O . GLY A 1 66 ? -0.087 -6.935 -3.133 1.00 1.72 428 GLY A O 15
ATOM 21129 N N . ARG A 1 67 ? -0.964 -4.954 -2.518 1.00 0.54 429 ARG A N 15
ATOM 21130 C CA . ARG A 1 67 ? -1.018 -5.274 -1.081 1.00 0.54 429 ARG A CA 15
ATOM 21131 C C . ARG A 1 67 ? 0.356 -5.220 -0.398 1.00 0.49 429 ARG A C 15
ATOM 21132 O O . ARG A 1 67 ? 0.477 -4.686 0.705 1.00 0.53 429 ARG A O 15
ATOM 21153 N N . HIS A 1 68 ? 1.381 -5.778 -1.038 1.00 0.49 430 HIS A N 15
ATOM 21154 C CA . HIS A 1 68 ? 2.735 -5.794 -0.464 1.00 0.53 430 HIS A CA 15
ATOM 21155 C C . HIS A 1 68 ? 3.149 -4.394 -0.056 1.00 0.47 430 HIS A C 15
ATOM 21156 O O . HIS A 1 68 ? 3.956 -4.196 0.854 1.00 0.49 430 HIS A O 15
ATOM 21171 N N . ARG A 1 69 ? 2.622 -3.437 -0.791 1.00 0.43 431 ARG A N 15
ATOM 21172 C CA . ARG A 1 69 ? 2.938 -2.038 -0.601 1.00 0.41 431 ARG A CA 15
ATOM 21173 C C . ARG A 1 69 ? 2.195 -1.424 0.585 1.00 0.37 431 ARG A C 15
ATOM 21174 O O . ARG A 1 69 ? 2.727 -0.540 1.257 1.00 0.57 431 ARG A O 15
ATOM 21195 N N . ILE A 1 70 ? 0.981 -1.897 0.860 1.00 0.39 432 ILE A N 15
ATOM 21196 C CA . ILE A 1 70 ? 0.214 -1.378 1.991 1.00 0.36 432 ILE A CA 15
ATOM 21197 C C . ILE A 1 70 ? 0.544 -2.160 3.261 1.00 0.38 432 ILE A C 15
ATOM 21198 O O . ILE A 1 70 ? 0.524 -3.390 3.264 1.00 0.44 432 ILE A O 15
ATOM 21214 N N . SER A 1 71 ? 0.860 -1.434 4.332 1.00 0.34 433 SER A N 15
ATOM 21215 C CA . SER A 1 71 ? 1.213 -2.051 5.608 1.00 0.38 433 SER A CA 15
ATOM 21216 C C . SER A 1 71 ? 1.167 -1.032 6.744 1.00 0.36 433 SER A C 15
ATOM 21217 O O . SER A 1 71 ? 1.519 0.133 6.562 1.00 0.34 433 SER A O 15
ATOM 21225 N N . ASP A 1 72 ? 0.729 -1.484 7.915 1.00 0.43 434 ASP A N 15
ATOM 21226 C CA . ASP A 1 72 ? 0.630 -0.621 9.090 1.00 0.48 434 ASP A CA 15
ATOM 21227 C C . ASP A 1 72 ? 2.006 -0.308 9.680 1.00 0.48 434 ASP A C 15
ATOM 21228 O O . ASP A 1 72 ? 2.110 0.141 10.822 1.00 0.74 434 ASP A O 15
ATOM 21237 N N . ASN A 1 73 ? 3.061 -0.545 8.901 1.00 0.43 435 ASN A N 15
ATOM 21238 C CA . ASN A 1 73 ? 4.421 -0.282 9.362 1.00 0.47 435 ASN A CA 15
ATOM 21239 C C . ASN A 1 73 ? 5.383 -0.135 8.184 1.00 0.39 435 ASN A C 15
ATOM 21240 O O . ASN A 1 73 ? 5.334 -0.907 7.227 1.00 0.38 435 ASN A O 15
ATOM 21251 N N . ALA A 1 74 ? 6.242 0.875 8.262 1.00 0.49 436 ALA A N 15
ATOM 21252 C CA . ALA A 1 74 ? 7.213 1.155 7.208 1.00 0.55 436 ALA A CA 15
ATOM 21253 C C . ALA A 1 74 ? 8.302 0.086 7.127 1.00 0.55 436 ALA A C 15
ATOM 21254 O O . ALA A 1 74 ? 8.904 -0.111 6.072 1.00 0.54 436 ALA A O 15
ATOM 21261 N N . ASP A 1 75 ? 8.564 -0.581 8.249 1.00 0.65 437 ASP A N 15
ATOM 21262 C CA . ASP A 1 75 ? 9.600 -1.614 8.309 1.00 0.75 437 ASP A CA 15
ATOM 21263 C C . ASP A 1 75 ? 9.506 -2.582 7.128 1.00 0.71 437 ASP A C 15
ATOM 21264 O O . ASP A 1 75 ? 10.523 -2.977 6.558 1.00 0.78 437 ASP A O 15
ATOM 21273 N N . ASP A 1 76 ? 8.285 -2.956 6.762 1.00 0.68 438 ASP A N 15
ATOM 21274 C CA . ASP A 1 76 ? 8.065 -3.873 5.646 1.00 0.73 438 ASP A CA 15
ATOM 21275 C C . ASP A 1 76 ? 8.327 -3.185 4.315 1.00 0.73 438 ASP A C 15
ATOM 21276 O O . ASP A 1 76 ? 8.775 -3.812 3.354 1.00 1.35 438 ASP A O 15
ATOM 21285 N N . LEU A 1 77 ? 8.031 -1.897 4.267 1.00 0.54 439 LEU A N 15
ATOM 21286 C CA . LEU A 1 77 ? 8.213 -1.109 3.058 1.00 0.53 439 LEU A CA 15
ATOM 21287 C C . LEU A 1 77 ? 9.677 -0.728 2.842 1.00 0.61 439 LEU A C 15
ATOM 21288 O O . LEU A 1 77 ? 10.399 -1.402 2.108 1.00 0.86 439 LEU A O 15
ATOM 21304 N N . GLY A 1 78 ? 10.110 0.358 3.478 1.00 0.59 440 GLY A N 15
ATOM 21305 C CA . GLY A 1 78 ? 11.484 0.804 3.331 1.00 0.77 440 GLY A CA 15
ATOM 21306 C C . GLY A 1 78 ? 12.011 1.482 4.579 1.00 0.96 440 GLY A C 15
ATOM 21307 O O . GLY A 1 78 ? 12.892 2.339 4.500 1.00 1.36 440 GLY A O 15
ATOM 21311 N N . GLY A 1 79 ? 11.478 1.088 5.734 1.00 0.93 441 GLY A N 15
ATOM 21312 C CA . GLY A 1 79 ? 11.915 1.665 6.994 1.00 1.24 441 GLY A CA 15
ATOM 21313 C C . GLY A 1 79 ? 11.957 3.176 6.959 1.00 1.14 441 GLY A C 15
ATOM 21314 O O . GLY A 1 79 ? 12.992 3.780 7.242 1.00 1.83 441 GLY A O 15
ATOM 21318 N N . ILE A 1 80 ? 10.831 3.780 6.605 1.00 1.10 442 ILE A N 15
ATOM 21319 C CA . ILE A 1 80 ? 10.727 5.231 6.519 1.00 1.03 442 ILE A CA 15
ATOM 21320 C C . ILE A 1 80 ? 11.674 5.767 5.448 1.00 1.05 442 ILE A C 15
ATOM 21321 O O . ILE A 1 80 ? 12.894 5.664 5.583 1.00 1.39 442 ILE A O 15
ATOM 21337 N N . THR A 1 81 ? 11.116 6.328 4.373 1.00 1.13 443 THR A N 15
ATOM 21338 C CA . THR A 1 81 ? 11.940 6.850 3.288 1.00 1.36 443 THR A CA 15
ATOM 21339 C C . THR A 1 81 ? 11.172 7.836 2.411 1.00 1.47 443 THR A C 15
ATOM 21340 O O . THR A 1 81 ? 10.061 7.551 1.964 1.00 2.20 443 THR A O 15
ATOM 21351 N N . VAL A 1 82 ? 11.790 8.991 2.158 1.00 1.90 444 VAL A N 15
ATOM 21352 C CA . VAL A 1 82 ? 11.190 10.027 1.323 1.00 2.70 444 VAL A CA 15
ATOM 21353 C C . VAL A 1 82 ? 9.750 10.308 1.740 1.00 3.02 444 VAL A C 15
ATOM 21354 O O . VAL A 1 82 ? 8.815 10.111 0.965 1.00 3.60 444 VAL A O 15
ATOM 21367 N N . LEU A 1 83 ? 9.576 10.760 2.975 1.00 3.13 445 LEU A N 15
ATOM 21368 C CA . LEU A 1 83 ? 8.247 11.059 3.492 1.00 3.83 445 LEU A CA 15
ATOM 21369 C C . LEU A 1 83 ? 7.856 12.507 3.203 1.00 4.75 445 LEU A C 15
ATOM 21370 O O . LEU A 1 83 ? 8.645 13.427 3.419 1.00 4.99 445 LEU A O 15
ATOM 21386 N N . PRO A 1 84 ? 6.626 12.722 2.708 1.00 5.56 446 PRO A N 15
ATOM 21387 C CA . PRO A 1 84 ? 6.121 14.062 2.385 1.00 6.59 446 PRO A CA 15
ATOM 21388 C C . PRO A 1 84 ? 6.151 15.002 3.584 1.00 7.07 446 PRO A C 15
ATOM 21389 O O . PRO A 1 84 ? 5.871 14.597 4.712 1.00 7.26 446 PRO A O 15
ATOM 21400 N N . ALA A 1 85 ? 6.488 16.263 3.329 1.00 7.52 447 ALA A N 15
ATOM 21401 C CA . ALA A 1 85 ? 6.550 17.270 4.382 1.00 8.19 447 ALA A CA 15
ATOM 21402 C C . ALA A 1 85 ? 6.667 18.671 3.786 1.00 8.83 447 ALA A C 15
ATOM 21403 O O . ALA A 1 85 ? 7.546 18.932 2.964 1.00 9.06 447 ALA A O 15
ATOM 21410 N N . PRO A 1 86 ? 5.777 19.596 4.192 1.00 9.38 448 PRO A N 15
ATOM 21411 C CA . PRO A 1 86 ? 5.787 20.974 3.690 1.00 10.23 448 PRO A CA 15
ATOM 21412 C C . PRO A 1 86 ? 6.984 21.773 4.204 1.00 10.87 448 PRO A C 15
ATOM 21413 O O . PRO A 1 86 ? 7.288 21.745 5.397 1.00 11.06 448 PRO A O 15
ATOM 21424 N N . PRO A 1 87 ? 7.681 22.501 3.310 1.00 11.41 449 PRO A N 15
ATOM 21425 C CA . PRO A 1 87 ? 8.845 23.308 3.690 1.00 12.23 449 PRO A CA 15
ATOM 21426 C C . PRO A 1 87 ? 8.476 24.400 4.689 1.00 13.10 449 PRO A C 15
ATOM 21427 O O . PRO A 1 87 ? 7.521 25.147 4.474 1.00 13.50 449 PRO A O 15
ATOM 21438 N N . LEU A 1 88 ? 9.236 24.482 5.780 1.00 13.55 450 LEU A N 15
ATOM 21439 C CA . LEU A 1 88 ? 8.993 25.476 6.824 1.00 14.50 450 LEU A CA 15
ATOM 21440 C C . LEU A 1 88 ? 7.640 25.247 7.495 1.00 14.96 450 LEU A C 15
ATOM 21441 O O . LEU A 1 88 ? 6.627 25.047 6.825 1.00 15.17 450 LEU A O 15
ATOM 21457 N N . ALA A 1 89 ? 7.634 25.275 8.824 1.00 15.28 451 ALA A N 15
ATOM 21458 C CA . ALA A 1 89 ? 6.408 25.066 9.586 1.00 15.91 451 ALA A CA 15
ATOM 21459 C C . ALA A 1 89 ? 5.368 26.140 9.269 1.00 16.47 451 ALA A C 15
ATOM 21460 O O . ALA A 1 89 ? 5.637 27.333 9.405 1.00 16.74 451 ALA A O 15
ATOM 21467 N N . PRO A 1 90 ? 4.158 25.729 8.841 1.00 16.82 452 PRO A N 15
ATOM 21468 C CA . PRO A 1 90 ? 3.076 26.652 8.506 1.00 17.52 452 PRO A CA 15
ATOM 21469 C C . PRO A 1 90 ? 2.360 27.179 9.747 1.00 18.21 452 PRO A C 15
ATOM 21470 O O . PRO A 1 90 ? 1.133 27.278 9.772 1.00 18.53 452 PRO A O 15
ATOM 21481 N N . ASP A 1 91 ? 3.134 27.513 10.776 1.00 18.57 453 ASP A N 15
ATOM 21482 C CA . ASP A 1 91 ? 2.575 28.026 12.024 1.00 19.36 453 ASP A CA 15
ATOM 21483 C C . ASP A 1 91 ? 3.582 28.914 12.746 1.00 19.52 453 ASP A C 15
ATOM 21484 O O . ASP A 1 91 ? 4.763 28.575 12.849 1.00 19.55 453 ASP A O 15
ATOM 21493 N N . GLN A 1 92 ? 3.108 30.053 13.243 1.00 19.77 454 GLN A N 15
ATOM 21494 C CA . GLN A 1 92 ? 3.964 30.997 13.957 1.00 20.09 454 GLN A CA 15
ATOM 21495 C C . GLN A 1 92 ? 3.140 32.135 14.552 1.00 20.37 454 GLN A C 15
ATOM 21496 O O . GLN A 1 92 ? 1.900 31.994 14.622 1.00 20.63 454 GLN A O 15
ATOM 21511 N N . GLY A 1 1 ? -9.371 -24.192 -5.849 1.00 11.64 363 GLY A N 16
ATOM 21512 C CA . GLY A 1 1 ? -8.371 -24.940 -5.038 1.00 11.03 363 GLY A CA 16
ATOM 21513 C C . GLY A 1 1 ? -8.958 -25.476 -3.746 1.00 10.23 363 GLY A C 16
ATOM 21514 O O . GLY A 1 1 ? -8.730 -26.632 -3.387 1.00 10.21 363 GLY A O 16
ATOM 21520 N N . SER A 1 2 ? -9.714 -24.633 -3.049 1.00 9.80 364 SER A N 16
ATOM 21521 C CA . SER A 1 2 ? -10.338 -25.023 -1.788 1.00 9.25 364 SER A CA 16
ATOM 21522 C C . SER A 1 2 ? -11.288 -23.933 -1.296 1.00 8.36 364 SER A C 16
ATOM 21523 O O . SER A 1 2 ? -11.291 -23.585 -0.114 1.00 8.24 364 SER A O 16
ATOM 21531 N N . HIS A 1 3 ? -12.090 -23.401 -2.213 1.00 7.98 365 HIS A N 16
ATOM 21532 C CA . HIS A 1 3 ? -13.045 -22.350 -1.885 1.00 7.35 365 HIS A CA 16
ATOM 21533 C C . HIS A 1 3 ? -12.325 -21.150 -1.274 1.00 6.30 365 HIS A C 16
ATOM 21534 O O . HIS A 1 3 ? -12.678 -20.680 -0.193 1.00 6.44 365 HIS A O 16
ATOM 21549 N N . MET A 1 4 ? -11.305 -20.666 -1.976 1.00 5.51 366 MET A N 16
ATOM 21550 C CA . MET A 1 4 ? -10.525 -19.525 -1.510 1.00 4.67 366 MET A CA 16
ATOM 21551 C C . MET A 1 4 ? -11.427 -18.316 -1.277 1.00 4.56 366 MET A C 16
ATOM 21552 O O . MET A 1 4 ? -12.204 -17.932 -2.151 1.00 4.71 366 MET A O 16
ATOM 21566 N N . ASP A 1 5 ? -11.324 -17.725 -0.090 1.00 4.67 367 ASP A N 16
ATOM 21567 C CA . ASP A 1 5 ? -12.136 -16.565 0.258 1.00 4.80 367 ASP A CA 16
ATOM 21568 C C . ASP A 1 5 ? -11.756 -15.348 -0.587 1.00 4.50 367 ASP A C 16
ATOM 21569 O O . ASP A 1 5 ? -10.607 -14.907 -0.577 1.00 4.10 367 ASP A O 16
ATOM 21578 N N . PRO A 1 6 ? -12.722 -14.790 -1.342 1.00 4.98 368 PRO A N 16
ATOM 21579 C CA . PRO A 1 6 ? -12.488 -13.631 -2.195 1.00 5.12 368 PRO A CA 16
ATOM 21580 C C . PRO A 1 6 ? -12.741 -12.310 -1.475 1.00 5.15 368 PRO A C 16
ATOM 21581 O O . PRO A 1 6 ? -13.366 -11.402 -2.027 1.00 5.66 368 PRO A O 16
ATOM 21592 N N . LEU A 1 7 ? -12.257 -12.203 -0.241 1.00 4.84 369 LEU A N 16
ATOM 21593 C CA . LEU A 1 7 ? -12.440 -10.989 0.542 1.00 5.12 369 LEU A CA 16
ATOM 21594 C C . LEU A 1 7 ? -11.490 -10.953 1.737 1.00 4.61 369 LEU A C 16
ATOM 21595 O O . LEU A 1 7 ? -10.911 -9.912 2.047 1.00 4.91 369 LEU A O 16
ATOM 21611 N N . MET A 1 8 ? -11.335 -12.093 2.404 1.00 4.12 370 MET A N 16
ATOM 21612 C CA . MET A 1 8 ? -10.457 -12.181 3.563 1.00 3.87 370 MET A CA 16
ATOM 21613 C C . MET A 1 8 ? -9.008 -12.382 3.122 1.00 3.02 370 MET A C 16
ATOM 21614 O O . MET A 1 8 ? -8.297 -13.239 3.647 1.00 3.06 370 MET A O 16
ATOM 21628 N N . GLN A 1 9 ? -8.575 -11.589 2.146 1.00 2.80 371 GLN A N 16
ATOM 21629 C CA . GLN A 1 9 ? -7.211 -11.683 1.636 1.00 2.63 371 GLN A CA 16
ATOM 21630 C C . GLN A 1 9 ? -6.243 -10.897 2.509 1.00 2.21 371 GLN A C 16
ATOM 21631 O O . GLN A 1 9 ? -5.366 -10.201 2.001 1.00 2.80 371 GLN A O 16
ATOM 21645 N N . LYS A 1 10 ? -6.397 -11.025 3.823 1.00 1.82 372 LYS A N 16
ATOM 21646 C CA . LYS A 1 10 ? -5.533 -10.340 4.773 1.00 1.77 372 LYS A CA 16
ATOM 21647 C C . LYS A 1 10 ? -5.733 -8.823 4.723 1.00 1.50 372 LYS A C 16
ATOM 21648 O O . LYS A 1 10 ? -5.880 -8.236 3.651 1.00 1.89 372 LYS A O 16
ATOM 21667 N N . ILE A 1 11 ? -5.737 -8.202 5.901 1.00 1.42 373 ILE A N 16
ATOM 21668 C CA . ILE A 1 11 ? -5.916 -6.760 6.027 1.00 1.22 373 ILE A CA 16
ATOM 21669 C C . ILE A 1 11 ? -7.203 -6.293 5.353 1.00 1.13 373 ILE A C 16
ATOM 21670 O O . ILE A 1 11 ? -7.216 -5.963 4.166 1.00 1.20 373 ILE A O 16
ATOM 21686 N N . ASP A 1 12 ? -8.282 -6.261 6.127 1.00 1.16 374 ASP A N 16
ATOM 21687 C CA . ASP A 1 12 ? -9.577 -5.828 5.628 1.00 1.17 374 ASP A CA 16
ATOM 21688 C C . ASP A 1 12 ? -9.738 -4.321 5.807 1.00 1.03 374 ASP A C 16
ATOM 21689 O O . ASP A 1 12 ? -9.283 -3.757 6.800 1.00 1.25 374 ASP A O 16
ATOM 21698 N N . ILE A 1 13 ? -10.374 -3.670 4.840 1.00 0.84 375 ILE A N 16
ATOM 21699 C CA . ILE A 1 13 ? -10.575 -2.229 4.910 1.00 0.76 375 ILE A CA 16
ATOM 21700 C C . ILE A 1 13 ? -11.604 -1.853 5.971 1.00 0.76 375 ILE A C 16
ATOM 21701 O O . ILE A 1 13 ? -11.410 -0.896 6.719 1.00 0.79 375 ILE A O 16
ATOM 21717 N N . SER A 1 14 ? -12.701 -2.602 6.019 1.00 0.79 376 SER A N 16
ATOM 21718 C CA . SER A 1 14 ? -13.777 -2.344 6.978 1.00 0.87 376 SER A CA 16
ATOM 21719 C C . SER A 1 14 ? -13.236 -2.176 8.394 1.00 0.96 376 SER A C 16
ATOM 21720 O O . SER A 1 14 ? -13.897 -1.606 9.261 1.00 1.54 376 SER A O 16
ATOM 21728 N N . GLU A 1 15 ? -12.036 -2.684 8.613 1.00 0.93 377 GLU A N 16
ATOM 21729 C CA . GLU A 1 15 ? -11.388 -2.608 9.916 1.00 1.03 377 GLU A CA 16
ATOM 21730 C C . GLU A 1 15 ? -11.223 -1.164 10.383 1.00 0.87 377 GLU A C 16
ATOM 21731 O O . GLU A 1 15 ? -11.540 -0.831 11.525 1.00 0.93 377 GLU A O 16
ATOM 21743 N N . ASN A 1 16 ? -10.709 -0.316 9.495 1.00 0.71 378 ASN A N 16
ATOM 21744 C CA . ASN A 1 16 ? -10.478 1.091 9.813 1.00 0.61 378 ASN A CA 16
ATOM 21745 C C . ASN A 1 16 ? -10.000 1.857 8.581 1.00 0.58 378 ASN A C 16
ATOM 21746 O O . ASN A 1 16 ? -8.824 2.205 8.474 1.00 0.59 378 ASN A O 16
ATOM 21757 N N . PRO A 1 17 ? -10.910 2.124 7.628 1.00 0.62 379 PRO A N 16
ATOM 21758 C CA . PRO A 1 17 ? -10.574 2.847 6.398 1.00 0.65 379 PRO A CA 16
ATOM 21759 C C . PRO A 1 17 ? -9.844 4.158 6.673 1.00 0.61 379 PRO A C 16
ATOM 21760 O O . PRO A 1 17 ? -8.903 4.515 5.964 1.00 0.62 379 PRO A O 16
ATOM 21771 N N . ASP A 1 18 ? -10.283 4.869 7.707 1.00 0.62 380 ASP A N 16
ATOM 21772 C CA . ASP A 1 18 ? -9.670 6.141 8.074 1.00 0.64 380 ASP A CA 16
ATOM 21773 C C . ASP A 1 18 ? -8.209 5.955 8.471 1.00 0.55 380 ASP A C 16
ATOM 21774 O O . ASP A 1 18 ? -7.365 6.799 8.167 1.00 0.55 380 ASP A O 16
ATOM 21783 N N . LYS A 1 19 ? -7.915 4.847 9.153 1.00 0.51 381 LYS A N 16
ATOM 21784 C CA . LYS A 1 19 ? -6.552 4.559 9.590 1.00 0.47 381 LYS A CA 16
ATOM 21785 C C . LYS A 1 19 ? -5.567 4.693 8.433 1.00 0.39 381 LYS A C 16
ATOM 21786 O O . LYS A 1 19 ? -5.759 4.109 7.367 1.00 0.37 381 LYS A O 16
ATOM 21805 N N . ILE A 1 20 ? -4.522 5.481 8.652 1.00 0.40 382 ILE A N 16
ATOM 21806 C CA . ILE A 1 20 ? -3.503 5.720 7.641 1.00 0.35 382 ILE A CA 16
ATOM 21807 C C . ILE A 1 20 ? -2.598 4.503 7.446 1.00 0.34 382 ILE A C 16
ATOM 21808 O O . ILE A 1 20 ? -2.096 3.928 8.411 1.00 0.41 382 ILE A O 16
ATOM 21824 N N . TYR A 1 21 ? -2.377 4.133 6.185 1.00 0.30 383 TYR A N 16
ATOM 21825 C CA . TYR A 1 21 ? -1.511 3.004 5.848 1.00 0.30 383 TYR A CA 16
ATOM 21826 C C . TYR A 1 21 ? -0.333 3.476 5.006 1.00 0.28 383 TYR A C 16
ATOM 21827 O O . TYR A 1 21 ? -0.480 4.367 4.175 1.00 0.25 383 TYR A O 16
ATOM 21845 N N . PHE A 1 22 ? 0.831 2.872 5.211 1.00 0.31 384 PHE A N 16
ATOM 21846 C CA . PHE A 1 22 ? 2.016 3.242 4.444 1.00 0.30 384 PHE A CA 16
ATOM 21847 C C . PHE A 1 22 ? 2.074 2.486 3.120 1.00 0.28 384 PHE A C 16
ATOM 21848 O O . PHE A 1 22 ? 1.782 1.291 3.062 1.00 0.33 384 PHE A O 16
ATOM 21865 N N . ILE A 1 23 ? 2.456 3.192 2.058 1.00 0.26 385 ILE A N 16
ATOM 21866 C CA . ILE A 1 23 ? 2.559 2.590 0.732 1.00 0.27 385 ILE A CA 16
ATOM 21867 C C . ILE A 1 23 ? 3.999 2.614 0.236 1.00 0.24 385 ILE A C 16
ATOM 21868 O O . ILE A 1 23 ? 4.634 3.668 0.196 1.00 0.30 385 ILE A O 16
ATOM 21884 N N . ARG A 1 24 ? 4.504 1.450 -0.152 1.00 0.29 386 ARG A N 16
ATOM 21885 C CA . ARG A 1 24 ? 5.865 1.342 -0.657 1.00 0.30 386 ARG A CA 16
ATOM 21886 C C . ARG A 1 24 ? 5.898 1.524 -2.170 1.00 0.33 386 ARG A C 16
ATOM 21887 O O . ARG A 1 24 ? 5.423 0.667 -2.915 1.00 0.42 386 ARG A O 16
ATOM 21908 N N . ARG A 1 25 ? 6.478 2.630 -2.619 1.00 0.41 387 ARG A N 16
ATOM 21909 C CA . ARG A 1 25 ? 6.584 2.899 -4.046 1.00 0.51 387 ARG A CA 16
ATOM 21910 C C . ARG A 1 25 ? 7.613 1.972 -4.683 1.00 0.49 387 ARG A C 16
ATOM 21911 O O . ARG A 1 25 ? 8.482 1.435 -3.997 1.00 0.47 387 ARG A O 16
ATOM 21932 N N . GLU A 1 26 ? 7.498 1.776 -5.993 1.00 0.64 388 GLU A N 16
ATOM 21933 C CA . GLU A 1 26 ? 8.410 0.898 -6.720 1.00 0.69 388 GLU A CA 16
ATOM 21934 C C . GLU A 1 26 ? 9.866 1.215 -6.391 1.00 0.61 388 GLU A C 16
ATOM 21935 O O . GLU A 1 26 ? 10.684 0.310 -6.226 1.00 0.63 388 GLU A O 16
ATOM 21947 N N . ASP A 1 27 ? 10.187 2.502 -6.297 1.00 0.65 389 ASP A N 16
ATOM 21948 C CA . ASP A 1 27 ? 11.548 2.925 -5.989 1.00 0.69 389 ASP A CA 16
ATOM 21949 C C . ASP A 1 27 ? 11.913 2.629 -4.534 1.00 0.64 389 ASP A C 16
ATOM 21950 O O . ASP A 1 27 ? 13.055 2.277 -4.237 1.00 0.91 389 ASP A O 16
ATOM 21959 N N . GLY A 1 28 ? 10.945 2.771 -3.631 1.00 0.55 390 GLY A N 16
ATOM 21960 C CA . GLY A 1 28 ? 11.206 2.510 -2.224 1.00 0.53 390 GLY A CA 16
ATOM 21961 C C . GLY A 1 28 ? 10.586 3.549 -1.308 1.00 0.55 390 GLY A C 16
ATOM 21962 O O . GLY A 1 28 ? 10.266 3.259 -0.155 1.00 1.03 390 GLY A O 16
ATOM 21966 N N . THR A 1 29 ? 10.430 4.768 -1.819 1.00 0.57 391 THR A N 16
ATOM 21967 C CA . THR A 1 29 ? 9.860 5.861 -1.037 1.00 0.54 391 THR A CA 16
ATOM 21968 C C . THR A 1 29 ? 8.455 5.530 -0.545 1.00 0.41 391 THR A C 16
ATOM 21969 O O . THR A 1 29 ? 7.513 5.424 -1.332 1.00 0.44 391 THR A O 16
ATOM 21980 N N . VAL A 1 30 ? 8.329 5.368 0.769 1.00 0.37 392 VAL A N 16
ATOM 21981 C CA . VAL A 1 30 ? 7.049 5.053 1.391 1.00 0.33 392 VAL A CA 16
ATOM 21982 C C . VAL A 1 30 ? 6.244 6.325 1.655 1.00 0.32 392 VAL A C 16
ATOM 21983 O O . VAL A 1 30 ? 6.803 7.353 2.037 1.00 0.41 392 VAL A O 16
ATOM 21996 N N . HIS A 1 31 ? 4.931 6.251 1.444 1.00 0.29 393 HIS A N 16
ATOM 21997 C CA . HIS A 1 31 ? 4.054 7.403 1.653 1.00 0.31 393 HIS A CA 16
ATOM 21998 C C . HIS A 1 31 ? 2.688 6.970 2.178 1.00 0.27 393 HIS A C 16
ATOM 21999 O O . HIS A 1 31 ? 2.136 5.959 1.748 1.00 0.26 393 HIS A O 16
ATOM 22014 N N . ARG A 1 32 ? 2.157 7.746 3.119 1.00 0.29 394 ARG A N 16
ATOM 22015 C CA . ARG A 1 32 ? 0.860 7.458 3.727 1.00 0.28 394 ARG A CA 16
ATOM 22016 C C . ARG A 1 32 ? -0.247 7.321 2.681 1.00 0.26 394 ARG A C 16
ATOM 22017 O O . ARG A 1 32 ? -0.181 7.910 1.602 1.00 0.32 394 ARG A O 16
ATOM 22038 N N . GLY A 1 33 ? -1.266 6.532 3.024 1.00 0.23 395 GLY A N 16
ATOM 22039 C CA . GLY A 1 33 ? -2.390 6.307 2.130 1.00 0.25 395 GLY A CA 16
ATOM 22040 C C . GLY A 1 33 ? -3.438 5.397 2.755 1.00 0.23 395 GLY A C 16
ATOM 22041 O O . GLY A 1 33 ? -3.113 4.315 3.244 1.00 0.26 395 GLY A O 16
ATOM 22045 N N . GLN A 1 34 ? -4.692 5.841 2.750 1.00 0.29 396 GLN A N 16
ATOM 22046 C CA . GLN A 1 34 ? -5.789 5.067 3.332 1.00 0.34 396 GLN A CA 16
ATOM 22047 C C . GLN A 1 34 ? -6.353 4.036 2.357 1.00 0.35 396 GLN A C 16
ATOM 22048 O O . GLN A 1 34 ? -6.688 4.362 1.219 1.00 0.46 396 GLN A O 16
ATOM 22062 N N . VAL A 1 35 ? -6.491 2.796 2.825 1.00 0.33 397 VAL A N 16
ATOM 22063 C CA . VAL A 1 35 ? -7.055 1.730 2.003 1.00 0.33 397 VAL A CA 16
ATOM 22064 C C . VAL A 1 35 ? -8.578 1.810 2.038 1.00 0.33 397 VAL A C 16
ATOM 22065 O O . VAL A 1 35 ? -9.165 1.997 3.104 1.00 0.37 397 VAL A O 16
ATOM 22078 N N . LEU A 1 36 ? -9.219 1.694 0.880 1.00 0.36 398 LEU A N 16
ATOM 22079 C CA . LEU A 1 36 ? -10.675 1.784 0.816 1.00 0.40 398 LEU A CA 16
ATOM 22080 C C . LEU A 1 36 ? -11.314 0.520 0.240 1.00 0.41 398 LEU A C 16
ATOM 22081 O O . LEU A 1 36 ? -12.334 0.052 0.746 1.00 0.47 398 LEU A O 16
ATOM 22097 N N . GLN A 1 37 ? -10.730 -0.017 -0.827 1.00 0.39 399 GLN A N 16
ATOM 22098 C CA . GLN A 1 37 ? -11.273 -1.212 -1.470 1.00 0.43 399 GLN A CA 16
ATOM 22099 C C . GLN A 1 37 ? -10.182 -2.227 -1.793 1.00 0.38 399 GLN A C 16
ATOM 22100 O O . GLN A 1 37 ? -8.998 -1.974 -1.583 1.00 0.35 399 GLN A O 16
ATOM 22114 N N . SER A 1 38 ? -10.602 -3.383 -2.305 1.00 0.42 400 SER A N 16
ATOM 22115 C CA . SER A 1 38 ? -9.675 -4.451 -2.662 1.00 0.41 400 SER A CA 16
ATOM 22116 C C . SER A 1 38 ? -10.367 -5.494 -3.539 1.00 0.47 400 SER A C 16
ATOM 22117 O O . SER A 1 38 ? -11.548 -5.790 -3.347 1.00 0.54 400 SER A O 16
ATOM 22125 N N . ARG A 1 39 ? -9.632 -6.042 -4.504 1.00 0.51 401 ARG A N 16
ATOM 22126 C CA . ARG A 1 39 ? -10.188 -7.046 -5.407 1.00 0.60 401 ARG A CA 16
ATOM 22127 C C . ARG A 1 39 ? -9.108 -8.004 -5.906 1.00 0.73 401 ARG A C 16
ATOM 22128 O O . ARG A 1 39 ? -8.018 -7.583 -6.293 1.00 0.86 401 ARG A O 16
ATOM 22149 N N . THR A 1 40 ? -9.425 -9.295 -5.892 1.00 0.82 402 THR A N 16
ATOM 22150 C CA . THR A 1 40 ? -8.494 -10.323 -6.341 1.00 0.99 402 THR A CA 16
ATOM 22151 C C . THR A 1 40 ? -8.524 -10.486 -7.859 1.00 1.16 402 THR A C 16
ATOM 22152 O O . THR A 1 40 ? -8.516 -11.605 -8.371 1.00 1.79 402 THR A O 16
ATOM 22163 N N . THR A 1 41 ? -8.551 -9.362 -8.570 1.00 1.43 403 THR A N 16
ATOM 22164 C CA . THR A 1 41 ? -8.579 -9.368 -10.032 1.00 1.62 403 THR A CA 16
ATOM 22165 C C . THR A 1 41 ? -9.692 -10.288 -10.554 1.00 1.84 403 THR A C 16
ATOM 22166 O O . THR A 1 41 ? -10.493 -10.808 -9.776 1.00 1.85 403 THR A O 16
ATOM 22177 N N . GLU A 1 42 ? -9.748 -10.478 -11.868 1.00 2.08 404 GLU A N 16
ATOM 22178 C CA . GLU A 1 42 ? -10.766 -11.327 -12.480 1.00 2.34 404 GLU A CA 16
ATOM 22179 C C . GLU A 1 42 ? -10.594 -12.787 -12.061 1.00 2.30 404 GLU A C 16
ATOM 22180 O O . GLU A 1 42 ? -11.571 -13.476 -11.766 1.00 2.37 404 GLU A O 16
ATOM 22192 N N . ASN A 1 43 ? -9.348 -13.253 -12.052 1.00 2.26 405 ASN A N 16
ATOM 22193 C CA . ASN A 1 43 ? -9.043 -14.635 -11.687 1.00 2.30 405 ASN A CA 16
ATOM 22194 C C . ASN A 1 43 ? -9.562 -14.964 -10.287 1.00 2.07 405 ASN A C 16
ATOM 22195 O O . ASN A 1 43 ? -10.268 -15.955 -10.097 1.00 2.40 405 ASN A O 16
ATOM 22206 N N . ALA A 1 44 ? -9.216 -14.121 -9.317 1.00 1.82 406 ALA A N 16
ATOM 22207 C CA . ALA A 1 44 ? -9.655 -14.313 -7.935 1.00 1.67 406 ALA A CA 16
ATOM 22208 C C . ALA A 1 44 ? -9.264 -15.689 -7.401 1.00 1.85 406 ALA A C 16
ATOM 22209 O O . ALA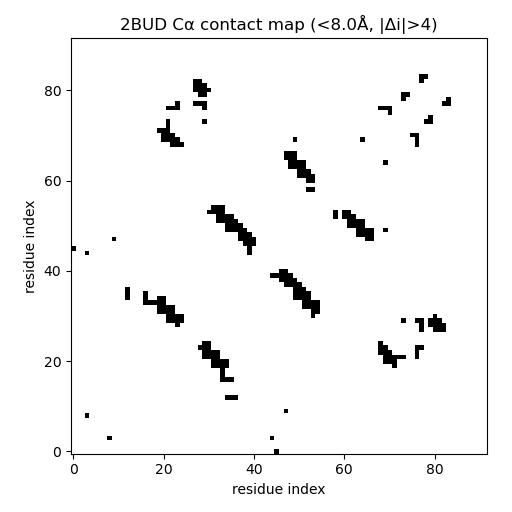 A 1 44 ? -10.122 -16.507 -7.068 1.00 2.18 406 ALA A O 16
ATOM 22216 N N . ALA A 1 45 ? -7.961 -15.930 -7.315 1.00 1.91 407 ALA A N 16
ATOM 22217 C CA . ALA A 1 45 ? -7.439 -17.196 -6.814 1.00 2.19 407 ALA A CA 16
ATOM 22218 C C . ALA A 1 45 ? -5.990 -17.028 -6.382 1.00 2.37 407 ALA A C 16
ATOM 22219 O O . ALA A 1 45 ? -5.301 -17.995 -6.059 1.00 2.77 407 ALA A O 16
ATOM 22226 N N . ALA A 1 46 ? -5.550 -15.777 -6.387 1.00 2.15 408 ALA A N 16
ATOM 22227 C CA . ALA A 1 46 ? -4.193 -15.410 -6.007 1.00 2.35 408 ALA A CA 16
ATOM 22228 C C . ALA A 1 46 ? -4.008 -13.897 -6.126 1.00 2.05 408 ALA A C 16
ATOM 22229 O O . ALA A 1 46 ? -3.519 -13.252 -5.199 1.00 1.99 408 ALA A O 16
ATOM 22236 N N . PRO A 1 47 ? -4.410 -13.302 -7.273 1.00 1.99 409 PRO A N 16
ATOM 22237 C CA . PRO A 1 47 ? -4.294 -11.857 -7.497 1.00 1.80 409 PRO A CA 16
ATOM 22238 C C . PRO A 1 47 ? -5.062 -11.051 -6.463 1.00 1.41 409 PRO A C 16
ATOM 22239 O O . PRO A 1 47 ? -5.943 -11.578 -5.793 1.00 1.86 409 PRO A O 16
ATOM 22250 N N . ASP A 1 48 ? -4.711 -9.773 -6.337 1.00 0.92 410 ASP A N 16
ATOM 22251 C CA . ASP A 1 48 ? -5.363 -8.883 -5.381 1.00 0.79 410 ASP A CA 16
ATOM 22252 C C . ASP A 1 48 ? -4.742 -7.489 -5.418 1.00 0.68 410 ASP A C 16
ATOM 22253 O O . ASP A 1 48 ? -3.528 -7.340 -5.557 1.00 0.93 410 ASP A O 16
ATOM 22262 N N . GLU A 1 49 ? -5.589 -6.470 -5.291 1.00 0.54 411 GLU A N 16
ATOM 22263 C CA . GLU A 1 49 ? -5.137 -5.082 -5.305 1.00 0.45 411 GLU A CA 16
ATOM 22264 C C . GLU A 1 49 ? -5.939 -4.255 -4.307 1.00 0.40 411 GLU A C 16
ATOM 22265 O O . GLU A 1 49 ? -7.161 -4.373 -4.236 1.00 0.42 411 GLU A O 16
ATOM 22277 N N . TYR A 1 50 ? -5.248 -3.430 -3.527 1.00 0.38 412 TYR A N 16
ATOM 22278 C CA . TYR A 1 50 ? -5.909 -2.602 -2.523 1.00 0.35 412 TYR A CA 16
ATOM 22279 C C . TYR A 1 50 ? -5.890 -1.130 -2.914 1.00 0.33 412 TYR A C 16
ATOM 22280 O O . TYR A 1 50 ? -4.828 -0.550 -3.138 1.00 0.34 412 TYR A O 16
ATOM 22298 N N . TYR A 1 51 ? -7.071 -0.528 -2.970 1.00 0.33 413 TYR A N 16
ATOM 22299 C CA . TYR A 1 51 ? -7.196 0.883 -3.306 1.00 0.32 413 TYR A CA 16
ATOM 22300 C C . TYR A 1 51 ? -6.572 1.728 -2.206 1.00 0.32 413 TYR A C 16
ATOM 22301 O O . TYR A 1 51 ? -6.758 1.444 -1.023 1.00 0.40 413 TYR A O 16
ATOM 22319 N N . VAL A 1 52 ? -5.825 2.758 -2.585 1.00 0.33 414 VAL A N 16
ATOM 22320 C CA . VAL A 1 52 ? -5.182 3.612 -1.597 1.00 0.33 414 VAL A CA 16
ATOM 22321 C C . VAL A 1 52 ? -5.328 5.092 -1.931 1.00 0.29 414 VAL A C 16
ATOM 22322 O O . VAL A 1 52 ? -5.175 5.504 -3.081 1.00 0.38 414 VAL A O 16
ATOM 22335 N N . HIS A 1 53 ? -5.613 5.881 -0.902 1.00 0.33 415 HIS A N 16
ATOM 22336 C CA . HIS A 1 53 ? -5.769 7.321 -1.052 1.00 0.32 415 HIS A CA 16
ATOM 22337 C C . HIS A 1 53 ? -4.718 8.039 -0.213 1.00 0.32 415 HIS A C 16
ATOM 22338 O O . HIS A 1 53 ? -4.791 8.035 1.014 1.00 0.34 415 HIS A O 16
ATOM 22353 N N . TYR A 1 54 ? -3.736 8.644 -0.874 1.00 0.37 416 TYR A N 16
ATOM 22354 C CA . TYR A 1 54 ? -2.676 9.347 -0.164 1.00 0.40 416 TYR A CA 16
ATOM 22355 C C . TYR A 1 54 ? -3.258 10.409 0.759 1.00 0.45 416 TYR A C 16
ATOM 22356 O O . TYR A 1 54 ? -4.059 11.247 0.343 1.00 0.57 416 TYR A O 16
ATOM 22374 N N . VAL A 1 55 ? -2.867 10.338 2.025 1.00 0.45 417 VAL A N 16
ATOM 22375 C CA . VAL A 1 55 ? -3.356 11.256 3.047 1.00 0.55 417 VAL A CA 16
ATOM 22376 C C . VAL A 1 55 ? -2.653 12.607 2.978 1.00 0.66 417 VAL A C 16
ATOM 22377 O O . VAL A 1 55 ? -2.521 13.302 3.986 1.00 1.34 417 VAL A O 16
ATOM 22390 N N . GLY A 1 56 ? -2.207 12.979 1.784 1.00 0.71 418 GLY A N 16
ATOM 22391 C CA . GLY A 1 56 ? -1.528 14.255 1.624 1.00 0.82 418 GLY A CA 16
ATOM 22392 C C . GLY A 1 56 ? -0.934 14.463 0.243 1.00 0.72 418 GLY A C 16
ATOM 22393 O O . GLY A 1 56 ? -0.936 15.580 -0.273 1.00 0.76 418 GLY A O 16
ATOM 22397 N N . LEU A 1 57 ? -0.400 13.397 -0.346 1.00 0.66 419 LEU A N 16
ATOM 22398 C CA . LEU A 1 57 ? 0.225 13.488 -1.665 1.00 0.60 419 LEU A CA 16
ATOM 22399 C C . LEU A 1 57 ? -0.761 13.925 -2.749 1.00 0.59 419 LEU A C 16
ATOM 22400 O O . LEU A 1 57 ? -1.859 14.402 -2.462 1.00 0.76 419 LEU A O 16
ATOM 22416 N N . ASN A 1 58 ? -0.338 13.761 -4.001 1.00 0.61 420 ASN A N 16
ATOM 22417 C CA . ASN A 1 58 ? -1.141 14.135 -5.161 1.00 0.63 420 ASN A CA 16
ATOM 22418 C C . ASN A 1 58 ? -2.426 13.315 -5.253 1.00 0.56 420 ASN A C 16
ATOM 22419 O O . ASN A 1 58 ? -2.454 12.143 -4.880 1.00 0.56 420 ASN A O 16
ATOM 22430 N N . ARG A 1 59 ? -3.489 13.942 -5.760 1.00 0.62 421 ARG A N 16
ATOM 22431 C CA . ARG A 1 59 ? -4.775 13.267 -5.907 1.00 0.67 421 ARG A CA 16
ATOM 22432 C C . ARG A 1 59 ? -4.733 12.256 -7.050 1.00 0.66 421 ARG A C 16
ATOM 22433 O O . ARG A 1 59 ? -5.241 11.143 -6.922 1.00 0.69 421 ARG A O 16
ATOM 22454 N N . ARG A 1 60 ? -4.116 12.640 -8.165 1.00 0.71 422 ARG A N 16
ATOM 22455 C CA . ARG A 1 60 ? -4.006 11.742 -9.312 1.00 0.83 422 ARG A CA 16
ATOM 22456 C C . ARG A 1 60 ? -3.159 10.532 -8.938 1.00 0.72 422 ARG A C 16
ATOM 22457 O O . ARG A 1 60 ? -3.290 9.457 -9.524 1.00 0.77 422 ARG A O 16
ATOM 22478 N N . LEU A 1 61 ? -2.299 10.725 -7.944 1.00 0.65 423 LEU A N 16
ATOM 22479 C CA . LEU A 1 61 ? -1.425 9.673 -7.450 1.00 0.62 423 LEU A CA 16
ATOM 22480 C C . LEU A 1 61 ? -2.232 8.469 -6.973 1.00 0.52 423 LEU A C 16
ATOM 22481 O O . LEU A 1 61 ? -1.784 7.328 -7.079 1.00 0.53 423 LEU A O 16
ATOM 22497 N N . ASP A 1 62 ? -3.420 8.741 -6.435 1.00 0.49 424 ASP A N 16
ATOM 22498 C CA . ASP A 1 62 ? -4.295 7.691 -5.923 1.00 0.50 424 ASP A CA 16
ATOM 22499 C C . ASP A 1 62 ? -4.487 6.574 -6.945 1.00 0.45 424 ASP A C 16
ATOM 22500 O O . ASP A 1 62 ? -4.678 6.828 -8.134 1.00 0.49 424 ASP A O 16
ATOM 22509 N N . GLY A 1 63 ? -4.435 5.334 -6.464 1.00 0.44 425 GLY A N 16
ATOM 22510 C CA . GLY A 1 63 ? -4.602 4.185 -7.335 1.00 0.50 425 GLY A CA 16
ATOM 22511 C C . GLY A 1 63 ? -4.526 2.876 -6.573 1.00 0.45 425 GLY A C 16
ATOM 22512 O O . GLY A 1 63 ? -4.240 2.865 -5.376 1.00 0.70 425 GLY A O 16
ATOM 22516 N N . TRP A 1 64 ? -4.788 1.771 -7.263 1.00 0.50 426 TRP A N 16
ATOM 22517 C CA . TRP A 1 64 ? -4.745 0.456 -6.636 1.00 0.44 426 TRP A CA 16
ATOM 22518 C C . TRP A 1 64 ? -3.310 -0.060 -6.553 1.00 0.45 426 TRP A C 16
ATOM 22519 O O . TRP A 1 64 ? -2.515 0.131 -7.474 1.00 0.57 426 TRP A O 16
ATOM 22540 N N . VAL A 1 65 ? -2.982 -0.699 -5.433 1.00 0.39 427 VAL A N 16
ATOM 22541 C CA . VAL A 1 65 ? -1.640 -1.230 -5.210 1.00 0.46 427 VAL A CA 16
ATOM 22542 C C . VAL A 1 65 ? -1.624 -2.753 -5.270 1.00 0.51 427 VAL A C 16
ATOM 22543 O O . VAL A 1 65 ? -2.658 -3.402 -5.117 1.00 0.70 427 VAL A O 16
ATOM 22556 N N . GLY A 1 66 ? -0.438 -3.320 -5.488 1.00 0.52 428 GLY A N 16
ATOM 22557 C CA . GLY A 1 66 ? -0.307 -4.764 -5.557 1.00 0.65 428 GLY A CA 16
ATOM 22558 C C . GLY A 1 66 ? -0.364 -5.433 -4.192 1.00 0.79 428 GLY A C 16
ATOM 22559 O O . GLY A 1 66 ? 0.153 -6.538 -4.025 1.00 1.72 428 GLY A O 16
ATOM 22563 N N . ARG A 1 67 ? -1.010 -4.770 -3.227 1.00 0.54 429 ARG A N 16
ATOM 22564 C CA . ARG A 1 67 ? -1.158 -5.300 -1.866 1.00 0.54 429 ARG A CA 16
ATOM 22565 C C . ARG A 1 67 ? 0.153 -5.276 -1.072 1.00 0.49 429 ARG A C 16
ATOM 22566 O O . ARG A 1 67 ? 0.167 -4.870 0.090 1.00 0.53 429 ARG A O 16
ATOM 22587 N N . HIS A 1 68 ? 1.245 -5.715 -1.686 1.00 0.49 430 HIS A N 16
ATOM 22588 C CA . HIS A 1 68 ? 2.538 -5.742 -1.009 1.00 0.53 430 HIS A CA 16
ATOM 22589 C C . HIS A 1 68 ? 3.030 -4.334 -0.687 1.00 0.47 430 HIS A C 16
ATOM 22590 O O . HIS A 1 68 ? 3.956 -4.157 0.107 1.00 0.49 430 HIS A O 16
ATOM 22605 N N . ARG A 1 69 ? 2.415 -3.335 -1.312 1.00 0.43 431 ARG A N 16
ATOM 22606 C CA . ARG A 1 69 ? 2.801 -1.945 -1.097 1.00 0.41 431 ARG A CA 16
ATOM 22607 C C . ARG A 1 69 ? 2.221 -1.388 0.203 1.00 0.37 431 ARG A C 16
ATOM 22608 O O . ARG A 1 69 ? 2.864 -0.589 0.882 1.00 0.57 431 ARG A O 16
ATOM 22629 N N . ILE A 1 70 ? 1.001 -1.798 0.543 1.00 0.39 432 ILE A N 16
ATOM 22630 C CA . ILE A 1 70 ? 0.355 -1.311 1.759 1.00 0.36 432 ILE A CA 16
ATOM 22631 C C . ILE A 1 70 ? 0.717 -2.168 2.969 1.00 0.38 432 ILE A C 16
ATOM 22632 O O . ILE A 1 70 ? 0.652 -3.396 2.919 1.00 0.44 432 ILE A O 16
ATOM 22648 N N . SER A 1 71 ? 1.092 -1.498 4.057 1.00 0.34 433 SER A N 16
ATOM 22649 C CA . SER A 1 71 ? 1.468 -2.172 5.296 1.00 0.38 433 SER A CA 16
ATOM 22650 C C . SER A 1 71 ? 1.462 -1.186 6.460 1.00 0.36 433 SER A C 16
ATOM 22651 O O . SER A 1 71 ? 1.897 -0.045 6.319 1.00 0.34 433 SER A O 16
ATOM 22659 N N . ASP A 1 72 ? 0.963 -1.633 7.611 1.00 0.43 434 ASP A N 16
ATOM 22660 C CA . ASP A 1 72 ? 0.901 -0.783 8.795 1.00 0.48 434 ASP A CA 16
ATOM 22661 C C . ASP A 1 72 ? 2.303 -0.422 9.285 1.00 0.48 434 ASP A C 16
ATOM 22662 O O . ASP A 1 72 ? 2.488 0.583 9.972 1.00 0.74 434 ASP A O 16
ATOM 22671 N N . ASN A 1 73 ? 3.291 -1.241 8.921 1.00 0.43 435 ASN A N 16
ATOM 22672 C CA . ASN A 1 73 ? 4.676 -0.994 9.319 1.00 0.47 435 ASN A CA 16
ATOM 22673 C C . ASN A 1 73 ? 5.513 -0.549 8.122 1.00 0.39 435 ASN A C 16
ATOM 22674 O O . ASN A 1 73 ? 5.490 -1.183 7.067 1.00 0.38 435 ASN A O 16
ATOM 22685 N N . ALA A 1 74 ? 6.248 0.546 8.294 1.00 0.49 436 ALA A N 16
ATOM 22686 C CA . ALA A 1 74 ? 7.090 1.081 7.230 1.00 0.55 436 ALA A CA 16
ATOM 22687 C C . ALA A 1 74 ? 8.417 0.334 7.132 1.00 0.55 436 ALA A C 16
ATOM 22688 O O . ALA A 1 74 ? 8.907 0.071 6.035 1.00 0.54 436 ALA A O 16
ATOM 22695 N N . ASP A 1 75 ? 8.999 0.008 8.284 1.00 0.65 437 ASP A N 16
ATOM 22696 C CA . ASP A 1 75 ? 10.278 -0.696 8.319 1.00 0.75 437 ASP A CA 16
ATOM 22697 C C . ASP A 1 75 ? 10.231 -1.946 7.445 1.00 0.71 437 ASP A C 16
ATOM 22698 O O . ASP A 1 75 ? 11.183 -2.246 6.725 1.00 0.78 437 ASP A O 16
ATOM 22707 N N . ASP A 1 76 ? 9.110 -2.659 7.500 1.00 0.68 438 ASP A N 16
ATOM 22708 C CA . ASP A 1 76 ? 8.935 -3.862 6.698 1.00 0.73 438 ASP A CA 16
ATOM 22709 C C . ASP A 1 76 ? 8.948 -3.504 5.216 1.00 0.73 438 ASP A C 16
ATOM 22710 O O . ASP A 1 76 ? 9.497 -4.234 4.390 1.00 1.35 438 ASP A O 16
ATOM 22719 N N . LEU A 1 77 ? 8.343 -2.365 4.896 1.00 0.54 439 LEU A N 16
ATOM 22720 C CA . LEU A 1 77 ? 8.280 -1.880 3.524 1.00 0.53 439 LEU A CA 16
ATOM 22721 C C . LEU A 1 77 ? 9.685 -1.651 2.966 1.00 0.61 439 LEU A C 16
ATOM 22722 O O . LEU A 1 77 ? 10.239 -2.514 2.283 1.00 0.86 439 LEU A O 16
ATOM 22738 N N . GLY A 1 78 ? 10.255 -0.483 3.257 1.00 0.59 440 GLY A N 16
ATOM 22739 C CA . GLY A 1 78 ? 11.586 -0.161 2.777 1.00 0.77 440 GLY A CA 16
ATOM 22740 C C . GLY A 1 78 ? 11.690 1.273 2.315 1.00 0.96 440 GLY A C 16
ATOM 22741 O O . GLY A 1 78 ? 12.127 1.536 1.195 1.00 1.36 440 GLY A O 16
ATOM 22745 N N . GLY A 1 79 ? 11.281 2.209 3.166 1.00 0.93 441 GLY A N 16
ATOM 22746 C CA . GLY A 1 79 ? 11.342 3.601 2.779 1.00 1.24 441 GLY A CA 16
ATOM 22747 C C . GLY A 1 79 ? 11.271 4.567 3.937 1.00 1.14 441 GLY A C 16
ATOM 22748 O O . GLY A 1 79 ? 12.259 5.229 4.258 1.00 1.83 441 GLY A O 16
ATOM 22752 N N . ILE A 1 80 ? 10.098 4.664 4.546 1.00 1.10 442 ILE A N 16
ATOM 22753 C CA . ILE A 1 80 ? 9.885 5.581 5.656 1.00 1.03 442 ILE A CA 16
ATOM 22754 C C . ILE A 1 80 ? 10.105 7.009 5.173 1.00 1.05 442 ILE A C 16
ATOM 22755 O O . ILE A 1 80 ? 10.863 7.235 4.229 1.00 1.39 442 ILE A O 16
ATOM 22771 N N . THR A 1 81 ? 9.433 7.971 5.789 1.00 1.13 443 THR A N 16
ATOM 22772 C CA . THR A 1 81 ? 9.580 9.353 5.366 1.00 1.36 443 THR A CA 16
ATOM 22773 C C . THR A 1 81 ? 11.056 9.699 5.185 1.00 1.47 443 THR A C 16
ATOM 22774 O O . THR A 1 81 ? 11.812 9.767 6.154 1.00 2.20 443 THR A O 16
ATOM 22785 N N . VAL A 1 82 ? 11.451 9.899 3.929 1.00 1.90 444 VAL A N 16
ATOM 22786 C CA . VAL A 1 82 ? 12.833 10.220 3.584 1.00 2.70 444 VAL A CA 16
ATOM 22787 C C . VAL A 1 82 ? 13.778 9.073 3.951 1.00 3.02 444 VAL A C 16
ATOM 22788 O O . VAL A 1 82 ? 13.916 8.717 5.120 1.00 3.60 444 VAL A O 16
ATOM 22801 N N . LEU A 1 83 ? 14.428 8.504 2.937 1.00 3.13 445 LEU A N 16
ATOM 22802 C CA . LEU A 1 83 ? 15.365 7.400 3.143 1.00 3.83 445 LEU A CA 16
ATOM 22803 C C . LEU A 1 83 ? 16.653 7.880 3.810 1.00 4.75 445 LEU A C 16
ATOM 22804 O O . LEU A 1 83 ? 17.169 8.949 3.483 1.00 4.99 445 LEU A O 16
ATOM 22820 N N . PRO A 1 84 ? 17.189 7.089 4.759 1.00 5.56 446 PRO A N 16
ATOM 22821 C CA . PRO A 1 84 ? 18.425 7.428 5.479 1.00 6.59 446 PRO A CA 16
ATOM 22822 C C . PRO A 1 84 ? 19.641 7.487 4.558 1.00 7.07 446 PRO A C 16
ATOM 22823 O O . PRO A 1 84 ? 19.531 7.840 3.384 1.00 7.26 446 PRO A O 16
ATOM 22834 N N . ALA A 1 85 ? 20.800 7.140 5.105 1.00 7.52 447 ALA A N 16
ATOM 22835 C CA . ALA A 1 85 ? 22.045 7.153 4.346 1.00 8.19 447 ALA A CA 16
ATOM 22836 C C . ALA A 1 85 ? 23.073 6.208 4.966 1.00 8.83 447 ALA A C 16
ATOM 22837 O O . ALA A 1 85 ? 24.015 6.648 5.627 1.00 9.06 447 ALA A O 16
ATOM 22844 N N . PRO A 1 86 ? 22.901 4.889 4.763 1.00 9.38 448 PRO A N 16
ATOM 22845 C CA . PRO A 1 86 ? 23.814 3.875 5.310 1.00 10.23 448 PRO A CA 16
ATOM 22846 C C . PRO A 1 86 ? 25.239 4.011 4.774 1.00 10.87 448 PRO A C 16
ATOM 22847 O O . PRO A 1 86 ? 25.446 4.160 3.570 1.00 11.06 448 PRO A O 16
ATOM 22858 N N . PRO A 1 87 ? 26.247 3.956 5.668 1.00 11.41 449 PRO A N 16
ATOM 22859 C CA . PRO A 1 87 ? 27.659 4.069 5.280 1.00 12.23 449 PRO A CA 16
ATOM 22860 C C . PRO A 1 87 ? 28.103 2.923 4.375 1.00 13.10 449 PRO A C 16
ATOM 22861 O O . PRO A 1 87 ? 27.720 1.772 4.585 1.00 13.50 449 PRO A O 16
ATOM 22872 N N . LEU A 1 88 ? 28.908 3.246 3.368 1.00 13.55 450 LEU A N 16
ATOM 22873 C CA . LEU A 1 88 ? 29.402 2.242 2.431 1.00 14.50 450 LEU A CA 16
ATOM 22874 C C . LEU A 1 88 ? 30.318 1.241 3.131 1.00 14.96 450 LEU A C 16
ATOM 22875 O O . LEU A 1 88 ? 31.276 1.627 3.802 1.00 15.17 450 LEU A O 16
ATOM 22891 N N . ALA A 1 89 ? 30.015 -0.045 2.958 1.00 15.28 451 ALA A N 16
ATOM 22892 C CA . ALA A 1 89 ? 30.800 -1.123 3.558 1.00 15.91 451 ALA A CA 16
ATOM 22893 C C . ALA A 1 89 ? 30.797 -1.044 5.086 1.00 16.47 451 ALA A C 16
ATOM 22894 O O . ALA A 1 89 ? 31.209 -0.039 5.666 1.00 16.74 451 ALA A O 16
ATOM 22901 N N . PRO A 1 90 ? 30.336 -2.113 5.763 1.00 16.82 452 PRO A N 16
ATOM 22902 C CA . PRO A 1 90 ? 30.290 -2.157 7.225 1.00 17.52 452 PRO A CA 16
ATOM 22903 C C . PRO A 1 90 ? 31.651 -2.465 7.840 1.00 18.21 452 PRO A C 16
ATOM 22904 O O . PRO A 1 90 ? 32.282 -3.465 7.499 1.00 18.53 452 PRO A O 16
ATOM 22915 N N . ASP A 1 91 ? 32.093 -1.602 8.752 1.00 18.57 453 ASP A N 16
ATOM 22916 C CA . ASP A 1 91 ? 33.378 -1.779 9.423 1.00 19.36 453 ASP A CA 16
ATOM 22917 C C . ASP A 1 91 ? 34.488 -2.027 8.403 1.00 19.52 453 ASP A C 16
ATOM 22918 O O . ASP A 1 91 ? 35.248 -2.989 8.514 1.00 19.55 453 ASP A O 16
ATOM 22927 N N . GLN A 1 92 ? 34.567 -1.154 7.402 1.00 19.77 454 GLN A N 16
ATOM 22928 C CA . GLN A 1 92 ? 35.577 -1.273 6.355 1.00 20.09 454 GLN A CA 16
ATOM 22929 C C . GLN A 1 92 ? 35.478 -2.626 5.653 1.00 20.37 454 GLN A C 16
ATOM 22930 O O . GLN A 1 92 ? 36.533 -3.172 5.268 1.00 20.63 454 GLN A O 16
ATOM 22945 N N . GLY A 1 1 ? -0.774 -23.502 1.227 1.00 11.64 363 GLY A N 17
ATOM 22946 C CA . GLY A 1 1 ? -1.083 -22.047 1.301 1.00 11.03 363 GLY A CA 17
ATOM 22947 C C . GLY A 1 1 ? -2.233 -21.747 2.242 1.00 10.23 363 GLY A C 17
ATOM 22948 O O . GLY A 1 1 ? -2.271 -22.249 3.366 1.00 10.21 363 GLY A O 17
ATOM 22954 N N . SER A 1 2 ? -3.172 -20.927 1.780 1.00 9.80 364 SER A N 17
ATOM 22955 C CA . SER A 1 2 ? -4.333 -20.556 2.582 1.00 9.25 364 SER A CA 17
ATOM 22956 C C . SER A 1 2 ? -5.447 -20.004 1.698 1.00 8.36 364 SER A C 17
ATOM 22957 O O . SER A 1 2 ? -5.206 -19.160 0.834 1.00 8.24 364 SER A O 17
ATOM 22965 N N . HIS A 1 3 ? -6.665 -20.488 1.920 1.00 7.98 365 HIS A N 17
ATOM 22966 C CA . HIS A 1 3 ? -7.819 -20.046 1.143 1.00 7.35 365 HIS A CA 17
ATOM 22967 C C . HIS A 1 3 ? -8.122 -18.574 1.413 1.00 6.30 365 HIS A C 17
ATOM 22968 O O . HIS A 1 3 ? -8.139 -18.135 2.563 1.00 6.44 365 HIS A O 17
ATOM 22983 N N . MET A 1 4 ? -8.351 -17.816 0.344 1.00 5.51 366 MET A N 17
ATOM 22984 C CA . MET A 1 4 ? -8.646 -16.389 0.462 1.00 4.67 366 MET A CA 17
ATOM 22985 C C . MET A 1 4 ? -9.979 -16.164 1.170 1.00 4.56 366 MET A C 17
ATOM 22986 O O . MET A 1 4 ? -11.002 -16.724 0.777 1.00 4.71 366 MET A O 17
ATOM 23000 N N . ASP A 1 5 ? -9.963 -15.341 2.214 1.00 4.67 367 ASP A N 17
ATOM 23001 C CA . ASP A 1 5 ? -11.174 -15.047 2.973 1.00 4.80 367 ASP A CA 17
ATOM 23002 C C . ASP A 1 5 ? -12.208 -14.338 2.096 1.00 4.50 367 ASP A C 17
ATOM 23003 O O . ASP A 1 5 ? -11.885 -13.369 1.407 1.00 4.10 367 ASP A O 17
ATOM 23012 N N . PRO A 1 6 ? -13.467 -14.818 2.099 1.00 4.98 368 PRO A N 17
ATOM 23013 C CA . PRO A 1 6 ? -14.543 -14.232 1.292 1.00 5.12 368 PRO A CA 17
ATOM 23014 C C . PRO A 1 6 ? -14.971 -12.865 1.782 1.00 5.15 368 PRO A C 17
ATOM 23015 O O . PRO A 1 6 ? -15.166 -11.934 1.001 1.00 5.66 368 PRO A O 17
ATOM 23026 N N . LEU A 1 7 ? -15.117 -12.770 3.080 1.00 4.84 369 LEU A N 17
ATOM 23027 C CA . LEU A 1 7 ? -15.526 -11.533 3.731 1.00 5.12 369 LEU A CA 17
ATOM 23028 C C . LEU A 1 7 ? -14.613 -10.388 3.309 1.00 4.61 369 LEU A C 17
ATOM 23029 O O . LEU A 1 7 ? -15.083 -9.320 2.917 1.00 4.91 369 LEU A O 17
ATOM 23045 N N . MET A 1 8 ? -13.308 -10.629 3.378 1.00 4.12 370 MET A N 17
ATOM 23046 C CA . MET A 1 8 ? -12.313 -9.632 2.995 1.00 3.87 370 MET A CA 17
ATOM 23047 C C . MET A 1 8 ? -10.965 -10.286 2.726 1.00 3.02 370 MET A C 17
ATOM 23048 O O . MET A 1 8 ? -10.376 -10.904 3.613 1.00 3.06 370 MET A O 17
ATOM 23062 N N . GLN A 1 9 ? -10.473 -10.131 1.502 1.00 2.80 371 GLN A N 17
ATOM 23063 C CA . GLN A 1 9 ? -9.185 -10.693 1.128 1.00 2.63 371 GLN A CA 17
ATOM 23064 C C . GLN A 1 9 ? -8.062 -9.913 1.800 1.00 2.21 371 GLN A C 17
ATOM 23065 O O . GLN A 1 9 ? -7.628 -8.876 1.297 1.00 2.80 371 GLN A O 17
ATOM 23079 N N . LYS A 1 10 ? -7.607 -10.418 2.945 1.00 1.82 372 LYS A N 17
ATOM 23080 C CA . LYS A 1 10 ? -6.544 -9.782 3.711 1.00 1.77 372 LYS A CA 17
ATOM 23081 C C . LYS A 1 10 ? -6.975 -8.410 4.228 1.00 1.50 372 LYS A C 17
ATOM 23082 O O . LYS A 1 10 ? -7.586 -7.624 3.506 1.00 1.89 372 LYS A O 17
ATOM 23101 N N . ILE A 1 11 ? -6.646 -8.140 5.490 1.00 1.42 373 ILE A N 17
ATOM 23102 C CA . ILE A 1 11 ? -6.987 -6.877 6.136 1.00 1.22 373 ILE A CA 17
ATOM 23103 C C . ILE A 1 11 ? -8.498 -6.662 6.197 1.00 1.13 373 ILE A C 17
ATOM 23104 O O . ILE A 1 11 ? -9.164 -6.538 5.169 1.00 1.20 373 ILE A O 17
ATOM 23120 N N . ASP A 1 12 ? -9.028 -6.600 7.414 1.00 1.16 374 ASP A N 17
ATOM 23121 C CA . ASP A 1 12 ? -10.454 -6.381 7.621 1.00 1.17 374 ASP A CA 17
ATOM 23122 C C . ASP A 1 12 ? -10.752 -4.889 7.713 1.00 1.03 374 ASP A C 17
ATOM 23123 O O . ASP A 1 12 ? -10.946 -4.357 8.804 1.00 1.25 374 ASP A O 17
ATOM 23132 N N . ILE A 1 13 ? -10.772 -4.219 6.562 1.00 0.84 375 ILE A N 17
ATOM 23133 C CA . ILE A 1 13 ? -11.031 -2.782 6.507 1.00 0.76 375 ILE A CA 17
ATOM 23134 C C . ILE A 1 13 ? -12.165 -2.371 7.439 1.00 0.76 375 ILE A C 17
ATOM 23135 O O . ILE A 1 13 ? -12.125 -1.297 8.035 1.00 0.79 375 ILE A O 17
ATOM 23151 N N . SER A 1 14 ? -13.174 -3.227 7.547 1.00 0.79 376 SER A N 17
ATOM 23152 C CA . SER A 1 14 ? -14.327 -2.955 8.399 1.00 0.87 376 SER A CA 17
ATOM 23153 C C . SER A 1 14 ? -13.953 -3.002 9.877 1.00 0.96 376 SER A C 17
ATOM 23154 O O . SER A 1 14 ? -14.374 -3.901 10.608 1.00 1.54 376 SER A O 17
ATOM 23162 N N . GLU A 1 15 ? -13.167 -2.026 10.309 1.00 0.93 377 GLU A N 17
ATOM 23163 C CA . GLU A 1 15 ? -12.734 -1.938 11.695 1.00 1.03 377 GLU A CA 17
ATOM 23164 C C . GLU A 1 15 ? -11.980 -0.639 11.924 1.00 0.87 377 GLU A C 17
ATOM 23165 O O . GLU A 1 15 ? -11.941 -0.115 13.038 1.00 0.93 377 GLU A O 17
ATOM 23177 N N . ASN A 1 16 ? -11.377 -0.129 10.857 1.00 0.71 378 ASN A N 17
ATOM 23178 C CA . ASN A 1 16 ? -10.611 1.112 10.937 1.00 0.61 378 ASN A CA 17
ATOM 23179 C C . ASN A 1 16 ? -10.371 1.726 9.555 1.00 0.58 378 ASN A C 17
ATOM 23180 O O . ASN A 1 16 ? -9.228 1.947 9.160 1.00 0.59 378 ASN A O 17
ATOM 23191 N N . PRO A 1 17 ? -11.447 2.025 8.801 1.00 0.62 379 PRO A N 17
ATOM 23192 C CA . PRO A 1 17 ? -11.322 2.630 7.471 1.00 0.65 379 PRO A CA 17
ATOM 23193 C C . PRO A 1 17 ? -10.488 3.904 7.522 1.00 0.61 379 PRO A C 17
ATOM 23194 O O . PRO A 1 17 ? -9.728 4.205 6.601 1.00 0.62 379 PRO A O 17
ATOM 23205 N N . ASP A 1 18 ? -10.636 4.640 8.619 1.00 0.62 380 ASP A N 17
ATOM 23206 C CA . ASP A 1 18 ? -9.902 5.881 8.824 1.00 0.64 380 ASP A CA 17
ATOM 23207 C C . ASP A 1 18 ? -8.405 5.613 8.963 1.00 0.55 380 ASP A C 17
ATOM 23208 O O . ASP A 1 18 ? -7.581 6.432 8.554 1.00 0.55 380 ASP A O 17
ATOM 23217 N N . LYS A 1 19 ? -8.064 4.466 9.552 1.00 0.51 381 LYS A N 17
ATOM 23218 C CA . LYS A 1 19 ? -6.667 4.090 9.757 1.00 0.47 381 LYS A CA 17
ATOM 23219 C C . LYS A 1 19 ? -5.842 4.306 8.493 1.00 0.39 381 LYS A C 17
ATOM 23220 O O . LYS A 1 19 ? -6.235 3.894 7.402 1.00 0.37 381 LYS A O 17
ATOM 23239 N N . ILE A 1 20 ? -4.695 4.959 8.653 1.00 0.40 382 ILE A N 17
ATOM 23240 C CA . ILE A 1 20 ? -3.805 5.238 7.533 1.00 0.35 382 ILE A CA 17
ATOM 23241 C C . ILE A 1 20 ? -2.862 4.067 7.270 1.00 0.34 382 ILE A C 17
ATOM 23242 O O . ILE A 1 20 ? -2.150 3.620 8.170 1.00 0.41 382 ILE A O 17
ATOM 23258 N N . TYR A 1 21 ? -2.847 3.585 6.031 1.00 0.30 383 TYR A N 17
ATOM 23259 C CA . TYR A 1 21 ? -1.972 2.479 5.654 1.00 0.30 383 TYR A CA 17
ATOM 23260 C C . TYR A 1 21 ? -0.776 2.997 4.860 1.00 0.28 383 TYR A C 17
ATOM 23261 O O . TYR A 1 21 ? -0.899 3.950 4.095 1.00 0.25 383 TYR A O 17
ATOM 23279 N N . PHE A 1 22 ? 0.383 2.378 5.062 1.00 0.31 384 PHE A N 17
ATOM 23280 C CA . PHE A 1 22 ? 1.602 2.793 4.372 1.00 0.30 384 PHE A CA 17
ATOM 23281 C C . PHE A 1 22 ? 1.723 2.139 2.998 1.00 0.28 384 PHE A C 17
ATOM 23282 O O . PHE A 1 22 ? 1.552 0.929 2.858 1.00 0.33 384 PHE A O 17
ATOM 23299 N N . ILE A 1 23 ? 2.035 2.950 1.989 1.00 0.26 385 ILE A N 17
ATOM 23300 C CA . ILE A 1 23 ? 2.201 2.454 0.625 1.00 0.27 385 ILE A CA 17
ATOM 23301 C C . ILE A 1 23 ? 3.651 2.612 0.180 1.00 0.24 385 ILE A C 17
ATOM 23302 O O . ILE A 1 23 ? 4.171 3.724 0.115 1.00 0.30 385 ILE A O 17
ATOM 23318 N N . ARG A 1 24 ? 4.298 1.494 -0.122 1.00 0.29 386 ARG A N 17
ATOM 23319 C CA . ARG A 1 24 ? 5.689 1.509 -0.554 1.00 0.30 386 ARG A CA 17
ATOM 23320 C C . ARG A 1 24 ? 5.791 1.739 -2.060 1.00 0.33 386 ARG A C 17
ATOM 23321 O O . ARG A 1 24 ? 5.363 0.901 -2.854 1.00 0.42 386 ARG A O 17
ATOM 23342 N N . ARG A 1 25 ? 6.369 2.875 -2.449 1.00 0.41 387 ARG A N 17
ATOM 23343 C CA . ARG A 1 25 ? 6.534 3.199 -3.863 1.00 0.51 387 ARG A CA 17
ATOM 23344 C C . ARG A 1 25 ? 7.520 2.238 -4.509 1.00 0.49 387 ARG A C 17
ATOM 23345 O O . ARG A 1 25 ? 8.397 1.694 -3.841 1.00 0.47 387 ARG A O 17
ATOM 23366 N N . GLU A 1 26 ? 7.377 2.040 -5.810 1.00 0.64 388 GLU A N 17
ATOM 23367 C CA . GLU A 1 26 ? 8.262 1.145 -6.545 1.00 0.69 388 GLU A CA 17
ATOM 23368 C C . GLU A 1 26 ? 9.721 1.514 -6.306 1.00 0.61 388 GLU A C 17
ATOM 23369 O O . GLU A 1 26 ? 10.578 0.640 -6.163 1.00 0.63 388 GLU A O 17
ATOM 23381 N N . ASP A 1 27 ? 9.995 2.813 -6.252 1.00 0.65 389 ASP A N 17
ATOM 23382 C CA . ASP A 1 27 ? 11.348 3.295 -6.016 1.00 0.69 389 ASP A CA 17
ATOM 23383 C C . ASP A 1 27 ? 11.834 2.892 -4.625 1.00 0.64 389 ASP A C 17
ATOM 23384 O O . ASP A 1 27 ? 13.013 2.588 -4.437 1.00 0.91 389 ASP A O 17
ATOM 23393 N N . GLY A 1 28 ? 10.922 2.882 -3.653 1.00 0.55 390 GLY A N 17
ATOM 23394 C CA . GLY A 1 28 ? 11.289 2.503 -2.298 1.00 0.53 390 GLY A CA 17
ATOM 23395 C C . GLY A 1 28 ? 10.711 3.431 -1.244 1.00 0.55 390 GLY A C 17
ATOM 23396 O O . GLY A 1 28 ? 10.358 2.994 -0.148 1.00 1.03 390 GLY A O 17
ATOM 23400 N N . THR A 1 29 ? 10.630 4.715 -1.574 1.00 0.57 391 THR A N 17
ATOM 23401 C CA . THR A 1 29 ? 10.111 5.721 -0.653 1.00 0.54 391 THR A CA 17
ATOM 23402 C C . THR A 1 29 ? 8.680 5.415 -0.219 1.00 0.41 391 THR A C 17
ATOM 23403 O O . THR A 1 29 ? 7.747 5.478 -1.019 1.00 0.44 391 THR A O 17
ATOM 23414 N N . VAL A 1 30 ? 8.517 5.092 1.061 1.00 0.37 392 VAL A N 17
ATOM 23415 C CA . VAL A 1 30 ? 7.204 4.787 1.620 1.00 0.33 392 VAL A CA 17
ATOM 23416 C C . VAL A 1 30 ? 6.383 6.063 1.799 1.00 0.32 392 VAL A C 17
ATOM 23417 O O . VAL A 1 30 ? 6.923 7.113 2.150 1.00 0.41 392 VAL A O 17
ATOM 23430 N N . HIS A 1 31 ? 5.078 5.968 1.557 1.00 0.29 393 HIS A N 17
ATOM 23431 C CA . HIS A 1 31 ? 4.185 7.116 1.691 1.00 0.31 393 HIS A CA 17
ATOM 23432 C C . HIS A 1 31 ? 2.795 6.681 2.149 1.00 0.27 393 HIS A C 17
ATOM 23433 O O . HIS A 1 31 ? 2.227 5.727 1.622 1.00 0.26 393 HIS A O 17
ATOM 23448 N N . ARG A 1 32 ? 2.260 7.392 3.138 1.00 0.29 394 ARG A N 17
ATOM 23449 C CA . ARG A 1 32 ? 0.939 7.091 3.686 1.00 0.28 394 ARG A CA 17
ATOM 23450 C C . ARG A 1 32 ? -0.140 7.099 2.608 1.00 0.26 394 ARG A C 17
ATOM 23451 O O . ARG A 1 32 ? 0.003 7.743 1.570 1.00 0.32 394 ARG A O 17
ATOM 23472 N N . GLY A 1 33 ? -1.223 6.373 2.875 1.00 0.23 395 GLY A N 17
ATOM 23473 C CA . GLY A 1 33 ? -2.327 6.295 1.938 1.00 0.25 395 GLY A CA 17
ATOM 23474 C C . GLY A 1 33 ? -3.527 5.575 2.528 1.00 0.23 395 GLY A C 17
ATOM 23475 O O . GLY A 1 33 ? -3.390 4.492 3.097 1.00 0.26 395 GLY A O 17
ATOM 23479 N N . GLN A 1 34 ? -4.702 6.184 2.405 1.00 0.29 396 GLN A N 17
ATOM 23480 C CA . GLN A 1 34 ? -5.928 5.602 2.943 1.00 0.34 396 GLN A CA 17
ATOM 23481 C C . GLN A 1 34 ? -6.518 4.551 2.008 1.00 0.35 396 GLN A C 17
ATOM 23482 O O . GLN A 1 34 ? -7.037 4.878 0.941 1.00 0.46 396 GLN A O 17
ATOM 23496 N N . VAL A 1 35 ? -6.461 3.292 2.428 1.00 0.33 397 VAL A N 17
ATOM 23497 C CA . VAL A 1 35 ? -7.021 2.201 1.642 1.00 0.33 397 VAL A CA 17
ATOM 23498 C C . VAL A 1 35 ? -8.526 2.106 1.883 1.00 0.33 397 VAL A C 17
ATOM 23499 O O . VAL A 1 35 ? -8.985 2.154 3.024 1.00 0.37 397 VAL A O 17
ATOM 23512 N N . LEU A 1 36 ? -9.295 2.004 0.802 1.00 0.36 398 LEU A N 17
ATOM 23513 C CA . LEU A 1 36 ? -10.749 1.942 0.909 1.00 0.40 398 LEU A CA 17
ATOM 23514 C C . LEU A 1 36 ? -11.322 0.663 0.302 1.00 0.41 398 LEU A C 17
ATOM 23515 O O . LEU A 1 36 ? -12.348 0.160 0.763 1.00 0.47 398 LEU A O 17
ATOM 23531 N N . GLN A 1 37 ? -10.680 0.151 -0.744 1.00 0.39 399 GLN A N 17
ATOM 23532 C CA . GLN A 1 37 ? -11.168 -1.055 -1.415 1.00 0.43 399 GLN A CA 17
ATOM 23533 C C . GLN A 1 37 ? -10.027 -1.983 -1.819 1.00 0.38 399 GLN A C 17
ATOM 23534 O O . GLN A 1 37 ? -8.854 -1.664 -1.633 1.00 0.35 399 GLN A O 17
ATOM 23548 N N . SER A 1 38 ? -10.390 -3.141 -2.368 1.00 0.42 400 SER A N 17
ATOM 23549 C CA . SER A 1 38 ? -9.411 -4.133 -2.801 1.00 0.41 400 SER A CA 17
ATOM 23550 C C . SER A 1 38 ? -10.062 -5.174 -3.710 1.00 0.47 400 SER A C 17
ATOM 23551 O O . SER A 1 38 ? -11.251 -5.466 -3.580 1.00 0.54 400 SER A O 17
ATOM 23559 N N . ARG A 1 39 ? -9.278 -5.727 -4.636 1.00 0.51 401 ARG A N 17
ATOM 23560 C CA . ARG A 1 39 ? -9.790 -6.730 -5.569 1.00 0.60 401 ARG A CA 17
ATOM 23561 C C . ARG A 1 39 ? -8.669 -7.636 -6.071 1.00 0.73 401 ARG A C 17
ATOM 23562 O O . ARG A 1 39 ? -7.573 -7.171 -6.382 1.00 0.86 401 ARG A O 17
ATOM 23583 N N . THR A 1 40 ? -8.950 -8.931 -6.159 1.00 0.82 402 THR A N 17
ATOM 23584 C CA . THR A 1 40 ? -7.966 -9.896 -6.634 1.00 0.99 402 THR A CA 17
ATOM 23585 C C . THR A 1 40 ? -7.703 -9.719 -8.134 1.00 1.16 402 THR A C 17
ATOM 23586 O O . THR A 1 40 ? -7.487 -8.599 -8.598 1.00 1.79 402 THR A O 17
ATOM 23597 N N . THR A 1 41 ? -7.712 -10.817 -8.890 1.00 1.43 403 THR A N 17
ATOM 23598 C CA . THR A 1 41 ? -7.465 -10.761 -10.326 1.00 1.62 403 THR A CA 17
ATOM 23599 C C . THR A 1 41 ? -7.955 -12.047 -10.992 1.00 1.84 403 THR A C 17
ATOM 23600 O O . THR A 1 41 ? -8.597 -12.874 -10.345 1.00 1.85 403 THR A O 17
ATOM 23611 N N . GLU A 1 42 ? -7.662 -12.204 -12.282 1.00 2.08 404 GLU A N 17
ATOM 23612 C CA . GLU A 1 42 ? -8.082 -13.385 -13.034 1.00 2.34 404 GLU A CA 17
ATOM 23613 C C . GLU A 1 42 ? -7.905 -14.661 -12.215 1.00 2.30 404 GLU A C 17
ATOM 23614 O O . GLU A 1 42 ? -8.800 -15.506 -12.167 1.00 2.37 404 GLU A O 17
ATOM 23626 N N . ASN A 1 43 ? -6.750 -14.796 -11.568 1.00 2.26 405 ASN A N 17
ATOM 23627 C CA . ASN A 1 43 ? -6.468 -15.970 -10.750 1.00 2.30 405 ASN A CA 17
ATOM 23628 C C . ASN A 1 43 ? -7.377 -16.002 -9.523 1.00 2.07 405 ASN A C 17
ATOM 23629 O O . ASN A 1 43 ? -8.022 -17.013 -9.242 1.00 2.40 405 ASN A O 17
ATOM 23640 N N . ALA A 1 44 ? -7.424 -14.883 -8.803 1.00 1.82 406 ALA A N 17
ATOM 23641 C CA . ALA A 1 44 ? -8.255 -14.767 -7.607 1.00 1.67 406 ALA A CA 17
ATOM 23642 C C . ALA A 1 44 ? -7.960 -15.882 -6.608 1.00 1.85 406 ALA A C 17
ATOM 23643 O O . ALA A 1 44 ? -8.857 -16.623 -6.205 1.00 2.18 406 ALA A O 17
ATOM 23650 N N . ALA A 1 45 ? -6.700 -15.991 -6.209 1.00 1.91 407 ALA A N 17
ATOM 23651 C CA . ALA A 1 45 ? -6.279 -17.007 -5.251 1.00 2.19 407 ALA A CA 17
ATOM 23652 C C . ALA A 1 45 ? -5.066 -16.528 -4.468 1.00 2.37 407 ALA A C 17
ATOM 23653 O O . ALA A 1 45 ? -4.445 -17.290 -3.726 1.00 2.77 407 ALA A O 17
ATOM 23660 N N . ALA A 1 46 ? -4.745 -15.251 -4.645 1.00 2.15 408 ALA A N 17
ATOM 23661 C CA . ALA A 1 46 ? -3.614 -14.624 -3.972 1.00 2.35 408 ALA A CA 17
ATOM 23662 C C . ALA A 1 46 ? -3.492 -13.154 -4.379 1.00 2.05 408 ALA A C 17
ATOM 23663 O O . ALA A 1 46 ? -3.371 -12.279 -3.521 1.00 1.99 408 ALA A O 17
ATOM 23670 N N . PRO A 1 47 ? -3.530 -12.853 -5.698 1.00 1.99 409 PRO A N 17
ATOM 23671 C CA . PRO A 1 47 ? -3.429 -11.476 -6.191 1.00 1.80 409 PRO A CA 17
ATOM 23672 C C . PRO A 1 47 ? -4.522 -10.585 -5.630 1.00 1.41 409 PRO A C 17
ATOM 23673 O O . PRO A 1 47 ? -5.634 -11.042 -5.381 1.00 1.86 409 PRO A O 17
ATOM 23684 N N . ASP A 1 48 ? -4.196 -9.311 -5.429 1.00 0.92 410 ASP A N 17
ATOM 23685 C CA . ASP A 1 48 ? -5.155 -8.351 -4.896 1.00 0.79 410 ASP A CA 17
ATOM 23686 C C . ASP A 1 48 ? -4.552 -6.950 -4.807 1.00 0.68 410 ASP A C 17
ATOM 23687 O O . ASP A 1 48 ? -3.449 -6.762 -4.294 1.00 0.93 410 ASP A O 17
ATOM 23696 N N . GLU A 1 49 ? -5.296 -5.969 -5.310 1.00 0.54 411 GLU A N 17
ATOM 23697 C CA . GLU A 1 49 ? -4.862 -4.579 -5.290 1.00 0.45 411 GLU A CA 17
ATOM 23698 C C . GLU A 1 49 ? -5.796 -3.762 -4.407 1.00 0.40 411 GLU A C 17
ATOM 23699 O O . GLU A 1 49 ? -7.011 -3.938 -4.459 1.00 0.42 411 GLU A O 17
ATOM 23711 N N . TYR A 1 50 ? -5.232 -2.887 -3.585 1.00 0.38 412 TYR A N 17
ATOM 23712 C CA . TYR A 1 50 ? -6.037 -2.074 -2.681 1.00 0.35 412 TYR A CA 17
ATOM 23713 C C . TYR A 1 50 ? -6.053 -0.607 -3.097 1.00 0.33 412 TYR A C 17
ATOM 23714 O O . TYR A 1 50 ? -5.004 0.002 -3.308 1.00 0.34 412 TYR A O 17
ATOM 23732 N N . TYR A 1 51 ? -7.253 -0.036 -3.175 1.00 0.33 413 TYR A N 17
ATOM 23733 C CA . TYR A 1 51 ? -7.409 1.371 -3.519 1.00 0.32 413 TYR A CA 17
ATOM 23734 C C . TYR A 1 51 ? -6.693 2.208 -2.474 1.00 0.32 413 TYR A C 17
ATOM 23735 O O . TYR A 1 51 ? -6.641 1.821 -1.312 1.00 0.40 413 TYR A O 17
ATOM 23753 N N . VAL A 1 52 ? -6.127 3.339 -2.869 1.00 0.33 414 VAL A N 17
ATOM 23754 C CA . VAL A 1 52 ? -5.414 4.162 -1.905 1.00 0.33 414 VAL A CA 17
ATOM 23755 C C . VAL A 1 52 ? -5.431 5.646 -2.254 1.00 0.29 414 VAL A C 17
ATOM 23756 O O . VAL A 1 52 ? -5.168 6.042 -3.390 1.00 0.38 414 VAL A O 17
ATOM 23769 N N . HIS A 1 53 ? -5.725 6.459 -1.241 1.00 0.33 415 HIS A N 17
ATOM 23770 C CA . HIS A 1 53 ? -5.762 7.908 -1.386 1.00 0.32 415 HIS A CA 17
ATOM 23771 C C . HIS A 1 53 ? -4.681 8.533 -0.512 1.00 0.32 415 HIS A C 17
ATOM 23772 O O . HIS A 1 53 ? -4.794 8.543 0.713 1.00 0.34 415 HIS A O 17
ATOM 23787 N N . TYR A 1 54 ? -3.629 9.038 -1.143 1.00 0.37 416 TYR A N 17
ATOM 23788 C CA . TYR A 1 54 ? -2.525 9.644 -0.411 1.00 0.40 416 TYR A CA 17
ATOM 23789 C C . TYR A 1 54 ? -2.992 10.854 0.394 1.00 0.45 416 TYR A C 17
ATOM 23790 O O . TYR A 1 54 ? -3.601 11.778 -0.145 1.00 0.57 416 TYR A O 17
ATOM 23808 N N . VAL A 1 55 ? -2.709 10.826 1.694 1.00 0.45 417 VAL A N 17
ATOM 23809 C CA . VAL A 1 55 ? -3.101 11.904 2.600 1.00 0.55 417 VAL A CA 17
ATOM 23810 C C . VAL A 1 55 ? -2.120 13.064 2.533 1.00 0.66 417 VAL A C 17
ATOM 23811 O O . VAL A 1 55 ? -1.882 13.757 3.523 1.00 1.34 417 VAL A O 17
ATOM 23824 N N . GLY A 1 56 ? -1.552 13.270 1.357 1.00 0.71 418 GLY A N 17
ATOM 23825 C CA . GLY A 1 56 ? -0.599 14.350 1.180 1.00 0.82 418 GLY A CA 17
ATOM 23826 C C . GLY A 1 56 ? -0.135 14.497 -0.254 1.00 0.72 418 GLY A C 17
ATOM 23827 O O . GLY A 1 56 ? -0.050 15.611 -0.772 1.00 0.76 418 GLY A O 17
ATOM 23831 N N . LEU A 1 57 ? 0.173 13.375 -0.896 1.00 0.66 419 LEU A N 17
ATOM 23832 C CA . LEU A 1 57 ? 0.641 13.395 -2.276 1.00 0.60 419 LEU A CA 17
ATOM 23833 C C . LEU A 1 57 ? -0.437 13.907 -3.231 1.00 0.59 419 LEU A C 17
ATOM 23834 O O . LEU A 1 57 ? -1.436 14.490 -2.811 1.00 0.76 419 LEU A O 17
ATOM 23850 N N . ASN A 1 58 ? -0.207 13.690 -4.519 1.00 0.61 420 ASN A N 17
ATOM 23851 C CA . ASN A 1 58 ? -1.128 14.128 -5.562 1.00 0.63 420 ASN A CA 17
ATOM 23852 C C . ASN A 1 58 ? -2.380 13.258 -5.614 1.00 0.56 420 ASN A C 17
ATOM 23853 O O . ASN A 1 58 ? -2.321 12.050 -5.387 1.00 0.56 420 ASN A O 17
ATOM 23864 N N . ARG A 1 59 ? -3.512 13.884 -5.929 1.00 0.62 421 ARG A N 17
ATOM 23865 C CA . ARG A 1 59 ? -4.783 13.173 -6.028 1.00 0.67 421 ARG A CA 17
ATOM 23866 C C . ARG A 1 59 ? -4.754 12.173 -7.182 1.00 0.66 421 ARG A C 17
ATOM 23867 O O . ARG A 1 59 ? -5.288 11.069 -7.073 1.00 0.69 421 ARG A O 17
ATOM 23888 N N . ARG A 1 60 ? -4.125 12.567 -8.287 1.00 0.71 422 ARG A N 17
ATOM 23889 C CA . ARG A 1 60 ? -4.018 11.706 -9.462 1.00 0.83 422 ARG A CA 17
ATOM 23890 C C . ARG A 1 60 ? -3.388 10.367 -9.101 1.00 0.72 422 ARG A C 17
ATOM 23891 O O . ARG A 1 60 ? -3.755 9.325 -9.645 1.00 0.77 422 ARG A O 17
ATOM 23912 N N . LEU A 1 61 ? -2.436 10.415 -8.182 1.00 0.65 423 LEU A N 17
ATOM 23913 C CA . LEU A 1 61 ? -1.731 9.224 -7.729 1.00 0.62 423 LEU A CA 17
ATOM 23914 C C . LEU A 1 61 ? -2.697 8.130 -7.280 1.00 0.52 423 LEU A C 17
ATOM 23915 O O . LEU A 1 61 ? -2.361 6.946 -7.321 1.00 0.53 423 LEU A O 17
ATOM 23931 N N . ASP A 1 62 ? -3.894 8.530 -6.854 1.00 0.49 424 ASP A N 17
ATOM 23932 C CA . ASP A 1 62 ? -4.904 7.574 -6.403 1.00 0.50 424 ASP A CA 17
ATOM 23933 C C . ASP A 1 62 ? -5.099 6.455 -7.418 1.00 0.45 424 ASP A C 17
ATOM 23934 O O . ASP A 1 62 ? -5.189 6.699 -8.620 1.00 0.49 424 ASP A O 17
ATOM 23943 N N . GLY A 1 63 ? -5.166 5.226 -6.919 1.00 0.44 425 GLY A N 17
ATOM 23944 C CA . GLY A 1 63 ? -5.354 4.079 -7.785 1.00 0.50 425 GLY A CA 17
ATOM 23945 C C . GLY A 1 63 ? -5.335 2.772 -7.020 1.00 0.45 425 GLY A C 17
ATOM 23946 O O . GLY A 1 63 ? -5.876 2.684 -5.918 1.00 0.70 425 GLY A O 17
ATOM 23950 N N . TRP A 1 64 ? -4.709 1.756 -7.602 1.00 0.50 426 TRP A N 17
ATOM 23951 C CA . TRP A 1 64 ? -4.621 0.448 -6.965 1.00 0.44 426 TRP A CA 17
ATOM 23952 C C . TRP A 1 64 ? -3.164 0.029 -6.792 1.00 0.45 426 TRP A C 17
ATOM 23953 O O . TRP A 1 64 ? -2.339 0.234 -7.683 1.00 0.57 426 TRP A O 17
ATOM 23974 N N . VAL A 1 65 ? -2.851 -0.544 -5.634 1.00 0.39 427 VAL A N 17
ATOM 23975 C CA . VAL A 1 65 ? -1.488 -0.976 -5.335 1.00 0.46 427 VAL A CA 17
ATOM 23976 C C . VAL A 1 65 ? -1.458 -2.376 -4.734 1.00 0.51 427 VAL A C 17
ATOM 23977 O O . VAL A 1 65 ? -2.322 -2.742 -3.938 1.00 0.70 427 VAL A O 17
ATOM 23990 N N . GLY A 1 66 ? -0.444 -3.150 -5.109 1.00 0.52 428 GLY A N 17
ATOM 23991 C CA . GLY A 1 66 ? -0.302 -4.494 -4.585 1.00 0.65 428 GLY A CA 17
ATOM 23992 C C . GLY A 1 66 ? -0.076 -4.498 -3.086 1.00 0.79 428 GLY A C 17
ATOM 23993 O O . GLY A 1 66 ? 0.574 -3.601 -2.550 1.00 1.72 428 GLY A O 17
ATOM 23997 N N . ARG A 1 67 ? -0.619 -5.503 -2.412 1.00 0.54 429 ARG A N 17
ATOM 23998 C CA . ARG A 1 67 ? -0.482 -5.622 -0.963 1.00 0.54 429 ARG A CA 17
ATOM 23999 C C . ARG A 1 67 ? 0.983 -5.618 -0.538 1.00 0.49 429 ARG A C 17
ATOM 24000 O O . ARG A 1 67 ? 1.320 -5.209 0.571 1.00 0.53 429 ARG A O 17
ATOM 24021 N N . HIS A 1 68 ? 1.841 -6.088 -1.428 1.00 0.49 430 HIS A N 17
ATOM 24022 C CA . HIS A 1 68 ? 3.276 -6.162 -1.167 1.00 0.53 430 HIS A CA 17
ATOM 24023 C C . HIS A 1 68 ? 3.798 -4.786 -0.807 1.00 0.47 430 HIS A C 17
ATOM 24024 O O . HIS A 1 68 ? 4.756 -4.633 -0.047 1.00 0.49 430 HIS A O 17
ATOM 24039 N N . ARG A 1 69 ? 3.153 -3.796 -1.390 1.00 0.43 431 ARG A N 17
ATOM 24040 C CA . ARG A 1 69 ? 3.506 -2.406 -1.198 1.00 0.41 431 ARG A CA 17
ATOM 24041 C C . ARG A 1 69 ? 2.885 -1.844 0.080 1.00 0.37 431 ARG A C 17
ATOM 24042 O O . ARG A 1 69 ? 3.494 -1.027 0.768 1.00 0.57 431 ARG A O 17
ATOM 24063 N N . ILE A 1 70 ? 1.669 -2.284 0.390 1.00 0.39 432 ILE A N 17
ATOM 24064 C CA . ILE A 1 70 ? 0.968 -1.816 1.584 1.00 0.36 432 ILE A CA 17
ATOM 24065 C C . ILE A 1 70 ? 1.293 -2.675 2.805 1.00 0.38 432 ILE A C 17
ATOM 24066 O O . ILE A 1 70 ? 1.306 -3.903 2.731 1.00 0.44 432 ILE A O 17
ATOM 24082 N N . SER A 1 71 ? 1.553 -2.011 3.929 1.00 0.34 433 SER A N 17
ATOM 24083 C CA . SER A 1 71 ? 1.881 -2.697 5.176 1.00 0.38 433 SER A CA 17
ATOM 24084 C C . SER A 1 71 ? 1.690 -1.765 6.368 1.00 0.36 433 SER A C 17
ATOM 24085 O O . SER A 1 71 ? 2.017 -0.581 6.301 1.00 0.34 433 SER A O 17
ATOM 24093 N N . ASP A 1 72 ? 1.152 -2.307 7.459 1.00 0.43 434 ASP A N 17
ATOM 24094 C CA . ASP A 1 72 ? 0.909 -1.525 8.668 1.00 0.48 434 ASP A CA 17
ATOM 24095 C C . ASP A 1 72 ? 2.213 -1.196 9.398 1.00 0.48 434 ASP A C 17
ATOM 24096 O O . ASP A 1 72 ? 2.195 -0.811 10.568 1.00 0.74 434 ASP A O 17
ATOM 24105 N N . ASN A 1 73 ? 3.340 -1.348 8.707 1.00 0.43 435 ASN A N 17
ATOM 24106 C CA . ASN A 1 73 ? 4.643 -1.066 9.301 1.00 0.47 435 ASN A CA 17
ATOM 24107 C C . ASN A 1 73 ? 5.610 -0.516 8.259 1.00 0.39 435 ASN A C 17
ATOM 24108 O O . ASN A 1 73 ? 5.742 -1.066 7.165 1.00 0.38 435 ASN A O 17
ATOM 24119 N N . ALA A 1 74 ? 6.283 0.576 8.608 1.00 0.49 436 ALA A N 17
ATOM 24120 C CA . ALA A 1 74 ? 7.239 1.213 7.709 1.00 0.55 436 ALA A CA 17
ATOM 24121 C C . ALA A 1 74 ? 8.470 0.337 7.492 1.00 0.55 436 ALA A C 17
ATOM 24122 O O . ALA A 1 74 ? 8.964 0.216 6.370 1.00 0.54 436 ALA A O 17
ATOM 24129 N N . ASP A 1 75 ? 8.962 -0.265 8.571 1.00 0.65 437 ASP A N 17
ATOM 24130 C CA . ASP A 1 75 ? 10.140 -1.124 8.499 1.00 0.75 437 ASP A CA 17
ATOM 24131 C C . ASP A 1 75 ? 9.952 -2.225 7.461 1.00 0.71 437 ASP A C 17
ATOM 24132 O O . ASP A 1 75 ? 10.874 -2.550 6.712 1.00 0.78 437 ASP A O 17
ATOM 24141 N N . ASP A 1 76 ? 8.752 -2.793 7.419 1.00 0.68 438 ASP A N 17
ATOM 24142 C CA . ASP A 1 76 ? 8.439 -3.856 6.470 1.00 0.73 438 ASP A CA 17
ATOM 24143 C C . ASP A 1 76 ? 8.069 -3.276 5.107 1.00 0.73 438 ASP A C 17
ATOM 24144 O O . ASP A 1 76 ? 7.115 -3.727 4.471 1.00 1.35 438 ASP A O 17
ATOM 24153 N N . LEU A 1 77 ? 8.825 -2.274 4.666 1.00 0.54 439 LEU A N 17
ATOM 24154 C CA . LEU A 1 77 ? 8.573 -1.627 3.382 1.00 0.53 439 LEU A CA 17
ATOM 24155 C C . LEU A 1 77 ? 9.862 -1.056 2.791 1.00 0.61 439 LEU A C 17
ATOM 24156 O O . LEU A 1 77 ? 10.511 -1.696 1.963 1.00 0.86 439 LEU A O 17
ATOM 24172 N N . GLY A 1 78 ? 10.227 0.150 3.220 1.00 0.59 440 GLY A N 17
ATOM 24173 C CA . GLY A 1 78 ? 11.432 0.788 2.721 1.00 0.77 440 GLY A CA 17
ATOM 24174 C C . GLY A 1 78 ? 11.837 1.982 3.563 1.00 0.96 440 GLY A C 17
ATOM 24175 O O . GLY A 1 78 ? 12.184 3.036 3.031 1.00 1.36 440 GLY A O 17
ATOM 24179 N N . GLY A 1 79 ? 11.785 1.816 4.883 1.00 0.93 441 GLY A N 17
ATOM 24180 C CA . GLY A 1 79 ? 12.144 2.895 5.784 1.00 1.24 441 GLY A CA 17
ATOM 24181 C C . GLY A 1 79 ? 11.237 4.098 5.630 1.00 1.14 441 GLY A C 17
ATOM 24182 O O . GLY A 1 79 ? 10.018 3.954 5.524 1.00 1.83 441 GLY A O 17
ATOM 24186 N N . ILE A 1 80 ? 11.829 5.287 5.607 1.00 1.10 442 ILE A N 17
ATOM 24187 C CA . ILE A 1 80 ? 11.063 6.517 5.455 1.00 1.03 442 ILE A CA 17
ATOM 24188 C C . ILE A 1 80 ? 11.606 7.349 4.299 1.00 1.05 442 ILE A C 17
ATOM 24189 O O . ILE A 1 80 ? 12.664 7.967 4.415 1.00 1.39 442 ILE A O 17
ATOM 24205 N N . THR A 1 81 ? 10.866 7.348 3.189 1.00 1.13 443 THR A N 17
ATOM 24206 C CA . THR A 1 81 ? 11.241 8.090 1.983 1.00 1.36 443 THR A CA 17
ATOM 24207 C C . THR A 1 81 ? 12.737 8.025 1.724 1.00 1.47 443 THR A C 17
ATOM 24208 O O . THR A 1 81 ? 13.350 8.978 1.243 1.00 2.20 443 THR A O 17
ATOM 24219 N N . VAL A 1 82 ? 13.301 6.876 2.042 1.00 1.90 444 VAL A N 17
ATOM 24220 C CA . VAL A 1 82 ? 14.728 6.622 1.859 1.00 2.70 444 VAL A CA 17
ATOM 24221 C C . VAL A 1 82 ? 14.991 5.130 1.666 1.00 3.02 444 VAL A C 17
ATOM 24222 O O . VAL A 1 82 ? 14.563 4.306 2.475 1.00 3.60 444 VAL A O 17
ATOM 24235 N N . LEU A 1 83 ? 15.703 4.791 0.595 1.00 3.13 445 LEU A N 17
ATOM 24236 C CA . LEU A 1 83 ? 16.030 3.411 0.297 1.00 3.83 445 LEU A CA 17
ATOM 24237 C C . LEU A 1 83 ? 17.440 3.070 0.788 1.00 4.75 445 LEU A C 17
ATOM 24238 O O . LEU A 1 83 ? 18.410 3.727 0.411 1.00 4.99 445 LEU A O 17
ATOM 24254 N N . PRO A 1 84 ? 17.570 2.038 1.643 1.00 5.56 446 PRO A N 17
ATOM 24255 C CA . PRO A 1 84 ? 18.860 1.610 2.191 1.00 6.59 446 PRO A CA 17
ATOM 24256 C C . PRO A 1 84 ? 19.693 0.818 1.185 1.00 7.07 446 PRO A C 17
ATOM 24257 O O . PRO A 1 84 ? 20.039 -0.338 1.431 1.00 7.26 446 PRO A O 17
ATOM 24268 N N . ALA A 1 85 ? 20.012 1.439 0.053 1.00 7.52 447 ALA A N 17
ATOM 24269 C CA . ALA A 1 85 ? 20.802 0.777 -0.980 1.00 8.19 447 ALA A CA 17
ATOM 24270 C C . ALA A 1 85 ? 21.368 1.776 -1.992 1.00 8.83 447 ALA A C 17
ATOM 24271 O O . ALA A 1 85 ? 21.107 1.666 -3.191 1.00 9.06 447 ALA A O 17
ATOM 24278 N N . PRO A 1 86 ? 22.157 2.765 -1.528 1.00 9.38 448 PRO A N 17
ATOM 24279 C CA . PRO A 1 86 ? 22.757 3.772 -2.411 1.00 10.23 448 PRO A CA 17
ATOM 24280 C C . PRO A 1 86 ? 23.695 3.140 -3.441 1.00 10.87 448 PRO A C 17
ATOM 24281 O O . PRO A 1 86 ? 24.511 2.284 -3.098 1.00 11.06 448 PRO A O 17
ATOM 24292 N N . PRO A 1 87 ? 23.589 3.548 -4.721 1.00 11.41 449 PRO A N 17
ATOM 24293 C CA . PRO A 1 87 ? 24.431 3.007 -5.791 1.00 12.23 449 PRO A CA 17
ATOM 24294 C C . PRO A 1 87 ? 25.832 3.607 -5.800 1.00 13.10 449 PRO A C 17
ATOM 24295 O O . PRO A 1 87 ? 26.366 3.946 -6.857 1.00 13.50 449 PRO A O 17
ATOM 24306 N N . LEU A 1 88 ? 26.418 3.724 -4.616 1.00 13.55 450 LEU A N 17
ATOM 24307 C CA . LEU A 1 88 ? 27.762 4.274 -4.463 1.00 14.50 450 LEU A CA 17
ATOM 24308 C C . LEU A 1 88 ? 27.934 5.558 -5.273 1.00 14.96 450 LEU A C 17
ATOM 24309 O O . LEU A 1 88 ? 28.984 5.784 -5.876 1.00 15.17 450 LEU A O 17
ATOM 24325 N N . ALA A 1 89 ? 26.900 6.395 -5.283 1.00 15.28 451 ALA A N 17
ATOM 24326 C CA . ALA A 1 89 ? 26.943 7.655 -6.020 1.00 15.91 451 ALA A CA 17
ATOM 24327 C C . ALA A 1 89 ? 25.689 8.491 -5.767 1.00 16.47 451 ALA A C 17
ATOM 24328 O O . ALA A 1 89 ? 24.570 7.978 -5.822 1.00 16.74 451 ALA A O 17
ATOM 24335 N N . PRO A 1 90 ? 25.859 9.798 -5.492 1.00 16.82 452 PRO A N 17
ATOM 24336 C CA . PRO A 1 90 ? 24.734 10.705 -5.239 1.00 17.52 452 PRO A CA 17
ATOM 24337 C C . PRO A 1 90 ? 23.910 10.964 -6.494 1.00 18.21 452 PRO A C 17
ATOM 24338 O O . PRO A 1 90 ? 24.459 11.166 -7.577 1.00 18.53 452 PRO A O 17
ATOM 24349 N N . ASP A 1 91 ? 22.588 10.958 -6.341 1.00 18.57 453 ASP A N 17
ATOM 24350 C CA . ASP A 1 91 ? 21.686 11.193 -7.462 1.00 19.36 453 ASP A CA 17
ATOM 24351 C C . ASP A 1 91 ? 20.252 11.358 -6.965 1.00 19.52 453 ASP A C 17
ATOM 24352 O O . ASP A 1 91 ? 19.343 10.647 -7.394 1.00 19.55 453 ASP A O 17
ATOM 24361 N N . GLN A 1 92 ? 20.061 12.300 -6.046 1.00 19.77 454 GLN A N 17
ATOM 24362 C CA . GLN A 1 92 ? 18.744 12.565 -5.479 1.00 20.09 454 GLN A CA 17
ATOM 24363 C C . GLN A 1 92 ? 17.755 12.967 -6.569 1.00 20.37 454 GLN A C 17
ATOM 24364 O O . GLN A 1 92 ? 18.187 13.598 -7.557 1.00 20.63 454 GLN A O 17
ATOM 24379 N N . GLY A 1 1 ? -17.025 -16.443 1.537 1.00 11.64 363 GLY A N 18
ATOM 24380 C CA . GLY A 1 1 ? -17.295 -15.282 0.645 1.00 11.03 363 GLY A CA 18
ATOM 24381 C C . GLY A 1 1 ? -16.046 -14.793 -0.065 1.00 10.23 363 GLY A C 18
ATOM 24382 O O . GLY A 1 1 ? -16.078 -14.506 -1.262 1.00 10.21 363 GLY A O 18
ATOM 24388 N N . SER A 1 2 ? -14.946 -14.699 0.676 1.00 9.80 364 SER A N 18
ATOM 24389 C CA . SER A 1 2 ? -13.679 -14.241 0.115 1.00 9.25 364 SER A CA 18
ATOM 24390 C C . SER A 1 2 ? -12.548 -14.402 1.128 1.00 8.36 364 SER A C 18
ATOM 24391 O O . SER A 1 2 ? -11.744 -13.490 1.325 1.00 8.24 364 SER A O 18
ATOM 24399 N N . HIS A 1 3 ? -12.493 -15.567 1.766 1.00 7.98 365 HIS A N 18
ATOM 24400 C CA . HIS A 1 3 ? -11.461 -15.847 2.759 1.00 7.35 365 HIS A CA 18
ATOM 24401 C C . HIS A 1 3 ? -10.079 -15.759 2.127 1.00 6.30 365 HIS A C 18
ATOM 24402 O O . HIS A 1 3 ? -9.118 -15.307 2.752 1.00 6.44 365 HIS A O 18
ATOM 24417 N N . MET A 1 4 ? -10.003 -16.184 0.875 1.00 5.51 366 MET A N 18
ATOM 24418 C CA . MET A 1 4 ? -8.759 -16.155 0.111 1.00 4.67 366 MET A CA 18
ATOM 24419 C C . MET A 1 4 ? -7.668 -16.999 0.774 1.00 4.56 366 MET A C 18
ATOM 24420 O O . MET A 1 4 ? -6.561 -16.518 1.019 1.00 4.71 366 MET A O 18
ATOM 24434 N N . ASP A 1 5 ? -7.987 -18.266 1.048 1.00 4.67 367 ASP A N 18
ATOM 24435 C CA . ASP A 1 5 ? -7.034 -19.190 1.666 1.00 4.80 367 ASP A CA 18
ATOM 24436 C C . ASP A 1 5 ? -6.647 -18.739 3.071 1.00 4.50 367 ASP A C 18
ATOM 24437 O O . ASP A 1 5 ? -6.421 -17.554 3.308 1.00 4.10 367 ASP A O 18
ATOM 24446 N N . PRO A 1 6 ? -6.532 -19.681 4.026 1.00 4.98 368 PRO A N 18
ATOM 24447 C CA . PRO A 1 6 ? -6.135 -19.359 5.388 1.00 5.12 368 PRO A CA 18
ATOM 24448 C C . PRO A 1 6 ? -4.668 -18.961 5.430 1.00 5.15 368 PRO A C 18
ATOM 24449 O O . PRO A 1 6 ? -4.116 -18.523 4.420 1.00 5.66 368 PRO A O 18
ATOM 24460 N N . LEU A 1 7 ? -4.050 -19.126 6.591 1.00 4.84 369 LEU A N 18
ATOM 24461 C CA . LEU A 1 7 ? -2.634 -18.793 6.796 1.00 5.12 369 LEU A CA 18
ATOM 24462 C C . LEU A 1 7 ? -2.220 -17.523 6.043 1.00 4.61 369 LEU A C 18
ATOM 24463 O O . LEU A 1 7 ? -1.037 -17.313 5.772 1.00 4.91 369 LEU A O 18
ATOM 24479 N N . MET A 1 8 ? -3.194 -16.684 5.705 1.00 4.12 370 MET A N 18
ATOM 24480 C CA . MET A 1 8 ? -2.924 -15.452 4.976 1.00 3.87 370 MET A CA 18
ATOM 24481 C C . MET A 1 8 ? -4.171 -14.570 4.940 1.00 3.02 370 MET A C 18
ATOM 24482 O O . MET A 1 8 ? -4.567 -14.074 3.885 1.00 3.06 370 MET A O 18
ATOM 24496 N N . GLN A 1 9 ? -4.792 -14.388 6.101 1.00 2.80 371 GLN A N 18
ATOM 24497 C CA . GLN A 1 9 ? -5.999 -13.574 6.200 1.00 2.63 371 GLN A CA 18
ATOM 24498 C C . GLN A 1 9 ? -5.750 -12.154 5.701 1.00 2.21 371 GLN A C 18
ATOM 24499 O O . GLN A 1 9 ? -4.855 -11.461 6.185 1.00 2.80 371 GLN A O 18
ATOM 24513 N N . LYS A 1 10 ? -6.556 -11.725 4.733 1.00 1.82 372 LYS A N 18
ATOM 24514 C CA . LYS A 1 10 ? -6.434 -10.386 4.168 1.00 1.77 372 LYS A CA 18
ATOM 24515 C C . LYS A 1 10 ? -6.836 -9.327 5.192 1.00 1.50 372 LYS A C 18
ATOM 24516 O O . LYS A 1 10 ? -7.802 -9.505 5.934 1.00 1.89 372 LYS A O 18
ATOM 24535 N N . ILE A 1 11 ? -6.091 -8.224 5.224 1.00 1.42 373 ILE A N 18
ATOM 24536 C CA . ILE A 1 11 ? -6.374 -7.135 6.154 1.00 1.22 373 ILE A CA 18
ATOM 24537 C C . ILE A 1 11 ? -7.802 -6.631 5.988 1.00 1.13 373 ILE A C 18
ATOM 24538 O O . ILE A 1 11 ? -8.271 -6.422 4.869 1.00 1.20 373 ILE A O 18
ATOM 24554 N N . ASP A 1 12 ? -8.488 -6.435 7.109 1.00 1.16 374 ASP A N 18
ATOM 24555 C CA . ASP A 1 12 ? -9.846 -5.960 7.100 1.00 1.17 374 ASP A CA 18
ATOM 24556 C C . ASP A 1 12 ? -9.880 -4.437 7.103 1.00 1.03 374 ASP A C 18
ATOM 24557 O O . ASP A 1 12 ? -9.522 -3.798 8.091 1.00 1.25 374 ASP A O 18
ATOM 24566 N N . ILE A 1 13 ? -10.305 -3.865 5.983 1.00 0.84 375 ILE A N 18
ATOM 24567 C CA . ILE A 1 13 ? -10.377 -2.419 5.844 1.00 0.76 375 ILE A CA 18
ATOM 24568 C C . ILE A 1 13 ? -11.430 -1.810 6.761 1.00 0.76 375 ILE A C 18
ATOM 24569 O O . ILE A 1 13 ? -11.191 -0.776 7.381 1.00 0.79 375 ILE A O 18
ATOM 24585 N N . SER A 1 14 ? -12.595 -2.449 6.824 1.00 0.79 376 SER A N 18
ATOM 24586 C CA . SER A 1 14 ? -13.694 -1.969 7.657 1.00 0.87 376 SER A CA 18
ATOM 24587 C C . SER A 1 14 ? -13.370 -2.143 9.134 1.00 0.96 376 SER A C 18
ATOM 24588 O O . SER A 1 14 ? -14.018 -2.917 9.841 1.00 1.54 376 SER A O 18
ATOM 24596 N N . GLU A 1 15 ? -12.354 -1.424 9.585 1.00 0.93 377 GLU A N 18
ATOM 24597 C CA . GLU A 1 15 ? -11.906 -1.486 10.964 1.00 1.03 377 GLU A CA 18
ATOM 24598 C C . GLU A 1 15 ? -11.326 -0.142 11.375 1.00 0.87 377 GLU A C 18
ATOM 24599 O O . GLU A 1 15 ? -11.347 0.230 12.549 1.00 0.93 377 GLU A O 18
ATOM 24611 N N . ASN A 1 16 ? -10.802 0.577 10.386 1.00 0.71 378 ASN A N 18
ATOM 24612 C CA . ASN A 1 16 ? -10.197 1.885 10.617 1.00 0.61 378 ASN A CA 18
ATOM 24613 C C . ASN A 1 16 ? -9.847 2.574 9.298 1.00 0.58 378 ASN A C 18
ATOM 24614 O O . ASN A 1 16 ? -8.683 2.872 9.037 1.00 0.59 378 ASN A O 18
ATOM 24625 N N . PRO A 1 17 ? -10.854 2.837 8.443 1.00 0.62 379 PRO A N 18
ATOM 24626 C CA . PRO A 1 17 ? -10.634 3.497 7.152 1.00 0.65 379 PRO A CA 18
ATOM 24627 C C . PRO A 1 17 ? -9.831 4.784 7.307 1.00 0.61 379 PRO A C 18
ATOM 24628 O O . PRO A 1 17 ? -8.989 5.113 6.470 1.00 0.62 379 PRO A O 18
ATOM 24639 N N . ASP A 1 18 ? -10.097 5.504 8.393 1.00 0.62 380 ASP A N 18
ATOM 24640 C CA . ASP A 1 18 ? -9.405 6.753 8.683 1.00 0.64 380 ASP A CA 18
ATOM 24641 C C . ASP A 1 18 ? -7.912 6.512 8.890 1.00 0.55 380 ASP A C 18
ATOM 24642 O O . ASP A 1 18 ? -7.085 7.354 8.542 1.00 0.55 380 ASP A O 18
ATOM 24651 N N . LYS A 1 19 ? -7.576 5.360 9.467 1.00 0.51 381 LYS A N 18
ATOM 24652 C CA . LYS A 1 19 ? -6.183 5.009 9.726 1.00 0.47 381 LYS A CA 18
ATOM 24653 C C . LYS A 1 19 ? -5.343 5.107 8.454 1.00 0.39 381 LYS A C 18
ATOM 24654 O O . LYS A 1 19 ? -5.666 4.495 7.436 1.00 0.37 381 LYS A O 18
ATOM 24673 N N . ILE A 1 20 ? -4.271 5.893 8.520 1.00 0.40 382 ILE A N 18
ATOM 24674 C CA . ILE A 1 20 ? -3.384 6.092 7.380 1.00 0.35 382 ILE A CA 18
ATOM 24675 C C . ILE A 1 20 ? -2.406 4.925 7.211 1.00 0.34 382 ILE A C 18
ATOM 24676 O O . ILE A 1 20 ? -1.652 4.600 8.131 1.00 0.41 382 ILE A O 18
ATOM 24692 N N . TYR A 1 21 ? -2.401 4.315 6.024 1.00 0.30 383 TYR A N 18
ATOM 24693 C CA . TYR A 1 21 ? -1.491 3.205 5.732 1.00 0.30 383 TYR A CA 18
ATOM 24694 C C . TYR A 1 21 ? -0.344 3.682 4.847 1.00 0.28 383 TYR A C 18
ATOM 24695 O O . TYR A 1 21 ? -0.543 4.518 3.971 1.00 0.25 383 TYR A O 18
ATOM 24713 N N . PHE A 1 22 ? 0.852 3.142 5.059 1.00 0.31 384 PHE A N 18
ATOM 24714 C CA . PHE A 1 22 ? 1.999 3.530 4.245 1.00 0.30 384 PHE A CA 18
ATOM 24715 C C . PHE A 1 22 ? 2.189 2.564 3.077 1.00 0.28 384 PHE A C 18
ATOM 24716 O O . PHE A 1 22 ? 2.106 1.345 3.241 1.00 0.33 384 PHE A O 18
ATOM 24733 N N . ILE A 1 23 ? 2.448 3.123 1.898 1.00 0.26 385 ILE A N 18
ATOM 24734 C CA . ILE A 1 23 ? 2.658 2.331 0.693 1.00 0.27 385 ILE A CA 18
ATOM 24735 C C . ILE A 1 23 ? 4.054 2.584 0.138 1.00 0.24 385 ILE A C 18
ATOM 24736 O O . ILE A 1 23 ? 4.434 3.730 -0.099 1.00 0.30 385 ILE A O 18
ATOM 24752 N N . ARG A 1 24 ? 4.818 1.517 -0.069 1.00 0.29 386 ARG A N 18
ATOM 24753 C CA . ARG A 1 24 ? 6.171 1.652 -0.597 1.00 0.30 386 ARG A CA 18
ATOM 24754 C C . ARG A 1 24 ? 6.170 1.617 -2.120 1.00 0.33 386 ARG A C 18
ATOM 24755 O O . ARG A 1 24 ? 5.724 0.644 -2.728 1.00 0.42 386 ARG A O 18
ATOM 24776 N N . ARG A 1 25 ? 6.682 2.680 -2.730 1.00 0.41 387 ARG A N 18
ATOM 24777 C CA . ARG A 1 25 ? 6.751 2.766 -4.182 1.00 0.51 387 ARG A CA 18
ATOM 24778 C C . ARG A 1 25 ? 7.938 1.968 -4.711 1.00 0.49 387 ARG A C 18
ATOM 24779 O O . ARG A 1 25 ? 8.799 1.539 -3.942 1.00 0.47 387 ARG A O 18
ATOM 24800 N N . GLU A 1 26 ? 7.974 1.767 -6.023 1.00 0.64 388 GLU A N 18
ATOM 24801 C CA . GLU A 1 26 ? 9.052 1.014 -6.655 1.00 0.69 388 GLU A CA 18
ATOM 24802 C C . GLU A 1 26 ? 10.415 1.614 -6.321 1.00 0.61 388 GLU A C 18
ATOM 24803 O O . GLU A 1 26 ? 11.370 0.890 -6.037 1.00 0.63 388 GLU A O 18
ATOM 24815 N N . ASP A 1 27 ? 10.500 2.940 -6.366 1.00 0.65 389 ASP A N 18
ATOM 24816 C CA . ASP A 1 27 ? 11.747 3.643 -6.077 1.00 0.69 389 ASP A CA 18
ATOM 24817 C C . ASP A 1 27 ? 12.092 3.607 -4.586 1.00 0.64 389 ASP A C 18
ATOM 24818 O O . ASP A 1 27 ? 13.058 4.236 -4.154 1.00 0.91 389 ASP A O 18
ATOM 24827 N N . GLY A 1 28 ? 11.308 2.869 -3.805 1.00 0.55 390 GLY A N 18
ATOM 24828 C CA . GLY A 1 28 ? 11.567 2.774 -2.376 1.00 0.53 390 GLY A CA 18
ATOM 24829 C C . GLY A 1 28 ? 11.209 4.039 -1.622 1.00 0.55 390 GLY A C 18
ATOM 24830 O O . GLY A 1 28 ? 12.006 4.540 -0.827 1.00 1.03 390 GLY A O 18
ATOM 24834 N N . THR A 1 29 ? 10.010 4.558 -1.866 1.00 0.57 391 THR A N 18
ATOM 24835 C CA . THR A 1 29 ? 9.555 5.771 -1.196 1.00 0.54 391 THR A CA 18
ATOM 24836 C C . THR A 1 29 ? 8.279 5.526 -0.400 1.00 0.41 391 THR A C 18
ATOM 24837 O O . THR A 1 29 ? 7.209 5.320 -0.975 1.00 0.44 391 THR A O 18
ATOM 24848 N N . VAL A 1 30 ? 8.390 5.565 0.925 1.00 0.37 392 VAL A N 18
ATOM 24849 C CA . VAL A 1 30 ? 7.232 5.364 1.787 1.00 0.33 392 VAL A CA 18
ATOM 24850 C C . VAL A 1 30 ? 6.295 6.563 1.693 1.00 0.32 392 VAL A C 18
ATOM 24851 O O . VAL A 1 30 ? 6.722 7.706 1.858 1.00 0.41 392 VAL A O 18
ATOM 24864 N N . HIS A 1 31 ? 5.021 6.303 1.417 1.00 0.29 393 HIS A N 18
ATOM 24865 C CA . HIS A 1 31 ? 4.039 7.375 1.292 1.00 0.31 393 HIS A CA 18
ATOM 24866 C C . HIS A 1 31 ? 2.675 6.946 1.817 1.00 0.27 393 HIS A C 18
ATOM 24867 O O . HIS A 1 31 ? 2.209 5.842 1.546 1.00 0.26 393 HIS A O 18
ATOM 24882 N N . ARG A 1 32 ? 2.043 7.833 2.577 1.00 0.29 394 ARG A N 18
ATOM 24883 C CA . ARG A 1 32 ? 0.734 7.563 3.159 1.00 0.28 394 ARG A CA 18
ATOM 24884 C C . ARG A 1 32 ? -0.296 7.179 2.100 1.00 0.26 394 ARG A C 18
ATOM 24885 O O . ARG A 1 32 ? -0.164 7.528 0.927 1.00 0.32 394 ARG A O 18
ATOM 24906 N N . GLY A 1 33 ? -1.316 6.445 2.536 1.00 0.23 395 GLY A N 18
ATOM 24907 C CA . GLY A 1 33 ? -2.374 5.994 1.648 1.00 0.25 395 GLY A CA 18
ATOM 24908 C C . GLY A 1 33 ? -3.388 5.135 2.386 1.00 0.23 395 GLY A C 18
ATOM 24909 O O . GLY A 1 33 ? -3.017 4.168 3.049 1.00 0.26 395 GLY A O 18
ATOM 24913 N N . GLN A 1 34 ? -4.665 5.492 2.289 1.00 0.29 396 GLN A N 18
ATOM 24914 C CA . GLN A 1 34 ? -5.716 4.741 2.975 1.00 0.34 396 GLN A CA 18
ATOM 24915 C C . GLN A 1 34 ? -6.298 3.645 2.088 1.00 0.35 396 GLN A C 18
ATOM 24916 O O . GLN A 1 34 ? -6.713 3.904 0.959 1.00 0.46 396 GLN A O 18
ATOM 24930 N N . VAL A 1 35 ? -6.360 2.427 2.618 1.00 0.33 397 VAL A N 18
ATOM 24931 C CA . VAL A 1 35 ? -6.930 1.309 1.877 1.00 0.33 397 VAL A CA 18
ATOM 24932 C C . VAL A 1 35 ? -8.447 1.333 2.025 1.00 0.33 397 VAL A C 18
ATOM 24933 O O . VAL A 1 35 ? -8.961 1.401 3.142 1.00 0.37 397 VAL A O 18
ATOM 24946 N N . LEU A 1 36 ? -9.166 1.309 0.907 1.00 0.36 398 LEU A N 18
ATOM 24947 C CA . LEU A 1 36 ? -10.625 1.361 0.949 1.00 0.40 398 LEU A CA 18
ATOM 24948 C C . LEU A 1 36 ? -11.266 0.138 0.298 1.00 0.41 398 LEU A C 18
ATOM 24949 O O . LEU A 1 36 ? -12.193 -0.454 0.851 1.00 0.47 398 LEU A O 18
ATOM 24965 N N . GLN A 1 37 ? -10.784 -0.223 -0.885 1.00 0.39 399 GLN A N 18
ATOM 24966 C CA . GLN A 1 37 ? -11.329 -1.360 -1.620 1.00 0.43 399 GLN A CA 18
ATOM 24967 C C . GLN A 1 37 ? -10.249 -2.385 -1.950 1.00 0.38 399 GLN A C 18
ATOM 24968 O O . GLN A 1 37 ? -9.070 -2.181 -1.663 1.00 0.35 399 GLN A O 18
ATOM 24982 N N . SER A 1 38 ? -10.671 -3.490 -2.557 1.00 0.42 400 SER A N 18
ATOM 24983 C CA . SER A 1 38 ? -9.759 -4.562 -2.942 1.00 0.41 400 SER A CA 18
ATOM 24984 C C . SER A 1 38 ? -10.431 -5.484 -3.953 1.00 0.47 400 SER A C 18
ATOM 24985 O O . SER A 1 38 ? -11.643 -5.692 -3.904 1.00 0.54 400 SER A O 18
ATOM 24993 N N . ARG A 1 39 ? -9.645 -6.023 -4.883 1.00 0.51 401 ARG A N 18
ATOM 24994 C CA . ARG A 1 39 ? -10.185 -6.904 -5.912 1.00 0.60 401 ARG A CA 18
ATOM 24995 C C . ARG A 1 39 ? -9.081 -7.721 -6.579 1.00 0.73 401 ARG A C 18
ATOM 24996 O O . ARG A 1 39 ? -8.006 -7.203 -6.880 1.00 0.86 401 ARG A O 18
ATOM 25017 N N . THR A 1 40 ? -9.363 -8.994 -6.831 1.00 0.82 402 THR A N 18
ATOM 25018 C CA . THR A 1 40 ? -8.405 -9.869 -7.491 1.00 0.99 402 THR A CA 18
ATOM 25019 C C . THR A 1 40 ? -8.258 -9.471 -8.962 1.00 1.16 402 THR A C 18
ATOM 25020 O O . THR A 1 40 ? -7.983 -8.309 -9.266 1.00 1.79 402 THR A O 18
ATOM 25031 N N . THR A 1 41 ? -8.446 -10.424 -9.872 1.00 1.43 403 THR A N 18
ATOM 25032 C CA . THR A 1 41 ? -8.338 -10.154 -11.301 1.00 1.62 403 THR A CA 18
ATOM 25033 C C . THR A 1 41 ? -8.962 -11.302 -12.089 1.00 1.84 403 THR A C 18
ATOM 25034 O O . THR A 1 41 ? -9.564 -12.201 -11.501 1.00 1.85 403 THR A O 18
ATOM 25045 N N . GLU A 1 42 ? -8.824 -11.272 -13.413 1.00 2.08 404 GLU A N 18
ATOM 25046 C CA . GLU A 1 42 ? -9.383 -12.317 -14.266 1.00 2.34 404 GLU A CA 18
ATOM 25047 C C . GLU A 1 42 ? -9.096 -13.701 -13.689 1.00 2.30 404 GLU A C 18
ATOM 25048 O O . GLU A 1 42 ? -9.955 -14.583 -13.709 1.00 2.37 404 GLU A O 18
ATOM 25060 N N . ASN A 1 43 ? -7.885 -13.880 -13.166 1.00 2.26 405 ASN A N 18
ATOM 25061 C CA . ASN A 1 43 ? -7.488 -15.151 -12.572 1.00 2.30 405 ASN A CA 18
ATOM 25062 C C . ASN A 1 43 ? -8.271 -15.410 -11.285 1.00 2.07 405 ASN A C 18
ATOM 25063 O O . ASN A 1 43 ? -8.900 -16.458 -11.129 1.00 2.40 405 ASN A O 18
ATOM 25074 N N . ALA A 1 44 ? -8.229 -14.443 -10.369 1.00 1.82 406 ALA A N 18
ATOM 25075 C CA . ALA A 1 44 ? -8.932 -14.555 -9.093 1.00 1.67 406 ALA A CA 18
ATOM 25076 C C . ALA A 1 44 ? -8.602 -15.869 -8.390 1.00 1.85 406 ALA A C 18
ATOM 25077 O O . ALA A 1 44 ? -9.492 -16.613 -7.979 1.00 2.18 406 ALA A O 18
ATOM 25084 N N . ALA A 1 45 ? -7.310 -16.135 -8.255 1.00 1.91 407 ALA A N 18
ATOM 25085 C CA . ALA A 1 45 ? -6.825 -17.345 -7.602 1.00 2.19 407 ALA A CA 18
ATOM 25086 C C . ALA A 1 45 ? -5.450 -17.084 -7.009 1.00 2.37 407 ALA A C 18
ATOM 25087 O O . ALA A 1 45 ? -4.748 -18.000 -6.583 1.00 2.77 407 ALA A O 18
ATOM 25094 N N . ALA A 1 46 ? -5.088 -15.808 -7.002 1.00 2.15 408 ALA A N 18
ATOM 25095 C CA . ALA A 1 46 ? -3.807 -15.349 -6.486 1.00 2.35 408 ALA A CA 18
ATOM 25096 C C . ALA A 1 46 ? -3.723 -13.824 -6.573 1.00 2.05 408 ALA A C 18
ATOM 25097 O O . ALA A 1 46 ? -3.362 -13.163 -5.600 1.00 1.99 408 ALA A O 18
ATOM 25104 N N . PRO A 1 47 ? -4.066 -13.237 -7.744 1.00 1.99 409 PRO A N 18
ATOM 25105 C CA . PRO A 1 47 ? -4.032 -11.785 -7.937 1.00 1.80 409 PRO A CA 18
ATOM 25106 C C . PRO A 1 47 ? -4.968 -11.053 -6.989 1.00 1.41 409 PRO A C 18
ATOM 25107 O O . PRO A 1 47 ? -6.004 -11.581 -6.594 1.00 1.86 409 PRO A O 18
ATOM 25118 N N . ASP A 1 48 ? -4.588 -9.833 -6.627 1.00 0.92 410 ASP A N 18
ATOM 25119 C CA . ASP A 1 48 ? -5.383 -9.013 -5.723 1.00 0.79 410 ASP A CA 18
ATOM 25120 C C . ASP A 1 48 ? -4.780 -7.618 -5.604 1.00 0.68 410 ASP A C 18
ATOM 25121 O O . ASP A 1 48 ? -3.561 -7.465 -5.510 1.00 0.93 410 ASP A O 18
ATOM 25130 N N . GLU A 1 49 ? -5.638 -6.604 -5.622 1.00 0.54 411 GLU A N 18
ATOM 25131 C CA . GLU A 1 49 ? -5.191 -5.220 -5.529 1.00 0.45 411 GLU A CA 18
ATOM 25132 C C . GLU A 1 49 ? -6.048 -4.438 -4.546 1.00 0.40 411 GLU A C 18
ATOM 25133 O O . GLU A 1 49 ? -7.273 -4.536 -4.566 1.00 0.42 411 GLU A O 18
ATOM 25145 N N . TYR A 1 50 ? -5.400 -3.661 -3.687 1.00 0.38 412 TYR A N 18
ATOM 25146 C CA . TYR A 1 50 ? -6.113 -2.868 -2.695 1.00 0.35 412 TYR A CA 18
ATOM 25147 C C . TYR A 1 50 ? -6.037 -1.380 -3.021 1.00 0.33 412 TYR A C 18
ATOM 25148 O O . TYR A 1 50 ? -4.953 -0.820 -3.183 1.00 0.34 412 TYR A O 18
ATOM 25166 N N . TYR A 1 51 ? -7.202 -0.748 -3.103 1.00 0.33 413 TYR A N 18
ATOM 25167 C CA . TYR A 1 51 ? -7.293 0.678 -3.395 1.00 0.32 413 TYR A CA 18
ATOM 25168 C C . TYR A 1 51 ? -6.609 1.484 -2.298 1.00 0.32 413 TYR A C 18
ATOM 25169 O O . TYR A 1 51 ? -6.664 1.111 -1.127 1.00 0.40 413 TYR A O 18
ATOM 25187 N N . VAL A 1 52 ? -5.959 2.582 -2.672 1.00 0.33 414 VAL A N 18
ATOM 25188 C CA . VAL A 1 52 ? -5.271 3.412 -1.697 1.00 0.33 414 VAL A CA 18
ATOM 25189 C C . VAL A 1 52 ? -5.345 4.895 -2.034 1.00 0.29 414 VAL A C 18
ATOM 25190 O O . VAL A 1 52 ? -5.019 5.314 -3.144 1.00 0.38 414 VAL A O 18
ATOM 25203 N N . HIS A 1 53 ? -5.745 5.680 -1.041 1.00 0.33 415 HIS A N 18
ATOM 25204 C CA . HIS A 1 53 ? -5.836 7.125 -1.178 1.00 0.32 415 HIS A CA 18
ATOM 25205 C C . HIS A 1 53 ? -4.648 7.770 -0.475 1.00 0.32 415 HIS A C 18
ATOM 25206 O O . HIS A 1 53 ? -4.660 7.943 0.743 1.00 0.34 415 HIS A O 18
ATOM 25221 N N . TYR A 1 54 ? -3.615 8.098 -1.243 1.00 0.37 416 TYR A N 18
ATOM 25222 C CA . TYR A 1 54 ? -2.416 8.694 -0.673 1.00 0.40 416 TYR A CA 18
ATOM 25223 C C . TYR A 1 54 ? -2.754 9.918 0.163 1.00 0.45 416 TYR A C 18
ATOM 25224 O O . TYR A 1 54 ? -3.094 10.978 -0.361 1.00 0.57 416 TYR A O 18
ATOM 25242 N N . VAL A 1 55 ? -2.660 9.742 1.475 1.00 0.45 417 VAL A N 18
ATOM 25243 C CA . VAL A 1 55 ? -2.953 10.804 2.423 1.00 0.55 417 VAL A CA 18
ATOM 25244 C C . VAL A 1 55 ? -1.928 11.926 2.325 1.00 0.66 417 VAL A C 18
ATOM 25245 O O . VAL A 1 55 ? -0.721 11.686 2.342 1.00 1.34 417 VAL A O 18
ATOM 25258 N N . GLY A 1 56 ? -2.424 13.152 2.216 1.00 0.71 418 GLY A N 18
ATOM 25259 C CA . GLY A 1 56 ? -1.548 14.307 2.105 1.00 0.82 418 GLY A CA 18
ATOM 25260 C C . GLY A 1 56 ? -1.037 14.519 0.689 1.00 0.72 418 GLY A C 18
ATOM 25261 O O . GLY A 1 56 ? -1.043 15.642 0.185 1.00 0.76 418 GLY A O 18
ATOM 25265 N N . LEU A 1 57 ? -0.593 13.440 0.049 1.00 0.66 419 LEU A N 18
ATOM 25266 C CA . LEU A 1 57 ? -0.075 13.513 -1.316 1.00 0.60 419 LEU A CA 18
ATOM 25267 C C . LEU A 1 57 ? -1.168 13.904 -2.307 1.00 0.59 419 LEU A C 18
ATOM 25268 O O . LEU A 1 57 ? -2.355 13.884 -1.982 1.00 0.76 419 LEU A O 18
ATOM 25284 N N . ASN A 1 58 ? -0.750 14.267 -3.519 1.00 0.61 420 ASN A N 18
ATOM 25285 C CA . ASN A 1 58 ? -1.676 14.676 -4.573 1.00 0.63 420 ASN A CA 18
ATOM 25286 C C . ASN A 1 58 ? -2.756 13.622 -4.811 1.00 0.56 420 ASN A C 18
ATOM 25287 O O . ASN A 1 58 ? -2.497 12.421 -4.733 1.00 0.56 420 ASN A O 18
ATOM 25298 N N . ARG A 1 59 ? -3.970 14.089 -5.100 1.00 0.62 421 ARG A N 18
ATOM 25299 C CA . ARG A 1 59 ? -5.102 13.200 -5.348 1.00 0.67 421 ARG A CA 18
ATOM 25300 C C . ARG A 1 59 ? -4.851 12.308 -6.563 1.00 0.66 421 ARG A C 18
ATOM 25301 O O . ARG A 1 59 ? -5.230 11.138 -6.571 1.00 0.69 421 ARG A O 18
ATOM 25322 N N . ARG A 1 60 ? -4.226 12.873 -7.590 1.00 0.71 422 ARG A N 18
ATOM 25323 C CA . ARG A 1 60 ? -3.937 12.134 -8.818 1.00 0.83 422 ARG A CA 18
ATOM 25324 C C . ARG A 1 60 ? -3.126 10.871 -8.532 1.00 0.72 422 ARG A C 18
ATOM 25325 O O . ARG A 1 60 ? -3.266 9.863 -9.223 1.00 0.77 422 ARG A O 18
ATOM 25346 N N . LEU A 1 61 ? -2.274 10.938 -7.514 1.00 0.65 423 LEU A N 18
ATOM 25347 C CA . LEU A 1 61 ? -1.434 9.819 -7.133 1.00 0.62 423 LEU A CA 18
ATOM 25348 C C . LEU A 1 61 ? -2.259 8.581 -6.790 1.00 0.52 423 LEU A C 18
ATOM 25349 O O . LEU A 1 61 ? -1.787 7.454 -6.940 1.00 0.53 423 LEU A O 18
ATOM 25365 N N . ASP A 1 62 ? -3.487 8.798 -6.327 1.00 0.49 424 ASP A N 18
ATOM 25366 C CA . ASP A 1 62 ? -4.378 7.700 -5.957 1.00 0.50 424 ASP A CA 18
ATOM 25367 C C . ASP A 1 62 ? -4.427 6.633 -7.048 1.00 0.45 424 ASP A C 18
ATOM 25368 O O . ASP A 1 62 ? -4.456 6.948 -8.238 1.00 0.49 424 ASP A O 18
ATOM 25377 N N . GLY A 1 63 ? -4.440 5.371 -6.630 1.00 0.44 425 GLY A N 18
ATOM 25378 C CA . GLY A 1 63 ? -4.492 4.276 -7.579 1.00 0.50 425 GLY A CA 18
ATOM 25379 C C . GLY A 1 63 ? -4.702 2.935 -6.905 1.00 0.45 425 GLY A C 18
ATOM 25380 O O . GLY A 1 63 ? -5.364 2.851 -5.869 1.00 0.70 425 GLY A O 18
ATOM 25384 N N . TRP A 1 64 ? -4.138 1.881 -7.490 1.00 0.50 426 TRP A N 18
ATOM 25385 C CA . TRP A 1 64 ? -4.274 0.540 -6.934 1.00 0.44 426 TRP A CA 18
ATOM 25386 C C . TRP A 1 64 ? -2.915 -0.135 -6.785 1.00 0.45 426 TRP A C 18
ATOM 25387 O O . TRP A 1 64 ? -2.054 -0.029 -7.660 1.00 0.57 426 TRP A O 18
ATOM 25408 N N . VAL A 1 65 ? -2.733 -0.821 -5.663 1.00 0.39 427 VAL A N 18
ATOM 25409 C CA . VAL A 1 65 ? -1.485 -1.515 -5.372 1.00 0.46 427 VAL A CA 18
ATOM 25410 C C . VAL A 1 65 ? -1.687 -3.025 -5.309 1.00 0.51 427 VAL A C 18
ATOM 25411 O O . VAL A 1 65 ? -2.792 -3.503 -5.057 1.00 0.70 427 VAL A O 18
ATOM 25424 N N . GLY A 1 66 ? -0.612 -3.770 -5.553 1.00 0.52 428 GLY A N 18
ATOM 25425 C CA . GLY A 1 66 ? -0.689 -5.220 -5.533 1.00 0.65 428 GLY A CA 18
ATOM 25426 C C . GLY A 1 66 ? -0.700 -5.822 -4.135 1.00 0.79 428 GLY A C 18
ATOM 25427 O O . GLY A 1 66 ? -0.224 -6.942 -3.947 1.00 1.72 428 GLY A O 18
ATOM 25431 N N . ARG A 1 67 ? -1.259 -5.095 -3.163 1.00 0.54 429 ARG A N 18
ATOM 25432 C CA . ARG A 1 67 ? -1.349 -5.576 -1.776 1.00 0.54 429 ARG A CA 18
ATOM 25433 C C . ARG A 1 67 ? 0.010 -5.582 -1.062 1.00 0.49 429 ARG A C 18
ATOM 25434 O O . ARG A 1 67 ? 0.112 -5.143 0.083 1.00 0.53 429 ARG A O 18
ATOM 25455 N N . HIS A 1 68 ? 1.045 -6.083 -1.728 1.00 0.49 430 HIS A N 18
ATOM 25456 C CA . HIS A 1 68 ? 2.379 -6.148 -1.135 1.00 0.53 430 HIS A CA 18
ATOM 25457 C C . HIS A 1 68 ? 2.919 -4.757 -0.813 1.00 0.47 430 HIS A C 18
ATOM 25458 O O . HIS A 1 68 ? 3.827 -4.609 0.005 1.00 0.49 430 HIS A O 18
ATOM 25473 N N . ARG A 1 69 ? 2.374 -3.747 -1.477 1.00 0.43 431 ARG A N 18
ATOM 25474 C CA . ARG A 1 69 ? 2.819 -2.371 -1.281 1.00 0.41 431 ARG A CA 18
ATOM 25475 C C . ARG A 1 69 ? 2.235 -1.750 -0.009 1.00 0.37 431 ARG A C 18
ATOM 25476 O O . ARG A 1 69 ? 2.837 -0.846 0.571 1.00 0.57 431 ARG A O 18
ATOM 25497 N N . ILE A 1 70 ? 1.067 -2.225 0.425 1.00 0.39 432 ILE A N 18
ATOM 25498 C CA . ILE A 1 70 ? 0.437 -1.687 1.633 1.00 0.36 432 ILE A CA 18
ATOM 25499 C C . ILE A 1 70 ? 0.919 -2.418 2.879 1.00 0.38 432 ILE A C 18
ATOM 25500 O O . ILE A 1 70 ? 1.021 -3.645 2.894 1.00 0.44 432 ILE A O 18
ATOM 25516 N N . SER A 1 71 ? 1.205 -1.652 3.928 1.00 0.34 433 SER A N 18
ATOM 25517 C CA . SER A 1 71 ? 1.669 -2.216 5.190 1.00 0.38 433 SER A CA 18
ATOM 25518 C C . SER A 1 71 ? 1.445 -1.232 6.332 1.00 0.36 433 SER A C 18
ATOM 25519 O O . SER A 1 71 ? 1.669 -0.030 6.181 1.00 0.34 433 SER A O 18
ATOM 25527 N N . ASP A 1 72 ? 0.999 -1.746 7.474 1.00 0.43 434 ASP A N 18
ATOM 25528 C CA . ASP A 1 72 ? 0.744 -0.909 8.641 1.00 0.48 434 ASP A CA 18
ATOM 25529 C C . ASP A 1 72 ? 2.048 -0.412 9.257 1.00 0.48 434 ASP A C 18
ATOM 25530 O O . ASP A 1 72 ? 2.083 0.643 9.889 1.00 0.74 434 ASP A O 18
ATOM 25539 N N . ASN A 1 73 ? 3.121 -1.172 9.059 1.00 0.43 435 ASN A N 18
ATOM 25540 C CA . ASN A 1 73 ? 4.429 -0.797 9.585 1.00 0.47 435 ASN A CA 18
ATOM 25541 C C . ASN A 1 73 ? 5.390 -0.463 8.452 1.00 0.39 435 ASN A C 18
ATOM 25542 O O . ASN A 1 73 ? 5.525 -1.224 7.493 1.00 0.38 435 ASN A O 18
ATOM 25553 N N . ALA A 1 74 ? 6.055 0.679 8.569 1.00 0.49 436 ALA A N 18
ATOM 25554 C CA . ALA A 1 74 ? 7.006 1.119 7.558 1.00 0.55 436 ALA A CA 18
ATOM 25555 C C . ALA A 1 74 ? 8.222 0.202 7.510 1.00 0.55 436 ALA A C 18
ATOM 25556 O O . ALA A 1 74 ? 8.818 0.003 6.451 1.00 0.54 436 ALA A O 18
ATOM 25563 N N . ASP A 1 75 ? 8.592 -0.346 8.666 1.00 0.65 437 ASP A N 18
ATOM 25564 C CA . ASP A 1 75 ? 9.744 -1.238 8.757 1.00 0.75 437 ASP A CA 18
ATOM 25565 C C . ASP A 1 75 ? 9.651 -2.350 7.717 1.00 0.71 437 ASP A C 18
ATOM 25566 O O . ASP A 1 75 ? 10.646 -2.705 7.083 1.00 0.78 437 ASP A O 18
ATOM 25575 N N . ASP A 1 76 ? 8.447 -2.884 7.535 1.00 0.68 438 ASP A N 18
ATOM 25576 C CA . ASP A 1 76 ? 8.220 -3.941 6.559 1.00 0.73 438 ASP A CA 18
ATOM 25577 C C . ASP A 1 76 ? 8.396 -3.397 5.147 1.00 0.73 438 ASP A C 18
ATOM 25578 O O . ASP A 1 76 ? 8.935 -4.069 4.268 1.00 1.35 438 ASP A O 18
ATOM 25587 N N . LEU A 1 77 ? 7.933 -2.167 4.945 1.00 0.54 439 LEU A N 18
ATOM 25588 C CA . LEU A 1 77 ? 8.026 -1.502 3.651 1.00 0.53 439 LEU A CA 18
ATOM 25589 C C . LEU A 1 77 ? 9.487 -1.316 3.226 1.00 0.61 439 LEU A C 18
ATOM 25590 O O . LEU A 1 77 ? 10.084 -2.208 2.624 1.00 0.86 439 LEU A O 18
ATOM 25606 N N . GLY A 1 78 ? 10.053 -0.150 3.538 1.00 0.59 440 GLY A N 18
ATOM 25607 C CA . GLY A 1 78 ? 11.429 0.136 3.177 1.00 0.77 440 GLY A CA 18
ATOM 25608 C C . GLY A 1 78 ? 11.964 1.353 3.905 1.00 0.96 440 GLY A C 18
ATOM 25609 O O . GLY A 1 78 ? 12.680 2.169 3.323 1.00 1.36 440 GLY A O 18
ATOM 25613 N N . GLY A 1 79 ? 11.607 1.477 5.181 1.00 0.93 441 GLY A N 18
ATOM 25614 C CA . GLY A 1 79 ? 12.051 2.609 5.976 1.00 1.24 441 GLY A CA 18
ATOM 25615 C C . GLY A 1 79 ? 11.437 3.913 5.507 1.00 1.14 441 GLY A C 18
ATOM 25616 O O . GLY A 1 79 ? 11.451 4.218 4.314 1.00 1.83 441 GLY A O 18
ATOM 25620 N N . ILE A 1 80 ? 10.894 4.690 6.443 1.00 1.10 442 ILE A N 18
ATOM 25621 C CA . ILE A 1 80 ? 10.274 5.964 6.098 1.00 1.03 442 ILE A CA 18
ATOM 25622 C C . ILE A 1 80 ? 11.281 6.872 5.408 1.00 1.05 442 ILE A C 18
ATOM 25623 O O . ILE A 1 80 ? 12.262 7.299 6.017 1.00 1.39 442 ILE A O 18
ATOM 25639 N N . THR A 1 81 ? 11.040 7.162 4.135 1.00 1.13 443 THR A N 18
ATOM 25640 C CA . THR A 1 81 ? 11.937 8.014 3.382 1.00 1.36 443 THR A CA 18
ATOM 25641 C C . THR A 1 81 ? 11.334 8.461 2.059 1.00 1.47 443 THR A C 18
ATOM 25642 O O . THR A 1 81 ? 10.832 7.651 1.278 1.00 2.20 443 THR A O 18
ATOM 25653 N N . VAL A 1 82 ? 11.397 9.764 1.816 1.00 1.90 444 VAL A N 18
ATOM 25654 C CA . VAL A 1 82 ? 10.879 10.342 0.597 1.00 2.70 444 VAL A CA 18
ATOM 25655 C C . VAL A 1 82 ? 12.018 10.615 -0.380 1.00 3.02 444 VAL A C 18
ATOM 25656 O O . VAL A 1 82 ? 12.983 11.303 -0.046 1.00 3.60 444 VAL A O 18
ATOM 25669 N N . LEU A 1 83 ? 11.903 10.064 -1.581 1.00 3.13 445 LEU A N 18
ATOM 25670 C CA . LEU A 1 83 ? 12.928 10.239 -2.609 1.00 3.83 445 LEU A CA 18
ATOM 25671 C C . LEU A 1 83 ? 12.376 11.015 -3.808 1.00 4.75 445 LEU A C 18
ATOM 25672 O O . LEU A 1 83 ? 12.189 10.449 -4.886 1.00 4.99 445 LEU A O 18
ATOM 25688 N N . PRO A 1 84 ? 12.098 12.322 -3.639 1.00 5.56 446 PRO A N 18
ATOM 25689 C CA . PRO A 1 84 ? 11.559 13.160 -4.719 1.00 6.59 446 PRO A CA 18
ATOM 25690 C C . PRO A 1 84 ? 12.493 13.228 -5.923 1.00 7.07 446 PRO A C 18
ATOM 25691 O O . PRO A 1 84 ? 13.627 13.694 -5.811 1.00 7.26 446 PRO A O 18
ATOM 25702 N N . ALA A 1 85 ? 11.997 12.771 -7.072 1.00 7.52 447 ALA A N 18
ATOM 25703 C CA . ALA A 1 85 ? 12.766 12.777 -8.315 1.00 8.19 447 ALA A CA 18
ATOM 25704 C C . ALA A 1 85 ? 14.052 11.958 -8.190 1.00 8.83 447 ALA A C 18
ATOM 25705 O O . ALA A 1 85 ? 14.887 12.223 -7.325 1.00 9.06 447 ALA A O 18
ATOM 25712 N N . PRO A 1 86 ? 14.237 10.949 -9.061 1.00 9.38 448 PRO A N 18
ATOM 25713 C CA . PRO A 1 86 ? 15.433 10.103 -9.040 1.00 10.23 448 PRO A CA 18
ATOM 25714 C C . PRO A 1 86 ? 16.692 10.893 -9.392 1.00 10.87 448 PRO A C 18
ATOM 25715 O O . PRO A 1 86 ? 16.729 11.586 -10.409 1.00 11.06 448 PRO A O 18
ATOM 25726 N N . PRO A 1 87 ? 17.746 10.804 -8.558 1.00 11.41 449 PRO A N 18
ATOM 25727 C CA . PRO A 1 87 ? 19.000 11.522 -8.804 1.00 12.23 449 PRO A CA 18
ATOM 25728 C C . PRO A 1 87 ? 19.705 11.032 -10.062 1.00 13.10 449 PRO A C 18
ATOM 25729 O O . PRO A 1 87 ? 20.014 9.846 -10.191 1.00 13.50 449 PRO A O 18
ATOM 25740 N N . LEU A 1 88 ? 19.958 11.953 -10.987 1.00 13.55 450 LEU A N 18
ATOM 25741 C CA . LEU A 1 88 ? 20.630 11.616 -12.237 1.00 14.50 450 LEU A CA 18
ATOM 25742 C C . LEU A 1 88 ? 22.108 11.328 -12.000 1.00 14.96 450 LEU A C 18
ATOM 25743 O O . LEU A 1 88 ? 22.782 12.058 -11.271 1.00 15.17 450 LEU A O 18
ATOM 25759 N N . ALA A 1 89 ? 22.605 10.262 -12.619 1.00 15.28 451 ALA A N 18
ATOM 25760 C CA . ALA A 1 89 ? 24.006 9.879 -12.479 1.00 15.91 451 ALA A CA 18
ATOM 25761 C C . ALA A 1 89 ? 24.383 9.699 -11.010 1.00 16.47 451 ALA A C 18
ATOM 25762 O O . ALA A 1 89 ? 25.046 10.558 -10.426 1.00 16.74 451 ALA A O 18
ATOM 25769 N N . PRO A 1 90 ? 23.965 8.581 -10.386 1.00 16.82 452 PRO A N 18
ATOM 25770 C CA . PRO A 1 90 ? 24.270 8.308 -8.977 1.00 17.52 452 PRO A CA 18
ATOM 25771 C C . PRO A 1 90 ? 25.752 8.028 -8.741 1.00 18.21 452 PRO A C 18
ATOM 25772 O O . PRO A 1 90 ? 26.135 7.506 -7.694 1.00 18.53 452 PRO A O 18
ATOM 25783 N N . ASP A 1 91 ? 26.579 8.391 -9.714 1.00 18.57 453 ASP A N 18
ATOM 25784 C CA . ASP A 1 91 ? 28.020 8.192 -9.609 1.00 19.36 453 ASP A CA 18
ATOM 25785 C C . ASP A 1 91 ? 28.660 9.357 -8.861 1.00 19.52 453 ASP A C 18
ATOM 25786 O O . ASP A 1 91 ? 28.438 10.520 -9.202 1.00 19.55 453 ASP A O 18
ATOM 25795 N N . GLN A 1 92 ? 29.451 9.038 -7.842 1.00 19.77 454 GLN A N 18
ATOM 25796 C CA . GLN A 1 92 ? 30.121 10.060 -7.044 1.00 20.09 454 GLN A CA 18
ATOM 25797 C C . GLN A 1 92 ? 31.049 9.413 -6.020 1.00 20.37 454 GLN A C 18
ATOM 25798 O O . GLN A 1 92 ? 32.282 9.506 -6.199 1.00 20.63 454 GLN A O 18
ATOM 25813 N N . GLY A 1 1 ? 3.268 -15.624 -7.682 1.00 11.64 363 GLY A N 19
ATOM 25814 C CA . GLY A 1 1 ? 1.941 -15.113 -7.244 1.00 11.03 363 GLY A CA 19
ATOM 25815 C C . GLY A 1 1 ? 1.982 -14.510 -5.855 1.00 10.23 363 GLY A C 19
ATOM 25816 O O . GLY A 1 1 ? 1.101 -14.768 -5.034 1.00 10.21 363 GLY A O 19
ATOM 25822 N N . SER A 1 2 ? 3.008 -13.704 -5.592 1.00 9.80 364 SER A N 19
ATOM 25823 C CA . SER A 1 2 ? 3.168 -13.059 -4.293 1.00 9.25 364 SER A CA 19
ATOM 25824 C C . SER A 1 2 ? 3.208 -14.104 -3.173 1.00 8.36 364 SER A C 19
ATOM 25825 O O . SER A 1 2 ? 3.975 -15.064 -3.245 1.00 8.24 364 SER A O 19
ATOM 25833 N N . HIS A 1 3 ? 2.382 -13.917 -2.145 1.00 7.98 365 HIS A N 19
ATOM 25834 C CA . HIS A 1 3 ? 2.333 -14.849 -1.023 1.00 7.35 365 HIS A CA 19
ATOM 25835 C C . HIS A 1 3 ? 1.127 -14.569 -0.134 1.00 6.30 365 HIS A C 19
ATOM 25836 O O . HIS A 1 3 ? 1.002 -13.486 0.439 1.00 6.44 365 HIS A O 19
ATOM 25851 N N . MET A 1 4 ? 0.249 -15.559 -0.015 1.00 5.51 366 MET A N 19
ATOM 25852 C CA . MET A 1 4 ? -0.942 -15.429 0.816 1.00 4.67 366 MET A CA 19
ATOM 25853 C C . MET A 1 4 ? -0.685 -16.003 2.203 1.00 4.56 366 MET A C 19
ATOM 25854 O O . MET A 1 4 ? -0.273 -17.155 2.339 1.00 4.71 366 MET A O 19
ATOM 25868 N N . ASP A 1 5 ? -0.926 -15.196 3.231 1.00 4.67 367 ASP A N 19
ATOM 25869 C CA . ASP A 1 5 ? -0.713 -15.633 4.605 1.00 4.80 367 ASP A CA 19
ATOM 25870 C C . ASP A 1 5 ? -1.780 -16.639 5.034 1.00 4.50 367 ASP A C 19
ATOM 25871 O O . ASP A 1 5 ? -2.947 -16.282 5.198 1.00 4.10 367 ASP A O 19
ATOM 25880 N N . PRO A 1 6 ? -1.393 -17.915 5.227 1.00 4.98 368 PRO A N 19
ATOM 25881 C CA . PRO A 1 6 ? -2.321 -18.963 5.641 1.00 5.12 368 PRO A CA 19
ATOM 25882 C C . PRO A 1 6 ? -2.502 -19.009 7.153 1.00 5.15 368 PRO A C 19
ATOM 25883 O O . PRO A 1 6 ? -2.668 -20.083 7.735 1.00 5.66 368 PRO A O 19
ATOM 25894 N N . LEU A 1 7 ? -2.454 -17.843 7.791 1.00 4.84 369 LEU A N 19
ATOM 25895 C CA . LEU A 1 7 ? -2.594 -17.762 9.230 1.00 5.12 369 LEU A CA 19
ATOM 25896 C C . LEU A 1 7 ? -3.186 -16.427 9.681 1.00 4.61 369 LEU A C 19
ATOM 25897 O O . LEU A 1 7 ? -3.230 -16.134 10.877 1.00 4.91 369 LEU A O 19
ATOM 25913 N N . MET A 1 8 ? -3.656 -15.628 8.724 1.00 4.12 370 MET A N 19
ATOM 25914 C CA . MET A 1 8 ? -4.256 -14.340 9.035 1.00 3.87 370 MET A CA 19
ATOM 25915 C C . MET A 1 8 ? -4.851 -13.698 7.792 1.00 3.02 370 MET A C 19
ATOM 25916 O O . MET A 1 8 ? -5.273 -12.541 7.818 1.00 3.06 370 MET A O 19
ATOM 25930 N N . GLN A 1 9 ? -4.895 -14.475 6.720 1.00 2.80 371 GLN A N 19
ATOM 25931 C CA . GLN A 1 9 ? -5.448 -14.030 5.442 1.00 2.63 371 GLN A CA 19
ATOM 25932 C C . GLN A 1 9 ? -5.020 -12.597 5.104 1.00 2.21 371 GLN A C 19
ATOM 25933 O O . GLN A 1 9 ? -4.071 -12.066 5.681 1.00 2.80 371 GLN A O 19
ATOM 25947 N N . LYS A 1 10 ? -5.722 -11.984 4.159 1.00 1.82 372 LYS A N 19
ATOM 25948 C CA . LYS A 1 10 ? -5.424 -10.621 3.734 1.00 1.77 372 LYS A CA 19
ATOM 25949 C C . LYS A 1 10 ? -5.864 -9.617 4.795 1.00 1.50 372 LYS A C 19
ATOM 25950 O O . LYS A 1 10 ? -6.822 -9.861 5.529 1.00 1.89 372 LYS A O 19
ATOM 25969 N N . ILE A 1 11 ? -5.165 -8.486 4.867 1.00 1.42 373 ILE A N 19
ATOM 25970 C CA . ILE A 1 11 ? -5.496 -7.445 5.834 1.00 1.22 373 ILE A CA 19
ATOM 25971 C C . ILE A 1 11 ? -6.972 -7.072 5.741 1.00 1.13 373 ILE A C 19
ATOM 25972 O O . ILE A 1 11 ? -7.514 -6.914 4.647 1.00 1.20 373 ILE A O 19
ATOM 25988 N N . ASP A 1 12 ? -7.620 -6.941 6.893 1.00 1.16 374 ASP A N 19
ATOM 25989 C CA . ASP A 1 12 ? -9.035 -6.594 6.937 1.00 1.17 374 ASP A CA 19
ATOM 25990 C C . ASP A 1 12 ? -9.232 -5.084 6.961 1.00 1.03 374 ASP A C 19
ATOM 25991 O O . ASP A 1 12 ? -8.629 -4.381 7.773 1.00 1.25 374 ASP A O 19
ATOM 26000 N N . ILE A 1 13 ? -10.086 -4.591 6.068 1.00 0.84 375 ILE A N 19
ATOM 26001 C CA . ILE A 1 13 ? -10.371 -3.164 5.990 1.00 0.76 375 ILE A CA 19
ATOM 26002 C C . ILE A 1 13 ? -11.446 -2.763 6.990 1.00 0.76 375 ILE A C 19
ATOM 26003 O O . ILE A 1 13 ? -11.318 -1.753 7.679 1.00 0.79 375 ILE A O 19
ATOM 26019 N N . SER A 1 14 ? -12.507 -3.561 7.051 1.00 0.79 376 SER A N 19
ATOM 26020 C CA . SER A 1 14 ? -13.617 -3.299 7.958 1.00 0.87 376 SER A CA 19
ATOM 26021 C C . SER A 1 14 ? -13.165 -3.389 9.407 1.00 0.96 376 SER A C 19
ATOM 26022 O O . SER A 1 14 ? -13.393 -4.394 10.083 1.00 1.54 376 SER A O 19
ATOM 26030 N N . GLU A 1 15 ? -12.514 -2.333 9.868 1.00 0.93 377 GLU A N 19
ATOM 26031 C CA . GLU A 1 15 ? -12.011 -2.272 11.227 1.00 1.03 377 GLU A CA 19
ATOM 26032 C C . GLU A 1 15 ? -11.450 -0.889 11.514 1.00 0.87 377 GLU A C 19
ATOM 26033 O O . GLU A 1 15 ? -11.453 -0.426 12.656 1.00 0.93 377 GLU A O 19
ATOM 26045 N N . ASN A 1 16 ? -10.964 -0.239 10.463 1.00 0.71 378 ASN A N 19
ATOM 26046 C CA . ASN A 1 16 ? -10.386 1.096 10.586 1.00 0.61 378 ASN A CA 19
ATOM 26047 C C . ASN A 1 16 ? -10.056 1.693 9.216 1.00 0.58 378 ASN A C 19
ATOM 26048 O O . ASN A 1 16 ? -8.896 1.985 8.924 1.00 0.59 378 ASN A O 19
ATOM 26059 N N . PRO A 1 17 ? -11.071 1.887 8.354 1.00 0.62 379 PRO A N 19
ATOM 26060 C CA . PRO A 1 17 ? -10.867 2.456 7.018 1.00 0.65 379 PRO A CA 19
ATOM 26061 C C . PRO A 1 17 ? -10.131 3.790 7.075 1.00 0.61 379 PRO A C 19
ATOM 26062 O O . PRO A 1 17 ? -9.283 4.080 6.232 1.00 0.62 379 PRO A O 19
ATOM 26073 N N . ASP A 1 18 ? -10.462 4.596 8.080 1.00 0.62 380 ASP A N 19
ATOM 26074 C CA . ASP A 1 18 ? -9.832 5.898 8.258 1.00 0.64 380 ASP A CA 19
ATOM 26075 C C . ASP A 1 18 ? -8.348 5.750 8.579 1.00 0.55 380 ASP A C 19
ATOM 26076 O O . ASP A 1 18 ? -7.537 6.592 8.193 1.00 0.55 380 ASP A O 19
ATOM 26085 N N . LYS A 1 19 ? -8.001 4.682 9.298 1.00 0.51 381 LYS A N 19
ATOM 26086 C CA . LYS A 1 19 ? -6.611 4.434 9.678 1.00 0.47 381 LYS A CA 19
ATOM 26087 C C . LYS A 1 19 ? -5.680 4.584 8.480 1.00 0.39 381 LYS A C 19
ATOM 26088 O O . LYS A 1 19 ? -5.888 3.968 7.437 1.00 0.37 381 LYS A O 19
ATOM 26107 N N . ILE A 1 20 ? -4.657 5.416 8.641 1.00 0.40 382 ILE A N 19
ATOM 26108 C CA . ILE A 1 20 ? -3.692 5.660 7.583 1.00 0.35 382 ILE A CA 19
ATOM 26109 C C . ILE A 1 20 ? -2.778 4.455 7.362 1.00 0.34 382 ILE A C 19
ATOM 26110 O O . ILE A 1 20 ? -2.051 4.045 8.267 1.00 0.41 382 ILE A O 19
ATOM 26126 N N . TYR A 1 21 ? -2.793 3.914 6.146 1.00 0.30 383 TYR A N 19
ATOM 26127 C CA . TYR A 1 21 ? -1.936 2.784 5.802 1.00 0.30 383 TYR A CA 19
ATOM 26128 C C . TYR A 1 21 ? -0.709 3.284 5.049 1.00 0.28 383 TYR A C 19
ATOM 26129 O O . TYR A 1 21 ? -0.799 4.236 4.281 1.00 0.25 383 TYR A O 19
ATOM 26147 N N . PHE A 1 22 ? 0.440 2.656 5.272 1.00 0.31 384 PHE A N 19
ATOM 26148 C CA . PHE A 1 22 ? 1.666 3.074 4.598 1.00 0.30 384 PHE A CA 19
ATOM 26149 C C . PHE A 1 22 ? 1.824 2.351 3.263 1.00 0.28 384 PHE A C 19
ATOM 26150 O O . PHE A 1 22 ? 1.644 1.134 3.181 1.00 0.33 384 PHE A O 19
ATOM 26167 N N . ILE A 1 23 ? 2.148 3.105 2.214 1.00 0.26 385 ILE A N 19
ATOM 26168 C CA . ILE A 1 23 ? 2.314 2.532 0.880 1.00 0.27 385 ILE A CA 19
ATOM 26169 C C . ILE A 1 23 ? 3.747 2.685 0.379 1.00 0.24 385 ILE A C 19
ATOM 26170 O O . ILE A 1 23 ? 4.404 3.690 0.646 1.00 0.30 385 ILE A O 19
ATOM 26186 N N . ARG A 1 24 ? 4.217 1.687 -0.360 1.00 0.29 386 ARG A N 19
ATOM 26187 C CA . ARG A 1 24 ? 5.565 1.711 -0.918 1.00 0.30 386 ARG A CA 19
ATOM 26188 C C . ARG A 1 24 ? 5.521 1.521 -2.432 1.00 0.33 386 ARG A C 19
ATOM 26189 O O . ARG A 1 24 ? 5.317 0.410 -2.917 1.00 0.42 386 ARG A O 19
ATOM 26210 N N . ARG A 1 25 ? 5.717 2.607 -3.177 1.00 0.41 387 ARG A N 19
ATOM 26211 C CA . ARG A 1 25 ? 5.700 2.539 -4.636 1.00 0.51 387 ARG A CA 19
ATOM 26212 C C . ARG A 1 25 ? 6.859 1.689 -5.157 1.00 0.49 387 ARG A C 19
ATOM 26213 O O . ARG A 1 25 ? 7.812 1.408 -4.430 1.00 0.47 387 ARG A O 19
ATOM 26234 N N . GLU A 1 26 ? 6.738 1.243 -6.404 1.00 0.64 388 GLU A N 19
ATOM 26235 C CA . GLU A 1 26 ? 7.737 0.373 -7.027 1.00 0.69 388 GLU A CA 19
ATOM 26236 C C . GLU A 1 26 ? 9.167 0.886 -6.857 1.00 0.61 388 GLU A C 19
ATOM 26237 O O . GLU A 1 26 ? 10.073 0.110 -6.549 1.00 0.63 388 GLU A O 19
ATOM 26249 N N . ASP A 1 27 ? 9.378 2.177 -7.077 1.00 0.65 389 ASP A N 19
ATOM 26250 C CA . ASP A 1 27 ? 10.714 2.755 -6.964 1.00 0.69 389 ASP A CA 19
ATOM 26251 C C . ASP A 1 27 ? 11.286 2.579 -5.557 1.00 0.64 389 ASP A C 19
ATOM 26252 O O . ASP A 1 27 ? 12.490 2.383 -5.390 1.00 0.91 389 ASP A O 19
ATOM 26261 N N . GLY A 1 28 ? 10.421 2.653 -4.547 1.00 0.55 390 GLY A N 19
ATOM 26262 C CA . GLY A 1 28 ? 10.873 2.503 -3.172 1.00 0.53 390 GLY A CA 19
ATOM 26263 C C . GLY A 1 28 ? 10.613 3.744 -2.339 1.00 0.55 390 GLY A C 19
ATOM 26264 O O . GLY A 1 28 ? 11.477 4.185 -1.583 1.00 1.03 390 GLY A O 19
ATOM 26268 N N . THR A 1 29 ? 9.418 4.306 -2.484 1.00 0.57 391 THR A N 19
ATOM 26269 C CA . THR A 1 29 ? 9.041 5.505 -1.746 1.00 0.54 391 THR A CA 19
ATOM 26270 C C . THR A 1 29 ? 7.876 5.245 -0.804 1.00 0.41 391 THR A C 19
ATOM 26271 O O . THR A 1 29 ? 6.754 5.010 -1.247 1.00 0.44 391 THR A O 19
ATOM 26282 N N . VAL A 1 30 ? 8.139 5.308 0.495 1.00 0.37 392 VAL A N 19
ATOM 26283 C CA . VAL A 1 30 ? 7.092 5.108 1.481 1.00 0.33 392 VAL A CA 19
ATOM 26284 C C . VAL A 1 30 ? 6.274 6.388 1.626 1.00 0.32 392 VAL A C 19
ATOM 26285 O O . VAL A 1 30 ? 6.830 7.484 1.703 1.00 0.41 392 VAL A O 19
ATOM 26298 N N . HIS A 1 31 ? 4.956 6.246 1.638 1.00 0.29 393 HIS A N 19
ATOM 26299 C CA . HIS A 1 31 ? 4.062 7.394 1.745 1.00 0.31 393 HIS A CA 19
ATOM 26300 C C . HIS A 1 31 ? 2.706 6.981 2.306 1.00 0.27 393 HIS A C 19
ATOM 26301 O O . HIS A 1 31 ? 2.125 5.981 1.885 1.00 0.26 393 HIS A O 19
ATOM 26316 N N . ARG A 1 32 ? 2.214 7.756 3.264 1.00 0.29 394 ARG A N 19
ATOM 26317 C CA . ARG A 1 32 ? 0.933 7.479 3.901 1.00 0.28 394 ARG A CA 19
ATOM 26318 C C . ARG A 1 32 ? -0.214 7.485 2.892 1.00 0.26 394 ARG A C 19
ATOM 26319 O O . ARG A 1 32 ? -0.209 8.249 1.927 1.00 0.32 394 ARG A O 19
ATOM 26340 N N . GLY A 1 33 ? -1.191 6.613 3.129 1.00 0.23 395 GLY A N 19
ATOM 26341 C CA . GLY A 1 33 ? -2.341 6.504 2.248 1.00 0.25 395 GLY A CA 19
ATOM 26342 C C . GLY A 1 33 ? -3.387 5.546 2.794 1.00 0.23 395 GLY A C 19
ATOM 26343 O O . GLY A 1 33 ? -3.070 4.413 3.155 1.00 0.26 395 GLY A O 19
ATOM 26347 N N . GLN A 1 34 ? -4.634 5.997 2.860 1.00 0.29 396 GLN A N 19
ATOM 26348 C CA . GLN A 1 34 ? -5.718 5.163 3.371 1.00 0.34 396 GLN A CA 19
ATOM 26349 C C . GLN A 1 34 ? -6.188 4.154 2.330 1.00 0.35 396 GLN A C 19
ATOM 26350 O O . GLN A 1 34 ? -6.505 4.520 1.205 1.00 0.46 396 GLN A O 19
ATOM 26364 N N . VAL A 1 35 ? -6.273 2.889 2.724 1.00 0.33 397 VAL A N 19
ATOM 26365 C CA . VAL A 1 35 ? -6.756 1.847 1.827 1.00 0.33 397 VAL A CA 19
ATOM 26366 C C . VAL A 1 35 ? -8.277 1.743 1.936 1.00 0.33 397 VAL A C 19
ATOM 26367 O O . VAL A 1 35 ? -8.828 1.734 3.037 1.00 0.37 397 VAL A O 19
ATOM 26380 N N . LEU A 1 36 ? -8.955 1.713 0.792 1.00 0.36 398 LEU A N 19
ATOM 26381 C CA . LEU A 1 36 ? -10.413 1.664 0.780 1.00 0.40 398 LEU A CA 19
ATOM 26382 C C . LEU A 1 36 ? -10.956 0.289 0.392 1.00 0.41 398 LEU A C 19
ATOM 26383 O O . LEU A 1 36 ? -11.845 -0.242 1.057 1.00 0.47 398 LEU A O 19
ATOM 26399 N N . GLN A 1 37 ? -10.446 -0.265 -0.704 1.00 0.39 399 GLN A N 19
ATOM 26400 C CA . GLN A 1 37 ? -10.916 -1.559 -1.199 1.00 0.43 399 GLN A CA 19
ATOM 26401 C C . GLN A 1 37 ? -9.778 -2.394 -1.775 1.00 0.38 399 GLN A C 19
ATOM 26402 O O . GLN A 1 37 ? -8.634 -1.955 -1.823 1.00 0.35 399 GLN A O 19
ATOM 26416 N N . SER A 1 38 ? -10.115 -3.606 -2.211 1.00 0.42 400 SER A N 19
ATOM 26417 C CA . SER A 1 38 ? -9.142 -4.522 -2.800 1.00 0.41 400 SER A CA 19
ATOM 26418 C C . SER A 1 38 ? -9.821 -5.403 -3.845 1.00 0.47 400 SER A C 19
ATOM 26419 O O . SER A 1 38 ? -11.012 -5.695 -3.734 1.00 0.54 400 SER A O 19
ATOM 26427 N N . ARG A 1 39 ? -9.075 -5.813 -4.873 1.00 0.51 401 ARG A N 19
ATOM 26428 C CA . ARG A 1 39 ? -9.649 -6.640 -5.931 1.00 0.60 401 ARG A CA 19
ATOM 26429 C C . ARG A 1 39 ? -8.585 -7.422 -6.699 1.00 0.73 401 ARG A C 19
ATOM 26430 O O . ARG A 1 39 ? -7.523 -6.894 -7.034 1.00 0.86 401 ARG A O 19
ATOM 26451 N N . THR A 1 40 ? -8.901 -8.676 -7.005 1.00 0.82 402 THR A N 19
ATOM 26452 C CA . THR A 1 40 ? -8.011 -9.536 -7.775 1.00 0.99 402 THR A CA 19
ATOM 26453 C C . THR A 1 40 ? -8.274 -9.341 -9.261 1.00 1.16 402 THR A C 19
ATOM 26454 O O . THR A 1 40 ? -9.426 -9.222 -9.680 1.00 1.79 402 THR A O 19
ATOM 26465 N N . THR A 1 41 ? -7.214 -9.300 -10.053 1.00 1.43 403 THR A N 19
ATOM 26466 C CA . THR A 1 41 ? -7.353 -9.112 -11.492 1.00 1.62 403 THR A CA 19
ATOM 26467 C C . THR A 1 41 ? -8.175 -10.252 -12.108 1.00 1.84 403 THR A C 19
ATOM 26468 O O . THR A 1 41 ? -8.712 -11.096 -11.390 1.00 1.85 403 THR A O 19
ATOM 26479 N N . GLU A 1 42 ? -8.284 -10.263 -13.434 1.00 2.08 404 GLU A N 19
ATOM 26480 C CA . GLU A 1 42 ? -9.054 -11.286 -14.139 1.00 2.34 404 GLU A CA 19
ATOM 26481 C C . GLU A 1 42 ? -8.664 -12.694 -13.697 1.00 2.30 404 GLU A C 19
ATOM 26482 O O . GLU A 1 42 ? -9.525 -13.557 -13.521 1.00 2.37 404 GLU A O 19
ATOM 26494 N N . ASN A 1 43 ? -7.366 -12.926 -13.528 1.00 2.26 405 ASN A N 19
ATOM 26495 C CA . ASN A 1 43 ? -6.874 -14.237 -13.116 1.00 2.30 405 ASN A CA 19
ATOM 26496 C C . ASN A 1 43 ? -7.467 -14.648 -11.770 1.00 2.07 405 ASN A C 19
ATOM 26497 O O . ASN A 1 43 ? -7.979 -15.758 -11.622 1.00 2.40 405 ASN A O 19
ATOM 26508 N N . ALA A 1 44 ? -7.394 -13.746 -10.796 1.00 1.82 406 ALA A N 19
ATOM 26509 C CA . ALA A 1 44 ? -7.924 -14.008 -9.460 1.00 1.67 406 ALA A CA 19
ATOM 26510 C C . ALA A 1 44 ? -7.376 -15.313 -8.887 1.00 1.85 406 ALA A C 19
ATOM 26511 O O . ALA A 1 44 ? -8.122 -16.144 -8.369 1.00 2.18 406 ALA A O 19
ATOM 26518 N N . ALA A 1 45 ? -6.062 -15.472 -8.978 1.00 1.91 407 ALA A N 19
ATOM 26519 C CA . ALA A 1 45 ? -5.383 -16.658 -8.467 1.00 2.19 407 ALA A CA 19
ATOM 26520 C C . ALA A 1 45 ? -4.015 -16.268 -7.933 1.00 2.37 407 ALA A C 19
ATOM 26521 O O . ALA A 1 45 ? -3.174 -17.116 -7.632 1.00 2.77 407 ALA A O 19
ATOM 26528 N N . ALA A 1 46 ? -3.818 -14.960 -7.829 1.00 2.15 408 ALA A N 19
ATOM 26529 C CA . ALA A 1 46 ? -2.576 -14.375 -7.346 1.00 2.35 408 ALA A CA 19
ATOM 26530 C C . ALA A 1 46 ? -2.678 -12.848 -7.356 1.00 2.05 408 ALA A C 19
ATOM 26531 O O . ALA A 1 46 ? -2.342 -12.194 -6.368 1.00 1.99 408 ALA A O 19
ATOM 26538 N N . PRO A 1 47 ? -3.155 -12.255 -8.476 1.00 1.99 409 PRO A N 19
ATOM 26539 C CA . PRO A 1 47 ? -3.307 -10.800 -8.596 1.00 1.80 409 PRO A CA 19
ATOM 26540 C C . PRO A 1 47 ? -4.211 -10.219 -7.522 1.00 1.41 409 PRO A C 19
ATOM 26541 O O . PRO A 1 47 ? -5.197 -10.835 -7.127 1.00 1.86 409 PRO A O 19
ATOM 26552 N N . ASP A 1 48 ? -3.860 -9.027 -7.058 1.00 0.92 410 ASP A N 19
ATOM 26553 C CA . ASP A 1 48 ? -4.630 -8.344 -6.029 1.00 0.79 410 ASP A CA 19
ATOM 26554 C C . ASP A 1 48 ? -4.137 -6.912 -5.862 1.00 0.68 410 ASP A C 19
ATOM 26555 O O . ASP A 1 48 ? -2.932 -6.656 -5.850 1.00 0.93 410 ASP A O 19
ATOM 26564 N N . GLU A 1 49 ? -5.074 -5.979 -5.753 1.00 0.54 411 GLU A N 19
ATOM 26565 C CA . GLU A 1 49 ? -4.736 -4.568 -5.606 1.00 0.45 411 GLU A CA 19
ATOM 26566 C C . GLU A 1 49 ? -5.673 -3.886 -4.623 1.00 0.40 411 GLU A C 19
ATOM 26567 O O . GLU A 1 49 ? -6.885 -4.083 -4.670 1.00 0.42 411 GLU A O 19
ATOM 26579 N N . TYR A 1 50 ? -5.104 -3.086 -3.733 1.00 0.38 412 TYR A N 19
ATOM 26580 C CA . TYR A 1 50 ? -5.891 -2.378 -2.736 1.00 0.35 412 TYR A CA 19
ATOM 26581 C C . TYR A 1 50 ? -5.936 -0.882 -3.029 1.00 0.33 412 TYR A C 19
ATOM 26582 O O . TYR A 1 50 ? -4.906 -0.209 -3.037 1.00 0.34 412 TYR A O 19
ATOM 26600 N N . TYR A 1 51 ? -7.142 -0.366 -3.247 1.00 0.33 413 TYR A N 19
ATOM 26601 C CA . TYR A 1 51 ? -7.335 1.054 -3.513 1.00 0.32 413 TYR A CA 19
ATOM 26602 C C . TYR A 1 51 ? -6.766 1.863 -2.358 1.00 0.32 413 TYR A C 19
ATOM 26603 O O . TYR A 1 51 ? -6.812 1.417 -1.214 1.00 0.40 413 TYR A O 19
ATOM 26621 N N . VAL A 1 52 ? -6.216 3.039 -2.640 1.00 0.33 414 VAL A N 19
ATOM 26622 C CA . VAL A 1 52 ? -5.640 3.844 -1.574 1.00 0.33 414 VAL A CA 19
ATOM 26623 C C . VAL A 1 52 ? -5.612 5.335 -1.895 1.00 0.29 414 VAL A C 19
ATOM 26624 O O . VAL A 1 52 ? -5.120 5.757 -2.942 1.00 0.38 414 VAL A O 19
ATOM 26637 N N . HIS A 1 53 ? -6.118 6.129 -0.956 1.00 0.33 415 HIS A N 19
ATOM 26638 C CA . HIS A 1 53 ? -6.126 7.578 -1.090 1.00 0.32 415 HIS A CA 19
ATOM 26639 C C . HIS A 1 53 ? -5.000 8.162 -0.248 1.00 0.32 415 HIS A C 19
ATOM 26640 O O . HIS A 1 53 ? -5.030 8.073 0.979 1.00 0.34 415 HIS A O 19
ATOM 26655 N N . TYR A 1 54 ? -4.002 8.745 -0.900 1.00 0.37 416 TYR A N 19
ATOM 26656 C CA . TYR A 1 54 ? -2.874 9.318 -0.181 1.00 0.40 416 TYR A CA 19
ATOM 26657 C C . TYR A 1 54 ? -3.325 10.438 0.743 1.00 0.45 416 TYR A C 19
ATOM 26658 O O . TYR A 1 54 ? -4.106 11.309 0.360 1.00 0.57 416 TYR A O 19
ATOM 26676 N N . VAL A 1 55 ? -2.841 10.382 1.977 1.00 0.45 417 VAL A N 19
ATOM 26677 C CA . VAL A 1 55 ? -3.195 11.359 2.999 1.00 0.55 417 VAL A CA 19
ATOM 26678 C C . VAL A 1 55 ? -2.414 12.658 2.822 1.00 0.66 417 VAL A C 19
ATOM 26679 O O . VAL A 1 55 ? -2.172 13.385 3.786 1.00 1.34 417 VAL A O 19
ATOM 26692 N N . GLY A 1 56 ? -2.025 12.947 1.584 1.00 0.71 418 GLY A N 19
ATOM 26693 C CA . GLY A 1 56 ? -1.279 14.163 1.313 1.00 0.82 418 GLY A CA 19
ATOM 26694 C C . GLY A 1 56 ? -0.767 14.248 -0.115 1.00 0.72 418 GLY A C 19
ATOM 26695 O O . GLY A 1 56 ? -0.837 15.306 -0.740 1.00 0.76 418 GLY A O 19
ATOM 26699 N N . LEU A 1 57 ? -0.241 13.139 -0.624 1.00 0.66 419 LEU A N 19
ATOM 26700 C CA . LEU A 1 57 ? 0.297 13.102 -1.982 1.00 0.60 419 LEU A CA 19
ATOM 26701 C C . LEU A 1 57 ? -0.767 13.450 -3.017 1.00 0.59 419 LEU A C 19
ATOM 26702 O O . LEU A 1 57 ? -1.958 13.230 -2.802 1.00 0.76 419 LEU A O 19
ATOM 26718 N N . ASN A 1 58 ? -0.315 14.003 -4.139 1.00 0.61 420 ASN A N 19
ATOM 26719 C CA . ASN A 1 58 ? -1.178 14.403 -5.224 1.00 0.63 420 ASN A CA 19
ATOM 26720 C C . ASN A 1 58 ? -2.137 13.292 -5.637 1.00 0.56 420 ASN A C 19
ATOM 26721 O O . ASN A 1 58 ? -1.804 12.109 -5.572 1.00 0.56 420 ASN A O 19
ATOM 26732 N N . ARG A 1 59 ? -3.330 13.691 -6.071 1.00 0.62 421 ARG A N 19
ATOM 26733 C CA . ARG A 1 59 ? -4.347 12.744 -6.510 1.00 0.67 421 ARG A CA 19
ATOM 26734 C C . ARG A 1 59 ? -3.838 11.898 -7.674 1.00 0.66 421 ARG A C 19
ATOM 26735 O O . ARG A 1 59 ? -4.259 10.755 -7.850 1.00 0.69 421 ARG A O 19
ATOM 26756 N N . ARG A 1 60 ? -2.930 12.467 -8.464 1.00 0.71 422 ARG A N 19
ATOM 26757 C CA . ARG A 1 60 ? -2.363 11.761 -9.610 1.00 0.83 422 ARG A CA 19
ATOM 26758 C C . ARG A 1 60 ? -1.796 10.418 -9.168 1.00 0.72 422 ARG A C 19
ATOM 26759 O O . ARG A 1 60 ? -1.957 9.403 -9.844 1.00 0.77 422 ARG A O 19
ATOM 26780 N N . LEU A 1 61 ? -1.136 10.436 -8.017 1.00 0.65 423 LEU A N 19
ATOM 26781 C CA . LEU A 1 61 ? -0.536 9.239 -7.445 1.00 0.62 423 LEU A CA 19
ATOM 26782 C C . LEU A 1 61 ? -1.607 8.289 -6.918 1.00 0.52 423 LEU A C 19
ATOM 26783 O O . LEU A 1 61 ? -1.439 7.069 -6.957 1.00 0.53 423 LEU A O 19
ATOM 26799 N N . ASP A 1 62 ? -2.702 8.858 -6.421 1.00 0.49 424 ASP A N 19
ATOM 26800 C CA . ASP A 1 62 ? -3.803 8.066 -5.879 1.00 0.50 424 ASP A CA 19
ATOM 26801 C C . ASP A 1 62 ? -4.267 7.022 -6.889 1.00 0.45 424 ASP A C 19
ATOM 26802 O O . ASP A 1 62 ? -4.498 7.335 -8.058 1.00 0.49 424 ASP A O 19
ATOM 26811 N N . GLY A 1 63 ? -4.405 5.781 -6.432 1.00 0.44 425 GLY A N 19
ATOM 26812 C CA . GLY A 1 63 ? -4.845 4.714 -7.309 1.00 0.50 425 GLY A CA 19
ATOM 26813 C C . GLY A 1 63 ? -4.855 3.365 -6.621 1.00 0.45 425 GLY A C 19
ATOM 26814 O O . GLY A 1 63 ? -5.202 3.264 -5.444 1.00 0.70 425 GLY A O 19
ATOM 26818 N N . TRP A 1 64 ? -4.472 2.325 -7.355 1.00 0.50 426 TRP A N 19
ATOM 26819 C CA . TRP A 1 64 ? -4.437 0.976 -6.805 1.00 0.44 426 TRP A CA 19
ATOM 26820 C C . TRP A 1 64 ? -3.004 0.538 -6.528 1.00 0.45 426 TRP A C 19
ATOM 26821 O O . TRP A 1 64 ? -2.106 0.755 -7.343 1.00 0.57 426 TRP A O 19
ATOM 26842 N N . VAL A 1 65 ? -2.795 -0.072 -5.366 1.00 0.39 427 VAL A N 19
ATOM 26843 C CA . VAL A 1 65 ? -1.472 -0.536 -4.964 1.00 0.46 427 VAL A CA 19
ATOM 26844 C C . VAL A 1 65 ? -1.498 -1.993 -4.524 1.00 0.51 427 VAL A C 19
ATOM 26845 O O . VAL A 1 65 ? -2.367 -2.404 -3.757 1.00 0.70 427 VAL A O 19
ATOM 26858 N N . GLY A 1 66 ? -0.529 -2.763 -5.002 1.00 0.52 428 GLY A N 19
ATOM 26859 C CA . GLY A 1 66 ? -0.447 -4.162 -4.636 1.00 0.65 428 GLY A CA 19
ATOM 26860 C C . GLY A 1 66 ? -0.344 -4.351 -3.136 1.00 0.79 428 GLY A C 19
ATOM 26861 O O . GLY A 1 66 ? 0.188 -3.491 -2.434 1.00 1.72 428 GLY A O 19
ATOM 26865 N N . ARG A 1 67 ? -0.861 -5.471 -2.645 1.00 0.54 429 ARG A N 19
ATOM 26866 C CA . ARG A 1 67 ? -0.830 -5.774 -1.215 1.00 0.54 429 ARG A CA 19
ATOM 26867 C C . ARG A 1 67 ? 0.563 -5.548 -0.629 1.00 0.49 429 ARG A C 19
ATOM 26868 O O . ARG A 1 67 ? 0.700 -5.044 0.486 1.00 0.53 429 ARG A O 19
ATOM 26889 N N . HIS A 1 68 ? 1.592 -5.926 -1.382 1.00 0.49 430 HIS A N 19
ATOM 26890 C CA . HIS A 1 68 ? 2.969 -5.762 -0.925 1.00 0.53 430 HIS A CA 19
ATOM 26891 C C . HIS A 1 68 ? 3.320 -4.296 -0.694 1.00 0.47 430 HIS A C 19
ATOM 26892 O O . HIS A 1 68 ? 4.122 -3.976 0.184 1.00 0.49 430 HIS A O 19
ATOM 26907 N N . ARG A 1 69 ? 2.725 -3.408 -1.481 1.00 0.43 431 ARG A N 19
ATOM 26908 C CA . ARG A 1 69 ? 2.995 -1.981 -1.346 1.00 0.41 431 ARG A CA 19
ATOM 26909 C C . ARG A 1 69 ? 2.163 -1.366 -0.225 1.00 0.37 431 ARG A C 19
ATOM 26910 O O . ARG A 1 69 ? 1.866 -0.174 -0.249 1.00 0.57 431 ARG A O 19
ATOM 26931 N N . ILE A 1 70 ? 1.794 -2.181 0.757 1.00 0.39 432 ILE A N 19
ATOM 26932 C CA . ILE A 1 70 ? 0.999 -1.711 1.888 1.00 0.36 432 ILE A CA 19
ATOM 26933 C C . ILE A 1 70 ? 1.320 -2.506 3.143 1.00 0.38 432 ILE A C 19
ATOM 26934 O O . ILE A 1 70 ? 1.421 -3.732 3.105 1.00 0.44 432 ILE A O 19
ATOM 26950 N N . SER A 1 71 ? 1.476 -1.796 4.255 1.00 0.34 433 SER A N 19
ATOM 26951 C CA . SER A 1 71 ? 1.789 -2.427 5.531 1.00 0.38 433 SER A CA 19
ATOM 26952 C C . SER A 1 71 ? 1.582 -1.452 6.684 1.00 0.36 433 SER A C 19
ATOM 26953 O O . SER A 1 71 ? 1.939 -0.277 6.586 1.00 0.34 433 SER A O 19
ATOM 26961 N N . ASP A 1 72 ? 1.017 -1.947 7.781 1.00 0.43 434 ASP A N 19
ATOM 26962 C CA . ASP A 1 72 ? 0.780 -1.119 8.955 1.00 0.48 434 ASP A CA 19
ATOM 26963 C C . ASP A 1 72 ? 2.076 -0.916 9.737 1.00 0.48 434 ASP A C 19
ATOM 26964 O O . ASP A 1 72 ? 2.057 -0.508 10.899 1.00 0.74 434 ASP A O 19
ATOM 26973 N N . ASN A 1 73 ? 3.201 -1.201 9.083 1.00 0.43 435 ASN A N 19
ATOM 26974 C CA . ASN A 1 73 ? 4.515 -1.049 9.697 1.00 0.47 435 ASN A CA 19
ATOM 26975 C C . ASN A 1 73 ? 5.500 -0.448 8.699 1.00 0.39 435 ASN A C 19
ATOM 26976 O O . ASN A 1 73 ? 5.637 -0.935 7.577 1.00 0.38 435 ASN A O 19
ATOM 26987 N N . ALA A 1 74 ? 6.178 0.618 9.114 1.00 0.49 436 ALA A N 19
ATOM 26988 C CA . ALA A 1 74 ? 7.145 1.299 8.259 1.00 0.55 436 ALA A CA 19
ATOM 26989 C C . ALA A 1 74 ? 8.340 0.408 7.936 1.00 0.55 436 ALA A C 19
ATOM 26990 O O . ALA A 1 74 ? 8.806 0.368 6.798 1.00 0.54 436 ALA A O 19
ATOM 26997 N N . ASP A 1 75 ? 8.838 -0.296 8.948 1.00 0.65 437 ASP A N 19
ATOM 26998 C CA . ASP A 1 75 ? 9.988 -1.178 8.777 1.00 0.75 437 ASP A CA 19
ATOM 26999 C C . ASP A 1 75 ? 9.737 -2.212 7.682 1.00 0.71 437 ASP A C 19
ATOM 27000 O O . ASP A 1 75 ? 10.630 -2.525 6.894 1.00 0.78 437 ASP A O 19
ATOM 27009 N N . ASP A 1 76 ? 8.520 -2.746 7.644 1.00 0.68 438 ASP A N 19
ATOM 27010 C CA . ASP A 1 76 ? 8.157 -3.753 6.651 1.00 0.73 438 ASP A CA 19
ATOM 27011 C C . ASP A 1 76 ? 7.786 -3.115 5.312 1.00 0.73 438 ASP A C 19
ATOM 27012 O O . ASP A 1 76 ? 6.824 -3.533 4.668 1.00 1.35 438 ASP A O 19
ATOM 27021 N N . LEU A 1 77 ? 8.558 -2.114 4.891 1.00 0.54 439 LEU A N 19
ATOM 27022 C CA . LEU A 1 77 ? 8.303 -1.433 3.623 1.00 0.53 439 LEU A CA 19
ATOM 27023 C C . LEU A 1 77 ? 9.596 -0.900 3.005 1.00 0.61 439 LEU A C 19
ATOM 27024 O O . LEU A 1 77 ? 10.237 -1.588 2.209 1.00 0.86 439 LEU A O 19
ATOM 27040 N N . GLY A 1 78 ? 9.976 0.324 3.368 1.00 0.59 440 GLY A N 19
ATOM 27041 C CA . GLY A 1 78 ? 11.188 0.912 2.825 1.00 0.77 440 GLY A CA 19
ATOM 27042 C C . GLY A 1 78 ? 11.567 2.216 3.505 1.00 0.96 440 GLY A C 19
ATOM 27043 O O . GLY A 1 78 ? 12.041 3.145 2.850 1.00 1.36 440 GLY A O 19
ATOM 27047 N N . GLY A 1 79 ? 11.366 2.281 4.820 1.00 0.93 441 GLY A N 19
ATOM 27048 C CA . GLY A 1 79 ? 11.703 3.484 5.565 1.00 1.24 441 GLY A CA 19
ATOM 27049 C C . GLY A 1 79 ? 10.845 4.674 5.182 1.00 1.14 441 GLY A C 19
ATOM 27050 O O . GLY A 1 79 ? 10.534 4.866 4.011 1.00 1.83 441 GLY A O 19
ATOM 27054 N N . ILE A 1 80 ? 10.466 5.477 6.176 1.00 1.10 442 ILE A N 19
ATOM 27055 C CA . ILE A 1 80 ? 9.644 6.663 5.942 1.00 1.03 442 ILE A CA 19
ATOM 27056 C C . ILE A 1 80 ? 10.444 7.738 5.207 1.00 1.05 442 ILE A C 19
ATOM 27057 O O . ILE A 1 80 ? 10.756 8.791 5.767 1.00 1.39 442 ILE A O 19
ATOM 27073 N N . THR A 1 81 ? 10.785 7.458 3.953 1.00 1.13 443 THR A N 19
ATOM 27074 C CA . THR A 1 81 ? 11.559 8.383 3.138 1.00 1.36 443 THR A CA 19
ATOM 27075 C C . THR A 1 81 ? 11.493 7.999 1.664 1.00 1.47 443 THR A C 19
ATOM 27076 O O . THR A 1 81 ? 11.603 6.823 1.314 1.00 2.20 443 THR A O 19
ATOM 27087 N N . VAL A 1 82 ? 11.309 8.998 0.807 1.00 1.90 444 VAL A N 19
ATOM 27088 C CA . VAL A 1 82 ? 11.226 8.777 -0.627 1.00 2.70 444 VAL A CA 19
ATOM 27089 C C . VAL A 1 82 ? 12.609 8.604 -1.249 1.00 3.02 444 VAL A C 19
ATOM 27090 O O . VAL A 1 82 ? 12.972 9.301 -2.197 1.00 3.60 444 VAL A O 19
ATOM 27103 N N . LEU A 1 83 ? 13.372 7.665 -0.705 1.00 3.13 445 LEU A N 19
ATOM 27104 C CA . LEU A 1 83 ? 14.717 7.389 -1.199 1.00 3.83 445 LEU A CA 19
ATOM 27105 C C . LEU A 1 83 ? 14.677 6.830 -2.621 1.00 4.75 445 LEU A C 19
ATOM 27106 O O . LEU A 1 83 ? 13.834 5.993 -2.947 1.00 4.99 445 LEU A O 19
ATOM 27122 N N . PRO A 1 84 ? 15.585 7.299 -3.498 1.00 5.56 446 PRO A N 19
ATOM 27123 C CA . PRO A 1 84 ? 15.647 6.848 -4.890 1.00 6.59 446 PRO A CA 19
ATOM 27124 C C . PRO A 1 84 ? 16.330 5.493 -5.037 1.00 7.07 446 PRO A C 19
ATOM 27125 O O . PRO A 1 84 ? 17.309 5.203 -4.348 1.00 7.26 446 PRO A O 19
ATOM 27136 N N . ALA A 1 85 ? 15.814 4.668 -5.945 1.00 7.52 447 ALA A N 19
ATOM 27137 C CA . ALA A 1 85 ? 16.377 3.345 -6.188 1.00 8.19 447 ALA A CA 19
ATOM 27138 C C . ALA A 1 85 ? 15.738 2.694 -7.412 1.00 8.83 447 ALA A C 19
ATOM 27139 O O . ALA A 1 85 ? 14.517 2.720 -7.569 1.00 9.06 447 ALA A O 19
ATOM 27146 N N . PRO A 1 86 ? 16.556 2.096 -8.300 1.00 9.38 448 PRO A N 19
ATOM 27147 C CA . PRO A 1 86 ? 16.056 1.436 -9.511 1.00 10.23 448 PRO A CA 19
ATOM 27148 C C . PRO A 1 86 ? 15.103 0.287 -9.185 1.00 10.87 448 PRO A C 19
ATOM 27149 O O . PRO A 1 86 ? 15.388 -0.533 -8.312 1.00 11.06 448 PRO A O 19
ATOM 27160 N N . PRO A 1 87 ? 13.953 0.214 -9.880 1.00 11.41 449 PRO A N 19
ATOM 27161 C CA . PRO A 1 87 ? 12.960 -0.842 -9.651 1.00 12.23 449 PRO A CA 19
ATOM 27162 C C . PRO A 1 87 ? 13.501 -2.228 -9.984 1.00 13.10 449 PRO A C 19
ATOM 27163 O O . PRO A 1 87 ? 14.012 -2.458 -11.080 1.00 13.50 449 PRO A O 19
ATOM 27174 N N . LEU A 1 88 ? 13.378 -3.149 -9.034 1.00 13.55 450 LEU A N 19
ATOM 27175 C CA . LEU A 1 88 ? 13.848 -4.516 -9.231 1.00 14.50 450 LEU A CA 19
ATOM 27176 C C . LEU A 1 88 ? 12.903 -5.284 -10.150 1.00 14.96 450 LEU A C 19
ATOM 27177 O O . LEU A 1 88 ? 11.682 -5.171 -10.031 1.00 15.17 450 LEU A O 19
ATOM 27193 N N . ALA A 1 89 ? 13.473 -6.057 -11.069 1.00 15.28 451 ALA A N 19
ATOM 27194 C CA . ALA A 1 89 ? 12.678 -6.836 -12.011 1.00 15.91 451 ALA A CA 19
ATOM 27195 C C . ALA A 1 89 ? 11.754 -7.810 -11.282 1.00 16.47 451 ALA A C 19
ATOM 27196 O O . ALA A 1 89 ? 12.208 -8.616 -10.470 1.00 16.74 451 ALA A O 19
ATOM 27203 N N . PRO A 1 90 ? 10.437 -7.745 -11.559 1.00 16.82 452 PRO A N 19
ATOM 27204 C CA . PRO A 1 90 ? 9.446 -8.623 -10.923 1.00 17.52 452 PRO A CA 19
ATOM 27205 C C . PRO A 1 90 ? 9.617 -10.086 -11.328 1.00 18.21 452 PRO A C 19
ATOM 27206 O O . PRO A 1 90 ? 10.728 -10.537 -11.609 1.00 18.53 452 PRO A O 19
ATOM 27217 N N . ASP A 1 91 ? 8.510 -10.825 -11.356 1.00 18.57 453 ASP A N 19
ATOM 27218 C CA . ASP A 1 91 ? 8.539 -12.236 -11.727 1.00 19.36 453 ASP A CA 19
ATOM 27219 C C . ASP A 1 91 ? 8.921 -12.402 -13.196 1.00 19.52 453 ASP A C 19
ATOM 27220 O O . ASP A 1 91 ? 9.755 -13.240 -13.539 1.00 19.55 453 ASP A O 19
ATOM 27229 N N . GLN A 1 92 ? 8.304 -11.598 -14.057 1.00 19.77 454 GLN A N 19
ATOM 27230 C CA . GLN A 1 92 ? 8.574 -11.654 -15.489 1.00 20.09 454 GLN A CA 19
ATOM 27231 C C . GLN A 1 92 ? 10.043 -11.366 -15.780 1.00 20.37 454 GLN A C 19
ATOM 27232 O O . GLN A 1 92 ? 10.534 -10.303 -15.344 1.00 20.63 454 GLN A O 19
ATOM 27247 N N . GLY A 1 1 ? 4.451 -16.207 -3.395 1.00 11.64 363 GLY A N 20
ATOM 27248 C CA . GLY A 1 1 ? 4.870 -17.190 -4.431 1.00 11.03 363 GLY A CA 20
ATOM 27249 C C . GLY A 1 1 ? 3.777 -18.189 -4.760 1.00 10.23 363 GLY A C 20
ATOM 27250 O O . GLY A 1 1 ? 3.520 -18.474 -5.930 1.00 10.21 363 GLY A O 20
ATOM 27256 N N . SER A 1 2 ? 3.132 -18.720 -3.725 1.00 9.80 364 SER A N 20
ATOM 27257 C CA . SER A 1 2 ? 2.060 -19.695 -3.902 1.00 9.25 364 SER A CA 20
ATOM 27258 C C . SER A 1 2 ? 1.407 -20.033 -2.565 1.00 8.36 364 SER A C 20
ATOM 27259 O O . SER A 1 2 ? 0.186 -20.148 -2.470 1.00 8.24 364 SER A O 20
ATOM 27267 N N . HIS A 1 3 ? 2.233 -20.192 -1.536 1.00 7.98 365 HIS A N 20
ATOM 27268 C CA . HIS A 1 3 ? 1.745 -20.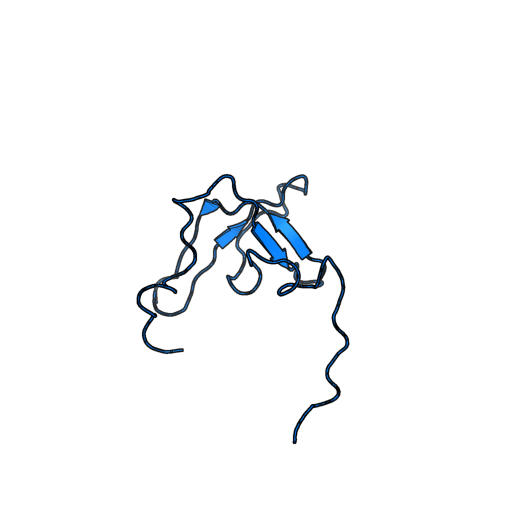519 -0.200 1.00 7.35 365 HIS A CA 20
ATOM 27269 C C . HIS A 1 3 ? 0.770 -19.460 0.306 1.00 6.30 365 HIS A C 20
ATOM 27270 O O . HIS A 1 3 ? 0.992 -18.261 0.131 1.00 6.44 365 HIS A O 20
ATOM 27285 N N . MET A 1 4 ? -0.309 -19.913 0.939 1.00 5.51 366 MET A N 20
ATOM 27286 C CA . MET A 1 4 ? -1.317 -19.008 1.481 1.00 4.67 366 MET A CA 20
ATOM 27287 C C . MET A 1 4 ? -1.563 -19.308 2.957 1.00 4.56 366 MET A C 20
ATOM 27288 O O . MET A 1 4 ? -1.913 -20.430 3.324 1.00 4.71 366 MET A O 20
ATOM 27302 N N . ASP A 1 5 ? -1.364 -18.299 3.802 1.00 4.67 367 ASP A N 20
ATOM 27303 C CA . ASP A 1 5 ? -1.547 -18.453 5.243 1.00 4.80 367 ASP A CA 20
ATOM 27304 C C . ASP A 1 5 ? -3.029 -18.536 5.616 1.00 4.50 367 ASP A C 20
ATOM 27305 O O . ASP A 1 5 ? -3.815 -17.659 5.261 1.00 4.10 367 ASP A O 20
ATOM 27314 N N . PRO A 1 6 ? -3.430 -19.599 6.344 1.00 4.98 368 PRO A N 20
ATOM 27315 C CA . PRO A 1 6 ? -4.817 -19.790 6.765 1.00 5.12 368 PRO A CA 20
ATOM 27316 C C . PRO A 1 6 ? -5.150 -19.037 8.050 1.00 5.15 368 PRO A C 20
ATOM 27317 O O . PRO A 1 6 ? -5.865 -19.542 8.915 1.00 5.66 368 PRO A O 20
ATOM 27328 N N . LEU A 1 7 ? -4.635 -17.820 8.154 1.00 4.84 369 LEU A N 20
ATOM 27329 C CA . LEU A 1 7 ? -4.872 -16.975 9.312 1.00 5.12 369 LEU A CA 20
ATOM 27330 C C . LEU A 1 7 ? -4.590 -15.523 8.952 1.00 4.61 369 LEU A C 20
ATOM 27331 O O . LEU A 1 7 ? -5.222 -14.605 9.473 1.00 4.91 369 LEU A O 20
ATOM 27347 N N . MET A 1 8 ? -3.650 -15.332 8.033 1.00 4.12 370 MET A N 20
ATOM 27348 C CA . MET A 1 8 ? -3.292 -14.003 7.566 1.00 3.87 370 MET A CA 20
ATOM 27349 C C . MET A 1 8 ? -4.083 -13.691 6.299 1.00 3.02 370 MET A C 20
ATOM 27350 O O . MET A 1 8 ? -3.509 -13.452 5.237 1.00 3.06 370 MET A O 20
ATOM 27364 N N . GLN A 1 9 ? -5.409 -13.742 6.418 1.00 2.80 371 GLN A N 20
ATOM 27365 C CA . GLN A 1 9 ? -6.305 -13.497 5.288 1.00 2.63 371 GLN A CA 20
ATOM 27366 C C . GLN A 1 9 ? -6.326 -12.025 4.871 1.00 2.21 371 GLN A C 20
ATOM 27367 O O . GLN A 1 9 ? -7.396 -11.432 4.725 1.00 2.80 371 GLN A O 20
ATOM 27381 N N . LYS A 1 10 ? -5.145 -11.450 4.653 1.00 1.82 372 LYS A N 20
ATOM 27382 C CA . LYS A 1 10 ? -5.022 -10.064 4.222 1.00 1.77 372 LYS A CA 20
ATOM 27383 C C . LYS A 1 10 ? -5.588 -9.082 5.246 1.00 1.50 372 LYS A C 20
ATOM 27384 O O . LYS A 1 10 ? -6.550 -9.380 5.953 1.00 1.89 372 LYS A O 20
ATOM 27403 N N . ILE A 1 11 ? -4.972 -7.903 5.312 1.00 1.42 373 ILE A N 20
ATOM 27404 C CA . ILE A 1 11 ? -5.393 -6.856 6.236 1.00 1.22 373 ILE A CA 20
ATOM 27405 C C . ILE A 1 11 ? -6.866 -6.502 6.041 1.00 1.13 373 ILE A C 20
ATOM 27406 O O . ILE A 1 11 ? -7.317 -6.282 4.917 1.00 1.20 373 ILE A O 20
ATOM 27422 N N . ASP A 1 12 ? -7.605 -6.448 7.144 1.00 1.16 374 ASP A N 20
ATOM 27423 C CA . ASP A 1 12 ? -9.009 -6.124 7.119 1.00 1.17 374 ASP A CA 20
ATOM 27424 C C . ASP A 1 12 ? -9.222 -4.616 7.226 1.00 1.03 374 ASP A C 20
ATOM 27425 O O . ASP A 1 12 ? -8.948 -4.019 8.263 1.00 1.25 374 ASP A O 20
ATOM 27434 N N . ILE A 1 13 ? -9.698 -4.005 6.148 1.00 0.84 375 ILE A N 20
ATOM 27435 C CA . ILE A 1 13 ? -9.935 -2.564 6.129 1.00 0.76 375 ILE A CA 20
ATOM 27436 C C . ILE A 1 13 ? -11.160 -2.181 6.953 1.00 0.76 375 ILE A C 20
ATOM 27437 O O . ILE A 1 13 ? -11.165 -1.154 7.632 1.00 0.79 375 ILE A O 20
ATOM 27453 N N . SER A 1 14 ? -12.202 -2.999 6.862 1.00 0.79 376 SER A N 20
ATOM 27454 C CA . SER A 1 14 ? -13.455 -2.745 7.571 1.00 0.87 376 SER A CA 20
ATOM 27455 C C . SER A 1 14 ? -13.231 -2.368 9.030 1.00 0.96 376 SER A C 20
ATOM 27456 O O . SER A 1 14 ? -14.040 -1.655 9.624 1.00 1.54 376 SER A O 20
ATOM 27464 N N . GLU A 1 15 ? -12.148 -2.860 9.607 1.00 0.93 377 GLU A N 20
ATOM 27465 C CA . GLU A 1 15 ? -11.847 -2.579 11.007 1.00 1.03 377 GLU A CA 20
ATOM 27466 C C . GLU A 1 15 ? -11.461 -1.117 11.221 1.00 0.87 377 GLU A C 20
ATOM 27467 O O . GLU A 1 15 ? -11.826 -0.519 12.234 1.00 0.93 377 GLU A O 20
ATOM 27479 N N . ASN A 1 16 ? -10.713 -0.547 10.280 1.00 0.71 378 ASN A N 20
ATOM 27480 C CA . ASN A 1 16 ? -10.277 0.842 10.400 1.00 0.61 378 ASN A CA 20
ATOM 27481 C C . ASN A 1 16 ? -10.033 1.493 9.040 1.00 0.58 378 ASN A C 20
ATOM 27482 O O . ASN A 1 16 ? -8.896 1.797 8.681 1.00 0.59 378 ASN A O 20
ATOM 27493 N N . PRO A 1 17 ? -11.109 1.728 8.272 1.00 0.62 379 PRO A N 20
ATOM 27494 C CA . PRO A 1 17 ? -11.017 2.364 6.950 1.00 0.65 379 PRO A CA 20
ATOM 27495 C C . PRO A 1 17 ? -10.266 3.695 6.990 1.00 0.61 379 PRO A C 20
ATOM 27496 O O . PRO A 1 17 ? -9.478 4.003 6.095 1.00 0.62 379 PRO A O 20
ATOM 27507 N N . ASP A 1 18 ? -10.526 4.481 8.032 1.00 0.62 380 ASP A N 20
ATOM 27508 C CA . ASP A 1 18 ? -9.892 5.788 8.199 1.00 0.64 380 ASP A CA 20
ATOM 27509 C C . ASP A 1 18 ? -8.409 5.659 8.535 1.00 0.55 380 ASP A C 20
ATOM 27510 O O . ASP A 1 18 ? -7.604 6.499 8.133 1.00 0.55 380 ASP A O 20
ATOM 27519 N N . LYS A 1 19 ? -8.055 4.614 9.283 1.00 0.51 381 LYS A N 20
ATOM 27520 C CA . LYS A 1 19 ? -6.666 4.391 9.679 1.00 0.47 381 LYS A CA 20
ATOM 27521 C C . LYS A 1 19 ? -5.725 4.561 8.492 1.00 0.39 381 LYS A C 20
ATOM 27522 O O . LYS A 1 19 ? -6.009 4.099 7.387 1.00 0.37 381 LYS A O 20
ATOM 27541 N N . ILE A 1 20 ? -4.616 5.248 8.729 1.00 0.40 382 ILE A N 20
ATOM 27542 C CA . ILE A 1 20 ? -3.630 5.507 7.688 1.00 0.35 382 ILE A CA 20
ATOM 27543 C C . ILE A 1 20 ? -2.648 4.348 7.535 1.00 0.34 382 ILE A C 20
ATOM 27544 O O . ILE A 1 20 ? -2.058 3.889 8.515 1.00 0.41 382 ILE A O 20
ATOM 27560 N N . TYR A 1 21 ? -2.449 3.898 6.296 1.00 0.30 383 TYR A N 20
ATOM 27561 C CA . TYR A 1 21 ? -1.509 2.816 6.018 1.00 0.30 383 TYR A CA 20
ATOM 27562 C C . TYR A 1 21 ? -0.413 3.321 5.087 1.00 0.28 383 TYR A C 20
ATOM 27563 O O . TYR A 1 21 ? -0.673 4.131 4.203 1.00 0.25 383 TYR A O 20
ATOM 27581 N N . PHE A 1 22 ? 0.810 2.852 5.288 1.00 0.31 384 PHE A N 20
ATOM 27582 C CA . PHE A 1 22 ? 1.928 3.279 4.454 1.00 0.30 384 PHE A CA 20
ATOM 27583 C C . PHE A 1 22 ? 2.014 2.451 3.172 1.00 0.28 384 PHE A C 20
ATOM 27584 O O . PHE A 1 22 ? 1.733 1.253 3.176 1.00 0.33 384 PHE A O 20
ATOM 27601 N N . ILE A 1 23 ? 2.398 3.103 2.074 1.00 0.26 385 ILE A N 20
ATOM 27602 C CA . ILE A 1 23 ? 2.515 2.431 0.782 1.00 0.27 385 ILE A CA 20
ATOM 27603 C C . ILE A 1 23 ? 3.938 2.508 0.239 1.00 0.24 385 ILE A C 20
ATOM 27604 O O . ILE A 1 23 ? 4.555 3.572 0.235 1.00 0.30 385 ILE A O 20
ATOM 27620 N N . ARG A 1 24 ? 4.443 1.374 -0.238 1.00 0.29 386 ARG A N 20
ATOM 27621 C CA . ARG A 1 24 ? 5.787 1.316 -0.806 1.00 0.30 386 ARG A CA 20
ATOM 27622 C C . ARG A 1 24 ? 5.754 1.674 -2.291 1.00 0.33 386 ARG A C 20
ATOM 27623 O O . ARG A 1 24 ? 5.313 0.875 -3.118 1.00 0.42 386 ARG A O 20
ATOM 27644 N N . ARG A 1 25 ? 6.224 2.872 -2.625 1.00 0.41 387 ARG A N 20
ATOM 27645 C CA . ARG A 1 25 ? 6.247 3.324 -4.013 1.00 0.51 387 ARG A CA 20
ATOM 27646 C C . ARG A 1 25 ? 7.222 2.496 -4.843 1.00 0.49 387 ARG A C 20
ATOM 27647 O O . ARG A 1 25 ? 8.111 1.838 -4.302 1.00 0.47 387 ARG A O 20
ATOM 27668 N N . GLU A 1 26 ? 7.041 2.535 -6.162 1.00 0.64 388 GLU A N 20
ATOM 27669 C CA . GLU A 1 26 ? 7.896 1.792 -7.083 1.00 0.69 388 GLU A CA 20
ATOM 27670 C C . GLU A 1 26 ? 9.366 2.040 -6.784 1.00 0.61 388 GLU A C 20
ATOM 27671 O O . GLU A 1 26 ? 10.056 1.151 -6.285 1.00 0.63 388 GLU A O 20
ATOM 27683 N N . ASP A 1 27 ? 9.839 3.249 -7.091 1.00 0.65 389 ASP A N 20
ATOM 27684 C CA . ASP A 1 27 ? 11.233 3.612 -6.843 1.00 0.69 389 ASP A CA 20
ATOM 27685 C C . ASP A 1 27 ? 11.684 3.082 -5.485 1.00 0.64 389 ASP A C 20
ATOM 27686 O O . ASP A 1 27 ? 12.856 2.764 -5.285 1.00 0.91 389 ASP A O 20
ATOM 27695 N N . GLY A 1 28 ? 10.729 2.962 -4.565 1.00 0.55 390 GLY A N 20
ATOM 27696 C CA . GLY A 1 28 ? 11.022 2.441 -3.249 1.00 0.53 390 GLY A CA 20
ATOM 27697 C C . GLY A 1 28 ? 10.939 3.487 -2.153 1.00 0.55 390 GLY A C 20
ATOM 27698 O O . GLY A 1 28 ? 11.803 3.544 -1.278 1.00 1.03 390 GLY A O 20
ATOM 27702 N N . THR A 1 29 ? 9.896 4.310 -2.189 1.00 0.57 391 THR A N 20
ATOM 27703 C CA . THR A 1 29 ? 9.709 5.341 -1.173 1.00 0.54 391 THR A CA 20
ATOM 27704 C C . THR A 1 29 ? 8.378 5.163 -0.450 1.00 0.41 391 THR A C 20
ATOM 27705 O O . THR A 1 29 ? 7.312 5.373 -1.026 1.00 0.44 391 THR A O 20
ATOM 27716 N N . VAL A 1 30 ? 8.454 4.772 0.819 1.00 0.37 392 VAL A N 20
ATOM 27717 C CA . VAL A 1 30 ? 7.261 4.559 1.631 1.00 0.33 392 VAL A CA 20
ATOM 27718 C C . VAL A 1 30 ? 6.586 5.884 1.987 1.00 0.32 392 VAL A C 20
ATOM 27719 O O . VAL A 1 30 ? 7.245 6.832 2.415 1.00 0.41 392 VAL A O 20
ATOM 27732 N N . HIS A 1 31 ? 5.265 5.935 1.813 1.00 0.29 393 HIS A N 20
ATOM 27733 C CA . HIS A 1 31 ? 4.484 7.135 2.115 1.00 0.31 393 HIS A CA 20
ATOM 27734 C C . HIS A 1 31 ? 3.053 6.761 2.497 1.00 0.27 393 HIS A C 20
ATOM 27735 O O . HIS A 1 31 ? 2.452 5.877 1.889 1.00 0.26 393 HIS A O 20
ATOM 27750 N N . ARG A 1 32 ? 2.521 7.430 3.517 1.00 0.29 394 ARG A N 20
ATOM 27751 C CA . ARG A 1 32 ? 1.167 7.160 3.998 1.00 0.28 394 ARG A CA 20
ATOM 27752 C C . ARG A 1 32 ? 0.130 7.185 2.877 1.00 0.26 394 ARG A C 20
ATOM 27753 O O . ARG A 1 32 ? 0.324 7.816 1.838 1.00 0.32 394 ARG A O 20
ATOM 27774 N N . GLY A 1 33 ? -0.976 6.480 3.114 1.00 0.23 395 GLY A N 20
ATOM 27775 C CA . GLY A 1 33 ? -2.055 6.402 2.146 1.00 0.25 395 GLY A CA 20
ATOM 27776 C C . GLY A 1 33 ? -3.218 5.568 2.661 1.00 0.23 395 GLY A C 20
ATOM 27777 O O . GLY A 1 33 ? -3.017 4.478 3.196 1.00 0.26 395 GLY A O 20
ATOM 27781 N N . GLN A 1 34 ? -4.435 6.082 2.507 1.00 0.29 396 GLN A N 20
ATOM 27782 C CA . GLN A 1 34 ? -5.628 5.371 2.964 1.00 0.34 396 GLN A CA 20
ATOM 27783 C C . GLN A 1 34 ? -6.067 4.306 1.968 1.00 0.35 396 GLN A C 20
ATOM 27784 O O . GLN A 1 34 ? -6.218 4.585 0.784 1.00 0.46 396 GLN A O 20
ATOM 27798 N N . VAL A 1 35 ? -6.310 3.094 2.457 1.00 0.33 397 VAL A N 20
ATOM 27799 C CA . VAL A 1 35 ? -6.781 2.019 1.594 1.00 0.33 397 VAL A CA 20
ATOM 27800 C C . VAL A 1 35 ? -8.302 2.016 1.600 1.00 0.33 397 VAL A C 20
ATOM 27801 O O . VAL A 1 35 ? -8.923 2.026 2.664 1.00 0.37 397 VAL A O 20
ATOM 27814 N N . LEU A 1 36 ? -8.902 2.061 0.419 1.00 0.36 398 LEU A N 20
ATOM 27815 C CA . LEU A 1 36 ? -10.350 2.127 0.314 1.00 0.40 398 LEU A CA 20
ATOM 27816 C C . LEU A 1 36 ? -10.972 0.829 -0.203 1.00 0.41 398 LEU A C 20
ATOM 27817 O O . LEU A 1 36 ? -12.030 0.416 0.271 1.00 0.47 398 LEU A O 20
ATOM 27833 N N . GLN A 1 37 ? -10.332 0.196 -1.183 1.00 0.39 399 GLN A N 20
ATOM 27834 C CA . GLN A 1 37 ? -10.863 -1.042 -1.754 1.00 0.43 399 GLN A CA 20
ATOM 27835 C C . GLN A 1 37 ? -9.760 -2.057 -2.037 1.00 0.38 399 GLN A C 20
ATOM 27836 O O . GLN A 1 37 ? -8.577 -1.775 -1.849 1.00 0.35 399 GLN A O 20
ATOM 27850 N N . SER A 1 38 ? -10.165 -3.245 -2.482 1.00 0.42 400 SER A N 20
ATOM 27851 C CA . SER A 1 38 ? -9.225 -4.318 -2.790 1.00 0.41 400 SER A CA 20
ATOM 27852 C C . SER A 1 38 ? -9.896 -5.392 -3.644 1.00 0.47 400 SER A C 20
ATOM 27853 O O . SER A 1 38 ? -11.108 -5.591 -3.562 1.00 0.54 400 SER A O 20
ATOM 27861 N N . ARG A 1 39 ? -9.105 -6.073 -4.472 1.00 0.51 401 ARG A N 20
ATOM 27862 C CA . ARG A 1 39 ? -9.637 -7.116 -5.348 1.00 0.60 401 ARG A CA 20
ATOM 27863 C C . ARG A 1 39 ? -8.567 -8.157 -5.680 1.00 0.73 401 ARG A C 20
ATOM 27864 O O . ARG A 1 39 ? -7.442 -7.809 -6.030 1.00 0.86 401 ARG A O 20
ATOM 27885 N N . THR A 1 40 ? -8.931 -9.434 -5.592 1.00 0.82 402 THR A N 20
ATOM 27886 C CA . THR A 1 40 ? -8.002 -10.516 -5.909 1.00 0.99 402 THR A CA 20
ATOM 27887 C C . THR A 1 40 ? -7.755 -10.590 -7.406 1.00 1.16 402 THR A C 20
ATOM 27888 O O . THR A 1 40 ? -8.685 -10.500 -8.206 1.00 1.79 402 THR A O 20
ATOM 27899 N N . THR A 1 41 ? -6.492 -10.752 -7.776 1.00 1.43 403 THR A N 20
ATOM 27900 C CA . THR A 1 41 ? -6.110 -10.839 -9.176 1.00 1.62 403 THR A CA 20
ATOM 27901 C C . THR A 1 41 ? -6.756 -12.065 -9.830 1.00 1.84 403 THR A C 20
ATOM 27902 O O . THR A 1 41 ? -7.574 -12.744 -9.209 1.00 1.85 403 THR A O 20
ATOM 27913 N N . GLU A 1 42 ? -6.395 -12.336 -11.082 1.00 2.08 404 GLU A N 20
ATOM 27914 C CA . GLU A 1 42 ? -6.946 -13.470 -11.821 1.00 2.34 404 GLU A CA 20
ATOM 27915 C C . GLU A 1 42 ? -6.978 -14.740 -10.973 1.00 2.30 404 GLU A C 20
ATOM 27916 O O . GLU A 1 42 ? -7.912 -15.535 -11.074 1.00 2.37 404 GLU A O 20
ATOM 27928 N N . ASN A 1 43 ? -5.956 -14.930 -10.142 1.00 2.26 405 ASN A N 20
ATOM 27929 C CA . ASN A 1 43 ? -5.880 -16.110 -9.285 1.00 2.30 405 ASN A CA 20
ATOM 27930 C C . ASN A 1 43 ? -7.110 -16.210 -8.387 1.00 2.07 405 ASN A C 20
ATOM 27931 O O . ASN A 1 43 ? -7.750 -17.260 -8.310 1.00 2.40 405 ASN A O 20
ATOM 27942 N N . ALA A 1 44 ? -7.437 -15.109 -7.714 1.00 1.82 406 ALA A N 20
ATOM 27943 C CA . ALA A 1 44 ? -8.595 -15.061 -6.825 1.00 1.67 406 ALA A CA 20
ATOM 27944 C C . ALA A 1 44 ? -8.519 -16.136 -5.745 1.00 1.85 406 ALA A C 20
ATOM 27945 O O . ALA A 1 44 ? -9.332 -17.061 -5.712 1.00 2.18 406 ALA A O 20
ATOM 27952 N N . ALA A 1 45 ? -7.536 -16.004 -4.861 1.00 1.91 407 ALA A N 20
ATOM 27953 C CA . ALA A 1 45 ? -7.343 -16.955 -3.773 1.00 2.19 407 ALA A CA 20
ATOM 27954 C C . ALA A 1 45 ? -6.450 -16.355 -2.690 1.00 2.37 407 ALA A C 20
ATOM 27955 O O . ALA A 1 45 ? -6.501 -16.760 -1.528 1.00 2.77 407 ALA A O 20
ATOM 27962 N N . ALA A 1 46 ? -5.646 -15.373 -3.085 1.00 2.15 408 ALA A N 20
ATOM 27963 C CA . ALA A 1 46 ? -4.744 -14.688 -2.163 1.00 2.35 408 ALA A CA 20
ATOM 27964 C C . ALA A 1 46 ? -4.322 -13.330 -2.728 1.00 2.05 408 ALA A C 20
ATOM 27965 O O . ALA A 1 46 ? -4.466 -12.308 -2.058 1.00 1.99 408 ALA A O 20
ATOM 27972 N N . PRO A 1 47 ? -3.811 -13.288 -3.979 1.00 1.99 409 PRO A N 20
ATOM 27973 C CA . PRO A 1 47 ? -3.402 -12.033 -4.613 1.00 1.80 409 PRO A CA 20
ATOM 27974 C C . PRO A 1 47 ? -4.529 -11.026 -4.617 1.00 1.41 409 PRO A C 20
ATOM 27975 O O . PRO A 1 47 ? -5.692 -11.407 -4.670 1.00 1.86 409 PRO A O 20
ATOM 27986 N N . ASP A 1 48 ? -4.184 -9.745 -4.553 1.00 0.92 410 ASP A N 20
ATOM 27987 C CA . ASP A 1 48 ? -5.188 -8.690 -4.547 1.00 0.79 410 ASP A CA 20
ATOM 27988 C C . ASP A 1 48 ? -4.548 -7.307 -4.491 1.00 0.68 410 ASP A C 20
ATOM 27989 O O . ASP A 1 48 ? -3.527 -7.105 -3.833 1.00 0.93 410 ASP A O 20
ATOM 27998 N N . GLU A 1 49 ? -5.165 -6.355 -5.189 1.00 0.54 411 GLU A N 20
ATOM 27999 C CA . GLU A 1 49 ? -4.674 -4.983 -5.230 1.00 0.45 411 GLU A CA 20
ATOM 28000 C C . GLU A 1 49 ? -5.579 -4.085 -4.399 1.00 0.40 411 GLU A C 20
ATOM 28001 O O . GLU A 1 49 ? -6.802 -4.192 -4.468 1.00 0.42 411 GLU A O 20
ATOM 28013 N N . TYR A 1 50 ? -4.973 -3.221 -3.594 1.00 0.38 412 TYR A N 20
ATOM 28014 C CA . TYR A 1 50 ? -5.727 -2.328 -2.723 1.00 0.35 412 TYR A CA 20
ATOM 28015 C C . TYR A 1 50 ? -5.640 -0.873 -3.183 1.00 0.33 412 TYR A C 20
ATOM 28016 O O . TYR A 1 50 ? -4.550 -0.335 -3.370 1.00 0.34 412 TYR A O 20
ATOM 28034 N N . TYR A 1 51 ? -6.798 -0.235 -3.329 1.00 0.33 413 TYR A N 20
ATOM 28035 C CA . TYR A 1 51 ? -6.860 1.165 -3.732 1.00 0.32 413 TYR A CA 20
ATOM 28036 C C . TYR A 1 51 ? -6.225 2.041 -2.658 1.00 0.32 413 TYR A C 20
ATOM 28037 O O . TYR A 1 51 ? -6.378 1.769 -1.468 1.00 0.40 413 TYR A O 20
ATOM 28055 N N . VAL A 1 52 ? -5.498 3.080 -3.067 1.00 0.33 414 VAL A N 20
ATOM 28056 C CA . VAL A 1 52 ? -4.844 3.949 -2.094 1.00 0.33 414 VAL A CA 20
ATOM 28057 C C . VAL A 1 52 ? -5.066 5.435 -2.371 1.00 0.29 414 VAL A C 20
ATOM 28058 O O . VAL A 1 52 ? -4.887 5.911 -3.492 1.00 0.38 414 VAL A O 20
ATOM 28071 N N . HIS A 1 53 ? -5.422 6.159 -1.311 1.00 0.33 415 HIS A N 20
ATOM 28072 C CA . HIS A 1 53 ? -5.635 7.599 -1.376 1.00 0.32 415 HIS A CA 20
ATOM 28073 C C . HIS A 1 53 ? -4.604 8.302 -0.496 1.00 0.32 415 HIS A C 20
ATOM 28074 O O . HIS A 1 53 ? -4.836 8.515 0.694 1.00 0.34 415 HIS A O 20
ATOM 28089 N N . TYR A 1 54 ? -3.459 8.641 -1.081 1.00 0.37 416 TYR A N 20
ATOM 28090 C CA . TYR A 1 54 ? -2.389 9.298 -0.336 1.00 0.40 416 TYR A CA 20
ATOM 28091 C C . TYR A 1 54 ? -2.886 10.578 0.328 1.00 0.45 416 TYR A C 20
ATOM 28092 O O . TYR A 1 54 ? -3.468 11.446 -0.325 1.00 0.57 416 TYR A O 20
ATOM 28110 N N . VAL A 1 55 ? -2.654 10.686 1.634 1.00 0.45 417 VAL A N 20
ATOM 28111 C CA . VAL A 1 55 ? -3.079 11.855 2.396 1.00 0.55 417 VAL A CA 20
ATOM 28112 C C . VAL A 1 55 ? -2.256 13.082 2.034 1.00 0.66 417 VAL A C 20
ATOM 28113 O O . VAL A 1 55 ? -1.028 13.054 2.083 1.00 1.34 417 VAL A O 20
ATOM 28126 N N . GLY A 1 56 ? -2.946 14.158 1.687 1.00 0.71 418 GLY A N 20
ATOM 28127 C CA . GLY A 1 56 ? -2.272 15.395 1.327 1.00 0.82 418 GLY A CA 20
ATOM 28128 C C . GLY A 1 56 ? -1.672 15.365 -0.069 1.00 0.72 418 GLY A C 20
ATOM 28129 O O . GLY A 1 56 ? -1.764 16.346 -0.809 1.00 0.76 418 GLY A O 20
ATOM 28133 N N . LEU A 1 57 ? -1.052 14.243 -0.431 1.00 0.66 419 LEU A N 20
ATOM 28134 C CA . LEU A 1 57 ? -0.433 14.096 -1.744 1.00 0.60 419 LEU A CA 20
ATOM 28135 C C . LEU A 1 57 ? -1.454 14.274 -2.863 1.00 0.59 419 LEU A C 20
ATOM 28136 O O . LEU A 1 57 ? -2.657 14.105 -2.656 1.00 0.76 419 LEU A O 20
ATOM 28152 N N . ASN A 1 58 ? -0.960 14.633 -4.046 1.00 0.61 420 ASN A N 20
ATOM 28153 C CA . ASN A 1 58 ? -1.811 14.857 -5.211 1.00 0.63 420 ASN A CA 20
ATOM 28154 C C . ASN A 1 58 ? -2.782 13.698 -5.431 1.00 0.56 420 ASN A C 20
ATOM 28155 O O . ASN A 1 58 ? -2.448 12.535 -5.199 1.00 0.56 420 ASN A O 20
ATOM 28166 N N . ARG A 1 59 ? -3.992 14.036 -5.870 1.00 0.62 421 ARG A N 20
ATOM 28167 C CA . ARG A 1 59 ? -5.038 13.046 -6.116 1.00 0.67 421 ARG A CA 20
ATOM 28168 C C . ARG A 1 59 ? -4.645 12.064 -7.217 1.00 0.66 421 ARG A C 20
ATOM 28169 O O . ARG A 1 59 ? -4.987 10.884 -7.152 1.00 0.69 421 ARG A O 20
ATOM 28190 N N . ARG A 1 60 ? -3.939 12.555 -8.232 1.00 0.71 422 ARG A N 20
ATOM 28191 C CA . ARG A 1 60 ? -3.515 11.710 -9.347 1.00 0.83 422 ARG A CA 20
ATOM 28192 C C . ARG A 1 60 ? -2.749 10.486 -8.847 1.00 0.72 422 ARG A C 20
ATOM 28193 O O . ARG A 1 60 ? -2.780 9.425 -9.470 1.00 0.77 422 ARG A O 20
ATOM 28214 N N . LEU A 1 61 ? -2.065 10.643 -7.718 1.00 0.65 423 LEU A N 20
ATOM 28215 C CA . LEU A 1 61 ? -1.293 9.561 -7.125 1.00 0.62 423 LEU A CA 20
ATOM 28216 C C . LEU A 1 61 ? -2.178 8.362 -6.796 1.00 0.52 423 LEU A C 20
ATOM 28217 O O . LEU A 1 61 ? -1.726 7.217 -6.849 1.00 0.53 423 LEU A O 20
ATOM 28233 N N . ASP A 1 62 ? -3.439 8.632 -6.456 1.00 0.49 424 ASP A N 20
ATOM 28234 C CA . ASP A 1 62 ? -4.390 7.575 -6.118 1.00 0.50 424 ASP A CA 20
ATOM 28235 C C . ASP A 1 62 ? -4.335 6.440 -7.134 1.00 0.45 424 ASP A C 20
ATOM 28236 O O . ASP A 1 62 ? -4.302 6.673 -8.342 1.00 0.49 424 ASP A O 20
ATOM 28245 N N . GLY A 1 63 ? -4.319 5.211 -6.631 1.00 0.44 425 GLY A N 20
ATOM 28246 C CA . GLY A 1 63 ? -4.262 4.053 -7.501 1.00 0.50 425 GLY A CA 20
ATOM 28247 C C . GLY A 1 63 ? -4.152 2.757 -6.725 1.00 0.45 425 GLY A C 20
ATOM 28248 O O . GLY A 1 63 ? -3.676 2.744 -5.588 1.00 0.70 425 GLY A O 20
ATOM 28252 N N . TRP A 1 64 ? -4.596 1.664 -7.337 1.00 0.50 426 TRP A N 20
ATOM 28253 C CA . TRP A 1 64 ? -4.541 0.358 -6.695 1.00 0.44 426 TRP A CA 20
ATOM 28254 C C . TRP A 1 64 ? -3.097 -0.132 -6.609 1.00 0.45 426 TRP A C 20
ATOM 28255 O O . TRP A 1 64 ? -2.327 0.011 -7.560 1.00 0.57 426 TRP A O 20
ATOM 28276 N N . VAL A 1 65 ? -2.733 -0.704 -5.465 1.00 0.39 427 VAL A N 20
ATOM 28277 C CA . VAL A 1 65 ? -1.379 -1.209 -5.255 1.00 0.46 427 VAL A CA 20
ATOM 28278 C C . VAL A 1 65 ? -1.407 -2.556 -4.541 1.00 0.51 427 VAL A C 20
ATOM 28279 O O . VAL A 1 65 ? -2.216 -2.772 -3.641 1.00 0.70 427 VAL A O 20
ATOM 28292 N N . GLY A 1 66 ? -0.518 -3.455 -4.947 1.00 0.52 428 GLY A N 20
ATOM 28293 C CA . GLY A 1 66 ? -0.459 -4.767 -4.332 1.00 0.65 428 GLY A CA 20
ATOM 28294 C C . GLY A 1 66 ? -0.411 -4.695 -2.817 1.00 0.79 428 GLY A C 20
ATOM 28295 O O . GLY A 1 66 ? 0.090 -3.722 -2.254 1.00 1.72 428 GLY A O 20
ATOM 28299 N N . ARG A 1 67 ? -0.943 -5.722 -2.162 1.00 0.54 429 ARG A N 20
ATOM 28300 C CA . ARG A 1 67 ? -0.969 -5.778 -0.702 1.00 0.54 429 ARG A CA 20
ATOM 28301 C C . ARG A 1 67 ? 0.400 -5.460 -0.106 1.00 0.49 429 ARG A C 20
ATOM 28302 O O . ARG A 1 67 ? 0.496 -4.744 0.890 1.00 0.53 429 ARG A O 20
ATOM 28323 N N . HIS A 1 68 ? 1.452 -6.000 -0.713 1.00 0.49 430 HIS A N 20
ATOM 28324 C CA . HIS A 1 68 ? 2.809 -5.773 -0.225 1.00 0.53 430 HIS A CA 20
ATOM 28325 C C . HIS A 1 68 ? 3.126 -4.284 -0.129 1.00 0.47 430 HIS A C 20
ATOM 28326 O O . HIS A 1 68 ? 3.894 -3.860 0.735 1.00 0.49 430 HIS A O 20
ATOM 28341 N N . ARG A 1 69 ? 2.535 -3.491 -1.017 1.00 0.43 431 ARG A N 20
ATOM 28342 C CA . ARG A 1 69 ? 2.767 -2.054 -1.019 1.00 0.41 431 ARG A CA 20
ATOM 28343 C C . ARG A 1 69 ? 1.899 -1.353 0.021 1.00 0.37 431 ARG A C 20
ATOM 28344 O O . ARG A 1 69 ? 1.666 -0.154 -0.073 1.00 0.57 431 ARG A O 20
ATOM 28365 N N . ILE A 1 70 ? 1.428 -2.102 1.016 1.00 0.39 432 ILE A N 20
ATOM 28366 C CA . ILE A 1 70 ? 0.590 -1.533 2.073 1.00 0.36 432 ILE A CA 20
ATOM 28367 C C . ILE A 1 70 ? 0.776 -2.291 3.382 1.00 0.38 432 ILE A C 20
ATOM 28368 O O . ILE A 1 70 ? 0.625 -3.511 3.431 1.00 0.44 432 ILE A O 20
ATOM 28384 N N . SER A 1 71 ? 1.100 -1.553 4.438 1.00 0.34 433 SER A N 20
ATOM 28385 C CA . SER A 1 71 ? 1.311 -2.139 5.757 1.00 0.38 433 SER A CA 20
ATOM 28386 C C . SER A 1 71 ? 1.319 -1.057 6.831 1.00 0.36 433 SER A C 20
ATOM 28387 O O . SER A 1 71 ? 1.822 0.045 6.613 1.00 0.34 433 SER A O 20
ATOM 28395 N N . ASP A 1 72 ? 0.765 -1.383 7.995 1.00 0.43 434 ASP A N 20
ATOM 28396 C CA . ASP A 1 72 ? 0.714 -0.446 9.113 1.00 0.48 434 ASP A CA 20
ATOM 28397 C C . ASP A 1 72 ? 2.103 -0.221 9.713 1.00 0.48 434 ASP A C 20
ATOM 28398 O O . ASP A 1 72 ? 2.232 0.294 10.824 1.00 0.74 434 ASP A O 20
ATOM 28407 N N . ASN A 1 73 ? 3.140 -0.602 8.969 1.00 0.43 435 ASN A N 20
ATOM 28408 C CA . ASN A 1 73 ? 4.517 -0.435 9.422 1.00 0.47 435 ASN A CA 20
ATOM 28409 C C . ASN A 1 73 ? 5.478 -0.452 8.236 1.00 0.39 435 ASN A C 20
ATOM 28410 O O . ASN A 1 73 ? 5.441 -1.360 7.404 1.00 0.38 435 ASN A O 20
ATOM 28421 N N . ALA A 1 74 ? 6.328 0.567 8.161 1.00 0.49 436 ALA A N 20
ATOM 28422 C CA . ALA A 1 74 ? 7.296 0.692 7.077 1.00 0.55 436 ALA A CA 20
ATOM 28423 C C . ALA A 1 74 ? 8.372 -0.389 7.147 1.00 0.55 436 ALA A C 20
ATOM 28424 O O . ALA A 1 74 ? 8.985 -0.726 6.135 1.00 0.54 436 ALA A O 20
ATOM 28431 N N . ASP A 1 75 ? 8.607 -0.913 8.347 1.00 0.65 437 ASP A N 20
ATOM 28432 C CA . ASP A 1 75 ? 9.624 -1.942 8.553 1.00 0.75 437 ASP A CA 20
ATOM 28433 C C . ASP A 1 75 ? 9.519 -3.055 7.510 1.00 0.71 437 ASP A C 20
ATOM 28434 O O . ASP A 1 75 ? 10.533 -3.531 6.999 1.00 0.78 437 ASP A O 20
ATOM 28443 N N . ASP A 1 76 ? 8.294 -3.459 7.195 1.00 0.68 438 ASP A N 20
ATOM 28444 C CA . ASP A 1 76 ? 8.068 -4.510 6.208 1.00 0.73 438 ASP A CA 20
ATOM 28445 C C . ASP A 1 76 ? 8.106 -3.945 4.791 1.00 0.73 438 ASP A C 20
ATOM 28446 O O . ASP A 1 76 ? 8.673 -4.553 3.882 1.00 1.35 438 ASP A O 20
ATOM 28455 N N . LEU A 1 77 ? 7.494 -2.778 4.617 1.00 0.54 439 LEU A N 20
ATOM 28456 C CA . LEU A 1 77 ? 7.442 -2.112 3.317 1.00 0.53 439 LEU A CA 20
ATOM 28457 C C . LEU A 1 77 ? 8.840 -1.919 2.728 1.00 0.61 439 LEU A C 20
ATOM 28458 O O . LEU A 1 77 ? 9.294 -2.724 1.914 1.00 0.86 439 LEU A O 20
ATOM 28474 N N . GLY A 1 78 ? 9.515 -0.849 3.139 1.00 0.59 440 GLY A N 20
ATOM 28475 C CA . GLY A 1 78 ? 10.848 -0.572 2.637 1.00 0.77 440 GLY A CA 20
ATOM 28476 C C . GLY A 1 78 ? 11.640 0.311 3.576 1.00 0.96 440 GLY A C 20
ATOM 28477 O O . GLY A 1 78 ? 12.381 1.190 3.133 1.00 1.36 440 GLY A O 20
ATOM 28481 N N . GLY A 1 79 ? 11.482 0.081 4.878 1.00 0.93 441 GLY A N 20
ATOM 28482 C CA . GLY A 1 79 ? 12.191 0.876 5.861 1.00 1.24 441 GLY A CA 20
ATOM 28483 C C . GLY A 1 79 ? 11.740 2.321 5.861 1.00 1.14 441 GLY A C 20
ATOM 28484 O O . GLY A 1 79 ? 11.397 2.866 4.812 1.00 1.83 441 GLY A O 20
ATOM 28488 N N . ILE A 1 80 ? 11.737 2.948 7.035 1.00 1.10 442 ILE A N 20
ATOM 28489 C CA . ILE A 1 80 ? 11.325 4.341 7.143 1.00 1.03 442 ILE A CA 20
ATOM 28490 C C . ILE A 1 80 ? 12.031 5.176 6.083 1.00 1.05 442 ILE A C 20
ATOM 28491 O O . ILE A 1 80 ? 13.257 5.294 6.089 1.00 1.39 442 ILE A O 20
ATOM 28507 N N . THR A 1 81 ? 11.255 5.734 5.162 1.00 1.13 443 THR A N 20
ATOM 28508 C CA . THR A 1 81 ? 11.814 6.534 4.083 1.00 1.36 443 THR A CA 20
ATOM 28509 C C . THR A 1 81 ? 12.571 7.738 4.632 1.00 1.47 443 THR A C 20
ATOM 28510 O O . THR A 1 81 ? 11.990 8.603 5.288 1.00 2.20 443 THR A O 20
ATOM 28521 N N . VAL A 1 82 ? 13.874 7.784 4.367 1.00 1.90 444 VAL A N 20
ATOM 28522 C CA . VAL A 1 82 ? 14.716 8.864 4.836 1.00 2.70 444 VAL A CA 20
ATOM 28523 C C . VAL A 1 82 ? 15.772 9.221 3.789 1.00 3.02 444 VAL A C 20
ATOM 28524 O O . VAL A 1 82 ? 16.974 9.070 4.017 1.00 3.60 444 VAL A O 20
ATOM 28537 N N . LEU A 1 83 ? 15.313 9.691 2.635 1.00 3.13 445 LEU A N 20
ATOM 28538 C CA . LEU A 1 83 ? 16.210 10.070 1.552 1.00 3.83 445 LEU A CA 20
ATOM 28539 C C . LEU A 1 83 ? 15.562 11.107 0.628 1.00 4.75 445 LEU A C 20
ATOM 28540 O O . LEU A 1 83 ? 15.526 10.936 -0.591 1.00 4.99 445 LEU A O 20
ATOM 28556 N N . PRO A 1 84 ? 15.058 12.210 1.208 1.00 5.56 446 PRO A N 20
ATOM 28557 C CA . PRO A 1 84 ? 14.428 13.292 0.449 1.00 6.59 446 PRO A CA 20
ATOM 28558 C C . PRO A 1 84 ? 15.422 14.005 -0.459 1.00 7.07 446 PRO A C 20
ATOM 28559 O O . PRO A 1 84 ? 16.605 14.113 -0.129 1.00 7.26 446 PRO A O 20
ATOM 28570 N N . ALA A 1 85 ? 14.942 14.500 -1.597 1.00 7.52 447 ALA A N 20
ATOM 28571 C CA . ALA A 1 85 ? 15.801 15.214 -2.534 1.00 8.19 447 ALA A CA 20
ATOM 28572 C C . ALA A 1 85 ? 16.497 16.380 -1.833 1.00 8.83 447 ALA A C 20
ATOM 28573 O O . ALA A 1 85 ? 15.848 17.176 -1.155 1.00 9.06 447 ALA A O 20
ATOM 28580 N N . PRO A 1 86 ? 17.831 16.492 -1.973 1.00 9.38 448 PRO A N 20
ATOM 28581 C CA . PRO A 1 86 ? 18.602 17.564 -1.331 1.00 10.23 448 PRO A CA 20
ATOM 28582 C C . PRO A 1 86 ? 18.101 18.957 -1.709 1.00 10.87 448 PRO A C 20
ATOM 28583 O O . PRO A 1 86 ? 18.254 19.390 -2.851 1.00 11.06 448 PRO A O 20
ATOM 28594 N N . PRO A 1 87 ? 17.500 19.685 -0.748 1.00 11.41 449 PRO A N 20
ATOM 28595 C CA . PRO A 1 87 ? 16.987 21.033 -0.983 1.00 12.23 449 PRO A CA 20
ATOM 28596 C C . PRO A 1 87 ? 18.082 22.088 -0.882 1.00 13.10 449 PRO A C 20
ATOM 28597 O O . PRO A 1 87 ? 19.270 21.768 -0.935 1.00 13.50 449 PRO A O 20
ATOM 28608 N N . LEU A 1 88 ? 17.679 23.344 -0.725 1.00 13.55 450 LEU A N 20
ATOM 28609 C CA . LEU A 1 88 ? 18.633 24.442 -0.606 1.00 14.50 450 LEU A CA 20
ATOM 28610 C C . LEU A 1 88 ? 19.160 24.553 0.823 1.00 14.96 450 LEU A C 20
ATOM 28611 O O . LEU A 1 88 ? 19.484 25.644 1.293 1.00 15.17 450 LEU A O 20
ATOM 28627 N N . ALA A 1 89 ? 19.241 23.417 1.507 1.00 15.28 451 ALA A N 20
ATOM 28628 C CA . ALA A 1 89 ? 19.727 23.382 2.881 1.00 15.91 451 ALA A CA 20
ATOM 28629 C C . ALA A 1 89 ? 21.252 23.323 2.927 1.00 16.47 451 ALA A C 20
ATOM 28630 O O . ALA A 1 89 ? 21.868 22.528 2.218 1.00 16.74 451 ALA A O 20
ATOM 28637 N N . PRO A 1 90 ? 21.889 24.166 3.764 1.00 16.82 452 PRO A N 20
ATOM 28638 C CA . PRO A 1 90 ? 23.348 24.193 3.891 1.00 17.52 452 PRO A CA 20
ATOM 28639 C C . PRO A 1 90 ? 23.885 23.039 4.735 1.00 18.21 452 PRO A C 20
ATOM 28640 O O . PRO A 1 90 ? 24.922 23.165 5.385 1.00 18.53 452 PRO A O 20
ATOM 28651 N N . ASP A 1 91 ? 23.175 21.913 4.719 1.00 18.57 453 ASP A N 20
ATOM 28652 C CA . ASP A 1 91 ? 23.587 20.739 5.483 1.00 19.36 453 ASP A CA 20
ATOM 28653 C C . ASP A 1 91 ? 24.763 20.037 4.812 1.00 19.52 453 ASP A C 20
ATOM 28654 O O . ASP A 1 91 ? 24.779 19.853 3.594 1.00 19.55 453 ASP A O 20
ATOM 28663 N N . GLN A 1 92 ? 25.746 19.647 5.617 1.00 19.77 454 GLN A N 20
ATOM 28664 C CA . GLN A 1 92 ? 26.930 18.962 5.109 1.00 20.09 454 GLN A CA 20
ATOM 28665 C C . GLN A 1 92 ? 26.550 17.659 4.415 1.00 20.37 454 GLN A C 20
ATOM 28666 O O . GLN A 1 92 ? 26.673 17.593 3.174 1.00 20.63 454 GLN A O 20
ATOM 28681 N N . GLY A 1 1 ? -17.299 -22.169 -1.800 1.00 11.64 363 GLY A N 21
ATOM 28682 C CA . GLY A 1 1 ? -18.109 -20.926 -1.675 1.00 11.03 363 GLY A CA 21
ATOM 28683 C C . GLY A 1 1 ? -17.254 -19.696 -1.449 1.00 10.23 363 GLY A C 21
ATOM 28684 O O . GLY A 1 1 ? -17.568 -18.861 -0.600 1.00 10.21 363 GLY A O 21
ATOM 28690 N N . SER A 1 2 ? -16.168 -19.587 -2.211 1.00 9.80 364 SER A N 21
ATOM 28691 C CA . SER A 1 2 ? -15.257 -18.453 -2.094 1.00 9.25 364 SER A CA 21
ATOM 28692 C C . SER A 1 2 ? -14.718 -18.344 -0.665 1.00 8.36 364 SER A C 21
ATOM 28693 O O . SER A 1 2 ? -14.369 -19.354 -0.055 1.00 8.24 364 SER A O 21
ATOM 28701 N N . HIS A 1 3 ? -14.651 -17.122 -0.136 1.00 7.98 365 HIS A N 21
ATOM 28702 C CA . HIS A 1 3 ? -14.154 -16.899 1.218 1.00 7.35 365 HIS A CA 21
ATOM 28703 C C . HIS A 1 3 ? -12.751 -17.480 1.372 1.00 6.30 365 HIS A C 21
ATOM 28704 O O . HIS A 1 3 ? -12.515 -18.349 2.213 1.00 6.44 365 HIS A O 21
ATOM 28719 N N . MET A 1 4 ? -11.825 -17.006 0.542 1.00 5.51 366 MET A N 21
ATOM 28720 C CA . MET A 1 4 ? -10.447 -17.487 0.578 1.00 4.67 366 MET A CA 21
ATOM 28721 C C . MET A 1 4 ? -9.847 -17.332 1.972 1.00 4.56 366 MET A C 21
ATOM 28722 O O . MET A 1 4 ? -9.837 -16.238 2.536 1.00 4.71 366 MET A O 21
ATOM 28736 N N . ASP A 1 5 ? -9.340 -18.441 2.513 1.00 4.67 367 ASP A N 21
ATOM 28737 C CA . ASP A 1 5 ? -8.725 -18.458 3.835 1.00 4.80 367 ASP A CA 21
ATOM 28738 C C . ASP A 1 5 ? -9.670 -17.905 4.907 1.00 4.50 367 ASP A C 21
ATOM 28739 O O . ASP A 1 5 ? -9.995 -16.718 4.909 1.00 4.10 367 ASP A O 21
ATOM 28748 N N . PRO A 1 6 ? -10.121 -18.763 5.843 1.00 4.98 368 PRO A N 21
ATOM 28749 C CA . PRO A 1 6 ? -11.027 -18.349 6.919 1.00 5.12 368 PRO A CA 21
ATOM 28750 C C . PRO A 1 6 ? -10.319 -17.560 8.013 1.00 5.15 368 PRO A C 21
ATOM 28751 O O . PRO A 1 6 ? -10.671 -17.664 9.189 1.00 5.66 368 PRO A O 21
ATOM 28762 N N . LEU A 1 7 ? -9.323 -16.777 7.621 1.00 4.84 369 LEU A N 21
ATOM 28763 C CA . LEU A 1 7 ? -8.563 -15.972 8.566 1.00 5.12 369 LEU A CA 21
ATOM 28764 C C . LEU A 1 7 ? -7.502 -15.152 7.843 1.00 4.61 369 LEU A C 21
ATOM 28765 O O . LEU A 1 7 ? -7.382 -13.946 8.062 1.00 4.91 369 LEU A O 21
ATOM 28781 N N . MET A 1 8 ? -6.741 -15.807 6.971 1.00 4.12 370 MET A N 21
ATOM 28782 C CA . MET A 1 8 ? -5.702 -15.125 6.210 1.00 3.87 370 MET A CA 21
ATOM 28783 C C . MET A 1 8 ? -6.313 -14.442 4.987 1.00 3.02 370 MET A C 21
ATOM 28784 O O . MET A 1 8 ? -5.672 -14.311 3.945 1.00 3.06 370 MET A O 21
ATOM 28798 N N . GLN A 1 9 ? -7.562 -14.006 5.127 1.00 2.80 371 GLN A N 21
ATOM 28799 C CA . GLN A 1 9 ? -8.269 -13.334 4.044 1.00 2.63 371 GLN A CA 21
ATOM 28800 C C . GLN A 1 9 ? -7.844 -11.873 3.939 1.00 2.21 371 GLN A C 21
ATOM 28801 O O . GLN A 1 9 ? -7.324 -11.298 4.897 1.00 2.80 371 GLN A O 21
ATOM 28815 N N . LYS A 1 10 ? -8.060 -11.284 2.765 1.00 1.82 372 LYS A N 21
ATOM 28816 C CA . LYS A 1 10 ? -7.696 -9.891 2.516 1.00 1.77 372 LYS A CA 21
ATOM 28817 C C . LYS A 1 10 ? -8.136 -8.982 3.658 1.00 1.50 372 LYS A C 21
ATOM 28818 O O . LYS A 1 10 ? -9.174 -9.207 4.281 1.00 1.89 372 LYS A O 21
ATOM 28837 N N . ILE A 1 11 ? -7.335 -7.953 3.919 1.00 1.42 373 ILE A N 21
ATOM 28838 C CA . ILE A 1 11 ? -7.628 -6.994 4.978 1.00 1.22 373 ILE A CA 21
ATOM 28839 C C . ILE A 1 11 ? -9.052 -6.458 4.854 1.00 1.13 373 ILE A C 21
ATOM 28840 O O . ILE A 1 11 ? -9.502 -6.111 3.762 1.00 1.20 373 ILE A O 21
ATOM 28856 N N . ASP A 1 12 ? -9.757 -6.395 5.981 1.00 1.16 374 ASP A N 21
ATOM 28857 C CA . ASP A 1 12 ? -11.114 -5.913 6.009 1.00 1.17 374 ASP A CA 21
ATOM 28858 C C . ASP A 1 12 ? -11.149 -4.400 6.199 1.00 1.03 374 ASP A C 21
ATOM 28859 O O . ASP A 1 12 ? -10.812 -3.889 7.266 1.00 1.25 374 ASP A O 21
ATOM 28868 N N . ILE A 1 13 ? -11.553 -3.692 5.150 1.00 0.84 375 ILE A N 21
ATOM 28869 C CA . ILE A 1 13 ? -11.630 -2.237 5.187 1.00 0.76 375 ILE A CA 21
ATOM 28870 C C . ILE A 1 13 ? -12.852 -1.759 5.961 1.00 0.76 375 ILE A C 21
ATOM 28871 O O . ILE A 1 13 ? -12.807 -0.721 6.619 1.00 0.79 375 ILE A O 21
ATOM 28887 N N . SER A 1 14 ? -13.943 -2.510 5.856 1.00 0.79 376 SER A N 21
ATOM 28888 C CA . SER A 1 14 ? -15.191 -2.163 6.529 1.00 0.87 376 SER A CA 21
ATOM 28889 C C . SER A 1 14 ? -15.083 -2.339 8.040 1.00 0.96 376 SER A C 21
ATOM 28890 O O . SER A 1 14 ? -15.767 -3.176 8.631 1.00 1.54 376 SER A O 21
ATOM 28898 N N . GLU A 1 15 ? -14.222 -1.543 8.655 1.00 0.93 377 GLU A N 21
ATOM 28899 C CA . GLU A 1 15 ? -14.010 -1.591 10.091 1.00 1.03 377 GLU A CA 21
ATOM 28900 C C . GLU A 1 15 ? -13.069 -0.479 10.516 1.00 0.87 377 GLU A C 21
ATOM 28901 O O . GLU A 1 15 ? -13.114 -0.007 11.652 1.00 0.93 377 GLU A O 21
ATOM 28913 N N . ASN A 1 16 ? -12.214 -0.069 9.589 1.00 0.71 378 ASN A N 21
ATOM 28914 C CA . ASN A 1 16 ? -11.248 0.992 9.862 1.00 0.61 378 ASN A CA 21
ATOM 28915 C C . ASN A 1 16 ? -10.910 1.805 8.617 1.00 0.58 378 ASN A C 21
ATOM 28916 O O . ASN A 1 16 ? -9.753 1.874 8.202 1.00 0.59 378 ASN A O 21
ATOM 28927 N N . PRO A 1 17 ? -11.921 2.449 8.012 1.00 0.62 379 PRO A N 21
ATOM 28928 C CA . PRO A 1 17 ? -11.730 3.281 6.817 1.00 0.65 379 PRO A CA 21
ATOM 28929 C C . PRO A 1 17 ? -10.688 4.377 7.033 1.00 0.61 379 PRO A C 21
ATOM 28930 O O . PRO A 1 17 ? -9.878 4.664 6.151 1.00 0.62 379 PRO A O 21
ATOM 28941 N N . ASP A 1 18 ? -10.731 4.990 8.212 1.00 0.62 380 ASP A N 21
ATOM 28942 C CA . ASP A 1 18 ? -9.809 6.068 8.564 1.00 0.64 380 ASP A CA 21
ATOM 28943 C C . ASP A 1 18 ? -8.381 5.560 8.748 1.00 0.55 380 ASP A C 21
ATOM 28944 O O . ASP A 1 18 ? -7.423 6.298 8.516 1.00 0.55 380 ASP A O 21
ATOM 28953 N N . LYS A 1 19 ? -8.246 4.307 9.181 1.00 0.51 381 LYS A N 21
ATOM 28954 C CA . LYS A 1 19 ? -6.929 3.713 9.412 1.00 0.47 381 LYS A CA 21
ATOM 28955 C C . LYS A 1 19 ? -5.978 4.026 8.260 1.00 0.39 381 LYS A C 21
ATOM 28956 O O . LYS A 1 19 ? -6.318 3.847 7.091 1.00 0.37 381 LYS A O 21
ATOM 28975 N N . ILE A 1 20 ? -4.790 4.513 8.606 1.00 0.40 382 ILE A N 21
ATOM 28976 C CA . ILE A 1 20 ? -3.784 4.871 7.614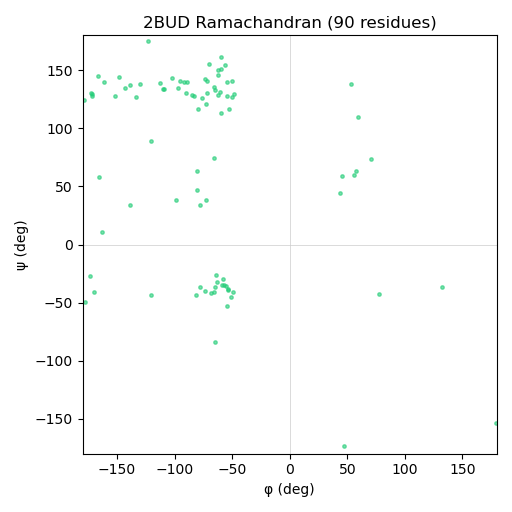 1.00 0.35 382 ILE A CA 21
ATOM 28977 C C . ILE A 1 20 ? -2.843 3.704 7.325 1.00 0.34 382 ILE A C 21
ATOM 28978 O O . ILE A 1 20 ? -2.367 3.040 8.246 1.00 0.41 382 ILE A O 21
ATOM 28994 N N . TYR A 1 21 ? -2.568 3.463 6.043 1.00 0.30 383 TYR A N 21
ATOM 28995 C CA . TYR A 1 21 ? -1.671 2.379 5.648 1.00 0.30 383 TYR A CA 21
ATOM 28996 C C . TYR A 1 21 ? -0.481 2.942 4.881 1.00 0.28 383 TYR A C 21
ATOM 28997 O O . TYR A 1 21 ? -0.630 3.885 4.114 1.00 0.25 383 TYR A O 21
ATOM 29015 N N . PHE A 1 22 ? 0.699 2.368 5.084 1.00 0.31 384 PHE A N 21
ATOM 29016 C CA . PHE A 1 22 ? 1.891 2.844 4.388 1.00 0.30 384 PHE A CA 21
ATOM 29017 C C . PHE A 1 22 ? 2.106 2.062 3.095 1.00 0.28 384 PHE A C 21
ATOM 29018 O O . PHE A 1 22 ? 1.973 0.839 3.072 1.00 0.33 384 PHE A O 21
ATOM 29035 N N . ILE A 1 23 ? 2.435 2.774 2.020 1.00 0.26 385 ILE A N 21
ATOM 29036 C CA . ILE A 1 23 ? 2.663 2.138 0.729 1.00 0.27 385 ILE A CA 21
ATOM 29037 C C . ILE A 1 23 ? 4.030 2.515 0.170 1.00 0.24 385 ILE A C 21
ATOM 29038 O O . ILE A 1 23 ? 4.375 3.693 0.087 1.00 0.30 385 ILE A O 21
ATOM 29054 N N . ARG A 1 24 ? 4.801 1.505 -0.211 1.00 0.29 386 ARG A N 21
ATOM 29055 C CA . ARG A 1 24 ? 6.131 1.725 -0.763 1.00 0.30 386 ARG A CA 21
ATOM 29056 C C . ARG A 1 24 ? 6.051 2.077 -2.244 1.00 0.33 386 ARG A C 21
ATOM 29057 O O . ARG A 1 24 ? 5.543 1.293 -3.046 1.00 0.42 386 ARG A O 21
ATOM 29078 N N . ARG A 1 25 ? 6.559 3.253 -2.609 1.00 0.41 387 ARG A N 21
ATOM 29079 C CA . ARG A 1 25 ? 6.535 3.675 -4.005 1.00 0.51 387 ARG A CA 21
ATOM 29080 C C . ARG A 1 25 ? 7.581 2.915 -4.814 1.00 0.49 387 ARG A C 21
ATOM 29081 O O . ARG A 1 25 ? 8.453 2.253 -4.248 1.00 0.47 387 ARG A O 21
ATOM 29102 N N . GLU A 1 26 ? 7.479 3.001 -6.137 1.00 0.64 388 GLU A N 21
ATOM 29103 C CA . GLU A 1 26 ? 8.409 2.312 -7.029 1.00 0.69 388 GLU A CA 21
ATOM 29104 C C . GLU A 1 26 ? 9.859 2.577 -6.634 1.00 0.61 388 GLU A C 21
ATOM 29105 O O . GLU A 1 26 ? 10.677 1.658 -6.596 1.00 0.63 388 GLU A O 21
ATOM 29117 N N . ASP A 1 27 ? 10.172 3.835 -6.342 1.00 0.65 389 ASP A N 21
ATOM 29118 C CA . ASP A 1 27 ? 11.525 4.213 -5.952 1.00 0.69 389 ASP A CA 21
ATOM 29119 C C . ASP A 1 27 ? 11.914 3.586 -4.614 1.00 0.64 389 ASP A C 21
ATOM 29120 O O . ASP A 1 27 ? 13.073 3.227 -4.401 1.00 0.91 389 ASP A O 21
ATOM 29129 N N . GLY A 1 28 ? 10.944 3.462 -3.711 1.00 0.55 390 GLY A N 21
ATOM 29130 C CA . GLY A 1 28 ? 11.213 2.883 -2.407 1.00 0.53 390 GLY A CA 21
ATOM 29131 C C . GLY A 1 28 ? 10.685 3.743 -1.276 1.00 0.55 390 GLY A C 21
ATOM 29132 O O . GLY A 1 28 ? 10.340 3.237 -0.207 1.00 1.03 390 GLY A O 21
ATOM 29136 N N . THR A 1 29 ? 10.633 5.048 -1.513 1.00 0.57 391 THR A N 21
ATOM 29137 C CA . THR A 1 29 ? 10.156 6.000 -0.517 1.00 0.54 391 THR A CA 21
ATOM 29138 C C . THR A 1 29 ? 8.719 5.708 -0.095 1.00 0.41 391 THR A C 21
ATOM 29139 O O . THR A 1 29 ? 7.783 5.820 -0.891 1.00 0.44 391 THR A O 21
ATOM 29150 N N . VAL A 1 30 ? 8.563 5.319 1.167 1.00 0.37 392 VAL A N 21
ATOM 29151 C CA . VAL A 1 30 ? 7.254 4.999 1.723 1.00 0.33 392 VAL A CA 21
ATOM 29152 C C . VAL A 1 30 ? 6.415 6.259 1.942 1.00 0.32 392 VAL A C 21
ATOM 29153 O O . VAL A 1 30 ? 6.933 7.308 2.328 1.00 0.41 392 VAL A O 21
ATOM 29166 N N . HIS A 1 31 ? 5.113 6.135 1.698 1.00 0.29 393 HIS A N 21
ATOM 29167 C CA . HIS A 1 31 ? 4.171 7.241 1.868 1.00 0.31 393 HIS A CA 21
ATOM 29168 C C . HIS A 1 31 ? 2.825 6.692 2.329 1.00 0.27 393 HIS A C 21
ATOM 29169 O O . HIS A 1 31 ? 2.442 5.590 1.942 1.00 0.26 393 HIS A O 21
ATOM 29184 N N . ARG A 1 32 ? 2.117 7.438 3.176 1.00 0.29 394 ARG A N 21
ATOM 29185 C CA . ARG A 1 32 ? 0.846 6.973 3.691 1.00 0.28 394 ARG A CA 21
ATOM 29186 C C . ARG A 1 32 ? -0.246 7.050 2.638 1.00 0.26 394 ARG A C 21
ATOM 29187 O O . ARG A 1 32 ? -0.266 7.949 1.797 1.00 0.32 394 ARG A O 21
ATOM 29208 N N . GLY A 1 33 ? -1.153 6.091 2.706 1.00 0.23 395 GLY A N 21
ATOM 29209 C CA . GLY A 1 33 ? -2.257 6.023 1.781 1.00 0.25 395 GLY A CA 21
ATOM 29210 C C . GLY A 1 33 ? -3.494 5.468 2.453 1.00 0.23 395 GLY A C 21
ATOM 29211 O O . GLY A 1 33 ? -3.459 4.387 3.046 1.00 0.26 395 GLY A O 21
ATOM 29215 N N . GLN A 1 34 ? -4.580 6.217 2.378 1.00 0.29 396 GLN A N 21
ATOM 29216 C CA . GLN A 1 34 ? -5.832 5.814 2.994 1.00 0.34 396 GLN A CA 21
ATOM 29217 C C . GLN A 1 34 ? -6.592 4.832 2.105 1.00 0.35 396 GLN A C 21
ATOM 29218 O O . GLN A 1 34 ? -7.476 5.226 1.342 1.00 0.46 396 GLN A O 21
ATOM 29232 N N . VAL A 1 35 ? -6.240 3.552 2.210 1.00 0.33 397 VAL A N 21
ATOM 29233 C CA . VAL A 1 35 ? -6.888 2.511 1.419 1.00 0.33 397 VAL A CA 21
ATOM 29234 C C . VAL A 1 35 ? -8.390 2.482 1.702 1.00 0.33 397 VAL A C 21
ATOM 29235 O O . VAL A 1 35 ? -8.816 2.525 2.857 1.00 0.37 397 VAL A O 21
ATOM 29248 N N . LEU A 1 36 ? -9.187 2.444 0.637 1.00 0.36 398 LEU A N 21
ATOM 29249 C CA . LEU A 1 36 ? -10.640 2.448 0.769 1.00 0.40 398 LEU A CA 21
ATOM 29250 C C . LEU A 1 36 ? -11.278 1.207 0.146 1.00 0.41 398 LEU A C 21
ATOM 29251 O O . LEU A 1 36 ? -12.248 0.669 0.680 1.00 0.47 398 LEU A O 21
ATOM 29267 N N . GLN A 1 37 ? -10.747 0.769 -0.994 1.00 0.39 399 GLN A N 21
ATOM 29268 C CA . GLN A 1 37 ? -11.295 -0.395 -1.688 1.00 0.43 399 GLN A CA 21
ATOM 29269 C C . GLN A 1 37 ? -10.266 -1.517 -1.829 1.00 0.38 399 GLN A C 21
ATOM 29270 O O . GLN A 1 37 ? -9.083 -1.336 -1.543 1.00 0.35 399 GLN A O 21
ATOM 29284 N N . SER A 1 38 ? -10.744 -2.680 -2.272 1.00 0.42 400 SER A N 21
ATOM 29285 C CA . SER A 1 38 ? -9.899 -3.856 -2.465 1.00 0.41 400 SER A CA 21
ATOM 29286 C C . SER A 1 38 ? -10.641 -4.898 -3.299 1.00 0.47 400 SER A C 21
ATOM 29287 O O . SER A 1 38 ? -11.871 -4.951 -3.274 1.00 0.54 400 SER A O 21
ATOM 29295 N N . ARG A 1 39 ? -9.904 -5.718 -4.051 1.00 0.51 401 ARG A N 21
ATOM 29296 C CA . ARG A 1 39 ? -10.540 -6.730 -4.893 1.00 0.60 401 ARG A CA 21
ATOM 29297 C C . ARG A 1 39 ? -9.563 -7.825 -5.327 1.00 0.73 401 ARG A C 21
ATOM 29298 O O . ARG A 1 39 ? -8.436 -7.548 -5.734 1.00 0.86 401 ARG A O 21
ATOM 29319 N N . THR A 1 40 ? -10.028 -9.070 -5.278 1.00 0.82 402 THR A N 21
ATOM 29320 C CA . THR A 1 40 ? -9.228 -10.209 -5.709 1.00 0.99 402 THR A CA 21
ATOM 29321 C C . THR A 1 40 ? -9.397 -10.408 -7.209 1.00 1.16 402 THR A C 21
ATOM 29322 O O . THR A 1 40 ? -10.511 -10.335 -7.728 1.00 1.79 402 THR A O 21
ATOM 29333 N N . THR A 1 41 ? -8.295 -10.644 -7.904 1.00 1.43 403 THR A N 21
ATOM 29334 C CA . THR A 1 41 ? -8.337 -10.837 -9.346 1.00 1.62 403 THR A CA 21
ATOM 29335 C C . THR A 1 41 ? -9.213 -12.042 -9.712 1.00 1.84 403 THR A C 21
ATOM 29336 O O . THR A 1 41 ? -9.859 -12.635 -8.847 1.00 1.85 403 THR A O 21
ATOM 29347 N N . GLU A 1 42 ? -9.243 -12.388 -10.997 1.00 2.08 404 GLU A N 21
ATOM 29348 C CA . GLU A 1 42 ? -10.051 -13.504 -11.482 1.00 2.34 404 GLU A CA 21
ATOM 29349 C C . GLU A 1 42 ? -9.813 -14.777 -10.672 1.00 2.30 404 GLU A C 21
ATOM 29350 O O . GLU A 1 42 ? -10.758 -15.494 -10.342 1.00 2.37 404 GLU A O 21
ATOM 29362 N N . ASN A 1 43 ? -8.551 -15.058 -10.358 1.00 2.26 405 ASN A N 21
ATOM 29363 C CA . ASN A 1 43 ? -8.207 -16.252 -9.591 1.00 2.30 405 ASN A CA 21
ATOM 29364 C C . ASN A 1 43 ? -8.952 -16.275 -8.259 1.00 2.07 405 ASN A C 21
ATOM 29365 O O . ASN A 1 43 ? -9.562 -17.281 -7.897 1.00 2.40 405 ASN A O 21
ATOM 29376 N N . ALA A 1 44 ? -8.903 -15.156 -7.540 1.00 1.82 406 ALA A N 21
ATOM 29377 C CA . ALA A 1 44 ? -9.581 -15.036 -6.251 1.00 1.67 406 ALA A CA 21
ATOM 29378 C C . ALA A 1 44 ? -9.190 -16.168 -5.305 1.00 1.85 406 ALA A C 21
ATOM 29379 O O . ALA A 1 44 ? -10.048 -16.848 -4.741 1.00 2.18 406 ALA A O 21
ATOM 29386 N N . ALA A 1 45 ? -7.889 -16.356 -5.134 1.00 1.91 407 ALA A N 21
ATOM 29387 C CA . ALA A 1 45 ? -7.363 -17.393 -4.256 1.00 2.19 407 ALA A CA 21
ATOM 29388 C C . ALA A 1 45 ? -5.988 -16.986 -3.751 1.00 2.37 407 ALA A C 21
ATOM 29389 O O . ALA A 1 45 ? -5.265 -17.779 -3.146 1.00 2.77 407 ALA A O 21
ATOM 29396 N N . ALA A 1 46 ? -5.649 -15.731 -4.017 1.00 2.15 408 ALA A N 21
ATOM 29397 C CA . ALA A 1 46 ? -4.374 -15.150 -3.621 1.00 2.35 408 ALA A CA 21
ATOM 29398 C C . ALA A 1 46 ? -4.294 -13.693 -4.081 1.00 2.05 408 ALA A C 21
ATOM 29399 O O . ALA A 1 46 ? -3.944 -12.810 -3.297 1.00 1.99 408 ALA A O 21
ATOM 29406 N N . PRO A 1 47 ? -4.627 -13.415 -5.363 1.00 1.99 409 PRO A N 21
ATOM 29407 C CA . PRO A 1 47 ? -4.597 -12.055 -5.912 1.00 1.80 409 PRO A CA 21
ATOM 29408 C C . PRO A 1 47 ? -5.536 -11.108 -5.186 1.00 1.41 409 PRO A C 21
ATOM 29409 O O . PRO A 1 47 ? -6.639 -11.486 -4.801 1.00 1.86 409 PRO A O 21
ATOM 29420 N N . ASP A 1 48 ? -5.082 -9.872 -5.008 1.00 0.92 410 ASP A N 21
ATOM 29421 C CA . ASP A 1 48 ? -5.871 -8.850 -4.334 1.00 0.79 410 ASP A CA 21
ATOM 29422 C C . ASP A 1 48 ? -5.182 -7.491 -4.418 1.00 0.68 410 ASP A C 21
ATOM 29423 O O . ASP A 1 48 ? -4.010 -7.350 -4.075 1.00 0.93 410 ASP A O 21
ATOM 29432 N N . GLU A 1 49 ? -5.927 -6.493 -4.881 1.00 0.54 411 GLU A N 21
ATOM 29433 C CA . GLU A 1 49 ? -5.407 -5.138 -5.013 1.00 0.45 411 GLU A CA 21
ATOM 29434 C C . GLU A 1 49 ? -6.238 -4.186 -4.167 1.00 0.40 411 GLU A C 21
ATOM 29435 O O . GLU A 1 49 ? -7.466 -4.255 -4.173 1.00 0.42 411 GLU A O 21
ATOM 29447 N N . TYR A 1 50 ? -5.571 -3.312 -3.426 1.00 0.38 412 TYR A N 21
ATOM 29448 C CA . TYR A 1 50 ? -6.269 -2.369 -2.562 1.00 0.35 412 TYR A CA 21
ATOM 29449 C C . TYR A 1 50 ? -6.158 -0.938 -3.084 1.00 0.33 412 TYR A C 21
ATOM 29450 O O . TYR A 1 50 ? -5.059 -0.415 -3.259 1.00 0.34 412 TYR A O 21
ATOM 29468 N N . TYR A 1 51 ? -7.307 -0.304 -3.307 1.00 0.33 413 TYR A N 21
ATOM 29469 C CA . TYR A 1 51 ? -7.340 1.077 -3.779 1.00 0.32 413 TYR A CA 21
ATOM 29470 C C . TYR A 1 51 ? -6.726 1.984 -2.724 1.00 0.32 413 TYR A C 21
ATOM 29471 O O . TYR A 1 51 ? -7.209 2.035 -1.594 1.00 0.40 413 TYR A O 21
ATOM 29489 N N . VAL A 1 52 ? -5.649 2.679 -3.075 1.00 0.33 414 VAL A N 21
ATOM 29490 C CA . VAL A 1 52 ? -4.975 3.542 -2.112 1.00 0.33 414 VAL A CA 21
ATOM 29491 C C . VAL A 1 52 ? -5.093 5.025 -2.440 1.00 0.29 414 VAL A C 21
ATOM 29492 O O . VAL A 1 52 ? -4.882 5.449 -3.576 1.00 0.38 414 VAL A O 21
ATOM 29505 N N . HIS A 1 53 ? -5.378 5.808 -1.405 1.00 0.33 415 HIS A N 21
ATOM 29506 C CA . HIS A 1 53 ? -5.470 7.256 -1.523 1.00 0.32 415 HIS A CA 21
ATOM 29507 C C . HIS A 1 53 ? -4.300 7.878 -0.774 1.00 0.32 415 HIS A C 21
ATOM 29508 O O . HIS A 1 53 ? -4.402 8.157 0.419 1.00 0.34 415 HIS A O 21
ATOM 29523 N N . TYR A 1 54 ? -3.184 8.072 -1.462 1.00 0.37 416 TYR A N 21
ATOM 29524 C CA . TYR A 1 54 ? -2.003 8.635 -0.826 1.00 0.40 416 TYR A CA 21
ATOM 29525 C C . TYR A 1 54 ? -2.341 9.932 -0.104 1.00 0.45 416 TYR A C 21
ATOM 29526 O O . TYR A 1 54 ? -2.513 10.982 -0.723 1.00 0.57 416 TYR A O 21
ATOM 29544 N N . VAL A 1 55 ? -2.442 9.833 1.217 1.00 0.45 417 VAL A N 21
ATOM 29545 C CA . VAL A 1 55 ? -2.769 10.973 2.058 1.00 0.55 417 VAL A CA 21
ATOM 29546 C C . VAL A 1 55 ? -1.698 12.052 1.953 1.00 0.66 417 VAL A C 21
ATOM 29547 O O . VAL A 1 55 ? -0.503 11.755 1.947 1.00 1.34 417 VAL A O 21
ATOM 29560 N N . GLY A 1 56 ? -2.135 13.303 1.846 1.00 0.71 418 GLY A N 21
ATOM 29561 C CA . GLY A 1 56 ? -1.204 14.408 1.711 1.00 0.82 418 GLY A CA 21
ATOM 29562 C C . GLY A 1 56 ? -0.714 14.542 0.282 1.00 0.72 418 GLY A C 21
ATOM 29563 O O . GLY A 1 56 ? -0.724 15.633 -0.288 1.00 0.76 418 GLY A O 21
ATOM 29567 N N . LEU A 1 57 ? -0.301 13.419 -0.298 1.00 0.66 419 LEU A N 21
ATOM 29568 C CA . LEU A 1 57 ? 0.180 13.382 -1.668 1.00 0.60 419 LEU A CA 21
ATOM 29569 C C . LEU A 1 57 ? -0.945 13.718 -2.642 1.00 0.59 419 LEU A C 21
ATOM 29570 O O . LEU A 1 57 ? -2.124 13.608 -2.304 1.00 0.76 419 LEU A O 21
ATOM 29586 N N . ASN A 1 58 ? -0.570 14.123 -3.850 1.00 0.61 420 ASN A N 21
ATOM 29587 C CA . ASN A 1 58 ? -1.541 14.472 -4.884 1.00 0.63 420 ASN A CA 21
ATOM 29588 C C . ASN A 1 58 ? -2.571 13.356 -5.071 1.00 0.56 420 ASN A C 21
ATOM 29589 O O . ASN A 1 58 ? -2.238 12.173 -5.000 1.00 0.56 420 ASN A O 21
ATOM 29600 N N . ARG A 1 59 ? -3.825 13.744 -5.297 1.00 0.62 421 ARG A N 21
ATOM 29601 C CA . ARG A 1 59 ? -4.910 12.781 -5.482 1.00 0.67 421 ARG A CA 21
ATOM 29602 C C . ARG A 1 59 ? -4.666 11.871 -6.685 1.00 0.66 421 ARG A C 21
ATOM 29603 O O . ARG A 1 59 ? -5.062 10.708 -6.677 1.00 0.69 421 ARG A O 21
ATOM 29624 N N . ARG A 1 60 ? -4.020 12.402 -7.719 1.00 0.71 422 ARG A N 21
ATOM 29625 C CA . ARG A 1 60 ? -3.735 11.622 -8.923 1.00 0.83 422 ARG A CA 21
ATOM 29626 C C . ARG A 1 60 ? -2.948 10.356 -8.585 1.00 0.72 422 ARG A C 21
ATOM 29627 O O . ARG A 1 60 ? -3.062 9.342 -9.273 1.00 0.77 422 ARG A O 21
ATOM 29648 N N . LEU A 1 61 ? -2.151 10.426 -7.523 1.00 0.65 423 LEU A N 21
ATOM 29649 C CA . LEU A 1 61 ? -1.342 9.298 -7.082 1.00 0.62 423 LEU A CA 21
ATOM 29650 C C . LEU A 1 61 ? -2.202 8.074 -6.773 1.00 0.52 423 LEU A C 21
ATOM 29651 O O . LEU A 1 61 ? -1.729 6.941 -6.859 1.00 0.53 423 LEU A O 21
ATOM 29667 N N . ASP A 1 62 ? -3.462 8.310 -6.406 1.00 0.49 424 ASP A N 21
ATOM 29668 C CA . ASP A 1 62 ? -4.384 7.223 -6.079 1.00 0.50 424 ASP A CA 21
ATOM 29669 C C . ASP A 1 62 ? -4.291 6.096 -7.101 1.00 0.45 424 ASP A C 21
ATOM 29670 O O . ASP A 1 62 ? -4.253 6.337 -8.307 1.00 0.49 424 ASP A O 21
ATOM 29679 N N . GLY A 1 63 ? -4.249 4.864 -6.605 1.00 0.44 425 GLY A N 21
ATOM 29680 C CA . GLY A 1 63 ? -4.153 3.710 -7.478 1.00 0.50 425 GLY A CA 21
ATOM 29681 C C . GLY A 1 63 ? -4.148 2.408 -6.706 1.00 0.45 425 GLY A C 21
ATOM 29682 O O . GLY A 1 63 ? -3.618 2.337 -5.597 1.00 0.70 425 GLY A O 21
ATOM 29686 N N . TRP A 1 64 ? -4.741 1.372 -7.290 1.00 0.50 426 TRP A N 21
ATOM 29687 C CA . TRP A 1 64 ? -4.795 0.069 -6.643 1.00 0.44 426 TRP A CA 21
ATOM 29688 C C . TRP A 1 64 ? -3.394 -0.528 -6.555 1.00 0.45 426 TRP A C 21
ATOM 29689 O O . TRP A 1 64 ? -2.725 -0.712 -7.572 1.00 0.57 426 TRP A O 21
ATOM 29710 N N . VAL A 1 65 ? -2.950 -0.816 -5.336 1.00 0.39 427 VAL A N 21
ATOM 29711 C CA . VAL A 1 65 ? -1.620 -1.375 -5.123 1.00 0.46 427 VAL A CA 21
ATOM 29712 C C . VAL A 1 65 ? -1.689 -2.747 -4.471 1.00 0.51 427 VAL A C 21
ATOM 29713 O O . VAL A 1 65 ? -2.595 -3.031 -3.688 1.00 0.70 427 VAL A O 21
ATOM 29726 N N . GLY A 1 66 ? -0.709 -3.585 -4.781 1.00 0.52 428 GLY A N 21
ATOM 29727 C CA . GLY A 1 66 ? -0.659 -4.907 -4.199 1.00 0.65 428 GLY A CA 21
ATOM 29728 C C . GLY A 1 66 ? -0.486 -4.850 -2.694 1.00 0.79 428 GLY A C 21
ATOM 29729 O O . GLY A 1 66 ? 0.159 -3.939 -2.174 1.00 1.72 428 GLY A O 21
ATOM 29733 N N . ARG A 1 67 ? -1.070 -5.815 -1.996 1.00 0.54 429 ARG A N 21
ATOM 29734 C CA . ARG A 1 67 ? -0.991 -5.876 -0.539 1.00 0.54 429 ARG A CA 21
ATOM 29735 C C . ARG A 1 67 ? 0.455 -5.773 -0.046 1.00 0.49 429 ARG A C 21
ATOM 29736 O O . ARG A 1 67 ? 0.707 -5.280 1.054 1.00 0.53 429 ARG A O 21
ATOM 29757 N N . HIS A 1 68 ? 1.399 -6.245 -0.856 1.00 0.49 430 HIS A N 21
ATOM 29758 C CA . HIS A 1 68 ? 2.813 -6.210 -0.483 1.00 0.53 430 HIS A CA 21
ATOM 29759 C C . HIS A 1 68 ? 3.306 -4.785 -0.248 1.00 0.47 430 HIS A C 21
ATOM 29760 O O . HIS A 1 68 ? 4.191 -4.553 0.575 1.00 0.49 430 HIS A O 21
ATOM 29775 N N . ARG A 1 69 ? 2.735 -3.836 -0.979 1.00 0.43 431 ARG A N 21
ATOM 29776 C CA . ARG A 1 69 ? 3.124 -2.437 -0.853 1.00 0.41 431 ARG A CA 21
ATOM 29777 C C . ARG A 1 69 ? 2.481 -1.801 0.376 1.00 0.37 431 ARG A C 21
ATOM 29778 O O . ARG A 1 69 ? 3.049 -0.896 0.987 1.00 0.57 431 ARG A O 21
ATOM 29799 N N . ILE A 1 70 ? 1.291 -2.282 0.729 1.00 0.39 432 ILE A N 21
ATOM 29800 C CA . ILE A 1 70 ? 0.563 -1.764 1.884 1.00 0.36 432 ILE A CA 21
ATOM 29801 C C . ILE A 1 70 ? 0.935 -2.509 3.163 1.00 0.38 432 ILE A C 21
ATOM 29802 O O . ILE A 1 70 ? 0.915 -3.738 3.206 1.00 0.44 432 ILE A O 21
ATOM 29818 N N . SER A 1 71 ? 1.265 -1.746 4.203 1.00 0.34 433 SER A N 21
ATOM 29819 C CA . SER A 1 71 ? 1.639 -2.310 5.497 1.00 0.38 433 SER A CA 21
ATOM 29820 C C . SER A 1 71 ? 1.701 -1.218 6.557 1.00 0.36 433 SER A C 21
ATOM 29821 O O . SER A 1 71 ? 2.172 -0.111 6.294 1.00 0.34 433 SER A O 21
ATOM 29829 N N . ASP A 1 72 ? 1.223 -1.531 7.757 1.00 0.43 434 ASP A N 21
ATOM 29830 C CA . ASP A 1 72 ? 1.228 -0.571 8.854 1.00 0.48 434 ASP A CA 21
ATOM 29831 C C . ASP A 1 72 ? 2.628 -0.412 9.445 1.00 0.48 434 ASP A C 21
ATOM 29832 O O . ASP A 1 72 ? 2.788 0.113 10.549 1.00 0.74 434 ASP A O 21
ATOM 29841 N N . ASN A 1 73 ? 3.642 -0.866 8.710 1.00 0.43 435 ASN A N 21
ATOM 29842 C CA . ASN A 1 73 ? 5.024 -0.770 9.168 1.00 0.47 435 ASN A CA 21
ATOM 29843 C C . ASN A 1 73 ? 5.948 -0.382 8.015 1.00 0.39 435 ASN A C 21
ATOM 29844 O O . ASN A 1 73 ? 5.879 -0.957 6.929 1.00 0.38 435 ASN A O 21
ATOM 29855 N N . ALA A 1 74 ? 6.797 0.614 8.258 1.00 0.49 436 ALA A N 21
ATOM 29856 C CA . ALA A 1 74 ? 7.726 1.110 7.245 1.00 0.55 436 ALA A CA 21
ATOM 29857 C C . ALA A 1 74 ? 8.863 0.129 6.959 1.00 0.55 436 ALA A C 21
ATOM 29858 O O . ALA A 1 74 ? 9.308 0.007 5.818 1.00 0.54 436 ALA A O 21
ATOM 29865 N N . ASP A 1 75 ? 9.346 -0.549 7.998 1.00 0.65 437 ASP A N 21
ATOM 29866 C CA . ASP A 1 75 ? 10.449 -1.498 7.845 1.00 0.75 437 ASP A CA 21
ATOM 29867 C C . ASP A 1 75 ? 10.165 -2.517 6.744 1.00 0.71 437 ASP A C 21
ATOM 29868 O O . ASP A 1 75 ? 11.053 -2.865 5.964 1.00 0.78 437 ASP A O 21
ATOM 29877 N N . ASP A 1 76 ? 8.926 -2.990 6.683 1.00 0.68 438 ASP A N 21
ATOM 29878 C CA . ASP A 1 76 ? 8.525 -3.969 5.675 1.00 0.73 438 ASP A CA 21
ATOM 29879 C C . ASP A 1 76 ? 8.623 -3.390 4.271 1.00 0.73 438 ASP A C 21
ATOM 29880 O O . ASP A 1 76 ? 8.754 -4.128 3.294 1.00 1.35 438 ASP A O 21
ATOM 29889 N N . LEU A 1 77 ? 8.539 -2.073 4.176 1.00 0.54 439 LEU A N 21
ATOM 29890 C CA . LEU A 1 77 ? 8.598 -1.401 2.887 1.00 0.53 439 LEU A CA 21
ATOM 29891 C C . LEU A 1 77 ? 10.011 -0.932 2.545 1.00 0.61 439 LEU A C 21
ATOM 29892 O O . LEU A 1 77 ? 10.749 -1.632 1.850 1.00 0.86 439 LEU A O 21
ATOM 29908 N N . GLY A 1 78 ? 10.387 0.255 3.021 1.00 0.59 440 GLY A N 21
ATOM 29909 C CA . GLY A 1 78 ? 11.714 0.772 2.726 1.00 0.77 440 GLY A CA 21
ATOM 29910 C C . GLY A 1 78 ? 11.991 2.130 3.347 1.00 0.96 440 GLY A C 21
ATOM 29911 O O . GLY A 1 78 ? 12.425 3.054 2.656 1.00 1.36 440 GLY A O 21
ATOM 29915 N N . GLY A 1 79 ? 11.761 2.250 4.652 1.00 0.93 441 GLY A N 21
ATOM 29916 C CA . GLY A 1 79 ? 12.015 3.507 5.339 1.00 1.24 441 GLY A CA 21
ATOM 29917 C C . GLY A 1 79 ? 11.066 4.617 4.932 1.00 1.14 441 GLY A C 21
ATOM 29918 O O . GLY A 1 79 ? 10.676 4.719 3.769 1.00 1.83 441 GLY A O 21
ATOM 29922 N N . ILE A 1 80 ? 10.703 5.458 5.896 1.00 1.10 442 ILE A N 21
ATOM 29923 C CA . ILE A 1 80 ? 9.806 6.577 5.639 1.00 1.03 442 ILE A CA 21
ATOM 29924 C C . ILE A 1 80 ? 10.464 7.584 4.703 1.00 1.05 442 ILE A C 21
ATOM 29925 O O . ILE A 1 80 ? 11.216 8.450 5.152 1.00 1.39 442 ILE A O 21
ATOM 29941 N N . THR A 1 81 ? 10.176 7.460 3.406 1.00 1.13 443 THR A N 21
ATOM 29942 C CA . THR A 1 81 ? 10.735 8.355 2.391 1.00 1.36 443 THR A CA 21
ATOM 29943 C C . THR A 1 81 ? 12.173 8.723 2.709 1.00 1.47 443 THR A C 21
ATOM 29944 O O . THR A 1 81 ? 12.545 9.896 2.774 1.00 2.20 443 THR A O 21
ATOM 29955 N N . VAL A 1 82 ? 12.970 7.695 2.914 1.00 1.90 444 VAL A N 21
ATOM 29956 C CA . VAL A 1 82 ? 14.379 7.864 3.241 1.00 2.70 444 VAL A CA 21
ATOM 29957 C C . VAL A 1 82 ? 15.221 6.718 2.688 1.00 3.02 444 VAL A C 21
ATOM 29958 O O . VAL A 1 82 ? 14.881 5.546 2.853 1.00 3.60 444 VAL A O 21
ATOM 29971 N N . LEU A 1 83 ? 16.323 7.074 2.030 1.00 3.13 445 LEU A N 21
ATOM 29972 C CA . LEU A 1 83 ? 17.230 6.091 1.440 1.00 3.83 445 LEU A CA 21
ATOM 29973 C C . LEU A 1 83 ? 18.657 6.639 1.389 1.00 4.75 445 LEU A C 21
ATOM 29974 O O . LEU A 1 83 ? 18.877 7.769 0.951 1.00 4.99 445 LEU A O 21
ATOM 29990 N N . PRO A 1 84 ? 19.650 5.848 1.845 1.00 5.56 446 PRO A N 21
ATOM 29991 C CA . PRO A 1 84 ? 21.060 6.268 1.854 1.00 6.59 446 PRO A CA 21
ATOM 29992 C C . PRO A 1 84 ? 21.621 6.480 0.449 1.00 7.07 446 PRO A C 21
ATOM 29993 O O . PRO A 1 84 ? 20.882 6.772 -0.491 1.00 7.26 446 PRO A O 21
ATOM 30004 N N . ALA A 1 85 ? 22.937 6.335 0.321 1.00 7.52 447 ALA A N 21
ATOM 30005 C CA . ALA A 1 85 ? 23.612 6.512 -0.961 1.00 8.19 447 ALA A CA 21
ATOM 30006 C C . ALA A 1 85 ? 23.394 5.311 -1.882 1.00 8.83 447 ALA A C 21
ATOM 30007 O O . ALA A 1 85 ? 23.462 4.164 -1.442 1.00 9.06 447 ALA A O 21
ATOM 30014 N N . PRO A 1 86 ? 23.133 5.563 -3.179 1.00 9.38 448 PRO A N 21
ATOM 30015 C CA . PRO A 1 86 ? 22.912 4.497 -4.165 1.00 10.23 448 PRO A CA 21
ATOM 30016 C C . PRO A 1 86 ? 24.154 3.629 -4.360 1.00 10.87 448 PRO A C 21
ATOM 30017 O O . PRO A 1 86 ? 25.275 4.136 -4.385 1.00 11.06 448 PRO A O 21
ATOM 30028 N N . PRO A 1 87 ? 23.973 2.303 -4.502 1.00 11.41 449 PRO A N 21
ATOM 30029 C CA . PRO A 1 87 ? 25.089 1.371 -4.696 1.00 12.23 449 PRO A CA 21
ATOM 30030 C C . PRO A 1 87 ? 25.852 1.643 -5.989 1.00 13.10 449 PRO A C 21
ATOM 30031 O O . PRO A 1 87 ? 25.256 1.784 -7.057 1.00 13.50 449 PRO A O 21
ATOM 30042 N N . LEU A 1 88 ? 27.175 1.713 -5.883 1.00 13.55 450 LEU A N 21
ATOM 30043 C CA . LEU A 1 88 ? 28.025 1.966 -7.041 1.00 14.50 450 LEU A CA 21
ATOM 30044 C C . LEU A 1 88 ? 27.963 0.801 -8.024 1.00 14.96 450 LEU A C 21
ATOM 30045 O O . LEU A 1 88 ? 28.137 -0.356 -7.638 1.00 15.17 450 LEU A O 21
ATOM 30061 N N . ALA A 1 89 ? 27.720 1.113 -9.297 1.00 15.28 451 ALA A N 21
ATOM 30062 C CA . ALA A 1 89 ? 27.640 0.089 -10.335 1.00 15.91 451 ALA A CA 21
ATOM 30063 C C . ALA A 1 89 ? 27.462 0.714 -11.718 1.00 16.47 451 ALA A C 21
ATOM 30064 O O . ALA A 1 89 ? 26.599 1.569 -11.915 1.00 16.74 451 ALA A O 21
ATOM 30071 N N . PRO A 1 90 ? 28.278 0.287 -12.702 1.00 16.82 452 PRO A N 21
ATOM 30072 C CA . PRO A 1 90 ? 28.208 0.801 -14.073 1.00 17.52 452 PRO A CA 21
ATOM 30073 C C . PRO A 1 90 ? 26.946 0.339 -14.796 1.00 18.21 452 PRO A C 21
ATOM 30074 O O . PRO A 1 90 ? 26.492 -0.790 -14.608 1.00 18.53 452 PRO A O 21
ATOM 30085 N N . ASP A 1 91 ? 26.387 1.219 -15.624 1.00 18.57 453 ASP A N 21
ATOM 30086 C CA . ASP A 1 91 ? 25.179 0.905 -16.382 1.00 19.36 453 ASP A CA 21
ATOM 30087 C C . ASP A 1 91 ? 24.021 0.564 -15.446 1.00 19.52 453 ASP A C 21
ATOM 30088 O O . ASP A 1 91 ? 23.340 -0.445 -15.622 1.00 19.55 453 ASP A O 21
ATOM 30097 N N . GLN A 1 92 ? 23.804 1.418 -14.450 1.00 19.77 454 GLN A N 21
ATOM 30098 C CA . GLN A 1 92 ? 22.730 1.216 -13.481 1.00 20.09 454 GLN A CA 21
ATOM 30099 C C . GLN A 1 92 ? 22.134 2.552 -13.052 1.00 20.37 454 GLN A C 21
ATOM 30100 O O . GLN A 1 92 ? 20.932 2.581 -12.711 1.00 20.63 454 GLN A O 21
ATOM 30115 N N . GLY A 1 1 ? 6.923 -14.683 4.548 1.00 11.64 363 GLY A N 22
ATOM 30116 C CA . GLY A 1 1 ? 5.777 -14.366 3.652 1.00 11.03 363 GLY A CA 22
ATOM 30117 C C . GLY A 1 1 ? 6.134 -13.338 2.596 1.00 10.23 363 GLY A C 22
ATOM 30118 O O . GLY A 1 1 ? 5.376 -12.399 2.355 1.00 10.21 363 GLY A O 22
ATOM 30124 N N . SER A 1 2 ? 7.291 -13.517 1.965 1.00 9.80 364 SER A N 22
ATOM 30125 C CA . SER A 1 2 ? 7.746 -12.598 0.928 1.00 9.25 364 SER A CA 22
ATOM 30126 C C . SER A 1 2 ? 6.772 -12.579 -0.245 1.00 8.36 364 SER A C 22
ATOM 30127 O O . SER A 1 2 ? 6.414 -11.514 -0.750 1.00 8.24 364 SER A O 22
ATOM 30135 N N . HIS A 1 3 ? 6.345 -13.764 -0.673 1.00 7.98 365 HIS A N 22
ATOM 30136 C CA . HIS A 1 3 ? 5.410 -13.886 -1.786 1.00 7.35 365 HIS A CA 22
ATOM 30137 C C . HIS A 1 3 ? 4.026 -13.362 -1.384 1.00 6.30 365 HIS A C 22
ATOM 30138 O O . HIS A 1 3 ? 3.901 -12.598 -0.426 1.00 6.44 365 HIS A O 22
ATOM 30153 N N . MET A 1 4 ? 2.988 -13.779 -2.109 1.00 5.51 366 MET A N 22
ATOM 30154 C CA . MET A 1 4 ? 1.627 -13.351 -1.809 1.00 4.67 366 MET A CA 22
ATOM 30155 C C . MET A 1 4 ? 1.200 -13.842 -0.431 1.00 4.56 366 MET A C 22
ATOM 30156 O O . MET A 1 4 ? 1.626 -14.906 0.016 1.00 4.71 366 MET A O 22
ATOM 30170 N N . ASP A 1 5 ? 0.360 -13.060 0.241 1.00 4.67 367 ASP A N 22
ATOM 30171 C CA . ASP A 1 5 ? -0.115 -13.422 1.573 1.00 4.80 367 ASP A CA 22
ATOM 30172 C C . ASP A 1 5 ? -1.636 -13.596 1.613 1.00 4.50 367 ASP A C 22
ATOM 30173 O O . ASP A 1 5 ? -2.329 -12.893 2.348 1.00 4.10 367 ASP A O 22
ATOM 30182 N N . PRO A 1 6 ? -2.180 -14.552 0.835 1.00 4.98 368 PRO A N 22
ATOM 30183 C CA . PRO A 1 6 ? -3.614 -14.818 0.806 1.00 5.12 368 PRO A CA 22
ATOM 30184 C C . PRO A 1 6 ? -4.035 -15.747 1.938 1.00 5.15 368 PRO A C 22
ATOM 30185 O O . PRO A 1 6 ? -4.930 -16.578 1.780 1.00 5.66 368 PRO A O 22
ATOM 30196 N N . LEU A 1 7 ? -3.372 -15.597 3.078 1.00 4.84 369 LEU A N 22
ATOM 30197 C CA . LEU A 1 7 ? -3.648 -16.410 4.248 1.00 5.12 369 LEU A CA 22
ATOM 30198 C C . LEU A 1 7 ? -3.240 -15.664 5.514 1.00 4.61 369 LEU A C 22
ATOM 30199 O O . LEU A 1 7 ? -3.863 -15.814 6.565 1.00 4.91 369 LEU A O 22
ATOM 30215 N N . MET A 1 8 ? -2.198 -14.848 5.395 1.00 4.12 370 MET A N 22
ATOM 30216 C CA . MET A 1 8 ? -1.709 -14.059 6.519 1.00 3.87 370 MET A CA 22
ATOM 30217 C C . MET A 1 8 ? -2.064 -12.585 6.320 1.00 3.02 370 MET A C 22
ATOM 30218 O O . MET A 1 8 ? -1.339 -11.690 6.756 1.00 3.06 370 MET A O 22
ATOM 30232 N N . GLN A 1 9 ? -3.191 -12.340 5.657 1.00 2.80 371 GLN A N 22
ATOM 30233 C CA . GLN A 1 9 ? -3.650 -10.978 5.400 1.00 2.63 371 GLN A CA 22
ATOM 30234 C C . GLN A 1 9 ? -3.973 -10.255 6.700 1.00 2.21 371 GLN A C 22
ATOM 30235 O O . GLN A 1 9 ? -4.548 -10.842 7.617 1.00 2.80 371 GLN A O 22
ATOM 30249 N N . LYS A 1 10 ? -3.605 -8.977 6.775 1.00 1.82 372 LYS A N 22
ATOM 30250 C CA . LYS A 1 10 ? -3.865 -8.185 7.973 1.00 1.77 372 LYS A CA 22
ATOM 30251 C C . LYS A 1 10 ? -4.117 -6.719 7.629 1.00 1.50 372 LYS A C 22
ATOM 30252 O O . LYS A 1 10 ? -3.426 -5.826 8.122 1.00 1.89 372 LYS A O 22
ATOM 30271 N N . ILE A 1 11 ? -5.122 -6.480 6.794 1.00 1.42 373 ILE A N 22
ATOM 30272 C CA . ILE A 1 11 ? -5.487 -5.128 6.390 1.00 1.22 373 ILE A CA 22
ATOM 30273 C C . ILE A 1 11 ? -7.003 -4.969 6.388 1.00 1.13 373 ILE A C 22
ATOM 30274 O O . ILE A 1 11 ? -7.636 -4.956 5.333 1.00 1.20 373 ILE A O 22
ATOM 30290 N N . ASP A 1 12 ? -7.584 -4.871 7.579 1.00 1.16 374 ASP A N 22
ATOM 30291 C CA . ASP A 1 12 ? -9.009 -4.737 7.723 1.00 1.17 374 ASP A CA 22
ATOM 30292 C C . ASP A 1 12 ? -9.432 -3.275 7.652 1.00 1.03 374 ASP A C 22
ATOM 30293 O O . ASP A 1 12 ? -9.149 -2.486 8.554 1.00 1.25 374 ASP A O 22
ATOM 30302 N N . ILE A 1 13 ? -10.112 -2.925 6.567 1.00 0.84 375 ILE A N 22
ATOM 30303 C CA . ILE A 1 13 ? -10.584 -1.564 6.357 1.00 0.76 375 ILE A CA 22
ATOM 30304 C C . ILE A 1 13 ? -11.859 -1.295 7.143 1.00 0.76 375 ILE A C 22
ATOM 30305 O O . ILE A 1 13 ? -12.054 -0.202 7.672 1.00 0.79 375 ILE A O 22
ATOM 30321 N N . SER A 1 14 ? -12.731 -2.297 7.183 1.00 0.79 376 SER A N 22
ATOM 30322 C CA . SER A 1 14 ? -14.011 -2.195 7.876 1.00 0.87 376 SER A CA 22
ATOM 30323 C C . SER A 1 14 ? -13.839 -2.168 9.394 1.00 0.96 376 SER A C 22
ATOM 30324 O O . SER A 1 14 ? -14.376 -3.018 10.105 1.00 1.54 376 SER A O 22
ATOM 30332 N N . GLU A 1 15 ? -13.095 -1.180 9.884 1.00 0.93 377 GLU A N 22
ATOM 30333 C CA . GLU A 1 15 ? -12.855 -1.028 11.311 1.00 1.03 377 GLU A CA 22
ATOM 30334 C C . GLU A 1 15 ? -12.089 0.258 11.588 1.00 0.87 377 GLU A C 22
ATOM 30335 O O . GLU A 1 15 ? -12.244 0.874 12.643 1.00 0.93 377 GLU A O 22
ATOM 30347 N N . ASN A 1 16 ? -11.263 0.656 10.629 1.00 0.71 378 ASN A N 22
ATOM 30348 C CA . ASN A 1 16 ? -10.465 1.870 10.755 1.00 0.61 378 ASN A CA 22
ATOM 30349 C C . ASN A 1 16 ? -10.077 2.421 9.382 1.00 0.58 378 ASN A C 22
ATOM 30350 O O . ASN A 1 16 ? -8.895 2.570 9.078 1.00 0.59 378 ASN A O 22
ATOM 30361 N N . PRO A 1 17 ? -11.071 2.736 8.527 1.00 0.62 379 PRO A N 22
ATOM 30362 C CA . PRO A 1 17 ? -10.809 3.276 7.189 1.00 0.65 379 PRO A CA 22
ATOM 30363 C C . PRO A 1 17 ? -9.913 4.504 7.250 1.00 0.61 379 PRO A C 22
ATOM 30364 O O . PRO A 1 17 ? -9.027 4.686 6.413 1.00 0.62 379 PRO A O 22
ATOM 30375 N N . ASP A 1 18 ? -10.150 5.340 8.255 1.00 0.62 380 ASP A N 22
ATOM 30376 C CA . ASP A 1 18 ? -9.369 6.554 8.448 1.00 0.64 380 ASP A CA 22
ATOM 30377 C C . ASP A 1 18 ? -7.911 6.228 8.757 1.00 0.55 380 ASP A C 22
ATOM 30378 O O . ASP A 1 18 ? -7.012 6.993 8.406 1.00 0.55 380 ASP A O 22
ATOM 30387 N N . LYS A 1 19 ? -7.685 5.095 9.424 1.00 0.51 381 LYS A N 22
ATOM 30388 C CA . LYS A 1 19 ? -6.332 4.677 9.788 1.00 0.47 381 LYS A CA 22
ATOM 30389 C C . LYS A 1 19 ? -5.381 4.833 8.607 1.00 0.39 381 LYS A C 22
ATOM 30390 O O . LYS A 1 19 ? -5.636 4.324 7.516 1.00 0.37 381 LYS A O 22
ATOM 30409 N N . ILE A 1 20 ? -4.294 5.561 8.830 1.00 0.40 382 ILE A N 22
ATOM 30410 C CA . ILE A 1 20 ? -3.308 5.811 7.792 1.00 0.35 382 ILE A CA 22
ATOM 30411 C C . ILE A 1 20 ? -2.366 4.622 7.602 1.00 0.34 382 ILE A C 22
ATOM 30412 O O . ILE A 1 20 ? -1.696 4.194 8.542 1.00 0.41 382 ILE A O 22
ATOM 30428 N N . TYR A 1 21 ? -2.298 4.112 6.374 1.00 0.30 383 TYR A N 22
ATOM 30429 C CA . TYR A 1 21 ? -1.410 2.995 6.056 1.00 0.30 383 TYR A CA 22
ATOM 30430 C C . TYR A 1 21 ? -0.271 3.483 5.171 1.00 0.28 383 TYR A C 22
ATOM 30431 O O . TYR A 1 21 ? -0.472 4.344 4.321 1.00 0.25 383 TYR A O 22
ATOM 30449 N N . PHE A 1 22 ? 0.923 2.935 5.363 1.00 0.31 384 PHE A N 22
ATOM 30450 C CA . PHE A 1 22 ? 2.070 3.341 4.558 1.00 0.30 384 PHE A CA 22
ATOM 30451 C C . PHE A 1 22 ? 2.202 2.452 3.323 1.00 0.28 384 PHE A C 22
ATOM 30452 O O . PHE A 1 22 ? 2.003 1.239 3.397 1.00 0.33 384 PHE A O 22
ATOM 30469 N N . ILE A 1 23 ? 2.520 3.066 2.185 1.00 0.26 385 ILE A N 22
ATOM 30470 C CA . ILE A 1 23 ? 2.656 2.332 0.930 1.00 0.27 385 ILE A CA 22
ATOM 30471 C C . ILE A 1 23 ? 4.026 2.561 0.295 1.00 0.24 385 ILE A C 22
ATOM 30472 O O . ILE A 1 23 ? 4.464 3.699 0.139 1.00 0.30 385 ILE A O 22
ATOM 30488 N N . ARG A 1 24 ? 4.690 1.473 -0.083 1.00 0.29 386 ARG A N 22
ATOM 30489 C CA . ARG A 1 24 ? 6.002 1.560 -0.715 1.00 0.30 386 ARG A CA 22
ATOM 30490 C C . ARG A 1 24 ? 5.886 1.434 -2.231 1.00 0.33 386 ARG A C 22
ATOM 30491 O O . ARG A 1 24 ? 5.381 0.432 -2.741 1.00 0.42 386 ARG A O 22
ATOM 30512 N N . ARG A 1 25 ? 6.368 2.444 -2.949 1.00 0.41 387 ARG A N 22
ATOM 30513 C CA . ARG A 1 25 ? 6.326 2.427 -4.407 1.00 0.51 387 ARG A CA 22
ATOM 30514 C C . ARG A 1 25 ? 7.499 1.632 -4.972 1.00 0.49 387 ARG A C 22
ATOM 30515 O O . ARG A 1 25 ? 8.253 1.009 -4.224 1.00 0.47 387 ARG A O 22
ATOM 30536 N N . GLU A 1 26 ? 7.652 1.658 -6.294 1.00 0.64 388 GLU A N 22
ATOM 30537 C CA . GLU A 1 26 ? 8.738 0.939 -6.952 1.00 0.69 388 GLU A CA 22
ATOM 30538 C C . GLU A 1 26 ? 10.092 1.497 -6.529 1.00 0.61 388 GLU A C 22
ATOM 30539 O O . GLU A 1 26 ? 11.019 0.744 -6.228 1.00 0.63 388 GLU A O 22
ATOM 30551 N N . ASP A 1 27 ? 10.197 2.823 -6.504 1.00 0.65 389 ASP A N 22
ATOM 30552 C CA . ASP A 1 27 ? 11.435 3.489 -6.112 1.00 0.69 389 ASP A CA 22
ATOM 30553 C C . ASP A 1 27 ? 11.693 3.341 -4.612 1.00 0.64 389 ASP A C 22
ATOM 30554 O O . ASP A 1 27 ? 12.640 3.918 -4.077 1.00 0.91 389 ASP A O 22
ATOM 30563 N N . GLY A 1 28 ? 10.848 2.560 -3.944 1.00 0.55 390 GLY A N 22
ATOM 30564 C CA . GLY A 1 28 ? 10.999 2.343 -2.516 1.00 0.53 390 GLY A CA 22
ATOM 30565 C C . GLY A 1 28 ? 10.645 3.563 -1.689 1.00 0.55 390 GLY A C 22
ATOM 30566 O O . GLY A 1 28 ? 11.173 3.748 -0.592 1.00 1.03 390 GLY A O 22
ATOM 30570 N N . THR A 1 29 ? 9.740 4.391 -2.202 1.00 0.57 391 THR A N 22
ATOM 30571 C CA . THR A 1 29 ? 9.314 5.586 -1.485 1.00 0.54 391 THR A CA 22
ATOM 30572 C C . THR A 1 29 ? 8.063 5.314 -0.666 1.00 0.41 391 THR A C 22
ATOM 30573 O O . THR A 1 29 ? 6.977 5.132 -1.219 1.00 0.44 391 THR A O 22
ATOM 30584 N N . VAL A 1 30 ? 8.211 5.304 0.652 1.00 0.37 392 VAL A N 22
ATOM 30585 C CA . VAL A 1 30 ? 7.079 5.073 1.532 1.00 0.33 392 VAL A CA 22
ATOM 30586 C C . VAL A 1 30 ? 6.199 6.317 1.581 1.00 0.32 392 VAL A C 22
ATOM 30587 O O . VAL A 1 30 ? 6.695 7.430 1.761 1.00 0.41 392 VAL A O 22
ATOM 30600 N N . HIS A 1 31 ? 4.897 6.127 1.411 1.00 0.29 393 HIS A N 22
ATOM 30601 C CA . HIS A 1 31 ? 3.958 7.239 1.427 1.00 0.31 393 HIS A CA 22
ATOM 30602 C C . HIS A 1 31 ? 2.629 6.824 2.047 1.00 0.27 393 HIS A C 22
ATOM 30603 O O . HIS A 1 31 ? 2.102 5.756 1.744 1.00 0.26 393 HIS A O 22
ATOM 30618 N N . ARG A 1 32 ? 2.093 7.673 2.916 1.00 0.29 394 ARG A N 22
ATOM 30619 C CA . ARG A 1 32 ? 0.825 7.392 3.583 1.00 0.28 394 ARG A CA 22
ATOM 30620 C C . ARG A 1 32 ? -0.307 7.194 2.577 1.00 0.26 394 ARG A C 22
ATOM 30621 O O . ARG A 1 32 ? -0.286 7.755 1.481 1.00 0.32 394 ARG A O 22
ATOM 30642 N N . GLY A 1 33 ? -1.287 6.380 2.962 1.00 0.23 395 GLY A N 22
ATOM 30643 C CA . GLY A 1 33 ? -2.421 6.098 2.098 1.00 0.25 395 GLY A CA 22
ATOM 30644 C C . GLY A 1 33 ? -3.446 5.202 2.774 1.00 0.23 395 GLY A C 22
ATOM 30645 O O . GLY A 1 33 ? -3.089 4.189 3.377 1.00 0.26 395 GLY A O 22
ATOM 30649 N N . GLN A 1 34 ? -4.719 5.577 2.685 1.00 0.29 396 GLN A N 22
ATOM 30650 C CA . GLN A 1 34 ? -5.795 4.800 3.301 1.00 0.34 396 GLN A CA 22
ATOM 30651 C C . GLN A 1 34 ? -6.355 3.755 2.337 1.00 0.35 396 GLN A C 22
ATOM 30652 O O . GLN A 1 34 ? -6.719 4.076 1.207 1.00 0.46 396 GLN A O 22
ATOM 30666 N N . VAL A 1 35 ? -6.452 2.508 2.798 1.00 0.33 397 VAL A N 22
ATOM 30667 C CA . VAL A 1 35 ? -7.003 1.438 1.972 1.00 0.33 397 VAL A CA 22
ATOM 30668 C C . VAL A 1 35 ? -8.523 1.425 2.098 1.00 0.33 397 VAL A C 22
ATOM 30669 O O . VAL A 1 35 ? -9.056 1.400 3.207 1.00 0.37 397 VAL A O 22
ATOM 30682 N N . LEU A 1 36 ? -9.221 1.468 0.967 1.00 0.36 398 LEU A N 22
ATOM 30683 C CA . LEU A 1 36 ? -10.681 1.487 0.982 1.00 0.40 398 LEU A CA 22
ATOM 30684 C C . LEU A 1 36 ? -11.282 0.306 0.221 1.00 0.41 398 LEU A C 22
ATOM 30685 O O . LEU A 1 36 ? -12.286 -0.266 0.645 1.00 0.47 398 LEU A O 22
ATOM 30701 N N . GLN A 1 37 ? -10.682 -0.038 -0.914 1.00 0.39 399 GLN A N 22
ATOM 30702 C CA . GLN A 1 37 ? -11.183 -1.132 -1.742 1.00 0.43 399 GLN A CA 22
ATOM 30703 C C . GLN A 1 37 ? -10.087 -2.135 -2.090 1.00 0.38 399 GLN A C 22
ATOM 30704 O O . GLN A 1 37 ? -8.922 -1.950 -1.735 1.00 0.35 399 GLN A O 22
ATOM 30718 N N . SER A 1 38 ? -10.480 -3.202 -2.782 1.00 0.42 400 SER A N 22
ATOM 30719 C CA . SER A 1 38 ? -9.550 -4.251 -3.188 1.00 0.41 400 SER A CA 22
ATOM 30720 C C . SER A 1 38 ? -10.148 -5.093 -4.317 1.00 0.47 400 SER A C 22
ATOM 30721 O O . SER A 1 38 ? -11.366 -5.252 -4.402 1.00 0.54 400 SER A O 22
ATOM 30729 N N . ARG A 1 39 ? -9.288 -5.621 -5.186 1.00 0.51 401 ARG A N 22
ATOM 30730 C CA . ARG A 1 39 ? -9.742 -6.435 -6.309 1.00 0.60 401 ARG A CA 22
ATOM 30731 C C . ARG A 1 39 ? -8.600 -7.263 -6.892 1.00 0.73 401 ARG A C 22
ATOM 30732 O O . ARG A 1 39 ? -7.460 -6.804 -6.977 1.00 0.86 401 ARG A O 22
ATOM 30753 N N . THR A 1 40 ? -8.927 -8.473 -7.320 1.00 0.82 402 THR A N 22
ATOM 30754 C CA . THR A 1 40 ? -7.961 -9.367 -7.932 1.00 0.99 402 THR A CA 22
ATOM 30755 C C . THR A 1 40 ? -8.343 -9.610 -9.382 1.00 1.16 402 THR A C 22
ATOM 30756 O O . THR A 1 40 ? -9.509 -9.869 -9.687 1.00 1.79 402 THR A O 22
ATOM 30767 N N . THR A 1 41 ? -7.366 -9.526 -10.273 1.00 1.43 403 THR A N 22
ATOM 30768 C CA . THR A 1 41 ? -7.610 -9.741 -11.692 1.00 1.62 403 THR A CA 22
ATOM 30769 C C . THR A 1 41 ? -8.195 -11.138 -11.914 1.00 1.84 403 THR A C 22
ATOM 30770 O O . THR A 1 41 ? -8.486 -11.845 -10.947 1.00 1.85 403 THR A O 22
ATOM 30781 N N . GLU A 1 42 ? -8.366 -11.539 -13.175 1.00 2.08 404 GLU A N 22
ATOM 30782 C CA . GLU A 1 42 ? -8.916 -12.859 -13.486 1.00 2.34 404 GLU A CA 22
ATOM 30783 C C . GLU A 1 42 ? -8.359 -13.900 -12.526 1.00 2.30 404 GLU A C 22
ATOM 30784 O O . GLU A 1 42 ? -9.099 -14.716 -11.976 1.00 2.37 404 GLU A O 22
ATOM 30796 N N . ASN A 1 43 ? -7.055 -13.835 -12.301 1.00 2.26 405 ASN A N 22
ATOM 30797 C CA . ASN A 1 43 ? -6.397 -14.739 -11.374 1.00 2.30 405 ASN A CA 22
ATOM 30798 C C . ASN A 1 43 ? -6.309 -14.080 -10.003 1.00 2.07 405 ASN A C 22
ATOM 30799 O O . ASN A 1 43 ? -5.869 -12.941 -9.888 1.00 2.40 405 ASN A O 22
ATOM 30810 N N . ALA A 1 44 ? -6.740 -14.786 -8.969 1.00 1.82 406 ALA A N 22
ATOM 30811 C CA . ALA A 1 44 ? -6.702 -14.237 -7.619 1.00 1.67 406 ALA A CA 22
ATOM 30812 C C . ALA A 1 44 ? -5.723 -15.000 -6.733 1.00 1.85 406 ALA A C 22
ATOM 30813 O O . ALA A 1 44 ? -6.092 -15.529 -5.684 1.00 2.18 406 ALA A O 22
ATOM 30820 N N . ALA A 1 45 ? -4.469 -15.044 -7.168 1.00 1.91 407 ALA A N 22
ATOM 30821 C CA . ALA A 1 45 ? -3.414 -15.727 -6.429 1.00 2.19 407 ALA A CA 22
ATOM 30822 C C . ALA A 1 45 ? -2.137 -14.898 -6.457 1.00 2.37 407 ALA A C 22
ATOM 30823 O O . ALA A 1 45 ? -1.062 -15.368 -6.085 1.00 2.77 407 ALA A O 22
ATOM 30830 N N . ALA A 1 46 ? -2.280 -13.660 -6.913 1.00 2.15 408 ALA A N 22
ATOM 30831 C CA . ALA A 1 46 ? -1.164 -12.728 -7.017 1.00 2.35 408 ALA A CA 22
ATOM 30832 C C . ALA A 1 46 ? -1.651 -11.333 -7.428 1.00 2.05 408 ALA A C 22
ATOM 30833 O O . ALA A 1 46 ? -1.223 -10.335 -6.849 1.00 1.99 408 ALA A O 22
ATOM 30840 N N . PRO A 1 47 ? -2.538 -11.241 -8.450 1.00 1.99 409 PRO A N 22
ATOM 30841 C CA . PRO A 1 47 ? -3.069 -9.960 -8.942 1.00 1.80 409 PRO A CA 22
ATOM 30842 C C . PRO A 1 47 ? -3.998 -9.256 -7.956 1.00 1.41 409 PRO A C 22
ATOM 30843 O O . PRO A 1 47 ? -4.986 -8.643 -8.357 1.00 1.86 409 PRO A O 22
ATOM 30854 N N . ASP A 1 48 ? -3.662 -9.317 -6.674 1.00 0.92 410 ASP A N 22
ATOM 30855 C CA . ASP A 1 48 ? -4.455 -8.655 -5.652 1.00 0.79 410 ASP A CA 22
ATOM 30856 C C . ASP A 1 48 ? -4.082 -7.177 -5.599 1.00 0.68 410 ASP A C 22
ATOM 30857 O O . ASP A 1 48 ? -2.900 -6.831 -5.568 1.00 0.93 410 ASP A O 22
ATOM 30866 N N . GLU A 1 49 ? -5.084 -6.306 -5.599 1.00 0.54 411 GLU A N 22
ATOM 30867 C CA . GLU A 1 49 ? -4.835 -4.869 -5.564 1.00 0.45 411 GLU A CA 22
ATOM 30868 C C . GLU A 1 49 ? -5.777 -4.169 -4.595 1.00 0.40 411 GLU A C 22
ATOM 30869 O O . GLU A 1 49 ? -6.972 -4.436 -4.581 1.00 0.42 411 GLU A O 22
ATOM 30881 N N . TYR A 1 50 ? -5.231 -3.270 -3.783 1.00 0.38 412 TYR A N 22
ATOM 30882 C CA . TYR A 1 50 ? -6.035 -2.541 -2.811 1.00 0.35 412 TYR A CA 22
ATOM 30883 C C . TYR A 1 50 ? -5.983 -1.039 -3.071 1.00 0.33 412 TYR A C 22
ATOM 30884 O O . TYR A 1 50 ? -4.904 -0.452 -3.162 1.00 0.34 412 TYR A O 22
ATOM 30902 N N . TYR A 1 51 ? -7.157 -0.420 -3.170 1.00 0.33 413 TYR A N 22
ATOM 30903 C CA . TYR A 1 51 ? -7.246 1.018 -3.395 1.00 0.32 413 TYR A CA 22
ATOM 30904 C C . TYR A 1 51 ? -6.517 1.752 -2.280 1.00 0.32 413 TYR A C 22
ATOM 30905 O O . TYR A 1 51 ? -6.540 1.315 -1.129 1.00 0.40 413 TYR A O 22
ATOM 30923 N N . VAL A 1 52 ? -5.856 2.852 -2.612 1.00 0.33 414 VAL A N 22
ATOM 30924 C CA . VAL A 1 52 ? -5.118 3.599 -1.604 1.00 0.33 414 VAL A CA 22
ATOM 30925 C C . VAL A 1 52 ? -5.178 5.108 -1.828 1.00 0.29 414 VAL A C 22
ATOM 30926 O O . VAL A 1 52 ? -4.578 5.641 -2.763 1.00 0.38 414 VAL A O 22
ATOM 30939 N N . HIS A 1 53 ? -5.885 5.791 -0.934 1.00 0.33 415 HIS A N 22
ATOM 30940 C CA . HIS A 1 53 ? -6.003 7.241 -0.993 1.00 0.32 415 HIS A CA 22
ATOM 30941 C C . HIS A 1 53 ? -4.884 7.869 -0.176 1.00 0.32 415 HIS A C 22
ATOM 30942 O O . HIS A 1 53 ? -4.991 7.983 1.045 1.00 0.34 415 HIS A O 22
ATOM 30957 N N . TYR A 1 54 ? -3.803 8.254 -0.844 1.00 0.37 416 TYR A N 22
ATOM 30958 C CA . TYR A 1 54 ? -2.664 8.845 -0.156 1.00 0.40 416 TYR A CA 22
ATOM 30959 C C . TYR A 1 54 ? -3.102 10.002 0.735 1.00 0.45 416 TYR A C 22
ATOM 30960 O O . TYR A 1 54 ? -3.774 10.931 0.290 1.00 0.57 416 TYR A O 22
ATOM 30978 N N . VAL A 1 55 ? -2.723 9.914 2.006 1.00 0.45 417 VAL A N 22
ATOM 30979 C CA . VAL A 1 55 ? -3.075 10.924 3.000 1.00 0.55 417 VAL A CA 22
ATOM 30980 C C . VAL A 1 55 ? -2.168 12.142 2.889 1.00 0.66 417 VAL A C 22
ATOM 30981 O O . VAL A 1 55 ? -1.828 12.777 3.887 1.00 1.34 417 VAL A O 22
ATOM 30994 N N . GLY A 1 56 ? -1.781 12.456 1.663 1.00 0.71 418 GLY A N 22
ATOM 30995 C CA . GLY A 1 56 ? -0.915 13.596 1.426 1.00 0.82 418 GLY A CA 22
ATOM 30996 C C . GLY A 1 56 ? -0.597 13.793 -0.043 1.00 0.72 418 GLY A C 22
ATOM 30997 O O . GLY A 1 56 ? -0.661 14.911 -0.554 1.00 0.76 418 GLY A O 22
ATOM 31001 N N . LEU A 1 57 ? -0.251 12.704 -0.723 1.00 0.66 419 LEU A N 22
ATOM 31002 C CA . LEU A 1 57 ? 0.080 12.763 -2.142 1.00 0.60 419 LEU A CA 22
ATOM 31003 C C . LEU A 1 57 ? -1.120 13.194 -2.977 1.00 0.59 419 LEU A C 22
ATOM 31004 O O . LEU A 1 57 ? -2.270 13.025 -2.573 1.00 0.76 419 LEU A O 22
ATOM 31020 N N . ASN A 1 58 ? -0.830 13.757 -4.146 1.00 0.61 420 ASN A N 22
ATOM 31021 C CA . ASN A 1 58 ? -1.840 14.228 -5.063 1.00 0.63 420 ASN A CA 22
ATOM 31022 C C . ASN A 1 58 ? -2.903 13.165 -5.326 1.00 0.56 420 ASN A C 22
ATOM 31023 O O . ASN A 1 58 ? -2.595 11.978 -5.424 1.00 0.56 420 ASN A O 22
ATOM 31034 N N . ARG A 1 59 ? -4.154 13.603 -5.447 1.00 0.62 421 ARG A N 22
ATOM 31035 C CA . ARG A 1 59 ? -5.261 12.692 -5.707 1.00 0.67 421 ARG A CA 22
ATOM 31036 C C . ARG A 1 59 ? -5.033 11.917 -7.001 1.00 0.66 421 ARG A C 22
ATOM 31037 O O . ARG A 1 59 ? -5.482 10.780 -7.142 1.00 0.69 421 ARG A O 22
ATOM 31058 N N . ARG A 1 60 ? -4.325 12.537 -7.941 1.00 0.71 422 ARG A N 22
ATOM 31059 C CA . ARG A 1 60 ? -4.026 11.899 -9.219 1.00 0.83 422 ARG A CA 22
ATOM 31060 C C . ARG A 1 60 ? -3.148 10.670 -9.005 1.00 0.72 422 ARG A C 22
ATOM 31061 O O . ARG A 1 60 ? -3.308 9.652 -9.680 1.00 0.77 422 ARG A O 22
ATOM 31082 N N . LEU A 1 61 ? -2.228 10.773 -8.050 1.00 0.65 423 LEU A N 22
ATOM 31083 C CA . LEU A 1 61 ? -1.329 9.689 -7.715 1.00 0.62 423 LEU A CA 22
ATOM 31084 C C . LEU A 1 61 ? -2.107 8.476 -7.218 1.00 0.52 423 LEU A C 22
ATOM 31085 O O . LEU A 1 61 ? -1.707 7.332 -7.441 1.00 0.53 423 LEU A O 22
ATOM 31101 N N . ASP A 1 62 ? -3.217 8.743 -6.537 1.00 0.49 424 ASP A N 22
ATOM 31102 C CA . ASP A 1 62 ? -4.067 7.691 -5.991 1.00 0.50 424 ASP A CA 22
ATOM 31103 C C . ASP A 1 62 ? -4.407 6.650 -7.055 1.00 0.45 424 ASP A C 22
ATOM 31104 O O . ASP A 1 62 ? -4.697 6.992 -8.202 1.00 0.49 424 ASP A O 22
ATOM 31113 N N . GLY A 1 63 ? -4.370 5.380 -6.664 1.00 0.44 425 GLY A N 22
ATOM 31114 C CA . GLY A 1 63 ? -4.676 4.307 -7.592 1.00 0.50 425 GLY A CA 22
ATOM 31115 C C . GLY A 1 63 ? -4.791 2.961 -6.905 1.00 0.45 425 GLY A C 22
ATOM 31116 O O . GLY A 1 63 ? -5.326 2.867 -5.798 1.00 0.70 425 GLY A O 22
ATOM 31120 N N . TRP A 1 64 ? -4.289 1.916 -7.558 1.00 0.50 426 TRP A N 22
ATOM 31121 C CA . TRP A 1 64 ? -4.345 0.571 -6.998 1.00 0.44 426 TRP A CA 22
ATOM 31122 C C . TRP A 1 64 ? -2.945 -0.024 -6.871 1.00 0.45 426 TRP A C 22
ATOM 31123 O O . TRP A 1 64 ? -2.144 0.040 -7.805 1.00 0.57 426 TRP A O 22
ATOM 31144 N N . VAL A 1 65 ? -2.659 -0.594 -5.705 1.00 0.39 427 VAL A N 22
ATOM 31145 C CA . VAL A 1 65 ? -1.356 -1.197 -5.435 1.00 0.46 427 VAL A CA 22
ATOM 31146 C C . VAL A 1 65 ? -1.449 -2.715 -5.327 1.00 0.51 427 VAL A C 22
ATOM 31147 O O . VAL A 1 65 ? -2.507 -3.259 -5.022 1.00 0.70 427 VAL A O 22
ATOM 31160 N N . GLY A 1 66 ? -0.331 -3.394 -5.584 1.00 0.52 428 GLY A N 22
ATOM 31161 C CA . GLY A 1 66 ? -0.304 -4.848 -5.521 1.00 0.65 428 GLY A CA 22
ATOM 31162 C C . GLY A 1 66 ? -0.393 -5.407 -4.107 1.00 0.79 428 GLY A C 22
ATOM 31163 O O . GLY A 1 66 ? -0.016 -6.556 -3.874 1.00 1.72 428 GLY A O 22
ATOM 31167 N N . ARG A 1 67 ? -0.912 -4.604 -3.174 1.00 0.54 429 ARG A N 22
ATOM 31168 C CA . ARG A 1 67 ? -1.081 -5.017 -1.774 1.00 0.54 429 ARG A CA 22
ATOM 31169 C C . ARG A 1 67 ? 0.243 -5.146 -1.022 1.00 0.49 429 ARG A C 22
ATOM 31170 O O . ARG A 1 67 ? 0.364 -4.651 0.099 1.00 0.53 429 ARG A O 22
ATOM 31191 N N . HIS A 1 68 ? 1.238 -5.794 -1.625 1.00 0.49 430 HIS A N 22
ATOM 31192 C CA . HIS A 1 68 ? 2.534 -5.944 -0.973 1.00 0.53 430 HIS A CA 22
ATOM 31193 C C . HIS A 1 68 ? 3.117 -4.570 -0.691 1.00 0.47 430 HIS A C 22
ATOM 31194 O O . HIS A 1 68 ? 4.061 -4.415 0.084 1.00 0.49 430 HIS A O 22
ATOM 31209 N N . ARG A 1 69 ? 2.525 -3.577 -1.338 1.00 0.43 431 ARG A N 22
ATOM 31210 C CA . ARG A 1 69 ? 2.934 -2.193 -1.197 1.00 0.41 431 ARG A CA 22
ATOM 31211 C C . ARG A 1 69 ? 2.386 -1.583 0.092 1.00 0.37 431 ARG A C 22
ATOM 31212 O O . ARG A 1 69 ? 3.042 -0.753 0.720 1.00 0.57 431 ARG A O 22
ATOM 31233 N N . ILE A 1 70 ? 1.181 -1.993 0.482 1.00 0.39 432 ILE A N 22
ATOM 31234 C CA . ILE A 1 70 ? 0.557 -1.476 1.696 1.00 0.36 432 ILE A CA 22
ATOM 31235 C C . ILE A 1 70 ? 0.972 -2.296 2.911 1.00 0.38 432 ILE A C 22
ATOM 31236 O O . ILE A 1 70 ? 1.023 -3.524 2.856 1.00 0.44 432 ILE A O 22
ATOM 31252 N N . SER A 1 71 ? 1.270 -1.604 4.006 1.00 0.34 433 SER A N 22
ATOM 31253 C CA . SER A 1 71 ? 1.685 -2.261 5.240 1.00 0.38 433 SER A CA 22
ATOM 31254 C C . SER A 1 71 ? 1.483 -1.338 6.437 1.00 0.36 433 SER A C 22
ATOM 31255 O O . SER A 1 71 ? 1.766 -0.142 6.367 1.00 0.34 433 SER A O 22
ATOM 31263 N N . ASP A 1 72 ? 0.996 -1.905 7.536 1.00 0.43 434 ASP A N 22
ATOM 31264 C CA . ASP A 1 72 ? 0.759 -1.140 8.753 1.00 0.48 434 ASP A CA 22
ATOM 31265 C C . ASP A 1 72 ? 2.073 -0.811 9.450 1.00 0.48 434 ASP A C 22
ATOM 31266 O O . ASP A 1 72 ? 2.137 0.090 10.286 1.00 0.74 434 ASP A O 22
ATOM 31275 N N . ASN A 1 73 ? 3.121 -1.556 9.106 1.00 0.43 435 ASN A N 22
ATOM 31276 C CA . ASN A 1 73 ? 4.434 -1.351 9.704 1.00 0.47 435 ASN A CA 22
ATOM 31277 C C . ASN A 1 73 ? 5.402 -0.730 8.700 1.00 0.39 435 ASN A C 22
ATOM 31278 O O . ASN A 1 73 ? 5.495 -1.174 7.554 1.00 0.38 435 ASN A O 22
ATOM 31289 N N . ALA A 1 74 ? 6.115 0.301 9.140 1.00 0.49 436 ALA A N 22
ATOM 31290 C CA . ALA A 1 74 ? 7.076 0.995 8.290 1.00 0.55 436 ALA A CA 22
ATOM 31291 C C . ALA A 1 74 ? 8.253 0.094 7.924 1.00 0.55 436 ALA A C 22
ATOM 31292 O O . ALA A 1 74 ? 8.750 0.138 6.798 1.00 0.54 436 ALA A O 22
ATOM 31299 N N . ASP A 1 75 ? 8.699 -0.713 8.884 1.00 0.65 437 ASP A N 22
ATOM 31300 C CA . ASP A 1 75 ? 9.827 -1.619 8.667 1.00 0.75 437 ASP A CA 22
ATOM 31301 C C . ASP A 1 75 ? 9.621 -2.469 7.418 1.00 0.71 437 ASP A C 22
ATOM 31302 O O . ASP A 1 75 ? 10.556 -2.690 6.648 1.00 0.78 437 ASP A O 22
ATOM 31311 N N . ASP A 1 76 ? 8.393 -2.938 7.218 1.00 0.68 438 ASP A N 22
ATOM 31312 C CA . ASP A 1 76 ? 8.069 -3.757 6.056 1.00 0.73 438 ASP A CA 22
ATOM 31313 C C . ASP A 1 76 ? 7.819 -2.879 4.832 1.00 0.73 438 ASP A C 22
ATOM 31314 O O . ASP A 1 76 ? 6.895 -3.130 4.056 1.00 1.35 438 ASP A O 22
ATOM 31323 N N . LEU A 1 77 ? 8.642 -1.846 4.670 1.00 0.54 439 LEU A N 22
ATOM 31324 C CA . LEU A 1 77 ? 8.502 -0.922 3.548 1.00 0.53 439 LEU A CA 22
ATOM 31325 C C . LEU A 1 77 ? 9.843 -0.285 3.181 1.00 0.61 439 LEU A C 22
ATOM 31326 O O . LEU A 1 77 ? 10.548 -0.778 2.300 1.00 0.86 439 LEU A O 22
ATOM 31342 N N . GLY A 1 78 ? 10.194 0.809 3.857 1.00 0.59 440 GLY A N 22
ATOM 31343 C CA . GLY A 1 78 ? 11.449 1.479 3.571 1.00 0.77 440 GLY A CA 22
ATOM 31344 C C . GLY A 1 78 ? 11.851 2.465 4.653 1.00 0.96 440 GLY A C 22
ATOM 31345 O O . GLY A 1 78 ? 12.477 3.484 4.368 1.00 1.36 440 GLY A O 22
ATOM 31349 N N . GLY A 1 79 ? 11.501 2.151 5.897 1.00 0.93 441 GLY A N 22
ATOM 31350 C CA . GLY A 1 79 ? 11.847 3.013 7.016 1.00 1.24 441 GLY A CA 22
ATOM 31351 C C . GLY A 1 79 ? 11.388 4.447 6.842 1.00 1.14 441 GLY A C 22
ATOM 31352 O O . GLY A 1 79 ? 12.075 5.378 7.261 1.00 1.83 441 GLY A O 22
ATOM 31356 N N . ILE A 1 80 ? 10.216 4.620 6.244 1.00 1.10 442 ILE A N 22
ATOM 31357 C CA . ILE A 1 80 ? 9.641 5.942 6.033 1.00 1.03 442 ILE A CA 22
ATOM 31358 C C . ILE A 1 80 ? 10.666 6.921 5.457 1.00 1.05 442 ILE A C 22
ATOM 31359 O O . ILE A 1 80 ? 11.249 7.720 6.191 1.00 1.39 442 ILE A O 22
ATOM 31375 N N . THR A 1 81 ? 10.889 6.855 4.146 1.00 1.13 443 THR A N 22
ATOM 31376 C CA . THR A 1 81 ? 11.848 7.741 3.499 1.00 1.36 443 THR A CA 22
ATOM 31377 C C . THR A 1 81 ? 11.813 7.611 1.981 1.00 1.47 443 THR A C 22
ATOM 31378 O O . THR A 1 81 ? 11.812 6.507 1.435 1.00 2.20 443 THR A O 22
ATOM 31389 N N . VAL A 1 82 ? 11.787 8.756 1.307 1.00 1.90 444 VAL A N 22
ATOM 31390 C CA . VAL A 1 82 ? 11.758 8.791 -0.141 1.00 2.70 444 VAL A CA 22
ATOM 31391 C C . VAL A 1 82 ? 13.170 8.762 -0.722 1.00 3.02 444 VAL A C 22
ATOM 31392 O O . VAL A 1 82 ? 13.995 9.629 -0.430 1.00 3.60 444 VAL A O 22
ATOM 31405 N N . LEU A 1 83 ? 13.443 7.757 -1.545 1.00 3.13 445 LEU A N 22
ATOM 31406 C CA . LEU A 1 83 ? 14.756 7.617 -2.169 1.00 3.83 445 LEU A CA 22
ATOM 31407 C C . LEU A 1 83 ? 14.920 8.603 -3.326 1.00 4.75 445 LEU A C 22
ATOM 31408 O O . LEU A 1 83 ? 14.154 8.575 -4.289 1.00 4.99 445 LEU A O 22
ATOM 31424 N N . PRO A 1 84 ? 15.927 9.492 -3.242 1.00 5.56 446 PRO A N 22
ATOM 31425 C CA . PRO A 1 84 ? 16.196 10.495 -4.280 1.00 6.59 446 PRO A CA 22
ATOM 31426 C C . PRO A 1 84 ? 16.725 9.876 -5.570 1.00 7.07 446 PRO A C 22
ATOM 31427 O O . PRO A 1 84 ? 17.452 8.883 -5.540 1.00 7.26 446 PRO A O 22
ATOM 31438 N N . ALA A 1 85 ? 16.358 10.478 -6.701 1.00 7.52 447 ALA A N 22
ATOM 31439 C CA . ALA A 1 85 ? 16.799 10.000 -8.010 1.00 8.19 447 ALA A CA 22
ATOM 31440 C C . ALA A 1 85 ? 16.288 8.590 -8.302 1.00 8.83 447 ALA A C 22
ATOM 31441 O O . ALA A 1 85 ? 17.057 7.629 -8.301 1.00 9.06 447 ALA A O 22
ATOM 31448 N N . PRO A 1 86 ? 14.975 8.448 -8.564 1.00 9.38 448 PRO A N 22
ATOM 31449 C CA . PRO A 1 86 ? 14.367 7.148 -8.868 1.00 10.23 448 PRO A CA 22
ATOM 31450 C C . PRO A 1 86 ? 14.886 6.561 -10.180 1.00 10.87 448 PRO A C 22
ATOM 31451 O O . PRO A 1 86 ? 14.969 7.260 -11.188 1.00 11.06 448 PRO A O 22
ATOM 31462 N N . PRO A 1 87 ? 15.251 5.263 -10.182 1.00 11.41 449 PRO A N 22
ATOM 31463 C CA . PRO A 1 87 ? 15.769 4.589 -11.377 1.00 12.23 449 PRO A CA 22
ATOM 31464 C C . PRO A 1 87 ? 14.673 4.224 -12.373 1.00 13.10 449 PRO A C 22
ATOM 31465 O O . PRO A 1 87 ? 14.595 3.084 -12.834 1.00 13.50 449 PRO A O 22
ATOM 31476 N N . LEU A 1 88 ? 13.833 5.197 -12.704 1.00 13.55 450 LEU A N 22
ATOM 31477 C CA . LEU A 1 88 ? 12.742 4.984 -13.649 1.00 14.50 450 LEU A CA 22
ATOM 31478 C C . LEU A 1 88 ? 12.019 6.292 -13.951 1.00 14.96 450 LEU A C 22
ATOM 31479 O O . LEU A 1 88 ? 11.745 7.083 -13.048 1.00 15.17 450 LEU A O 22
ATOM 31495 N N . ALA A 1 89 ? 11.714 6.508 -15.230 1.00 15.28 451 ALA A N 22
ATOM 31496 C CA . ALA A 1 89 ? 11.021 7.714 -15.677 1.00 15.91 451 ALA A CA 22
ATOM 31497 C C . ALA A 1 89 ? 11.873 8.964 -15.450 1.00 16.47 451 ALA A C 22
ATOM 31498 O O . ALA A 1 89 ? 12.369 9.199 -14.348 1.00 16.74 451 ALA A O 22
ATOM 31505 N N . PRO A 1 90 ? 12.053 9.790 -16.499 1.00 16.82 452 PRO A N 22
ATOM 31506 C CA . PRO A 1 90 ? 12.847 11.022 -16.413 1.00 17.52 452 PRO A CA 22
ATOM 31507 C C . PRO A 1 90 ? 12.247 12.029 -15.438 1.00 18.21 452 PRO A C 22
ATOM 31508 O O . PRO A 1 90 ? 11.037 12.259 -15.438 1.00 18.53 452 PRO A O 22
ATOM 31519 N N . ASP A 1 91 ? 13.098 12.624 -14.609 1.00 18.57 453 ASP A N 22
ATOM 31520 C CA . ASP A 1 91 ? 12.652 13.608 -13.628 1.00 19.36 453 ASP A CA 22
ATOM 31521 C C . ASP A 1 91 ? 12.431 14.973 -14.277 1.00 19.52 453 ASP A C 22
ATOM 31522 O O . ASP A 1 91 ? 12.812 16.004 -13.720 1.00 19.55 453 ASP A O 22
ATOM 31531 N N . GLN A 1 92 ? 11.809 14.975 -15.453 1.00 19.77 454 GLN A N 22
ATOM 31532 C CA . GLN A 1 92 ? 11.533 16.213 -16.175 1.00 20.09 454 GLN A CA 22
ATOM 31533 C C . GLN A 1 92 ? 10.670 15.944 -17.404 1.00 20.37 454 GLN A C 22
ATOM 31534 O O . GLN A 1 92 ? 10.123 14.826 -17.507 1.00 20.63 454 GLN A O 22
ATOM 31549 N N . GLY A 1 1 ? 7.083 -12.596 -5.775 1.00 11.64 363 GLY A N 23
ATOM 31550 C CA . GLY A 1 1 ? 7.116 -14.083 -5.727 1.00 11.03 363 GLY A CA 23
ATOM 31551 C C . GLY A 1 1 ? 5.856 -14.711 -6.292 1.00 10.23 363 GLY A C 23
ATOM 31552 O O . GLY A 1 1 ? 4.749 -14.249 -6.015 1.00 10.21 363 GLY A O 23
ATOM 31558 N N . SER A 1 2 ? 6.026 -15.766 -7.084 1.00 9.80 364 SER A N 23
ATOM 31559 C CA . SER A 1 2 ? 4.894 -16.458 -7.691 1.00 9.25 364 SER A CA 23
ATOM 31560 C C . SER A 1 2 ? 3.959 -17.010 -6.618 1.00 8.36 364 SER A C 23
ATOM 31561 O O . SER A 1 2 ? 2.744 -16.823 -6.683 1.00 8.24 364 SER A O 23
ATOM 31569 N N . HIS A 1 3 ? 4.536 -17.689 -5.631 1.00 7.98 365 HIS A N 23
ATOM 31570 C CA . HIS A 1 3 ? 3.757 -18.264 -4.541 1.00 7.35 365 HIS A CA 23
ATOM 31571 C C . HIS A 1 3 ? 3.109 -17.166 -3.704 1.00 6.30 365 HIS A C 23
ATOM 31572 O O . HIS A 1 3 ? 3.763 -16.193 -3.327 1.00 6.44 365 HIS A O 23
ATOM 31587 N N . MET A 1 4 ? 1.822 -17.328 -3.417 1.00 5.51 366 MET A N 23
ATOM 31588 C CA . MET A 1 4 ? 1.089 -16.347 -2.624 1.00 4.67 366 MET A CA 23
ATOM 31589 C C . MET A 1 4 ? 0.638 -16.943 -1.295 1.00 4.56 366 MET A C 23
ATOM 31590 O O . MET A 1 4 ? 0.103 -18.051 -1.249 1.00 4.71 366 MET A O 23
ATOM 31604 N N . ASP A 1 5 ? 0.853 -16.196 -0.217 1.00 4.67 367 ASP A N 23
ATOM 31605 C CA . ASP A 1 5 ? 0.462 -16.642 1.115 1.00 4.80 367 ASP A CA 23
ATOM 31606 C C . ASP A 1 5 ? -1.051 -16.843 1.192 1.00 4.50 367 ASP A C 23
ATOM 31607 O O . ASP A 1 5 ? -1.822 -15.983 0.767 1.00 4.10 367 ASP A O 23
ATOM 31616 N N . PRO A 1 6 ? -1.499 -17.996 1.719 1.00 4.98 368 PRO A N 23
ATOM 31617 C CA . PRO A 1 6 ? -2.921 -18.312 1.829 1.00 5.12 368 PRO A CA 23
ATOM 31618 C C . PRO A 1 6 ? -3.565 -17.789 3.111 1.00 5.15 368 PRO A C 23
ATOM 31619 O O . PRO A 1 6 ? -4.331 -18.505 3.757 1.00 5.66 368 PRO A O 23
ATOM 31630 N N . LEU A 1 7 ? -3.264 -16.546 3.480 1.00 4.84 369 LEU A N 23
ATOM 31631 C CA . LEU A 1 7 ? -3.838 -15.968 4.688 1.00 5.12 369 LEU A CA 23
ATOM 31632 C C . LEU A 1 7 ? -3.669 -14.454 4.722 1.00 4.61 369 LEU A C 23
ATOM 31633 O O . LEU A 1 7 ? -4.585 -13.728 5.107 1.00 4.91 369 LEU A O 23
ATOM 31649 N N . MET A 1 8 ? -2.491 -13.983 4.330 1.00 4.12 370 MET A N 23
ATOM 31650 C CA . MET A 1 8 ? -2.207 -12.557 4.332 1.00 3.87 370 MET A CA 23
ATOM 31651 C C . MET A 1 8 ? -2.656 -11.903 3.024 1.00 3.02 370 MET A C 23
ATOM 31652 O O . MET A 1 8 ? -1.915 -11.130 2.416 1.00 3.06 370 MET A O 23
ATOM 31666 N N . GLN A 1 9 ? -3.874 -12.217 2.595 1.00 2.80 371 GLN A N 23
ATOM 31667 C CA . GLN A 1 9 ? -4.415 -11.654 1.362 1.00 2.63 371 GLN A CA 23
ATOM 31668 C C . GLN A 1 9 ? -5.848 -11.186 1.573 1.00 2.21 371 GLN A C 23
ATOM 31669 O O . GLN A 1 9 ? -6.713 -11.379 0.718 1.00 2.80 371 GLN A O 23
ATOM 31683 N N . LYS A 1 10 ? -6.079 -10.562 2.724 1.00 1.82 372 LYS A N 23
ATOM 31684 C CA . LYS A 1 10 ? -7.397 -10.045 3.088 1.00 1.77 372 LYS A CA 23
ATOM 31685 C C . LYS A 1 10 ? -7.256 -8.906 4.095 1.00 1.50 372 LYS A C 23
ATOM 31686 O O . LYS A 1 10 ? -6.389 -8.949 4.968 1.00 1.89 372 LYS A O 23
ATOM 31705 N N . ILE A 1 11 ? -8.104 -7.887 3.970 1.00 1.42 373 ILE A N 23
ATOM 31706 C CA . ILE A 1 11 ? -8.051 -6.743 4.876 1.00 1.22 373 ILE A CA 23
ATOM 31707 C C . ILE A 1 11 ? -9.446 -6.240 5.235 1.00 1.13 373 ILE A C 23
ATOM 31708 O O . ILE A 1 11 ? -10.219 -5.844 4.362 1.00 1.20 373 ILE A O 23
ATOM 31724 N N . ASP A 1 12 ? -9.751 -6.240 6.529 1.00 1.16 374 ASP A N 23
ATOM 31725 C CA . ASP A 1 12 ? -11.024 -5.773 7.024 1.00 1.17 374 ASP A CA 23
ATOM 31726 C C . ASP A 1 12 ? -10.947 -4.290 7.371 1.00 1.03 374 ASP A C 23
ATOM 31727 O O . ASP A 1 12 ? -11.001 -3.914 8.540 1.00 1.25 374 ASP A O 23
ATOM 31736 N N . ILE A 1 13 ? -10.806 -3.454 6.346 1.00 0.84 375 ILE A N 23
ATOM 31737 C CA . ILE A 1 13 ? -10.700 -2.008 6.531 1.00 0.76 375 ILE A CA 23
ATOM 31738 C C . ILE A 1 13 ? -11.834 -1.455 7.390 1.00 0.76 375 ILE A C 23
ATOM 31739 O O . ILE A 1 13 ? -11.642 -0.499 8.142 1.00 0.79 375 ILE A O 23
ATOM 31755 N N . SER A 1 14 ? -13.013 -2.044 7.252 1.00 0.79 376 SER A N 23
ATOM 31756 C CA . SER A 1 14 ? -14.192 -1.603 7.992 1.00 0.87 376 SER A CA 23
ATOM 31757 C C . SER A 1 14 ? -13.902 -1.412 9.478 1.00 0.96 376 SER A C 23
ATOM 31758 O O . SER A 1 14 ? -14.593 -0.654 10.161 1.00 1.54 376 SER A O 23
ATOM 31766 N N . GLU A 1 15 ? -12.892 -2.109 9.973 1.00 0.93 377 GLU A N 23
ATOM 31767 C CA . GLU A 1 15 ? -12.525 -2.026 11.385 1.00 1.03 377 GLU A CA 23
ATOM 31768 C C . GLU A 1 15 ? -11.930 -0.663 11.739 1.00 0.87 377 GLU A C 23
ATOM 31769 O O . GLU A 1 15 ? -12.174 -0.138 12.827 1.00 0.93 377 GLU A O 23
ATOM 31781 N N . ASN A 1 16 ? -11.139 -0.100 10.831 1.00 0.71 378 ASN A N 23
ATOM 31782 C CA . ASN A 1 16 ? -10.502 1.192 11.074 1.00 0.61 378 ASN A CA 23
ATOM 31783 C C . ASN A 1 16 ? -10.193 1.925 9.767 1.00 0.58 378 ASN A C 23
ATOM 31784 O O . ASN A 1 16 ? -9.029 2.152 9.437 1.00 0.59 378 ASN A O 23
ATOM 31795 N N . PRO A 1 17 ? -11.233 2.313 9.007 1.00 0.62 379 PRO A N 23
ATOM 31796 C CA . PRO A 1 17 ? -11.056 3.029 7.740 1.00 0.65 379 PRO A CA 23
ATOM 31797 C C . PRO A 1 17 ? -10.195 4.275 7.913 1.00 0.61 379 PRO A C 23
ATOM 31798 O O . PRO A 1 17 ? -9.384 4.613 7.050 1.00 0.62 379 PRO A O 23
ATOM 31809 N N . ASP A 1 18 ? -10.380 4.951 9.043 1.00 0.62 380 ASP A N 23
ATOM 31810 C CA . ASP A 1 18 ? -9.629 6.161 9.352 1.00 0.64 380 ASP A CA 23
ATOM 31811 C C . ASP A 1 18 ? -8.140 5.862 9.503 1.00 0.55 380 ASP A C 23
ATOM 31812 O O . ASP A 1 18 ? -7.297 6.694 9.166 1.00 0.55 380 ASP A O 23
ATOM 31821 N N . LYS A 1 19 ? -7.823 4.676 10.020 1.00 0.51 381 LYS A N 23
ATOM 31822 C CA . LYS A 1 19 ? -6.432 4.280 10.220 1.00 0.47 381 LYS A CA 23
ATOM 31823 C C . LYS A 1 19 ? -5.626 4.454 8.937 1.00 0.39 381 LYS A C 23
ATOM 31824 O O . LYS A 1 19 ? -6.018 3.974 7.873 1.00 0.37 381 LYS A O 23
ATOM 31843 N N . ILE A 1 20 ? -4.502 5.157 9.046 1.00 0.40 382 ILE A N 23
ATOM 31844 C CA . ILE A 1 20 ? -3.639 5.413 7.899 1.00 0.35 382 ILE A CA 23
ATOM 31845 C C . ILE A 1 20 ? -2.628 4.286 7.693 1.00 0.34 382 ILE A C 23
ATOM 31846 O O . ILE A 1 20 ? -1.947 3.871 8.632 1.00 0.41 382 ILE A O 23
ATOM 31862 N N . TYR A 1 21 ? -2.524 3.807 6.455 1.00 0.30 383 TYR A N 23
ATOM 31863 C CA . TYR A 1 21 ? -1.581 2.742 6.120 1.00 0.30 383 TYR A CA 23
ATOM 31864 C C . TYR A 1 21 ? -0.470 3.289 5.232 1.00 0.28 383 TYR A C 23
ATOM 31865 O O . TYR A 1 21 ? -0.715 4.149 4.391 1.00 0.25 383 TYR A O 23
ATOM 31883 N N . PHE A 1 22 ? 0.748 2.788 5.411 1.00 0.31 384 PHE A N 23
ATOM 31884 C CA . PHE A 1 22 ? 1.873 3.241 4.600 1.00 0.30 384 PHE A CA 23
ATOM 31885 C C . PHE A 1 22 ? 1.993 2.403 3.328 1.00 0.28 384 PHE A C 23
ATOM 31886 O O . PHE A 1 22 ? 1.750 1.196 3.347 1.00 0.33 384 PHE A O 23
ATOM 31903 N N . ILE A 1 23 ? 2.353 3.051 2.220 1.00 0.26 385 ILE A N 23
ATOM 31904 C CA . ILE A 1 23 ? 2.483 2.361 0.940 1.00 0.27 385 ILE A CA 23
ATOM 31905 C C . ILE A 1 23 ? 3.870 2.548 0.330 1.00 0.24 385 ILE A C 23
ATOM 31906 O O . ILE A 1 23 ? 4.390 3.662 0.268 1.00 0.30 385 ILE A O 23
ATOM 31922 N N . ARG A 1 24 ? 4.451 1.447 -0.136 1.00 0.29 386 ARG A N 23
ATOM 31923 C CA . ARG A 1 24 ? 5.767 1.473 -0.763 1.00 0.30 386 ARG A CA 23
ATOM 31924 C C . ARG A 1 24 ? 5.641 1.770 -2.258 1.00 0.33 386 ARG A C 23
ATOM 31925 O O . ARG A 1 24 ? 5.047 0.992 -3.003 1.00 0.42 386 ARG A O 23
ATOM 31946 N N . ARG A 1 25 ? 6.203 2.895 -2.694 1.00 0.41 387 ARG A N 23
ATOM 31947 C CA . ARG A 1 25 ? 6.144 3.277 -4.103 1.00 0.51 387 ARG A CA 23
ATOM 31948 C C . ARG A 1 25 ? 7.014 2.360 -4.959 1.00 0.49 387 ARG A C 23
ATOM 31949 O O . ARG A 1 25 ? 7.789 1.559 -4.436 1.00 0.47 387 ARG A O 23
ATOM 31970 N N . GLU A 1 26 ? 6.870 2.476 -6.278 1.00 0.64 388 GLU A N 23
ATOM 31971 C CA . GLU A 1 26 ? 7.632 1.652 -7.214 1.00 0.69 388 GLU A CA 23
ATOM 31972 C C . GLU A 1 26 ? 9.127 1.709 -6.914 1.00 0.61 388 GLU A C 23
ATOM 31973 O O . GLU A 1 26 ? 9.804 0.682 -6.893 1.00 0.63 388 GLU A O 23
ATOM 31985 N N . ASP A 1 27 ? 9.636 2.915 -6.682 1.00 0.65 389 ASP A N 23
ATOM 31986 C CA . ASP A 1 27 ? 11.052 3.102 -6.383 1.00 0.69 389 ASP A CA 23
ATOM 31987 C C . ASP A 1 27 ? 11.400 2.539 -5.009 1.00 0.64 389 ASP A C 23
ATOM 31988 O O . ASP A 1 27 ? 12.485 1.992 -4.807 1.00 0.91 389 ASP A O 23
ATOM 31997 N N . GLY A 1 28 ? 10.471 2.676 -4.067 1.00 0.55 390 GLY A N 23
ATOM 31998 C CA . GLY A 1 28 ? 10.692 2.178 -2.723 1.00 0.53 390 GLY A CA 23
ATOM 31999 C C . GLY A 1 28 ? 10.618 3.275 -1.678 1.00 0.55 390 GLY A C 23
ATOM 32000 O O . GLY A 1 28 ? 11.355 3.255 -0.692 1.00 1.03 390 GLY A O 23
ATOM 32004 N N . THR A 1 29 ? 9.721 4.230 -1.895 1.00 0.57 391 THR A N 23
ATOM 32005 C CA . THR A 1 29 ? 9.538 5.342 -0.971 1.00 0.54 391 THR A CA 23
ATOM 32006 C C . THR A 1 29 ? 8.202 5.248 -0.252 1.00 0.41 391 THR A C 23
ATOM 32007 O O . THR A 1 29 ? 7.139 5.332 -0.868 1.00 0.44 391 THR A O 23
ATOM 32018 N N . VAL A 1 30 ? 8.272 5.049 1.056 1.00 0.37 392 VAL A N 23
ATOM 32019 C CA . VAL A 1 30 ? 7.084 4.913 1.884 1.00 0.33 392 VAL A CA 23
ATOM 32020 C C . VAL A 1 30 ? 6.285 6.214 1.950 1.00 0.32 392 VAL A C 23
ATOM 32021 O O . VAL A 1 30 ? 6.844 7.294 2.137 1.00 0.41 392 VAL A O 23
ATOM 32034 N N . HIS A 1 31 ?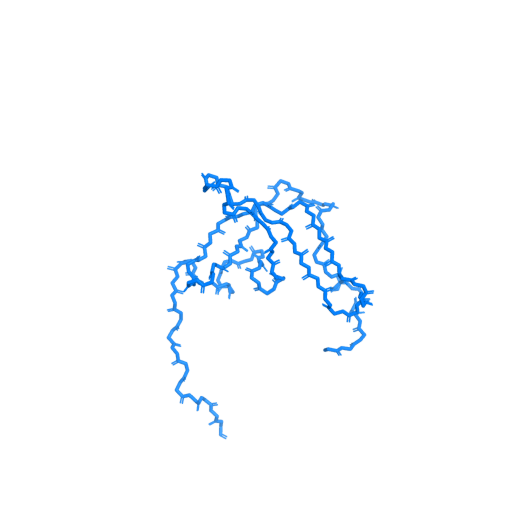 4.967 6.084 1.800 1.00 0.29 393 HIS A N 23
ATOM 32035 C CA . HIS A 1 31 ? 4.055 7.225 1.843 1.00 0.31 393 HIS A CA 23
ATOM 32036 C C . HIS A 1 31 ? 2.665 6.778 2.288 1.00 0.27 393 HIS A C 23
ATOM 32037 O O . HIS A 1 31 ? 2.132 5.788 1.788 1.00 0.26 393 HIS A O 23
ATOM 32052 N N . ARG A 1 32 ? 2.091 7.508 3.239 1.00 0.29 394 ARG A N 23
ATOM 32053 C CA . ARG A 1 32 ? 0.772 7.184 3.773 1.00 0.28 394 ARG A CA 23
ATOM 32054 C C . ARG A 1 32 ? -0.287 7.074 2.678 1.00 0.26 394 ARG A C 23
ATOM 32055 O O . ARG A 1 32 ? -0.167 7.672 1.608 1.00 0.32 394 ARG A O 23
ATOM 32076 N N . GLY A 1 33 ? -1.323 6.292 2.970 1.00 0.23 395 GLY A N 23
ATOM 32077 C CA . GLY A 1 33 ? -2.413 6.078 2.035 1.00 0.25 395 GLY A CA 23
ATOM 32078 C C . GLY A 1 33 ? -3.581 5.360 2.695 1.00 0.23 395 GLY A C 23
ATOM 32079 O O . GLY A 1 33 ? -3.382 4.393 3.434 1.00 0.26 395 GLY A O 23
ATOM 32083 N N . GLN A 1 34 ? -4.797 5.838 2.446 1.00 0.29 396 GLN A N 23
ATOM 32084 C CA . GLN A 1 34 ? -5.992 5.239 3.038 1.00 0.34 396 GLN A CA 23
ATOM 32085 C C . GLN A 1 34 ? -6.592 4.163 2.136 1.00 0.35 396 GLN A C 23
ATOM 32086 O O . GLN A 1 34 ? -7.138 4.465 1.074 1.00 0.46 396 GLN A O 23
ATOM 32100 N N . VAL A 1 35 ? -6.506 2.907 2.572 1.00 0.33 397 VAL A N 23
ATOM 32101 C CA . VAL A 1 35 ? -7.061 1.795 1.805 1.00 0.33 397 VAL A CA 23
ATOM 32102 C C . VAL A 1 35 ? -8.582 1.785 1.929 1.00 0.33 397 VAL A C 23
ATOM 32103 O O . VAL A 1 35 ? -9.120 1.855 3.035 1.00 0.37 397 VAL A O 23
ATOM 32116 N N . LEU A 1 36 ? -9.275 1.720 0.797 1.00 0.36 398 LEU A N 23
ATOM 32117 C CA . LEU A 1 36 ? -10.736 1.729 0.803 1.00 0.40 398 LEU A CA 23
ATOM 32118 C C . LEU A 1 36 ? -11.328 0.481 0.148 1.00 0.41 398 LEU A C 23
ATOM 32119 O O . LEU A 1 36 ? -12.315 -0.072 0.633 1.00 0.47 398 LEU A O 23
ATOM 32135 N N . GLN A 1 37 ? -10.736 0.052 -0.964 1.00 0.39 399 GLN A N 23
ATOM 32136 C CA . GLN A 1 37 ? -11.231 -1.118 -1.687 1.00 0.43 399 GLN A CA 23
ATOM 32137 C C . GLN A 1 37 ? -10.092 -2.041 -2.107 1.00 0.38 399 GLN A C 23
ATOM 32138 O O . GLN A 1 37 ? -8.922 -1.746 -1.877 1.00 0.35 399 GLN A O 23
ATOM 32152 N N . SER A 1 38 ? -10.452 -3.168 -2.720 1.00 0.42 400 SER A N 23
ATOM 32153 C CA . SER A 1 38 ? -9.472 -4.148 -3.177 1.00 0.41 400 SER A CA 23
ATOM 32154 C C . SER A 1 38 ? -10.002 -4.920 -4.384 1.00 0.47 400 SER A C 23
ATOM 32155 O O . SER A 1 38 ? -11.179 -5.277 -4.435 1.00 0.54 400 SER A O 23
ATOM 32163 N N . ARG A 1 39 ? -9.128 -5.165 -5.359 1.00 0.51 401 ARG A N 23
ATOM 32164 C CA . ARG A 1 39 ? -9.513 -5.884 -6.568 1.00 0.60 401 ARG A CA 23
ATOM 32165 C C . ARG A 1 39 ? -8.308 -6.570 -7.208 1.00 0.73 401 ARG A C 23
ATOM 32166 O O . ARG A 1 39 ? -7.200 -6.030 -7.210 1.00 0.86 401 ARG A O 23
ATOM 32187 N N . THR A 1 40 ? -8.535 -7.747 -7.774 1.00 0.82 402 THR A N 23
ATOM 32188 C CA . THR A 1 40 ? -7.481 -8.484 -8.450 1.00 0.99 402 THR A CA 23
ATOM 32189 C C . THR A 1 40 ? -7.511 -8.171 -9.947 1.00 1.16 402 THR A C 23
ATOM 32190 O O . THR A 1 40 ? -7.407 -7.009 -10.341 1.00 1.79 402 THR A O 23
ATOM 32201 N N . THR A 1 41 ? -7.672 -9.199 -10.778 1.00 1.43 403 THR A N 23
ATOM 32202 C CA . THR A 1 41 ? -7.732 -9.017 -12.224 1.00 1.62 403 THR A CA 23
ATOM 32203 C C . THR A 1 41 ? -8.292 -10.280 -12.877 1.00 1.84 403 THR A C 23
ATOM 32204 O O . THR A 1 41 ? -8.735 -11.193 -12.178 1.00 1.85 403 THR A O 23
ATOM 32215 N N . GLU A 1 42 ? -8.285 -10.328 -14.208 1.00 2.08 404 GLU A N 23
ATOM 32216 C CA . GLU A 1 42 ? -8.804 -11.484 -14.938 1.00 2.34 404 GLU A CA 23
ATOM 32217 C C . GLU A 1 42 ? -8.343 -12.794 -14.306 1.00 2.30 404 GLU A C 23
ATOM 32218 O O . GLU A 1 42 ? -9.127 -13.732 -14.158 1.00 2.37 404 GLU A O 23
ATOM 32230 N N . ASN A 1 43 ? -7.068 -12.852 -13.936 1.00 2.26 405 ASN A N 23
ATOM 32231 C CA . ASN A 1 43 ? -6.505 -14.049 -13.322 1.00 2.30 405 ASN A CA 23
ATOM 32232 C C . ASN A 1 43 ? -7.048 -14.256 -11.909 1.00 2.07 405 ASN A C 23
ATOM 32233 O O . ASN A 1 43 ? -7.534 -15.335 -11.576 1.00 2.40 405 ASN A O 23
ATOM 32244 N N . ALA A 1 44 ? -6.957 -13.214 -11.084 1.00 1.82 406 ALA A N 23
ATOM 32245 C CA . ALA A 1 44 ? -7.433 -13.280 -9.703 1.00 1.67 406 ALA A CA 23
ATOM 32246 C C . ALA A 1 44 ? -6.804 -14.460 -8.967 1.00 1.85 406 ALA A C 23
ATOM 32247 O O . ALA A 1 44 ? -7.497 -15.293 -8.383 1.00 2.18 406 ALA A O 23
ATOM 32254 N N . ALA A 1 45 ? -5.482 -14.513 -9.014 1.00 1.91 407 ALA A N 23
ATOM 32255 C CA . ALA A 1 45 ? -4.713 -15.572 -8.374 1.00 2.19 407 ALA A CA 23
ATOM 32256 C C . ALA A 1 45 ? -3.268 -15.127 -8.233 1.00 2.37 407 ALA A C 23
ATOM 32257 O O . ALA A 1 45 ? -2.372 -15.922 -7.948 1.00 2.77 407 ALA A O 23
ATOM 32264 N N . ALA A 1 46 ? -3.067 -13.839 -8.460 1.00 2.15 408 ALA A N 23
ATOM 32265 C CA . ALA A 1 46 ? -1.750 -13.226 -8.396 1.00 2.35 408 ALA A CA 23
ATOM 32266 C C . ALA A 1 46 ? -1.840 -11.703 -8.234 1.00 2.05 408 ALA A C 23
ATOM 32267 O O . ALA A 1 46 ? -1.062 -11.123 -7.480 1.00 1.99 408 ALA A O 23
ATOM 32274 N N . PRO A 1 47 ? -2.767 -11.017 -8.952 1.00 1.99 409 PRO A N 23
ATOM 32275 C CA . PRO A 1 47 ? -2.902 -9.558 -8.865 1.00 1.80 409 PRO A CA 23
ATOM 32276 C C . PRO A 1 47 ? -3.042 -9.040 -7.440 1.00 1.41 409 PRO A C 23
ATOM 32277 O O . PRO A 1 47 ? -2.199 -8.276 -6.968 1.00 1.86 409 PRO A O 23
ATOM 32288 N N . ASP A 1 48 ? -4.110 -9.453 -6.771 1.00 0.92 410 ASP A N 23
ATOM 32289 C CA . ASP A 1 48 ? -4.388 -9.035 -5.397 1.00 0.79 410 ASP A CA 23
ATOM 32290 C C . ASP A 1 48 ? -3.965 -7.581 -5.163 1.00 0.68 410 ASP A C 23
ATOM 32291 O O . ASP A 1 48 ? -2.948 -7.307 -4.527 1.00 0.93 410 ASP A O 23
ATOM 32300 N N . GLU A 1 49 ? -4.749 -6.651 -5.698 1.00 0.54 411 GLU A N 23
ATOM 32301 C CA . GLU A 1 49 ? -4.448 -5.228 -5.563 1.00 0.45 411 GLU A CA 23
ATOM 32302 C C . GLU A 1 49 ? -5.414 -4.561 -4.592 1.00 0.40 411 GLU A C 23
ATOM 32303 O O . GLU A 1 49 ? -6.570 -4.963 -4.481 1.00 0.42 411 GLU A O 23
ATOM 32315 N N . TYR A 1 50 ? -4.930 -3.550 -3.878 1.00 0.38 412 TYR A N 23
ATOM 32316 C CA . TYR A 1 50 ? -5.757 -2.843 -2.908 1.00 0.35 412 TYR A CA 23
ATOM 32317 C C . TYR A 1 50 ? -5.732 -1.336 -3.155 1.00 0.33 412 TYR A C 23
ATOM 32318 O O . TYR A 1 50 ? -4.666 -0.719 -3.194 1.00 0.34 412 TYR A O 23
ATOM 32336 N N . TYR A 1 51 ? -6.918 -0.752 -3.310 1.00 0.33 413 TYR A N 23
ATOM 32337 C CA . TYR A 1 51 ? -7.055 0.683 -3.542 1.00 0.32 413 TYR A CA 23
ATOM 32338 C C . TYR A 1 51 ? -6.413 1.469 -2.405 1.00 0.32 413 TYR A C 23
ATOM 32339 O O . TYR A 1 51 ? -6.370 1.002 -1.269 1.00 0.40 413 TYR A O 23
ATOM 32357 N N . VAL A 1 52 ? -5.906 2.661 -2.712 1.00 0.33 414 VAL A N 23
ATOM 32358 C CA . VAL A 1 52 ? -5.265 3.484 -1.695 1.00 0.33 414 VAL A CA 23
ATOM 32359 C C . VAL A 1 52 ? -5.287 4.968 -2.055 1.00 0.29 414 VAL A C 23
ATOM 32360 O O . VAL A 1 52 ? -5.046 5.349 -3.201 1.00 0.38 414 VAL A O 23
ATOM 32373 N N . HIS A 1 53 ? -5.569 5.800 -1.055 1.00 0.33 415 HIS A N 23
ATOM 32374 C CA . HIS A 1 53 ? -5.615 7.247 -1.239 1.00 0.32 415 HIS A CA 23
ATOM 32375 C C . HIS A 1 53 ? -4.509 7.922 -0.429 1.00 0.32 415 HIS A C 23
ATOM 32376 O O . HIS A 1 53 ? -4.629 8.091 0.784 1.00 0.34 415 HIS A O 23
ATOM 32391 N N . TYR A 1 54 ? -3.433 8.300 -1.108 1.00 0.37 416 TYR A N 23
ATOM 32392 C CA . TYR A 1 54 ? -2.300 8.946 -0.452 1.00 0.40 416 TYR A CA 23
ATOM 32393 C C . TYR A 1 54 ? -2.708 10.274 0.178 1.00 0.45 416 TYR A C 23
ATOM 32394 O O . TYR A 1 54 ? -3.095 11.211 -0.521 1.00 0.57 416 TYR A O 23
ATOM 32412 N N . VAL A 1 55 ? -2.612 10.347 1.502 1.00 0.45 417 VAL A N 23
ATOM 32413 C CA . VAL A 1 55 ? -2.965 11.562 2.230 1.00 0.55 417 VAL A CA 23
ATOM 32414 C C . VAL A 1 55 ? -1.987 12.688 1.922 1.00 0.66 417 VAL A C 23
ATOM 32415 O O . VAL A 1 55 ? -0.773 12.506 1.995 1.00 1.34 417 VAL A O 23
ATOM 32428 N N . GLY A 1 56 ? -2.531 13.851 1.584 1.00 0.71 418 GLY A N 23
ATOM 32429 C CA . GLY A 1 56 ? -1.698 15.000 1.267 1.00 0.82 418 GLY A CA 23
ATOM 32430 C C . GLY A 1 56 ? -1.082 14.915 -0.120 1.00 0.72 418 GLY A C 23
ATOM 32431 O O . GLY A 1 56 ? -1.049 15.905 -0.851 1.00 0.76 418 GLY A O 23
ATOM 32435 N N . LEU A 1 57 ? -0.592 13.731 -0.481 1.00 0.66 419 LEU A N 23
ATOM 32436 C CA . LEU A 1 57 ? 0.026 13.512 -1.781 1.00 0.60 419 LEU A CA 23
ATOM 32437 C C . LEU A 1 57 ? -0.950 13.814 -2.914 1.00 0.59 419 LEU A C 23
ATOM 32438 O O . LEU A 1 57 ? -2.165 13.708 -2.746 1.00 0.76 419 LEU A O 23
ATOM 32454 N N . ASN A 1 58 ? -0.400 14.194 -4.063 1.00 0.61 420 ASN A N 23
ATOM 32455 C CA . ASN A 1 58 ? -1.202 14.517 -5.238 1.00 0.63 420 ASN A CA 23
ATOM 32456 C C . ASN A 1 58 ? -2.227 13.419 -5.532 1.00 0.56 420 ASN A C 23
ATOM 32457 O O . ASN A 1 58 ? -1.926 12.229 -5.441 1.00 0.56 420 ASN A O 23
ATOM 32468 N N . ARG A 1 59 ? -3.451 13.839 -5.850 1.00 0.62 421 ARG A N 23
ATOM 32469 C CA . ARG A 1 59 ? -4.553 12.914 -6.125 1.00 0.67 421 ARG A CA 23
ATOM 32470 C C . ARG A 1 59 ? -4.241 11.941 -7.260 1.00 0.66 421 ARG A C 23
ATOM 32471 O O . ARG A 1 59 ? -4.598 10.768 -7.184 1.00 0.69 421 ARG A O 23
ATOM 32492 N N . ARG A 1 60 ? -3.597 12.425 -8.316 1.00 0.71 422 ARG A N 23
ATOM 32493 C CA . ARG A 1 60 ? -3.268 11.572 -9.454 1.00 0.83 422 ARG A CA 23
ATOM 32494 C C . ARG A 1 60 ? -2.500 10.331 -9.000 1.00 0.72 422 ARG A C 23
ATOM 32495 O O . ARG A 1 60 ? -2.595 9.270 -9.618 1.00 0.77 422 ARG A O 23
ATOM 32516 N N . LEU A 1 61 ? -1.755 10.471 -7.906 1.00 0.65 423 LEU A N 23
ATOM 32517 C CA . LEU A 1 61 ? -0.986 9.367 -7.348 1.00 0.62 423 LEU A CA 23
ATOM 32518 C C . LEU A 1 61 ? -1.899 8.201 -6.978 1.00 0.52 423 LEU A C 23
ATOM 32519 O O . LEU A 1 61 ? -1.509 7.038 -7.083 1.00 0.53 423 LEU A O 23
ATOM 32535 N N . ASP A 1 62 ? -3.111 8.528 -6.536 1.00 0.49 424 ASP A N 23
ATOM 32536 C CA . ASP A 1 62 ? -4.090 7.521 -6.135 1.00 0.50 424 ASP A CA 23
ATOM 32537 C C . ASP A 1 62 ? -4.213 6.419 -7.183 1.00 0.45 424 ASP A C 23
ATOM 32538 O O . ASP A 1 62 ? -4.234 6.687 -8.384 1.00 0.49 424 ASP A O 23
ATOM 32547 N N . GLY A 1 63 ? -4.297 5.180 -6.713 1.00 0.44 425 GLY A N 23
ATOM 32548 C CA . GLY A 1 63 ? -4.422 4.048 -7.610 1.00 0.50 425 GLY A CA 23
ATOM 32549 C C . GLY A 1 63 ? -4.554 2.739 -6.861 1.00 0.45 425 GLY A C 23
ATOM 32550 O O . GLY A 1 63 ? -5.191 2.683 -5.808 1.00 0.70 425 GLY A O 23
ATOM 32554 N N . TRP A 1 64 ? -3.948 1.684 -7.395 1.00 0.50 426 TRP A N 23
ATOM 32555 C CA . TRP A 1 64 ? -4.004 0.376 -6.758 1.00 0.44 426 TRP A CA 23
ATOM 32556 C C . TRP A 1 64 ? -2.604 -0.207 -6.604 1.00 0.45 426 TRP A C 23
ATOM 32557 O O . TRP A 1 64 ? -1.794 -0.158 -7.529 1.00 0.57 426 TRP A O 23
ATOM 32578 N N . VAL A 1 65 ? -2.325 -0.745 -5.421 1.00 0.39 427 VAL A N 23
ATOM 32579 C CA . VAL A 1 65 ? -1.018 -1.325 -5.129 1.00 0.46 427 VAL A CA 23
ATOM 32580 C C . VAL A 1 65 ? -1.082 -2.845 -5.020 1.00 0.51 427 VAL A C 23
ATOM 32581 O O . VAL A 1 65 ? -2.147 -3.420 -4.801 1.00 0.70 427 VAL A O 23
ATOM 32594 N N . GLY A 1 66 ? 0.070 -3.488 -5.195 1.00 0.52 428 GLY A N 23
ATOM 32595 C CA . GLY A 1 66 ? 0.136 -4.938 -5.134 1.00 0.65 428 GLY A CA 23
ATOM 32596 C C . GLY A 1 66 ? 0.108 -5.511 -3.724 1.00 0.79 428 GLY A C 23
ATOM 32597 O O . GLY A 1 66 ? 0.735 -6.536 -3.468 1.00 1.72 428 GLY A O 23
ATOM 32601 N N . ARG A 1 67 ? -0.638 -4.877 -2.817 1.00 0.54 429 ARG A N 23
ATOM 32602 C CA . ARG A 1 67 ? -0.757 -5.365 -1.436 1.00 0.54 429 ARG A CA 23
ATOM 32603 C C . ARG A 1 67 ? 0.525 -5.187 -0.620 1.00 0.49 429 ARG A C 23
ATOM 32604 O O . ARG A 1 67 ? 0.550 -4.382 0.308 1.00 0.53 429 ARG A O 23
ATOM 32625 N N . HIS A 1 68 ? 1.572 -5.959 -0.930 1.00 0.49 430 HIS A N 23
ATOM 32626 C CA . HIS A 1 68 ? 2.834 -5.874 -0.181 1.00 0.53 430 HIS A CA 23
ATOM 32627 C C . HIS A 1 68 ? 3.259 -4.425 0.047 1.00 0.47 430 HIS A C 23
ATOM 32628 O O . HIS A 1 68 ? 4.109 -4.140 0.890 1.00 0.49 430 HIS A O 23
ATOM 32643 N N . ARG A 1 69 ? 2.659 -3.519 -0.710 1.00 0.43 431 ARG A N 23
ATOM 32644 C CA . ARG A 1 69 ? 2.959 -2.101 -0.606 1.00 0.41 431 ARG A CA 23
ATOM 32645 C C . ARG A 1 69 ? 2.282 -1.477 0.616 1.00 0.37 431 ARG A C 23
ATOM 32646 O O . ARG A 1 69 ? 2.875 -0.643 1.300 1.00 0.57 431 ARG A O 23
ATOM 32667 N N . ILE A 1 70 ? 1.050 -1.894 0.897 1.00 0.39 432 ILE A N 23
ATOM 32668 C CA . ILE A 1 70 ? 0.317 -1.379 2.051 1.00 0.36 432 ILE A CA 23
ATOM 32669 C C . ILE A 1 70 ? 0.650 -2.198 3.293 1.00 0.38 432 ILE A C 23
ATOM 32670 O O . ILE A 1 70 ? 0.641 -3.429 3.256 1.00 0.44 432 ILE A O 23
ATOM 32686 N N . SER A 1 71 ? 0.958 -1.507 4.386 1.00 0.34 433 SER A N 23
ATOM 32687 C CA . SER A 1 71 ? 1.315 -2.169 5.638 1.00 0.38 433 SER A CA 23
ATOM 32688 C C . SER A 1 71 ? 1.238 -1.201 6.813 1.00 0.36 433 SER A C 23
ATOM 32689 O O . SER A 1 71 ? 1.598 -0.030 6.692 1.00 0.34 433 SER A O 23
ATOM 32697 N N . ASP A 1 72 ? 0.771 -1.702 7.954 1.00 0.43 434 ASP A N 23
ATOM 32698 C CA . ASP A 1 72 ? 0.651 -0.886 9.156 1.00 0.48 434 ASP A CA 23
ATOM 32699 C C . ASP A 1 72 ? 2.006 -0.313 9.559 1.00 0.48 434 ASP A C 23
ATOM 32700 O O . ASP A 1 72 ? 2.083 0.734 10.201 1.00 0.74 434 ASP A O 23
ATOM 32709 N N . ASN A 1 73 ? 3.075 -1.006 9.172 1.00 0.43 435 ASN A N 23
ATOM 32710 C CA . ASN A 1 73 ? 4.429 -0.563 9.488 1.00 0.47 435 ASN A CA 23
ATOM 32711 C C . ASN A 1 73 ? 5.247 -0.366 8.215 1.00 0.39 435 ASN A C 23
ATOM 32712 O O . ASN A 1 73 ? 5.212 -1.196 7.305 1.00 0.38 435 ASN A O 23
ATOM 32723 N N . ALA A 1 74 ? 5.974 0.745 8.155 1.00 0.49 436 ALA A N 23
ATOM 32724 C CA . ALA A 1 74 ? 6.797 1.069 6.995 1.00 0.55 436 ALA A CA 23
ATOM 32725 C C . ALA A 1 74 ? 8.012 0.151 6.893 1.00 0.55 436 ALA A C 23
ATOM 32726 O O . ALA A 1 74 ? 8.716 0.152 5.883 1.00 0.54 436 ALA A O 23
ATOM 32733 N N . ASP A 1 75 ? 8.262 -0.618 7.949 1.00 0.65 437 ASP A N 23
ATOM 32734 C CA . ASP A 1 75 ? 9.403 -1.528 7.982 1.00 0.75 437 ASP A CA 23
ATOM 32735 C C . ASP A 1 75 ? 9.372 -2.516 6.817 1.00 0.71 437 ASP A C 23
ATOM 32736 O O . ASP A 1 75 ? 10.407 -2.807 6.215 1.00 0.78 437 ASP A O 23
ATOM 32745 N N . ASP A 1 76 ? 8.187 -3.032 6.501 1.00 0.68 438 ASP A N 23
ATOM 32746 C CA . ASP A 1 76 ? 8.045 -3.988 5.405 1.00 0.73 438 ASP A CA 23
ATOM 32747 C C . ASP A 1 76 ? 7.937 -3.278 4.060 1.00 0.73 438 ASP A C 23
ATOM 32748 O O . ASP A 1 76 ? 7.487 -3.861 3.073 1.00 1.35 438 ASP A O 23
ATOM 32757 N N . LEU A 1 77 ? 8.353 -2.017 4.027 1.00 0.54 439 LEU A N 23
ATOM 32758 C CA . LEU A 1 77 ? 8.306 -1.226 2.807 1.00 0.53 439 LEU A CA 23
ATOM 32759 C C . LEU A 1 77 ? 9.707 -0.793 2.374 1.00 0.61 439 LEU A C 23
ATOM 32760 O O . LEU A 1 77 ? 10.420 -1.552 1.719 1.00 0.86 439 LEU A O 23
ATOM 32776 N N . GLY A 1 78 ? 10.101 0.429 2.740 1.00 0.59 440 GLY A N 23
ATOM 32777 C CA . GLY A 1 78 ? 11.416 0.919 2.364 1.00 0.77 440 GLY A CA 23
ATOM 32778 C C . GLY A 1 78 ? 11.759 2.262 2.982 1.00 0.96 440 GLY A C 23
ATOM 32779 O O . GLY A 1 78 ? 12.338 3.122 2.318 1.00 1.36 440 GLY A O 23
ATOM 32783 N N . GLY A 1 79 ? 11.420 2.439 4.257 1.00 0.93 441 GLY A N 23
ATOM 32784 C CA . GLY A 1 79 ? 11.726 3.685 4.939 1.00 1.24 441 GLY A CA 23
ATOM 32785 C C . GLY A 1 79 ? 10.971 4.873 4.382 1.00 1.14 441 GLY A C 23
ATOM 32786 O O . GLY A 1 79 ? 10.667 4.921 3.190 1.00 1.83 441 GLY A O 23
ATOM 32790 N N . ILE A 1 80 ? 10.686 5.850 5.244 1.00 1.10 442 ILE A N 23
ATOM 32791 C CA . ILE A 1 80 ? 9.987 7.054 4.821 1.00 1.03 442 ILE A CA 23
ATOM 32792 C C . ILE A 1 80 ? 10.828 7.780 3.787 1.00 1.05 442 ILE A C 23
ATOM 32793 O O . ILE A 1 80 ? 11.668 8.620 4.118 1.00 1.39 442 ILE A O 23
ATOM 32809 N N . THR A 1 81 ? 10.606 7.418 2.536 1.00 1.13 443 THR A N 23
ATOM 32810 C CA . THR A 1 81 ? 11.333 7.984 1.428 1.00 1.36 443 THR A CA 23
ATOM 32811 C C . THR A 1 81 ? 12.838 7.965 1.703 1.00 1.47 443 THR A C 23
ATOM 32812 O O . THR A 1 81 ? 13.572 8.890 1.359 1.00 2.20 443 THR A O 23
ATOM 32823 N N . VAL A 1 82 ? 13.281 6.879 2.329 1.00 1.90 444 VAL A N 23
ATOM 32824 C CA . VAL A 1 82 ? 14.690 6.686 2.668 1.00 2.70 444 VAL A CA 23
ATOM 32825 C C . VAL A 1 82 ? 15.001 5.199 2.813 1.00 3.02 444 VAL A C 23
ATOM 32826 O O . VAL A 1 82 ? 14.331 4.487 3.561 1.00 3.60 444 VAL A O 23
ATOM 32839 N N . LEU A 1 83 ? 16.019 4.734 2.098 1.00 3.13 445 LEU A N 23
ATOM 32840 C CA . LEU A 1 83 ? 16.413 3.331 2.154 1.00 3.83 445 LEU A CA 23
ATOM 32841 C C . LEU A 1 83 ? 17.059 2.995 3.498 1.00 4.75 445 LEU A C 23
ATOM 32842 O O . LEU A 1 83 ? 18.023 3.641 3.908 1.00 4.99 445 LEU A O 23
ATOM 32858 N N . PRO A 1 84 ? 16.538 1.971 4.204 1.00 5.56 446 PRO A N 23
ATOM 32859 C CA . PRO A 1 84 ? 17.075 1.553 5.505 1.00 6.59 446 PRO A CA 23
ATOM 32860 C C . PRO A 1 84 ? 18.513 1.058 5.399 1.00 7.07 446 PRO A C 23
ATOM 32861 O O . PRO A 1 84 ? 18.861 0.332 4.468 1.00 7.26 446 PRO A O 23
ATOM 32872 N N . ALA A 1 85 ? 19.344 1.456 6.358 1.00 7.52 447 ALA A N 23
ATOM 32873 C CA . ALA A 1 85 ? 20.745 1.051 6.371 1.00 8.19 447 ALA A CA 23
ATOM 32874 C C . ALA A 1 85 ? 21.414 1.411 7.698 1.00 8.83 447 ALA A C 23
ATOM 32875 O O . ALA A 1 85 ? 22.383 2.169 7.729 1.00 9.06 447 ALA A O 23
ATOM 32882 N N . PRO A 1 86 ? 20.904 0.865 8.818 1.00 9.38 448 PRO A N 23
ATOM 32883 C CA . PRO A 1 86 ? 21.459 1.131 10.147 1.00 10.23 448 PRO A CA 23
ATOM 32884 C C . PRO A 1 86 ? 22.758 0.368 10.398 1.00 10.87 448 PRO A C 23
ATOM 32885 O O . PRO A 1 86 ? 22.837 -0.834 10.144 1.00 11.06 448 PRO A O 23
ATOM 32896 N N . PRO A 1 87 ? 23.800 1.058 10.899 1.00 11.41 449 PRO A N 23
ATOM 32897 C CA . PRO A 1 87 ? 25.098 0.437 11.183 1.00 12.23 449 PRO A CA 23
ATOM 32898 C C . PRO A 1 87 ? 25.094 -0.361 12.483 1.00 13.10 449 PRO A C 23
ATOM 32899 O O . PRO A 1 87 ? 25.976 -0.197 13.327 1.00 13.50 449 PRO A O 23
ATOM 32910 N N . LEU A 1 88 ? 24.096 -1.224 12.636 1.00 13.55 450 LEU A N 23
ATOM 32911 C CA . LEU A 1 88 ? 23.973 -2.051 13.834 1.00 14.50 450 LEU A CA 23
ATOM 32912 C C . LEU A 1 88 ? 24.082 -3.531 13.488 1.00 14.96 450 LEU A C 23
ATOM 32913 O O . LEU A 1 88 ? 23.537 -3.985 12.481 1.00 15.17 450 LEU A O 23
ATOM 32929 N N . ALA A 1 89 ? 24.787 -4.279 14.331 1.00 15.28 451 ALA A N 23
ATOM 32930 C CA . ALA A 1 89 ? 24.969 -5.711 14.121 1.00 15.91 451 ALA A CA 23
ATOM 32931 C C . ALA A 1 89 ? 25.576 -6.372 15.356 1.00 16.47 451 ALA A C 23
ATOM 32932 O O . ALA A 1 89 ? 26.545 -5.868 15.925 1.00 16.74 451 ALA A O 23
ATOM 32939 N N . PRO A 1 90 ? 25.012 -7.514 15.793 1.00 16.82 452 PRO A N 23
ATOM 32940 C CA . PRO A 1 90 ? 25.506 -8.238 16.969 1.00 17.52 452 PRO A CA 23
ATOM 32941 C C . PRO A 1 90 ? 26.944 -8.708 16.793 1.00 18.21 452 PRO A C 23
ATOM 32942 O O . PRO A 1 90 ? 27.291 -9.284 15.763 1.00 18.53 452 PRO A O 23
ATOM 32953 N N . ASP A 1 91 ? 27.768 -8.458 17.811 1.00 18.57 453 ASP A N 23
ATOM 32954 C CA . ASP A 1 91 ? 29.178 -8.847 17.797 1.00 19.36 453 ASP A CA 23
ATOM 32955 C C . ASP A 1 91 ? 29.984 -8.008 16.805 1.00 19.52 453 ASP A C 23
ATOM 32956 O O . ASP A 1 91 ? 30.871 -7.251 17.202 1.00 19.55 453 ASP A O 23
ATOM 32965 N N . GLN A 1 92 ? 29.671 -8.142 15.518 1.00 19.77 454 GLN A N 23
ATOM 32966 C CA . GLN A 1 92 ? 30.369 -7.394 14.477 1.00 20.09 454 GLN A CA 23
ATOM 32967 C C . GLN A 1 92 ? 29.721 -7.628 13.116 1.00 20.37 454 GLN A C 23
ATOM 32968 O O . GLN A 1 92 ? 29.917 -8.723 12.547 1.00 20.63 454 GLN A O 23
ATOM 32983 N N . GLY A 1 1 ? 8.113 -16.454 -0.259 1.00 11.64 363 GLY A N 24
ATOM 32984 C CA . GLY A 1 1 ? 7.570 -16.089 -1.597 1.00 11.03 363 GLY A CA 24
ATOM 32985 C C . GLY A 1 1 ? 6.246 -15.356 -1.509 1.00 10.23 363 GLY A C 24
ATOM 32986 O O . GLY A 1 1 ? 5.331 -15.794 -0.810 1.00 10.21 363 GLY A O 24
ATOM 32992 N N . SER A 1 2 ? 6.144 -14.237 -2.220 1.00 9.80 364 SER A N 24
ATOM 32993 C CA . SER A 1 2 ? 4.924 -13.438 -2.223 1.00 9.25 364 SER A CA 24
ATOM 32994 C C . SER A 1 2 ? 3.818 -14.128 -3.013 1.00 8.36 364 SER A C 24
ATOM 32995 O O . SER A 1 2 ? 4.044 -14.611 -4.123 1.00 8.24 364 SER A O 24
ATOM 33003 N N . HIS A 1 3 ? 2.620 -14.162 -2.436 1.00 7.98 365 HIS A N 24
ATOM 33004 C CA . HIS A 1 3 ? 1.469 -14.784 -3.085 1.00 7.35 365 HIS A CA 24
ATOM 33005 C C . HIS A 1 3 ? 0.201 -14.574 -2.269 1.00 6.30 365 HIS A C 24
ATOM 33006 O O . HIS A 1 3 ? -0.900 -14.507 -2.816 1.00 6.44 365 HIS A O 24
ATOM 33021 N N . MET A 1 4 ? 0.372 -14.466 -0.961 1.00 5.51 366 MET A N 24
ATOM 33022 C CA . MET A 1 4 ? -0.744 -14.256 -0.043 1.00 4.67 366 MET A CA 24
ATOM 33023 C C . MET A 1 4 ? -0.238 -14.130 1.391 1.00 4.56 366 MET A C 24
ATOM 33024 O O . MET A 1 4 ? 0.566 -14.942 1.847 1.00 4.71 366 MET A O 24
ATOM 33038 N N . ASP A 1 5 ? -0.710 -13.107 2.098 1.00 4.67 367 ASP A N 24
ATOM 33039 C CA . ASP A 1 5 ? -0.299 -12.879 3.479 1.00 4.80 367 ASP A CA 24
ATOM 33040 C C . ASP A 1 5 ? -0.748 -14.039 4.374 1.00 4.50 367 ASP A C 24
ATOM 33041 O O . ASP A 1 5 ? -1.937 -14.353 4.443 1.00 4.10 367 ASP A O 24
ATOM 33050 N N . PRO A 1 6 ? 0.204 -14.706 5.057 1.00 4.98 368 PRO A N 24
ATOM 33051 C CA . PRO A 1 6 ? -0.093 -15.848 5.930 1.00 5.12 368 PRO A CA 24
ATOM 33052 C C . PRO A 1 6 ? -0.745 -15.461 7.242 1.00 5.15 368 PRO A C 24
ATOM 33053 O O . PRO A 1 6 ? -1.741 -16.053 7.660 1.00 5.66 368 PRO A O 24
ATOM 33064 N N . LEU A 1 7 ? -0.163 -14.477 7.882 1.00 4.84 369 LEU A N 24
ATOM 33065 C CA . LEU A 1 7 ? -0.658 -13.989 9.170 1.00 5.12 369 LEU A CA 24
ATOM 33066 C C . LEU A 1 7 ? -2.135 -13.624 9.073 1.00 4.61 369 LEU A C 24
ATOM 33067 O O . LEU A 1 7 ? -2.884 -13.748 10.043 1.00 4.91 369 LEU A O 24
ATOM 33083 N N . MET A 1 8 ? -2.546 -13.187 7.888 1.00 4.12 370 MET A N 24
ATOM 33084 C CA . MET A 1 8 ? -3.932 -12.813 7.641 1.00 3.87 370 MET A CA 24
ATOM 33085 C C . MET A 1 8 ? -4.163 -12.635 6.146 1.00 3.02 370 MET A C 24
ATOM 33086 O O . MET A 1 8 ? -3.563 -11.763 5.518 1.00 3.06 370 MET A O 24
ATOM 33100 N N . GLN A 1 9 ? -5.026 -13.466 5.578 1.00 2.80 371 GLN A N 24
ATOM 33101 C CA . GLN A 1 9 ? -5.314 -13.393 4.153 1.00 2.63 371 GLN A CA 24
ATOM 33102 C C . GLN A 1 9 ? -5.931 -12.045 3.798 1.00 2.21 371 GLN A C 24
ATOM 33103 O O . GLN A 1 9 ? -7.086 -11.773 4.128 1.00 2.80 371 GLN A O 24
ATOM 33117 N N . LYS A 1 10 ? -5.144 -11.213 3.114 1.00 1.82 372 LYS A N 24
ATOM 33118 C CA . LYS A 1 10 ? -5.581 -9.891 2.692 1.00 1.77 372 LYS A CA 24
ATOM 33119 C C . LYS A 1 10 ? -5.952 -9.015 3.893 1.00 1.50 372 LYS A C 24
ATOM 33120 O O . LYS A 1 10 ? -6.727 -9.421 4.759 1.00 1.89 372 LYS A O 24
ATOM 33139 N N . ILE A 1 11 ? -5.392 -7.808 3.938 1.00 1.42 373 ILE A N 24
ATOM 33140 C CA . ILE A 1 11 ? -5.665 -6.878 5.032 1.00 1.22 373 ILE A CA 24
ATOM 33141 C C . ILE A 1 11 ? -7.122 -6.430 5.038 1.00 1.13 373 ILE A C 24
ATOM 33142 O O . ILE A 1 11 ? -7.667 -6.046 4.003 1.00 1.20 373 ILE A O 24
ATOM 33158 N N . ASP A 1 12 ? -7.739 -6.462 6.215 1.00 1.16 374 ASP A N 24
ATOM 33159 C CA . ASP A 1 12 ? -9.125 -6.039 6.361 1.00 1.17 374 ASP A CA 24
ATOM 33160 C C . ASP A 1 12 ? -9.183 -4.545 6.668 1.00 1.03 374 ASP A C 24
ATOM 33161 O O . ASP A 1 12 ? -8.489 -4.059 7.560 1.00 1.25 374 ASP A O 24
ATOM 33170 N N . ILE A 1 13 ? -10.001 -3.817 5.913 1.00 0.84 375 ILE A N 24
ATOM 33171 C CA . ILE A 1 13 ? -10.129 -2.376 6.099 1.00 0.76 375 ILE A CA 24
ATOM 33172 C C . ILE A 1 13 ? -11.194 -2.015 7.130 1.00 0.76 375 ILE A C 24
ATOM 33173 O O . ILE A 1 13 ? -11.001 -1.103 7.933 1.00 0.79 375 ILE A O 24
ATOM 33189 N N . SER A 1 14 ? -12.320 -2.716 7.082 1.00 0.79 376 SER A N 24
ATOM 33190 C CA . SER A 1 14 ? -13.435 -2.460 7.995 1.00 0.87 376 SER A CA 24
ATOM 33191 C C . SER A 1 14 ? -12.967 -2.327 9.439 1.00 0.96 376 SER A C 24
ATOM 33192 O O . SER A 1 14 ? -13.661 -1.754 10.279 1.00 1.54 376 SER A O 24
ATOM 33200 N N . GLU A 1 15 ? -11.794 -2.869 9.717 1.00 0.93 377 GLU A N 24
ATOM 33201 C CA . GLU A 1 15 ? -11.224 -2.828 11.057 1.00 1.03 377 GLU A CA 24
ATOM 33202 C C . GLU A 1 15 ? -10.980 -1.392 11.514 1.00 0.87 377 GLU A C 24
ATOM 33203 O O . GLU A 1 15 ? -11.245 -1.044 12.666 1.00 0.93 377 GLU A O 24
ATOM 33215 N N . ASN A 1 16 ? -10.462 -0.570 10.609 1.00 0.71 378 ASN A N 24
ATOM 33216 C CA . ASN A 1 16 ? -10.162 0.825 10.916 1.00 0.61 378 ASN A CA 24
ATOM 33217 C C . ASN A 1 16 ? -9.868 1.619 9.645 1.00 0.58 378 ASN A C 24
ATOM 33218 O O . ASN A 1 16 ? -8.731 2.021 9.404 1.00 0.59 378 ASN A O 24
ATOM 33229 N N . PRO A 1 17 ? -10.898 1.855 8.811 1.00 0.62 379 PRO A N 24
ATOM 33230 C CA . PRO A 1 17 ? -10.745 2.606 7.559 1.00 0.65 379 PRO A CA 24
ATOM 33231 C C . PRO A 1 17 ? -10.026 3.933 7.769 1.00 0.61 379 PRO A C 24
ATOM 33232 O O . PRO A 1 17 ? -9.197 4.337 6.952 1.00 0.62 379 PRO A O 24
ATOM 33243 N N . ASP A 1 18 ? -10.344 4.605 8.870 1.00 0.62 380 ASP A N 24
ATOM 33244 C CA . ASP A 1 18 ? -9.727 5.886 9.195 1.00 0.64 380 ASP A CA 24
ATOM 33245 C C . ASP A 1 18 ? -8.214 5.737 9.330 1.00 0.55 380 ASP A C 24
ATOM 33246 O O . ASP A 1 18 ? -7.455 6.607 8.903 1.00 0.55 380 ASP A O 24
ATOM 33255 N N . LYS A 1 19 ? -7.785 4.629 9.930 1.00 0.51 381 LYS A N 24
ATOM 33256 C CA . LYS A 1 19 ? -6.363 4.361 10.124 1.00 0.47 381 LYS A CA 24
ATOM 33257 C C . LYS A 1 19 ? -5.606 4.432 8.800 1.00 0.39 381 LYS A C 24
ATOM 33258 O O . LYS A 1 19 ? -6.014 3.833 7.806 1.00 0.37 381 LYS A O 24
ATOM 33277 N N . ILE A 1 20 ? -4.501 5.174 8.797 1.00 0.40 382 ILE A N 24
ATOM 33278 C CA . ILE A 1 20 ? -3.684 5.333 7.600 1.00 0.35 382 ILE A CA 24
ATOM 33279 C C . ILE A 1 20 ? -2.691 4.183 7.445 1.00 0.34 382 ILE A C 24
ATOM 33280 O O . ILE A 1 20 ? -2.034 3.785 8.408 1.00 0.41 382 ILE A O 24
ATOM 33296 N N . TYR A 1 21 ? -2.574 3.663 6.225 1.00 0.30 383 TYR A N 24
ATOM 33297 C CA . TYR A 1 21 ? -1.646 2.570 5.943 1.00 0.30 383 TYR A CA 24
ATOM 33298 C C . TYR A 1 21 ? -0.464 3.075 5.123 1.00 0.28 383 TYR A C 24
ATOM 33299 O O . TYR A 1 21 ? -0.626 3.934 4.263 1.00 0.25 383 TYR A O 24
ATOM 33317 N N . PHE A 1 22 ? 0.721 2.536 5.385 1.00 0.31 384 PHE A N 24
ATOM 33318 C CA . PHE A 1 22 ? 1.917 2.941 4.652 1.00 0.30 384 PHE A CA 24
ATOM 33319 C C . PHE A 1 22 ? 2.085 2.100 3.388 1.00 0.28 384 PHE A C 24
ATOM 33320 O O . PHE A 1 22 ? 1.963 0.876 3.429 1.00 0.33 384 PHE A O 24
ATOM 33337 N N . ILE A 1 23 ? 2.370 2.759 2.266 1.00 0.26 385 ILE A N 24
ATOM 33338 C CA . ILE A 1 23 ? 2.558 2.057 0.999 1.00 0.27 385 ILE A CA 24
ATOM 33339 C C . ILE A 1 23 ? 3.939 2.343 0.425 1.00 0.24 385 ILE A C 24
ATOM 33340 O O . ILE A 1 23 ? 4.353 3.497 0.328 1.00 0.30 385 ILE A O 24
ATOM 33356 N N . ARG A 1 24 ? 4.646 1.289 0.037 1.00 0.29 386 ARG A N 24
ATOM 33357 C CA . ARG A 1 24 ? 5.977 1.435 -0.536 1.00 0.30 386 ARG A CA 24
ATOM 33358 C C . ARG A 1 24 ? 5.889 1.813 -2.012 1.00 0.33 386 ARG A C 24
ATOM 33359 O O . ARG A 1 24 ? 5.379 1.043 -2.825 1.00 0.42 386 ARG A O 24
ATOM 33380 N N . ARG A 1 25 ? 6.397 2.994 -2.358 1.00 0.41 387 ARG A N 24
ATOM 33381 C CA . ARG A 1 25 ? 6.375 3.447 -3.745 1.00 0.51 387 ARG A CA 24
ATOM 33382 C C . ARG A 1 25 ? 7.305 2.596 -4.601 1.00 0.49 387 ARG A C 24
ATOM 33383 O O . ARG A 1 25 ? 8.140 1.856 -4.080 1.00 0.47 387 ARG A O 24
ATOM 33404 N N . GLU A 1 26 ? 7.142 2.698 -5.914 1.00 0.64 388 GLU A N 24
ATOM 33405 C CA . GLU A 1 26 ? 7.953 1.929 -6.854 1.00 0.69 388 GLU A CA 24
ATOM 33406 C C . GLU A 1 26 ? 9.446 2.090 -6.572 1.00 0.61 388 GLU A C 24
ATOM 33407 O O . GLU A 1 26 ? 10.192 1.111 -6.573 1.00 0.63 388 GLU A O 24
ATOM 33419 N N . ASP A 1 27 ? 9.879 3.325 -6.337 1.00 0.65 389 ASP A N 24
ATOM 33420 C CA . ASP A 1 27 ? 11.285 3.598 -6.063 1.00 0.69 389 ASP A CA 24
ATOM 33421 C C . ASP A 1 27 ? 11.711 3.052 -4.701 1.00 0.64 389 ASP A C 24
ATOM 33422 O O . ASP A 1 27 ? 12.840 2.588 -4.539 1.00 0.91 389 ASP A O 24
ATOM 33431 N N . GLY A 1 28 ? 10.808 3.110 -3.726 1.00 0.55 390 GLY A N 24
ATOM 33432 C CA . GLY A 1 28 ? 11.123 2.617 -2.397 1.00 0.53 390 GLY A CA 24
ATOM 33433 C C . GLY A 1 28 ? 10.593 3.520 -1.301 1.00 0.55 390 GLY A C 24
ATOM 33434 O O . GLY A 1 28 ? 10.237 3.054 -0.218 1.00 1.03 390 GLY A O 24
ATOM 33438 N N . THR A 1 29 ? 10.554 4.818 -1.581 1.00 0.57 391 THR A N 24
ATOM 33439 C CA . THR A 1 29 ? 10.078 5.801 -0.616 1.00 0.54 391 THR A CA 24
ATOM 33440 C C . THR A 1 29 ? 8.640 5.522 -0.191 1.00 0.41 391 THR A C 24
ATOM 33441 O O . THR A 1 29 ? 7.708 5.641 -0.986 1.00 0.44 391 THR A O 24
ATOM 33452 N N . VAL A 1 30 ? 8.475 5.143 1.070 1.00 0.37 392 VAL A N 24
ATOM 33453 C CA . VAL A 1 30 ? 7.158 4.843 1.618 1.00 0.33 392 VAL A CA 24
ATOM 33454 C C . VAL A 1 30 ? 6.341 6.118 1.828 1.00 0.32 392 VAL A C 24
ATOM 33455 O O . VAL A 1 30 ? 6.872 7.147 2.249 1.00 0.41 392 VAL A O 24
ATOM 33468 N N . HIS A 1 31 ? 5.047 6.037 1.535 1.00 0.29 393 HIS A N 24
ATOM 33469 C CA . HIS A 1 31 ? 4.141 7.170 1.690 1.00 0.31 393 HIS A CA 24
ATOM 33470 C C . HIS A 1 31 ? 2.800 6.715 2.257 1.00 0.27 393 HIS A C 24
ATOM 33471 O O . HIS A 1 31 ? 2.264 5.685 1.848 1.00 0.26 393 HIS A O 24
ATOM 33486 N N . ARG A 1 32 ? 2.260 7.485 3.201 1.00 0.29 394 ARG A N 24
ATOM 33487 C CA . ARG A 1 32 ? 0.984 7.154 3.819 1.00 0.28 394 ARG A CA 24
ATOM 33488 C C . ARG A 1 32 ? -0.138 7.155 2.786 1.00 0.26 394 ARG A C 24
ATOM 33489 O O . ARG A 1 32 ? -0.127 7.944 1.841 1.00 0.32 394 ARG A O 24
ATOM 33510 N N . GLY A 1 33 ? -1.097 6.253 2.967 1.00 0.23 395 GLY A N 24
ATOM 33511 C CA . GLY A 1 33 ? -2.208 6.148 2.042 1.00 0.25 395 GLY A CA 24
ATOM 33512 C C . GLY A 1 33 ? -3.362 5.350 2.614 1.00 0.23 395 GLY A C 24
ATOM 33513 O O . GLY A 1 33 ? -3.164 4.284 3.199 1.00 0.26 395 GLY A O 24
ATOM 33517 N N . GLN A 1 34 ? -4.569 5.874 2.449 1.00 0.29 396 GLN A N 24
ATOM 33518 C CA . GLN A 1 34 ? -5.770 5.219 2.952 1.00 0.34 396 GLN A CA 24
ATOM 33519 C C . GLN A 1 34 ? -6.256 4.134 1.998 1.00 0.35 396 GLN A C 24
ATOM 33520 O O . GLN A 1 34 ? -6.385 4.369 0.800 1.00 0.46 396 GLN A O 24
ATOM 33534 N N . VAL A 1 35 ? -6.556 2.956 2.537 1.00 0.33 397 VAL A N 24
ATOM 33535 C CA . VAL A 1 35 ? -7.068 1.861 1.722 1.00 0.33 397 VAL A CA 24
ATOM 33536 C C . VAL A 1 35 ? -8.579 1.790 1.878 1.00 0.33 397 VAL A C 24
ATOM 33537 O O . VAL A 1 35 ? -9.092 1.691 2.993 1.00 0.37 397 VAL A O 24
ATOM 33550 N N . LEU A 1 36 ? -9.292 1.899 0.765 1.00 0.36 398 LEU A N 24
ATOM 33551 C CA . LEU A 1 36 ? -10.744 1.910 0.795 1.00 0.40 398 LEU A CA 24
ATOM 33552 C C . LEU A 1 36 ? -11.357 0.656 0.169 1.00 0.41 398 LEU A C 24
ATOM 33553 O O . LEU A 1 36 ? -12.331 0.112 0.688 1.00 0.47 398 LEU A O 24
ATOM 33569 N N . GLN A 1 37 ? -10.803 0.210 -0.954 1.00 0.39 399 GLN A N 24
ATOM 33570 C CA . GLN A 1 37 ? -11.328 -0.967 -1.643 1.00 0.43 399 GLN A CA 24
ATOM 33571 C C . GLN A 1 37 ? -10.217 -1.936 -2.034 1.00 0.38 399 GLN A C 24
ATOM 33572 O O . GLN A 1 37 ? -9.036 -1.665 -1.821 1.00 0.35 399 GLN A O 24
ATOM 33586 N N . SER A 1 38 ? -10.614 -3.072 -2.602 1.00 0.42 400 SER A N 24
ATOM 33587 C CA . SER A 1 38 ? -9.665 -4.095 -3.026 1.00 0.41 400 SER A CA 24
ATOM 33588 C C . SER A 1 38 ? -10.327 -5.091 -3.974 1.00 0.47 400 SER A C 24
ATOM 33589 O O . SER A 1 38 ? -11.522 -5.367 -3.858 1.00 0.54 400 SER A O 24
ATOM 33597 N N . ARG A 1 39 ? -9.551 -5.621 -4.920 1.00 0.51 401 ARG A N 24
ATOM 33598 C CA . ARG A 1 39 ? -10.078 -6.576 -5.888 1.00 0.60 401 ARG A CA 24
ATOM 33599 C C . ARG A 1 39 ? -8.957 -7.385 -6.541 1.00 0.73 401 ARG A C 24
ATOM 33600 O O . ARG A 1 39 ? -7.950 -6.832 -6.981 1.00 0.86 401 ARG A O 24
ATOM 33621 N N . THR A 1 40 ? -9.153 -8.695 -6.629 1.00 0.82 402 THR A N 24
ATOM 33622 C CA . THR A 1 40 ? -8.177 -9.573 -7.259 1.00 0.99 402 THR A CA 24
ATOM 33623 C C . THR A 1 40 ? -8.346 -9.539 -8.773 1.00 1.16 402 THR A C 24
ATOM 33624 O O . THR A 1 40 ? -9.468 -9.556 -9.282 1.00 1.79 402 THR A O 24
ATOM 33635 N N . THR A 1 41 ? -7.231 -9.484 -9.488 1.00 1.43 403 THR A N 24
ATOM 33636 C CA . THR A 1 41 ? -7.255 -9.438 -10.945 1.00 1.62 403 THR A CA 24
ATOM 33637 C C . THR A 1 41 ? -7.897 -10.706 -11.518 1.00 1.84 403 THR A C 24
ATOM 33638 O O . THR A 1 41 ? -8.420 -11.533 -10.771 1.00 1.85 403 THR A O 24
ATOM 33649 N N . GLU A 1 42 ? -7.869 -10.844 -12.845 1.00 2.08 404 GLU A N 24
ATOM 33650 C CA . GLU A 1 42 ? -8.459 -11.999 -13.524 1.00 2.34 404 GLU A CA 24
ATOM 33651 C C . GLU A 1 42 ? -8.152 -13.307 -12.798 1.00 2.30 404 GLU A C 24
ATOM 33652 O O . GLU A 1 42 ? -9.023 -14.168 -12.665 1.00 2.37 404 GLU A O 24
ATOM 33664 N N . ASN A 1 43 ? -6.916 -13.456 -12.332 1.00 2.26 405 ASN A N 24
ATOM 33665 C CA . ASN A 1 43 ? -6.508 -14.666 -11.624 1.00 2.30 405 ASN A CA 24
ATOM 33666 C C . ASN A 1 43 ? -7.398 -14.904 -10.406 1.00 2.07 405 ASN A C 24
ATOM 33667 O O . ASN A 1 43 ? -7.906 -16.007 -10.203 1.00 2.40 405 ASN A O 24
ATOM 33678 N N . ALA A 1 44 ? -7.590 -13.857 -9.608 1.00 1.82 406 ALA A N 24
ATOM 33679 C CA . ALA A 1 44 ? -8.429 -13.935 -8.416 1.00 1.67 406 ALA A CA 24
ATOM 33680 C C . ALA A 1 44 ? -7.965 -15.029 -7.462 1.00 1.85 406 ALA A C 24
ATOM 33681 O O . ALA A 1 44 ? -8.729 -15.929 -7.112 1.00 2.18 406 ALA A O 24
ATOM 33688 N N . ALA A 1 45 ? -6.710 -14.940 -7.038 1.00 1.91 407 ALA A N 24
ATOM 33689 C CA . ALA A 1 45 ? -6.140 -15.914 -6.119 1.00 2.19 407 ALA A CA 24
ATOM 33690 C C . ALA A 1 45 ? -4.797 -15.431 -5.591 1.00 2.37 407 ALA A C 24
ATOM 33691 O O . ALA A 1 45 ? -4.060 -16.186 -4.956 1.00 2.77 407 ALA A O 24
ATOM 33698 N N . ALA A 1 46 ? -4.490 -14.167 -5.865 1.00 2.15 408 ALA A N 24
ATOM 33699 C CA . ALA A 1 46 ? -3.234 -13.563 -5.435 1.00 2.35 408 ALA A CA 24
ATOM 33700 C C . ALA A 1 46 ? -3.121 -12.100 -5.879 1.00 2.05 408 ALA A C 24
ATOM 33701 O O . ALA A 1 46 ? -2.676 -11.254 -5.105 1.00 1.99 408 ALA A O 24
ATOM 33708 N N . PRO A 1 47 ? -3.490 -11.779 -7.144 1.00 1.99 409 PRO A N 24
ATOM 33709 C CA . PRO A 1 47 ? -3.395 -10.413 -7.678 1.00 1.80 409 PRO A CA 24
ATOM 33710 C C . PRO A 1 47 ? -4.422 -9.444 -7.102 1.00 1.41 409 PRO A C 24
ATOM 33711 O O . PRO A 1 47 ? -5.082 -8.716 -7.842 1.00 1.86 409 PRO A O 24
ATOM 33722 N N . ASP A 1 48 ? -4.532 -9.414 -5.783 1.00 0.92 410 ASP A N 24
ATOM 33723 C CA . ASP A 1 48 ? -5.456 -8.508 -5.124 1.00 0.79 410 ASP A CA 24
ATOM 33724 C C . ASP A 1 48 ? -4.879 -7.092 -5.081 1.00 0.68 410 ASP A C 24
ATOM 33725 O O . ASP A 1 48 ? -3.755 -6.882 -4.625 1.00 0.93 410 ASP A O 24
ATOM 33734 N N . GLU A 1 49 ? -5.652 -6.127 -5.567 1.00 0.54 411 GLU A N 24
ATOM 33735 C CA . GLU A 1 49 ? -5.221 -4.733 -5.591 1.00 0.45 411 GLU A CA 24
ATOM 33736 C C . GLU A 1 49 ? -6.085 -3.893 -4.664 1.00 0.40 411 GLU A C 24
ATOM 33737 O O . GLU A 1 49 ? -7.304 -4.023 -4.661 1.00 0.42 411 GLU A O 24
ATOM 33749 N N . TYR A 1 50 ? -5.450 -3.041 -3.870 1.00 0.38 412 TYR A N 24
ATOM 33750 C CA . TYR A 1 50 ? -6.176 -2.198 -2.928 1.00 0.35 412 TYR A CA 24
ATOM 33751 C C . TYR A 1 50 ? -6.110 -0.725 -3.314 1.00 0.33 412 TYR A C 24
ATOM 33752 O O . TYR A 1 50 ? -5.039 -0.195 -3.610 1.00 0.34 412 TYR A O 24
ATOM 33770 N N . TYR A 1 51 ? -7.260 -0.061 -3.266 1.00 0.33 413 TYR A N 24
ATOM 33771 C CA . TYR A 1 51 ? -7.337 1.362 -3.567 1.00 0.32 413 TYR A CA 24
ATOM 33772 C C . TYR A 1 51 ? -6.583 2.129 -2.492 1.00 0.32 413 TYR A C 24
ATOM 33773 O O . TYR A 1 51 ? -6.677 1.789 -1.313 1.00 0.40 413 TYR A O 24
ATOM 33791 N N . VAL A 1 52 ? -5.817 3.145 -2.876 1.00 0.33 414 VAL A N 24
ATOM 33792 C CA . VAL A 1 52 ? -5.057 3.896 -1.886 1.00 0.33 414 VAL A CA 24
ATOM 33793 C C . VAL A 1 52 ? -5.031 5.391 -2.159 1.00 0.29 414 VAL A C 24
ATOM 33794 O O . VAL A 1 52 ? -4.361 5.853 -3.083 1.00 0.38 414 VAL A O 24
ATOM 33807 N N . HIS A 1 53 ? -5.720 6.147 -1.313 1.00 0.33 415 HIS A N 24
ATOM 33808 C CA . HIS A 1 53 ? -5.726 7.595 -1.428 1.00 0.32 415 HIS A CA 24
ATOM 33809 C C . HIS A 1 53 ? -4.578 8.156 -0.593 1.00 0.32 415 HIS A C 24
ATOM 33810 O O . HIS A 1 53 ? -4.750 8.453 0.589 1.00 0.34 415 HIS A O 24
ATOM 33825 N N . TYR A 1 54 ? -3.400 8.274 -1.203 1.00 0.37 416 TYR A N 24
ATOM 33826 C CA . TYR A 1 54 ? -2.232 8.769 -0.497 1.00 0.40 416 TYR A CA 24
ATOM 33827 C C . TYR A 1 54 ? -2.473 10.153 0.073 1.00 0.45 416 TYR A C 24
ATOM 33828 O O . TYR A 1 54 ? -2.676 11.127 -0.652 1.00 0.57 416 TYR A O 24
ATOM 33846 N N . VAL A 1 55 ? -2.436 10.205 1.386 1.00 0.45 417 VAL A N 24
ATOM 33847 C CA . VAL A 1 55 ? -2.624 11.393 2.148 1.00 0.55 417 VAL A CA 24
ATOM 33848 C C . VAL A 1 55 ? -1.685 12.525 1.724 1.00 0.66 417 VAL A C 24
ATOM 33849 O O . VAL A 1 55 ? -0.468 12.347 1.653 1.00 1.34 417 VAL A O 24
ATOM 33862 N N . GLY A 1 56 ? -2.262 13.697 1.485 1.00 0.71 418 GLY A N 24
ATOM 33863 C CA . GLY A 1 56 ? -1.474 14.862 1.120 1.00 0.82 418 GLY A CA 24
ATOM 33864 C C . GLY A 1 56 ? -1.080 14.951 -0.350 1.00 0.72 418 GLY A C 24
ATOM 33865 O O . GLY A 1 56 ? -1.280 15.994 -0.974 1.00 0.76 418 GLY A O 24
ATOM 33869 N N . LEU A 1 57 ? -0.484 13.894 -0.901 1.00 0.66 419 LEU A N 24
ATOM 33870 C CA . LEU A 1 57 ? -0.034 13.930 -2.295 1.00 0.60 419 LEU A CA 24
ATOM 33871 C C . LEU A 1 57 ? -1.190 14.129 -3.281 1.00 0.59 419 LEU A C 24
ATOM 33872 O O . LEU A 1 57 ? -2.357 13.942 -2.938 1.00 0.76 419 LEU A O 24
ATOM 33888 N N . ASN A 1 58 ? -0.839 14.531 -4.505 1.00 0.61 420 ASN A N 24
ATOM 33889 C CA . ASN A 1 58 ? -1.819 14.784 -5.565 1.00 0.63 420 ASN A CA 24
ATOM 33890 C C . ASN A 1 58 ? -2.644 13.537 -5.888 1.00 0.56 420 ASN A C 24
ATOM 33891 O O . ASN A 1 58 ? -2.137 12.421 -5.870 1.00 0.56 420 ASN A O 24
ATOM 33902 N N . ARG A 1 59 ? -3.922 13.741 -6.190 1.00 0.62 421 ARG A N 24
ATOM 33903 C CA . ARG A 1 59 ? -4.830 12.641 -6.514 1.00 0.67 421 ARG A CA 24
ATOM 33904 C C . ARG A 1 59 ? -4.275 11.761 -7.629 1.00 0.66 421 ARG A C 24
ATOM 33905 O O . ARG A 1 59 ? -4.688 10.613 -7.792 1.00 0.69 421 ARG A O 24
ATOM 33926 N N . ARG A 1 60 ? -3.344 12.312 -8.389 1.00 0.71 422 ARG A N 24
ATOM 33927 C CA . ARG A 1 60 ? -2.722 11.601 -9.489 1.00 0.83 422 ARG A CA 24
ATOM 33928 C C . ARG A 1 60 ? -2.104 10.276 -9.043 1.00 0.72 422 ARG A C 24
ATOM 33929 O O . ARG A 1 60 ? -2.191 9.273 -9.751 1.00 0.77 422 ARG A O 24
ATOM 33950 N N . LEU A 1 61 ? -1.469 10.275 -7.878 1.00 0.65 423 LEU A N 24
ATOM 33951 C CA . LEU A 1 61 ? -0.829 9.069 -7.365 1.00 0.62 423 LEU A CA 24
ATOM 33952 C C . LEU A 1 61 ? -1.853 8.023 -6.929 1.00 0.52 423 LEU A C 24
ATOM 33953 O O . LEU A 1 61 ? -1.614 6.823 -7.066 1.00 0.53 423 LEU A O 24
ATOM 33969 N N . ASP A 1 62 ? -2.979 8.480 -6.385 1.00 0.49 424 ASP A N 24
ATOM 33970 C CA . ASP A 1 62 ? -4.022 7.573 -5.910 1.00 0.50 424 ASP A CA 24
ATOM 33971 C C . ASP A 1 62 ? -4.357 6.514 -6.955 1.00 0.45 424 ASP A C 24
ATOM 33972 O O . ASP A 1 62 ? -4.558 6.824 -8.129 1.00 0.49 424 ASP A O 24
ATOM 33981 N N . GLY A 1 63 ? -4.415 5.260 -6.512 1.00 0.44 425 GLY A N 24
ATOM 33982 C CA . GLY A 1 63 ? -4.727 4.166 -7.413 1.00 0.50 425 GLY A CA 24
ATOM 33983 C C . GLY A 1 63 ? -4.630 2.814 -6.733 1.00 0.45 425 GLY A C 24
ATOM 33984 O O . GLY A 1 63 ? -4.315 2.730 -5.544 1.00 0.70 425 GLY A O 24
ATOM 33988 N N . TRP A 1 64 ? -4.901 1.755 -7.489 1.00 0.50 426 TRP A N 24
ATOM 33989 C CA . TRP A 1 64 ? -4.841 0.398 -6.960 1.00 0.44 426 TRP A CA 24
ATOM 33990 C C . TRP A 1 64 ? -3.390 -0.064 -6.839 1.00 0.45 426 TRP A C 24
ATOM 33991 O O . TRP A 1 64 ? -2.570 0.209 -7.716 1.00 0.57 426 TRP A O 24
ATOM 34012 N N . VAL A 1 65 ? -3.074 -0.755 -5.745 1.00 0.39 427 VAL A N 24
ATOM 34013 C CA . VAL A 1 65 ? -1.714 -1.239 -5.515 1.00 0.46 427 VAL A CA 24
ATOM 34014 C C . VAL A 1 65 ? -1.714 -2.639 -4.908 1.00 0.51 427 VAL A C 24
ATOM 34015 O O . VAL A 1 65 ? -2.600 -2.992 -4.131 1.00 0.70 427 VAL A O 24
ATOM 34028 N N . GLY A 1 66 ? -0.707 -3.429 -5.264 1.00 0.52 428 GLY A N 24
ATOM 34029 C CA . GLY A 1 66 ? -0.599 -4.779 -4.742 1.00 0.65 428 GLY A CA 24
ATOM 34030 C C . GLY A 1 66 ? -0.508 -4.808 -3.228 1.00 0.79 428 GLY A C 24
ATOM 34031 O O . GLY A 1 66 ? 0.015 -3.879 -2.615 1.00 1.72 428 GLY A O 24
ATOM 34035 N N . ARG A 1 67 ? -1.025 -5.876 -2.629 1.00 0.54 429 ARG A N 24
ATOM 34036 C CA . ARG A 1 67 ? -1.008 -6.034 -1.177 1.00 0.54 429 ARG A CA 24
ATOM 34037 C C . ARG A 1 67 ? 0.398 -5.845 -0.603 1.00 0.49 429 ARG A C 24
ATOM 34038 O O . ARG A 1 67 ? 0.565 -5.246 0.459 1.00 0.53 429 ARG A O 24
ATOM 34059 N N . HIS A 1 68 ? 1.402 -6.362 -1.306 1.00 0.49 430 HIS A N 24
ATOM 34060 C CA . HIS A 1 68 ? 2.790 -6.256 -0.854 1.00 0.53 430 HIS A CA 24
ATOM 34061 C C . HIS A 1 68 ? 3.209 -4.807 -0.617 1.00 0.47 430 HIS A C 24
ATOM 34062 O O . HIS A 1 68 ? 4.110 -4.540 0.179 1.00 0.49 430 HIS A O 24
ATOM 34077 N N . ARG A 1 69 ? 2.572 -3.875 -1.314 1.00 0.43 431 ARG A N 24
ATOM 34078 C CA . ARG A 1 69 ? 2.909 -2.463 -1.171 1.00 0.41 431 ARG A CA 24
ATOM 34079 C C . ARG A 1 69 ? 2.309 -1.861 0.099 1.00 0.37 431 ARG A C 24
ATOM 34080 O O . ARG A 1 69 ? 2.949 -1.045 0.764 1.00 0.57 431 ARG A O 24
ATOM 34101 N N . ILE A 1 70 ? 1.085 -2.258 0.439 1.00 0.39 432 ILE A N 24
ATOM 34102 C CA . ILE A 1 70 ? 0.430 -1.736 1.636 1.00 0.36 432 ILE A CA 24
ATOM 34103 C C . ILE A 1 70 ? 0.765 -2.582 2.860 1.00 0.38 432 ILE A C 24
ATOM 34104 O O . ILE A 1 70 ? 0.734 -3.811 2.806 1.00 0.44 432 ILE A O 24
ATOM 34120 N N . SER A 1 71 ? 1.091 -1.910 3.961 1.00 0.34 433 SER A N 24
ATOM 34121 C CA . SER A 1 71 ? 1.443 -2.590 5.202 1.00 0.38 433 SER A CA 24
ATOM 34122 C C . SER A 1 71 ? 1.307 -1.650 6.396 1.00 0.36 433 SER A C 24
ATOM 34123 O O . SER A 1 71 ? 1.662 -0.474 6.316 1.00 0.34 433 SER A O 24
ATOM 34131 N N . ASP A 1 72 ? 0.787 -2.178 7.499 1.00 0.43 434 ASP A N 24
ATOM 34132 C CA . ASP A 1 72 ? 0.598 -1.392 8.715 1.00 0.48 434 ASP A CA 24
ATOM 34133 C C . ASP A 1 72 ? 1.924 -1.132 9.433 1.00 0.48 434 ASP A C 24
ATOM 34134 O O . ASP A 1 72 ? 1.936 -0.760 10.607 1.00 0.74 434 ASP A O 24
ATOM 34143 N N . ASN A 1 73 ? 3.036 -1.324 8.727 1.00 0.43 435 ASN A N 24
ATOM 34144 C CA . ASN A 1 73 ? 4.359 -1.103 9.306 1.00 0.47 435 ASN A CA 24
ATOM 34145 C C . ASN A 1 73 ? 5.283 -0.400 8.315 1.00 0.39 435 ASN A C 24
ATOM 34146 O O . ASN A 1 73 ? 5.390 -0.799 7.156 1.00 0.38 435 ASN A O 24
ATOM 34157 N N . ALA A 1 74 ? 5.947 0.654 8.786 1.00 0.49 436 ALA A N 24
ATOM 34158 C CA . ALA A 1 74 ? 6.865 1.428 7.955 1.00 0.55 436 ALA A CA 24
ATOM 34159 C C . ALA A 1 74 ? 8.098 0.615 7.572 1.00 0.55 436 ALA A C 24
ATOM 34160 O O . ALA A 1 74 ? 8.250 0.211 6.419 1.00 0.54 436 ALA A O 24
ATOM 34167 N N . ASP A 1 75 ? 8.980 0.399 8.548 1.00 0.65 437 ASP A N 24
ATOM 34168 C CA . ASP A 1 75 ? 10.219 -0.350 8.334 1.00 0.75 437 ASP A CA 24
ATOM 34169 C C . ASP A 1 75 ? 9.996 -1.567 7.440 1.00 0.71 437 ASP A C 24
ATOM 34170 O O . ASP A 1 75 ? 10.833 -1.887 6.595 1.00 0.78 437 ASP A O 24
ATOM 34179 N N . ASP A 1 76 ? 8.868 -2.241 7.634 1.00 0.68 438 ASP A N 24
ATOM 34180 C CA . ASP A 1 76 ? 8.535 -3.423 6.847 1.00 0.73 438 ASP A CA 24
ATOM 34181 C C . ASP A 1 76 ? 8.022 -3.039 5.457 1.00 0.73 438 ASP A C 24
ATOM 34182 O O . ASP A 1 76 ? 7.001 -3.556 5.003 1.00 1.35 438 ASP A O 24
ATOM 34191 N N . LEU A 1 77 ? 8.733 -2.134 4.787 1.00 0.54 439 LEU A N 24
ATOM 34192 C CA . LEU A 1 77 ? 8.341 -1.690 3.451 1.00 0.53 439 LEU A CA 24
ATOM 34193 C C . LEU A 1 77 ? 9.557 -1.291 2.617 1.00 0.61 439 LEU A C 24
ATOM 34194 O O . LEU A 1 77 ? 10.078 -2.098 1.847 1.00 0.86 439 LEU A O 24
ATOM 34210 N N . GLY A 1 78 ? 10.007 -0.045 2.769 1.00 0.59 440 GLY A N 24
ATOM 34211 C CA . GLY A 1 78 ? 11.153 0.423 2.009 1.00 0.77 440 GLY A CA 24
ATOM 34212 C C . GLY A 1 78 ? 11.769 1.686 2.579 1.00 0.96 440 GLY A C 24
ATOM 34213 O O . GLY A 1 78 ? 12.162 2.583 1.832 1.00 1.36 440 GLY A O 24
ATOM 34217 N N . GLY A 1 79 ? 11.867 1.755 3.904 1.00 0.93 441 GLY A N 24
ATOM 34218 C CA . GLY A 1 79 ? 12.455 2.916 4.546 1.00 1.24 441 GLY A CA 24
ATOM 34219 C C . GLY A 1 79 ? 11.590 4.157 4.446 1.00 1.14 441 GLY A C 24
ATOM 34220 O O . GLY A 1 79 ? 10.886 4.356 3.456 1.00 1.83 441 GLY A O 24
ATOM 34224 N N . ILE A 1 80 ? 11.648 4.993 5.478 1.00 1.10 442 ILE A N 24
ATOM 34225 C CA . ILE A 1 80 ? 10.873 6.228 5.518 1.00 1.03 442 ILE A CA 24
ATOM 34226 C C . ILE A 1 80 ? 11.187 7.110 4.312 1.00 1.05 442 ILE A C 24
ATOM 34227 O O . ILE A 1 80 ? 12.318 7.132 3.828 1.00 1.39 442 ILE A O 24
ATOM 34243 N N . THR A 1 81 ? 10.175 7.829 3.834 1.00 1.13 443 THR A N 24
ATOM 34244 C CA . THR A 1 81 ? 10.328 8.714 2.684 1.00 1.36 443 THR A CA 24
ATOM 34245 C C . THR A 1 81 ? 11.559 9.607 2.817 1.00 1.47 443 THR A C 24
ATOM 34246 O O . THR A 1 81 ? 12.041 9.855 3.923 1.00 2.20 443 THR A O 24
ATOM 34257 N N . VAL A 1 82 ? 12.060 10.081 1.678 1.00 1.90 444 VAL A N 24
ATOM 34258 C CA . VAL A 1 82 ? 13.233 10.944 1.646 1.00 2.70 444 VAL A CA 24
ATOM 34259 C C . VAL A 1 82 ? 14.479 10.193 2.116 1.00 3.02 444 VAL A C 24
ATOM 34260 O O . VAL A 1 82 ? 15.131 10.577 3.089 1.00 3.60 444 VAL A O 24
ATOM 34273 N N . LEU A 1 83 ? 14.799 9.114 1.411 1.00 3.13 445 LEU A N 24
ATOM 34274 C CA . LEU A 1 83 ? 15.963 8.298 1.737 1.00 3.83 445 LEU A CA 24
ATOM 34275 C C . LEU A 1 83 ? 17.255 9.070 1.469 1.00 4.75 445 LEU A C 24
ATOM 34276 O O . LEU A 1 83 ? 17.359 9.781 0.469 1.00 4.99 445 LEU A O 24
ATOM 34292 N N . PRO A 1 84 ? 18.257 8.946 2.359 1.00 5.56 446 PRO A N 24
ATOM 34293 C CA . PRO A 1 84 ? 19.539 9.644 2.202 1.00 6.59 446 PRO A CA 24
ATOM 34294 C C . PRO A 1 84 ? 20.180 9.379 0.843 1.00 7.07 446 PRO A C 24
ATOM 34295 O O . PRO A 1 84 ? 20.345 8.229 0.437 1.00 7.26 446 PRO A O 24
ATOM 34306 N N . ALA A 1 85 ? 20.536 10.453 0.145 1.00 7.52 447 ALA A N 24
ATOM 34307 C CA . ALA A 1 85 ? 21.154 10.343 -1.171 1.00 8.19 447 ALA A CA 24
ATOM 34308 C C . ALA A 1 85 ? 22.603 9.870 -1.070 1.00 8.83 447 ALA A C 24
ATOM 34309 O O . ALA A 1 85 ? 23.390 10.420 -0.300 1.00 9.06 447 ALA A O 24
ATOM 34316 N N . PRO A 1 86 ? 22.982 8.843 -1.857 1.00 9.38 448 PRO A N 24
ATOM 34317 C CA . PRO A 1 86 ? 24.349 8.311 -1.852 1.00 10.23 448 PRO A CA 24
ATOM 34318 C C . PRO A 1 86 ? 25.365 9.336 -2.355 1.00 10.87 448 PRO A C 24
ATOM 34319 O O . PRO A 1 86 ? 25.081 10.095 -3.283 1.00 11.06 448 PRO A O 24
ATOM 34330 N N . PRO A 1 87 ? 26.564 9.378 -1.745 1.00 11.41 449 PRO A N 24
ATOM 34331 C CA . PRO A 1 87 ? 27.619 10.322 -2.136 1.00 12.23 449 PRO A CA 24
ATOM 34332 C C . PRO A 1 87 ? 28.051 10.151 -3.590 1.00 13.10 449 PRO A C 24
ATOM 34333 O O . PRO A 1 87 ? 28.281 9.033 -4.053 1.00 13.50 449 PRO A O 24
ATOM 34344 N N . LEU A 1 88 ? 28.163 11.273 -4.299 1.00 13.55 450 LEU A N 24
ATOM 34345 C CA . LEU A 1 88 ? 28.569 11.272 -5.696 1.00 14.50 450 LEU A CA 24
ATOM 34346 C C . LEU A 1 88 ? 27.699 10.323 -6.518 1.00 14.96 450 LEU A C 24
ATOM 34347 O O . LEU A 1 88 ? 28.195 9.586 -7.372 1.00 15.17 450 LEU A O 24
ATOM 34363 N N . ALA A 1 89 ? 26.397 10.347 -6.254 1.00 15.28 451 ALA A N 24
ATOM 34364 C CA . ALA A 1 89 ? 25.455 9.493 -6.966 1.00 15.91 451 ALA A CA 24
ATOM 34365 C C . ALA A 1 89 ? 25.229 9.988 -8.392 1.00 16.47 451 ALA A C 24
ATOM 34366 O O . ALA A 1 89 ? 25.014 11.181 -8.613 1.00 16.74 451 ALA A O 24
ATOM 34373 N N . PRO A 1 90 ? 25.265 9.080 -9.385 1.00 16.82 452 PRO A N 24
ATOM 34374 C CA . PRO A 1 90 ? 25.053 9.445 -10.789 1.00 17.52 452 PRO A CA 24
ATOM 34375 C C . PRO A 1 90 ? 23.623 9.906 -11.047 1.00 18.21 452 PRO A C 24
ATOM 34376 O O . PRO A 1 90 ? 22.673 9.225 -10.668 1.00 18.53 452 PRO A O 24
ATOM 34387 N N . ASP A 1 91 ? 23.494 11.069 -11.691 1.00 18.57 453 ASP A N 24
ATOM 34388 C CA . ASP A 1 91 ? 22.195 11.669 -12.023 1.00 19.36 453 ASP A CA 24
ATOM 34389 C C . ASP A 1 91 ? 21.299 11.827 -10.791 1.00 19.52 453 ASP A C 24
ATOM 34390 O O . ASP A 1 91 ? 21.189 10.926 -9.960 1.00 19.55 453 ASP A O 24
ATOM 34399 N N . GLN A 1 92 ? 20.662 12.989 -10.679 1.00 19.77 454 GLN A N 24
ATOM 34400 C CA . GLN A 1 92 ? 19.778 13.276 -9.554 1.00 20.09 454 GLN A CA 24
ATOM 34401 C C . GLN A 1 92 ? 19.023 14.583 -9.770 1.00 20.37 454 GLN A C 24
ATOM 34402 O O . GLN A 1 92 ? 19.207 15.202 -10.839 1.00 20.63 454 GLN A O 24
ATOM 34417 N N . GLY A 1 1 ? 1.101 -26.771 0.122 1.00 11.64 363 GLY A N 25
ATOM 34418 C CA . GLY A 1 1 ? -0.156 -26.223 0.701 1.00 11.03 363 GLY A CA 25
ATOM 34419 C C . GLY A 1 1 ? -0.775 -25.145 -0.167 1.00 10.23 363 GLY A C 25
ATOM 34420 O O . GLY A 1 1 ? -0.074 -24.276 -0.684 1.00 10.21 363 GLY A O 25
ATOM 34426 N N . SER A 1 2 ? -2.094 -25.203 -0.326 1.00 9.80 364 SER A N 25
ATOM 34427 C CA . SER A 1 2 ? -2.813 -24.226 -1.137 1.00 9.25 364 SER A CA 25
ATOM 34428 C C . SER A 1 2 ? -2.638 -22.818 -0.575 1.00 8.36 364 SER A C 25
ATOM 34429 O O . SER A 1 2 ? -2.438 -21.863 -1.326 1.00 8.24 364 SER A O 25
ATOM 34437 N N . HIS A 1 3 ? -2.716 -22.704 0.750 1.00 7.98 365 HIS A N 25
ATOM 34438 C CA . HIS A 1 3 ? -2.571 -21.419 1.431 1.00 7.35 365 HIS A CA 25
ATOM 34439 C C . HIS A 1 3 ? -3.709 -20.471 1.066 1.00 6.30 365 HIS A C 25
ATOM 34440 O O . HIS A 1 3 ? -4.053 -20.317 -0.106 1.00 6.44 365 HIS A O 25
ATOM 34455 N N . MET A 1 4 ? -4.287 -19.835 2.081 1.00 5.51 366 MET A N 25
ATOM 34456 C CA . MET A 1 4 ? -5.387 -18.900 1.875 1.00 4.67 366 MET A CA 25
ATOM 34457 C C . MET A 1 4 ? -5.761 -18.226 3.190 1.00 4.56 366 MET A C 25
ATOM 34458 O O . MET A 1 4 ? -5.713 -18.849 4.251 1.00 4.71 366 MET A O 25
ATOM 34472 N N . ASP A 1 5 ? -6.127 -16.948 3.117 1.00 4.67 367 ASP A N 25
ATOM 34473 C CA . ASP A 1 5 ? -6.500 -16.191 4.308 1.00 4.80 367 ASP A CA 25
ATOM 34474 C C . ASP A 1 5 ? -7.583 -16.916 5.102 1.00 4.50 367 ASP A C 25
ATOM 34475 O O . ASP A 1 5 ? -8.712 -17.059 4.632 1.00 4.10 367 ASP A O 25
ATOM 34484 N N . PRO A 1 6 ? -7.257 -17.411 6.316 1.00 4.98 368 PRO A N 25
ATOM 34485 C CA . PRO A 1 6 ? -8.217 -18.137 7.133 1.00 5.12 368 PRO A CA 25
ATOM 34486 C C . PRO A 1 6 ? -9.180 -17.237 7.903 1.00 5.15 368 PRO A C 25
ATOM 34487 O O . PRO A 1 6 ? -9.473 -17.488 9.073 1.00 5.66 368 PRO A O 25
ATOM 34498 N N . LEU A 1 7 ? -9.672 -16.203 7.227 1.00 4.84 369 LEU A N 25
ATOM 34499 C CA . LEU A 1 7 ? -10.614 -15.246 7.810 1.00 5.12 369 LEU A CA 25
ATOM 34500 C C . LEU A 1 7 ? -10.714 -14.036 6.903 1.00 4.61 369 LEU A C 25
ATOM 34501 O O . LEU A 1 7 ? -11.779 -13.713 6.375 1.00 4.91 369 LEU A O 25
ATOM 34517 N N . MET A 1 8 ? -9.570 -13.390 6.738 1.00 4.12 370 MET A N 25
ATOM 34518 C CA . MET A 1 8 ? -9.420 -12.205 5.911 1.00 3.87 370 MET A CA 25
ATOM 34519 C C . MET A 1 8 ? -8.082 -11.565 6.250 1.00 3.02 370 MET A C 25
ATOM 34520 O O . MET A 1 8 ? -7.975 -10.355 6.432 1.00 3.06 370 MET A O 25
ATOM 34534 N N . GLN A 1 9 ? -7.071 -12.410 6.375 1.00 2.80 371 GLN A N 25
ATOM 34535 C CA . GLN A 1 9 ? -5.732 -11.961 6.733 1.00 2.63 371 GLN A CA 25
ATOM 34536 C C . GLN A 1 9 ? -5.014 -11.286 5.563 1.00 2.21 371 GLN A C 25
ATOM 34537 O O . GLN A 1 9 ? -3.865 -11.610 5.259 1.00 2.80 371 GLN A O 25
ATOM 34551 N N . LYS A 1 10 ? -5.689 -10.334 4.925 1.00 1.82 372 LYS A N 25
ATOM 34552 C CA . LYS A 1 10 ? -5.107 -9.603 3.812 1.00 1.77 372 LYS A CA 25
ATOM 34553 C C . LYS A 1 10 ? -5.476 -8.122 3.882 1.00 1.50 372 LYS A C 25
ATOM 34554 O O . LYS A 1 10 ? -6.052 -7.557 2.953 1.00 1.89 372 LYS A O 25
ATOM 34573 N N . ILE A 1 11 ? -5.109 -7.501 4.998 1.00 1.42 373 ILE A N 25
ATOM 34574 C CA . ILE A 1 11 ? -5.362 -6.086 5.232 1.00 1.22 373 ILE A CA 25
ATOM 34575 C C . ILE A 1 11 ? -6.854 -5.755 5.179 1.00 1.13 373 ILE A C 25
ATOM 34576 O O . ILE A 1 11 ? -7.421 -5.558 4.103 1.00 1.20 373 ILE A O 25
ATOM 34592 N N . ASP A 1 12 ? -7.481 -5.684 6.352 1.00 1.16 374 ASP A N 25
ATOM 34593 C CA . ASP A 1 12 ? -8.902 -5.363 6.448 1.00 1.17 374 ASP A CA 25
ATOM 34594 C C . ASP A 1 12 ? -9.108 -3.855 6.544 1.00 1.03 374 ASP A C 25
ATOM 34595 O O . ASP A 1 12 ? -8.378 -3.164 7.255 1.00 1.25 374 ASP A O 25
ATOM 34604 N N . ILE A 1 13 ? -10.102 -3.348 5.824 1.00 0.84 375 ILE A N 25
ATOM 34605 C CA . ILE A 1 13 ? -10.400 -1.921 5.831 1.00 0.76 375 ILE A CA 25
ATOM 34606 C C . ILE A 1 13 ? -11.513 -1.590 6.812 1.00 0.76 375 ILE A C 25
ATOM 34607 O O . ILE A 1 13 ? -11.420 -0.635 7.584 1.00 0.79 375 ILE A O 25
ATOM 34623 N N . SER A 1 14 ? -12.574 -2.382 6.753 1.00 0.79 376 SER A N 25
ATOM 34624 C CA . SER A 1 14 ? -13.735 -2.190 7.607 1.00 0.87 376 SER A CA 25
ATOM 34625 C C . SER A 1 14 ? -13.347 -2.141 9.078 1.00 0.96 376 SER A C 25
ATOM 34626 O O . SER A 1 14 ? -14.113 -1.669 9.918 1.00 1.54 376 SER A O 25
ATOM 34634 N N . GLU A 1 15 ? -12.158 -2.635 9.384 1.00 0.93 377 GLU A N 25
ATOM 34635 C CA . GLU A 1 15 ? -11.676 -2.652 10.757 1.00 1.03 377 GLU A CA 25
ATOM 34636 C C . GLU A 1 15 ? -11.240 -1.266 11.225 1.00 0.87 377 GLU A C 25
ATOM 34637 O O . GLU A 1 15 ? -11.495 -0.885 12.367 1.00 0.93 377 GLU A O 25
ATOM 34649 N N . ASN A 1 16 ? -10.573 -0.520 10.349 1.00 0.71 378 ASN A N 25
ATOM 34650 C CA . ASN A 1 16 ? -10.094 0.815 10.697 1.00 0.61 378 ASN A CA 25
ATOM 34651 C C . ASN A 1 16 ? -9.928 1.702 9.467 1.00 0.58 378 ASN A C 25
ATOM 34652 O O . ASN A 1 16 ? -8.810 1.970 9.027 1.00 0.59 378 ASN A O 25
ATOM 34663 N N . PRO A 1 17 ? -11.048 2.181 8.900 1.00 0.62 379 PRO A N 25
ATOM 34664 C CA . PRO A 1 17 ? -11.028 3.057 7.722 1.00 0.65 379 PRO A CA 25
ATOM 34665 C C . PRO A 1 17 ? -10.152 4.289 7.935 1.00 0.61 379 PRO A C 25
ATOM 34666 O O . PRO A 1 17 ? -9.422 4.711 7.038 1.00 0.62 379 PRO A O 25
ATOM 34677 N N . ASP A 1 18 ? -10.237 4.861 9.133 1.00 0.62 380 ASP A N 25
ATOM 34678 C CA . ASP A 1 18 ? -9.466 6.050 9.482 1.00 0.64 380 ASP A CA 25
ATOM 34679 C C . ASP A 1 18 ? -7.972 5.743 9.553 1.00 0.55 380 ASP A C 25
ATOM 34680 O O . ASP A 1 18 ? -7.144 6.567 9.166 1.00 0.55 380 ASP A O 25
ATOM 34689 N N . LYS A 1 19 ? -7.639 4.560 10.060 1.00 0.51 381 LYS A N 25
ATOM 34690 C CA . LYS A 1 19 ? -6.244 4.143 10.196 1.00 0.47 381 LYS A CA 25
ATOM 34691 C C . LYS A 1 19 ? -5.479 4.336 8.890 1.00 0.39 381 LYS A C 25
ATOM 34692 O O . LYS A 1 19 ? -5.923 3.899 7.829 1.00 0.37 381 LYS A O 25
ATOM 34711 N N . ILE A 1 20 ? -4.327 4.995 8.980 1.00 0.40 382 ILE A N 25
ATOM 34712 C CA . ILE A 1 20 ? -3.495 5.251 7.809 1.00 0.35 382 ILE A CA 25
ATOM 34713 C C . ILE A 1 20 ? -2.518 4.104 7.565 1.00 0.34 382 ILE A C 25
ATOM 34714 O O . ILE A 1 20 ? -1.840 3.652 8.487 1.00 0.41 382 ILE A O 25
ATOM 34730 N N . TYR A 1 21 ? -2.435 3.650 6.317 1.00 0.30 383 TYR A N 25
ATOM 34731 C CA . TYR A 1 21 ? -1.520 2.572 5.964 1.00 0.30 383 TYR A CA 25
ATOM 34732 C C . TYR A 1 21 ? -0.343 3.128 5.174 1.00 0.28 383 TYR A C 25
ATOM 34733 O O . TYR A 1 21 ? -0.505 4.049 4.380 1.00 0.25 383 TYR A O 25
ATOM 34751 N N . PHE A 1 22 ? 0.844 2.575 5.394 1.00 0.31 384 PHE A N 25
ATOM 34752 C CA . PHE A 1 22 ? 2.031 3.042 4.687 1.00 0.30 384 PHE A CA 25
ATOM 34753 C C . PHE A 1 22 ? 2.220 2.276 3.383 1.00 0.28 384 PHE A C 25
ATOM 34754 O O . PHE A 1 22 ? 2.316 1.049 3.381 1.00 0.33 384 PHE A O 25
ATOM 34771 N N . ILE A 1 23 ? 2.272 3.008 2.273 1.00 0.26 385 ILE A N 25
ATOM 34772 C CA . ILE A 1 23 ? 2.446 2.397 0.961 1.00 0.27 385 ILE A CA 25
ATOM 34773 C C . ILE A 1 23 ? 3.856 2.624 0.426 1.00 0.24 385 ILE A C 25
ATOM 34774 O O . ILE A 1 23 ? 4.303 3.762 0.284 1.00 0.30 385 ILE A O 25
ATOM 34790 N N . ARG A 1 24 ? 4.543 1.531 0.117 1.00 0.29 386 ARG A N 25
ATOM 34791 C CA . ARG A 1 24 ? 5.895 1.598 -0.420 1.00 0.30 386 ARG A CA 25
ATOM 34792 C C . ARG A 1 24 ? 5.861 1.812 -1.929 1.00 0.33 386 ARG A C 25
ATOM 34793 O O . ARG A 1 24 ? 5.339 0.975 -2.666 1.00 0.42 386 ARG A O 25
ATOM 34814 N N . ARG A 1 25 ? 6.421 2.927 -2.393 1.00 0.41 387 ARG A N 25
ATOM 34815 C CA . ARG A 1 25 ? 6.443 3.215 -3.823 1.00 0.51 387 ARG A CA 25
ATOM 34816 C C . ARG A 1 25 ? 7.419 2.289 -4.541 1.00 0.49 387 ARG A C 25
ATOM 34817 O O . ARG A 1 25 ? 8.332 1.738 -3.926 1.00 0.47 387 ARG A O 25
ATOM 34838 N N . GLU A 1 26 ? 7.207 2.112 -5.842 1.00 0.64 388 GLU A N 25
ATOM 34839 C CA . GLU A 1 26 ? 8.055 1.239 -6.649 1.00 0.69 388 GLU A CA 25
ATOM 34840 C C . GLU A 1 26 ? 9.538 1.539 -6.439 1.00 0.61 388 GLU A C 25
ATOM 34841 O O . GLU A 1 26 ? 10.354 0.623 -6.352 1.00 0.63 388 GLU A O 25
ATOM 34853 N N . ASP A 1 27 ? 9.883 2.822 -6.361 1.00 0.65 389 ASP A N 25
ATOM 34854 C CA . ASP A 1 27 ? 11.274 3.222 -6.166 1.00 0.69 389 ASP A CA 25
ATOM 34855 C C . ASP A 1 27 ? 11.779 2.805 -4.785 1.00 0.64 389 ASP A C 25
ATOM 34856 O O . ASP A 1 27 ? 12.940 2.426 -4.632 1.00 0.91 389 ASP A O 25
ATOM 34865 N N . GLY A 1 28 ? 10.904 2.875 -3.783 1.00 0.55 390 GLY A N 25
ATOM 34866 C CA . GLY A 1 28 ? 11.295 2.495 -2.436 1.00 0.53 390 GLY A CA 25
ATOM 34867 C C . GLY A 1 28 ? 10.795 3.466 -1.381 1.00 0.55 390 GLY A C 25
ATOM 34868 O O . GLY A 1 28 ? 10.489 3.069 -0.256 1.00 1.03 390 GLY A O 25
ATOM 34872 N N . THR A 1 29 ? 10.730 4.742 -1.742 1.00 0.57 391 THR A N 25
ATOM 34873 C CA . THR A 1 29 ? 10.282 5.785 -0.823 1.00 0.54 391 THR A CA 25
ATOM 34874 C C . THR A 1 29 ? 8.866 5.535 -0.316 1.00 0.41 391 THR A C 25
ATOM 34875 O O . THR A 1 29 ? 7.897 5.569 -1.078 1.00 0.44 391 THR A O 25
ATOM 34886 N N . VAL A 1 30 ? 8.765 5.277 0.983 1.00 0.37 392 VAL A N 25
ATOM 34887 C CA . VAL A 1 30 ? 7.485 5.016 1.629 1.00 0.33 392 VAL A CA 25
ATOM 34888 C C . VAL A 1 30 ? 6.620 6.275 1.679 1.00 0.32 392 VAL A C 25
ATOM 34889 O O . VAL A 1 30 ? 7.128 7.382 1.850 1.00 0.41 392 VAL A O 25
ATOM 34902 N N . HIS A 1 31 ? 5.310 6.089 1.536 1.00 0.29 393 HIS A N 25
ATOM 34903 C CA . HIS A 1 31 ? 4.360 7.199 1.570 1.00 0.31 393 HIS A CA 25
ATOM 34904 C C . HIS A 1 31 ? 3.000 6.729 2.077 1.00 0.27 393 HIS A C 25
ATOM 34905 O O . HIS A 1 31 ? 2.459 5.731 1.601 1.00 0.26 393 HIS A O 25
ATOM 34920 N N . ARG A 1 32 ? 2.464 7.452 3.055 1.00 0.29 394 ARG A N 25
ATOM 34921 C CA . ARG A 1 32 ? 1.173 7.118 3.653 1.00 0.28 394 ARG A CA 25
ATOM 34922 C C . ARG A 1 32 ? 0.064 7.022 2.610 1.00 0.26 394 ARG A C 25
ATOM 34923 O O . ARG A 1 32 ? 0.133 7.641 1.548 1.00 0.32 394 ARG A O 25
ATOM 34944 N N . GLY A 1 33 ? -0.957 6.232 2.933 1.00 0.23 395 GLY A N 25
ATOM 34945 C CA . GLY A 1 33 ? -2.083 6.043 2.037 1.00 0.25 395 GLY A CA 25
ATOM 34946 C C . GLY A 1 33 ? -3.171 5.184 2.659 1.00 0.23 395 GLY A C 25
ATOM 34947 O O . GLY A 1 33 ? -2.886 4.153 3.271 1.00 0.26 395 GLY A O 25
ATOM 34951 N N . GLN A 1 34 ? -4.418 5.613 2.509 1.00 0.29 396 GLN A N 25
ATOM 34952 C CA . GLN A 1 34 ? -5.556 4.882 3.060 1.00 0.34 396 GLN A CA 25
ATOM 34953 C C . GLN A 1 34 ? -6.114 3.894 2.044 1.00 0.35 396 GLN A C 25
ATOM 34954 O O . GLN A 1 34 ? -6.258 4.224 0.872 1.00 0.46 396 GLN A O 25
ATOM 34968 N N . VAL A 1 35 ? -6.457 2.691 2.492 1.00 0.33 397 VAL A N 25
ATOM 34969 C CA . VAL A 1 35 ? -7.034 1.699 1.593 1.00 0.33 397 VAL A CA 25
ATOM 34970 C C . VAL A 1 35 ? -8.552 1.813 1.629 1.00 0.33 397 VAL A C 25
ATOM 34971 O O . VAL A 1 35 ? -9.198 1.378 2.581 1.00 0.37 397 VAL A O 25
ATOM 34984 N N . LEU A 1 36 ? -9.104 2.440 0.599 1.00 0.36 398 LEU A N 25
ATOM 34985 C CA . LEU A 1 36 ? -10.540 2.667 0.513 1.00 0.40 398 LEU A CA 25
ATOM 34986 C C . LEU A 1 36 ? -11.285 1.473 -0.077 1.00 0.41 398 LEU A C 25
ATOM 34987 O O . LEU A 1 36 ? -12.407 1.172 0.334 1.00 0.47 398 LEU A O 25
ATOM 35003 N N . GLN A 1 37 ? -10.675 0.809 -1.050 1.00 0.39 399 GLN A N 25
ATOM 35004 C CA . GLN A 1 37 ? -11.308 -0.332 -1.699 1.00 0.43 399 GLN A CA 25
ATOM 35005 C C . GLN A 1 37 ? -10.300 -1.432 -1.990 1.00 0.38 399 GLN A C 25
ATOM 35006 O O . GLN A 1 37 ? -9.102 -1.271 -1.758 1.00 0.35 399 GLN A O 25
ATOM 35020 N N . SER A 1 38 ? -10.800 -2.550 -2.500 1.00 0.42 400 SER A N 25
ATOM 35021 C CA . SER A 1 38 ? -9.954 -3.688 -2.828 1.00 0.41 400 SER A CA 25
ATOM 35022 C C . SER A 1 38 ? -10.707 -4.680 -3.708 1.00 0.47 400 SER A C 25
ATOM 35023 O O . SER A 1 38 ? -11.911 -4.880 -3.544 1.00 0.54 400 SER A O 25
ATOM 35031 N N . ARG A 1 39 ? -9.990 -5.299 -4.637 1.00 0.51 401 ARG A N 25
ATOM 35032 C CA . ARG A 1 39 ? -10.588 -6.271 -5.542 1.00 0.60 401 ARG A CA 25
ATOM 35033 C C . ARG A 1 39 ? -9.929 -7.632 -5.354 1.00 0.73 401 ARG A C 25
ATOM 35034 O O . ARG A 1 39 ? -8.986 -7.764 -4.577 1.00 0.86 401 ARG A O 25
ATOM 35055 N N . THR A 1 40 ? -10.437 -8.646 -6.049 1.00 0.82 402 THR A N 25
ATOM 35056 C CA . THR A 1 40 ? -9.899 -9.992 -5.934 1.00 0.99 402 THR A CA 25
ATOM 35057 C C . THR A 1 40 ? -9.560 -10.590 -7.298 1.00 1.16 402 THR A C 25
ATOM 35058 O O . THR A 1 40 ? -10.353 -10.523 -8.237 1.00 1.79 402 THR A O 25
ATOM 35069 N N . THR A 1 41 ? -8.370 -11.180 -7.385 1.00 1.43 403 THR A N 25
ATOM 35070 C CA . THR A 1 41 ? -7.890 -11.808 -8.614 1.00 1.62 403 THR A CA 25
ATOM 35071 C C . THR A 1 41 ? -8.787 -12.981 -8.996 1.00 1.84 403 THR A C 25
ATOM 35072 O O . THR A 1 41 ? -9.847 -13.168 -8.403 1.00 1.85 403 THR A O 25
ATOM 35083 N N . GLU A 1 42 ? -8.366 -13.767 -9.988 1.00 2.08 404 GLU A N 25
ATOM 35084 C CA . GLU A 1 42 ? -9.140 -14.923 -10.434 1.00 2.34 404 GLU A CA 25
ATOM 35085 C C . GLU A 1 42 ? -9.698 -15.689 -9.237 1.00 2.30 404 GLU A C 25
ATOM 35086 O O . GLU A 1 42 ? -10.814 -16.208 -9.288 1.00 2.37 404 GLU A O 25
ATOM 35098 N N . ASN A 1 43 ? -8.921 -15.738 -8.154 1.00 2.26 405 ASN A N 25
ATOM 35099 C CA . ASN A 1 43 ? -9.346 -16.419 -6.935 1.00 2.30 405 ASN A CA 25
ATOM 35100 C C . ASN A 1 43 ? -10.698 -15.876 -6.488 1.00 2.07 405 ASN A C 25
ATOM 35101 O O . ASN A 1 43 ? -11.612 -16.635 -6.163 1.00 2.40 405 ASN A O 25
ATOM 35112 N N . ALA A 1 44 ? -10.809 -14.550 -6.490 1.00 1.82 406 ALA A N 25
ATOM 35113 C CA . ALA A 1 44 ? -12.037 -13.873 -6.104 1.00 1.67 406 ALA A CA 25
ATOM 35114 C C . ALA A 1 44 ? -12.402 -14.167 -4.655 1.00 1.85 406 ALA A C 25
ATOM 35115 O O . ALA A 1 44 ? -13.430 -14.786 -4.377 1.00 2.18 406 ALA A O 25
ATOM 35122 N N . ALA A 1 45 ? -11.551 -13.723 -3.731 1.00 1.91 407 ALA A N 25
ATOM 35123 C CA . ALA A 1 45 ? -11.794 -13.951 -2.314 1.00 2.19 407 ALA A CA 25
ATOM 35124 C C . ALA A 1 45 ? -10.888 -13.101 -1.423 1.00 2.37 407 ALA A C 25
ATOM 35125 O O . ALA A 1 45 ? -11.236 -12.827 -0.275 1.00 2.77 407 ALA A O 25
ATOM 35132 N N . ALA A 1 46 ? -9.721 -12.695 -1.933 1.00 2.15 408 ALA A N 25
ATOM 35133 C CA . ALA A 1 46 ? -8.799 -11.896 -1.124 1.00 2.35 408 ALA A CA 25
ATOM 35134 C C . ALA A 1 46 ? -7.682 -11.213 -1.934 1.00 2.05 408 ALA A C 25
ATOM 35135 O O . ALA A 1 46 ? -7.405 -10.035 -1.717 1.00 1.99 408 ALA A O 25
ATOM 35142 N N . PRO A 1 47 ? -6.994 -11.940 -2.842 1.00 1.99 409 PRO A N 25
ATOM 35143 C CA . PRO A 1 47 ? -5.874 -11.380 -3.631 1.00 1.80 409 PRO A CA 25
ATOM 35144 C C . PRO A 1 47 ? -6.217 -10.119 -4.432 1.00 1.41 409 PRO A C 25
ATOM 35145 O O . PRO A 1 47 ? -7.142 -9.383 -4.100 1.00 1.86 409 PRO A O 25
ATOM 35156 N N . ASP A 1 48 ? -5.434 -9.899 -5.495 1.00 0.92 410 ASP A N 25
ATOM 35157 C CA . ASP A 1 48 ? -5.587 -8.753 -6.400 1.00 0.79 410 ASP A CA 25
ATOM 35158 C C . ASP A 1 48 ? -4.965 -7.468 -5.850 1.00 0.68 410 ASP A C 25
ATOM 35159 O O . ASP A 1 48 ? -4.083 -7.509 -4.993 1.00 0.93 410 ASP A O 25
ATOM 35168 N N . GLU A 1 49 ? -5.404 -6.326 -6.388 1.00 0.54 411 GLU A N 25
ATOM 35169 C CA . GLU A 1 49 ? -4.866 -5.027 -5.995 1.00 0.45 411 GLU A CA 25
ATOM 35170 C C . GLU A 1 49 ? -5.851 -4.252 -5.130 1.00 0.40 411 GLU A C 25
ATOM 35171 O O . GLU A 1 49 ? -7.066 -4.417 -5.247 1.00 0.42 411 GLU A O 25
ATOM 35183 N N . TYR A 1 50 ? -5.308 -3.435 -4.228 1.00 0.38 412 TYR A N 25
ATOM 35184 C CA . TYR A 1 50 ? -6.123 -2.660 -3.298 1.00 0.35 412 TYR A CA 25
ATOM 35185 C C . TYR A 1 50 ? -6.054 -1.157 -3.583 1.00 0.33 412 TYR A C 25
ATOM 35186 O O . TYR A 1 50 ? -4.976 -0.600 -3.798 1.00 0.34 412 TYR A O 25
ATOM 35204 N N . TYR A 1 51 ? -7.219 -0.511 -3.568 1.00 0.33 413 TYR A N 25
ATOM 35205 C CA . TYR A 1 51 ? -7.327 0.929 -3.806 1.00 0.32 413 TYR A CA 25
ATOM 35206 C C . TYR A 1 51 ? -6.672 1.708 -2.667 1.00 0.32 413 TYR A C 25
ATOM 35207 O O . TYR A 1 51 ? -6.714 1.273 -1.517 1.00 0.40 413 TYR A O 25
ATOM 35225 N N . VAL A 1 52 ? -6.053 2.854 -2.979 1.00 0.33 414 VAL A N 25
ATOM 35226 C CA . VAL A 1 52 ? -5.387 3.649 -1.941 1.00 0.33 414 VAL A CA 25
ATOM 35227 C C . VAL A 1 52 ? -5.415 5.153 -2.225 1.00 0.29 414 VAL A C 25
ATOM 35228 O O . VAL A 1 52 ? -5.016 5.601 -3.300 1.00 0.38 414 VAL A O 25
ATOM 35241 N N . HIS A 1 53 ? -5.845 5.927 -1.225 1.00 0.33 415 HIS A N 25
ATOM 35242 C CA . HIS A 1 53 ? -5.875 7.385 -1.326 1.00 0.32 415 HIS A CA 25
ATOM 35243 C C . HIS A 1 53 ? -4.736 7.977 -0.502 1.00 0.32 415 HIS A C 25
ATOM 35244 O O . HIS A 1 53 ? -4.808 8.018 0.727 1.00 0.34 415 HIS A O 25
ATOM 35259 N N . TYR A 1 54 ? -3.682 8.424 -1.175 1.00 0.37 416 TYR A N 25
ATOM 35260 C CA . TYR A 1 54 ? -2.528 8.996 -0.487 1.00 0.40 416 TYR A CA 25
ATOM 35261 C C . TYR A 1 54 ? -2.894 10.303 0.209 1.00 0.45 416 TYR A C 25
ATOM 35262 O O . TYR A 1 54 ? -3.474 11.203 -0.399 1.00 0.57 416 TYR A O 25
ATOM 35280 N N . VAL A 1 55 ? -2.552 10.393 1.492 1.00 0.45 417 VAL A N 25
ATOM 35281 C CA . VAL A 1 55 ? -2.845 11.582 2.286 1.00 0.55 417 VAL A CA 25
ATOM 35282 C C . VAL A 1 55 ? -1.940 12.748 1.914 1.00 0.66 417 VAL A C 25
ATOM 35283 O O . VAL A 1 55 ? -0.718 12.614 1.889 1.00 1.34 417 VAL A O 25
ATOM 35296 N N . GLY A 1 56 ? -2.555 13.894 1.647 1.00 0.71 418 GLY A N 25
ATOM 35297 C CA . GLY A 1 56 ? -1.803 15.088 1.294 1.00 0.82 418 GLY A CA 25
ATOM 35298 C C . GLY A 1 56 ? -1.259 15.060 -0.124 1.00 0.72 418 GLY A C 25
ATOM 35299 O O . GLY A 1 56 ? -1.387 16.038 -0.860 1.00 0.76 418 GLY A O 25
ATOM 35303 N N . LEU A 1 57 ? -0.643 13.945 -0.507 1.00 0.66 419 LEU A N 25
ATOM 35304 C CA . LEU A 1 57 ? -0.073 13.802 -1.840 1.00 0.60 419 LEU A CA 25
ATOM 35305 C C . LEU A 1 57 ? -1.135 13.960 -2.926 1.00 0.59 419 LEU A C 25
ATOM 35306 O O . LEU A 1 57 ? -2.333 13.861 -2.660 1.00 0.76 419 LEU A O 25
ATOM 35322 N N . ASN A 1 58 ? -0.675 14.218 -4.148 1.00 0.61 420 ASN A N 25
ATOM 35323 C CA . ASN A 1 58 ? -1.560 14.408 -5.294 1.00 0.63 420 ASN A CA 25
ATOM 35324 C C . ASN A 1 58 ? -2.584 13.282 -5.413 1.00 0.56 420 ASN A C 25
ATOM 35325 O O . ASN A 1 58 ? -2.269 12.112 -5.200 1.00 0.56 420 ASN A O 25
ATOM 35336 N N . ARG A 1 59 ? -3.815 13.656 -5.757 1.00 0.62 421 ARG A N 25
ATOM 35337 C CA . ARG A 1 59 ? -4.902 12.695 -5.914 1.00 0.67 421 ARG A CA 25
ATOM 35338 C C . ARG A 1 59 ? -4.617 11.721 -7.053 1.00 0.66 421 ARG A C 25
ATOM 35339 O O . ARG A 1 59 ? -5.049 10.569 -7.018 1.00 0.69 421 ARG A O 25
ATOM 35360 N N . ARG A 1 60 ? -3.899 12.194 -8.067 1.00 0.71 422 ARG A N 25
ATOM 35361 C CA . ARG A 1 60 ? -3.561 11.367 -9.225 1.00 0.83 422 ARG A CA 25
ATOM 35362 C C . ARG A 1 60 ? -2.906 10.056 -8.795 1.00 0.72 422 ARG A C 25
ATOM 35363 O O . ARG A 1 60 ? -3.105 9.017 -9.425 1.00 0.77 422 ARG A O 25
ATOM 35384 N N . LEU A 1 61 ? -2.118 10.116 -7.726 1.00 0.65 423 LEU A N 25
ATOM 35385 C CA . LEU A 1 61 ? -1.422 8.939 -7.215 1.00 0.62 423 LEU A CA 25
ATOM 35386 C C . LEU A 1 61 ? -2.398 7.807 -6.905 1.00 0.52 423 LEU A C 25
ATOM 35387 O O . LEU A 1 61 ? -2.055 6.632 -7.033 1.00 0.53 423 LEU A O 25
ATOM 35403 N N . ASP A 1 62 ? -3.612 8.168 -6.492 1.00 0.49 424 ASP A N 25
ATOM 35404 C CA . ASP A 1 62 ? -4.637 7.181 -6.160 1.00 0.50 424 ASP A CA 25
ATOM 35405 C C . ASP A 1 62 ? -4.752 6.116 -7.243 1.00 0.45 424 ASP A C 25
ATOM 35406 O O . ASP A 1 62 ? -4.796 6.427 -8.434 1.00 0.49 424 ASP A O 25
ATOM 35415 N N . GLY A 1 63 ? -4.809 4.858 -6.819 1.00 0.44 425 GLY A N 25
ATOM 35416 C CA . GLY A 1 63 ? -4.925 3.763 -7.762 1.00 0.50 425 GLY A CA 25
ATOM 35417 C C . GLY A 1 63 ? -4.978 2.417 -7.073 1.00 0.45 425 GLY A C 25
ATOM 35418 O O . GLY A 1 63 ? -5.578 2.283 -6.005 1.00 0.70 425 GLY A O 25
ATOM 35422 N N . TRP A 1 64 ? -4.348 1.419 -7.678 1.00 0.50 426 TRP A N 25
ATOM 35423 C CA . TRP A 1 64 ? -4.326 0.078 -7.109 1.00 0.44 426 TRP A CA 25
ATOM 35424 C C . TRP A 1 64 ? -2.892 -0.388 -6.892 1.00 0.45 426 TRP A C 25
ATOM 35425 O O . TRP A 1 64 ? -2.017 -0.152 -7.725 1.00 0.57 426 TRP A O 25
ATOM 35446 N N . VAL A 1 65 ? -2.655 -1.035 -5.756 1.00 0.39 427 VAL A N 25
ATOM 35447 C CA . VAL A 1 65 ? -1.323 -1.516 -5.409 1.00 0.46 427 VAL A CA 25
ATOM 35448 C C . VAL A 1 65 ? -1.238 -3.039 -5.479 1.00 0.51 427 VAL A C 25
ATOM 35449 O O . VAL A 1 65 ? -2.252 -3.728 -5.401 1.00 0.70 427 VAL A O 25
ATOM 35462 N N . GLY A 1 66 ? -0.020 -3.557 -5.626 1.00 0.52 428 GLY A N 25
ATOM 35463 C CA . GLY A 1 66 ? 0.169 -4.998 -5.704 1.00 0.65 428 GLY A CA 25
ATOM 35464 C C . GLY A 1 66 ? 0.037 -5.698 -4.360 1.00 0.79 428 GLY A C 25
ATOM 35465 O O . GLY A 1 66 ? 0.620 -6.762 -4.158 1.00 1.72 428 GLY A O 25
ATOM 35469 N N . ARG A 1 67 ? -0.741 -5.101 -3.451 1.00 0.54 429 ARG A N 25
ATOM 35470 C CA . ARG A 1 67 ? -0.972 -5.657 -2.110 1.00 0.54 429 ARG A CA 25
ATOM 35471 C C . ARG A 1 67 ? 0.271 -5.559 -1.223 1.00 0.49 429 ARG A C 25
ATOM 35472 O O . ARG A 1 67 ? 0.182 -5.130 -0.073 1.00 0.53 429 ARG A O 25
ATOM 35493 N N . HIS A 1 68 ? 1.426 -5.947 -1.754 1.00 0.49 430 HIS A N 25
ATOM 35494 C CA . HIS A 1 68 ? 2.672 -5.893 -0.996 1.00 0.53 430 HIS A CA 25
ATOM 35495 C C . HIS A 1 68 ? 3.107 -4.450 -0.772 1.00 0.47 430 HIS A C 25
ATOM 35496 O O . HIS A 1 68 ? 4.062 -4.182 -0.042 1.00 0.49 430 HIS A O 25
ATOM 35511 N N . ARG A 1 69 ? 2.395 -3.526 -1.405 1.00 0.43 431 ARG A N 25
ATOM 35512 C CA . ARG A 1 69 ? 2.691 -2.105 -1.284 1.00 0.41 431 ARG A CA 25
ATOM 35513 C C . ARG A 1 69 ? 2.139 -1.545 0.026 1.00 0.37 431 ARG A C 25
ATOM 35514 O O . ARG A 1 69 ? 2.761 -0.690 0.656 1.00 0.57 431 ARG A O 25
ATOM 35535 N N . ILE A 1 70 ? 0.966 -2.030 0.425 1.00 0.39 432 ILE A N 25
ATOM 35536 C CA . ILE A 1 70 ? 0.327 -1.572 1.655 1.00 0.36 432 ILE A CA 25
ATOM 35537 C C . ILE A 1 70 ? 0.802 -2.393 2.850 1.00 0.38 432 ILE A C 25
ATOM 35538 O O . ILE A 1 70 ? 0.894 -3.619 2.774 1.00 0.44 432 ILE A O 25
ATOM 35554 N N . SER A 1 71 ? 1.106 -1.709 3.951 1.00 0.34 433 SER A N 25
ATOM 35555 C CA . SER A 1 71 ? 1.575 -2.376 5.162 1.00 0.38 433 SER A CA 25
ATOM 35556 C C . SER A 1 71 ? 1.332 -1.509 6.393 1.00 0.36 433 SER A C 25
ATOM 35557 O O . SER A 1 71 ? 1.521 -0.293 6.359 1.00 0.34 433 SER A O 25
ATOM 35565 N N . ASP A 1 72 ? 0.909 -2.148 7.480 1.00 0.43 434 ASP A N 25
ATOM 35566 C CA . ASP A 1 72 ? 0.633 -1.446 8.730 1.00 0.48 434 ASP A CA 25
ATOM 35567 C C . ASP A 1 72 ? 1.915 -1.135 9.505 1.00 0.48 434 ASP A C 25
ATOM 35568 O O . ASP A 1 72 ? 1.864 -0.813 10.692 1.00 0.74 434 ASP A O 25
ATOM 35577 N N . ASN A 1 73 ? 3.058 -1.219 8.828 1.00 0.43 435 ASN A N 25
ATOM 35578 C CA . ASN A 1 73 ? 4.347 -0.934 9.459 1.00 0.47 435 ASN A CA 25
ATOM 35579 C C . ASN A 1 73 ? 5.310 -0.283 8.471 1.00 0.39 435 ASN A C 25
ATOM 35580 O O . ASN A 1 73 ? 5.462 -0.742 7.339 1.00 0.38 435 ASN A O 25
ATOM 35591 N N . ALA A 1 74 ? 5.955 0.794 8.912 1.00 0.49 436 ALA A N 25
ATOM 35592 C CA . ALA A 1 74 ? 6.905 1.520 8.075 1.00 0.55 436 ALA A CA 25
ATOM 35593 C C . ALA A 1 74 ? 8.181 0.714 7.852 1.00 0.55 436 ALA A C 25
ATOM 35594 O O . ALA A 1 74 ? 8.700 0.652 6.737 1.00 0.54 436 ALA A O 25
ATOM 35601 N N . ASP A 1 75 ? 8.686 0.104 8.922 1.00 0.65 437 ASP A N 25
ATOM 35602 C CA . ASP A 1 75 ? 9.906 -0.694 8.847 1.00 0.75 437 ASP A CA 25
ATOM 35603 C C . ASP A 1 75 ? 9.790 -1.780 7.783 1.00 0.71 437 ASP A C 25
ATOM 35604 O O . ASP A 1 75 ? 10.742 -2.047 7.050 1.00 0.78 437 ASP A O 25
ATOM 35613 N N . ASP A 1 76 ? 8.618 -2.403 7.705 1.00 0.68 438 ASP A N 25
ATOM 35614 C CA . ASP A 1 76 ? 8.373 -3.462 6.730 1.00 0.73 438 ASP A CA 25
ATOM 35615 C C . ASP A 1 76 ? 8.083 -2.882 5.347 1.00 0.73 438 ASP A C 25
ATOM 35616 O O . ASP A 1 76 ? 7.137 -3.298 4.679 1.00 1.35 438 ASP A O 25
ATOM 35625 N N . LEU A 1 77 ? 8.900 -1.919 4.923 1.00 0.54 439 LEU A N 25
ATOM 35626 C CA . LEU A 1 77 ? 8.727 -1.280 3.622 1.00 0.53 439 LEU A CA 25
ATOM 35627 C C . LEU A 1 77 ? 10.065 -0.790 3.066 1.00 0.61 439 LEU A C 25
ATOM 35628 O O . LEU A 1 77 ? 10.702 -1.478 2.267 1.00 0.86 439 LEU A O 25
ATOM 35644 N N . GLY A 1 78 ? 10.481 0.403 3.486 1.00 0.59 440 GLY A N 25
ATOM 35645 C CA . GLY A 1 78 ? 11.733 0.965 3.014 1.00 0.77 440 GLY A CA 25
ATOM 35646 C C . GLY A 1 78 ? 12.077 2.269 3.704 1.00 0.96 440 GLY A C 25
ATOM 35647 O O . GLY A 1 78 ? 12.348 3.274 3.047 1.00 1.36 440 GLY A O 25
ATOM 35651 N N . GLY A 1 79 ? 12.064 2.252 5.034 1.00 0.93 441 GLY A N 25
ATOM 35652 C CA . GLY A 1 79 ? 12.373 3.447 5.796 1.00 1.24 441 GLY A CA 25
ATOM 35653 C C . GLY A 1 79 ? 11.266 4.475 5.730 1.00 1.14 441 GLY A C 25
ATOM 35654 O O . GLY A 1 79 ? 10.085 4.132 5.777 1.00 1.83 441 GLY A O 25
ATOM 35658 N N . ILE A 1 80 ? 11.656 5.737 5.610 1.00 1.10 442 ILE A N 25
ATOM 35659 C CA . ILE A 1 80 ? 10.707 6.837 5.523 1.00 1.03 442 ILE A CA 25
ATOM 35660 C C . ILE A 1 80 ? 11.282 7.951 4.665 1.00 1.05 442 ILE A C 25
ATOM 35661 O O . ILE A 1 80 ? 12.340 8.489 4.983 1.00 1.39 442 ILE A O 25
ATOM 35677 N N . THR A 1 81 ? 10.572 8.277 3.581 1.00 1.13 443 THR A N 25
ATOM 35678 C CA . THR A 1 81 ? 10.970 9.324 2.632 1.00 1.36 443 THR A CA 25
ATOM 35679 C C . THR A 1 81 ? 12.443 9.232 2.230 1.00 1.47 443 THR A C 25
ATOM 35680 O O . THR A 1 81 ? 13.334 9.216 3.073 1.00 2.20 443 THR A O 25
ATOM 35691 N N . VAL A 1 82 ? 12.675 9.183 0.917 1.00 1.90 444 VAL A N 25
ATOM 35692 C CA . VAL A 1 82 ? 14.015 9.097 0.341 1.00 2.70 444 VAL A CA 25
ATOM 35693 C C . VAL A 1 82 ? 14.802 7.906 0.892 1.00 3.02 444 VAL A C 25
ATOM 35694 O O . VAL A 1 82 ? 14.904 7.702 2.102 1.00 3.60 444 VAL A O 25
ATOM 35707 N N . LEU A 1 83 ? 15.352 7.110 -0.016 1.00 3.13 445 LEU A N 25
ATOM 35708 C CA . LEU A 1 83 ? 16.123 5.933 0.367 1.00 3.83 445 LEU A CA 25
ATOM 35709 C C . LEU A 1 83 ? 17.445 6.327 1.028 1.00 4.75 445 LEU A C 25
ATOM 35710 O O . LEU A 1 83 ? 18.279 6.990 0.412 1.00 4.99 445 LEU A O 25
ATOM 35726 N N . PRO A 1 84 ? 17.654 5.918 2.294 1.00 5.56 446 PRO A N 25
ATOM 35727 C CA . PRO A 1 84 ? 18.882 6.226 3.031 1.00 6.59 446 PRO A CA 25
ATOM 35728 C C . PRO A 1 84 ? 20.041 5.321 2.624 1.00 7.07 446 PRO A C 25
ATOM 35729 O O . PRO A 1 84 ? 19.866 4.112 2.463 1.00 7.26 446 PRO A O 25
ATOM 35740 N N . ALA A 1 85 ? 21.225 5.908 2.463 1.00 7.52 447 ALA A N 25
ATOM 35741 C CA . ALA A 1 85 ? 22.408 5.147 2.079 1.00 8.19 447 ALA A CA 25
ATOM 35742 C C . ALA A 1 85 ? 23.673 6.000 2.162 1.00 8.83 447 ALA A C 25
ATOM 35743 O O . ALA A 1 85 ? 23.705 7.124 1.659 1.00 9.06 447 ALA A O 25
ATOM 35750 N N . PRO A 1 86 ? 24.737 5.472 2.794 1.00 9.38 448 PRO A N 25
ATOM 35751 C CA . PRO A 1 86 ? 26.011 6.187 2.933 1.00 10.23 448 PRO A CA 25
ATOM 35752 C C . PRO A 1 86 ? 26.695 6.411 1.585 1.00 10.87 448 PRO A C 25
ATOM 35753 O O . PRO A 1 86 ? 26.654 5.543 0.713 1.00 11.06 448 PRO A O 25
ATOM 35764 N N . PRO A 1 87 ? 27.336 7.578 1.393 1.00 11.41 449 PRO A N 25
ATOM 35765 C CA . PRO A 1 87 ? 28.026 7.898 0.137 1.00 12.23 449 PRO A CA 25
ATOM 35766 C C . PRO A 1 87 ? 29.143 6.908 -0.173 1.00 13.10 449 PRO A C 25
ATOM 35767 O O . PRO A 1 87 ? 30.119 6.803 0.571 1.00 13.50 449 PRO A O 25
ATOM 35778 N N . LEU A 1 88 ? 28.992 6.184 -1.278 1.00 13.55 450 LEU A N 25
ATOM 35779 C CA . LEU A 1 88 ? 29.985 5.202 -1.692 1.00 14.50 450 LEU A CA 25
ATOM 35780 C C . LEU A 1 88 ? 31.124 5.888 -2.443 1.00 14.96 450 LEU A C 25
ATOM 35781 O O . LEU A 1 88 ? 30.886 6.687 -3.349 1.00 15.17 450 LEU A O 25
ATOM 35797 N N . ALA A 1 89 ? 32.359 5.569 -2.063 1.00 15.28 451 ALA A N 25
ATOM 35798 C CA . ALA A 1 89 ? 33.531 6.155 -2.705 1.00 15.91 451 ALA A CA 25
ATOM 35799 C C . ALA A 1 89 ? 34.817 5.499 -2.210 1.00 16.47 451 ALA A C 25
ATOM 35800 O O . ALA A 1 89 ? 35.020 5.347 -1.004 1.00 16.74 451 ALA A O 25
ATOM 35807 N N . PRO A 1 90 ? 35.710 5.098 -3.136 1.00 16.82 452 PRO A N 25
ATOM 35808 C CA . PRO A 1 90 ? 36.979 4.460 -2.783 1.00 17.52 452 PRO A CA 25
ATOM 35809 C C . PRO A 1 90 ? 38.033 5.468 -2.336 1.00 18.21 452 PRO A C 25
ATOM 35810 O O . PRO A 1 90 ? 39.209 5.343 -2.680 1.00 18.53 452 PRO A O 25
ATOM 35821 N N . ASP A 1 91 ? 37.604 6.467 -1.567 1.00 18.57 453 ASP A N 25
ATOM 35822 C CA . ASP A 1 91 ? 38.511 7.497 -1.073 1.00 19.36 453 ASP A CA 25
ATOM 35823 C C . ASP A 1 91 ? 37.781 8.437 -0.114 1.00 19.52 453 ASP A C 25
ATOM 35824 O O . ASP A 1 91 ? 37.796 9.656 -0.285 1.00 19.55 453 ASP A O 25
ATOM 35833 N N . GLN A 1 92 ? 37.134 7.856 0.894 1.00 19.77 454 GLN A N 25
ATOM 35834 C CA . GLN A 1 92 ? 36.395 8.636 1.881 1.00 20.09 454 GLN A CA 25
ATOM 35835 C C . GLN A 1 92 ? 35.928 7.749 3.032 1.00 20.37 454 GLN A C 25
ATOM 35836 O O . GLN A 1 92 ? 36.220 8.091 4.197 1.00 20.63 454 GLN A O 25
#

B-factor: mean 2.83, std 4.21, range [0.23, 21.41]

GO terms:
  GO:0000805 X chromosome (C, IDA)
  GO:0016456 X chromosome located dosage compensation complex, transcription activating (C, IDA)
  GO:0044545 NSL complex (C, IDA)
  GO:0072487 MSL complex (C, IDA)
  GO:0141137 positive regulation of gene expression, epigenetic (P, IDA)
  GO:0009047 dosage compensation by hyperactivation of X chromosome (P, IDA)
  GO:0106222 lncRNA binding (F, IDA)
  GO:0046972 histone H4K16 acetyltransferase activity (F, IDA)
  GO:0005694 chromosome (C, EXP)
  GO:0004402 histone acetyltransferase activity (F, EXP)
  GO:0000228 nuclear chromosome (C, IDA)
  GO:0005634 nucleus (C, IDA)
  GO:0005705 polytene chromosome interband (C, IDA)
  GO:0003682 chromatin binding (F, IDA)
  GO:0005667 transcription regulator complex (C, IDA)
  GO:0004402 histone acetyltransferase activity (F, IDA)
  GO:0000805 X chromosome (C, TAS)
  GO:0004402 histone acetyltransferase activity (F, TAS)
  GO:0046972 histone H4K16 acetyltransferase activity (F, TAS)
  GO:0009047 dosage compensation by hyperactivation of X chromosome (P, IGI)

Radius of gyration: 14.7 Å; Cα contacts (8 Å, |Δi|>4): 142; chains: 1; bounding box: 40×38×22 Å

Nearest PDB structures (foldseek):
  2bud-assembly1_A  TM=8.221E-01  e=2.482E-14  Drosophila melanogaster
  5vy1-assembly2_B  TM=6.937E-01  e=1.823E-02  Bombyx mori
  5vqg-assembly1_A  TM=6.274E-01  e=2.053E-02  Bombyx mori
  2p0q-assembly1_A  TM=6.410E-01  e=1.464E+00  Nostoc sp. PCC 7120 = FACHB-418
  6yfm-assembly1_AA  TM=3.259E-01  e=6.837E+00  Leviviridae sp.

Foldseek 3Di:
DPDDPPPAPQDDCVVPQPQWWWFADPVQAIFIWGFPAAADDPVTDHADWTWIQTPPDDRVPTDTDRSLRTDRDQVSTAHHGDHDDDDDDPPD

Sequence (92 aa):
GSHMDPLMQKIDISENPDKIYFIRREDGTVHRGQVLQSRTTENAAAPDEYYVHYVGLNRRLDGWVGRHRISDNADDLGGITVLPAPPLAPDQGSHMDPLMQKIDISENPDKIYFIRREDGTVHRGQVLQSRTTENAAAPDEYYVHYVGLNRRLDGWVGRHRISDNADDLGGITVLPAPPLAPDQGSHMDPLMQKIDISENPDKIYFIRREDGTVHRGQVLQSRTTENAAAPDEYYVHYVGLNRRLDGWVGRHRISDNADDLGGITVLPAPPLAPDQGSHMDPLMQKIDISENPDKIYFIRREDGTVHRGQVLQSRTTENAAAPDEYYVHYVGLNRRLDGWVGRHRISDNADDLGGITVLPAPPLAPDQGSHMDPLMQKIDISENPDKIYFIRREDGTVHRGQVLQSRTTENAAAPDEYYVHYVGLNRRLDGWVGRHRISDNADDLGGITVLPAPPLAPDQGSHMDPLMQKIDISENPDKIYFIRREDGTVHRGQVLQSRTTENAAAPDEYYVHYVGLNRRLDGWVGRHRISDNADDLGGITVLPAPPLAPDQGSHMDPLMQKIDISENPDKIYFIRREDGTVHRGQVLQSRTTENAAAPDEYYVHYVGLNRRLDGWVGRHRISDNADDLGGITVLPAPPLAPDQGSHMDPLMQKIDISENPDKIYFIRREDGTVHRGQVLQSRTTENAAAPDEYYVHYVGLNRRLDGWVGRHRISDNADDLGGITVLPAPPLAPDQGSHMDPLMQKIDISENPDKIYFIRREDGTVHRGQVLQSRTTENAAAPDEYYVHYVGLNRRLDGWVGRHRISDNADDLGGITVLPAPPLAPDQGSHMDPLMQKIDISENPDKIYFIRREDGTVHRGQVLQSRTTENAAAPDEYYVHYVGLNRRLDGWVGRHRISDNADDLGGITVLPAPPLAPDQGSHMDPLMQKIDISENPDKIYFIRREDGTVHRGQVLQSRTTENAAAPDEYYVHYVGLNRRLDGWVGRHRISDNADDLGGITVLPAPPLAPDQGSHMDPLMQKIDISENPDKIYFIRREDGTVHRGQVLQSRTTENAAAPDEYYVHYVGLNRRLDGWVGRHRISDNADDLGGITVLPAPPLAPDQGSHMDPLMQKIDISENPDKIYFIRREDGTVHRGQVLQSRTTENAAAPDEYYVHYVGLNRRLDGWVGRHRISDNADDLGGITVLPAPPLAPDQGSHMDPLMQKIDISENPDKIYFIRREDGTVHRGQVLQSRTTENAAAPDEYYVHYVGLNRRLDGWVGRHRISDNADDLGGITVLPAPPLAPDQGSHMDPLMQKIDISENPDKIYFIRREDGTVHRGQVLQSRTTENAAAPDEYYVHYVGLNRRLDGWVGRHRISDNADDLGGITVLPAPPLAPDQGSHMDPLMQKIDISENPDKIYFIRREDGTVHRGQVLQSRTTENAAAPDEYYVHYVGLNRRLDGWVGRHRISDNADDLGGITVLPAPPLAPDQGSHMDPLMQKIDISENPDKIYFIRREDGTVHRGQVLQSRTTENAAAPDEYYVHYVGLNRRLDGWVGRHRISDNADDLGGITVLPAPPLAPDQGSHMDPLMQKIDISENPDKIYFIRREDGTVHRGQVLQSRTTENAAAPDEYYVHYVGLNRRLDGWVGRHRISDNADDLGGITVLPAPPLAPDQGSHMDPLMQKIDISENPDKIYFIRREDGTVHRGQVLQSRTTENAAAPDEYYVHYVGLNRRLDGWVGRHRISDNADDLGGITVLPAPPLAPDQGSHMDPLMQKIDISENPDKIYFIRREDGTVHRGQVLQSRTTENAAAPDEYYVHYVGLNRRLDGWVGRHRISDNADDLGGITVLPAPPLAPDQGSHMDPLMQKIDISENPDKIYFIRREDGTVHRGQVLQSRTTENAAAPDEYYVHYVGLNRRLDGWVGRHRISDNADDLGGITVLPAPPLAPDQGSHMDPLMQKIDISENPDKIYFIRREDGTVHRGQVLQSRTTENAAAPDEYYVHYVGLNRRLDGWVGRHRISDNADDLGGITVLPAPPLAPDQGSHMDPLMQKIDISENPDKIYFIRREDGTVHRGQVLQSRTTENAAAPDEYYVHYVGLNRRLDGWVGRHRISDNADDLGGITVLPAPPLAPDQGSHMDPLMQKIDISENPDKIYFIRREDGTVHRGQVLQSRTTENAAAPDEYYVHYVGLNRRLDGWVGRHRISDNADDLGGITVLPAPPLAPDQGSHMDPLMQKIDISENPDKIYFIRREDGTVHRGQVLQSRTTENAAAPDEYYVHYVGLNRRLDGWVGRHRISDNADDLGGITVLPAPPLAPDQ

InterPro domains:
  IPR002717 Histone acetyltransferase domain, MYST-type [PF01853] (599-778)
  IPR002717 Histone acetyltransferase domain, MYST-type [PS51726] (538-813)
  IPR016181 Acyl-CoA N-acyltransferase [SSF55729] (541-811)
  IPR016197 Chromo-like domain superfamily [SSF54160] (380-539)
  IPR025995 RNA binding activity-knot of a chromodomain [PF11717] (382-433)
  IPR036388 Winged helix-like DNA-binding domain superfamily [G3DSA:1.10.10.10] (717-801)
  IPR040706 MYST, zinc finger domain [PF17772] (540-594)
  IPR050603 MYST family histone acetyltransferases [PTHR10615] (341-816)

Organism: Drosophila melanogaster (NCBI:txid7227)

Secondary structure (DSSP, 8-state):
--S--SS-SS--STT-TTSPEEEE-TTS-EEEEEEEEEE-TTT-SS--EEEEE-SSS-TTT-EEEETTTEES-HHHHHTTT-PPPPP-----

Solvent-accessible surface area: 7063 Å² total; per-residue (Å²): 136,102,162,103,80,124,145,118,108,90,44,82,33,105,121,38,70,127,81,52,2,56,0,61,84,148,90,2,39,8,57,134,0,56,0,99,106,42,139,33,80,174,108,61,65,73,34,27,47,1,66,0,62,18,50,82,53,92,202,198,84,22,21,101,9,11,60,144,73,0,16,85,60,9,102,113,17,3,31,112,57,86,124,96,92,112,105,175,90,111,134,236